Protein 5YJ7 (pdb70)

Foldseek 3Di:
DWFFPDFQDPPAVCRPPFLVNLVVDPPQFDDPQFFAAAEDECLWAAAPCPPLQFAAFLQQVQLCDPPLFPPSFGSNPWLNCLPVVLVLLVLCLVLVGQAYEYEQQCRLQVVLLDDDGRVVSLVSVVVSLVSNVVSNYQYEYEHAEPRHRVNCVVVPALLDLVNLVSLLVSLLVCCVSCLLRHQHYAYYAALQCCQCCDADCQSFPPRHHHFLARSQSSSVSSLSSLLSNLVSCVPPPCVPSVHFYDHAHEDFQEGARIPDVLSVLLNVLRCLLRPQQRVCCQAVQFRDPLLCVLSPPSHDGDDPVSSVSRHNSGQAYHYEYAHYKYWGQDPDDQHRGGSVSSSRIDIDDDPVFDAAQDRRGTQDQLSLLVVLLVCCVPRVQHAYEHAEYFGFHHQLLVDDVVVSLQPVVRLSSVSSNVSNVSCNCPVSVRNYRYYHYPRCEQTQPGSNGSRTGTHCWYADVVVSDTHGGPNSNSSSVVVVVRD/DFFPDFQDPPAVCRPPFLVNLVVDPPFFDDAQFQAAAEDECLWAAACCPHLQFAAFLQQVQLCDPPLFVPSFGSNPKLNCLPVVLVLLVVCLVLVGQAYEYEQQQRLQVVLLDDDGRVVSLVSVLVNLVSNVQSNYAYEYEHADPRHRVNCVVVPALLDLVNLVSLLVSLLVCCVSCLLRHFHYAYYAALQCCQCCDADVQSFPPRHHHFLARSQSSLVSSLSSLLSNLVSCVPPPCVPRVHFYYHAFEDFQEGARGPDPLSVLLSVLRCLLRPQQRVCCQAVQFRDVLLCVLSPPSHDGDDPVSSVSRHNSGQAYHYEYAHYKHWGADPDQARRRGSVSSSRIDIDDDPVFDAAQDNRGTQDQLSLLVVLLVCCVPRVQHAYEHAEYWGFHHCLLVDDVVVSQQPVVRLSSVSSNVSNNSCNCPVSVRNYRYYHYPRCEQTQPGSHGSRTGTHCWYADVVVSDTDGGVNSVSSSVVPPVHHPRRDRD/DWFFPDFQDPPAVCRPPFLVNLVVDPPFFDDPQFFAAAEDECLWAAACCPHLQFAAFLQQVQLCDPPLFPPSFGSNPKLNCLVVVLVLLVVRLVLVGQAYEYEQQCRLQVVLLDDDGRVVSLVSVVVNLVSNVVSNHAYEYEHAEPRHRVNCVVVPALLDLVNLVSLLVSLLVNCVSCLLRHQEYAYYAALQCCQCCDADCQSFPPRHHHFLARSQSSLVSSLSSLLSNLVSCVPPPCVPRVHFYAHAFEDFQEAARIPDVLSVLLRVLRCLLRPVQRVCCQAVQFRDVLLCVLSPPSHDGDDPVSSVSRHPSGQAYHYEYAHYWHWGQDPDQQHRRGSVSSSRIDTDDDPVFDAAQDNRGTQDQLSLLVVLLVCCVPRVQGAYEHAEYWGFHPCLLVDDPVPNLQPVVGLSSVSSNVSNNSCNCPVSVRNYRYYHYPRCEQTQPGSHGRRTGTHCWYADVVVSDTDGGVSSNSSSVVCCVRNDDDPDDD/DWDFPDFQDPPAVCRPPFLVRLVVDPPQFDDPQFQAAAEDECLWAAACCPPLQFAAFLQQVQLCDPPLFPPSFGSNPKLNCLVVVLVLLVLCLVLVGQAYEYEQQCRLQVVLLDDDGRVVSLVSVLVNLVSCVVSNYQYEYEHAEPRHRVNCVVVPALLDLVNLVSLLVSLLVVCVSCLLRHQHYAYYAALQCCLCCDADCQSFPPRHHHFLARSLSSSVSSLSSLLSNLVSCVPPPCVPRVHFYYHAHEDFQEGARIPDVLSVLLRVLRCLLRPQQRVCCQAVQFRDPLLCVLSPPSHDGDDPVSSVSRHNSGQAYHYEYAHYKYWGADPDQAHRGGSVSSSRIDIHDDPPFDAAQDRRGTQDQLSLLVVLLVCCVPRVQHAYEHAEYFGFHHQLLVDDPVVNLQPVVRLSSVSSNVSNNSCNCPVSVRNYRYYHYHRCEQTQPGSHGSRTGTHCWYADVVVSDTHGGPSSVSSSVVVVVRD

B-factor: mean 22.94, std 14.16, range [4.5, 136.33]

Secondary structure (DSSP, 8-state):
---BS----TT-TTTT--HHHHHH-TT----TT-EEEEE--HHHH---TTSTTPPPBHHHHHHHSTTSSGGG--SSSTT-HHHHHHHHHHHHHHHT-SEEEEE--HHHHSTTSSSS--HHHHHHHHHHHHHHHHTT-EEEEEEESS--BHHHHHTTGGGSHHHHHHHHHHHHHHHHHHTTT--EEEEEE-HHHIIIIIIII-SSTT----SSSHHHHHHHHHHHHHHHHHHHIIIIIHHHH--EEEEEEE--EEEESBSSHHHHHHHHHHHIIIIIHHHHHHHHSS--HHHHHHHGGGS----HHHHHHHTT--SSEEEE---EEEEE--SSPPP--SHHHHTT-EEE--TTS-B-SSTT-B--THHHHHHHHHHHHHTTS-EEEEEE---PPTTGGGS-HHHHH--HHHHHHHHHHHHHHHHHHHTS--EEEEEEEE-SB----GGGGGGS---SEEE-TTT--EEE-HHHHHHHHHHHHH-/--BS----TT-TTTT--HHHHHH-TT----TT-EEEEE--HHHH---TTSTTPPPBHHHHHHTSTTSSGGG--SSSTT-HHHHHHHHHHHHHHHT-SEEEEE--HHHHSTTSSSS--HHHHHHHHHHHHHHHHTT-EEEEEEESS--BHHHHHTTGGGSHHHHHHHHHHHHHHHHHHTTT--EEEEEE-HHHIIIIIIII-SSTT----SSSHHHHHHHHHHHHHHHHHHHIIIIIHHHH--EEEEEEE--EEEESBSSHHHHHHHHHHHIIIIIHHHHHHHHSS--HHHHHHHGGGS----HHHHHHHTT--SSEEEE---EEEEE--SSPPP--SHHHHTT-EEE--TTS-B-SSTT-B--THHHHHHHHHHHHHTTS-EEEEEE---PPTTGGGS-HHHHH--HHHHHHHHHHHHHHHHHHHTS--EEEEEEEE-SB----GGGGGGS---SEEEETTTTEEEE-HHHHHHHHHHHHTS-PPPP-/---BS----TT-TTTT--HHHHHH-TT----TT-EEEEE--HHHH---TTSTTPPPBHHHHHHTSTTSSGGG--SSSTT-HHHHHHHHHHHHHHTT-SEEEEE--HHHHSTTSSSS--HHHHHHHHHHHHHHHHTT-EEEEEEESS--BHHHHHTTGGGSHHHHHHHHHHHHHHHHHHTTT--EEEEEE-HHHIIIIIIII-SSTT----SSSHHHHHHHHHHHHHHHHHHHIIIIIHHHH--EEEEEEE--EEEESBSSHHHHHHHHHHHIIIIIHHHHHHHHSS--HHHHHHHGGGS----HHHHHHHTT--SSEEEE---EEEEE--SSPPP--SHHHHTT-EEE--TTS-B-SSTT-B--THHHHHHHHHHHHHTTS-EEEEEE-----TTGGGS-HHHHHS-HHHHHHHHHHHHHHHHHHHTS--EEEEEEEE-SB----GGGGGGS---SEEEETTTTEEEE-HHHHHHHHHHHHHHS--SS--/---BS----TT-TTTT--HHHHHH-TT----TT-EEEEE--HHHH---TTSTTPPPBHHHHHHTSTTSSGGG--SSSTT-HHHHHHHHHHHHHHHT-SEEEEE--HHHHSTTSSSS--HHHHHHHHHHHHHHHHTT-EEEEEEESS--BHHHHHTTGGGSHHHHHHHHHHHHHHHHHHTTT--EEEEEE-HHHIIIIIIII-SSTT----SSSHHHHHHHHHHHHHHHHHHHIIIIIHHHH--EEEEEEE--EEEESBSSHHHHHHHHHHHIIIIIHHHHHHHHSS--HHHHHHHGGGS----HHHHHHHTT--SSEEEE---EEEEE--SSPPPSSSHHHHTT-EEE--TTS-B-SSTT-B--THHHHHHHHHHHHHTTS-EEEEEE---PPTTGGGS-HHHHHS-HHHHHHHHHHHHHHHHHHHTS--EEEEEEEE-SB----GGGGGGS---SEEE-TTT--EEE-HHHHHHHHHHHHH-

Sequence (1944 aa):
DVTCWKYAIPGEPGGELTAEEVFASKDTAFPEGFLWGAATAAYQIEGAAAEDGRGPSMWDTFSSKIPGKIDNGDTGDVACDHYHRYKEDVKLMKGMGLKSYRFSVSWSRVLPEGTGAINPKGMEFYQNLTNELIANGIVPTVTLYHWDLPEALSKNGGWLNEDTAVAFGQYADVMFQALGDRVKLWFTLNEPWTTAIAGYGQGGHAPGLKNMAENPYMAGHNQLLGHAAAVKVYREKYQEKQGGKIGAVLSTEWKEPLCHTQEDKDAAERSLIWYLAWFADPIYKGDYPEEMKEERVGDRMPAFTEQQKQDLKGSADFFGINHYATNLLQGPTEKIGAENYFSDLNGWIMMDPRWAVGDASWLSVVPWGMRRLLRWIKHRYDDPVVYVTENGLSVPNESAMTPEAALNDKMRVDYLQGYVAEMWKAINYDKVKVAGYYHWSLLDNFEWSDGYKVRFGLVQVDYKTQKRTLKESAKVYKDMIAKYSVTCWKYAIPGEPGGELTAEEVFASKDTAFPEGFLWGAATAAYQIEGAAAEDGRGPSMWDTFSKIPGKIDNGDTGDVACDHYHRYKEDVKLMKGMGLKSYRFSVSWSRVLPEGTGAINPKGMEFYQNLTNELIANGIVPTVTLYHWDLPEALSKNGGWLNEDTAVAFGQYADVMFQALGDRVKLWFTLNEPWTTAIAGYGQGGHAPGLKNMAENPYMAGHNQLLGHAAAVKVYREKYQEKQGGKIGAVLSTEWKEPLCHTQEDKDAAERSLIWYLAWFADPIYKGDYPEEMKERVGDRMPAFTEQQKQDLKGSADFFGINHYATNLLQGPTEKIGAENYFSDLNGWIMMDPRWAVGDASWLSVVPWGMRRLLRWIKHRYDDPVVYVTENGLSVPNESAMTPEAALNNDKMMRVDYLQGYVAEMWKAINYDKVKVAGYYHWSLLDNFEWSDGYKVRFGLVQVDYKTQKRTLKESAKVYKDMIAKKYSGDTAPPDVTCWKYAIPGEPGGELTAEEVFASKDTAFPEGFLWGAATAAYQIEGAAAEDGRGPSMWDTFSSKIPGKIDNGDTGDVACDHYHRYKEDVKLMKGMGLKSYRFSVSWSRVLPEGTGAINPKGMEFYQNLTNELIANGIVPTVTLYHWDLPEALSKNGGWLNEDTAVAFGQYADVMFQALGDRVKLWFTLNEPWTTAIAGYGQGGHAPGLKNMAENPYMAGHNQLLGHAAAVKVYREKYQEKQGGKIGAVLSTEWKEPLCHTQEDKDAAERSLIWYLAWFADPIYKGDYPEEMKERVGDRMPAFTEQQKQDLKGSADFFGINHYATNLLQGPTEKIGAENYFSDLNGWIMMDPRWAVGDASWLSVVPWGMRRLLRWIKHRYDDPVVYVTENGLSVPNESAMTPEAALNDKMRVDYLQGYVAEMWKAINYDKVKVAGYYHWSLLDNFEWSDGYKVRFGLVQVDYKTQKRTLKESAKVYKDMIAKKYSGDTAPPDDVTCWKYAIPGEPGGELTAEEVFASKDTAFPEGFLWGAATAAYQIEGAAAEDGRGPSMWDTFSSKIPGKIDNGDTGDVA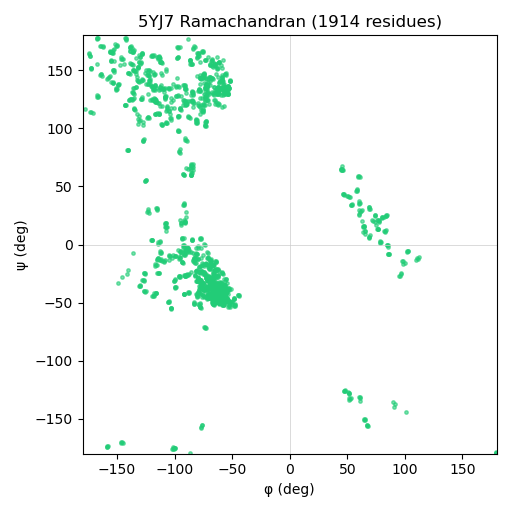CDHYHRYKEDVKLMKGMGLKSYRFSVSWSRVLPEGTGAINPKGMEFYQNLTNELIANGIVPTVTLYHWDLPEALSKNGGWLNEDTAVAFGQYADVMFQALGDRVKLWFTLNEPWTTAIAGYGQGGHAPGLKNMAENPYMAGHNQLLGHAAAVKVYREKYQEKQGGKIGAVLSTEWKEPLCHTQEDKDAAERSLIWYLAWFADPIYKGDYPEEMKERVGDRMPAFTEQQKQDLKGSADFFGINHYATNLLQGPTEKIGAENYFSDLNGWIMMDPRWAVGDASWLSVVPWGMRRLLRWIKHRYDDPVVYVTENGLSVPNESAMTPEAALNDKMRVDYLQGYVAEMWKAINYDKVKVAGYYHWSLLDNFEWSDGYKVRFGLVQVDYKTQKRTLKESAKVYKDMIAKYS

Radius of gyration: 44.64 Å; Cα contacts (8 Å, |Δi|>4): 4237; chains: 4; bounding box: 129×105×103 Å

CATH classification: 3.20.20.80

InterPro domains:
  IPR001360 Glycoside hydrolase family 1 [PF00232] (29-482)
  IPR001360 Glycoside hydrolase family 1 [PR00131] (314-328)
  IPR001360 Glycoside hydrolase family 1 [PR00131] (385-393)
  IPR001360 Glycoside hydrolase family 1 [PR00131] (408-419)
  IPR001360 Glycoside hydrolase family 1 [PR00131] (430-447)
  IPR001360 Glycoside hydrolase family 1 [PR00131] (454-466)
  IPR001360 Glycoside hydrolase family 1 [PTHR10353] (31-484)
  IPR017736 Glycoside hydrolase, family 1, beta-glucosidase [TIGR03356] (31-476)
  IPR017853 Glycoside hydrolase superfamily [SSF51445] (29-480)
  IPR018120 Glycoside hydrolase family 1, active site [PS00572] (385-393)
  IPR033132 Glycosyl hydrolases family 1, N-terminal conserved site [PS00653] (35-49)

Organism: NCBI:txid3187

Solvent-accessible surface area: 71724 Å² total; per-residue (Å²): 190,93,66,44,41,78,26,67,72,47,46,28,75,18,36,172,66,67,20,116,90,2,27,71,47,196,130,8,69,19,50,179,63,3,31,0,0,0,0,0,0,4,10,0,3,7,4,7,11,99,70,54,45,18,6,72,0,5,1,10,51,5,1,104,29,16,22,52,2,55,58,5,10,28,1,62,88,5,0,20,2,19,98,88,23,115,78,0,0,148,35,0,120,43,1,32,6,77,0,0,0,4,2,0,1,0,0,1,0,5,36,109,0,63,60,86,73,17,97,117,0,18,91,9,0,52,64,2,0,72,38,0,78,86,35,62,4,64,6,0,0,0,0,0,3,16,0,0,0,18,28,18,20,153,102,31,1,0,59,43,87,94,2,3,84,5,0,4,106,0,0,28,33,0,0,134,22,0,0,90,58,0,77,12,0,0,0,4,1,21,6,40,19,6,0,1,13,0,1,2,91,10,37,28,2,37,18,75,167,53,45,24,82,24,0,0,73,0,0,12,4,0,5,14,0,2,4,32,0,4,93,27,0,85,120,108,13,34,175,156,20,49,2,103,0,0,7,0,6,15,9,38,27,1,15,29,6,16,60,36,108,114,8,72,65,0,4,71,46,0,3,5,2,15,0,0,0,1,0,5,0,3,48,92,4,26,7,9,104,80,0,67,145,72,4,37,151,35,16,26,86,11,75,122,104,30,58,126,45,0,135,40,3,18,41,3,3,1,0,2,2,26,1,0,11,0,0,32,9,28,102,51,205,12,49,42,116,38,0,56,1,0,0,41,11,30,73,28,41,3,27,121,34,54,53,7,34,23,81,98,0,0,31,2,37,55,0,1,3,15,1,1,68,30,0,53,158,65,3,125,55,16,61,0,24,0,0,9,0,0,0,0,11,44,98,2,44,88,73,79,85,126,51,5,47,108,6,136,55,0,15,64,2,0,46,8,0,0,2,19,0,14,1,0,24,60,72,21,117,1,95,3,28,0,0,0,0,8,0,0,0,0,3,0,24,14,27,37,0,31,121,12,40,6,0,0,0,18,1,55,54,192,79,14,125,20,40,48,0,72,0,0,106,27,0,89,96,13,4,73,129,24,76,184,62,31,97,133,24,84,78,129,79,29,82,16,33,171,65,66,20,89,88,2,36,75,48,196,130,9,68,22,51,174,66,6,29,0,0,0,0,1,0,3,8,1,3,8,4,3,10,97,78,54,45,19,7,72,0,5,1,7,55,5,6,122,80,126,77,74,6,75,146,51,24,32,1,57,90,5,0,22,2,18,99,77,22,112,80,1,0,89,28,0,13,3,0,7,0,28,0,0,0,5,2,0,1,0,0,1,0,4,34,114,1,65,65,85,82,18,102,115,0,19,97,9,0,48,57,2,0,73,37,0,58,70,29,12,2,66,5,0,0,0,0,0,4,15,0,0,0,19,25,19,20,152,103,30,0,0,58,43,88,96,2,3,83,5,0,4,100,0,0,31,36,0,0,108,19,0,0,89,56,0,75,13,0,0,0,3,1,21,5,38,18,5,0,1,12,0,1,2,89,4,36,28,3,38,16,76,147,60,46,29,96,23,0,0,74,0,0,12,4,1,4,15,0,2,4,31,0,4,89,28,0,83,122,111,6,36,178,139,18,50,1,104,0,0,8,0,7,14,8,36,27,1,16,30,22,14,92,50,114,112,0,105,65,0,3,69,46,0,2,4,2,16,0,0,0,2,0,4,0,3,49,94,3,27,7,10,106,81,0,62,140,54,4,39,156,42,15,25,86,13,76,130,100,34,55,127,42,0,135,42,3,19,44,4,4,0,1,1,2,27,0,0,9,0,0,47,13,18,114,137,160,60,49,28,115,50,0,63,20,0,0,18,13,124,72,92,50,4,117,170,34,52,57,8,30,24,100,101,0,0,30,2,38,56,0,2,3,15,1,1,67,29,0,51,155,65,3,125,51,16,54,0,25,0,0,9,0,0,0,0,11,42,102,7,48,92,74,81,84,116,50,6,43,109,7,128,58,0,16,63,2,0,44,8,0,0,2,19,0,13,2,0,26,55,77,22,134,3,98,3,26,0,0,0,0,10,0,0,0,0,3,0,24,13,30,39,0,36,114,6,41,5,0,0,0,19,1,56,58,192,80,13,122,30,38,38,0,71,0,0,94,28,0,38,83,15,4,72,133,18,38,54,96,33,77,113,116,157,80,56,36,29,132,24,87,79,128,79,26,81,15,36,173,65,67,21,117,88,1,35,77,46,200,131,8,65,18,53,179,66,14,32,1,0,0,0,0,0,3,9,0,3,7,4,3,11,96,77,54,46,19,6,73,0,4,1,10,50,4,9,143,76,84,41,64,7,78,105,27,23,39,1,66,89,6,0,23,2,19,100,85,25,123,80,0,0,151,32,0,115,43,1,27,6,81,0,0,0,5,2,0,2,0,0,1,0,6,34,111,1,64,60,86,74,18,98,115,0,16,91,9,0,55,60,2,0,71,42,0,78,83,26,64,4,65,6,0,0,0,0,0,3,17,0,0,0,19,27,19,19,153,102,31,1,0,56,42,88,95,2,3,83,4,0,4,102,0,0,27,32,0,0,131,22,0,0,89,57,0,76,14,0,0,0,4,1,20,7,39,18,5,0,2,12,0,1,2,94,6,37,28,2,37,15,78,152,60,45,28,98,24,0,0,75,0,0,12,4,1,4,15,0,2,4,30,0,3,90,29,0,82,121,115,12,35,175,158,19,50,1,104,0,0,6,0,5,14,8,37,27,1,17,25,12,12,94,31,87,113,0,86,64,0,4,70,47,0,2,4,2,14,0,0,0,2,0,4,0,3,48,94,4,26,7,9,108,79,0,61,142,72,5,37,160,45,18,24,84,12,78,117,104,32,55,120,43,0,136,42,3,18,44,4,4,1,1,2,2,28,0,0,9,0,0,45,8,25,108,41,203,12,45,31,112,43,0,59,2,0,1,38,11,30,67,24,43,4,25,121,34,53,58,8,33,22,102,103,0,0,31,2,37,57,0,1,4,16,2,1,66,30,0,51,157,65,3,123,52,15,53,0,24,0,0,9,0,0,0,0,10,40,59,6,26,20,67,83,98,127,45,10,52,97,5,136,59,0,16,65,2,0,46,7,0,0,1,20,0,15,2,0,25,58,74,22,132,2,97,3,27,0,0,0,0,8,0,0,0,0,3,0,25,13,29,41,0,34,81,6,41,7,0,0,0,37,3,58,62,184,81,16,128,20,37,52,0,68,0,0,102,27,0,94,96,14,4,62,134,36,53,44,122,99,108,82,133,163,192,95,68,34,95,135,28,82,75,127,82,26,81,15,33,172,65,66,21,119,86,2,28,76,49,199,131,9,66,16,50,178,66,4,31,0,0,0,0,1,0,3,8,0,3,7,4,7,11,98,74,51,44,19,5,72,0,4,1,11,49,6,9,149,80,129,80,68,8,75,118,62,32,36,1,65,90,5,0,21,2,17,99,88,24,122,75,0,0,153,40,0,120,44,1,32,6,76,0,0,0,5,2,0,1,0,0,1,0,5,36,108,1,32,64,88,78,18,103,116,0,21,97,9,0,46,61,2,0,72,41,0,80,85,36,62,3,63,2,0,0,0,0,0,4,17,0,0,0,18,28,17,20,154,102,30,0,0,59,39,89,61,2,3,37,5,0,3,87,0,0,32,38,0,0,111,18,0,0,90,50,0,77,13,0,0,0,4,1,20,6,40,19,6,0,0,12,0,1,2,91,7,36,27,2,38,17,78,157,61,45,26,89,26,0,1,73,0,0,11,4,2,4,15,0,2,4,27,0,3,84,30,0,86,115,115,7,32,177,146,19,49,1,100,0,0,7,0,5,14,9,37,27,1,17,30,12,11,96,37,113,117,6,101,66,0,4,70,46,0,3,4,2,17,0,0,0,2,0,5,0,3,49,93,3,25,7,10,107,81,0,58,83,56,5,14,82,43,13,27,86,11,60,81,29,32,54,95,41,0,133,43,2,18,42,4,4,1,0,2,2,24,0,0,12,0,0,45,13,34,132,133,157,83,52,45,115,41,0,66,17,1,1,15,19,138,62,50,54,4,114,173,37,51,54,7,34,24,97,97,0,0,31,2,38,54,0,2,3,14,1,2,68,29,0,52,156,64,3,129,54,14,64,0,24,0,0,9,0,0,0,1,11,45,94,3,46,91,74,84,85,123,50,5,45,105,5,138,56,0,15,65,2,0,47,8,0,0,2,20,0,14,2,0,23,54,79,23,120,2,96,2,27,0,0,0,0,8,0,0,0,0,3,0,24,14,27,36,0,34,115,11,40,4,0,0,0,20,1,58,56,192,82,15,129,20,40,54,0,70,0,0,104,29,0,89,96,13,3,74,130,34,58

Nearest PDB structures (foldseek):
  5yj7-assembly1_A  TM=1.001E+00  e=8.435E-99  Nannochloris
  1gnx-assembly1_B  TM=9.378E-01  e=1.488E-49  Streptomyces sp.
  1gon-assembly1_A  TM=9.388E-01  e=4.609E-49  Streptomyces sp.
  7bbs-assembly1_A  TM=9.314E-01  e=1.223E-47  uncultured bacterium
  8j3m-assembly1_C  TM=9.141E-01  e=1.494E-45  uncultured bacterium

Structure (mmCIF, N/CA/C/O backbone):
data_5YJ7
#
_entry.id   5YJ7
#
_cell.length_a   70.720
_cell.length_b   74.750
_cell.length_c   102.940
_cell.angle_alpha   105.290
_cell.angle_beta   96.100
_cell.angle_gamma   90.320
#
_symmetry.space_group_name_H-M   'P 1'
#
loop_
_entity.id
_entity.type
_entity.pdbx_description
1 polymer 'Glycoside hydrolase'
2 non-polymer 'CALCIUM ION'
3 non-polymer GLYCEROL
4 water water
#
loop_
_atom_site.group_PDB
_atom_site.id
_atom_site.type_symbol
_atom_site.label_atom_id
_atom_site.label_alt_id
_atom_site.label_comp_id
_atom_site.label_asym_id
_atom_site.label_entity_id
_atom_site.label_seq_id
_atom_site.pdbx_PDB_ins_code
_atom_site.Cartn_x
_atom_site.Cartn_y
_atom_site.Cartn_z
_atom_site.occupancy
_atom_site.B_iso_or_equiv
_atom_site.auth_seq_id
_atom_site.auth_comp_id
_atom_site.auth_asym_id
_atom_site.auth_atom_id
_atom_site.pdbx_PDB_model_num
ATOM 1 N N . ASP A 1 2 ? -4.626 68.505 -51.650 1.00 66.51 21 ASP A N 1
ATOM 2 C CA . ASP A 1 2 ? -3.469 69.075 -50.975 1.00 61.28 21 ASP A CA 1
ATOM 3 C C . ASP A 1 2 ? -3.914 69.938 -49.792 1.00 48.49 21 ASP A C 1
ATOM 4 O O . ASP A 1 2 ? -3.202 70.852 -49.378 1.00 43.52 21 ASP A O 1
ATOM 12 N N . VAL A 1 3 ? -5.106 69.642 -49.276 1.00 39.74 22 VAL A N 1
ATOM 13 C CA . VAL A 1 3 ? -5.654 70.291 -48.083 1.00 36.31 22 VAL A CA 1
ATOM 14 C C . VAL A 1 3 ? -5.296 69.476 -46.844 1.00 32.24 22 VAL A C 1
ATOM 15 O O . VAL A 1 3 ? -5.618 68.295 -46.758 1.00 34.20 22 VAL A O 1
ATOM 28 N N . THR A 1 4 ? -4.575 70.097 -45.918 1.00 25.06 23 THR A N 1
ATOM 29 C CA . THR A 1 4 ? -4.197 69.445 -44.675 1.00 21.85 23 THR A CA 1
ATOM 30 C C . THR A 1 4 ? -5.282 69.562 -43.601 1.00 24.58 23 THR A C 1
ATOM 31 O O . THR A 1 4 ? -5.762 70.664 -43.326 1.00 23.12 23 THR A O 1
ATOM 42 N N . CYS A 1 5 ? -5.655 68.423 -43.008 1.00 21.81 24 CYS A N 1
ATOM 43 C CA . CYS A 1 5 ? -6.632 68.375 -41.919 1.00 22.04 24 CYS A CA 1
ATOM 44 C C . CYS A 1 5 ? -6.107 67.551 -40.743 1.00 21.90 24 CYS A C 1
ATOM 45 O O . CYS A 1 5 ? -5.165 66.763 -40.889 1.00 23.87 24 CYS A O 1
ATOM 52 N N . TRP A 1 6 ? -6.724 67.760 -39.582 1.00 19.69 25 TRP A N 1
ATOM 53 C CA . TRP A 1 6 ? -6.428 67.022 -38.351 1.00 20.24 25 TRP A CA 1
ATOM 54 C C . TRP A 1 6 ? -4.972 67.214 -37.917 1.00 19.88 25 TRP A C 1
ATOM 55 O O . TRP A 1 6 ? -4.381 66.327 -37.293 1.00 24.15 25 TRP A O 1
ATOM 76 N N . LYS A 1 7 ? -4.404 68.370 -38.249 1.00 18.26 26 LYS A N 1
ATOM 77 C CA . LYS A 1 7 ? -3.007 68.675 -37.943 1.00 22.08 26 LYS A CA 1
ATOM 78 C C . LYS A 1 7 ? -2.931 70.002 -37.202 1.00 19.02 26 LYS A C 1
ATOM 79 O O . LYS A 1 7 ? -3.098 71.060 -37.804 1.00 22.05 26 LYS A O 1
ATOM 98 N N . TYR A 1 8 ? -2.681 69.948 -35.896 1.00 18.09 27 TYR A N 1
ATOM 99 C CA . TYR A 1 8 ? -2.862 71.129 -35.053 1.00 17.14 27 TYR A CA 1
ATOM 100 C C . TYR A 1 8 ? -1.555 71.798 -34.656 1.00 17.80 27 TYR A C 1
ATOM 101 O O . TYR A 1 8 ? -1.575 72.901 -34.130 1.00 17.47 27 TYR A O 1
ATOM 119 N N . ALA A 1 9 ? -0.421 71.155 -34.923 1.00 18.82 28 ALA A N 1
ATOM 120 C CA . ALA A 1 9 ? 0.863 71.751 -34.590 1.00 19.62 28 ALA A CA 1
ATOM 121 C C . ALA A 1 9 ? 1.027 73.061 -35.346 1.00 21.43 28 ALA A C 1
ATOM 122 O O . ALA A 1 9 ? 0.617 73.166 -36.503 1.00 20.17 28 ALA A O 1
ATOM 129 N N . ILE A 1 10 ? 1.598 74.056 -34.673 1.00 22.14 29 ILE A N 1
ATOM 130 C CA . ILE A 1 10 ? 1.883 75.362 -35.272 1.00 22.46 29 ILE A CA 1
ATOM 131 C C . ILE A 1 10 ? 3.378 75.508 -35.591 1.00 24.05 29 ILE A C 1
ATOM 132 O O . ILE A 1 10 ? 4.208 75.526 -34.678 1.00 22.79 29 ILE A O 1
ATOM 148 N N . PRO A 1 11 ? 3.737 75.566 -36.889 1.00 23.74 30 PRO A N 1
ATOM 149 C CA . PRO A 1 11 ? 5.161 75.696 -37.216 1.00 24.47 30 PRO A CA 1
ATOM 150 C C . PRO A 1 11 ? 5.825 76.895 -36.546 1.00 24.89 30 PRO A C 1
ATOM 151 O O . PRO A 1 11 ? 5.297 78.008 -36.566 1.00 24.95 30 PRO A O 1
ATOM 162 N N . GLY A 1 12 ? 6.971 76.650 -35.930 1.00 26.03 31 GLY A N 1
ATOM 163 C CA . GLY A 1 12 ? 7.746 77.707 -35.314 1.00 28.40 31 GLY A CA 1
ATOM 164 C C . GLY A 1 12 ? 7.242 78.176 -33.963 1.00 29.23 31 GLY A C 1
ATOM 165 O O . GLY A 1 12 ? 7.825 79.087 -33.379 1.00 30.22 31 GLY A O 1
ATOM 169 N N . GLU A 1 13 ? 6.175 77.569 -33.452 1.00 24.05 32 GLU A N 1
ATOM 170 C CA . GLU A 1 13 ? 5.651 77.972 -32.152 1.00 23.05 32 GLU A CA 1
ATOM 171 C C . GLU A 1 13 ? 6.665 77.666 -31.041 1.00 24.27 32 GLU A C 1
ATOM 172 O O . GLU A 1 13 ? 7.044 76.510 -30.849 1.00 23.87 32 GLU A O 1
ATOM 184 N N . PRO A 1 14 ? 7.095 78.699 -30.298 1.00 24.00 33 PRO A N 1
ATOM 185 C CA . PRO A 1 14 ? 8.039 78.457 -29.205 1.00 24.64 33 PRO A CA 1
ATOM 186 C C . PRO A 1 14 ? 7.467 77.498 -28.176 1.00 23.61 33 PRO A C 1
ATOM 187 O O . PRO A 1 14 ? 6.315 77.665 -27.775 1.00 22.32 33 PRO A O 1
ATOM 198 N N . GLY A 1 15 ? 8.241 76.488 -27.801 1.00 24.25 34 GLY A N 1
ATOM 199 C CA . GLY A 1 15 ? 7.810 75.537 -26.795 1.00 23.46 34 GLY A CA 1
ATOM 200 C C . GLY A 1 15 ? 6.685 74.613 -27.224 1.00 22.35 34 GLY A C 1
ATOM 201 O O . GLY A 1 15 ? 6.157 73.873 -26.399 1.00 21.60 34 GLY A O 1
ATOM 205 N N . GLY A 1 16 ? 6.315 74.646 -28.501 1.00 22.31 35 GLY A N 1
ATOM 206 C CA . GLY A 1 16 ? 5.191 73.862 -28.989 1.00 21.81 35 GLY A CA 1
ATOM 207 C C . GLY A 1 16 ? 5.295 72.365 -28.738 1.00 24.68 35 GLY A C 1
ATOM 208 O O . GLY A 1 16 ? 4.308 71.714 -28.393 1.00 30.27 35 GLY A O 1
ATOM 212 N N . GLU A 1 17 ? 6.499 71.825 -28.895 1.00 23.83 36 GLU A N 1
ATOM 213 C CA . GLU A 1 17 ? 6.725 70.384 -28.825 1.00 34.07 36 GLU A CA 1
ATOM 214 C C . GLU A 1 17 ? 7.060 69.889 -27.413 1.00 28.95 36 GLU A C 1
ATOM 215 O O . GLU A 1 17 ? 7.188 68.685 -27.190 1.00 29.36 36 GLU A O 1
ATOM 227 N N . LEU A 1 18 ? 7.220 70.809 -26.468 1.00 24.04 37 LEU A N 1
ATOM 228 C CA . LEU A 1 18 ? 7.564 70.435 -25.097 1.00 23.01 37 LEU A CA 1
ATOM 229 C C . LEU A 1 18 ? 6.431 69.676 -24.425 1.00 21.78 37 LEU A C 1
ATOM 230 O O . LEU A 1 18 ? 5.281 70.104 -24.465 1.00 22.61 37 LEU A O 1
ATOM 246 N N . THR A 1 19 ? 6.756 68.539 -23.820 1.00 22.19 38 THR A N 1
ATOM 247 C CA . THR A 1 19 ? 5.785 67.786 -23.033 1.00 21.20 38 THR A CA 1
ATOM 248 C C . THR A 1 19 ? 5.642 68.400 -21.647 1.00 20.71 38 THR A C 1
ATOM 249 O O . THR A 1 19 ? 6.481 69.197 -21.227 1.00 21.36 38 THR A O 1
ATOM 260 N N . ALA A 1 20 ? 4.580 68.027 -20.932 1.00 19.63 39 ALA A N 1
ATOM 261 C CA . ALA A 1 20 ? 4.401 68.490 -19.566 1.00 20.46 39 ALA A CA 1
ATOM 262 C C . ALA A 1 20 ? 5.599 68.067 -18.719 1.00 20.38 39 ALA A C 1
ATOM 263 O O . ALA A 1 20 ? 6.083 68.836 -17.895 1.00 23.52 39 ALA A O 1
ATOM 270 N N . GLU A 1 21 ? 6.080 66.845 -18.932 1.00 21.16 40 GLU A N 1
ATOM 271 C CA . GLU A 1 21 ? 7.219 66.340 -18.166 1.00 27.87 40 GLU A CA 1
ATOM 272 C C . GLU A 1 21 ? 8.439 67.219 -18.395 1.00 28.48 40 GLU A C 1
ATOM 273 O O . GLU A 1 21 ? 9.171 67.547 -17.459 1.00 25.56 40 GLU A O 1
ATOM 285 N N . GLU A 1 22 ? 8.654 67.603 -19.648 1.00 25.38 41 GLU A N 1
ATOM 286 C CA . GLU A 1 22 ? 9.787 68.451 -19.993 1.00 25.81 41 GLU A CA 1
ATOM 287 C C . GLU A 1 22 ? 9.637 69.850 -19.402 1.00 24.52 41 GLU A C 1
ATOM 288 O O . GLU A 1 22 ? 10.615 70.443 -18.951 1.00 25.56 41 GLU A O 1
ATOM 300 N N . VAL A 1 23 ? 8.419 70.379 -19.388 1.00 23.07 42 VAL A N 1
ATOM 301 C CA . VAL A 1 23 ? 8.201 71.699 -18.813 1.00 22.65 42 VAL A CA 1
ATOM 302 C C . VAL A 1 23 ? 8.558 71.701 -17.325 1.00 22.95 42 VAL A C 1
ATOM 303 O O . VAL A 1 23 ? 9.249 72.596 -16.844 1.00 24.51 42 VAL A O 1
ATOM 316 N N . PHE A 1 24 ? 8.083 70.697 -16.602 1.00 22.48 43 PHE A N 1
ATOM 317 C CA . PHE A 1 24 ? 8.276 70.657 -15.154 1.00 24.12 43 PHE A CA 1
ATOM 318 C C . PHE A 1 24 ? 9.670 70.184 -14.748 1.00 28.29 43 PHE A C 1
ATOM 319 O O . PHE A 1 24 ? 10.115 70.444 -13.629 1.00 30.19 43 PHE A O 1
ATOM 336 N N . ALA A 1 25 ? 10.370 69.519 -15.656 1.00 25.24 44 ALA A N 1
ATOM 337 C CA . ALA A 1 25 ? 11.734 69.078 -15.377 1.00 27.58 44 ALA A CA 1
ATOM 338 C C . ALA A 1 25 ? 12.730 70.222 -15.560 1.00 39.05 44 ALA A C 1
ATOM 339 O O . ALA A 1 25 ? 13.833 70.192 -15.009 1.00 41.61 44 ALA A O 1
ATOM 346 N N . SER A 1 26 ? 12.343 71.226 -16.339 1.00 27.48 45 SER A N 1
ATOM 347 C CA . SER A 1 26 ? 13.230 72.342 -16.641 1.00 29.05 45 SER A CA 1
ATOM 348 C C . SER A 1 26 ? 13.455 73.242 -15.437 1.00 33.40 45 SER A C 1
ATOM 349 O O . SER A 1 26 ? 12.512 73.653 -14.768 1.00 30.31 45 SER A O 1
ATOM 357 N N . LYS A 1 27 ? 14.720 73.548 -15.177 1.00 38.38 46 LYS A N 1
ATOM 358 C CA . LYS A 1 27 ? 15.095 74.413 -14.071 1.00 42.69 46 LYS A CA 1
ATOM 359 C C . LYS A 1 27 ? 14.658 75.857 -14.316 1.00 36.07 46 LYS A C 1
ATOM 360 O O . LYS A 1 27 ? 14.546 76.639 -13.377 1.00 37.97 46 LYS A O 1
ATOM 379 N N . ASP A 1 28 ? 14.397 76.204 -15.573 1.00 30.17 47 ASP A N 1
ATOM 380 C CA . ASP A 1 28 ? 14.021 77.573 -15.928 1.00 37.05 47 ASP A CA 1
ATOM 381 C C . ASP A 1 28 ? 12.515 77.814 -15.868 1.00 34.01 47 ASP A C 1
ATOM 382 O O . ASP A 1 28 ? 12.052 78.933 -16.086 1.00 34.83 47 ASP A O 1
ATOM 391 N N . THR A 1 29 ? 11.751 76.771 -15.574 1.00 29.97 48 THR A N 1
ATOM 392 C CA . THR A 1 29 ? 10.306 76.918 -15.464 1.00 26.04 48 THR A CA 1
ATOM 393 C C . THR A 1 29 ? 9.965 77.535 -14.125 1.00 25.87 48 THR A C 1
ATOM 394 O O . THR A 1 29 ? 10.260 76.953 -13.083 1.00 25.07 48 THR A O 1
ATOM 405 N N . ALA A 1 30 ? 9.340 78.709 -14.169 1.00 24.20 49 ALA A N 1
ATOM 406 C CA . ALA A 1 30 ? 8.893 79.414 -12.973 1.00 25.62 49 ALA A CA 1
ATOM 407 C C . ALA A 1 30 ? 7.593 80.145 -13.268 1.00 22.75 49 ALA A C 1
ATOM 408 O O . ALA A 1 30 ? 7.264 80.387 -14.425 1.00 23.50 49 ALA A O 1
ATOM 415 N N . PHE A 1 31 ? 6.858 80.479 -12.215 1.00 23.06 50 PHE A N 1
ATOM 416 C CA . PHE A 1 31 ? 5.587 81.186 -12.347 1.00 23.98 50 PHE A CA 1
ATOM 417 C C . PHE A 1 31 ? 5.690 82.577 -11.743 1.00 24.21 50 PHE A C 1
ATOM 418 O O . PHE A 1 31 ? 6.594 82.837 -10.950 1.00 23.17 50 PHE A O 1
ATOM 435 N N . PRO A 1 32 ? 4.766 83.477 -12.116 1.00 21.62 51 PRO A N 1
ATOM 436 C CA . PRO A 1 32 ? 4.815 84.854 -11.615 1.00 27.21 51 PRO A CA 1
ATOM 437 C C . PRO A 1 32 ? 4.811 84.940 -10.096 1.00 26.67 51 PRO A C 1
ATOM 438 O O . PRO A 1 32 ? 4.185 84.114 -9.432 1.00 20.95 51 PRO A O 1
ATOM 449 N N . GLU A 1 33 ? 5.502 85.933 -9.551 1.00 33.57 52 GLU A N 1
ATOM 450 C CA . GLU A 1 33 ? 5.473 86.166 -8.116 1.00 46.08 52 GLU A CA 1
ATOM 451 C C . GLU A 1 33 ? 4.048 86.436 -7.667 1.00 21.59 52 GLU A C 1
ATOM 452 O O . GLU A 1 33 ? 3.317 87.196 -8.303 1.00 27.80 52 GLU A O 1
ATOM 464 N N . GLY A 1 34 ? 3.656 85.790 -6.575 1.00 21.46 53 GLY A N 1
ATOM 465 C CA . GLY A 1 34 ? 2.344 85.994 -5.986 1.00 20.07 53 GLY A CA 1
ATOM 466 C C . GLY A 1 34 ? 1.210 85.306 -6.729 1.00 18.60 53 GLY A C 1
ATOM 467 O O . GLY A 1 34 ? 0.040 85.576 -6.467 1.00 18.97 53 GLY A O 1
ATOM 471 N N . PHE A 1 35 ? 1.559 84.403 -7.639 1.00 18.40 54 PHE A N 1
ATOM 472 C CA . PHE A 1 35 ? 0.578 83.632 -8.409 1.00 17.14 54 PHE A CA 1
ATOM 473 C C . PHE A 1 35 ? -0.412 82.921 -7.489 1.00 17.54 54 PHE A C 1
ATOM 474 O O . PHE A 1 35 ? -0.005 82.236 -6.556 1.00 19.67 54 PHE A O 1
ATOM 491 N N . LEU A 1 36 ? -1.709 83.082 -7.759 1.00 15.18 55 LEU A N 1
ATOM 492 C CA . LEU A 1 36 ? -2.729 82.511 -6.894 1.00 14.97 55 LEU A CA 1
ATOM 493 C C . LEU A 1 36 ? -3.131 81.110 -7.338 1.00 14.96 55 LEU A C 1
ATOM 494 O O . LEU A 1 36 ? -4.059 80.924 -8.130 1.00 14.63 55 LEU A O 1
ATOM 510 N N . TRP A 1 37 ? -2.417 80.129 -6.801 1.00 13.95 56 TRP A N 1
ATOM 511 C CA . TRP A 1 37 ? -2.773 78.727 -6.941 1.00 13.37 56 TRP A CA 1
ATOM 512 C C . TRP A 1 37 ? -3.958 78.422 -6.042 1.00 12.62 56 TRP A C 1
ATOM 513 O O . TRP A 1 37 ? -3.872 78.577 -4.831 1.00 14.31 56 TRP A O 1
ATOM 534 N N . GLY A 1 38 ? -5.059 77.974 -6.627 1.00 11.71 57 GLY A N 1
ATOM 535 C CA . GLY A 1 38 ? -6.239 77.689 -5.838 1.00 11.05 57 GLY A CA 1
ATOM 536 C C . GLY A 1 38 ? -7.083 76.546 -6.335 1.00 11.71 57 GLY A C 1
ATOM 537 O O . GLY A 1 38 ? -6.696 75.774 -7.217 1.00 10.34 57 GLY A O 1
ATOM 541 N N . ALA A 1 39 ? -8.250 76.446 -5.718 1.00 10.00 58 ALA A N 1
ATOM 542 C CA . ALA A 1 39 ? -9.293 75.532 -6.131 1.00 9.23 58 ALA A CA 1
ATOM 543 C C . ALA A 1 39 ? -10.613 76.276 -6.059 1.00 11.85 58 ALA A C 1
ATOM 544 O O . ALA A 1 39 ? -10.750 77.225 -5.274 1.00 10.75 58 ALA A O 1
ATOM 551 N N . ALA A 1 40 ? -11.576 75.823 -6.852 1.00 7.95 59 ALA A N 1
ATOM 552 C CA . ALA A 1 40 ? -12.872 76.471 -6.952 1.00 8.27 59 ALA A CA 1
ATOM 553 C C . ALA A 1 40 ? -14.020 75.536 -6.594 1.00 8.86 59 ALA A C 1
ATOM 554 O O . ALA A 1 40 ? -13.960 74.322 -6.814 1.00 8.47 59 ALA A O 1
ATOM 561 N N . THR A 1 41 ? -15.075 76.148 -6.060 1.00 8.30 60 THR A N 1
ATOM 562 C CA . THR A 1 41 ? -16.350 75.492 -5.799 1.00 7.04 60 THR A CA 1
ATOM 563 C C . THR A 1 41 ? -17.475 76.474 -6.106 1.00 7.90 60 THR A C 1
ATOM 564 O O . THR A 1 41 ? -17.216 77.644 -6.419 1.00 8.12 60 THR A O 1
ATOM 575 N N . ALA A 1 42 ? -18.717 75.999 -5.987 1.00 7.89 61 ALA A N 1
ATOM 576 C CA . ALA A 1 42 ? -19.894 76.861 -6.019 1.00 6.39 61 ALA A CA 1
ATOM 577 C C . ALA A 1 42 ? -20.837 76.437 -4.901 1.00 7.31 61 ALA A C 1
ATOM 578 O O . ALA A 1 42 ? -20.888 75.263 -4.518 1.00 7.40 61 ALA A O 1
ATOM 585 N N . ALA A 1 43 ? -21.582 77.403 -4.381 1.00 10.35 62 ALA A N 1
ATOM 586 C CA . ALA A 1 43 ? -22.392 77.197 -3.189 1.00 8.07 62 ALA A CA 1
ATOM 587 C C . ALA A 1 43 ? -23.387 76.044 -3.334 1.00 8.68 62 ALA A C 1
ATOM 588 O O . ALA A 1 43 ? -23.434 75.154 -2.472 1.00 9.11 62 ALA A O 1
ATOM 595 N N . TYR A 1 44 ? -24.194 76.031 -4.392 1.00 7.69 63 TYR A N 1
ATOM 596 C CA . TYR A 1 44 ? -25.216 74.986 -4.477 1.00 9.00 63 TYR A CA 1
ATOM 597 C C . TYR A 1 44 ? -24.573 73.608 -4.639 1.00 9.02 63 TYR A C 1
ATOM 598 O O . TYR A 1 44 ? -25.151 72.602 -4.239 1.00 8.85 63 TYR A O 1
ATOM 616 N N . GLN A 1 45 ? -23.371 73.553 -5.210 1.00 9.75 64 GLN A N 1
ATOM 617 C CA . GLN A 1 45 ? -22.752 72.265 -5.488 1.00 8.08 64 GLN A CA 1
ATOM 618 C C . GLN A 1 45 ? -22.162 71.593 -4.254 1.00 7.96 64 GLN A C 1
ATOM 619 O O . GLN A 1 45 ? -22.010 70.379 -4.254 1.00 8.43 64 GLN A O 1
ATOM 633 N N . ILE A 1 46 ? -21.849 72.366 -3.209 1.00 7.64 65 ILE A N 1
ATOM 634 C CA . ILE A 1 46 ? -21.199 71.806 -2.021 1.00 7.65 65 ILE A CA 1
ATOM 635 C C . ILE A 1 46 ? -21.858 72.080 -0.667 1.00 8.07 65 ILE A C 1
ATOM 636 O O . ILE A 1 46 ? -21.629 71.313 0.273 1.00 8.94 65 ILE A O 1
ATOM 652 N N . GLU A 1 47 ? -22.640 73.153 -0.535 1.00 8.92 66 GLU A N 1
ATOM 653 C CA . GLU A 1 47 ? -23.019 73.616 0.815 1.00 9.10 66 GLU A CA 1
ATOM 654 C C . GLU A 1 47 ? -24.005 72.723 1.564 1.00 11.38 66 GLU A C 1
ATOM 655 O O . GLU A 1 47 ? -23.830 72.484 2.757 1.00 9.24 66 GLU A O 1
ATOM 667 N N . GLY A 1 48 ? -25.041 72.245 0.884 1.00 8.23 67 GLY A N 1
ATOM 668 C CA . GLY A 1 48 ? -26.158 71.629 1.577 1.00 9.95 67 GLY A CA 1
ATOM 669 C C . GLY A 1 48 ? -26.864 72.660 2.447 1.00 11.56 67 GLY A C 1
ATOM 670 O O . GLY A 1 48 ? -26.884 73.858 2.127 1.00 10.76 67 GLY A O 1
ATOM 674 N N . ALA A 1 49 ? -27.454 72.192 3.543 1.00 10.61 68 ALA A N 1
ATOM 675 C CA . ALA A 1 49 ? -28.212 73.073 4.425 1.00 9.60 68 ALA A CA 1
ATOM 676 C C . ALA A 1 49 ? -29.143 73.978 3.614 1.00 9.88 68 ALA A C 1
ATOM 677 O O . ALA A 1 49 ? -29.261 75.180 3.877 1.00 11.31 68 ALA A O 1
ATOM 684 N N . ALA A 1 50 ? -29.808 73.386 2.628 1.00 10.75 69 ALA A N 1
ATOM 685 C CA . ALA A 1 50 ? -30.533 74.140 1.608 1.00 11.08 69 ALA A CA 1
ATOM 686 C C . ALA A 1 50 ? -31.730 74.890 2.169 1.00 10.63 69 ALA A C 1
ATOM 687 O O . ALA A 1 50 ? -32.073 75.971 1.693 1.00 12.44 69 ALA A O 1
ATOM 694 N N . ALA A 1 51 ? -32.367 74.319 3.182 1.00 11.12 70 ALA A N 1
ATOM 695 C CA . ALA A 1 51 ? -33.535 74.946 3.783 1.00 14.75 70 ALA A CA 1
ATOM 696 C C . ALA A 1 51 ? -33.327 75.180 5.262 1.00 18.54 70 ALA A C 1
ATOM 697 O O . ALA A 1 51 ? -34.291 75.194 6.023 1.00 22.33 70 ALA A O 1
ATOM 704 N N . GLU A 1 52 ? -32.080 75.337 5.695 1.00 13.80 71 GLU A N 1
ATOM 705 C CA . GLU A 1 52 ? -31.874 75.666 7.098 1.00 16.07 71 GLU A CA 1
ATOM 706 C C . GLU A 1 52 ? -31.247 77.043 7.271 1.00 14.00 71 GLU A C 1
ATOM 707 O O . GLU A 1 52 ? -30.729 77.651 6.327 1.00 12.97 71 GLU A O 1
ATOM 719 N N . ASP A 1 53 ? -31.392 77.543 8.492 1.00 16.12 72 ASP A N 1
ATOM 720 C CA . ASP A 1 53 ? -30.855 78.832 8.901 1.00 15.06 72 ASP A CA 1
ATOM 721 C C . ASP A 1 53 ? -31.278 79.954 7.947 1.00 14.93 72 ASP A C 1
ATOM 722 O O . ASP A 1 53 ? -30.484 80.833 7.598 1.00 12.60 72 ASP A O 1
ATOM 731 N N . GLY A 1 54 ? -32.542 79.903 7.532 1.00 11.49 73 GLY A N 1
ATOM 732 C CA . GLY A 1 54 ? -33.165 81.005 6.828 1.00 12.03 73 GLY A CA 1
ATOM 733 C C . GLY A 1 54 ? -32.951 81.055 5.332 1.00 11.08 73 GLY A C 1
ATOM 734 O O . GLY A 1 54 ? -33.469 81.969 4.688 1.00 11.30 73 GLY A O 1
ATOM 738 N N . ARG A 1 55 ? -32.203 80.101 4.772 1.00 11.54 74 ARG A N 1
ATOM 739 C CA . ARG A 1 55 ? -31.948 80.133 3.330 1.00 11.58 74 ARG A CA 1
ATOM 740 C C . ARG A 1 55 ? -33.260 79.988 2.571 1.00 11.08 74 ARG A C 1
ATOM 741 O O . ARG A 1 55 ? -34.063 79.095 2.848 1.00 13.22 74 ARG A O 1
ATOM 762 N N . GLY A 1 56 ? -33.463 80.878 1.613 1.00 12.02 75 GLY A N 1
ATOM 763 C CA . GLY A 1 56 ? -34.584 80.764 0.713 1.00 11.23 75 GLY A CA 1
ATOM 764 C C . GLY A 1 56 ? -34.238 79.878 -0.464 1.00 12.00 75 GLY A C 1
ATOM 765 O O . GLY A 1 56 ? -33.066 79.674 -0.780 1.00 11.92 75 GLY A O 1
ATOM 769 N N . PRO A 1 57 ? -35.258 79.330 -1.130 1.00 9.76 76 PRO A N 1
ATOM 770 C CA . PRO A 1 57 ? -34.970 78.444 -2.259 1.00 9.44 76 PRO A CA 1
ATOM 771 C C . PRO A 1 57 ? -34.388 79.175 -3.459 1.00 13.07 76 PRO A C 1
ATOM 772 O O . PRO A 1 57 ? -34.769 80.327 -3.723 1.00 13.32 76 PRO A O 1
ATOM 783 N N . SER A 1 58 ? -33.466 78.513 -4.155 1.00 9.25 77 SER A N 1
ATOM 784 C CA . SER A 1 58 ? -32.989 78.974 -5.464 1.00 8.05 77 SER A CA 1
ATOM 785 C C . SER A 1 58 ? -33.737 78.220 -6.558 1.00 12.49 77 SER A C 1
ATOM 786 O O . SER A 1 58 ? -34.406 77.219 -6.284 1.00 10.91 77 SER A O 1
ATOM 794 N N . MET A 1 59 ? -33.588 78.659 -7.808 1.00 10.09 78 MET A N 1
ATOM 795 C CA . MET A 1 59 ? -34.266 77.964 -8.895 1.00 8.17 78 MET A CA 1
ATOM 796 C C . MET A 1 59 ? -33.716 76.552 -9.101 1.00 9.77 78 MET A C 1
ATOM 797 O O . MET A 1 59 ? -34.384 75.718 -9.722 1.00 10.74 78 MET A O 1
ATOM 811 N N . TRP A 1 60 ? -32.526 76.271 -8.571 1.00 9.45 79 TRP A N 1
ATOM 812 C CA . TRP A 1 60 ? -31.955 74.926 -8.640 1.00 8.59 79 TRP A CA 1
ATOM 813 C C . TRP A 1 60 ? -32.557 74.004 -7.577 1.00 10.23 79 TRP A C 1
ATOM 814 O O . TRP A 1 60 ? -32.673 72.793 -7.793 1.00 10.82 79 TRP A O 1
ATOM 835 N N . ASP A 1 61 ? -32.984 74.564 -6.448 1.00 10.50 80 ASP A N 1
ATOM 836 C CA . ASP A 1 61 ? -33.773 73.791 -5.489 1.00 13.23 80 ASP A CA 1
ATOM 837 C C . ASP A 1 61 ? -35.078 73.339 -6.155 1.00 10.58 80 ASP A C 1
ATOM 838 O O . ASP A 1 61 ? -35.456 72.172 -6.096 1.00 12.09 80 ASP A O 1
ATOM 847 N N . THR A 1 62 ? -35.748 74.276 -6.805 1.00 8.79 81 THR A N 1
ATOM 848 C CA . THR A 1 62 ? -36.997 74.006 -7.502 1.00 10.55 81 THR A CA 1
ATOM 849 C C . THR A 1 62 ? -36.797 72.971 -8.604 1.00 10.69 81 THR A C 1
ATOM 850 O O . THR A 1 62 ? -37.534 71.981 -8.705 1.00 12.92 81 THR A O 1
ATOM 861 N N . PHE A 1 63 ? -35.790 73.211 -9.431 1.00 12.50 82 PHE A N 1
ATOM 862 C CA . PHE A 1 63 ? -35.476 72.352 -10.570 1.00 11.99 82 PHE A CA 1
ATOM 863 C C . PHE A 1 63 ? -35.166 70.904 -10.143 1.00 14.30 82 PHE A C 1
ATOM 864 O O . PHE A 1 63 ? -35.690 69.939 -10.727 1.00 10.74 82 PHE A O 1
ATOM 881 N N A SER A 1 64 ? -34.346 70.769 -9.102 0.53 10.70 83 SER A N 1
ATOM 882 N N B SER A 1 64 ? -34.332 70.745 -9.119 0.47 10.52 83 SER A N 1
ATOM 883 C CA A SER A 1 64 ? -33.864 69.467 -8.651 0.53 11.73 83 SER A CA 1
ATOM 884 C CA B SER A 1 64 ? -33.879 69.414 -8.728 0.47 12.22 83 SER A CA 1
ATOM 885 C C A SER A 1 64 ? -34.967 68.627 -8.022 0.53 15.19 83 SER A C 1
ATOM 886 C C B SER A 1 64 ? -34.983 68.609 -8.042 0.47 15.26 83 SER A C 1
ATOM 887 O O A SER A 1 64 ? -34.867 67.401 -7.962 0.53 16.07 83 SER A O 1
ATOM 888 O O B SER A 1 64 ? -34.893 67.384 -7.953 0.47 15.80 83 SER A O 1
ATOM 903 N N . LYS A 1 65 ? -36.042 69.275 -7.587 1.00 13.73 84 LYS A N 1
ATOM 904 C CA . LYS A 1 65 ? -37.171 68.565 -7.010 1.00 20.45 84 LYS A CA 1
ATOM 905 C C . LYS A 1 65 ? -38.074 67.960 -8.075 1.00 14.63 84 LYS A C 1
ATOM 906 O O . LYS A 1 65 ? -38.864 67.072 -7.777 1.00 17.40 84 LYS A O 1
ATOM 925 N N . ILE A 1 66 ? -37.928 68.399 -9.321 1.00 12.79 85 ILE A N 1
ATOM 926 C CA . ILE A 1 66 ? -38.782 67.908 -10.387 1.00 13.75 85 ILE A CA 1
ATOM 927 C C . ILE A 1 66 ? -38.251 66.584 -10.916 1.00 10.78 85 ILE A C 1
ATOM 928 O O . ILE A 1 66 ? -37.123 66.523 -11.383 1.00 12.05 85 ILE A O 1
ATOM 944 N N . PRO A 1 67 ? -39.070 65.518 -10.856 1.00 11.56 86 PRO A N 1
ATOM 945 C CA . PRO A 1 67 ? -38.571 64.244 -11.382 1.00 12.57 86 PRO A CA 1
ATOM 946 C C . PRO A 1 67 ? -38.058 64.346 -12.817 1.00 13.51 86 PRO A C 1
ATOM 947 O O . PRO A 1 67 ? -38.710 64.929 -13.687 1.00 13.14 86 PRO A O 1
ATOM 958 N N . GLY A 1 68 ? -36.875 63.785 -13.047 1.00 10.98 87 GLY A N 1
ATOM 959 C CA . GLY A 1 68 ? -36.332 63.676 -14.384 1.00 10.84 87 GLY A CA 1
ATOM 960 C C . GLY A 1 68 ? -35.324 64.757 -14.738 1.00 11.86 87 GLY A C 1
ATOM 961 O O . GLY A 1 68 ? -34.543 64.578 -15.669 1.00 15.49 87 GLY A O 1
ATOM 965 N N . LYS A 1 69 ? -35.280 65.845 -13.979 1.00 10.95 88 LYS A N 1
ATOM 966 C CA . LYS A 1 69 ? -34.381 66.945 -14.343 1.00 9.17 88 LYS A CA 1
ATOM 967 C C . LYS A 1 69 ? -32.923 66.620 -14.035 1.00 10.27 88 LYS A C 1
ATOM 968 O O . LYS A 1 69 ? -32.030 66.955 -14.813 1.00 12.74 88 LYS A O 1
ATOM 987 N N . ILE A 1 70 ? -32.675 65.961 -12.908 1.00 9.89 89 ILE A N 1
ATOM 988 C CA . ILE A 1 70 ? -31.314 65.623 -12.502 1.00 9.57 89 ILE A CA 1
ATOM 989 C C . ILE A 1 70 ? -31.102 64.127 -12.640 1.00 10.46 89 ILE A C 1
ATOM 990 O O . ILE A 1 70 ? -31.933 63.326 -12.199 1.00 10.54 89 ILE A O 1
ATOM 1006 N N . ASP A 1 71 ? -29.977 63.750 -13.234 1.00 8.51 90 ASP A N 1
ATOM 1007 C CA . ASP A 1 71 ? -29.632 62.340 -13.372 1.00 8.66 90 ASP A CA 1
ATOM 1008 C C . ASP A 1 71 ? -29.681 61.664 -12.007 1.00 9.02 90 ASP A C 1
ATOM 1009 O O . ASP A 1 71 ? -29.194 62.215 -11.014 1.00 11.05 90 ASP A O 1
ATOM 1018 N N . ASN A 1 72 ? -30.285 60.482 -11.969 1.00 9.60 91 ASN A N 1
ATOM 1019 C CA . ASN A 1 72 ? -30.328 59.650 -10.776 1.00 9.99 91 ASN A CA 1
ATOM 1020 C C . ASN A 1 72 ? -31.117 60.230 -9.604 1.00 10.91 91 ASN A C 1
ATOM 1021 O O . ASN A 1 72 ? -31.052 59.700 -8.500 1.00 11.54 91 ASN A O 1
ATOM 1032 N N . GLY A 1 73 ? -31.876 61.297 -9.853 1.00 10.00 92 GLY A N 1
ATOM 1033 C CA . GLY A 1 73 ? -32.743 61.902 -8.846 1.00 9.77 92 GLY A CA 1
ATOM 1034 C C . GLY A 1 73 ? -32.050 62.715 -7.769 1.00 10.95 92 GLY A C 1
ATOM 1035 O O . GLY A 1 73 ? -32.656 63.040 -6.737 1.00 12.37 92 GLY A O 1
ATOM 1039 N N . ASP A 1 74 ? -30.807 63.080 -8.030 1.00 8.68 93 ASP A N 1
ATOM 1040 C CA . ASP A 1 74 ? -30.009 63.849 -7.071 1.00 9.65 93 ASP 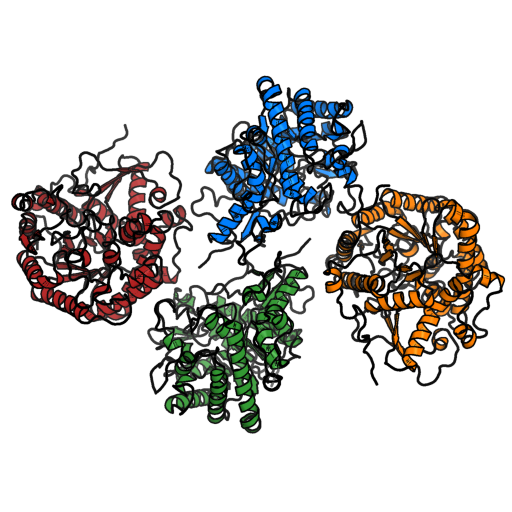A CA 1
ATOM 1041 C C . ASP A 1 74 ? -30.501 65.280 -6.889 1.00 9.44 93 ASP A C 1
ATOM 1042 O O . ASP A 1 74 ? -31.138 65.866 -7.774 1.00 10.64 93 ASP A O 1
ATOM 1051 N N . THR A 1 75 ? -30.199 65.830 -5.716 1.00 9.48 94 THR A N 1
ATOM 1052 C CA . THR A 1 75 ? -30.425 67.236 -5.421 1.00 8.41 94 THR A CA 1
ATOM 1053 C C . THR A 1 75 ? -29.251 67.813 -4.641 1.00 8.13 94 THR A C 1
ATOM 1054 O O . THR A 1 75 ? -28.400 67.073 -4.156 1.00 11.00 94 THR A O 1
ATOM 1065 N N . GLY A 1 76 ? -29.239 69.132 -4.499 1.00 8.09 95 GLY A N 1
ATOM 1066 C CA . GLY A 1 76 ? -28.262 69.803 -3.659 1.00 8.94 95 GLY A CA 1
ATOM 1067 C C . GLY A 1 76 ? -28.718 70.009 -2.217 1.00 11.52 95 GLY A C 1
ATOM 1068 O O . GLY A 1 76 ? -28.144 70.824 -1.496 1.00 10.83 95 GLY A O 1
ATOM 1072 N N . ASP A 1 77 ? -29.718 69.261 -1.762 1.00 9.69 96 ASP A N 1
ATOM 1073 C CA . ASP A 1 77 ? -30.225 69.448 -0.397 1.00 9.04 96 ASP A CA 1
ATOM 1074 C C . ASP A 1 77 ? -29.127 69.324 0.665 1.00 10.79 96 ASP A C 1
ATOM 1075 O O . ASP A 1 77 ? -29.085 70.114 1.619 1.00 11.70 96 ASP A O 1
ATOM 1084 N N . VAL A 1 78 ? -28.245 68.341 0.488 1.00 10.68 97 VAL A N 1
ATOM 1085 C CA . VAL A 1 78 ? -27.172 68.059 1.442 1.00 9.50 97 VAL A CA 1
ATOM 1086 C C . VAL A 1 78 ? -25.791 68.245 0.812 1.00 10.39 97 VAL A C 1
ATOM 1087 O O . VAL A 1 78 ? -24.909 68.829 1.441 1.00 9.91 97 VAL A O 1
ATOM 1100 N N . ALA A 1 79 ? -25.613 67.748 -0.415 1.00 11.69 98 ALA A N 1
ATOM 1101 C CA . ALA A 1 79 ? -24.351 67.891 -1.141 1.00 10.96 98 ALA A CA 1
ATOM 1102 C C . ALA A 1 79 ? -23.189 67.424 -0.269 1.00 8.23 98 ALA A C 1
ATOM 1103 O O . ALA A 1 79 ? -23.235 66.308 0.256 1.00 9.58 98 ALA A O 1
ATOM 1110 N N . CYS A 1 80 ? -22.165 68.259 -0.112 1.00 8.55 99 CYS A N 1
ATOM 1111 C CA . CYS A 1 80 ? -20.998 67.924 0.704 1.00 7.71 99 CYS A CA 1
ATOM 1112 C C . CYS A 1 80 ? -21.123 68.419 2.133 1.00 9.29 99 CYS A C 1
ATOM 1113 O O . CYS A 1 80 ? -20.163 68.331 2.897 1.00 10.23 99 CYS A O 1
ATOM 1121 N N . ASP A 1 81 ? -22.288 68.964 2.478 1.00 8.43 100 ASP A N 1
ATOM 1122 C CA . ASP A 1 81 ? -22.546 69.494 3.818 1.00 10.32 100 ASP A CA 1
ATOM 1123 C C . ASP A 1 81 ? -21.475 70.515 4.238 1.00 10.19 100 ASP A C 1
ATOM 1124 O O . ASP A 1 81 ? -21.122 70.615 5.410 1.00 11.79 100 ASP A O 1
ATOM 1133 N N . HIS A 1 82 ? -20.965 71.273 3.268 1.00 10.43 101 HIS A N 1
ATOM 1134 C CA . HIS A 1 82 ? -19.887 72.222 3.519 1.00 9.61 101 HIS A CA 1
ATOM 1135 C C . HIS A 1 82 ? -20.336 73.366 4.432 1.00 9.90 101 HIS A C 1
ATOM 1136 O O . HIS A 1 82 ? -19.533 73.941 5.164 1.00 10.42 101 HIS A O 1
ATOM 1149 N N . TYR A 1 83 ? -21.623 73.685 4.409 1.00 11.80 102 TYR A N 1
ATOM 1150 C CA . TYR A 1 83 ? -22.143 74.727 5.295 1.00 11.18 102 TYR A CA 1
ATOM 1151 C C . TYR A 1 83 ? -21.792 74.430 6.751 1.00 12.78 102 TYR A C 1
ATOM 1152 O O . TYR A 1 83 ? -21.438 75.341 7.520 1.00 13.98 102 TYR A O 1
ATOM 1170 N N . HIS A 1 84 ? -21.869 73.153 7.117 1.00 11.46 103 HIS A N 1
ATOM 1171 C CA . HIS A 1 84 ? -21.552 72.709 8.470 1.00 15.15 103 HIS A CA 1
ATOM 1172 C C . HIS A 1 84 ? -20.086 72.325 8.649 1.00 12.15 103 HIS A C 1
ATOM 1173 O O . HIS A 1 84 ? -19.555 72.418 9.753 1.00 17.69 103 HIS A O 1
ATOM 1186 N N . ARG A 1 85 ? -19.433 71.910 7.568 1.00 10.77 104 ARG A N 1
ATOM 1187 C CA . ARG A 1 85 ? -18.097 71.329 7.645 1.00 14.41 104 ARG A CA 1
ATOM 1188 C C . ARG A 1 85 ? -17.003 72.245 7.090 1.00 12.76 104 ARG A C 1
ATOM 1189 O O . ARG A 1 85 ? -15.882 71.796 6.839 1.00 12.77 104 ARG A O 1
ATOM 1210 N N . TYR A 1 86 ? -17.300 73.537 6.956 1.00 13.21 105 TYR A N 1
ATOM 1211 C CA . TYR A 1 86 ? -16.389 74.439 6.251 1.00 15.84 105 TYR A CA 1
ATOM 1212 C C . TYR A 1 86 ? -15.031 74.559 6.941 1.00 11.50 105 TYR A C 1
ATOM 1213 O O . TYR A 1 86 ? -14.015 74.676 6.253 1.00 14.97 105 TYR A O 1
ATOM 1231 N N . LYS A 1 87 ? -14.988 74.491 8.273 1.00 13.23 106 LYS A N 1
ATOM 1232 C CA . LYS A 1 87 ? -13.709 74.600 8.979 1.00 15.56 106 LYS A CA 1
ATOM 1233 C C . LYS A 1 87 ? -12.772 73.450 8.587 1.00 16.81 106 LYS A C 1
ATOM 1234 O O . LYS A 1 87 ? -11.575 73.666 8.373 1.00 15.81 106 LYS A O 1
ATOM 1253 N N . GLU A 1 88 ? -13.322 72.241 8.479 1.00 18.36 107 GLU A N 1
ATOM 1254 C CA . GLU A 1 88 ? -12.540 71.061 8.086 1.00 16.89 107 GLU A CA 1
ATOM 1255 C C . GLU A 1 88 ? -12.024 71.222 6.660 1.00 16.55 107 GLU A C 1
ATOM 1256 O O . GLU A 1 88 ? -10.882 70.877 6.346 1.00 15.71 107 GLU A O 1
ATOM 1268 N N . ASP A 1 89 ? -12.874 71.752 5.791 1.00 14.92 108 ASP A N 1
ATOM 1269 C CA . ASP A 1 89 ? -12.494 71.927 4.397 1.00 12.38 108 ASP A CA 1
ATOM 1270 C C . ASP A 1 89 ? -11.394 72.983 4.246 1.00 13.31 108 ASP A C 1
ATOM 1271 O O . ASP A 1 89 ? -10.487 72.838 3.421 1.00 12.83 108 ASP A O 1
ATOM 1280 N N . VAL A 1 90 ? -11.452 74.039 5.049 1.00 14.59 109 VAL A N 1
ATOM 1281 C CA . VAL A 1 90 ? -10.402 75.051 5.011 1.00 11.52 109 VAL A CA 1
ATOM 1282 C C . VAL A 1 90 ? -9.084 74.446 5.497 1.00 12.37 109 VAL A C 1
ATOM 1283 O O . VAL A 1 90 ? -8.033 74.715 4.930 1.00 16.70 109 VAL A O 1
ATOM 1296 N N . LYS A 1 91 ? -9.148 73.610 6.525 1.00 16.07 110 LYS A N 1
ATOM 1297 C CA . LYS A 1 91 ? -7.943 72.955 7.021 1.00 21.33 110 LYS A CA 1
ATOM 1298 C C . LYS A 1 91 ? -7.339 72.045 5.947 1.00 16.96 110 LYS A C 1
ATOM 1299 O O . LYS A 1 91 ? -6.119 71.931 5.849 1.00 18.97 110 LYS A O 1
ATOM 1318 N N . LEU A 1 92 ? -8.183 71.391 5.151 1.00 19.75 111 LEU A N 1
ATOM 1319 C CA . LEU A 1 92 ? -7.694 70.586 4.037 1.00 17.51 111 LEU A CA 1
ATOM 1320 C C . LEU A 1 92 ? -6.912 71.455 3.063 1.00 19.98 111 LEU A C 1
ATOM 1321 O O . LEU A 1 92 ? -5.833 71.085 2.589 1.00 17.56 111 LEU A O 1
ATOM 1337 N N . MET A 1 93 ? -7.467 72.620 2.763 1.00 16.42 112 MET A N 1
ATOM 1338 C CA . MET A 1 93 ? -6.845 73.536 1.826 1.00 14.17 112 MET A CA 1
ATOM 1339 C C . MET A 1 93 ? -5.523 74.057 2.362 1.00 16.74 112 MET A C 1
ATOM 1340 O O . MET A 1 93 ? -4.578 74.255 1.596 1.00 18.08 112 MET A O 1
ATOM 1354 N N . LYS A 1 94 ? -5.460 74.290 3.670 1.00 15.16 113 LYS A N 1
ATOM 1355 C CA . LYS A 1 94 ? -4.213 74.710 4.306 1.00 16.16 113 LYS A CA 1
ATOM 1356 C C . LYS A 1 94 ? -3.166 73.617 4.152 1.00 17.95 113 LYS A C 1
ATOM 1357 O O . LYS A 1 94 ? -2.007 73.895 3.848 1.00 21.56 113 LYS A O 1
ATOM 1376 N N . GLY A 1 95 ? -3.582 72.371 4.356 1.00 21.58 114 GLY A N 1
ATOM 1377 C CA . GLY A 1 95 ? -2.679 71.243 4.231 1.00 18.74 114 GLY A CA 1
ATOM 1378 C C . GLY A 1 95 ? -2.105 71.107 2.836 1.00 20.90 114 GLY A C 1
ATOM 1379 O O . GLY A 1 95 ? -0.958 70.706 2.661 1.00 22.48 114 GLY A O 1
ATOM 1383 N N . MET A 1 96 ? -2.910 71.447 1.838 1.00 18.19 115 MET A N 1
ATOM 1384 C CA . MET A 1 96 ? -2.482 71.397 0.450 1.00 19.48 115 MET A CA 1
ATOM 1385 C C . MET A 1 96 ? -1.637 72.605 0.060 1.00 20.96 115 MET A C 1
ATOM 1386 O O . MET A 1 96 ? -1.023 72.633 -1.010 1.00 22.46 115 MET A O 1
ATOM 1400 N N . GLY A 1 97 ? -1.624 73.615 0.919 1.00 21.38 116 GLY A N 1
ATOM 1401 C CA . GLY A 1 97 ? -0.858 74.813 0.657 1.00 21.11 116 GLY A CA 1
ATOM 1402 C C . GLY A 1 97 ? -1.477 75.703 -0.403 1.00 18.74 116 GLY A C 1
ATOM 1403 O O . GLY A 1 97 ? -0.767 76.477 -1.048 1.00 20.49 116 GLY A O 1
ATOM 1407 N N . LEU A 1 98 ? -2.791 75.612 -0.592 1.00 19.25 117 LEU A N 1
ATOM 1408 C CA . LEU A 1 98 ? -3.458 76.493 -1.547 1.00 15.25 117 LEU A CA 1
ATOM 1409 C C . LEU A 1 98 ? -3.199 77.940 -1.168 1.00 15.25 117 LEU A C 1
ATOM 1410 O O . LEU A 1 98 ? -3.211 78.293 0.015 1.00 19.61 117 LEU A O 1
ATOM 1426 N N . LYS A 1 99 ? -2.922 78.763 -2.175 1.00 16.45 118 LYS A N 1
ATOM 1427 C CA . LYS A 1 99 ? -2.733 80.186 -1.969 1.00 18.50 118 LYS A CA 1
ATOM 1428 C C . LYS A 1 99 ? -4.079 80.904 -1.910 1.00 15.15 118 LYS A C 1
ATOM 1429 O O . LYS A 1 99 ? -4.206 81.953 -1.283 1.00 16.11 118 LYS A O 1
ATOM 1448 N N . SER A 1 100 ? -5.085 80.326 -2.556 1.00 13.57 119 SER A N 1
ATOM 1449 C CA . SER A 1 100 ? -6.363 81.006 -2.718 1.00 12.80 119 SER A CA 1
ATOM 1450 C C . SER A 1 100 ? -7.495 80.009 -2.906 1.00 12.08 119 SER A C 1
ATOM 1451 O O . SER A 1 100 ? -7.261 78.855 -3.270 1.00 13.48 119 SER A O 1
ATOM 1459 N N . TYR A 1 101 ? -8.715 80.465 -2.629 1.00 12.41 120 TYR A N 1
ATOM 1460 C CA . TYR A 1 101 ? -9.925 79.668 -2.764 1.00 10.39 120 TYR A CA 1
ATOM 1461 C C . TYR A 1 101 ? -10.991 80.527 -3.423 1.00 10.03 120 TYR A C 1
ATOM 1462 O O . TYR A 1 101 ? -11.216 81.668 -3.021 1.00 12.97 120 TYR A O 1
ATOM 1480 N N . ARG A 1 102 ? -11.623 79.975 -4.452 1.00 10.03 121 ARG A N 1
ATOM 1481 C CA . ARG A 1 102 ? -12.726 80.624 -5.148 1.00 11.59 121 ARG A CA 1
ATOM 1482 C C . ARG A 1 102 ? -14.020 79.933 -4.760 1.00 8.83 121 ARG A C 1
ATOM 1483 O O . ARG A 1 102 ? -14.194 78.747 -5.042 1.00 9.31 121 ARG A O 1
ATOM 1504 N N . PHE A 1 103 ? -14.908 80.660 -4.086 1.00 9.66 122 PHE A N 1
ATOM 1505 C CA . PHE A 1 103 ? -16.210 80.129 -3.700 1.00 10.82 122 PHE A CA 1
ATOM 1506 C C . PHE A 1 103 ? -17.293 81.084 -4.145 1.00 8.76 122 PHE A C 1
ATOM 1507 O O . PHE A 1 103 ? -16.996 82.223 -4.485 1.00 10.35 122 PHE A O 1
ATOM 1524 N N . SER A 1 104 ? -18.540 80.614 -4.177 1.00 10.01 123 SER A N 1
ATOM 1525 C CA . SER A 1 104 ? -19.639 81.514 -4.481 1.00 7.35 123 SER A CA 1
ATOM 1526 C C . SER A 1 104 ? -20.526 81.702 -3.248 1.00 8.51 123 SER A C 1
ATOM 1527 O O . SER A 1 104 ? -20.544 80.881 -2.317 1.00 9.63 123 SER A O 1
ATOM 1535 N N . VAL A 1 105 ? -21.237 82.823 -3.266 1.00 8.72 124 VAL A N 1
ATOM 1536 C CA . VAL A 1 105 ? -22.219 83.161 -2.260 1.00 8.81 124 VAL A CA 1
ATOM 1537 C C . VAL A 1 105 ? -23.583 82.767 -2.794 1.00 10.72 124 VAL A C 1
ATOM 1538 O O . VAL A 1 105 ? -23.948 83.110 -3.920 1.00 11.02 124 VAL A O 1
ATOM 1551 N N . SER A 1 106 ? -24.328 82.004 -1.998 1.00 9.00 125 SER A N 1
ATOM 1552 C CA . SER A 1 106 ? -25.719 81.721 -2.314 1.00 8.11 125 SER A CA 1
ATOM 1553 C C . SER A 1 106 ? -26.553 82.965 -2.055 1.00 8.90 125 SER A C 1
ATOM 1554 O O . SER A 1 106 ? -26.808 83.334 -0.910 1.00 9.90 125 SER A O 1
ATOM 1562 N N . TRP A 1 107 ? -26.954 83.615 -3.140 1.00 10.63 126 TRP A N 1
ATOM 1563 C CA . TRP A 1 107 ? -27.783 84.811 -3.096 1.00 11.55 126 TRP A CA 1
ATOM 1564 C C . TRP A 1 107 ? -28.977 84.614 -2.169 1.00 9.95 126 TRP A C 1
ATOM 1565 O O . TRP A 1 107 ? -29.241 85.448 -1.316 1.00 11.31 126 TRP A O 1
ATOM 1586 N N . SER A 1 108 ? -29.672 83.484 -2.292 1.00 9.51 127 SER A N 1
ATOM 1587 C CA . SER A 1 108 ? -30.873 83.299 -1.494 1.00 11.26 127 SER A CA 1
ATOM 1588 C C . SER A 1 108 ? -30.562 82.851 -0.065 1.00 10.87 127 SER A C 1
ATOM 1589 O O . SER A 1 108 ? -31.463 82.824 0.767 1.00 11.29 127 SER A O 1
ATOM 1597 N N . ARG A 1 109 ? -29.306 82.528 0.239 1.00 10.49 128 ARG A N 1
ATOM 1598 C CA . ARG A 1 109 ? -28.937 82.301 1.639 1.00 11.00 128 ARG A CA 1
ATOM 1599 C C . ARG A 1 109 ? -28.794 83.651 2.356 1.00 10.98 128 ARG A C 1
ATOM 1600 O O . ARG A 1 109 ? -29.078 83.758 3.552 1.00 11.88 128 ARG A O 1
ATOM 1621 N N . VAL A 1 110 ? -28.397 84.687 1.616 1.00 13.25 129 VAL A N 1
ATOM 1622 C CA . VAL A 1 110 ? -28.227 86.026 2.189 1.00 11.82 129 VAL A CA 1
ATOM 1623 C C . VAL A 1 110 ? -29.508 86.867 2.075 1.00 12.33 129 VAL A C 1
ATOM 1624 O O . VAL A 1 110 ? -29.869 87.570 3.014 1.00 13.17 129 VAL A O 1
ATOM 1637 N N . LEU A 1 111 ? -30.174 86.796 0.922 1.00 13.61 130 LEU A N 1
ATOM 1638 C CA . LEU A 1 111 ? -31.431 87.505 0.665 1.00 13.77 130 LEU A CA 1
ATOM 1639 C C . LEU A 1 111 ? -32.455 86.479 0.190 1.00 16.24 130 LEU A C 1
ATOM 1640 O O . LEU A 1 111 ? -32.526 86.201 -1.007 1.00 14.53 130 LEU A O 1
ATOM 1656 N N . PRO A 1 112 ? -33.220 85.886 1.127 1.00 14.20 131 PRO A N 1
ATOM 1657 C CA . PRO A 1 112 ? -34.056 84.734 0.756 1.00 13.52 131 PRO A CA 1
ATOM 1658 C C . PRO A 1 112 ? -34.965 84.980 -0.444 1.00 14.47 131 PRO A C 1
ATOM 1659 O O . PRO A 1 112 ? -35.100 84.071 -1.253 1.00 17.12 131 PRO A O 1
ATOM 1670 N N . GLU A 1 113 ? -35.522 86.180 -0.587 1.00 14.37 132 GLU A N 1
ATOM 1671 C CA . GLU A 1 113 ? -36.376 86.508 -1.734 1.00 17.33 132 GLU A CA 1
ATOM 1672 C C . GLU A 1 113 ? -35.607 87.149 -2.903 1.00 14.88 132 GLU A C 1
ATOM 1673 O O . GLU A 1 113 ? -36.190 87.452 -3.954 1.00 16.98 132 GLU A O 1
ATOM 1685 N N . GLY A 1 114 ? -34.306 87.357 -2.721 1.00 14.84 133 GLY A N 1
ATOM 1686 C CA . GLY A 1 114 ? -33.477 87.967 -3.750 1.00 15.02 133 GLY A CA 1
ATOM 1687 C C . GLY A 1 114 ? -33.299 89.459 -3.534 1.00 15.34 133 GLY A C 1
ATOM 1688 O O . GLY A 1 114 ? -32.329 90.048 -4.009 1.00 16.47 133 GLY A O 1
ATOM 1692 N N . THR A 1 115 ? -34.258 90.060 -2.835 1.00 18.15 134 THR A N 1
ATOM 1693 C CA . THR A 1 115 ? -34.210 91.471 -2.474 1.00 16.37 134 THR A CA 1
ATOM 1694 C C . THR A 1 115 ? -34.645 91.637 -1.021 1.00 16.02 134 THR A C 1
ATOM 1695 O O . THR A 1 115 ? -35.203 90.715 -0.429 1.00 19.42 134 THR A O 1
ATOM 1706 N N . GLY A 1 116 ? -34.402 92.815 -0.459 1.00 20.52 135 GLY A N 1
ATOM 1707 C CA . GLY A 1 116 ? -34.897 93.135 0.868 1.00 21.44 135 GLY A CA 1
ATOM 1708 C C . GLY A 1 116 ? -33.961 92.804 2.016 1.00 19.39 135 GLY A C 1
ATOM 1709 O O . GLY A 1 116 ? -32.755 93.060 1.948 1.00 23.44 135 GLY A O 1
ATOM 1713 N N . ALA A 1 117 ? -34.527 92.240 3.083 1.00 25.34 136 ALA A N 1
ATOM 1714 C CA . ALA A 1 117 ? -33.821 92.070 4.356 1.00 27.44 136 ALA A CA 1
ATOM 1715 C C . ALA A 1 117 ? -32.752 90.985 4.313 1.00 18.00 136 ALA A C 1
ATOM 1716 O O . ALA A 1 117 ? -32.955 89.925 3.728 1.00 24.53 136 ALA A O 1
ATOM 1723 N N . ILE A 1 118 ? -31.611 91.270 4.929 1.00 24.90 137 ILE A N 1
ATOM 1724 C CA . ILE A 1 118 ? -30.547 90.292 5.040 1.00 20.68 137 ILE A CA 1
ATOM 1725 C C . ILE A 1 118 ? -30.931 89.223 6.047 1.00 19.80 137 ILE A C 1
ATOM 1726 O O . ILE A 1 118 ? -31.461 89.521 7.122 1.00 19.92 137 ILE A O 1
ATOM 1742 N N . ASN A 1 119 ? -30.695 87.974 5.659 1.00 17.63 138 ASN A N 1
ATOM 1743 C CA . ASN A 1 119 ? -30.831 86.825 6.537 1.00 14.69 138 ASN A CA 1
ATOM 1744 C C . ASN A 1 119 ? -29.568 86.719 7.386 1.00 15.22 138 ASN A C 1
ATOM 1745 O O . ASN A 1 119 ? -28.517 86.334 6.872 1.00 13.99 138 ASN A O 1
ATOM 1756 N N . PRO A 1 120 ? -29.649 87.059 8.681 1.00 15.71 139 PRO A N 1
ATOM 1757 C CA . PRO A 1 120 ? -28.439 87.196 9.506 1.00 19.08 139 PRO A CA 1
ATOM 1758 C C . PRO A 1 120 ? -27.524 85.971 9.511 1.00 16.78 139 PRO A C 1
ATOM 1759 O O . PRO A 1 120 ? -26.308 86.111 9.396 1.00 18.32 139 PRO A O 1
ATOM 1770 N N . LYS A 1 121 ? -28.096 84.783 9.668 1.00 18.23 140 LYS A N 1
ATOM 1771 C CA . LYS A 1 121 ? -27.294 83.564 9.754 1.00 17.38 140 LYS A CA 1
ATOM 1772 C C . LYS A 1 121 ? -26.601 83.248 8.434 1.00 13.24 140 LYS A C 1
ATOM 1773 O O . LYS A 1 121 ? -25.514 82.660 8.402 1.00 14.32 140 LYS A O 1
ATOM 1792 N N . GLY A 1 122 ? -27.242 83.629 7.341 1.00 13.16 141 GLY A N 1
ATOM 1793 C CA . GLY A 1 122 ? -26.668 83.439 6.023 1.00 14.61 141 GLY A CA 1
ATOM 1794 C C . GLY A 1 122 ? -25.450 84.317 5.825 1.00 13.47 141 GLY A C 1
ATOM 1795 O O . GLY A 1 122 ? -24.397 83.849 5.387 1.00 13.62 141 GLY A O 1
ATOM 1799 N N . MET A 1 123 ? -25.593 85.601 6.148 1.00 14.57 142 MET A N 1
ATOM 1800 C CA . MET A 1 123 ? -24.486 86.524 6.041 1.00 14.46 142 MET A CA 1
ATOM 1801 C C . MET A 1 123 ? -23.353 86.090 6.946 1.00 16.06 142 MET A C 1
ATOM 1802 O O . MET A 1 123 ? -22.186 86.123 6.563 1.00 20.92 142 MET A O 1
ATOM 1816 N N . GLU A 1 124 ? -23.713 85.654 8.142 1.00 14.95 143 GLU A N 1
ATOM 1817 C CA . GLU A 1 124 ? -22.748 85.245 9.139 1.00 14.92 143 GLU A CA 1
ATOM 1818 C C . GLU A 1 124 ? -21.890 84.075 8.647 1.00 15.04 143 GLU A C 1
ATOM 1819 O O . GLU A 1 124 ? -20.697 84.018 8.936 1.00 16.28 143 GLU A O 1
ATOM 1831 N N . PHE A 1 125 ? -22.496 83.136 7.927 1.00 12.67 144 PHE A N 1
ATOM 1832 C CA . PHE A 1 125 ? -21.738 82.015 7.367 1.00 12.02 144 PHE A CA 1
ATOM 1833 C C . PHE A 1 125 ? -20.622 82.506 6.447 1.00 12.42 144 PHE A C 1
ATOM 1834 O O . PHE A 1 125 ? -19.477 82.059 6.561 1.00 12.25 144 PHE A O 1
ATOM 1851 N N . TYR A 1 126 ? -20.932 83.432 5.547 1.00 13.45 145 TYR A N 1
ATOM 1852 C CA . TYR A 1 126 ? -19.916 83.876 4.603 1.00 11.38 145 TYR A CA 1
ATOM 1853 C C . TYR A 1 126 ? -18.863 84.724 5.304 1.00 12.23 145 TYR A C 1
ATOM 1854 O O . TYR A 1 126 ? -17.692 84.676 4.932 1.00 13.90 145 TYR A O 1
ATOM 1872 N N . GLN A 1 127 ? -19.248 85.462 6.340 1.00 13.07 146 GLN A N 1
ATOM 1873 C CA . GLN A 1 127 ? -18.251 86.151 7.141 1.00 14.48 146 GLN A CA 1
ATOM 1874 C C . GLN A 1 127 ? -17.345 85.161 7.863 1.00 17.19 146 GLN A C 1
ATOM 1875 O O . GLN A 1 127 ? -16.124 85.336 7.873 1.00 15.27 146 GLN A O 1
ATOM 1889 N N . ASN A 1 128 ? -17.928 84.121 8.457 1.00 13.86 147 ASN A N 1
ATOM 1890 C CA . ASN A 1 128 ? -17.139 83.098 9.145 1.00 14.05 147 ASN A CA 1
ATOM 1891 C C . ASN A 1 128 ? -16.198 82.346 8.196 1.00 13.49 147 ASN A C 1
ATOM 1892 O O . ASN A 1 128 ? -15.037 82.084 8.536 1.00 13.96 147 ASN A O 1
ATOM 1903 N N . LEU A 1 129 ? -16.706 81.988 7.022 1.00 12.83 148 LEU A N 1
ATOM 1904 C CA . LEU A 1 129 ? -15.902 81.310 6.010 1.00 13.67 148 LEU A CA 1
ATOM 1905 C C . LEU A 1 129 ? -14.732 82.185 5.568 1.00 14.77 148 LEU A C 1
ATOM 1906 O O . LEU A 1 129 ? -13.596 81.718 5.484 1.00 12.69 148 LEU A O 1
ATOM 1922 N N . THR A 1 130 ? -15.013 83.458 5.304 1.00 12.87 149 THR A N 1
ATOM 1923 C CA . THR A 1 130 ? -13.992 84.410 4.885 1.00 13.21 149 THR A CA 1
ATOM 1924 C C . THR A 1 130 ? -12.907 84.548 5.951 1.00 14.25 149 THR A C 1
ATOM 1925 O O . THR A 1 130 ? -11.712 84.513 5.644 1.00 14.60 149 THR A O 1
ATOM 1936 N N . ASN A 1 131 ? -13.315 84.695 7.209 1.00 14.92 150 ASN A N 1
ATOM 1937 C CA . ASN A 1 131 ? -12.344 84.822 8.289 1.00 16.89 150 ASN A CA 1
ATOM 1938 C C . ASN A 1 131 ? -11.511 83.556 8.454 1.00 15.90 150 ASN A C 1
ATOM 1939 O O . ASN A 1 131 ? -10.315 83.623 8.724 1.00 16.70 150 ASN A O 1
ATOM 1950 N N . GLU A 1 132 ? -12.142 82.399 8.272 1.00 15.06 151 GLU A N 1
ATOM 1951 C CA . GLU A 1 132 ? -11.449 81.127 8.451 1.00 15.46 151 GLU A CA 1
ATOM 1952 C C . GLU A 1 132 ? -10.358 80.974 7.392 1.00 14.99 151 GLU A C 1
ATOM 1953 O O . GLU A 1 132 ? -9.249 80.513 7.681 1.00 17.40 151 GLU A O 1
ATOM 1965 N N . LEU A 1 133 ? -10.674 81.372 6.168 1.00 14.26 152 LEU A N 1
ATOM 1966 C CA . LEU A 1 133 ? -9.705 81.309 5.078 1.00 14.18 152 LEU A CA 1
ATOM 1967 C C . LEU A 1 133 ? -8.512 82.201 5.380 1.00 17.54 152 LEU A C 1
ATOM 1968 O O . LEU A 1 133 ? -7.356 81.776 5.292 1.00 17.41 152 LEU A O 1
ATOM 1984 N N . ILE A 1 134 ? -8.792 83.438 5.760 1.00 17.26 153 ILE A N 1
ATOM 1985 C CA . ILE A 1 134 ? -7.718 84.380 6.040 1.00 17.16 153 ILE A CA 1
ATOM 1986 C C . ILE A 1 134 ? -6.881 83.921 7.229 1.00 18.00 153 ILE A C 1
ATOM 1987 O O . ILE A 1 134 ? -5.658 84.054 7.212 1.00 19.78 153 ILE A O 1
ATOM 2003 N N . ALA A 1 135 ? -7.528 83.359 8.247 1.00 17.96 154 ALA A N 1
ATOM 2004 C CA . ALA A 1 135 ? -6.813 82.883 9.430 1.00 18.99 154 ALA A CA 1
ATOM 2005 C C . ALA A 1 135 ? -5.873 81.735 9.088 1.00 22.44 154 ALA A C 1
ATOM 2006 O O . ALA A 1 135 ? -4.946 81.442 9.845 1.00 25.21 154 ALA A O 1
ATOM 2013 N N . ASN A 1 136 ? -6.132 81.071 7.964 1.00 19.52 155 ASN A N 1
ATOM 2014 C CA . ASN A 1 136 ? -5.327 79.935 7.535 1.00 22.23 155 ASN A CA 1
ATOM 2015 C C . ASN A 1 136 ? -4.454 80.247 6.326 1.00 20.92 155 ASN A C 1
ATOM 2016 O O . ASN A 1 136 ? -3.924 79.339 5.682 1.00 21.71 155 ASN A O 1
ATOM 2027 N N . GLY A 1 137 ? -4.300 81.537 6.033 1.00 19.43 156 GLY A N 1
ATOM 2028 C CA . GLY A 1 137 ? -3.364 81.995 5.023 1.00 22.33 156 GLY A CA 1
ATOM 2029 C C . GLY A 1 137 ? -3.840 81.809 3.595 1.00 22.55 156 GLY A C 1
ATOM 2030 O O . GLY A 1 137 ? -3.030 81.793 2.674 1.00 22.60 156 GLY A O 1
ATOM 2034 N N . ILE A 1 138 ? -5.147 81.665 3.408 1.00 16.36 157 ILE A N 1
ATOM 2035 C CA . ILE A 1 138 ? -5.726 81.463 2.079 1.00 15.26 157 ILE A CA 1
ATOM 2036 C C . ILE A 1 138 ? -6.480 82.718 1.637 1.00 15.71 157 ILE A C 1
ATOM 2037 O O . ILE A 1 138 ? -7.319 83.239 2.369 1.00 19.82 157 ILE A O 1
ATOM 2053 N N . VAL A 1 139 ? -6.164 83.201 0.443 1.00 14.81 158 VAL A N 1
ATOM 2054 C CA . VAL A 1 139 ? -6.791 84.396 -0.106 1.00 15.77 158 VAL A CA 1
ATOM 2055 C C . VAL A 1 139 ? -8.195 84.083 -0.592 1.00 13.43 158 VAL A C 1
ATOM 2056 O O . VAL A 1 139 ? -8.358 83.328 -1.550 1.00 13.98 158 VAL A O 1
ATOM 2069 N N . PRO A 1 140 ? -9.221 84.666 0.052 1.00 13.60 159 PRO A N 1
ATOM 2070 C CA . PRO A 1 140 ? -10.592 84.389 -0.391 1.00 12.32 159 PRO A CA 1
ATOM 2071 C C . PRO A 1 140 ? -10.965 85.194 -1.621 1.00 13.48 159 PRO A C 1
ATOM 2072 O O . PRO A 1 140 ? -10.688 86.392 -1.681 1.00 15.78 159 PRO A O 1
ATOM 2083 N N . THR A 1 141 ? -11.569 84.527 -2.596 1.00 14.04 160 THR A N 1
ATOM 2084 C CA . THR A 1 141 ? -12.070 85.183 -3.793 1.00 13.04 160 THR A CA 1
ATOM 2085 C C . THR A 1 141 ? -13.494 84.693 -4.016 1.00 11.18 160 THR A C 1
ATOM 2086 O O . THR A 1 141 ? -13.807 83.516 -3.783 1.00 12.88 160 THR A O 1
ATOM 2097 N N . VAL A 1 142 ? -14.372 85.602 -4.438 1.00 9.98 161 VAL A N 1
ATOM 2098 C CA . VAL A 1 142 ? -15.808 85.374 -4.333 1.00 9.43 161 VAL A CA 1
ATOM 2099 C C . VAL A 1 142 ? -16.578 85.588 -5.628 1.00 9.00 161 VAL A C 1
ATOM 2100 O O . VAL A 1 142 ? -16.536 86.662 -6.208 1.00 10.54 161 VAL A O 1
ATOM 2113 N N . THR A 1 143 ? -17.321 84.556 -6.026 1.00 8.45 162 THR A N 1
ATOM 2114 C CA . THR A 1 143 ? -18.282 84.642 -7.115 1.00 8.97 162 THR A CA 1
ATOM 2115 C C . THR A 1 143 ? -19.645 85.052 -6.575 1.00 8.22 162 THR A C 1
ATOM 2116 O O . THR A 1 143 ? -20.210 84.345 -5.740 1.00 9.51 162 THR A O 1
ATOM 2127 N N . LEU A 1 144 ? -20.181 86.172 -7.047 1.00 9.10 163 LEU A N 1
ATOM 2128 C CA . LEU A 1 144 ? -21.487 86.630 -6.579 1.00 9.13 163 LEU A CA 1
ATOM 2129 C C . LEU A 1 144 ? -22.617 85.760 -7.128 1.00 9.23 163 LEU A C 1
ATOM 2130 O O . LEU A 1 144 ? -23.524 85.404 -6.384 1.00 9.69 163 LEU A O 1
ATOM 2146 N N . TYR A 1 145 ? -22.568 85.443 -8.420 1.00 9.39 164 TYR A N 1
ATOM 2147 C CA . TYR A 1 145 ? -23.619 84.643 -9.049 1.00 8.79 164 TYR A CA 1
ATOM 2148 C C . TYR A 1 145 ? -23.065 83.389 -9.718 1.00 10.85 164 TYR A C 1
ATOM 2149 O O . TYR A 1 145 ? -22.422 83.462 -10.763 1.00 8.74 164 TYR A O 1
ATOM 2167 N N . HIS A 1 146 ? -23.347 82.241 -9.113 1.00 8.82 165 HIS A N 1
ATOM 2168 C CA . HIS A 1 146 ? -22.964 80.957 -9.688 1.00 6.19 165 HIS A CA 1
ATOM 2169 C C . HIS A 1 146 ? -24.221 80.087 -9.778 1.00 7.39 165 HIS A C 1
ATOM 2170 O O . HIS A 1 146 ? -24.291 78.979 -9.224 1.00 8.57 165 HIS A O 1
ATOM 2183 N N . TRP A 1 147 ? -25.220 80.667 -10.444 1.00 9.68 166 TRP A N 1
ATOM 2184 C CA . TRP A 1 147 ? -26.379 79.988 -11.047 1.00 9.17 166 TRP A CA 1
ATOM 2185 C C . TRP A 1 147 ? -27.555 79.766 -10.108 1.00 9.88 166 TRP A C 1
ATOM 2186 O O . TRP A 1 147 ? -28.638 79.362 -10.563 1.00 10.55 166 TRP A O 1
ATOM 2207 N N . ASP A 1 148 ? -27.365 80.043 -8.823 1.00 8.42 167 ASP A N 1
ATOM 2208 C CA . ASP A 1 148 ? -28.413 79.780 -7.839 1.00 7.94 167 ASP A CA 1
ATOM 2209 C C . ASP A 1 148 ? -29.305 81.010 -7.645 1.00 12.76 167 ASP A C 1
ATOM 2210 O O . ASP A 1 148 ? -29.463 81.544 -6.538 1.00 11.10 167 ASP A O 1
ATOM 2219 N N . LEU A 1 149 ? -29.930 81.434 -8.740 1.00 9.04 168 LEU A N 1
ATOM 2220 C CA . LEU A 1 149 ? -30.864 82.548 -8.710 1.00 8.38 168 LEU A CA 1
ATOM 2221 C C . LEU A 1 149 ? -31.976 82.283 -7.705 1.00 9.00 168 LEU A C 1
ATOM 2222 O O . LEU A 1 149 ? -32.565 81.210 -7.712 1.00 10.35 168 LEU A O 1
ATOM 2238 N N . PRO A 1 150 ? -32.274 83.257 -6.838 1.00 10.34 169 PRO A N 1
ATOM 2239 C CA . PRO A 1 150 ? -33.410 83.065 -5.934 1.00 10.13 169 PRO A CA 1
ATOM 2240 C C . PRO A 1 150 ? -34.689 82.716 -6.694 1.00 10.80 169 PRO A C 1
ATOM 2241 O O . PRO A 1 150 ? -34.991 83.330 -7.716 1.00 12.45 169 PRO A O 1
ATOM 2252 N N . GLU A 1 151 ? -35.417 81.724 -6.199 1.00 11.24 170 GLU A N 1
ATOM 2253 C CA . GLU A 1 151 ? -36.629 81.272 -6.865 1.00 14.57 170 GLU A CA 1
ATOM 2254 C C . GLU A 1 151 ? -37.625 82.415 -7.037 1.00 12.90 170 GLU A C 1
ATOM 2255 O O . GLU A 1 151 ? -38.310 82.494 -8.058 1.00 13.15 170 GLU A O 1
ATOM 2267 N N . ALA A 1 152 ? -37.694 83.314 -6.055 1.00 13.48 171 ALA A N 1
ATOM 2268 C CA . ALA A 1 152 ? -38.639 84.421 -6.129 1.00 14.96 171 ALA A CA 1
ATOM 2269 C C . ALA A 1 152 ? -38.362 85.279 -7.364 1.00 13.42 171 ALA A C 1
ATOM 2270 O O . ALA A 1 152 ? -39.294 85.786 -7.995 1.00 17.99 171 ALA A O 1
ATOM 2277 N N . LEU A 1 153 ? -37.089 85.445 -7.706 1.00 12.61 172 LEU A N 1
ATOM 2278 C CA . LEU A 1 153 ? -36.718 86.208 -8.895 1.00 12.56 172 LEU A CA 1
ATOM 2279 C C . LEU A 1 153 ? -36.948 85.395 -10.153 1.00 14.40 172 LEU A C 1
ATOM 2280 O O . LEU A 1 153 ? -37.335 85.938 -11.183 1.00 16.06 172 LEU A O 1
ATOM 2296 N N . SER A 1 154 ? -36.712 84.092 -10.059 1.00 12.61 173 SER A N 1
ATOM 2297 C CA . SER A 1 154 ? -36.954 83.197 -11.178 1.00 13.33 173 SER A CA 1
ATOM 2298 C C . SER A 1 154 ? -38.429 83.227 -11.563 1.00 14.42 173 SER A C 1
ATOM 2299 O O . SER A 1 154 ? -38.769 83.270 -12.746 1.00 15.56 173 SER A O 1
ATOM 2307 N N . LYS A 1 155 ? -39.310 83.248 -10.563 1.00 14.47 174 LYS A N 1
ATOM 2308 C CA . LYS A 1 155 ? -40.747 83.296 -10.812 1.00 14.31 174 LYS A CA 1
ATOM 2309 C C . LYS A 1 155 ? -41.172 84.560 -11.544 1.00 19.26 174 LYS A C 1
ATOM 2310 O O . LYS A 1 155 ? -42.196 84.574 -12.223 1.00 23.08 174 LYS A O 1
ATOM 2329 N N . ASN A 1 156 ? -40.404 85.629 -11.384 1.00 20.04 175 ASN A N 1
ATOM 2330 C CA . ASN A 1 156 ? -40.701 86.895 -12.051 1.00 19.21 175 ASN A CA 1
ATOM 2331 C C . ASN A 1 156 ? -39.928 87.062 -13.356 1.00 19.08 175 ASN A C 1
ATOM 2332 O O . ASN A 1 156 ? -39.719 88.179 -13.819 1.00 26.55 175 ASN A O 1
ATOM 2343 N N . GLY A 1 157 ? -39.464 85.952 -13.921 1.00 14.16 176 GLY A N 1
ATOM 2344 C CA . GLY A 1 157 ? -38.849 85.964 -15.237 1.00 14.07 176 GLY A CA 1
ATOM 2345 C C . GLY A 1 157 ? -37.358 85.714 -15.237 1.00 12.92 176 GLY A C 1
ATOM 2346 O O . GLY A 1 157 ? -36.769 85.437 -16.281 1.00 14.19 176 GLY A O 1
ATOM 2350 N N . GLY A 1 158 ? -36.736 85.782 -14.066 1.00 12.39 177 GLY A N 1
ATOM 2351 C CA . GLY A 1 158 ? -35.307 85.546 -13.959 1.00 13.72 177 GLY A CA 1
ATOM 2352 C C . GLY A 1 158 ? -34.517 86.401 -14.933 1.00 12.92 177 GLY A C 1
ATOM 2353 O O . GLY A 1 158 ? -34.780 87.593 -15.079 1.00 13.21 177 GLY A O 1
ATOM 2357 N N . TRP A 1 159 ? -33.576 85.784 -15.636 1.00 12.74 178 TRP A N 1
ATOM 2358 C CA . TRP A 1 159 ? -32.698 86.546 -16.516 1.00 10.82 178 TRP A CA 1
ATOM 2359 C C . TRP A 1 159 ? -33.363 86.952 -17.820 1.00 14.92 178 TRP A C 1
ATOM 2360 O O . TRP A 1 159 ? -32.712 87.517 -18.684 1.00 13.12 178 TRP A O 1
ATOM 2381 N N . LEU A 1 160 ? -34.655 86.685 -17.970 1.00 11.84 179 LEU A N 1
ATOM 2382 C CA . LEU A 1 160 ? -35.403 87.265 -19.087 1.00 12.47 179 LEU A CA 1
ATOM 2383 C C . LEU A 1 160 ? -36.016 88.606 -18.676 1.00 13.97 179 LEU A C 1
ATOM 2384 O O . LEU A 1 160 ? -36.591 89.303 -19.512 1.00 18.25 179 LEU A O 1
ATOM 2400 N N . ASN A 1 161 ? -35.871 88.961 -17.395 1.00 15.68 180 ASN A N 1
ATOM 2401 C CA . ASN A 1 161 ? -36.414 90.209 -16.838 1.00 14.33 180 ASN A CA 1
ATOM 2402 C C . ASN A 1 161 ? -35.289 91.128 -16.358 1.00 14.16 180 ASN A C 1
ATOM 2403 O O . ASN A 1 161 ? -34.473 90.740 -15.522 1.00 15.61 180 ASN A O 1
ATOM 2414 N N . GLU A 1 162 ? -35.253 92.351 -16.879 1.00 16.15 181 GLU A N 1
ATOM 2415 C CA . GLU A 1 162 ? -34.206 93.303 -16.511 1.00 15.50 181 GLU A CA 1
ATOM 2416 C C . GLU A 1 162 ? -34.257 93.633 -15.020 1.00 15.20 181 GLU A C 1
ATOM 2417 O O . GLU A 1 162 ? -33.256 94.059 -14.444 1.00 15.24 181 GLU A O 1
ATOM 2429 N N . ASP A 1 163 ? -35.406 93.412 -14.386 1.00 16.35 182 ASP A N 1
ATOM 2430 C CA . ASP A 1 163 ? -35.530 93.603 -12.940 1.00 15.87 182 ASP A CA 1
ATOM 2431 C C . ASP A 1 163 ? -34.505 92.765 -12.179 1.00 14.74 182 ASP A C 1
ATOM 2432 O O . ASP A 1 163 ? -34.034 93.152 -11.115 1.00 16.11 182 ASP A O 1
ATOM 2441 N N . THR A 1 164 ? -34.151 91.614 -12.738 1.00 13.77 183 THR A N 1
ATOM 2442 C CA . THR A 1 164 ? -33.195 90.731 -12.098 1.00 12.77 183 THR A CA 1
ATOM 2443 C C . THR A 1 164 ? -31.804 91.350 -12.087 1.00 13.84 183 THR A C 1
ATOM 2444 O O . THR A 1 164 ? -31.058 91.173 -11.125 1.00 14.26 183 THR A O 1
ATOM 2455 N N . ALA A 1 165 ? -31.463 92.087 -13.143 1.00 12.83 184 ALA A N 1
ATOM 2456 C CA . ALA A 1 165 ? -30.175 92.779 -13.202 1.00 15.19 184 ALA A CA 1
ATOM 2457 C C . ALA A 1 165 ? -30.097 93.847 -12.127 1.00 13.60 184 ALA A C 1
ATOM 2458 O O . ALA A 1 165 ? -29.059 94.028 -11.503 1.00 15.54 184 ALA A O 1
ATOM 2465 N N . VAL A 1 166 ? -31.201 94.562 -11.931 1.00 14.56 185 VAL A N 1
ATOM 2466 C CA . VAL A 1 166 ? -31.269 95.598 -10.904 1.00 15.48 185 VAL A CA 1
ATOM 2467 C C . VAL A 1 166 ? -31.089 94.958 -9.529 1.00 15.92 185 VAL A C 1
ATOM 2468 O O . VAL A 1 166 ? -30.308 95.444 -8.704 1.00 16.75 185 VAL A O 1
ATOM 2481 N N . ALA A 1 167 ? -31.803 93.863 -9.292 1.00 14.52 186 ALA A N 1
ATOM 2482 C CA . ALA A 1 167 ? -31.706 93.153 -8.017 1.00 14.95 186 ALA A CA 1
ATOM 2483 C C . ALA A 1 167 ? -30.290 92.646 -7.779 1.00 13.29 186 ALA A C 1
ATOM 2484 O O . ALA A 1 167 ? -29.787 92.685 -6.656 1.00 15.02 186 ALA A O 1
ATOM 2491 N N . PHE A 1 168 ? -29.640 92.184 -8.838 1.00 13.74 187 PHE A N 1
ATOM 2492 C CA . PHE A 1 168 ? -28.288 91.665 -8.708 1.00 11.88 187 PHE A CA 1
ATOM 2493 C C . PHE A 1 168 ? -27.316 92.763 -8.247 1.00 12.48 187 PHE A C 1
ATOM 2494 O O . PHE A 1 168 ? -26.476 92.533 -7.375 1.00 13.11 187 PHE A O 1
ATOM 2511 N N . GLY A 1 169 ? -27.442 93.954 -8.821 1.00 14.07 188 GLY A N 1
ATOM 2512 C CA . GLY A 1 169 ? -26.615 95.071 -8.410 1.00 14.05 188 GLY A CA 1
ATOM 2513 C C . GLY A 1 169 ? -26.788 95.395 -6.941 1.00 14.62 188 GLY A C 1
ATOM 2514 O O . GLY A 1 169 ? -25.812 95.641 -6.236 1.00 15.92 188 GLY A O 1
ATOM 2518 N N . GLN A 1 170 ? -28.028 95.359 -6.464 1.00 16.53 189 GLN A N 1
ATOM 2519 C CA . GLN A 1 170 ? -28.306 95.678 -5.065 1.00 17.05 189 GLN A CA 1
ATOM 2520 C C . GLN A 1 170 ? -27.731 94.596 -4.150 1.00 14.82 189 GLN A C 1
ATOM 2521 O O . GLN A 1 170 ? -27.249 94.885 -3.060 1.00 16.01 189 GLN A O 1
ATOM 2535 N N . TYR A 1 171 ? -27.772 93.351 -4.609 1.00 13.75 190 TYR A N 1
ATOM 2536 C CA . TYR A 1 171 ? -27.198 92.234 -3.864 1.00 13.02 190 TYR A CA 1
ATOM 2537 C C . TYR A 1 171 ? -25.677 92.326 -3.796 1.00 15.25 190 TYR A C 1
ATOM 2538 O O . TYR A 1 171 ? -25.087 92.112 -2.742 1.00 15.31 190 TYR A O 1
ATOM 2556 N N . ALA A 1 172 ? -25.046 92.663 -4.918 1.00 12.72 191 ALA A N 1
ATOM 2557 C CA . ALA A 1 172 ? -23.604 92.873 -4.936 1.00 13.61 191 ALA A CA 1
ATOM 2558 C C . ALA A 1 172 ? -23.203 93.939 -3.911 1.00 13.81 191 ALA A C 1
ATOM 2559 O O . ALA A 1 172 ? -22.248 93.754 -3.155 1.00 16.30 191 ALA A O 1
ATOM 2566 N N . ASP A 1 173 ? -23.952 95.043 -3.891 1.00 14.73 192 ASP A N 1
ATOM 2567 C CA . ASP A 1 173 ? -23.767 96.138 -2.933 1.00 16.14 192 ASP A CA 1
ATOM 2568 C C . ASP A 1 173 ? -23.708 95.628 -1.484 1.00 15.96 192 ASP A C 1
ATOM 2569 O O . ASP A 1 173 ? -22.808 95.977 -0.717 1.00 16.66 192 ASP A O 1
ATOM 2578 N N . VAL A 1 174 ? -24.673 94.796 -1.123 1.00 15.94 193 VAL A N 1
ATOM 2579 C CA . VAL A 1 174 ? -24.719 94.204 0.209 1.00 18.45 193 VAL A CA 1
ATOM 2580 C C . VAL A 1 174 ? -23.457 93.389 0.504 1.00 14.89 193 VAL A C 1
ATOM 2581 O O . VAL A 1 174 ? -22.888 93.505 1.585 1.00 15.65 193 VAL A O 1
ATOM 2594 N N . MET A 1 175 ? -23.009 92.583 -0.452 1.00 13.92 194 MET A N 1
ATOM 2595 C CA . MET A 1 175 ? -21.860 91.721 -0.208 1.00 16.77 194 MET A CA 1
ATOM 2596 C C . MET A 1 175 ? -20.550 92.523 -0.137 1.00 14.09 194 MET A C 1
ATOM 2597 O O . MET A 1 175 ? -19.686 92.211 0.675 1.00 14.28 194 MET A O 1
ATOM 2611 N N . PHE A 1 176 ? -20.397 93.546 -0.976 1.00 14.55 195 PHE A N 1
ATOM 2612 C CA . PHE A 1 176 ? -19.208 94.392 -0.937 1.00 16.27 195 PHE A CA 1
ATOM 2613 C C . PHE A 1 176 ? -19.072 95.046 0.437 1.00 16.47 195 PHE A C 1
ATOM 2614 O O . PHE A 1 176 ? -17.981 95.120 1.007 1.00 18.23 195 PHE A O 1
ATOM 2631 N N . GLN A 1 177 ? -20.189 95.549 0.947 1.00 16.95 196 GLN A N 1
ATOM 2632 C CA . GLN A 1 177 ? -20.190 96.256 2.222 1.00 19.69 196 GLN A CA 1
ATOM 2633 C C . GLN A 1 177 ? -19.800 95.310 3.361 1.00 17.95 196 GLN A C 1
ATOM 2634 O O . GLN A 1 177 ? -19.053 95.691 4.257 1.00 20.25 196 GLN A O 1
ATOM 2648 N N . ALA A 1 178 ? -20.299 94.078 3.309 1.00 17.68 197 ALA A N 1
ATOM 2649 C CA . ALA A 1 178 ? -20.081 93.116 4.389 1.00 20.03 197 ALA A CA 1
ATOM 2650 C C . ALA A 1 178 ? -18.686 92.484 4.362 1.00 21.32 197 ALA A C 1
ATOM 2651 O O . ALA A 1 178 ? -18.072 92.325 5.414 1.00 20.75 197 ALA A O 1
ATOM 2658 N N . LEU A 1 179 ? -18.196 92.125 3.170 1.00 15.55 198 LEU A N 1
ATOM 2659 C CA . LEU A 1 179 ? -16.981 91.303 3.038 1.00 19.77 198 LEU A CA 1
ATOM 2660 C C . LEU A 1 179 ? -15.787 92.000 2.383 1.00 18.23 198 LEU A C 1
ATOM 2661 O O . LEU A 1 179 ? -14.674 91.473 2.408 1.00 18.23 198 LEU A O 1
ATOM 2677 N N . GLY A 1 180 ? -16.016 93.165 1.784 1.00 16.22 199 GLY A N 1
ATOM 2678 C CA . GLY A 1 180 ? -15.014 93.788 0.941 1.00 16.64 199 GLY A CA 1
ATOM 2679 C C . GLY A 1 180 ? -13.781 94.318 1.662 1.00 19.96 199 GLY A C 1
ATOM 2680 O O . GLY A 1 180 ? -12.780 94.632 1.018 1.00 18.18 199 GLY A O 1
ATOM 2684 N N . ASP A 1 181 ? -13.850 94.418 2.987 1.00 21.81 200 ASP A N 1
ATOM 2685 C CA . ASP A 1 181 ? -12.689 94.776 3.789 1.00 23.37 200 ASP A CA 1
ATOM 2686 C C . ASP A 1 181 ? -11.671 93.632 3.779 1.00 21.90 200 ASP A C 1
ATOM 2687 O O . ASP A 1 181 ? -10.484 93.848 4.033 1.00 24.59 200 ASP A O 1
ATOM 2696 N N . ARG A 1 182 ? -12.145 92.428 3.454 1.00 19.40 201 ARG A N 1
ATOM 2697 C CA . ARG A 1 182 ? -11.311 91.226 3.434 1.00 17.87 201 ARG A CA 1
ATOM 2698 C C . ARG A 1 182 ? -11.179 90.609 2.037 1.00 18.01 201 ARG A C 1
ATOM 2699 O O . ARG A 1 182 ? -10.093 90.188 1.638 1.00 21.35 201 ARG A O 1
ATOM 2720 N N . VAL A 1 183 ? -12.286 90.558 1.306 1.00 15.50 202 VAL A N 1
ATOM 2721 C CA . VAL A 1 183 ? -12.306 90.014 -0.052 1.00 15.45 202 VAL A CA 1
ATOM 2722 C C . VAL A 1 183 ? -11.903 91.096 -1.043 1.00 15.97 202 VAL A C 1
ATOM 2723 O O . VAL A 1 183 ? -12.527 92.150 -1.090 1.00 17.43 202 VAL A O 1
ATOM 2736 N N . LYS A 1 184 ? -10.860 90.833 -1.831 1.00 15.26 203 LYS A N 1
ATOM 2737 C CA . LYS A 1 184 ? -10.304 91.843 -2.741 1.00 15.71 203 LYS A CA 1
ATOM 2738 C C . LYS A 1 184 ? -10.349 91.398 -4.199 1.00 15.28 203 LYS A C 1
ATOM 2739 O O . LYS A 1 184 ? -9.852 92.104 -5.084 1.00 17.46 203 LYS A O 1
ATOM 2758 N N . LEU A 1 185 ? -10.935 90.233 -4.447 1.00 13.93 204 LEU A N 1
ATOM 2759 C CA . LEU A 1 185 ? -11.123 89.749 -5.800 1.00 16.59 204 LEU A CA 1
ATOM 2760 C C . LEU A 1 185 ? -12.538 89.220 -5.917 1.00 12.62 204 LEU A C 1
ATOM 2761 O O . LEU A 1 185 ? -12.908 88.241 -5.259 1.00 15.20 204 LEU A O 1
ATOM 2777 N N . TRP A 1 186 ? -13.318 89.886 -6.766 1.00 12.82 205 TRP A N 1
ATOM 2778 C CA . TRP A 1 186 ? -14.733 89.601 -6.952 1.00 14.12 205 TRP A CA 1
ATOM 2779 C C . TRP A 1 186 ? -15.020 89.145 -8.370 1.00 13.28 205 TRP A C 1
ATOM 2780 O O . TRP A 1 186 ? -14.588 89.787 -9.336 1.00 12.55 205 TRP A O 1
ATOM 2801 N N . PHE A 1 187 ? -15.781 88.063 -8.489 1.00 10.21 206 PHE A N 1
ATOM 2802 C CA . PHE A 1 187 ? -16.297 87.593 -9.771 1.00 14.74 206 PHE A CA 1
ATOM 2803 C C . PHE A 1 187 ? -17.792 87.860 -9.817 1.00 13.01 206 PHE A C 1
ATOM 2804 O O . PHE A 1 187 ? -18.525 87.434 -8.931 1.00 12.62 206 PHE A O 1
ATOM 2821 N N . THR A 1 188 ? -18.255 88.569 -10.839 1.00 10.26 207 THR A N 1
ATOM 2822 C CA . THR A 1 188 ? -19.668 88.941 -10.870 1.00 9.22 207 THR A CA 1
ATOM 2823 C C . THR A 1 188 ? -20.540 87.734 -11.189 1.00 12.90 207 THR A C 1
ATOM 2824 O O . THR A 1 188 ? -21.259 87.233 -10.321 1.00 11.42 207 THR A O 1
ATOM 2835 N N . LEU A 1 189 ? -20.492 87.273 -12.431 1.00 11.56 208 LEU A N 1
ATOM 2836 C CA . LEU A 1 189 ? -21.255 86.109 -12.838 1.00 11.88 208 LEU A CA 1
ATOM 2837 C C . LEU A 1 189 ? -20.330 85.022 -13.364 1.00 9.64 208 LEU A C 1
ATOM 2838 O O . LEU A 1 189 ? -19.338 85.284 -14.049 1.00 11.07 208 LEU A O 1
ATOM 2854 N N . ASN A 1 190 ? -20.691 83.795 -13.029 1.00 9.22 209 ASN A N 1
ATOM 2855 C CA . ASN A 1 190 ? -20.024 82.619 -13.542 1.00 9.24 209 ASN A CA 1
ATOM 2856 C C . ASN A 1 190 ? -20.697 82.107 -14.803 1.00 6.89 209 ASN A C 1
ATOM 2857 O O . ASN A 1 190 ? -21.893 81.829 -14.791 1.00 8.66 209 ASN A O 1
ATOM 2868 N N . GLU A 1 191 ? -19.926 81.984 -15.886 1.00 7.24 210 GLU A N 1
ATOM 2869 C CA . GLU A 1 191 ? -20.399 81.369 -17.133 1.00 6.41 210 GLU A CA 1
ATOM 2870 C C . GLU A 1 191 ? -21.783 81.811 -17.565 1.00 7.90 210 GLU A C 1
ATOM 2871 O O . GLU A 1 191 ? -22.705 80.997 -17.657 1.00 8.70 210 GLU A O 1
ATOM 2883 N N . PRO A 1 192 ? -21.926 83.093 -17.893 1.00 6.58 211 PRO A N 1
ATOM 2884 C CA . PRO A 1 192 ? -23.218 83.520 -18.434 1.00 7.61 211 PRO A CA 1
ATOM 2885 C C . PRO A 1 192 ? -23.620 82.783 -19.713 1.00 11.80 211 PRO A C 1
ATOM 2886 O O . PRO A 1 192 ? -24.812 82.690 -19.977 1.00 8.86 211 PRO A O 1
ATOM 2897 N N . TRP A 1 193 ? -22.662 82.250 -20.472 1.00 9.80 212 TRP A N 1
ATOM 2898 C CA . TRP A 1 193 ? -22.989 81.433 -21.630 1.00 8.92 212 TRP A CA 1
ATOM 2899 C C . TRP A 1 193 ? -23.871 80.258 -21.234 1.00 7.55 212 TRP A C 1
ATOM 2900 O O . TRP A 1 193 ? -24.862 79.951 -21.897 1.00 8.52 212 TRP A O 1
ATOM 2921 N N . THR A 1 194 ? -23.468 79.576 -20.169 1.00 7.23 213 THR A N 1
ATOM 2922 C CA . THR A 1 194 ? -24.136 78.359 -19.765 1.00 6.77 213 THR A CA 1
ATOM 2923 C C . THR A 1 194 ? -25.519 78.646 -19.196 1.00 6.43 213 THR A C 1
ATOM 2924 O O . THR A 1 194 ? -26.477 77.958 -19.519 1.00 8.86 213 THR A O 1
ATOM 2935 N N . THR A 1 195 ? -25.636 79.670 -18.365 1.00 8.35 214 THR A N 1
ATOM 2936 C CA . THR A 1 195 ? -26.945 80.083 -17.886 1.00 7.60 214 THR A CA 1
ATOM 2937 C C . THR A 1 195 ? -27.886 80.349 -19.056 1.00 7.13 214 THR A C 1
ATOM 2938 O O . THR A 1 195 ? -29.016 79.863 -19.089 1.00 9.31 214 THR A O 1
ATOM 2949 N N . ALA A 1 196 ? -27.415 81.122 -20.027 1.00 9.37 215 ALA A N 1
ATOM 2950 C CA . ALA A 1 196 ? -28.240 81.500 -21.164 1.00 8.32 215 ALA A CA 1
ATOM 2951 C C . ALA A 1 196 ? -28.629 80.299 -22.041 1.00 9.06 215 ALA A C 1
ATOM 2952 O O . ALA A 1 196 ? -29.791 80.143 -22.384 1.00 11.63 215 ALA A O 1
ATOM 2959 N N . ILE A 1 197 ? -27.654 79.477 -22.419 1.00 9.29 216 ILE A N 1
ATOM 2960 C CA . ILE A 1 197 ? -27.897 78.364 -23.325 1.00 9.10 216 ILE A CA 1
ATOM 2961 C C . ILE A 1 197 ? -28.551 77.173 -22.633 1.00 9.25 216 ILE A C 1
ATOM 2962 O O . ILE A 1 197 ? -29.584 76.685 -23.077 1.00 10.44 216 ILE A O 1
ATOM 2978 N N . ALA A 1 198 ? -27.954 76.695 -21.550 1.00 9.64 217 ALA A N 1
ATOM 2979 C CA . ALA A 1 198 ? -28.482 75.509 -20.881 1.00 8.22 217 ALA A CA 1
ATOM 2980 C C . ALA A 1 198 ? -29.733 75.818 -20.054 1.00 7.46 217 ALA A C 1
ATOM 2981 O O . ALA A 1 198 ? -30.668 75.022 -20.016 1.00 8.81 217 ALA A O 1
ATOM 2988 N N . GLY A 1 199 ? -29.756 76.969 -19.392 1.00 9.80 218 GLY A N 1
ATOM 2989 C CA . GLY A 1 199 ? -30.859 77.314 -18.509 1.00 11.81 218 GLY A CA 1
ATOM 2990 C C . GLY A 1 199 ? -32.091 77.848 -19.221 1.00 11.47 218 GLY A C 1
ATOM 2991 O O . GLY A 1 199 ? -33.226 77.481 -18.893 1.00 10.71 218 GLY A O 1
ATOM 2995 N N . TYR A 1 200 ? -31.876 78.735 -20.188 1.00 10.92 219 TYR A N 1
ATOM 2996 C CA . TYR A 1 200 ? -32.987 79.415 -20.850 1.00 11.13 219 TYR A CA 1
ATOM 2997 C C . TYR A 1 200 ? -33.218 78.972 -22.289 1.00 11.11 219 TYR A C 1
ATOM 2998 O O . TYR A 1 200 ? -34.283 79.231 -22.838 1.00 12.15 219 TYR A O 1
ATOM 3016 N N . GLY A 1 201 ? -32.252 78.276 -22.881 1.00 11.96 220 GLY A N 1
ATOM 3017 C CA . GLY A 1 201 ? -32.345 77.874 -24.278 1.00 12.03 220 GLY A CA 1
ATOM 3018 C C . GLY A 1 201 ? -32.705 76.411 -24.505 1.00 11.36 220 GLY A C 1
ATOM 3019 O O . GLY A 1 201 ? -33.658 76.099 -25.216 1.00 12.45 220 GLY A O 1
ATOM 3023 N N . GLN A 1 202 ? -31.919 75.520 -23.906 1.00 11.60 221 GLN A N 1
ATOM 3024 C CA . GLN A 1 202 ? -32.070 74.074 -24.064 1.00 10.70 221 GLN A CA 1
ATOM 3025 C C . GLN A 1 202 ? -32.890 73.458 -22.941 1.00 13.82 221 GLN A C 1
ATOM 3026 O O . GLN A 1 202 ? -33.517 72.418 -23.110 1.00 15.08 221 GLN A O 1
ATOM 3040 N N . GLY A 1 203 ? -32.860 74.094 -21.781 1.00 13.42 222 GLY A N 1
ATOM 3041 C CA . GLY A 1 203 ? -33.659 73.653 -20.648 1.00 11.40 222 GLY A CA 1
ATOM 3042 C C . GLY A 1 203 ? -33.063 72.528 -19.818 1.00 9.48 222 GLY A C 1
ATOM 3043 O O . GLY A 1 203 ? -33.737 71.977 -18.939 1.00 10.94 222 GLY A O 1
ATOM 3047 N N . GLY A 1 204 ? -31.801 72.200 -20.060 1.00 9.91 223 GLY A N 1
ATOM 3048 C CA . GLY A 1 204 ? -31.114 71.174 -19.291 1.00 11.63 223 GLY A CA 1
ATOM 3049 C C . GLY A 1 204 ? -30.733 71.626 -17.891 1.00 11.43 223 GLY A C 1
ATOM 3050 O O . GLY A 1 204 ? -30.512 70.810 -16.993 1.00 10.57 223 GLY A O 1
ATOM 3054 N N . HIS A 1 205 ? -30.610 72.938 -17.735 1.00 8.72 224 HIS A N 1
ATOM 3055 C CA . HIS A 1 205 ? -30.331 73.577 -16.462 1.00 8.94 224 HIS A CA 1
ATOM 3056 C C . HIS A 1 205 ? -31.535 74.398 -16.015 1.00 10.72 224 HIS A C 1
ATOM 3057 O O . HIS A 1 205 ? -32.383 74.767 -16.826 1.00 9.82 224 HIS A O 1
ATOM 3070 N N . ALA A 1 206 ? -31.591 74.709 -14.724 1.00 9.59 225 ALA A N 1
ATOM 3071 C CA . ALA A 1 206 ? -32.611 75.611 -14.201 1.00 8.19 225 ALA A CA 1
ATOM 3072 C C . ALA A 1 206 ? -32.496 76.959 -14.922 1.00 8.01 225 ALA A C 1
ATOM 3073 O O . ALA A 1 206 ? -31.380 77.438 -15.160 1.00 9.13 225 ALA A O 1
ATOM 3080 N N . PRO A 1 207 ? -33.631 77.597 -15.242 1.00 9.06 226 PRO A N 1
ATOM 3081 C CA . PRO A 1 207 ? -35.012 77.260 -14.897 1.00 9.33 226 PRO A CA 1
ATOM 3082 C C . PRO A 1 207 ? -35.695 76.254 -15.833 1.00 10.44 226 PRO A C 1
ATOM 3083 O O . PRO A 1 207 ? -36.882 75.993 -15.659 1.00 12.00 226 PRO A O 1
ATOM 3094 N N . GLY A 1 208 ? -34.967 75.728 -16.811 1.00 11.25 227 GLY A N 1
ATOM 3095 C CA . GLY A 1 208 ? -35.486 74.676 -17.671 1.00 10.13 227 GLY A CA 1
ATOM 3096 C C . GLY A 1 208 ? -36.320 75.132 -18.858 1.00 13.02 227 GLY A C 1
ATOM 3097 O O . GLY A 1 208 ? -37.156 74.384 -19.372 1.00 13.44 227 GLY A O 1
ATOM 3101 N N . LEU A 1 209 ? -36.091 76.357 -19.311 1.00 11.73 228 LEU A N 1
ATOM 3102 C CA . LEU A 1 209 ? -36.859 76.908 -20.416 1.00 12.48 228 LEU A CA 1
ATOM 3103 C C . LEU A 1 209 ? -36.259 76.498 -21.758 1.00 14.33 228 LEU A C 1
ATOM 3104 O O . LEU A 1 209 ? -35.075 76.167 -21.846 1.00 14.00 228 LEU A O 1
ATOM 3120 N N . LYS A 1 210 ? -37.100 76.493 -22.789 1.00 16.00 229 LYS A N 1
ATOM 3121 C CA . LYS A 1 210 ? -36.716 75.982 -24.098 1.00 15.98 229 LYS A CA 1
ATOM 3122 C C . LYS A 1 210 ? -37.100 76.962 -25.203 1.00 14.82 229 LYS A C 1
ATOM 3123 O O . LYS A 1 210 ? -38.274 77.136 -25.526 1.00 21.52 229 LYS A O 1
ATOM 3142 N N . ASN A 1 211 ? -36.081 77.603 -25.756 1.00 12.19 230 ASN A N 1
ATOM 3143 C CA . ASN A 1 211 ? -36.205 78.508 -26.888 1.00 14.67 230 ASN A CA 1
ATOM 3144 C C . ASN A 1 211 ? -34.794 78.889 -27.290 1.00 15.08 230 ASN A C 1
ATOM 3145 O O . ASN A 1 211 ? -34.087 79.501 -26.507 1.00 15.03 230 ASN A O 1
ATOM 3156 N N . MET A 1 212 ? -34.356 78.486 -28.479 1.00 15.80 231 MET A N 1
ATOM 3157 C CA . MET A 1 212 ? -32.974 78.735 -28.891 1.00 13.24 231 MET A CA 1
ATOM 3158 C C . MET A 1 212 ? -32.855 79.926 -29.844 1.00 14.58 231 MET A C 1
ATOM 3159 O O . MET A 1 212 ? -31.744 80.356 -30.168 1.00 17.08 231 MET A O 1
ATOM 3173 N N . ALA A 1 213 ? -33.995 80.440 -30.298 1.00 14.29 232 ALA A N 1
ATOM 3174 C CA . ALA A 1 213 ? -34.015 81.571 -31.210 1.00 15.25 232 ALA A CA 1
ATOM 3175 C C . ALA A 1 213 ? -33.714 82.888 -30.500 1.00 16.40 232 ALA A C 1
ATOM 3176 O O . ALA A 1 213 ? -32.924 83.696 -30.991 1.00 16.62 232 ALA A O 1
ATOM 3183 N N . GLU A 1 214 ? -34.346 83.090 -29.347 1.00 16.05 233 GLU A N 1
ATOM 3184 C CA . GLU A 1 214 ? -34.333 84.382 -28.653 1.00 17.58 233 GLU A CA 1
ATOM 3185 C C . GLU A 1 214 ? -33.851 84.306 -27.206 1.00 14.71 233 GLU A C 1
ATOM 3186 O O . GLU A 1 214 ? -33.139 85.195 -26.751 1.00 13.28 233 GLU A O 1
ATOM 3198 N N . ASN A 1 215 ? -34.250 83.277 -26.470 1.00 14.44 234 ASN A N 1
ATOM 3199 C CA . ASN A 1 215 ? -33.938 83.253 -25.040 1.00 13.12 234 ASN A CA 1
ATOM 3200 C C . ASN A 1 215 ? -32.448 83.358 -24.714 1.00 12.93 234 ASN A C 1
ATOM 3201 O O . ASN A 1 215 ? -32.074 84.062 -23.786 1.00 12.56 234 ASN A O 1
ATOM 3212 N N . PRO A 1 216 ? -31.573 82.672 -25.470 1.00 10.29 235 PRO A N 1
ATOM 3213 C CA . PRO A 1 216 ? -30.172 82.774 -25.047 1.00 10.52 235 PRO A CA 1
ATOM 3214 C C . PRO A 1 216 ? -29.641 84.204 -25.102 1.00 9.80 235 PRO A C 1
ATOM 3215 O O . PRO A 1 216 ? -28.904 84.659 -24.217 1.00 9.45 235 PRO A O 1
ATOM 3226 N N . TYR A 1 217 ? -30.034 84.918 -26.144 1.00 10.49 236 TYR A N 1
ATOM 3227 C CA . TYR A 1 217 ? -29.571 86.284 -26.324 1.00 11.76 236 TYR A CA 1
ATOM 3228 C C . TYR A 1 217 ? -30.182 87.217 -25.268 1.00 13.83 236 TYR A C 1
ATOM 3229 O O . TYR A 1 217 ? -29.494 88.094 -24.746 1.00 13.64 236 TYR A O 1
ATOM 3247 N N . MET A 1 218 ? -31.445 87.008 -24.912 1.00 12.15 237 MET A N 1
ATOM 3248 C CA . MET A 1 218 ? -32.070 87.852 -23.890 1.00 13.67 237 MET A CA 1
ATOM 3249 C C . MET A 1 218 ? -31.477 87.579 -22.511 1.00 11.55 237 MET A C 1
ATOM 3250 O O . MET A 1 218 ? -31.209 88.509 -21.752 1.00 11.37 237 MET A O 1
ATOM 3264 N N . ALA A 1 219 ? -31.272 86.307 -22.177 1.00 12.06 238 ALA A N 1
ATOM 3265 C CA . ALA A 1 219 ? -30.687 85.960 -20.891 1.00 12.51 238 ALA A CA 1
ATOM 3266 C C . ALA A 1 219 ? -29.252 86.452 -20.815 1.00 12.66 238 ALA A C 1
ATOM 3267 O O . ALA A 1 219 ? -28.794 86.903 -19.770 1.00 12.13 238 ALA A O 1
ATOM 3274 N N . GLY A 1 220 ? -28.524 86.367 -21.921 1.00 11.10 239 GLY A N 1
ATOM 3275 C CA . GLY A 1 220 ? -27.174 86.899 -21.943 1.00 10.11 239 GLY A CA 1
ATOM 3276 C C . GLY A 1 220 ? -27.180 88.405 -21.706 1.00 10.53 239 GLY A C 1
ATOM 3277 O O . GLY A 1 220 ? -26.341 88.954 -20.972 1.00 11.25 239 GLY A O 1
ATOM 3281 N N . HIS A 1 221 ? -28.133 89.068 -22.343 1.00 11.85 240 HIS A N 1
ATOM 3282 C CA . HIS A 1 221 ? -28.279 90.520 -22.278 1.00 12.23 240 HIS A CA 1
ATOM 3283 C C . HIS A 1 221 ? -28.476 91.011 -20.844 1.00 13.17 240 HIS A C 1
ATOM 3284 O O . HIS A 1 221 ? -27.798 91.935 -20.380 1.00 13.38 240 HIS A O 1
ATOM 3297 N N . ASN A 1 222 ? -29.415 90.407 -20.131 1.00 12.32 241 ASN A N 1
ATOM 3298 C CA . ASN A 1 222 ? -29.697 90.856 -18.771 1.00 13.10 241 ASN A CA 1
ATOM 3299 C C . ASN A 1 222 ? -28.603 90.465 -17.778 1.00 13.81 241 ASN A C 1
ATOM 3300 O O . ASN A 1 222 ? -28.360 91.180 -16.811 1.00 12.65 241 ASN A O 1
ATOM 3311 N N . GLN A 1 223 ? -27.907 89.365 -18.030 1.00 11.10 242 GLN A N 1
ATOM 3312 C CA . GLN A 1 223 ? -26.741 89.036 -17.216 1.00 9.60 242 GLN A CA 1
ATOM 3313 C C . GLN A 1 223 ? -25.663 90.108 -17.385 1.00 12.21 242 GLN A C 1
ATOM 3314 O O . GLN A 1 223 ? -25.032 90.521 -16.410 1.00 11.98 242 GLN A O 1
ATOM 3328 N N . LEU A 1 224 ? -25.457 90.568 -18.616 1.00 10.31 243 LEU A N 1
ATOM 3329 C CA . LEU A 1 224 ? -24.501 91.645 -18.860 1.00 11.71 243 LEU A CA 1
ATOM 3330 C C . LEU A 1 224 ? -24.924 92.928 -18.165 1.00 12.85 243 LEU A C 1
ATOM 3331 O O . LEU A 1 224 ? -24.087 93.643 -17.614 1.00 13.97 243 LEU A O 1
ATOM 3347 N N . LEU A 1 225 ? -26.212 93.246 -18.188 1.00 12.15 244 LEU A N 1
ATOM 3348 C CA . LEU A 1 225 ? -26.671 94.426 -17.465 1.00 13.71 244 LEU A CA 1
ATOM 3349 C C . LEU A 1 225 ? -26.438 94.245 -15.962 1.00 12.82 244 LEU A C 1
ATOM 3350 O O . LEU A 1 225 ? -26.089 95.199 -15.282 1.00 13.88 244 LEU A O 1
ATOM 3366 N N . GLY A 1 226 ? -26.616 93.024 -15.456 1.00 12.29 245 GLY A N 1
ATOM 3367 C CA . GLY A 1 226 ? -26.336 92.725 -14.056 1.00 11.71 245 GLY A CA 1
ATOM 3368 C C . GLY A 1 226 ? -24.873 92.950 -13.713 1.00 12.99 245 GLY A C 1
ATOM 3369 O O . GLY A 1 226 ? -24.540 93.613 -12.726 1.00 13.09 245 GLY A O 1
ATOM 3373 N N . HIS A 1 227 ? -23.992 92.403 -14.546 1.00 11.15 246 HIS A N 1
ATOM 3374 C CA . HIS A 1 227 ? -22.558 92.633 -14.406 1.00 12.80 246 HIS A CA 1
ATOM 3375 C C . HIS A 1 227 ? -22.233 94.134 -14.321 1.00 14.78 246 HIS A C 1
ATOM 3376 O O . HIS A 1 227 ? -21.510 94.568 -13.427 1.00 14.10 246 HIS A O 1
ATOM 3389 N N . ALA A 1 228 ? -22.770 94.919 -15.254 1.00 14.73 247 ALA A N 1
ATOM 3390 C CA . ALA A 1 228 ? -22.476 96.343 -15.308 1.00 14.01 247 ALA A CA 1
ATOM 3391 C C . ALA A 1 228 ? -22.927 97.049 -14.036 1.00 17.04 247 ALA A C 1
ATOM 3392 O O . ALA A 1 228 ? -22.234 97.928 -13.515 1.00 15.98 247 ALA A O 1
ATOM 3399 N N . ALA A 1 229 ? -24.090 96.653 -13.538 1.00 14.85 248 ALA A N 1
ATOM 3400 C CA . ALA A 1 229 ? -24.642 97.247 -12.324 1.00 20.10 248 ALA A CA 1
ATOM 3401 C C . ALA A 1 229 ? -23.763 96.962 -11.109 1.00 18.44 248 ALA A C 1
ATOM 3402 O O . ALA A 1 229 ? -23.508 97.861 -10.296 1.00 17.58 248 ALA A O 1
ATOM 3409 N N . ALA A 1 230 ? -23.313 95.717 -10.980 1.00 15.41 249 ALA A N 1
ATOM 3410 C CA . ALA A 1 230 ? -22.472 95.321 -9.852 1.00 14.98 249 ALA A CA 1
ATOM 3411 C C . ALA A 1 230 ? -21.121 96.038 -9.908 1.00 17.09 249 ALA A C 1
ATOM 3412 O O . ALA A 1 230 ? -20.619 96.513 -8.893 1.00 15.82 249 ALA A O 1
ATOM 3419 N N . VAL A 1 231 ? -20.531 96.129 -11.091 1.00 15.54 250 VAL A N 1
ATOM 3420 C CA . VAL A 1 231 ? -19.239 96.799 -11.213 1.00 16.71 250 VAL A CA 1
ATOM 3421 C C . VAL A 1 231 ? -19.386 98.301 -10.937 1.00 17.58 250 VAL A C 1
ATOM 3422 O O . VAL A 1 231 ? -18.507 98.914 -10.323 1.00 17.49 250 VAL A O 1
ATOM 3435 N N . LYS A 1 232 ? -20.495 98.892 -11.373 1.00 16.60 251 LYS A N 1
ATOM 3436 C CA . LYS A 1 232 ? -20.740 100.318 -11.134 1.00 21.28 251 LYS A CA 1
ATOM 3437 C C . LYS A 1 232 ? -20.774 100.621 -9.640 1.00 19.08 251 LYS A C 1
ATOM 3438 O O . LYS A 1 232 ? -20.148 101.572 -9.179 1.00 19.69 251 LYS A O 1
ATOM 3457 N N . VAL A 1 233 ? -21.511 99.804 -8.892 1.00 19.32 252 VAL A N 1
ATOM 3458 C CA . VAL A 1 233 ? -21.551 99.914 -7.437 1.00 19.63 252 VAL A CA 1
ATOM 3459 C C . VAL A 1 233 ? -20.162 99.775 -6.839 1.00 19.67 252 VAL A C 1
ATOM 3460 O O . VAL A 1 233 ? -19.767 100.555 -5.970 1.00 19.38 252 VAL A O 1
ATOM 3473 N N . TYR A 1 234 ? -19.426 98.770 -7.295 1.00 18.73 253 TYR A N 1
ATOM 3474 C CA . TYR A 1 234 ? -18.116 98.506 -6.730 1.00 17.38 253 TYR A CA 1
ATOM 3475 C C . TYR A 1 234 ? -17.175 99.692 -6.973 1.00 21.00 253 TYR A C 1
ATOM 3476 O O . TYR A 1 234 ? -16.530 100.171 -6.042 1.00 19.54 253 TYR A O 1
ATOM 3494 N N . ARG A 1 235 ? -17.103 100.175 -8.209 1.00 18.89 254 ARG A N 1
ATOM 3495 C CA . ARG A 1 235 ? -16.189 101.273 -8.524 1.00 20.18 254 ARG A CA 1
ATOM 3496 C C . ARG A 1 235 ? -16.562 102.554 -7.786 1.00 24.14 254 ARG A C 1
ATOM 3497 O O . ARG A 1 235 ? -15.686 103.305 -7.334 1.00 22.84 254 ARG A O 1
ATOM 3518 N N . GLU A 1 236 ? -17.858 102.821 -7.675 1.00 22.06 255 GLU A N 1
ATOM 3519 C CA . GLU A 1 236 ? -18.308 104.112 -7.149 1.00 23.24 255 GLU A CA 1
ATOM 3520 C C . GLU A 1 236 ? -18.294 104.187 -5.629 1.00 26.72 255 GLU A C 1
ATOM 3521 O O . GLU A 1 236 ? -18.047 105.255 -5.066 1.00 25.25 255 GLU A O 1
ATOM 3533 N N . LYS A 1 237 ? -18.534 103.056 -4.972 1.00 22.57 256 LYS A N 1
ATOM 3534 C CA . LYS A 1 237 ? -18.749 103.038 -3.529 1.00 22.97 256 LYS A CA 1
ATOM 3535 C C . LYS A 1 237 ? -17.669 102.318 -2.726 1.00 22.63 256 LYS A C 1
ATOM 3536 O O . LYS A 1 237 ? -17.495 102.612 -1.542 1.00 23.44 256 LYS A O 1
ATOM 3555 N N . TYR A 1 238 ? -16.950 101.379 -3.340 1.00 21.54 257 TYR A N 1
ATOM 3556 C CA . TYR A 1 238 ? -16.080 100.502 -2.558 1.00 21.11 257 TYR A CA 1
ATOM 3557 C C . TYR A 1 238 ? -14.632 100.425 -3.030 1.00 21.79 257 TYR A C 1
ATOM 3558 O O . TYR A 1 238 ? -13.739 100.205 -2.217 1.00 21.68 257 TYR A O 1
ATOM 3576 N N . GLN A 1 239 ? -14.380 100.591 -4.324 1.00 21.12 258 GLN A N 1
ATOM 3577 C CA . GLN A 1 239 ? -13.071 100.218 -4.852 1.00 22.36 258 GLN A CA 1
ATOM 3578 C C . GLN A 1 239 ? -11.900 101.066 -4.330 1.00 22.72 258 GLN A C 1
ATOM 3579 O O . GLN A 1 239 ? -10.836 100.527 -4.023 1.00 24.01 258 GLN A O 1
ATOM 3593 N N . GLU A 1 240 ? -12.078 102.378 -4.229 1.00 24.00 259 GLU A N 1
ATOM 3594 C CA . GLU A 1 240 ? -10.992 103.234 -3.750 1.00 31.81 259 GLU A CA 1
ATOM 3595 C C . GLU A 1 240 ? -10.665 102.871 -2.304 1.00 26.98 259 GLU A C 1
ATOM 3596 O O . GLU A 1 240 ? -9.502 102.719 -1.927 1.00 28.01 259 GLU A O 1
ATOM 3608 N N . LYS A 1 241 ? -11.712 102.711 -1.507 1.00 25.96 260 LYS A N 1
ATOM 3609 C CA . LYS A 1 241 ? -11.586 102.412 -0.089 1.00 34.70 260 LYS A CA 1
ATOM 3610 C C . LYS A 1 241 ? -11.018 101.011 0.176 1.00 27.96 260 LYS A C 1
ATOM 3611 O O . LYS A 1 241 ? -10.120 100.834 1.000 1.00 26.65 260 LYS A O 1
ATOM 3630 N N . GLN A 1 242 ? -11.528 100.015 -0.542 1.00 23.09 261 GLN A N 1
ATOM 3631 C CA . GLN A 1 242 ? -11.204 98.623 -0.246 1.00 21.98 261 GLN A CA 1
ATOM 3632 C C . GLN A 1 242 ? -10.001 98.116 -1.038 1.00 21.74 261 GLN A C 1
ATOM 3633 O O . GLN A 1 242 ? -9.314 97.190 -0.613 1.00 21.42 261 GLN A O 1
ATOM 3647 N N . GLY A 1 243 ? -9.766 98.719 -2.195 1.00 21.99 262 GLY A N 1
ATOM 3648 C CA . GLY A 1 243 ? -8.592 98.423 -2.994 1.00 22.06 262 GLY A CA 1
ATOM 3649 C C . GLY A 1 243 ? -8.603 97.050 -3.623 1.00 23.31 262 GLY A C 1
ATOM 3650 O O . GLY A 1 243 ? -7.553 96.454 -3.849 1.00 26.48 262 GLY A O 1
ATOM 3654 N N . GLY A 1 244 ? -9.794 96.556 -3.932 1.00 19.32 263 GLY A N 1
ATOM 3655 C CA . GLY A 1 244 ? -9.927 95.265 -4.589 1.00 17.92 263 GLY A CA 1
ATOM 3656 C C . GLY A 1 244 ? -10.172 95.390 -6.080 1.00 17.72 263 GLY A C 1
ATOM 3657 O O . GLY A 1 244 ? -10.140 96.490 -6.642 1.00 19.14 263 GLY A O 1
ATOM 3661 N N . LYS A 1 245 ? -10.403 94.245 -6.719 1.00 16.24 264 LYS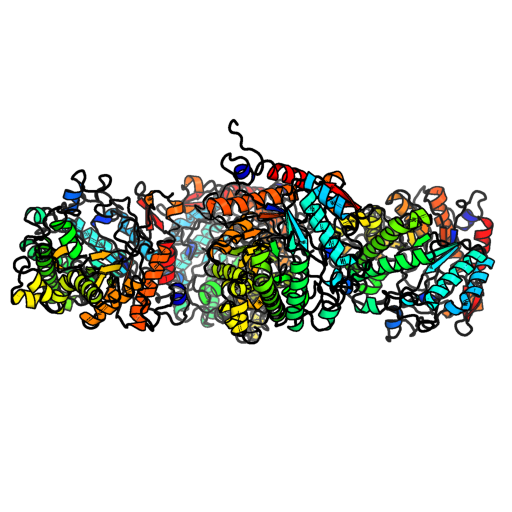 A N 1
ATOM 3662 C CA . LYS A 1 245 ? -10.600 94.169 -8.167 1.00 15.73 264 LYS A CA 1
ATOM 3663 C C . LYS A 1 245 ? -11.835 93.328 -8.488 1.00 14.86 264 LYS A C 1
ATOM 3664 O O . LYS A 1 245 ? -12.195 92.431 -7.720 1.00 13.83 264 LYS A O 1
ATOM 3683 N N . ILE A 1 246 ? -12.457 93.603 -9.629 1.00 14.19 265 ILE A N 1
ATOM 3684 C CA . ILE A 1 246 ? -13.687 92.919 -10.028 1.00 13.16 265 ILE A CA 1
ATOM 3685 C C . ILE A 1 246 ? -13.687 92.569 -11.525 1.00 12.70 265 ILE A C 1
ATOM 3686 O O . ILE A 1 246 ? -13.107 93.274 -12.337 1.00 13.71 265 ILE A O 1
ATOM 3702 N N . GLY A 1 247 ? -14.320 91.451 -11.873 1.00 12.98 266 GLY A N 1
ATOM 3703 C CA . GLY A 1 247 ? -14.412 91.033 -13.260 1.00 12.71 266 GLY A CA 1
ATOM 3704 C C . GLY A 1 247 ? -15.439 89.923 -13.405 1.00 10.90 266 GLY A C 1
ATOM 3705 O O . GLY A 1 247 ? -16.020 89.479 -12.420 1.00 12.42 266 GLY A O 1
ATOM 3709 N N . ALA A 1 248 ? -15.672 89.488 -14.635 1.00 9.91 267 ALA A N 1
ATOM 3710 C CA . ALA A 1 248 ? -16.589 88.393 -14.914 1.00 9.73 267 ALA A CA 1
ATOM 3711 C C . ALA A 1 248 ? -15.819 87.093 -15.067 1.00 10.71 267 ALA A C 1
ATOM 3712 O O . ALA A 1 248 ? -14.605 87.113 -15.266 1.00 12.91 267 ALA A O 1
ATOM 3719 N N . VAL A 1 249 ? -16.525 85.970 -14.950 1.00 8.99 268 VAL A N 1
ATOM 3720 C CA . VAL A 1 249 ? -15.973 84.659 -15.270 1.00 9.10 268 VAL A CA 1
ATOM 3721 C C . VAL A 1 249 ? -16.681 84.137 -16.504 1.00 10.92 268 VAL A C 1
ATOM 3722 O O . VAL A 1 249 ? -17.837 83.722 -16.474 1.00 10.64 268 VAL A O 1
ATOM 3735 N N . LEU A 1 250 ? -15.976 84.213 -17.621 1.00 8.19 269 LEU A N 1
ATOM 3736 C CA . LEU A 1 250 ? -16.523 83.766 -18.888 1.00 7.29 269 LEU A CA 1
ATOM 3737 C C . LEU A 1 250 ? -15.972 82.382 -19.194 1.00 11.39 269 LEU A C 1
ATOM 3738 O O . LEU A 1 250 ? -15.298 81.783 -18.352 1.00 9.78 269 LEU A O 1
ATOM 3754 N N . SER A 1 251 ? -16.281 81.850 -20.372 1.00 10.49 270 SER A N 1
ATOM 3755 C CA . SER A 1 251 ? -15.995 80.451 -20.660 1.00 9.00 270 SER A CA 1
ATOM 3756 C C . SER A 1 251 ? -16.036 80.163 -22.146 1.00 13.17 270 SER A C 1
ATOM 3757 O O . SER A 1 251 ? -16.819 80.760 -22.877 1.00 14.12 270 SER A O 1
ATOM 3765 N N . THR A 1 252 ? -15.167 79.258 -22.581 1.00 10.51 271 THR A N 1
ATOM 3766 C CA . THR A 1 252 ? -15.280 78.667 -23.909 1.00 10.94 271 THR A CA 1
ATOM 3767 C C . THR A 1 252 ? -14.272 77.558 -24.062 1.00 8.95 271 THR A C 1
ATOM 3768 O O . THR A 1 252 ? -13.208 77.573 -23.450 1.00 8.61 271 THR A O 1
ATOM 3779 N N . GLU A 1 253 ? -14.613 76.591 -24.898 1.00 8.61 272 GLU A N 1
ATOM 3780 C CA . GLU A 1 253 ? -13.613 75.691 -25.437 1.00 8.66 272 GLU A CA 1
ATOM 3781 C C . GLU A 1 253 ? -12.650 76.463 -26.327 1.00 10.07 272 GLU A C 1
ATOM 3782 O O . GLU A 1 253 ? -13.017 77.482 -26.915 1.00 10.08 272 GLU A O 1
ATOM 3794 N N . TRP A 1 254 ? -11.429 75.967 -26.471 1.00 8.88 273 TRP A N 1
ATOM 3795 C CA . TRP A 1 254 ? -10.621 76.441 -27.577 1.00 9.51 273 TRP A CA 1
ATOM 3796 C C . TRP A 1 254 ? -11.313 75.917 -28.840 1.00 10.38 273 TRP A C 1
ATOM 3797 O O . TRP A 1 254 ? -11.885 74.819 -28.840 1.00 10.92 273 TRP A O 1
ATOM 3818 N N . LYS A 1 255 ? -11.296 76.726 -29.897 1.00 10.02 274 LYS A N 1
ATOM 3819 C CA . LYS A 1 255 ? -11.900 76.360 -31.164 1.00 10.28 274 LYS A CA 1
ATOM 3820 C C . LYS A 1 255 ? -10.787 76.294 -32.188 1.00 12.54 274 LYS A C 1
ATOM 3821 O O . LYS A 1 255 ? -10.188 77.317 -32.528 1.00 13.81 274 LYS A O 1
ATOM 3840 N N . GLU A 1 256 ? -10.506 75.083 -32.655 1.00 11.44 275 GLU A N 1
ATOM 3841 C CA . GLU A 1 256 ? -9.397 74.840 -33.559 1.00 13.61 275 GLU A CA 1
ATOM 3842 C C . GLU A 1 256 ? -9.955 74.487 -34.936 1.00 15.59 275 GLU A C 1
ATOM 3843 O O . GLU A 1 256 ? -10.874 73.676 -35.056 1.00 15.00 275 GLU A O 1
ATOM 3855 N N . PRO A 1 257 ? -9.412 75.097 -35.994 1.00 16.04 276 PRO A N 1
ATOM 3856 C CA . PRO A 1 257 ? -9.895 74.738 -37.330 1.00 16.18 276 PRO A CA 1
ATOM 3857 C C . PRO A 1 257 ? -9.642 73.273 -37.676 1.00 14.44 276 PRO A C 1
ATOM 3858 O O . PRO A 1 257 ? -8.543 72.778 -37.430 1.00 15.29 276 PRO A O 1
ATOM 3869 N N . LEU A 1 258 ? -10.631 72.598 -38.248 1.00 15.15 277 LEU A N 1
ATOM 3870 C CA . LEU A 1 258 ? -10.475 71.196 -38.623 1.00 16.17 277 LEU A CA 1
ATOM 3871 C C . LEU A 1 258 ? -9.392 71.036 -39.680 1.00 16.75 277 LEU A C 1
ATOM 3872 O O . LEU A 1 258 ? -8.526 70.162 -39.571 1.00 20.35 277 LEU A O 1
ATOM 3888 N N . CYS A 1 259 ? -9.462 71.878 -40.707 1.00 17.54 278 CYS A N 1
ATOM 3889 C CA . CYS A 1 259 ? -8.512 71.866 -41.815 1.00 17.67 278 CYS A CA 1
ATOM 3890 C C . CYS A 1 259 ? -7.803 73.202 -41.947 1.00 19.01 278 CYS A C 1
ATOM 3891 O O . CYS A 1 259 ? -8.263 74.212 -41.413 1.00 20.43 278 CYS A O 1
ATOM 3898 N N . HIS A 1 260 ? -6.687 73.201 -42.665 1.00 20.55 279 HIS A N 1
ATOM 3899 C CA . HIS A 1 260 ? -5.950 74.428 -42.945 1.00 24.09 279 HIS A CA 1
ATOM 3900 C C . HIS A 1 260 ? -6.507 75.111 -44.182 1.00 22.53 279 HIS A C 1
ATOM 3901 O O . HIS A 1 260 ? -5.876 75.146 -45.243 1.00 25.95 279 HIS A O 1
ATOM 3914 N N . THR A 1 261 ? -7.722 75.615 -44.018 1.00 23.15 280 THR A N 1
ATOM 3915 C CA . THR A 1 261 ? -8.426 76.379 -45.032 1.00 24.37 280 THR A CA 1
ATOM 3916 C C . THR A 1 261 ? -8.918 77.653 -44.384 1.00 21.95 280 THR A C 1
ATOM 3917 O O . THR A 1 261 ? -9.110 77.698 -43.167 1.00 19.04 280 THR A O 1
ATOM 3928 N N . GLN A 1 262 ? -9.141 78.688 -45.185 1.00 23.07 281 GLN A N 1
ATOM 3929 C CA . GLN A 1 262 ? -9.629 79.940 -44.634 1.00 21.85 281 GLN A CA 1
ATOM 3930 C C . GLN A 1 262 ? -11.059 79.749 -44.102 1.00 22.93 281 GLN A C 1
ATOM 3931 O O . GLN A 1 262 ? -11.441 80.356 -43.099 1.00 18.24 281 GLN A O 1
ATOM 3945 N N . GLU A 1 263 ? -11.839 78.885 -44.752 1.00 19.95 282 GLU A N 1
ATOM 3946 C CA . GLU A 1 263 ? -13.207 78.626 -44.308 1.00 19.75 282 GLU A CA 1
ATOM 3947 C C . GLU A 1 263 ? -13.267 78.049 -42.888 1.00 18.52 282 GLU A C 1
ATOM 3948 O O . GLU A 1 263 ? -14.126 78.430 -42.089 1.00 18.71 282 GLU A O 1
ATOM 3960 N N . ASP A 1 264 ? -12.366 77.120 -42.575 1.00 17.36 283 ASP A N 1
ATOM 3961 C CA . ASP A 1 264 ? -12.352 76.512 -41.253 1.00 16.89 283 ASP A CA 1
ATOM 3962 C C . ASP A 1 264 ? -11.734 77.472 -40.248 1.00 14.88 283 ASP A C 1
ATOM 3963 O O . ASP A 1 264 ? -12.156 77.525 -39.099 1.00 14.26 283 ASP A O 1
ATOM 3972 N N . LYS A 1 265 ? -10.740 78.244 -40.676 1.00 15.90 284 LYS A N 1
ATOM 3973 C CA . LYS A 1 265 ? -10.167 79.249 -39.791 1.00 15.79 284 LYS A CA 1
ATOM 3974 C C . LYS A 1 265 ? -11.231 80.275 -39.417 1.00 17.27 284 LYS A C 1
ATOM 3975 O O . LYS A 1 265 ? -11.349 80.669 -38.255 1.00 15.23 284 LYS A O 1
ATOM 3994 N N . ASP A 1 266 ? -12.020 80.697 -40.402 1.00 16.35 285 ASP A N 1
ATOM 3995 C CA . ASP A 1 266 ? -13.093 81.654 -40.146 1.00 17.20 285 ASP A CA 1
ATOM 3996 C C . ASP A 1 266 ? -14.161 81.065 -39.228 1.00 16.78 285 ASP A C 1
ATOM 3997 O O . ASP A 1 266 ? -14.672 81.754 -38.347 1.00 14.84 285 ASP A O 1
ATOM 4006 N N . ALA A 1 267 ? -14.515 79.801 -39.433 1.00 13.96 286 ALA A N 1
ATOM 4007 C CA . ALA A 1 267 ? -15.533 79.156 -38.607 1.00 13.09 286 ALA A CA 1
ATOM 4008 C C . ALA A 1 267 ? -15.069 79.027 -37.154 1.00 12.35 286 ALA A C 1
ATOM 4009 O O . ALA A 1 267 ? -15.854 79.231 -36.221 1.00 12.13 286 ALA A O 1
ATOM 4016 N N . ALA A 1 268 ? -13.796 78.701 -36.954 1.00 13.15 287 ALA A N 1
ATOM 4017 C CA . ALA A 1 268 ? -13.261 78.578 -35.595 1.00 11.91 287 ALA A CA 1
ATOM 4018 C C . ALA A 1 268 ? -13.262 79.930 -34.883 1.00 11.96 287 ALA A C 1
ATOM 4019 O O . ALA A 1 268 ? -13.683 80.034 -33.727 1.00 11.49 287 ALA A O 1
ATOM 4026 N N . GLU A 1 269 ? -12.780 80.958 -35.573 1.00 13.24 288 GLU A N 1
ATOM 4027 C CA . GLU A 1 269 ? -12.771 82.311 -35.025 1.00 12.30 288 GLU A CA 1
ATOM 4028 C C . GLU A 1 269 ? -14.192 82.742 -34.681 1.00 14.38 288 GLU A C 1
ATOM 4029 O O . GLU A 1 269 ? -14.428 83.325 -33.630 1.00 12.90 288 GLU A O 1
ATOM 4041 N N . ARG A 1 270 ? -15.131 82.432 -35.568 1.00 13.53 289 ARG A N 1
ATOM 4042 C CA . ARG A 1 270 ? -16.533 82.779 -35.374 1.00 15.03 289 ARG A CA 1
ATOM 4043 C C . ARG A 1 270 ? -17.137 82.136 -34.123 1.00 13.99 289 ARG A C 1
ATOM 4044 O O . ARG A 1 270 ? -17.937 82.758 -33.418 1.00 11.75 289 ARG A O 1
ATOM 4065 N N . SER A 1 271 ? -16.763 80.896 -33.834 1.00 13.15 290 SER A N 1
ATOM 4066 C CA . SER A 1 271 ? -17.248 80.255 -32.613 1.00 12.15 290 SER A CA 1
ATOM 4067 C C . SER A 1 271 ? -16.662 80.917 -31.373 1.00 12.50 290 SER A C 1
ATOM 4068 O O . SER A 1 271 ? -17.363 81.064 -30.375 1.00 10.37 290 SER A O 1
ATOM 4076 N N . LEU A 1 272 ? -15.400 81.335 -31.424 1.00 10.77 291 LEU A N 1
ATOM 4077 C CA . LEU A 1 272 ? -14.828 82.087 -30.305 1.00 13.05 291 LEU A CA 1
ATOM 4078 C C . LEU A 1 272 ? -15.576 83.404 -30.102 1.00 12.39 291 LEU A C 1
ATOM 4079 O O . LEU A 1 272 ? -15.817 83.829 -28.975 1.00 11.71 291 LEU A O 1
ATOM 4095 N N . ILE A 1 273 ? -15.964 84.045 -31.195 1.00 11.08 292 ILE A N 1
ATOM 4096 C CA . ILE A 1 273 ? -16.729 85.275 -31.091 1.00 10.62 292 ILE A CA 1
ATOM 4097 C C . ILE A 1 273 ? -18.093 85.004 -30.446 1.00 13.01 292 ILE A C 1
ATOM 4098 O O . ILE A 1 273 ? -18.487 85.683 -29.492 1.00 10.86 292 ILE A O 1
ATOM 4114 N N . TRP A 1 274 ? -18.802 83.994 -30.946 1.00 11.54 293 TRP A N 1
ATOM 4115 C CA . TRP A 1 274 ? -20.148 83.717 -30.462 1.00 10.36 293 TRP A CA 1
ATOM 4116 C C . TRP A 1 274 ? -20.158 83.218 -29.025 1.00 8.98 293 TRP A C 1
ATOM 4117 O O . TRP A 1 274 ? -21.123 83.454 -28.293 1.00 10.37 293 TRP A O 1
ATOM 4138 N N . TYR A 1 275 ? -19.114 82.503 -28.613 1.00 9.74 294 TYR A N 1
ATOM 4139 C CA . TYR A 1 275 ? -19.067 81.979 -27.243 1.00 9.55 294 TYR A CA 1
ATOM 4140 C C . TYR A 1 275 ? -18.562 83.019 -26.243 1.00 11.81 294 TYR A C 1
ATOM 4141 O O . TYR A 1 275 ? -19.191 83.240 -25.201 1.00 10.55 294 TYR A O 1
ATOM 4159 N N . LEU A 1 276 ? -17.425 83.637 -26.556 1.00 9.70 295 LEU A N 1
ATOM 4160 C CA . LEU A 1 276 ? -16.687 84.449 -25.593 1.00 9.65 295 LEU A CA 1
ATOM 4161 C C . LEU A 1 276 ? -16.834 85.940 -25.845 1.00 11.70 295 LEU A C 1
ATOM 4162 O O . LEU A 1 276 ? -17.133 86.691 -24.913 1.00 11.52 295 LEU A O 1
ATOM 4178 N N . ALA A 1 277 ? -16.639 86.383 -27.088 1.00 11.77 296 ALA A N 1
ATOM 4179 C CA . ALA A 1 277 ? -16.726 87.811 -27.400 1.00 10.42 296 ALA A CA 1
ATOM 4180 C C . ALA A 1 277 ? -18.153 88.348 -27.221 1.00 12.67 296 ALA A C 1
ATOM 4181 O O . ALA A 1 277 ? -18.358 89.538 -26.999 1.00 11.08 296 ALA A O 1
ATOM 4188 N N . TRP A 1 278 ? -19.129 87.456 -27.336 1.00 12.39 297 TRP A N 1
ATOM 4189 C CA . TRP A 1 278 ? -20.519 87.758 -27.024 1.00 11.44 297 TRP A CA 1
ATOM 4190 C C . TRP A 1 278 ? -20.633 88.525 -25.705 1.00 13.93 297 TRP A C 1
ATOM 4191 O O . TRP A 1 278 ? -21.367 89.509 -25.612 1.00 10.98 297 TRP A O 1
ATOM 4212 N N . PHE A 1 279 ? -19.871 88.090 -24.702 1.00 10.39 298 PHE A N 1
ATOM 4213 C CA . PHE A 1 279 ? -19.858 88.748 -23.391 1.00 10.24 298 PHE A CA 1
ATOM 4214 C C . PHE A 1 279 ? -18.676 89.696 -23.197 1.00 11.92 298 PHE A C 1
ATOM 4215 O O . PHE A 1 279 ? -18.821 90.766 -22.605 1.00 12.65 298 PHE A O 1
ATOM 4232 N N . ALA A 1 280 ? -17.515 89.327 -23.727 1.00 10.49 299 ALA A N 1
ATOM 4233 C CA . ALA A 1 280 ? -16.307 90.095 -23.460 1.00 11.48 299 ALA A CA 1
ATOM 4234 C C . ALA A 1 280 ? -16.221 91.382 -24.277 1.00 13.18 299 ALA A C 1
ATOM 4235 O O . ALA A 1 280 ? -15.663 92.368 -23.795 1.00 13.14 299 ALA A O 1
ATOM 4242 N N . ASP A 1 281 ? -16.772 91.412 -25.492 1.00 12.35 300 ASP A N 1
ATOM 4243 C CA . ASP A 1 281 ? -16.737 92.659 -26.249 1.00 14.10 300 ASP A CA 1
ATOM 4244 C C . ASP A 1 281 ? -17.596 93.713 -25.527 1.00 13.28 300 ASP A C 1
ATOM 4245 O O . ASP A 1 281 ? -17.161 94.846 -25.369 1.00 14.13 300 ASP A O 1
ATOM 4254 N N . PRO A 1 282 ? -18.802 93.343 -25.058 1.00 13.13 301 PRO A N 1
ATOM 4255 C CA . PRO A 1 282 ? -19.517 94.340 -24.250 1.00 14.17 301 PRO A CA 1
ATOM 4256 C C . PRO A 1 282 ? -18.712 94.854 -23.049 1.00 13.51 301 PRO A C 1
ATOM 4257 O O . PRO A 1 282 ? -18.635 96.064 -22.823 1.00 14.43 301 PRO A O 1
ATOM 4268 N N . ILE A 1 283 ? -18.087 93.948 -22.308 1.00 13.11 302 ILE A N 1
ATOM 4269 C CA . ILE A 1 283 ? -17.369 94.334 -21.094 1.00 14.72 302 ILE A CA 1
ATOM 4270 C C . ILE A 1 283 ? -16.109 95.158 -21.386 1.00 14.55 302 ILE A C 1
ATOM 4271 O O . ILE A 1 283 ? -15.763 96.061 -20.618 1.00 14.78 302 ILE A O 1
ATOM 4287 N N . TYR A 1 284 ? -15.435 94.879 -22.496 1.00 15.40 303 TYR A N 1
ATOM 4288 C CA . TYR A 1 284 ? -14.177 95.567 -22.802 1.00 17.77 303 TYR A CA 1
ATOM 4289 C C . TYR A 1 284 ? -14.327 96.702 -23.790 1.00 18.22 303 TYR A C 1
ATOM 4290 O O . TYR A 1 284 ? -13.572 97.675 -23.727 1.00 21.93 303 TYR A O 1
ATOM 4308 N N . LYS A 1 285 ? -15.295 96.581 -24.695 1.00 19.56 304 LYS A N 1
ATOM 4309 C CA . LYS A 1 285 ? -15.442 97.519 -25.806 1.00 20.33 304 LYS A CA 1
ATOM 4310 C C . LYS A 1 285 ? -16.753 98.299 -25.780 1.00 20.03 304 LYS A C 1
ATOM 4311 O O . LYS A 1 285 ? -16.894 99.295 -26.494 1.00 23.16 304 LYS A O 1
ATOM 4330 N N . GLY A 1 286 ? -17.725 97.825 -25.003 1.00 19.94 305 GLY A N 1
ATOM 4331 C CA . GLY A 1 286 ? -18.958 98.563 -24.791 1.00 19.29 305 GLY A CA 1
ATOM 4332 C C . GLY A 1 286 ? -20.176 98.106 -25.579 1.00 22.13 305 GLY A C 1
ATOM 4333 O O . GLY A 1 286 ? -21.268 98.637 -25.371 1.00 26.51 305 GLY A O 1
ATOM 4337 N N . ASP A 1 287 ? -20.010 97.147 -26.485 1.00 18.47 306 ASP A N 1
ATOM 4338 C CA . ASP A 1 287 ? -21.143 96.653 -27.270 1.00 15.76 306 ASP A CA 1
ATOM 4339 C C . ASP A 1 287 ? -20.875 95.241 -27.767 1.00 15.55 306 ASP A C 1
ATOM 4340 O O . ASP A 1 287 ? -19.744 94.768 -27.719 1.00 17.77 306 ASP A O 1
ATOM 4349 N N . TYR A 1 288 ? -21.919 94.565 -28.238 1.00 17.57 307 TYR A N 1
ATOM 4350 C CA . TYR A 1 288 ? -21.758 93.257 -28.851 1.00 15.52 307 TYR A CA 1
ATOM 4351 C C . TYR A 1 288 ? -20.876 93.341 -30.094 1.00 15.43 307 TYR A C 1
ATOM 4352 O O . TYR A 1 288 ? -20.772 94.403 -30.717 1.00 17.44 307 TYR A O 1
ATOM 4370 N N . PRO A 1 289 ? -20.259 92.212 -30.471 1.00 16.50 308 PRO A N 1
ATOM 4371 C CA . PRO A 1 289 ? -19.569 92.168 -31.765 1.00 14.00 308 PRO A CA 1
ATOM 4372 C C . PRO A 1 289 ? -20.521 92.526 -32.905 1.00 16.85 308 PRO A C 1
ATOM 4373 O O . PRO A 1 289 ? -21.662 92.057 -32.936 1.00 16.26 308 PRO A O 1
ATOM 4384 N N . GLU A 1 290 ? -20.055 93.365 -33.824 1.00 20.28 309 GLU A N 1
ATOM 4385 C CA . GLU A 1 290 ? -20.868 93.793 -34.953 1.00 16.44 309 GLU A CA 1
ATOM 4386 C C . GLU A 1 290 ? -21.365 92.606 -35.771 1.00 16.15 309 GLU A C 1
ATOM 4387 O O . GLU A 1 290 ? -22.487 92.623 -36.275 1.00 16.70 309 GLU A O 1
ATOM 4399 N N . GLU A 1 291 ? -20.546 91.568 -35.893 1.00 17.94 310 GLU A N 1
ATOM 4400 C CA . GLU A 1 291 ? -20.933 90.454 -36.742 1.00 18.83 310 GLU A CA 1
ATOM 4401 C C . GLU A 1 291 ? -22.054 89.661 -36.110 1.00 15.95 310 GLU A C 1
ATOM 4402 O O . GLU A 1 291 ? -22.831 89.038 -36.822 1.00 16.32 310 GLU A O 1
ATOM 4414 N N . MET A 1 292 ? -22.150 89.682 -34.781 1.00 14.42 311 MET A N 1
ATOM 4415 C CA . MET A 1 292 ? -23.289 89.065 -34.109 1.00 16.54 311 MET A CA 1
ATOM 4416 C C . MET A 1 292 ? -24.557 89.899 -34.340 1.00 16.28 311 MET A C 1
ATOM 4417 O O . MET A 1 292 ? -25.616 89.361 -34.660 1.00 14.93 311 MET A O 1
ATOM 4431 N N . LYS A 1 293 ? -24.447 91.210 -34.177 1.00 14.84 312 LYS A N 1
ATOM 4432 C CA . LYS A 1 293 ? -25.589 92.103 -34.391 1.00 15.71 312 LYS A CA 1
ATOM 4433 C C . LYS A 1 293 ? -26.159 91.948 -35.810 1.00 19.63 312 LYS A C 1
ATOM 4434 O O . LYS A 1 293 ? -27.383 91.928 -36.004 1.00 19.84 312 LYS A O 1
ATOM 4453 N N . GLU A 1 294 ? -25.274 91.825 -36.796 1.00 20.18 313 GLU A N 1
ATOM 4454 C CA A GLU A 1 294 ? -25.695 91.727 -38.191 0.55 19.88 313 GLU A CA 1
ATOM 4455 C CA B GLU A 1 294 ? -25.700 91.730 -38.191 0.45 20.55 313 GLU A CA 1
ATOM 4456 C C . GLU A 1 294 ? -26.322 90.368 -38.483 1.00 21.04 313 GLU A C 1
ATOM 4457 O O . GLU A 1 294 ? -27.296 90.276 -39.231 1.00 20.89 313 GLU A O 1
ATOM 4478 N N . ARG A 1 295 ? -25.755 89.314 -37.900 1.00 17.84 314 ARG A N 1
ATOM 4479 C CA . ARG A 1 295 ? -26.248 87.960 -38.129 1.00 18.73 314 ARG A CA 1
ATOM 4480 C C . ARG A 1 295 ? -27.603 87.703 -37.454 1.00 18.75 314 ARG A C 1
ATOM 4481 O O . ARG A 1 295 ? -28.523 87.172 -38.071 1.00 17.39 314 ARG A O 1
ATOM 4502 N N . VAL A 1 296 ? -27.718 88.115 -36.197 1.00 16.08 315 VAL A N 1
ATOM 4503 C CA . VAL A 1 296 ? -28.833 87.715 -35.336 1.00 16.57 315 VAL A CA 1
ATOM 4504 C C . VAL A 1 296 ? -30.023 88.660 -35.475 1.00 20.15 315 VAL A C 1
ATOM 4505 O O . VAL A 1 296 ? -31.177 88.271 -35.254 1.00 18.96 315 VAL A O 1
ATOM 4518 N N . GLY A 1 297 ? -29.751 89.900 -35.860 1.00 19.22 316 GLY A N 1
ATOM 4519 C CA . GLY A 1 297 ? -30.818 90.834 -36.174 1.00 21.37 316 GLY A CA 1
ATOM 4520 C C . GLY A 1 297 ? -31.745 91.123 -35.009 1.00 19.19 316 GLY A C 1
ATOM 4521 O O . GLY A 1 297 ? -31.278 91.381 -33.904 1.00 21.40 316 GLY A O 1
ATOM 4525 N N . ASP A 1 298 ? -33.055 91.068 -35.247 1.00 19.25 317 ASP A N 1
ATOM 4526 C CA . ASP A 1 298 ? -34.016 91.496 -34.227 1.00 21.88 317 ASP A CA 1
ATOM 4527 C C . ASP A 1 298 ? -34.129 90.498 -33.074 1.00 22.72 317 ASP A C 1
ATOM 4528 O O . ASP A 1 298 ? -34.914 90.712 -32.149 1.00 24.51 317 ASP A O 1
ATOM 4537 N N . ARG A 1 299 ? -33.381 89.398 -33.142 1.00 20.41 318 ARG A N 1
ATOM 4538 C CA . ARG A 1 299 ? -33.315 88.450 -32.031 1.00 18.47 318 ARG A CA 1
ATOM 4539 C C . ARG A 1 299 ? -32.223 88.825 -31.018 1.00 19.36 318 ARG A C 1
ATOM 4540 O O . ARG A 1 299 ? -32.113 88.209 -29.959 1.00 17.55 318 ARG A O 1
ATOM 4561 N N . MET A 1 300 ? -31.426 89.841 -31.342 1.00 19.95 319 MET A N 1
ATOM 4562 C CA . MET A 1 300 ? -30.403 90.331 -30.427 1.00 19.49 319 MET A CA 1
ATOM 4563 C C . MET A 1 300 ? -30.830 91.665 -29.836 1.00 17.61 319 MET A C 1
ATOM 4564 O O . MET A 1 300 ? -31.019 92.629 -30.578 1.00 18.60 319 MET A O 1
ATOM 4578 N N . PRO A 1 301 ? -30.998 91.730 -28.502 1.00 18.69 320 PRO A N 1
ATOM 4579 C CA . PRO A 1 301 ? -31.387 93.015 -27.909 1.00 17.13 320 PRO A CA 1
ATOM 4580 C C . PRO A 1 301 ? -30.305 94.074 -28.081 1.00 20.21 320 PRO A C 1
ATOM 4581 O O . PRO A 1 301 ? -29.125 93.732 -28.166 1.00 19.11 320 PRO A O 1
ATOM 4592 N N . ALA A 1 302 ? -30.708 95.341 -28.092 1.00 21.62 321 ALA A N 1
ATOM 4593 C CA . ALA A 1 302 ? -29.779 96.446 -28.273 1.00 19.03 321 ALA A CA 1
ATOM 4594 C C . ALA A 1 302 ? -29.556 97.174 -26.956 1.00 19.09 321 ALA A C 1
ATOM 4595 O O . ALA A 1 302 ? -30.503 97.460 -26.228 1.00 26.33 321 ALA A O 1
ATOM 4602 N N . PHE A 1 303 ? -28.295 97.462 -26.656 1.00 21.12 322 PHE A N 1
ATOM 4603 C CA . PHE A 1 303 ? -27.953 98.275 -25.496 1.00 19.57 322 PHE A CA 1
ATOM 4604 C C . PHE A 1 303 ? -28.309 99.737 -25.739 1.00 21.12 322 PHE A C 1
ATOM 4605 O O . PHE A 1 303 ? -28.140 100.258 -26.842 1.00 21.24 322 PHE A O 1
ATOM 4622 N N . THR A 1 304 ? -28.791 100.399 -24.693 1.00 21.23 323 THR A N 1
ATOM 4623 C CA . THR A 1 304 ? -28.980 101.847 -24.722 1.00 22.48 323 THR A CA 1
ATOM 4624 C C . THR A 1 304 ? -27.634 102.540 -24.595 1.00 22.71 323 THR A C 1
ATOM 4625 O O . THR A 1 304 ? -26.647 101.917 -24.232 1.00 22.89 323 THR A O 1
ATOM 4636 N N . GLU A 1 305 ? -27.592 103.836 -24.872 1.00 24.13 324 GLU A N 1
ATOM 4637 C CA . GLU A 1 305 ? -26.333 104.562 -24.776 1.00 25.18 324 GLU A CA 1
ATOM 4638 C C . GLU A 1 305 ? -25.764 104.528 -23.360 1.00 24.06 324 GLU A C 1
ATOM 4639 O O . GLU A 1 305 ? -24.564 104.364 -23.181 1.00 23.59 324 GLU A O 1
ATOM 4651 N N . GLN A 1 306 ? -26.622 104.648 -22.356 1.00 24.21 325 GLN A N 1
ATOM 4652 C CA . GLN A 1 306 ? -26.165 104.582 -20.972 1.00 23.79 325 GLN A CA 1
ATOM 4653 C C . GLN A 1 306 ? -25.577 103.207 -20.648 1.00 22.11 325 GLN A C 1
ATOM 4654 O O . GLN A 1 306 ? -24.583 103.088 -19.931 1.00 23.37 325 GLN A O 1
ATOM 4668 N N . GLN A 1 307 ? -26.203 102.167 -21.174 1.00 21.25 326 GLN A N 1
ATOM 4669 C CA . GLN A 1 307 ? -25.753 100.807 -20.900 1.00 19.75 326 GLN A CA 1
ATOM 4670 C C . GLN A 1 307 ? -24.390 100.526 -21.526 1.00 19.30 326 GLN A C 1
ATOM 4671 O O . GLN A 1 307 ? -23.546 99.864 -20.923 1.00 20.09 326 GLN A O 1
ATOM 4685 N N . LYS A 1 308 ? -24.159 101.044 -22.727 1.00 20.07 327 LYS A N 1
ATOM 4686 C CA . LYS A 1 308 ? -22.855 100.899 -23.368 1.00 20.77 327 LYS A CA 1
ATOM 4687 C C . LYS A 1 308 ? -21.762 101.580 -22.537 1.00 21.67 327 LYS A C 1
ATOM 4688 O O . LYS A 1 308 ? -20.659 101.041 -22.389 1.00 21.13 327 LYS A O 1
ATOM 4707 N N . GLN A 1 309 ? -22.078 102.747 -21.975 1.00 22.79 328 GLN A N 1
ATOM 4708 C CA . GLN A 1 309 ? -21.137 103.465 -21.116 1.00 21.85 328 GLN A CA 1
ATOM 4709 C C . GLN A 1 309 ? -20.859 102.676 -19.832 1.00 21.80 328 GLN A C 1
ATOM 4710 O O . GLN A 1 309 ? -19.713 102.575 -19.387 1.00 22.94 328 GLN A O 1
ATOM 4724 N N . ASP A 1 310 ? -21.908 102.117 -19.243 1.00 22.59 329 ASP A N 1
ATOM 4725 C CA . ASP A 1 310 ? -21.757 101.315 -18.031 1.00 20.72 329 ASP A CA 1
ATOM 4726 C C . ASP A 1 310 ? -20.919 100.057 -18.287 1.00 18.09 329 ASP A C 1
ATOM 4727 O O . ASP A 1 310 ? -20.137 99.640 -17.430 1.00 19.03 329 ASP A O 1
ATOM 4736 N N . LEU A 1 311 ? -21.074 99.458 -19.466 1.00 17.64 330 LEU A N 1
ATOM 4737 C CA . LEU A 1 311 ? -20.403 98.203 -19.781 1.00 18.87 330 LEU A CA 1
ATOM 4738 C C . LEU A 1 311 ? -18.939 98.371 -20.185 1.00 16.71 330 LEU A C 1
ATOM 4739 O O . LEU A 1 311 ? -18.097 97.571 -19.787 1.00 19.34 330 LEU A O 1
ATOM 4755 N N . LYS A 1 312 ? -18.621 99.393 -20.973 1.00 18.81 331 LYS A N 1
ATOM 4756 C CA . LYS A 1 312 ? -17.254 99.531 -21.467 1.00 18.01 331 LYS A CA 1
ATOM 4757 C C . LYS A 1 312 ? -16.256 99.738 -20.326 1.00 18.16 331 LYS A C 1
ATOM 4758 O O . LYS A 1 312 ? -16.370 100.687 -19.556 1.00 18.98 331 LYS A O 1
ATOM 4777 N N . GLY A 1 313 ? -15.285 98.839 -20.224 1.00 17.46 332 GLY A N 1
ATOM 4778 C CA . GLY A 1 313 ? -14.247 98.928 -19.215 1.00 17.63 332 GLY A CA 1
ATOM 4779 C C . GLY A 1 313 ? -14.681 98.426 -17.850 1.00 17.95 332 GLY A C 1
ATOM 4780 O O . GLY A 1 313 ? -14.104 98.821 -16.830 1.00 19.70 332 GLY A O 1
ATOM 4784 N N . SER A 1 314 ? -15.689 97.563 -17.829 1.00 17.43 333 SER A N 1
ATOM 4785 C CA . SER A 1 314 ? -16.265 97.095 -16.568 1.00 17.28 333 SER A CA 1
ATOM 4786 C C . SER A 1 314 ? -15.596 95.813 -16.065 1.00 16.06 333 SER A C 1
ATOM 4787 O O . SER A 1 314 ? -16.253 94.953 -15.478 1.00 16.05 333 SER A O 1
ATOM 4795 N N . ALA A 1 315 ? -14.292 95.690 -16.291 1.00 15.96 334 ALA A N 1
ATOM 4796 C CA . ALA A 1 315 ? -13.518 94.586 -15.725 1.00 15.44 334 ALA A CA 1
ATOM 4797 C C . ALA A 1 315 ? -12.073 94.991 -15.443 1.00 20.25 334 ALA A C 1
ATOM 4798 O O . ALA A 1 315 ? -11.441 95.661 -16.258 1.00 26.26 334 ALA A O 1
ATOM 4805 N N . ASP A 1 316 ? -11.563 94.566 -14.291 1.00 14.58 335 ASP A N 1
ATOM 4806 C CA . ASP A 1 316 ? -10.168 94.779 -13.898 1.00 15.23 335 ASP A CA 1
ATOM 4807 C C . ASP A 1 316 ? -9.286 93.590 -14.283 1.00 16.01 335 ASP A C 1
ATOM 4808 O O . ASP A 1 316 ? -8.059 93.669 -14.239 1.00 15.40 335 ASP A O 1
ATOM 4817 N N . PHE A 1 317 ? -9.928 92.473 -14.601 1.00 15.99 336 PHE A N 1
ATOM 4818 C CA . PHE A 1 317 ? -9.227 91.262 -14.999 1.00 13.08 336 PHE A CA 1
ATOM 4819 C C . PHE A 1 317 ? -10.170 90.426 -15.843 1.00 12.77 336 PHE A C 1
ATOM 4820 O O . PHE A 1 317 ? -11.382 90.656 -15.839 1.00 13.97 336 PHE A O 1
ATOM 4837 N N . PHE A 1 318 ? -9.608 89.439 -16.530 1.00 13.89 337 PHE A N 1
ATOM 4838 C CA . PHE A 1 318 ? -10.361 88.530 -17.388 1.00 15.33 337 PHE A CA 1
ATOM 4839 C C . PHE A 1 318 ? -10.448 87.159 -16.719 1.00 11.34 337 PHE A C 1
ATOM 4840 O O . PHE A 1 318 ? -9.467 86.425 -16.666 1.00 12.19 337 PHE A O 1
ATOM 4857 N N . GLY A 1 319 ? -11.609 86.825 -16.170 1.00 13.13 338 GLY A N 1
ATOM 4858 C CA . GLY A 1 319 ? -11.814 85.501 -15.613 1.00 10.70 338 GLY A CA 1
ATOM 4859 C C . GLY A 1 319 ? -12.220 84.541 -16.718 1.00 10.81 338 GLY A C 1
ATOM 4860 O O . GLY A 1 319 ? -13.107 84.853 -17.518 1.00 10.35 338 GLY A O 1
ATOM 4864 N N . ILE A 1 320 ? -11.569 83.385 -16.780 1.00 9.53 339 ILE A N 1
ATOM 4865 C CA . ILE A 1 320 ? -11.886 82.386 -17.801 1.00 8.30 339 ILE A CA 1
ATOM 4866 C C . ILE A 1 320 ? -11.911 80.973 -17.227 1.00 8.19 339 ILE A C 1
ATOM 4867 O O . ILE A 1 320 ? -10.962 80.508 -16.591 1.00 9.97 339 ILE A O 1
ATOM 4883 N N . ASN A 1 321 ? -13.043 80.308 -17.439 1.00 8.77 340 ASN A N 1
ATOM 4884 C CA . ASN A 1 321 ? -13.166 78.878 -17.227 1.00 11.50 340 ASN A CA 1
ATOM 4885 C C . ASN A 1 321 ? -12.820 78.170 -18.528 1.00 9.32 340 ASN A C 1
ATOM 4886 O O . ASN A 1 321 ? -13.332 78.535 -19.590 1.00 10.09 340 ASN A O 1
ATOM 4897 N N . HIS A 1 322 ? -11.996 77.135 -18.445 1.00 8.50 341 HIS A N 1
ATOM 4898 C CA . HIS A 1 322 ? -11.604 76.387 -19.639 1.00 9.63 341 HIS A CA 1
ATOM 4899 C C . HIS A 1 322 ? -11.302 74.922 -19.352 1.00 9.23 341 HIS A C 1
ATOM 4900 O O . HIS A 1 322 ? -10.559 74.608 -18.414 1.00 10.52 341 HIS A O 1
ATOM 4913 N N . TYR A 1 323 ? -11.849 74.043 -20.193 1.00 8.60 342 TYR A N 1
ATOM 4914 C CA . TYR A 1 323 ? -11.732 72.596 -20.004 1.00 9.79 342 TYR A CA 1
ATOM 4915 C C . TYR A 1 323 ? -11.282 71.818 -21.235 1.00 8.79 342 TYR A C 1
ATOM 4916 O O . TYR A 1 323 ? -10.597 70.812 -21.103 1.00 9.67 342 TYR A O 1
ATOM 4934 N N . ALA A 1 324 ? -11.715 72.256 -22.414 1.00 9.98 343 ALA A N 1
ATOM 4935 C CA . ALA A 1 324 ? -11.740 71.389 -23.585 1.00 8.74 343 ALA A CA 1
ATOM 4936 C C . ALA A 1 324 ? -11.558 72.150 -24.887 1.00 8.63 343 ALA A C 1
ATOM 4937 O O . ALA A 1 324 ? -11.620 73.374 -24.923 1.00 9.82 343 ALA A O 1
ATOM 4944 N N . THR A 1 325 ? -11.383 71.387 -25.960 1.00 9.08 344 THR A N 1
ATOM 4945 C CA . THR A 1 325 ? -11.199 71.926 -27.300 1.00 9.45 344 THR A CA 1
ATOM 4946 C C . THR A 1 325 ? -12.188 71.277 -28.265 1.00 11.02 344 THR A C 1
ATOM 4947 O O . THR A 1 325 ? -12.512 70.092 -28.140 1.00 11.77 344 THR A O 1
ATOM 4958 N N . ASN A 1 326 ? -12.707 72.083 -29.191 1.00 9.98 345 ASN A N 1
ATOM 4959 C CA . ASN A 1 326 ? -13.552 71.605 -30.279 1.00 10.06 345 ASN A CA 1
ATOM 4960 C C . ASN A 1 326 ? -12.901 71.899 -31.614 1.00 10.68 345 ASN A C 1
ATOM 4961 O O . ASN A 1 326 ? -12.214 72.912 -31.751 1.00 13.88 345 ASN A O 1
ATOM 4972 N N . LEU A 1 327 ? -13.138 71.032 -32.597 1.00 11.20 346 LEU A N 1
ATOM 4973 C CA . LEU A 1 327 ? -12.773 71.320 -33.974 1.00 13.98 346 LEU A CA 1
ATOM 4974 C C . LEU A 1 327 ? -13.934 71.989 -34.692 1.00 13.96 346 LEU A C 1
ATOM 4975 O O . LEU A 1 327 ? -15.088 71.577 -34.536 1.00 15.34 346 LEU A O 1
ATOM 4991 N N . LEU A 1 328 ? -13.626 73.017 -35.474 1.00 12.27 347 LEU A N 1
ATOM 4992 C CA . LEU A 1 328 ? -14.640 73.749 -36.225 1.00 13.90 347 LEU A CA 1
ATOM 4993 C C . LEU A 1 328 ? -14.426 73.622 -37.723 1.00 18.86 347 LEU A C 1
ATOM 4994 O O . LEU A 1 328 ? -13.304 73.710 -38.228 1.00 15.14 347 LEU A O 1
ATOM 5010 N N . GLN A 1 329 ? -15.533 73.417 -38.427 1.00 15.37 348 GLN A N 1
ATOM 5011 C CA . GLN A 1 329 ? -15.538 73.297 -39.871 1.00 16.69 348 GLN A CA 1
ATOM 5012 C C . GLN A 1 329 ? -16.476 74.352 -40.470 1.00 16.29 348 GLN A C 1
ATOM 5013 O O . GLN A 1 329 ? -17.557 74.606 -39.932 1.00 17.59 348 GLN A O 1
ATOM 5027 N N . GLY A 1 330 ? -16.058 74.977 -41.564 1.00 17.44 349 GLY A N 1
ATOM 5028 C CA . GLY A 1 330 ? -16.936 75.878 -42.286 1.00 16.28 349 GLY A CA 1
ATOM 5029 C C . GLY A 1 330 ? -17.998 75.064 -43.006 1.00 17.90 349 GLY A C 1
ATOM 5030 O O . GLY A 1 330 ? -17.666 74.154 -43.766 1.00 19.89 349 GLY A O 1
ATOM 5034 N N . PRO A 1 331 ? -19.285 75.363 -42.764 1.00 19.22 350 PRO A N 1
ATOM 5035 C CA . PRO A 1 331 ? -20.317 74.607 -43.482 1.00 19.44 350 PRO A CA 1
ATOM 5036 C C . PRO A 1 331 ? -20.201 74.720 -44.999 1.00 25.00 350 PRO A C 1
ATOM 5037 O O . PRO A 1 331 ? -19.821 75.761 -45.530 1.00 23.25 350 PRO A O 1
ATOM 5048 N N . THR A 1 332 ? -20.514 73.621 -45.677 1.00 30.13 351 THR A N 1
ATOM 5049 C CA . THR A 1 332 ? -20.418 73.520 -47.126 1.00 37.16 351 THR A CA 1
ATOM 5050 C C . THR A 1 332 ? -21.735 73.893 -47.816 1.00 50.14 351 THR A C 1
ATOM 5051 O O . THR A 1 332 ? -21.798 73.974 -49.042 1.00 55.39 351 THR A O 1
ATOM 5062 N N . GLU A 1 333 ? -22.789 74.076 -47.023 1.00 56.31 352 GLU A N 1
ATOM 5063 C CA . GLU A 1 333 ? -24.085 74.538 -47.522 1.00 69.35 352 GLU A CA 1
ATOM 5064 C C . GLU A 1 333 ? -24.514 75.778 -46.731 1.00 55.08 352 GLU A C 1
ATOM 5065 O O . GLU A 1 333 ? -24.150 75.925 -45.560 1.00 41.25 352 GLU A O 1
ATOM 5077 N N . LYS A 1 334 ? -25.232 76.692 -47.379 1.00 53.44 353 LYS A N 1
ATOM 5078 C CA . LYS A 1 334 ? -25.659 77.926 -46.721 1.00 56.30 353 LYS A CA 1
ATOM 5079 C C . LYS A 1 334 ? -26.513 77.629 -45.485 1.00 46.27 353 LYS A C 1
ATOM 5080 O O . LYS A 1 334 ? -27.577 77.018 -45.595 1.00 41.20 353 LYS A O 1
ATOM 5099 N N . ILE A 1 335 ? -26.037 78.041 -44.310 1.00 39.17 354 ILE A N 1
ATOM 5100 C CA . ILE A 1 335 ? -26.815 77.902 -43.078 1.00 35.62 354 ILE A CA 1
ATOM 5101 C C . ILE A 1 335 ? -27.594 79.181 -42.779 1.00 27.86 354 ILE A C 1
ATOM 5102 O O . ILE A 1 335 ? -27.011 80.262 -42.694 1.00 27.90 354 ILE A O 1
ATOM 5118 N N . GLY A 1 336 ? -28.896 79.040 -42.561 1.00 25.14 355 GLY A N 1
ATOM 5119 C CA . GLY A 1 336 ? -29.752 80.166 -42.239 1.00 25.89 355 GLY A CA 1
ATOM 5120 C C . GLY A 1 336 ? -29.629 80.609 -40.795 1.00 25.27 355 GLY A C 1
ATOM 5121 O O . GLY A 1 336 ? -29.583 79.768 -39.904 1.00 26.79 355 GLY A O 1
ATOM 5125 N N . ALA A 1 337 ? -29.602 81.917 -40.555 1.00 28.17 356 ALA A N 1
ATOM 5126 C CA . ALA A 1 337 ? -29.613 82.429 -39.186 1.00 26.94 356 ALA A CA 1
ATOM 5127 C C . ALA A 1 337 ? -31.024 82.285 -38.624 1.00 30.39 356 ALA A C 1
ATOM 5128 O O . ALA A 1 337 ? -31.963 82.902 -39.124 1.00 36.11 356 ALA A O 1
ATOM 5135 N N . GLU A 1 338 ? -31.176 81.463 -37.591 1.00 23.24 357 GLU A N 1
ATOM 5136 C CA . GLU A 1 338 ? -32.501 81.168 -37.046 1.00 27.78 357 GLU A CA 1
ATOM 5137 C C . GLU A 1 338 ? -32.472 80.970 -35.525 1.00 21.98 357 GLU A C 1
ATOM 5138 O O . GLU A 1 338 ? -33.452 81.235 -34.822 1.00 20.00 357 GLU A O 1
ATOM 5150 N N . ASN A 1 339 ? -31.330 80.523 -35.024 1.00 16.71 358 ASN A N 1
ATOM 5151 C CA . ASN A 1 339 ? -31.182 80.212 -33.612 1.00 16.10 358 ASN A CA 1
ATOM 5152 C C . ASN A 1 339 ? -29.696 80.157 -33.282 1.00 17.03 358 ASN A C 1
ATOM 5153 O O . ASN A 1 339 ? -28.868 80.166 -34.191 1.00 16.90 358 ASN A O 1
ATOM 5164 N N . TYR A 1 340 ? -29.367 80.094 -31.992 1.00 12.72 359 TYR A N 1
ATOM 5165 C CA . TYR A 1 340 ? -27.988 80.298 -31.541 1.00 12.01 359 TYR A CA 1
ATOM 5166 C C . TYR A 1 340 ? -26.966 79.479 -32.343 1.00 12.63 359 TYR A C 1
ATOM 5167 O O . TYR A 1 340 ? -26.011 80.040 -32.889 1.00 13.98 359 TYR A O 1
ATOM 5185 N N . PHE A 1 341 ? -27.168 78.175 -32.458 1.00 12.89 360 PHE A N 1
ATOM 5186 C CA . PHE A 1 341 ? -26.138 77.353 -33.092 1.00 15.15 360 PHE A CA 1
ATOM 5187 C C . PHE A 1 341 ? -26.138 77.454 -34.619 1.00 16.04 360 PHE A C 1
ATOM 5188 O O . PHE A 1 341 ? -25.106 77.215 -35.235 1.00 19.17 360 PHE A O 1
ATOM 5205 N N . SER A 1 342 ? -27.248 77.829 -35.248 1.00 16.23 361 SER A N 1
ATOM 5206 C CA . SER A 1 342 ? -27.202 78.095 -36.677 1.00 15.23 361 SER A CA 1
ATOM 5207 C C . SER A 1 342 ? -26.596 79.480 -36.933 1.00 16.09 361 SER A C 1
ATOM 5208 O O . SER A 1 342 ? -25.958 79.712 -37.960 1.00 15.56 361 SER A O 1
ATOM 5216 N N . ASP A 1 343 ? -26.792 80.401 -35.996 1.00 13.87 362 ASP A N 1
ATOM 5217 C CA . ASP A 1 343 ? -26.270 81.758 -36.149 1.00 14.04 362 ASP A CA 1
ATOM 5218 C C . ASP A 1 343 ? -24.740 81.778 -36.299 1.00 14.19 362 ASP A C 1
ATOM 5219 O O . ASP A 1 343 ? -24.202 82.537 -37.113 1.00 15.82 362 ASP A O 1
ATOM 5228 N N . LEU A 1 344 ? -24.046 80.937 -35.536 1.00 14.60 363 LEU A N 1
ATOM 5229 C CA . LEU A 1 344 ? -22.585 80.964 -35.539 1.00 12.66 363 LEU A CA 1
ATOM 5230 C C . LEU A 1 344 ? -21.982 80.236 -36.748 1.00 13.93 363 LEU A C 1
ATOM 5231 O O . LEU A 1 344 ? -20.769 80.252 -36.918 1.00 16.22 363 LEU A O 1
ATOM 5247 N N . ASN A 1 345 ? -22.829 79.631 -37.581 1.00 13.90 364 ASN A N 1
ATOM 5248 C CA . ASN A 1 345 ? -22.416 79.068 -38.872 1.00 14.26 364 ASN A CA 1
ATOM 5249 C C . ASN A 1 345 ? -21.124 78.256 -38.804 1.00 14.02 364 ASN A C 1
ATOM 5250 O O . ASN A 1 345 ? -20.104 78.629 -39.393 1.00 16.83 364 ASN A O 1
ATOM 5261 N N . GLY A 1 346 ? -21.183 77.150 -38.072 1.00 16.99 365 GLY A N 1
ATOM 5262 C CA . GLY A 1 346 ? -20.029 76.295 -37.870 1.00 17.97 365 GLY A CA 1
ATOM 5263 C C . GLY A 1 346 ? -20.453 74.896 -37.481 1.00 20.32 365 GLY A C 1
ATOM 5264 O O . GLY A 1 346 ? -21.446 74.717 -36.773 1.00 18.18 365 GLY A O 1
ATOM 5268 N N . TRP A 1 347 ? -19.710 73.906 -37.971 1.00 17.23 366 TRP A N 1
ATOM 5269 C CA . TRP A 1 347 ? -19.937 72.509 -37.623 1.00 19.94 366 TRP A CA 1
ATOM 5270 C C . TRP A 1 347 ? -18.882 72.088 -36.612 1.00 16.38 366 TRP A C 1
ATOM 5271 O O . TRP A 1 347 ? -17.676 72.187 -36.874 1.00 17.25 366 TRP A O 1
ATOM 5292 N N . ILE A 1 348 ? -19.355 71.623 -35.465 1.00 15.24 367 ILE A N 1
ATOM 5293 C CA . ILE A 1 348 ? -18.513 71.331 -34.319 1.00 16.82 367 ILE A CA 1
ATOM 5294 C C . ILE A 1 348 ? -18.288 69.828 -34.168 1.00 25.50 367 ILE A C 1
ATOM 5295 O O . ILE A 1 348 ? -19.234 69.043 -34.260 1.00 27.43 367 ILE A O 1
ATOM 5311 N N . MET A 1 349 ? -17.045 69.431 -33.920 1.00 15.63 368 MET A N 1
ATOM 5312 C CA . MET A 1 349 ? -16.721 68.026 -33.704 1.00 19.66 368 MET A CA 1
ATOM 5313 C C . MET A 1 349 ? -15.493 67.851 -32.823 1.00 20.02 368 MET A C 1
ATOM 5314 O O . MET A 1 349 ? -14.804 68.819 -32.505 1.00 16.89 368 MET A O 1
ATOM 5328 N N . MET A 1 350 ? -15.289 66.615 -32.379 1.00 18.17 369 MET A N 1
ATOM 5329 C CA . MET A 1 350 ? -14.092 66.203 -31.655 1.00 15.52 369 MET A CA 1
ATOM 5330 C C . MET A 1 350 ? -13.191 65.335 -32.529 1.00 17.57 369 MET A C 1
ATOM 5331 O O . MET A 1 350 ? -13.667 64.608 -33.394 1.00 18.02 369 MET A O 1
ATOM 5345 N N . ASP A 1 351 ? -11.888 65.402 -32.292 1.00 15.96 370 ASP A N 1
ATOM 5346 C CA . ASP A 1 351 ? -10.962 64.418 -32.846 1.00 17.02 370 ASP A CA 1
ATOM 5347 C C . ASP A 1 351 ? -11.187 63.111 -32.075 1.00 16.55 370 ASP A C 1
ATOM 5348 O O . ASP A 1 351 ? -11.092 63.104 -30.845 1.00 16.15 370 ASP A O 1
ATOM 5357 N N . PRO A 1 352 ? -11.492 62.006 -32.773 1.00 18.59 371 PRO A N 1
ATOM 5358 C CA . PRO A 1 352 ? -11.749 60.745 -32.061 1.00 17.74 371 PRO A CA 1
ATOM 5359 C C . PRO A 1 352 ? -10.532 60.210 -31.312 1.00 18.21 371 PRO A C 1
ATOM 5360 O O . PRO A 1 352 ? -10.669 59.325 -30.469 1.00 20.23 371 PRO A O 1
ATOM 5371 N N . ARG A 1 353 ? -9.355 60.746 -31.613 1.00 19.70 372 ARG A N 1
ATOM 5372 C CA . ARG A 1 353 ? -8.142 60.295 -30.949 1.00 18.93 372 ARG A CA 1
ATOM 5373 C C . ARG A 1 353 ? -7.959 60.947 -29.570 1.00 17.87 372 ARG A C 1
ATOM 5374 O O . ARG A 1 353 ? -7.170 60.465 -28.757 1.00 18.31 372 ARG A O 1
ATOM 5395 N N . TRP A 1 354 ? -8.689 62.024 -29.296 1.00 15.58 373 TRP A N 1
ATOM 5396 C CA . TRP A 1 354 ? -8.628 62.674 -27.988 1.00 15.03 373 TRP A CA 1
ATOM 5397 C C . TRP A 1 354 ? -9.284 61.845 -26.892 1.00 17.87 373 TRP A C 1
ATOM 5398 O O . TRP A 1 354 ? -10.367 61.295 -27.088 1.00 16.38 373 TRP A O 1
ATOM 5419 N N . ALA A 1 355 ? -8.653 61.796 -25.723 1.00 14.13 374 ALA A N 1
ATOM 5420 C CA . ALA A 1 355 ? -9.305 61.250 -24.541 1.00 15.67 374 ALA A CA 1
ATOM 5421 C C . ALA A 1 355 ? -10.449 62.171 -24.136 1.00 15.34 374 ALA A C 1
ATOM 5422 O O . ALA A 1 355 ? -10.491 63.344 -24.524 1.00 12.29 374 ALA A O 1
ATOM 5429 N N . VAL A 1 356 ? -11.383 61.622 -23.366 1.00 13.70 375 VAL A N 1
ATOM 5430 C CA . VAL A 1 356 ? -12.548 62.363 -22.893 1.00 11.41 375 VAL A CA 1
ATOM 5431 C C . VAL A 1 356 ? -12.772 62.109 -21.407 1.00 15.35 375 VAL A C 1
ATOM 5432 O O . VAL A 1 356 ? -12.416 61.050 -20.888 1.00 16.36 375 VAL A O 1
ATOM 5445 N N . GLY A 1 357 ? -13.323 63.106 -20.725 1.00 11.42 376 GLY A N 1
ATOM 5446 C CA . GLY A 1 357 ? -13.771 62.959 -19.351 1.00 11.26 376 GLY A CA 1
ATOM 5447 C C . GLY A 1 357 ? -15.085 62.191 -19.267 1.00 14.19 376 GLY A C 1
ATOM 5448 O O . GLY A 1 357 ? -15.418 61.410 -20.155 1.00 13.88 376 GLY A O 1
ATOM 5452 N N . ASP A 1 358 ? -15.832 62.414 -18.191 1.00 11.27 377 ASP A N 1
ATOM 5453 C CA . ASP A 1 358 ? -17.019 61.615 -17.896 1.00 11.90 377 ASP A CA 1
ATOM 5454 C C . ASP A 1 358 ? -18.282 62.245 -18.477 1.00 17.81 377 ASP A C 1
ATOM 5455 O O . ASP A 1 358 ? -19.387 61.968 -18.034 1.00 19.93 377 ASP A O 1
ATOM 5464 N N . ALA A 1 359 ? -18.100 63.096 -19.475 1.00 13.80 378 ALA A N 1
ATOM 5465 C CA . ALA A 1 359 ? -19.195 63.622 -20.275 1.00 15.68 378 ALA A CA 1
ATOM 5466 C C . ALA A 1 359 ? -18.592 63.971 -21.627 1.00 16.37 378 ALA A C 1
ATOM 5467 O O . ALA A 1 359 ? -17.420 64.316 -21.698 1.00 15.70 378 ALA A O 1
ATOM 5474 N N . SER A 1 360 ? -19.380 63.882 -22.692 1.00 14.85 379 SER A N 1
ATOM 5475 C CA . SER A 1 360 ? -18.835 63.973 -24.048 1.00 15.81 379 SER A CA 1
ATOM 5476 C C . SER A 1 360 ? -18.225 65.342 -24.370 1.00 11.56 379 SER A C 1
ATOM 5477 O O . SER A 1 360 ? -17.407 65.454 -25.280 1.00 15.01 379 SER A O 1
ATOM 5485 N N . TRP A 1 361 ? -18.610 66.380 -23.636 1.00 11.15 380 TRP A N 1
ATOM 5486 C CA . TRP A 1 361 ? -18.104 67.720 -23.924 1.00 15.16 380 TRP A CA 1
ATOM 5487 C C . TRP A 1 361 ? -16.663 67.914 -23.470 1.00 13.07 380 TRP A C 1
ATOM 5488 O O . TRP A 1 361 ? -15.988 68.833 -23.916 1.00 11.67 380 TRP A O 1
ATOM 5509 N N . LEU A 1 362 ? -16.181 67.047 -22.591 1.00 9.81 381 LEU A N 1
ATOM 5510 C CA . LEU A 1 362 ? -14.875 67.269 -21.978 1.00 10.50 381 LEU A CA 1
ATOM 5511 C C . LEU A 1 362 ? -13.770 66.510 -22.708 1.00 11.32 381 LEU A C 1
ATOM 5512 O O . LEU A 1 362 ? -13.337 65.445 -22.285 1.00 13.69 381 LEU A O 1
ATOM 5528 N N . SER A 1 363 ? -13.308 67.077 -23.813 1.00 10.09 382 SER A N 1
ATOM 5529 C CA . SER A 1 363 ? -12.144 66.549 -24.496 1.00 10.37 382 SER A CA 1
ATOM 5530 C C . SER A 1 363 ? -10.870 66.974 -23.754 1.00 10.30 382 SER A C 1
ATOM 5531 O O . SER A 1 363 ? -10.781 68.077 -23.219 1.00 11.24 382 SER A O 1
ATOM 5539 N N . VAL A 1 364 ? -9.892 66.076 -23.731 1.00 10.27 383 VAL A N 1
ATOM 5540 C CA . VAL A 1 364 ? -8.632 66.311 -23.039 1.00 12.42 383 VAL A CA 1
ATOM 5541 C C . VAL A 1 364 ? -7.589 66.793 -24.057 1.00 13.74 383 VAL A C 1
ATOM 5542 O O . VAL A 1 364 ? -6.998 66.000 -24.800 1.00 13.16 383 VAL A O 1
ATOM 5555 N N . VAL A 1 365 ? -7.409 68.112 -24.101 1.00 10.61 384 VAL A N 1
ATOM 5556 C CA . VAL A 1 365 ? -6.585 68.772 -25.110 1.00 11.04 384 VAL A CA 1
ATOM 5557 C C . VAL A 1 365 ? -5.811 69.912 -24.452 1.00 10.97 384 VAL A C 1
ATOM 5558 O O . VAL A 1 365 ? -6.209 71.072 -24.526 1.00 10.60 384 VAL A O 1
ATOM 5571 N N . PRO A 1 366 ? -4.692 69.575 -23.792 1.00 12.36 385 PRO A N 1
ATOM 5572 C CA . PRO A 1 366 ? -4.042 70.586 -22.952 1.00 11.41 385 PRO A CA 1
ATOM 5573 C C . PRO A 1 366 ? -3.642 71.855 -23.700 1.00 11.93 385 PRO A C 1
ATOM 5574 O O . PRO A 1 366 ? -3.766 72.941 -23.127 1.00 12.08 385 PRO A O 1
ATOM 5585 N N . TRP A 1 367 ? -3.208 71.742 -24.951 1.00 13.17 386 TRP A N 1
ATOM 5586 C CA . TRP A 1 367 ? -2.743 72.926 -25.678 1.00 12.43 386 TRP A CA 1
ATOM 5587 C C . TRP A 1 367 ? -3.875 73.916 -26.003 1.00 12.15 386 TRP A C 1
ATOM 5588 O O . TRP A 1 367 ? -3.613 75.073 -26.327 1.00 13.29 386 TRP A O 1
ATOM 5609 N N . GLY A 1 368 ? -5.130 73.499 -25.872 1.00 11.16 387 GLY A N 1
ATOM 5610 C CA . GLY A 1 368 ? -6.241 74.431 -25.986 1.00 11.38 387 GLY A CA 1
ATOM 5611 C C . GLY A 1 368 ? -6.174 75.543 -24.942 1.00 14.16 387 GLY A C 1
ATOM 5612 O O . GLY A 1 368 ? -6.582 76.681 -25.196 1.00 10.93 387 GLY A O 1
ATOM 5616 N N . MET A 1 369 ? -5.652 75.214 -23.767 1.00 11.84 388 MET A N 1
ATOM 5617 C CA . MET A 1 369 ? -5.471 76.195 -22.710 1.00 10.27 388 MET A CA 1
ATOM 5618 C C . MET A 1 369 ? -4.547 77.312 -23.187 1.00 13.74 388 MET A C 1
ATOM 5619 O O . MET A 1 369 ? -4.830 78.495 -23.002 1.00 12.23 388 MET A O 1
ATOM 5633 N N . ARG A 1 370 ? -3.424 76.935 -23.788 1.00 14.68 389 ARG A N 1
ATOM 5634 C CA . ARG A 1 370 ? -2.456 77.918 -24.247 1.00 15.17 389 ARG A CA 1
ATOM 5635 C C . ARG A 1 370 ? -3.065 78.817 -25.308 1.00 17.34 389 ARG A C 1
ATOM 5636 O O . ARG A 1 370 ? -2.913 80.038 -25.282 1.00 12.58 389 ARG A O 1
ATOM 5657 N N . ARG A 1 371 ? -3.729 78.199 -26.270 1.00 12.21 390 ARG A N 1
ATOM 5658 C CA . ARG A 1 371 ? -4.202 78.942 -27.425 1.00 12.24 390 ARG A CA 1
ATOM 5659 C C . ARG A 1 371 ? -5.340 79.892 -27.052 1.00 11.71 390 ARG A C 1
ATOM 5660 O O . ARG A 1 371 ? -5.399 81.010 -27.556 1.00 12.04 390 ARG A O 1
ATOM 5681 N N . LEU A 1 372 ? -6.208 79.479 -26.135 1.00 11.88 391 LEU A N 1
ATOM 5682 C CA . LEU A 1 372 ? -7.272 80.362 -25.696 1.00 10.58 391 LEU A CA 1
ATOM 5683 C C . LEU A 1 372 ? -6.690 81.564 -24.944 1.00 10.91 391 LEU A C 1
ATOM 5684 O O . LEU A 1 372 ? -7.099 82.702 -25.173 1.00 11.09 391 LEU A O 1
ATOM 5700 N N . LEU A 1 373 ? -5.727 81.310 -24.066 1.00 11.22 392 LEU A N 1
ATOM 5701 C CA . LEU A 1 373 ? -5.122 82.390 -23.292 1.00 11.54 392 LEU A CA 1
ATOM 5702 C C . LEU A 1 373 ? -4.484 83.418 -24.220 1.00 12.34 392 LEU A C 1
ATOM 5703 O O . LEU A 1 373 ? -4.614 84.628 -24.026 1.00 13.28 392 LEU A O 1
ATOM 5719 N N . ARG A 1 374 ? -3.792 82.930 -25.239 1.00 12.77 393 ARG A N 1
ATOM 5720 C CA . ARG A 1 374 ? -3.150 83.793 -26.223 1.00 16.48 393 ARG A CA 1
ATOM 5721 C C . ARG A 1 374 ? -4.191 84.611 -26.997 1.00 13.52 393 ARG A C 1
ATOM 5722 O O . ARG A 1 374 ? -3.984 85.782 -27.290 1.00 14.15 393 ARG A O 1
ATOM 5743 N N . TRP A 1 375 ? -5.311 83.978 -27.329 1.00 12.83 394 TRP A N 1
ATOM 5744 C CA . TRP A 1 375 ? -6.389 84.646 -28.053 1.00 12.75 394 TRP A CA 1
ATOM 5745 C C . TRP A 1 375 ? -6.978 85.792 -27.226 1.00 14.34 394 TRP A C 1
ATOM 5746 O O . TRP A 1 375 ? -7.252 86.874 -27.741 1.00 13.45 394 TRP A O 1
ATOM 5767 N N . ILE A 1 376 ? -7.152 85.544 -25.934 1.00 13.59 395 ILE A N 1
ATOM 5768 C CA . ILE A 1 376 ? -7.678 86.544 -25.003 1.00 12.23 395 ILE A CA 1
ATOM 5769 C C . ILE A 1 376 ? -6.733 87.737 -24.910 1.00 13.54 395 ILE A C 1
ATOM 5770 O O . ILE A 1 376 ? -7.164 88.897 -24.963 1.00 13.60 395 ILE A O 1
ATOM 5786 N N . LYS A 1 377 ? -5.443 87.450 -24.784 1.00 15.25 396 LYS A N 1
ATOM 5787 C CA . LYS A 1 377 ? -4.426 88.500 -24.708 1.00 14.75 396 LYS A CA 1
ATOM 5788 C C . LYS A 1 377 ? -4.501 89.409 -25.927 1.00 19.00 396 LYS A C 1
ATOM 5789 O O . LYS A 1 377 ? -4.442 90.636 -25.805 1.00 18.92 396 LYS A O 1
ATOM 5808 N N . HIS A 1 378 ? -4.638 88.805 -27.106 1.00 15.13 397 HIS A N 1
ATOM 5809 C CA . HIS A 1 378 ? -4.659 89.571 -28.342 1.00 18.00 397 HIS A CA 1
ATOM 5810 C C . HIS A 1 378 ? -5.898 90.444 -28.456 1.00 17.32 397 HIS A C 1
ATOM 5811 O O . HIS A 1 378 ? -5.794 91.625 -28.785 1.00 20.74 397 HIS A O 1
ATOM 5824 N N . ARG A 1 379 ? -7.068 89.876 -28.188 1.00 16.55 398 ARG A N 1
ATOM 5825 C CA . ARG A 1 379 ? -8.311 90.599 -28.436 1.00 16.58 398 ARG A CA 1
ATOM 5826 C C . ARG A 1 379 ? -8.603 91.645 -27.362 1.00 17.49 398 ARG A C 1
ATOM 5827 O O . ARG A 1 379 ? -9.198 92.674 -27.664 1.00 17.80 398 ARG A O 1
ATOM 5848 N N . TYR A 1 380 ? -8.178 91.399 -26.123 1.00 17.58 399 TYR A N 1
ATOM 5849 C CA . TYR A 1 380 ? -8.575 92.273 -25.013 1.00 18.14 399 TYR A CA 1
ATOM 5850 C C . TYR A 1 380 ? -7.392 93.011 -24.383 1.00 15.90 399 TYR A C 1
ATOM 5851 O O . TYR A 1 380 ? -7.417 93.365 -23.204 1.00 19.45 399 TYR A O 1
ATOM 5869 N N . ASP A 1 381 ? -6.381 93.270 -25.208 1.00 17.14 400 ASP A N 1
ATOM 5870 C CA . ASP A 1 381 ? -5.302 94.205 -24.871 1.00 26.03 400 ASP A CA 1
ATOM 5871 C C . ASP A 1 381 ? -4.549 93.827 -23.591 1.00 19.73 400 ASP A C 1
ATOM 5872 O O . ASP A 1 381 ? -4.318 94.670 -22.712 1.00 19.76 400 ASP A O 1
ATOM 5881 N N . ASP A 1 382 ? -4.172 92.557 -23.507 1.00 18.96 401 ASP A N 1
ATOM 5882 C CA . ASP A 1 382 ? -3.244 92.069 -22.494 1.00 16.91 401 ASP A CA 1
ATOM 5883 C C . ASP A 1 382 ? -3.778 92.284 -21.070 1.00 16.58 401 ASP A C 1
ATOM 5884 O O . ASP A 1 382 ? -3.126 92.911 -20.234 1.00 17.31 401 ASP A O 1
ATOM 5893 N N . PRO A 1 383 ? -4.957 91.730 -20.772 1.00 15.55 402 PRO A N 1
ATOM 5894 C CA . PRO A 1 383 ? -5.516 91.902 -19.431 1.00 15.26 402 PRO A CA 1
ATOM 5895 C C . PRO A 1 383 ? -4.864 90.967 -18.437 1.00 15.17 402 PRO A C 1
ATOM 5896 O O . PRO A 1 383 ? -4.226 89.990 -18.842 1.00 15.66 402 PRO A O 1
ATOM 5907 N N . VAL A 1 384 ? -5.021 91.270 -17.154 1.00 15.02 403 VAL A N 1
ATOM 5908 C CA . VAL A 1 384 ? -4.769 90.291 -16.113 1.00 14.56 403 VAL A CA 1
ATOM 5909 C C . VAL A 1 384 ? -5.764 89.166 -16.335 1.00 13.39 403 VAL A C 1
ATOM 5910 O O . VAL A 1 384 ? -6.951 89.425 -16.512 1.00 14.18 403 VAL A O 1
ATOM 5923 N N . VAL A 1 385 ? -5.282 87.928 -16.325 1.00 13.40 404 VAL A N 1
ATOM 5924 C CA . VAL A 1 385 ? -6.142 86.772 -16.517 1.00 11.99 404 VAL A CA 1
ATOM 5925 C C . VAL A 1 385 ? -6.099 85.868 -15.291 1.00 12.02 404 VAL A C 1
ATOM 5926 O O . VAL A 1 385 ? -5.026 85.616 -14.733 1.00 13.76 404 VAL A O 1
ATOM 5939 N N . TYR A 1 386 ? -7.276 85.412 -14.864 1.00 13.27 405 TYR A N 1
ATOM 5940 C CA . TYR A 1 386 ? -7.388 84.331 -13.893 1.00 10.44 405 TYR A CA 1
ATOM 5941 C C . TYR A 1 386 ? -8.070 83.145 -14.552 1.00 11.06 405 TYR A C 1
ATOM 5942 O O . TYR A 1 386 ? -9.179 83.260 -15.089 1.00 11.25 405 TYR A O 1
ATOM 5960 N N . VAL A 1 387 ? -7.400 82.001 -14.519 1.00 10.34 406 VAL A N 1
ATOM 5961 C CA . VAL A 1 387 ? -8.041 80.757 -14.920 1.00 9.49 406 VAL A CA 1
ATOM 5962 C C . VAL A 1 387 ? -8.851 80.317 -13.709 1.00 9.22 406 VAL A C 1
ATOM 5963 O O . VAL A 1 387 ? -8.303 79.843 -12.715 1.00 12.02 406 VAL A O 1
ATOM 5976 N N . THR A 1 388 ? -10.165 80.506 -13.795 1.00 8.38 407 THR A N 1
ATOM 5977 C CA . THR A 1 388 ? -11.030 80.411 -12.635 1.00 8.71 407 THR A CA 1
ATOM 5978 C C . THR A 1 388 ? -11.686 79.033 -12.474 1.00 8.37 407 THR A C 1
ATOM 5979 O O . THR A 1 388 ? -12.242 78.747 -11.417 1.00 8.55 407 THR A O 1
ATOM 5990 N N . GLU A 1 389 ? -11.590 78.189 -13.505 1.00 7.75 408 GLU A N 1
ATOM 5991 C CA . GLU A 1 389 ? -11.942 76.762 -13.435 1.00 7.86 408 GLU A CA 1
ATOM 5992 C C . GLU A 1 389 ? -11.153 75.996 -14.480 1.00 8.46 408 GLU A C 1
ATOM 5993 O O . GLU A 1 389 ? -11.027 76.443 -15.619 1.00 10.38 408 GLU A O 1
ATOM 6005 N N . ASN A 1 390 ? -10.674 74.823 -14.093 1.00 9.68 409 ASN A N 1
ATOM 6006 C CA . ASN A 1 390 ? -10.038 73.883 -15.003 1.00 10.21 409 ASN A CA 1
ATOM 6007 C C . ASN A 1 390 ? -9.947 72.568 -14.265 1.00 7.66 409 ASN A C 1
ATOM 6008 O O . ASN A 1 390 ? -9.464 72.543 -13.143 1.00 9.26 409 ASN A O 1
ATOM 6019 N N . GLY A 1 391 ? -10.434 71.481 -14.857 1.00 9.86 410 GLY A N 1
ATOM 6020 C CA . GLY A 1 391 ? -10.389 70.204 -14.162 1.00 8.06 410 GLY A CA 1
ATOM 6021 C C . GLY A 1 391 ? -10.992 69.061 -14.949 1.00 9.95 410 GLY A C 1
ATOM 6022 O O . GLY A 1 391 ? -11.506 69.266 -16.052 1.00 10.27 410 GLY A O 1
ATOM 6026 N N . LEU A 1 392 ? -10.980 67.869 -14.353 1.00 8.85 411 LEU A N 1
ATOM 6027 C CA . LEU A 1 392 ? -11.374 66.641 -15.053 1.00 10.11 411 LEU A CA 1
ATOM 6028 C C . LEU A 1 392 ? -12.321 65.777 -14.248 1.00 8.35 411 LEU A C 1
ATOM 6029 O O . LEU A 1 392 ? -12.112 65.546 -13.063 1.00 10.40 411 LEU A O 1
ATOM 6045 N N . SER A 1 393 ? -13.350 65.286 -14.927 1.00 9.12 412 SER A N 1
ATOM 6046 C CA . SER A 1 393 ? -14.152 64.187 -14.420 1.00 10.57 412 SER A CA 1
ATOM 6047 C C . SER A 1 393 ? -13.594 62.901 -15.019 1.00 11.10 412 SER A C 1
ATOM 6048 O O . SER A 1 393 ? -13.610 62.709 -16.232 1.00 10.64 412 SER A O 1
ATOM 6056 N N . VAL A 1 394 ? -13.081 62.026 -14.164 1.00 11.51 413 VAL A N 1
ATOM 6057 C CA . VAL A 1 394 ? -12.511 60.772 -14.631 1.00 11.90 413 VAL A CA 1
ATOM 6058 C C . VAL A 1 394 ? -13.665 59.859 -15.055 1.00 11.54 413 VAL A C 1
ATOM 6059 O O . VAL A 1 394 ? -14.649 59.713 -14.319 1.00 11.41 413 VAL A O 1
ATOM 6072 N N . PRO A 1 395 ? -13.582 59.288 -16.271 1.00 11.84 414 PRO A N 1
ATOM 6073 C CA . PRO A 1 395 ? -14.688 58.433 -16.715 1.00 13.62 414 PRO A CA 1
ATOM 6074 C C . PRO A 1 395 ? -15.026 57.323 -15.729 1.00 15.35 414 PRO A C 1
ATOM 6075 O O . PRO A 1 395 ? -14.136 56.607 -15.264 1.00 14.26 414 PRO A O 1
ATOM 6086 N N . ASN A 1 396 ? -16.309 57.219 -15.395 1.00 16.94 415 ASN A N 1
ATOM 6087 C CA . ASN A 1 396 ? -16.814 56.131 -14.562 1.00 18.41 415 ASN A CA 1
ATOM 6088 C C . ASN A 1 396 ? -16.185 56.068 -13.165 1.00 12.67 415 ASN A C 1
ATOM 6089 O O . ASN A 1 396 ? -16.124 54.998 -12.557 1.00 14.12 415 ASN A O 1
ATOM 6100 N N . GLU A 1 397 ? -15.707 57.210 -12.675 1.00 13.88 416 GLU A N 1
ATOM 6101 C CA . GLU A 1 397 ? -15.059 57.266 -11.364 1.00 12.74 416 GLU A CA 1
ATOM 6102 C C . GLU A 1 397 ? -15.994 56.781 -10.256 1.00 13.74 416 GLU A C 1
ATOM 6103 O O . GLU A 1 397 ? -15.553 56.117 -9.324 1.00 15.22 416 GLU A O 1
ATOM 6115 N N . SER A 1 398 ? -17.285 57.075 -10.359 1.00 13.03 417 SER A N 1
ATOM 6116 C CA . SER A 1 398 ? -18.215 56.647 -9.317 1.00 12.09 417 SER A CA 1
ATOM 6117 C C . SER A 1 398 ? -18.419 55.127 -9.288 1.00 15.17 417 SER A C 1
ATOM 6118 O O . SER A 1 398 ? -18.881 54.594 -8.272 1.00 17.16 417 SER A O 1
ATOM 6126 N N . ALA A 1 399 ? -18.065 54.430 -10.369 1.00 14.10 418 ALA A N 1
ATOM 6127 C CA . ALA A 1 399 ? -18.231 52.976 -10.426 1.00 17.61 418 ALA A CA 1
ATOM 6128 C C . ALA A 1 399 ? -16.970 52.255 -9.941 1.00 19.73 418 ALA A C 1
ATOM 6129 O O . ALA A 1 399 ? -16.973 51.038 -9.750 1.00 20.99 418 ALA A O 1
ATOM 6136 N N . MET A 1 400 ? -15.899 53.012 -9.736 1.00 16.37 419 MET A N 1
ATOM 6137 C CA . MET A 1 400 ? -14.674 52.477 -9.161 1.00 15.70 419 MET A CA 1
ATOM 6138 C C . MET A 1 400 ? -14.876 52.231 -7.674 1.00 17.42 419 MET A C 1
ATOM 6139 O O . MET A 1 400 ? -15.754 52.842 -7.052 1.00 19.62 419 MET A O 1
ATOM 6153 N N . THR A 1 401 ? -14.059 51.367 -7.085 1.00 19.99 420 THR A N 1
ATOM 6154 C CA . THR A 1 401 ? -14.001 51.327 -5.633 1.00 17.52 420 THR A CA 1
ATOM 6155 C C . THR A 1 401 ? -13.489 52.688 -5.177 1.00 21.47 420 THR A C 1
ATOM 6156 O O . THR A 1 401 ? -12.764 53.359 -5.923 1.00 18.80 420 THR A O 1
ATOM 6167 N N . PRO A 1 402 ? -13.879 53.121 -3.970 1.00 26.51 421 PRO A N 1
ATOM 6168 C CA . PRO A 1 402 ? -13.355 54.405 -3.487 1.00 32.64 421 PRO A CA 1
ATOM 6169 C C . PRO A 1 402 ? -11.827 54.407 -3.475 1.00 26.75 421 PRO A C 1
ATOM 6170 O O . PRO A 1 402 ? -11.204 55.423 -3.775 1.00 23.30 421 PRO A O 1
ATOM 6181 N N . GLU A 1 403 ? -11.244 53.252 -3.167 1.00 28.66 422 GLU A N 1
ATOM 6182 C CA . GLU A 1 403 ? -9.795 53.100 -3.110 1.00 37.08 422 GLU A CA 1
ATOM 6183 C C . GLU A 1 403 ? -9.176 53.369 -4.470 1.00 26.92 422 GLU A C 1
ATOM 6184 O O . GLU A 1 403 ? -8.198 54.105 -4.584 1.00 24.53 422 GLU A O 1
ATOM 6196 N N . ALA A 1 404 ? -9.754 52.778 -5.511 1.00 26.42 423 ALA A N 1
ATOM 6197 C CA . ALA A 1 404 ? -9.226 52.929 -6.868 1.00 22.44 423 ALA A CA 1
ATOM 6198 C C . ALA A 1 404 ? -9.393 54.361 -7.377 1.00 22.85 423 ALA A C 1
ATOM 6199 O O . ALA A 1 404 ? -8.574 54.866 -8.139 1.00 20.56 423 ALA A O 1
ATOM 6206 N N . ALA A 1 405 ? -10.470 55.008 -6.954 1.00 17.67 424 ALA A N 1
ATOM 6207 C CA . ALA A 1 405 ? -10.763 56.374 -7.361 1.00 16.02 424 ALA A CA 1
ATOM 6208 C C . ALA A 1 405 ? -9.700 57.353 -6.870 1.00 16.52 424 ALA A C 1
ATOM 6209 O O . ALA A 1 405 ? -9.515 58.414 -7.464 1.00 15.65 424 ALA A O 1
ATOM 6216 N N . LEU A 1 406 ? -9.034 57.014 -5.769 1.00 16.41 425 LEU A N 1
ATOM 6217 C CA . LEU A 1 406 ? -8.004 57.875 -5.204 1.00 14.35 425 LEU A CA 1
ATOM 6218 C C . LEU A 1 406 ? -6.755 57.896 -6.087 1.00 15.55 425 LEU A C 1
ATOM 6219 O O . LEU A 1 406 ? -6.030 58.889 -6.124 1.00 16.17 425 LEU A O 1
ATOM 6235 N N . ASN A 1 407 ? -6.489 56.791 -6.776 1.00 17.46 426 ASN A N 1
ATOM 6236 C CA . ASN A 1 407 ? -5.337 56.725 -7.665 1.00 16.02 426 ASN A CA 1
ATOM 6237 C C . ASN A 1 407 ? -5.711 57.323 -9.005 1.00 15.69 426 ASN A C 1
ATOM 6238 O O . ASN A 1 407 ? -5.767 56.618 -10.013 1.00 20.02 426 ASN A O 1
ATOM 6249 N N . ASP A 1 408 ? -5.971 58.628 -9.010 1.00 15.58 427 ASP A N 1
ATOM 6250 C CA . ASP A 1 408 ? -6.584 59.268 -10.176 1.00 15.63 427 ASP A CA 1
ATOM 6251 C C . ASP A 1 408 ? -5.546 59.790 -11.180 1.00 14.67 427 ASP A C 1
ATOM 6252 O O . ASP A 1 408 ? -5.446 60.992 -11.450 1.00 14.58 427 ASP A O 1
ATOM 6261 N N . LYS A 1 409 ? -4.821 58.847 -11.771 1.00 14.95 428 LYS A N 1
ATOM 6262 C CA . LYS A 1 409 ? -3.736 59.153 -12.683 1.00 18.38 428 LYS A CA 1
ATOM 6263 C C . LYS A 1 409 ? -4.167 60.061 -13.821 1.00 16.13 428 LYS A C 1
ATOM 6264 O O . LYS A 1 409 ? -3.423 60.952 -14.219 1.00 17.61 428 LYS A O 1
ATOM 6283 N N . MET A 1 410 ? -5.365 59.842 -14.348 1.00 14.02 429 MET A N 1
ATOM 6284 C CA . MET A 1 410 ? -5.834 60.650 -15.461 1.00 15.40 429 MET A CA 1
ATOM 6285 C C . MET A 1 410 ? -6.009 62.121 -15.065 1.00 13.30 429 MET A C 1
ATOM 6286 O O . MET A 1 410 ? -5.735 63.030 -15.861 1.00 13.18 429 MET A O 1
ATOM 6300 N N . ARG A 1 411 ? -6.467 62.350 -13.839 1.00 11.89 430 ARG A N 1
ATOM 6301 C CA . ARG A 1 411 ? -6.644 63.705 -13.340 1.00 11.21 430 ARG A CA 1
ATOM 6302 C C . ARG A 1 411 ? -5.280 64.333 -13.070 1.00 11.75 430 ARG A C 1
ATOM 6303 O O . ARG A 1 411 ? -5.069 65.512 -13.363 1.00 11.35 430 ARG A O 1
ATOM 6324 N N . VAL A 1 412 ? -4.345 63.539 -12.554 1.00 13.26 431 VAL A N 1
ATOM 6325 C CA . VAL A 1 412 ? -2.964 63.987 -12.410 1.00 13.30 431 VAL A CA 1
ATOM 6326 C C . VAL A 1 412 ? -2.437 64.467 -13.758 1.00 13.21 431 VAL A C 1
ATOM 6327 O O . VAL A 1 412 ? -1.870 65.558 -13.864 1.00 14.41 431 VAL A O 1
ATOM 6340 N N . ASP A 1 413 ? -2.644 63.662 -14.795 1.00 13.41 432 ASP A N 1
ATOM 6341 C CA . ASP A 1 413 ? -2.114 63.993 -16.119 1.00 18.03 432 ASP A CA 1
ATOM 6342 C C . ASP A 1 413 ? -2.799 65.230 -16.709 1.00 14.73 432 ASP A C 1
ATOM 6343 O O . ASP A 1 413 ? -2.159 66.042 -17.382 1.00 13.92 432 ASP A O 1
ATOM 6352 N N . TYR A 1 414 ? -4.092 65.379 -16.433 1.00 14.03 433 TYR A N 1
ATOM 6353 C CA . TYR A 1 414 ? -4.861 66.532 -16.894 1.00 11.50 433 TYR A CA 1
ATOM 6354 C C . TYR A 1 414 ? -4.339 67.816 -16.228 1.00 12.83 433 TYR A C 1
ATOM 6355 O O . TYR A 1 414 ? -4.003 68.791 -16.909 1.00 11.54 433 TYR A O 1
ATOM 6373 N N . LEU A 1 415 ? -4.241 67.789 -14.902 1.00 13.02 434 LEU A N 1
ATOM 6374 C CA . LEU A 1 415 ? -3.690 68.902 -14.128 1.00 13.02 434 LEU A CA 1
ATOM 6375 C C . LEU A 1 415 ? -2.317 69.318 -14.660 1.00 14.26 434 LEU A C 1
ATOM 6376 O O . LEU A 1 415 ? -2.092 70.488 -14.975 1.00 14.02 434 LEU A O 1
ATOM 6392 N N . GLN A 1 416 ? -1.408 68.357 -14.764 1.00 14.68 435 GLN A N 1
ATOM 6393 C CA . GLN A 1 416 ? -0.057 68.649 -15.203 1.00 15.46 435 GLN A CA 1
ATOM 6394 C C . GLN A 1 416 ? -0.042 69.187 -16.632 1.00 14.66 435 GLN A C 1
ATOM 6395 O O . GLN A 1 416 ? 0.669 70.146 -16.947 1.00 14.37 435 GLN A O 1
ATOM 6409 N N . GLY A 1 417 ? -0.839 68.576 -17.501 1.00 13.91 436 GLY A N 1
ATOM 6410 C CA . GLY A 1 417 ? -0.841 68.963 -18.898 1.00 15.46 436 GLY A CA 1
ATOM 6411 C C . GLY A 1 417 ? -1.349 70.373 -19.130 1.00 12.86 436 GLY A C 1
ATOM 6412 O O . GLY A 1 417 ? -0.708 71.155 -19.840 1.00 13.75 436 GLY A O 1
ATOM 6416 N N . TYR A 1 418 ? -2.496 70.697 -18.537 1.00 13.17 437 TYR A N 1
ATOM 6417 C CA . TYR A 1 418 ? -3.114 71.996 -18.740 1.00 11.14 437 TYR A CA 1
ATOM 6418 C C . TYR A 1 418 ? -2.323 73.080 -18.013 1.00 14.65 437 TYR A C 1
ATOM 6419 O O . TYR A 1 418 ? -2.196 74.182 -18.520 1.00 15.26 437 TYR A O 1
ATOM 6437 N N . VAL A 1 419 ? -1.773 72.772 -16.843 1.00 13.59 438 VAL A N 1
ATOM 6438 C CA . VAL A 1 419 ? -0.933 73.758 -16.155 1.00 14.08 438 VAL A CA 1
ATOM 6439 C C . VAL A 1 419 ? 0.351 74.031 -16.961 1.00 15.03 438 VAL A C 1
ATOM 6440 O O . VAL A 1 419 ? 0.802 75.172 -17.058 1.00 14.55 438 VAL A O 1
ATOM 6453 N N . ALA A 1 420 ? 0.940 72.999 -17.553 1.00 13.67 439 ALA A N 1
ATOM 6454 C CA . ALA A 1 420 ? 2.147 73.189 -18.361 1.00 14.61 439 ALA A CA 1
ATOM 6455 C C . ALA A 1 420 ? 1.861 74.091 -19.560 1.00 14.44 439 ALA A C 1
ATOM 6456 O O . ALA A 1 420 ? 2.673 74.947 -19.927 1.00 15.10 439 ALA A O 1
ATOM 6463 N N . GLU A 1 421 ? 0.694 73.918 -20.169 1.00 15.05 440 GLU A N 1
ATOM 6464 C CA . GLU A 1 421 ? 0.343 74.723 -21.331 1.00 14.86 440 GLU A CA 1
ATOM 6465 C C . GLU A 1 421 ? -0.030 76.145 -20.898 1.00 13.88 440 GLU A C 1
ATOM 6466 O O . GLU A 1 421 ? 0.278 77.109 -21.595 1.00 14.34 440 GLU A O 1
ATOM 6478 N N . MET A 1 422 ? -0.643 76.283 -19.728 1.00 15.13 441 MET A N 1
ATOM 6479 C CA . MET A 1 422 ? -0.829 77.612 -19.148 1.00 15.18 441 MET A CA 1
ATOM 6480 C C . MET A 1 422 ? 0.530 78.303 -18.948 1.00 16.91 441 MET A C 1
ATOM 6481 O O . MET A 1 422 ? 0.697 79.481 -19.268 1.00 14.37 441 MET A O 1
ATOM 6495 N N . TRP A 1 423 ? 1.509 77.572 -18.431 1.00 14.77 442 TRP A N 1
ATOM 6496 C CA . TRP A 1 423 ? 2.831 78.144 -18.242 1.00 18.67 442 TRP A CA 1
ATOM 6497 C C . TRP A 1 423 ? 3.421 78.617 -19.570 1.00 15.95 442 TRP A C 1
ATOM 6498 O O . TRP A 1 423 ? 4.059 79.671 -19.631 1.00 16.67 442 TRP A O 1
ATOM 6519 N N . LYS A 1 424 ? 3.211 77.839 -20.628 1.00 15.77 443 LYS A N 1
ATOM 6520 C CA . LYS A 1 424 ? 3.723 78.225 -21.935 1.00 19.81 443 LYS A CA 1
ATOM 6521 C C . LYS A 1 424 ? 3.124 79.559 -22.356 1.00 16.15 443 LYS A C 1
ATOM 6522 O O . LYS A 1 424 ? 3.820 80.406 -22.916 1.00 16.96 443 LYS A O 1
ATOM 6541 N N . ALA A 1 425 ? 1.834 79.746 -22.079 1.00 15.13 444 ALA A N 1
ATOM 6542 C CA . ALA A 1 425 ? 1.159 80.994 -22.410 1.00 14.93 444 ALA A CA 1
ATOM 6543 C C . ALA A 1 425 ? 1.766 82.160 -21.629 1.00 16.72 444 ALA A C 1
ATOM 6544 O O . ALA A 1 425 ? 1.967 83.233 -22.182 1.00 16.29 444 ALA A O 1
ATOM 6551 N N . ILE A 1 426 ? 2.073 81.937 -20.357 1.00 16.97 445 ILE A N 1
ATOM 6552 C CA . ILE A 1 426 ? 2.717 82.960 -19.534 1.00 16.38 445 ILE A CA 1
ATOM 6553 C C . ILE A 1 426 ? 4.128 83.288 -20.037 1.00 18.00 445 ILE A C 1
ATOM 6554 O O . ILE A 1 426 ? 4.470 84.453 -20.236 1.00 20.76 445 ILE A O 1
ATOM 6570 N N . ASN A 1 427 ? 4.935 82.255 -20.256 1.00 18.34 446 ASN A N 1
ATOM 6571 C CA . ASN A 1 427 ? 6.354 82.421 -20.551 1.00 19.43 446 ASN A CA 1
ATOM 6572 C C . ASN A 1 427 ? 6.650 82.832 -21.990 1.00 20.08 446 ASN A C 1
ATOM 6573 O O . ASN A 1 427 ? 7.406 83.774 -22.234 1.00 22.87 446 ASN A O 1
ATOM 6584 N N . TYR A 1 428 ? 6.077 82.098 -22.938 1.00 19.33 447 TYR A N 1
ATOM 6585 C CA . TYR A 1 428 ? 6.345 82.331 -24.353 1.00 21.49 447 TYR A CA 1
ATOM 6586 C C . TYR A 1 428 ? 5.399 83.369 -24.953 1.00 19.41 447 TYR A C 1
ATOM 6587 O O . TYR A 1 428 ? 5.826 84.222 -25.729 1.00 22.44 447 TYR A O 1
ATOM 6605 N N . ASP A 1 429 ? 4.118 83.307 -24.593 1.00 18.74 448 ASP A N 1
ATOM 6606 C CA . ASP A 1 429 ? 3.125 84.179 -25.221 1.00 17.82 448 ASP A CA 1
ATOM 6607 C C . ASP A 1 429 ? 2.872 85.452 -24.412 1.00 17.94 448 ASP A C 1
ATOM 6608 O O . ASP A 1 429 ? 2.146 86.335 -24.859 1.00 18.09 448 ASP A O 1
ATOM 6617 N N . LYS A 1 430 ? 3.474 85.537 -23.225 1.00 18.45 449 LYS A N 1
ATOM 6618 C CA . LYS A 1 430 ? 3.380 86.720 -22.367 1.00 21.24 449 LYS A CA 1
ATOM 6619 C C . LYS A 1 430 ? 1.941 87.045 -21.955 1.00 18.58 449 LYS A C 1
ATOM 6620 O O . LYS A 1 430 ? 1.583 88.212 -21.841 1.00 17.91 449 LYS A O 1
ATOM 6639 N N . VAL A 1 431 ? 1.123 86.020 -21.732 1.00 16.46 450 VAL A N 1
ATOM 6640 C CA . VAL A 1 431 ? -0.212 86.228 -21.181 1.00 15.54 450 VAL A CA 1
ATOM 6641 C C . VAL A 1 431 ? -0.056 86.469 -19.681 1.00 15.62 450 VAL A C 1
ATOM 6642 O O . VAL A 1 431 ? 0.633 85.717 -18.999 1.00 16.16 450 VAL A O 1
ATOM 6655 N N . LYS A 1 432 ? -0.705 87.512 -19.176 1.00 16.96 451 LYS A N 1
ATOM 6656 C CA . LYS A 1 432 ? -0.520 87.931 -17.790 1.00 15.91 451 LYS A CA 1
ATOM 6657 C C . LYS A 1 432 ? -1.451 87.153 -16.858 1.00 14.89 451 LYS A C 1
ATOM 6658 O O . LYS A 1 432 ? -2.291 87.737 -16.173 1.00 15.12 451 LYS A O 1
ATOM 6677 N N . VAL A 1 433 ? -1.279 85.836 -16.817 1.00 14.74 452 VAL A N 1
ATOM 6678 C CA . VAL A 1 433 ? -2.069 84.987 -15.938 1.00 14.75 452 VAL A CA 1
ATOM 6679 C C . VAL A 1 433 ? -1.620 85.179 -14.491 1.00 17.69 452 VAL A C 1
ATOM 6680 O O . VAL A 1 433 ? -0.430 85.094 -14.179 1.00 16.60 452 VAL A O 1
ATOM 6693 N N . ALA A 1 434 ? -2.578 85.452 -13.610 1.00 13.50 453 ALA A N 1
ATOM 6694 C CA . ALA A 1 434 ? -2.277 85.797 -12.216 1.00 15.16 453 ALA A CA 1
ATOM 6695 C C . ALA A 1 434 ? -2.727 84.729 -11.217 1.00 15.74 453 ALA A C 1
ATOM 6696 O O . ALA A 1 434 ? -2.436 84.827 -10.023 1.00 17.30 453 ALA A O 1
ATOM 6703 N N . GLY A 1 435 ? -3.444 83.720 -11.698 1.00 13.72 454 GLY A N 1
ATOM 6704 C CA . GLY A 1 435 ? -3.879 82.639 -10.841 1.00 11.92 454 GLY A CA 1
ATOM 6705 C C . GLY A 1 435 ? -4.553 81.525 -11.608 1.00 14.00 454 GLY A C 1
ATOM 6706 O O . GLY A 1 435 ? -4.943 81.703 -12.763 1.00 12.54 454 GLY A O 1
ATOM 6710 N N . TYR A 1 436 ? -4.681 80.381 -10.945 1.00 10.83 455 TYR A N 1
ATOM 6711 C CA . TYR A 1 436 ? -5.253 79.169 -11.523 1.00 10.77 455 TYR A CA 1
ATOM 6712 C C . TYR A 1 436 ? -6.062 78.465 -10.445 1.00 11.15 455 TYR A C 1
ATOM 6713 O O . TYR A 1 436 ? -5.508 78.117 -9.403 1.00 11.68 455 TYR A O 1
ATOM 6731 N N . TYR A 1 437 ? -7.360 78.280 -10.679 1.00 10.33 456 TYR A N 1
ATOM 6732 C CA . TYR A 1 437 ? -8.232 77.613 -9.721 1.00 9.24 456 TYR A CA 1
ATOM 6733 C C . TYR A 1 437 ? -8.714 76.303 -10.316 1.00 9.44 456 TYR A C 1
ATOM 6734 O O . TYR A 1 437 ? -9.451 76.291 -11.296 1.00 9.01 456 TYR A O 1
ATOM 6752 N N . HIS A 1 438 ? -8.263 75.198 -9.736 1.00 10.43 457 HIS A N 1
ATOM 6753 C CA . HIS A 1 438 ? -8.660 73.884 -10.209 1.00 9.05 457 HIS A CA 1
ATOM 6754 C C . HIS A 1 438 ? -10.107 73.590 -9.828 1.00 10.50 457 HIS A C 1
ATOM 6755 O O . HIS A 1 438 ? -10.543 73.860 -8.696 1.00 10.45 457 HIS A O 1
ATOM 6768 N N . TRP A 1 439 ? -10.860 73.059 -10.788 1.00 8.78 458 TRP A N 1
ATOM 6769 C CA . TRP A 1 439 ? -12.212 72.586 -10.523 1.00 7.06 458 TRP A CA 1
ATOM 6770 C C . TRP A 1 439 ? -12.175 71.072 -10.295 1.00 7.81 458 TRP A C 1
ATOM 6771 O O . TRP A 1 439 ? -11.930 70.336 -11.248 1.00 8.95 458 TRP A O 1
ATOM 6792 N N . SER A 1 440 ? -12.402 70.571 -9.078 1.00 8.29 459 SER A N 1
ATOM 6793 C CA . SER A 1 440 ? -12.852 71.291 -7.894 1.00 9.42 459 SER A CA 1
ATOM 6794 C C . SER A 1 440 ? -12.084 70.811 -6.667 1.00 9.98 459 SER A C 1
ATOM 6795 O O . SER A 1 440 ? -11.393 69.790 -6.715 1.00 11.10 459 SER A O 1
ATOM 6803 N N . LEU A 1 441 ? -12.178 71.557 -5.569 1.00 9.83 460 LEU A N 1
ATOM 6804 C CA . LEU A 1 441 ? -11.631 71.075 -4.309 1.00 10.55 460 LEU A CA 1
ATOM 6805 C C . LEU A 1 441 ? -12.218 69.707 -3.989 1.00 11.05 460 LEU A C 1
ATOM 6806 O O . LEU A 1 441 ? -11.502 68.787 -3.623 1.00 12.33 460 LEU A O 1
ATOM 6822 N N . LEU A 1 442 ? -13.537 69.604 -4.135 1.00 10.11 461 LEU A N 1
ATOM 6823 C CA . LEU A 1 442 ? -14.314 68.460 -3.678 1.00 11.72 461 LEU A CA 1
ATOM 6824 C C . LEU A 1 442 ? -15.098 67.843 -4.795 1.00 7.89 461 LEU A C 1
ATOM 6825 O O . LEU A 1 442 ? -15.601 68.564 -5.639 1.00 8.81 461 LEU A O 1
ATOM 6841 N N . ASP A 1 443 ? -15.270 66.521 -4.760 1.00 10.41 462 ASP A N 1
ATOM 6842 C CA . ASP A 1 443 ? -16.366 65.903 -5.490 1.00 8.06 462 ASP A CA 1
ATOM 6843 C C . ASP A 1 443 ? -17.643 66.630 -5.079 1.00 8.35 462 ASP A C 1
ATOM 6844 O O . ASP A 1 443 ? -17.799 66.987 -3.914 1.00 9.14 462 ASP A O 1
ATOM 6853 N N . ASN A 1 444 ? -18.556 66.862 -6.009 1.00 7.45 463 ASN A N 1
ATOM 6854 C CA . ASN A 1 444 ? -19.735 67.635 -5.660 1.00 7.24 463 ASN A CA 1
ATOM 6855 C C . ASN A 1 444 ? -20.906 67.408 -6.616 1.00 7.30 463 ASN A C 1
ATOM 6856 O O . ASN A 1 444 ? -20.866 66.519 -7.468 1.00 8.31 463 ASN A O 1
ATOM 6867 N N . PHE A 1 445 ? -21.973 68.173 -6.417 1.00 7.29 464 PHE A N 1
ATOM 6868 C CA . PHE A 1 445 ? -23.177 68.098 -7.238 1.00 7.06 464 PHE A CA 1
ATOM 6869 C C . PHE A 1 445 ? -22.914 68.722 -8.599 1.00 7.05 464 PHE A C 1
ATOM 6870 O O . PHE A 1 445 ? -22.866 69.941 -8.711 1.00 7.57 464 PHE A O 1
ATOM 6887 N N . GLU A 1 446 ? -22.709 67.883 -9.616 1.00 8.07 465 GLU A N 1
ATOM 6888 C CA . GLU A 1 446 ? -22.380 68.345 -10.968 1.00 8.56 465 GLU A CA 1
ATOM 6889 C C . GLU A 1 446 ? -23.657 68.654 -11.745 1.00 8.14 465 GLU A C 1
ATOM 6890 O O . GLU A 1 446 ? -23.952 68.073 -12.796 1.00 9.02 465 GLU A O 1
ATOM 6902 N N . TRP A 1 447 ? -24.422 69.586 -11.192 1.00 8.42 466 TRP A N 1
ATOM 6903 C CA . TRP A 1 447 ? -25.630 70.106 -11.813 1.00 6.81 466 TRP A CA 1
ATOM 6904 C C . TRP A 1 447 ? -26.529 68.980 -12.334 1.00 7.25 466 TRP A C 1
ATOM 6905 O O . TRP A 1 447 ? -26.886 68.091 -11.554 1.00 8.16 466 TRP A O 1
ATOM 6926 N N . SER A 1 448 ? -26.925 68.981 -13.610 1.00 7.54 467 SER A N 1
ATOM 6927 C CA . SER A 1 448 ? -27.903 67.983 -14.062 1.00 7.96 467 SER A CA 1
ATOM 6928 C C . SER A 1 448 ? -27.319 66.573 -14.139 1.00 8.21 467 SER A C 1
ATOM 6929 O O . SER A 1 448 ? -28.075 65.599 -14.258 1.00 9.91 467 SER A O 1
ATOM 6937 N N . ASP A 1 449 ? -25.996 66.456 -14.037 1.00 9.46 468 ASP A N 1
ATOM 6938 C CA . ASP A 1 449 ? -25.358 65.143 -13.983 1.00 9.99 468 ASP A CA 1
ATOM 6939 C C . ASP A 1 449 ? -25.385 64.563 -12.571 1.00 8.36 468 ASP A C 1
ATOM 6940 O O . ASP A 1 449 ? -25.104 63.389 -12.383 1.00 9.09 468 ASP A O 1
ATOM 6949 N N . GLY A 1 450 ? -25.717 65.383 -11.574 1.00 8.09 469 GLY A N 1
ATOM 6950 C CA . GLY A 1 450 ? -25.787 64.916 -10.201 1.00 8.28 469 GLY A CA 1
ATOM 6951 C C . GLY A 1 450 ? -24.430 64.528 -9.631 1.00 8.43 469 GLY A C 1
ATOM 6952 O O . GLY A 1 450 ? -23.391 64.984 -10.113 1.00 8.71 469 GLY A O 1
ATOM 6956 N N . TYR A 1 451 ? -24.431 63.661 -8.621 1.00 8.58 470 TYR A N 1
ATOM 6957 C CA . TYR A 1 451 ? -23.189 63.326 -7.900 1.00 8.60 470 TYR A CA 1
ATOM 6958 C C . TYR A 1 451 ? -22.332 62.286 -8.609 1.00 10.25 470 TYR A C 1
ATOM 6959 O O . TYR A 1 451 ? -21.161 62.111 -8.270 1.00 10.10 470 TYR A O 1
ATOM 6977 N N . LYS A 1 452 ? -22.896 61.627 -9.610 1.00 9.58 471 LYS A N 1
ATOM 6978 C CA . LYS A 1 452 ? -22.174 60.555 -10.300 1.00 10.98 471 LYS A CA 1
ATOM 6979 C C . LYS A 1 452 ? -20.872 61.059 -10.945 1.00 10.85 471 LYS A C 1
ATOM 6980 O O . LYS A 1 452 ? -19.873 60.330 -11.000 1.00 10.49 471 LYS A O 1
ATOM 6999 N N . VAL A 1 453 ? -20.893 62.295 -11.431 1.00 8.76 472 VAL A N 1
ATOM 7000 C CA . VAL A 1 453 ? -19.740 62.879 -12.101 1.00 8.82 472 VAL A CA 1
ATOM 7001 C C . VAL A 1 453 ? -18.859 63.585 -11.069 1.00 11.32 472 VAL A C 1
ATOM 7002 O O . VAL A 1 453 ? -19.288 64.514 -10.386 1.00 12.03 472 VAL A O 1
ATOM 7015 N N . ARG A 1 454 ? -17.616 63.126 -10.966 1.00 8.97 473 ARG A N 1
ATOM 7016 C CA . ARG A 1 454 ? -16.704 63.562 -9.906 1.00 8.40 473 ARG A CA 1
ATOM 7017 C C . ARG A 1 454 ? -15.514 64.350 -10.443 1.00 9.06 473 ARG A C 1
ATOM 7018 O O . ARG A 1 454 ? -14.742 63.834 -11.247 1.00 10.38 473 ARG A O 1
ATOM 7039 N N . PHE A 1 455 ? -15.371 65.586 -9.953 1.00 9.68 474 PHE A N 1
ATOM 7040 C CA . PHE A 1 455 ? -14.315 66.513 -10.366 1.00 7.70 474 PHE A CA 1
ATOM 7041 C C . PHE A 1 455 ? -13.291 66.810 -9.262 1.00 8.89 474 PHE A C 1
ATOM 7042 O O . PHE A 1 455 ? -12.402 67.631 -9.445 1.00 9.71 474 PHE A O 1
ATOM 7059 N N . GLY A 1 456 ? -13.426 66.181 -8.103 1.00 10.15 475 GLY A N 1
ATOM 7060 C CA . GLY A 1 456 ? -12.647 66.599 -6.955 1.00 8.52 475 GLY A CA 1
ATOM 7061 C C . GLY A 1 456 ? -11.178 66.222 -6.966 1.00 10.01 475 GLY A C 1
ATOM 7062 O O . GLY A 1 456 ? -10.780 65.173 -7.484 1.00 10.41 475 GLY A O 1
ATOM 7066 N N . LEU A 1 457 ? -10.371 67.104 -6.384 1.00 9.09 476 LEU A N 1
ATOM 7067 C CA . LEU A 1 457 ? -9.041 66.754 -5.910 1.00 9.79 476 LEU A CA 1
ATOM 7068 C C . LEU A 1 457 ? -9.177 65.922 -4.646 1.00 12.56 476 LEU A C 1
ATOM 7069 O O . LEU A 1 457 ? -8.305 65.108 -4.314 1.00 12.76 476 LEU A O 1
ATOM 7085 N N . VAL A 1 458 ? -10.299 66.132 -3.958 1.00 11.33 477 VAL A N 1
ATOM 7086 C CA . VAL A 1 458 ? -10.614 65.464 -2.704 1.00 11.98 477 VAL A CA 1
ATOM 7087 C C . VAL A 1 458 ? -11.882 64.646 -2.898 1.00 10.36 477 VAL A C 1
ATOM 7088 O O . VAL A 1 458 ? -12.919 65.163 -3.315 1.00 12.12 477 VAL A O 1
ATOM 7101 N N . GLN A 1 459 ? -11.776 63.361 -2.597 1.00 10.64 478 GLN A N 1
ATOM 7102 C CA . GLN A 1 459 ? -12.892 62.440 -2.635 1.00 10.68 478 GLN A CA 1
ATOM 7103 C C . GLN A 1 459 ? -13.852 62.704 -1.493 1.00 14.30 478 GLN A C 1
ATOM 7104 O O . GLN A 1 459 ? -13.421 62.924 -0.369 1.00 13.50 478 GLN A O 1
ATOM 7118 N N . VAL A 1 460 ? -15.151 62.681 -1.789 1.00 11.13 479 VAL A N 1
ATOM 7119 C CA . VAL A 1 460 ? -16.186 62.767 -0.762 1.00 10.80 479 VAL A CA 1
ATOM 7120 C C . VAL A 1 460 ? -17.018 61.500 -0.759 1.00 15.24 479 VAL A C 1
ATOM 7121 O O . VAL A 1 460 ? -17.524 61.075 -1.803 1.00 15.40 479 VAL A O 1
ATOM 7134 N N . ASP A 1 461 ? -17.110 60.880 0.413 1.00 15.67 480 ASP A N 1
ATOM 7135 C CA . ASP A 1 461 ? -18.049 59.790 0.656 1.00 14.15 480 ASP A CA 1
ATOM 7136 C C . ASP A 1 461 ? -19.344 60.434 1.107 1.00 15.12 480 ASP A C 1
ATOM 7137 O O . ASP A 1 461 ? -19.413 60.983 2.201 1.00 17.43 480 ASP A O 1
ATOM 7146 N N . TYR A 1 462 ? -20.366 60.389 0.267 1.00 15.15 481 TYR A N 1
ATOM 7147 C CA . TYR A 1 462 ? -21.595 61.105 0.567 1.00 15.63 481 TYR A CA 1
ATOM 7148 C C . TYR A 1 462 ? -22.404 60.442 1.679 1.00 16.34 481 TYR A C 1
ATOM 7149 O O . TYR A 1 462 ? -23.287 61.073 2.252 1.00 22.37 481 TYR A O 1
ATOM 7167 N N . LYS A 1 463 ? -22.109 59.186 1.993 1.00 16.68 482 LYS A N 1
ATOM 7168 C CA . LYS A 1 463 ? -22.806 58.507 3.083 1.00 22.76 482 LYS A CA 1
ATOM 7169 C C . LYS A 1 463 ? -22.326 59.011 4.449 1.00 20.44 482 LYS A C 1
ATOM 7170 O O . LYS A 1 463 ? -23.132 59.226 5.357 1.00 23.66 482 LYS A O 1
ATOM 7189 N N . THR A 1 464 ? -21.024 59.248 4.567 1.00 17.09 483 THR A N 1
ATOM 7190 C CA . THR A 1 464 ? -20.397 59.638 5.826 1.00 17.72 483 THR A CA 1
ATOM 7191 C C . THR A 1 464 ? -19.866 61.076 5.826 1.00 16.13 483 THR A C 1
ATOM 7192 O O . THR A 1 464 ? -19.519 61.611 6.889 1.00 17.31 483 THR A O 1
ATOM 7203 N N . GLN A 1 465 ? -19.801 61.672 4.630 1.00 14.33 484 GLN A N 1
ATOM 7204 C CA . GLN A 1 465 ? -19.188 62.978 4.365 1.00 13.02 484 GLN A CA 1
ATOM 7205 C C . GLN A 1 465 ? -17.675 63.010 4.610 1.00 15.34 484 GLN A C 1
ATOM 7206 O O . GLN A 1 465 ? -17.069 64.081 4.649 1.00 14.48 484 GLN A O 1
ATOM 7220 N N . LYS A 1 466 ? -17.053 61.841 4.718 1.00 14.67 485 LYS A N 1
ATOM 7221 C CA . LYS A 1 466 ? -15.604 61.776 4.862 1.00 17.48 485 LYS A CA 1
ATOM 7222 C C . LYS A 1 466 ? -14.900 62.348 3.635 1.00 13.81 485 LYS A C 1
ATOM 7223 O O . LYS A 1 466 ? -15.287 62.066 2.494 1.00 13.75 485 LYS A O 1
ATOM 7242 N N . ARG A 1 467 ? -13.886 63.176 3.881 1.00 13.66 486 ARG A N 1
ATOM 7243 C CA . ARG A 1 467 ? -12.995 63.673 2.834 1.00 12.67 486 ARG A CA 1
ATOM 7244 C C . ARG A 1 467 ? -11.707 62.865 2.794 1.00 13.74 486 ARG A C 1
ATOM 7245 O O . ARG A 1 467 ? -11.101 62.589 3.835 1.00 15.36 486 ARG A O 1
ATOM 7266 N N . THR A 1 468 ? -11.270 62.506 1.591 1.00 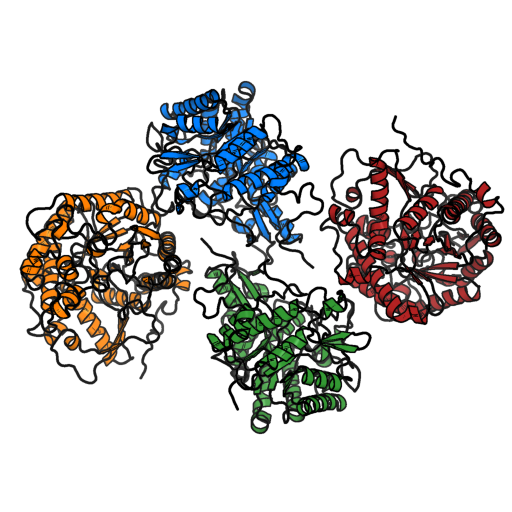13.82 487 THR A N 1
ATOM 7267 C CA . THR A 1 468 ? -9.981 61.834 1.429 1.00 14.80 487 THR A CA 1
ATOM 7268 C C . THR A 1 468 ? -9.226 62.415 0.233 1.00 13.55 487 THR A C 1
ATOM 7269 O O . THR A 1 468 ? -9.746 62.449 -0.882 1.00 13.64 487 THR A O 1
ATOM 7280 N N . LEU A 1 469 ? -7.999 62.883 0.445 1.00 15.21 488 LEU A N 1
ATOM 7281 C CA . LEU A 1 469 ? -7.201 63.370 -0.682 1.00 13.27 488 LEU A CA 1
ATOM 7282 C C . LEU A 1 469 ? -6.900 62.290 -1.710 1.00 13.88 488 LEU A C 1
ATOM 7283 O O . LEU A 1 469 ? -6.479 61.186 -1.368 1.00 15.21 488 LEU A O 1
ATOM 7299 N N . LYS A 1 470 ? -7.141 62.632 -2.976 1.00 14.42 489 LYS A N 1
ATOM 7300 C CA . LYS A 1 470 ? -6.731 61.806 -4.111 1.00 14.21 489 LYS A CA 1
ATOM 7301 C C . LYS A 1 470 ? -5.267 62.071 -4.473 1.00 15.21 489 LYS A C 1
ATOM 7302 O O . LYS A 1 470 ? -4.672 63.022 -3.963 1.00 13.88 489 LYS A O 1
ATOM 7321 N N . GLU A 1 471 ? -4.692 61.255 -5.360 1.00 15.22 490 GLU A N 1
ATOM 7322 C CA . GLU A 1 471 ? -3.323 61.475 -5.835 1.00 19.47 490 GLU A CA 1
ATOM 7323 C C . GLU A 1 471 ? -3.152 62.886 -6.370 1.00 14.72 490 GLU A C 1
ATOM 7324 O O . GLU A 1 471 ? -2.142 63.533 -6.105 1.00 16.46 490 GLU A O 1
ATOM 7336 N N . SER A 1 472 ? -4.149 63.352 -7.130 1.00 13.97 491 SER A N 1
ATOM 7337 C CA . SER A 1 472 ? -4.067 64.669 -7.756 1.00 16.20 491 SER A CA 1
ATOM 7338 C C . SER A 1 472 ? -3.893 65.784 -6.725 1.00 14.55 491 SER A C 1
ATOM 7339 O O . SER A 1 472 ? -3.183 66.755 -6.972 1.00 13.49 491 SER A O 1
ATOM 7347 N N . ALA A 1 473 ? -4.538 65.650 -5.574 1.00 15.32 492 ALA A N 1
ATOM 7348 C CA . ALA A 1 473 ? -4.405 66.651 -4.523 1.00 13.91 492 ALA A CA 1
ATOM 7349 C C . ALA A 1 473 ? -2.966 66.729 -4.024 1.00 16.01 492 ALA A C 1
ATOM 7350 O O . ALA A 1 473 ? -2.452 67.808 -3.719 1.00 16.31 492 ALA A O 1
ATOM 7357 N N . LYS A 1 474 ? -2.323 65.571 -3.924 1.00 16.06 493 LYS A N 1
ATOM 7358 C CA . LYS A 1 474 ? -0.964 65.496 -3.424 1.00 16.81 493 LYS A CA 1
ATOM 7359 C C . LYS A 1 474 ? 0.007 66.022 -4.480 1.00 16.60 493 LYS A C 1
ATOM 7360 O O . LYS A 1 474 ? 0.967 66.728 -4.158 1.00 17.14 493 LYS A O 1
ATOM 7379 N N . VAL A 1 475 ? -0.268 65.707 -5.743 1.00 14.92 494 VAL A N 1
ATOM 7380 C CA . VAL A 1 475 ? 0.538 66.215 -6.849 1.00 15.37 494 VAL A CA 1
ATOM 7381 C C . VAL A 1 475 ? 0.416 67.734 -6.903 1.00 14.99 494 VAL A C 1
ATOM 7382 O O . VAL A 1 475 ? 1.410 68.440 -7.092 1.00 17.11 494 VAL A O 1
ATOM 7395 N N . TYR A 1 476 ? -0.804 68.231 -6.718 1.00 15.78 495 TYR A N 1
ATOM 7396 C CA . TYR A 1 476 ? -1.052 69.667 -6.752 1.00 13.99 495 TYR A CA 1
ATOM 7397 C C . TYR A 1 476 ? -0.327 70.370 -5.610 1.00 16.31 495 TYR A C 1
ATOM 7398 O O . TYR A 1 476 ? 0.248 71.440 -5.806 1.00 15.33 495 TYR A O 1
ATOM 7416 N N . LYS A 1 477 ? -0.374 69.770 -4.423 1.00 14.93 496 LYS A N 1
ATOM 7417 C CA . LYS A 1 477 ? 0.326 70.290 -3.254 1.00 16.44 496 LYS A CA 1
ATOM 7418 C C . LYS A 1 477 ? 1.814 70.477 -3.552 1.00 17.77 496 LYS A C 1
ATOM 7419 O O . LYS A 1 477 ? 2.394 71.532 -3.286 1.00 18.09 496 LYS A O 1
ATOM 7438 N N . ASP A 1 478 ? 2.426 69.452 -4.130 1.00 18.79 497 ASP A N 1
ATOM 7439 C CA . ASP A 1 478 ? 3.851 69.489 -4.426 1.00 17.63 497 ASP A CA 1
ATOM 7440 C C . ASP A 1 478 ? 4.171 70.507 -5.521 1.00 17.99 497 ASP A C 1
ATOM 7441 O O . ASP A 1 478 ? 5.196 71.174 -5.463 1.00 23.03 497 ASP A O 1
ATOM 7450 N N . MET A 1 479 ? 3.282 70.624 -6.502 1.00 17.31 498 MET A N 1
ATOM 7451 C CA . MET A 1 479 ? 3.424 71.600 -7.581 1.00 17.88 498 MET A CA 1
ATOM 7452 C C . MET A 1 479 ? 3.453 73.023 -7.024 1.00 18.46 498 MET A C 1
ATOM 7453 O O . MET A 1 479 ? 4.325 73.816 -7.368 1.00 20.93 498 MET A O 1
ATOM 7467 N N . ILE A 1 480 ? 2.499 73.335 -6.153 1.00 17.76 499 ILE A N 1
ATOM 7468 C CA . ILE A 1 480 ? 2.400 74.667 -5.569 1.00 18.51 499 ILE A CA 1
ATOM 7469 C C . ILE A 1 480 ? 3.639 74.982 -4.735 1.00 19.79 499 ILE A C 1
ATOM 7470 O O . ILE A 1 480 ? 4.195 76.076 -4.820 1.00 21.18 499 ILE A O 1
ATOM 7486 N N . ALA A 1 481 ? 4.075 74.019 -3.934 1.00 20.96 500 ALA A N 1
ATOM 7487 C CA . ALA A 1 481 ? 5.251 74.224 -3.091 1.00 20.95 500 ALA A CA 1
ATOM 7488 C C . ALA A 1 481 ? 6.494 74.467 -3.948 1.00 22.13 500 ALA A C 1
ATOM 7489 O O . ALA A 1 481 ? 7.341 75.296 -3.616 1.00 27.78 500 ALA A O 1
ATOM 7496 N N . LYS A 1 482 ? 6.608 73.729 -5.043 1.00 21.61 501 LYS A N 1
ATOM 7497 C CA . LYS A 1 482 ? 7.756 73.848 -5.926 1.00 24.92 501 LYS A CA 1
ATOM 7498 C C . LYS A 1 482 ? 7.828 75.218 -6.597 1.00 24.14 501 LYS A C 1
ATOM 7499 O O . LYS A 1 482 ? 8.907 75.811 -6.699 1.00 29.38 501 LYS A O 1
ATOM 7518 N N . TYR A 1 483 ? 6.684 75.715 -7.056 1.00 26.29 502 TYR A N 1
ATOM 7519 C CA . TYR A 1 483 ? 6.643 76.943 -7.842 1.00 35.49 502 TYR A CA 1
ATOM 7520 C C . TYR A 1 483 ? 6.075 78.143 -7.086 1.00 50.15 502 TYR A C 1
ATOM 7521 O O . TYR A 1 483 ? 5.837 79.183 -7.698 1.00 59.88 502 TYR A O 1
ATOM 7539 N N . SER A 1 484 ? 5.916 78.002 -5.768 1.00 52.00 503 SER A N 1
ATOM 7540 C CA . SER A 1 484 ? 5.365 79.038 -4.878 1.00 64.21 503 SER A CA 1
ATOM 7541 C C . SER A 1 484 ? 4.566 80.142 -5.573 1.00 67.55 503 SER A C 1
ATOM 7542 O O . SER A 1 484 ? 3.640 79.872 -6.340 1.00 61.69 503 SER A O 1
ATOM 7550 N N . VAL B 1 3 ? -58.169 33.250 -51.440 1.00 57.23 22 VAL B N 1
ATOM 7551 C CA . VAL B 1 3 ? -57.539 32.665 -50.257 1.00 57.73 22 VAL B CA 1
ATOM 7552 C C . VAL B 1 3 ? -56.345 33.507 -49.822 1.00 51.93 22 VAL B C 1
ATOM 7553 O O . VAL B 1 3 ? -55.204 33.181 -50.152 1.00 54.77 22 VAL B O 1
ATOM 7565 N N . THR B 1 4 ? -56.608 34.632 -49.164 1.00 41.17 23 THR B N 1
ATOM 7566 C CA . THR B 1 4 ? -55.534 35.457 -48.625 1.00 31.73 23 THR B CA 1
ATOM 7567 C C . THR B 1 4 ? -55.219 35.093 -47.167 1.00 31.59 23 THR B C 1
ATOM 7568 O O . THR B 1 4 ? -56.103 35.154 -46.311 1.00 29.66 23 THR B O 1
ATOM 7579 N N . CYS B 1 5 ? -53.959 34.759 -46.886 1.00 27.45 24 CYS B N 1
ATOM 7580 C CA . CYS B 1 5 ? -53.510 34.454 -45.528 1.00 26.45 24 CYS B CA 1
ATOM 7581 C C . CYS B 1 5 ? -52.207 35.183 -45.210 1.00 24.82 24 CYS B C 1
ATOM 7582 O O . CYS B 1 5 ? -51.474 35.593 -46.114 1.00 26.47 24 CYS B O 1
ATOM 7589 N N . TRP B 1 6 ? -51.926 35.313 -43.919 1.00 23.21 25 TRP B N 1
ATOM 7590 C CA . TRP B 1 6 ? -50.685 35.900 -43.407 1.00 22.94 25 TRP B CA 1
ATOM 7591 C C . TRP B 1 6 ? -50.481 37.354 -43.816 1.00 25.36 25 TRP B C 1
ATOM 7592 O O . TRP B 1 6 ? -49.342 37.804 -43.945 1.00 25.48 25 TRP B O 1
ATOM 7613 N N . LYS B 1 7 ? -51.570 38.079 -44.043 1.00 24.05 26 LYS B N 1
ATOM 7614 C CA . LYS B 1 7 ? -51.483 39.493 -44.415 1.00 27.69 26 LYS B CA 1
ATOM 7615 C C . LYS B 1 7 ? -52.433 40.302 -43.527 1.00 23.95 26 LYS B C 1
ATOM 7616 O O . LYS B 1 7 ? -53.649 40.162 -43.623 1.00 26.19 26 LYS B O 1
ATOM 7635 N N . TYR B 1 8 ? -51.865 41.105 -42.632 1.00 22.96 27 TYR B N 1
ATOM 7636 C CA . TYR B 1 8 ? -52.631 41.715 -41.545 1.00 22.32 27 TYR B CA 1
ATOM 7637 C C . TYR B 1 8 ? -52.933 43.195 -41.744 1.00 24.10 27 TYR B C 1
ATOM 7638 O O . TYR B 1 8 ? -53.720 43.774 -40.996 1.00 23.52 27 TYR B O 1
ATOM 7656 N N . ALA B 1 9 ? -52.321 43.809 -42.748 1.00 25.90 28 ALA B N 1
ATOM 7657 C CA . ALA B 1 9 ? -52.571 45.215 -43.011 1.00 29.83 28 ALA B CA 1
ATOM 7658 C C . ALA B 1 9 ? -54.050 45.452 -43.323 1.00 26.87 28 ALA B C 1
ATOM 7659 O O . ALA B 1 9 ? -54.698 44.638 -43.981 1.00 30.38 28 ALA B O 1
ATOM 7666 N N . ILE B 1 10 ? -54.579 46.560 -42.817 1.00 30.87 29 ILE B N 1
ATOM 7667 C CA . ILE B 1 10 ? -55.946 46.973 -43.101 1.00 29.69 29 ILE B CA 1
ATOM 7668 C C . ILE B 1 10 ? -55.885 48.107 -44.121 1.00 32.10 29 ILE B C 1
ATOM 7669 O O . ILE B 1 10 ? -55.453 49.212 -43.787 1.00 31.13 29 ILE B O 1
ATOM 7685 N N . PRO B 1 11 ? -56.298 47.838 -45.371 1.00 41.74 30 PRO B N 1
ATOM 7686 C CA . PRO B 1 11 ? -56.209 48.892 -46.387 1.00 45.54 30 PRO B CA 1
ATOM 7687 C C . PRO B 1 11 ? -56.941 50.160 -45.974 1.00 40.45 30 PRO B C 1
ATOM 7688 O O . PRO B 1 11 ? -58.075 50.098 -45.489 1.00 38.19 30 PRO B O 1
ATOM 7699 N N . GLY B 1 12 ? -56.270 51.296 -46.132 1.00 39.79 31 GLY B N 1
ATOM 7700 C CA . GLY B 1 12 ? -56.870 52.584 -45.843 1.00 40.79 31 GLY B CA 1
ATOM 7701 C C . GLY B 1 12 ? -56.920 52.941 -44.371 1.00 36.33 31 GLY B C 1
ATOM 7702 O O . GLY B 1 12 ? -57.458 53.985 -44.010 1.00 35.81 31 GLY B O 1
ATOM 7706 N N . GLU B 1 13 ? -56.364 52.092 -43.511 1.00 33.02 32 GLU B N 1
ATOM 7707 C CA . GLU B 1 13 ? -56.391 52.379 -42.083 1.00 31.79 32 GLU B CA 1
ATOM 7708 C C . GLU B 1 13 ? -55.580 53.635 -41.777 1.00 30.75 32 GLU B C 1
ATOM 7709 O O . GLU B 1 13 ? -54.409 53.724 -42.149 1.00 33.13 32 GLU B O 1
ATOM 7721 N N . PRO B 1 14 ? -56.208 54.624 -41.117 1.00 29.28 33 PRO B N 1
ATOM 7722 C CA . PRO B 1 14 ? -55.443 55.829 -40.777 1.00 32.71 33 PRO B CA 1
ATOM 7723 C C . PRO B 1 14 ? -54.215 55.517 -39.931 1.00 31.08 33 PRO B C 1
ATOM 7724 O O . PRO B 1 14 ? -54.312 54.825 -38.910 1.00 26.62 33 PRO B O 1
ATOM 7735 N N . GLY B 1 15 ? -53.069 56.025 -40.373 1.00 27.61 34 GLY B N 1
ATOM 7736 C CA . GLY B 1 15 ? -51.815 55.839 -39.670 1.00 26.31 34 GLY B CA 1
ATOM 7737 C C . GLY B 1 15 ? -51.307 54.410 -39.705 1.00 27.62 34 GLY B C 1
ATOM 7738 O O . GLY B 1 15 ? -50.300 54.091 -39.077 1.00 24.19 34 GLY B O 1
ATOM 7742 N N . GLY B 1 16 ? -51.985 53.549 -40.457 1.00 27.88 35 GLY B N 1
ATOM 7743 C CA . GLY B 1 16 ? -51.640 52.142 -40.497 1.00 28.59 35 GLY B CA 1
ATOM 7744 C C . GLY B 1 16 ? -50.203 51.878 -40.910 1.00 32.30 35 GLY B C 1
ATOM 7745 O O . GLY B 1 16 ? -49.545 51.004 -40.350 1.00 34.91 35 GLY B O 1
ATOM 7749 N N . GLU B 1 17 ? -49.711 52.648 -41.877 1.00 29.24 36 GLU B N 1
ATOM 7750 C CA . GLU B 1 17 ? -48.394 52.405 -42.454 1.00 37.70 36 GLU B CA 1
ATOM 7751 C C . GLU B 1 17 ? -47.267 53.151 -41.734 1.00 32.34 36 GLU B C 1
ATOM 7752 O O . GLU B 1 17 ? -46.090 52.928 -42.011 1.00 32.88 36 GLU B O 1
ATOM 7764 N N . LEU B 1 18 ? -47.619 54.021 -40.797 1.00 27.06 37 LEU B N 1
ATOM 7765 C CA . LEU B 1 18 ? -46.613 54.819 -40.109 1.00 26.45 37 LEU B CA 1
ATOM 7766 C C . LEU B 1 18 ? -45.727 53.940 -39.243 1.00 27.44 37 LEU B C 1
ATOM 7767 O O . LEU B 1 18 ? -46.219 53.113 -38.478 1.00 25.00 37 LEU B O 1
ATOM 7783 N N . THR B 1 19 ? -44.418 54.118 -39.379 1.00 27.00 38 THR B N 1
ATOM 7784 C CA . THR B 1 19 ? -43.457 53.434 -38.526 1.00 23.84 38 THR B CA 1
ATOM 7785 C C . THR B 1 19 ? -43.373 54.136 -37.178 1.00 23.73 38 THR B C 1
ATOM 7786 O O . THR B 1 19 ? -43.844 55.262 -37.032 1.00 21.71 38 THR B O 1
ATOM 7797 N N . ALA B 1 20 ? -42.785 53.468 -36.195 1.00 21.15 39 ALA B N 1
ATOM 7798 C CA . ALA B 1 20 ? -42.594 54.073 -34.882 1.00 21.06 39 ALA B CA 1
ATOM 7799 C C . ALA B 1 20 ? -41.755 55.338 -35.018 1.00 20.60 39 ALA B C 1
ATOM 7800 O O . ALA B 1 20 ? -42.036 56.349 -34.384 1.00 22.59 39 ALA B O 1
ATOM 7807 N N . GLU B 1 21 ? -40.733 55.272 -35.863 1.00 20.57 40 GLU B N 1
ATOM 7808 C CA . GLU B 1 21 ? -39.850 56.410 -36.093 1.00 24.47 40 GLU B CA 1
ATOM 7809 C C . GLU B 1 21 ? -40.631 57.596 -36.654 1.00 25.57 40 GLU B C 1
ATOM 7810 O O . GLU B 1 21 ? -40.434 58.731 -36.228 1.00 24.38 40 GLU B O 1
ATOM 7822 N N . GLU B 1 22 ? -41.527 57.327 -37.598 1.00 24.18 41 GLU B N 1
ATOM 7823 C CA . GLU B 1 22 ? -42.345 58.377 -38.191 1.00 25.68 41 GLU B CA 1
ATOM 7824 C C . GLU B 1 22 ? -43.305 58.979 -37.162 1.00 24.09 41 GLU B C 1
ATOM 7825 O O . GLU B 1 22 ? -43.555 60.181 -37.176 1.00 26.06 41 GLU B O 1
ATOM 7837 N N . VAL B 1 23 ? -43.847 58.150 -36.273 1.00 23.04 42 VAL B N 1
ATOM 7838 C CA . VAL B 1 23 ? -44.748 58.654 -35.247 1.00 22.28 42 VAL B CA 1
ATOM 7839 C C . VAL B 1 23 ? -44.032 59.642 -34.336 1.00 22.10 42 VAL B C 1
ATOM 7840 O O . VAL B 1 23 ? -44.531 60.736 -34.082 1.00 23.66 42 VAL B O 1
ATOM 7853 N N . PHE B 1 24 ? -42.847 59.271 -33.869 1.00 23.07 43 PHE B N 1
ATOM 7854 C CA . PHE B 1 24 ? -42.141 60.102 -32.904 1.00 22.24 43 PHE B CA 1
ATOM 7855 C C . PHE B 1 24 ? -41.455 61.305 -33.551 1.00 25.00 43 PHE B C 1
ATOM 7856 O O . PHE B 1 24 ? -41.127 62.267 -32.864 1.00 25.15 43 PHE B O 1
ATOM 7873 N N . ALA B 1 25 ? -41.249 61.255 -34.862 1.00 23.50 44 ALA B N 1
ATOM 7874 C CA . ALA B 1 25 ? -40.639 62.378 -35.581 1.00 24.92 44 ALA B CA 1
ATOM 7875 C C . ALA B 1 25 ? -41.659 63.464 -35.891 1.00 26.01 44 ALA B C 1
ATOM 7876 O O . ALA B 1 25 ? -41.298 64.620 -36.125 1.00 28.06 44 ALA B O 1
ATOM 7883 N N . SER B 1 26 ? -42.932 63.090 -35.917 1.00 31.30 45 SER B N 1
ATOM 7884 C CA . SER B 1 26 ? -43.995 64.028 -36.252 1.00 30.24 45 SER B CA 1
ATOM 7885 C C . SER B 1 26 ? -44.183 65.051 -35.150 1.00 30.73 45 SER B C 1
ATOM 7886 O O . SER B 1 26 ? -44.324 64.713 -33.980 1.00 29.22 45 SER B O 1
ATOM 7894 N N . LYS B 1 27 ? -44.201 66.317 -35.540 1.00 35.73 46 LYS B N 1
ATOM 7895 C CA . LYS B 1 27 ? -44.387 67.392 -34.589 1.00 38.89 46 LYS B CA 1
ATOM 7896 C C . LYS B 1 27 ? -45.796 67.393 -34.026 1.00 30.15 46 LYS B C 1
ATOM 7897 O O . LYS B 1 27 ? -46.052 68.006 -32.995 1.00 33.27 46 LYS B O 1
ATOM 7916 N N . ASP B 1 28 ? -46.709 66.704 -34.707 1.00 32.29 47 ASP B N 1
ATOM 7917 C CA . ASP B 1 28 ? -48.110 66.657 -34.289 1.00 31.83 47 ASP B CA 1
ATOM 7918 C C . ASP B 1 28 ? -48.403 65.524 -33.306 1.00 30.46 47 ASP B C 1
ATOM 7919 O O . ASP B 1 28 ? -49.527 65.392 -32.817 1.00 29.05 47 ASP B O 1
ATOM 7928 N N . THR B 1 29 ? -47.401 64.707 -33.013 1.00 25.19 48 THR B N 1
ATOM 7929 C CA . THR B 1 29 ? -47.569 63.628 -32.048 1.00 23.62 48 THR B CA 1
ATOM 7930 C C . THR B 1 29 ? -47.478 64.158 -30.626 1.00 24.69 48 THR B C 1
ATOM 7931 O O . THR B 1 29 ? -46.467 64.738 -30.231 1.00 22.95 48 THR B O 1
ATOM 7942 N N . ALA B 1 30 ? -48.557 63.965 -29.877 1.00 22.48 49 ALA B N 1
ATOM 7943 C CA . ALA B 1 30 ? -48.622 64.358 -28.478 1.00 22.05 49 ALA B CA 1
ATOM 7944 C C . ALA B 1 30 ? -49.486 63.366 -27.718 1.00 20.82 49 ALA B C 1
ATOM 7945 O O . ALA B 1 30 ? -50.289 62.646 -28.315 1.00 23.70 49 ALA B O 1
ATOM 7952 N N . PHE B 1 31 ? -49.312 63.336 -26.400 1.00 19.97 50 PHE B N 1
ATOM 7953 C CA . PHE B 1 31 ? -50.079 62.460 -25.526 1.00 20.88 50 PHE B CA 1
ATOM 7954 C C . PHE B 1 31 ? -50.972 63.296 -24.625 1.00 19.39 50 PHE B C 1
ATOM 7955 O O . PHE B 1 31 ? -50.748 64.500 -24.468 1.00 22.01 50 PHE B O 1
ATOM 7972 N N . PRO B 1 32 ? -52.012 62.669 -24.053 1.00 20.87 51 PRO B N 1
ATOM 7973 C CA . PRO B 1 32 ? -52.939 63.400 -23.184 1.00 24.17 51 PRO B CA 1
ATOM 7974 C C . PRO B 1 32 ? -52.244 64.106 -22.022 1.00 26.30 51 PRO B C 1
ATOM 7975 O O . PRO B 1 32 ? -51.250 63.605 -21.493 1.00 19.56 51 PRO B O 1
ATOM 7986 N N . GLU B 1 33 ? -52.769 65.264 -21.635 1.00 25.66 52 GLU B N 1
ATOM 7987 C CA . GLU B 1 33 ? -52.293 65.961 -20.449 1.00 33.02 52 GLU B CA 1
ATOM 7988 C C . GLU B 1 33 ? -52.477 65.053 -19.240 1.00 22.63 52 GLU B C 1
ATOM 7989 O O . GLU B 1 33 ? -53.509 64.402 -19.097 1.00 25.14 52 GLU B O 1
ATOM 8001 N N . GLY B 1 34 ? -51.460 64.977 -18.394 1.00 23.81 53 GLY B N 1
ATOM 8002 C CA . GLY B 1 34 ? -51.545 64.183 -17.179 1.00 24.05 53 GLY B CA 1
ATOM 8003 C C . GLY B 1 34 ? -51.421 62.681 -17.392 1.00 17.68 53 GLY B C 1
ATOM 8004 O O . GLY B 1 34 ? -51.716 61.901 -16.486 1.00 22.84 53 GLY B O 1
ATOM 8008 N N . PHE B 1 35 ? -50.989 62.277 -18.582 1.00 18.26 54 PHE B N 1
ATOM 8009 C CA . PHE B 1 35 ? -50.763 60.864 -18.905 1.00 15.82 54 PHE B CA 1
ATOM 8010 C C . PHE B 1 35 ? -49.795 60.237 -17.909 1.00 16.42 54 PHE B C 1
ATOM 8011 O O . PHE B 1 35 ? -48.714 60.786 -17.662 1.00 17.93 54 PHE B O 1
ATOM 8028 N N . LEU B 1 36 ? -50.176 59.095 -17.342 1.00 15.42 55 LEU B N 1
ATOM 8029 C CA . LEU B 1 36 ? -49.343 58.450 -16.336 1.00 12.85 55 LEU B CA 1
ATOM 8030 C C . LEU B 1 36 ? -48.348 57.486 -16.976 1.00 12.96 55 LEU B C 1
ATOM 8031 O O . LEU B 1 36 ? -48.611 56.292 -17.134 1.00 14.06 55 LEU B O 1
ATOM 8047 N N . TRP B 1 37 ? -47.187 58.025 -17.323 1.00 13.10 56 TRP B N 1
ATOM 8048 C CA . TRP B 1 37 ? -46.059 57.215 -17.744 1.00 14.93 56 TRP B CA 1
ATOM 8049 C C . TRP B 1 37 ? -45.477 56.536 -16.527 1.00 12.29 56 TRP B C 1
ATOM 8050 O O . TRP B 1 37 ? -45.022 57.215 -15.610 1.00 12.61 56 TRP B O 1
ATOM 8071 N N . GLY B 1 38 ? -45.462 55.211 -16.516 1.00 10.61 57 GLY B N 1
ATOM 8072 C CA . GLY B 1 38 ? -44.939 54.498 -15.371 1.00 11.07 57 GLY B CA 1
ATOM 8073 C C . GLY B 1 38 ? -44.201 53.211 -15.666 1.00 10.00 57 GLY B C 1
ATOM 8074 O O . GLY B 1 38 ? -43.851 52.904 -16.803 1.00 9.95 57 GLY B O 1
ATOM 8078 N N . ALA B 1 39 ? -43.908 52.492 -14.594 1.00 9.57 58 ALA B N 1
ATOM 8079 C CA . ALA B 1 39 ? -43.364 51.144 -14.658 1.00 9.40 58 ALA B CA 1
ATOM 8080 C C . ALA B 1 39 ? -44.079 50.325 -13.595 1.00 10.84 58 ALA B C 1
ATOM 8081 O O . ALA B 1 39 ? -44.562 50.884 -12.607 1.00 9.61 58 ALA B O 1
ATOM 8088 N N . ALA B 1 40 ? -44.133 49.013 -13.800 1.00 7.47 59 ALA B N 1
ATOM 8089 C CA . ALA B 1 40 ? -44.859 48.112 -12.907 1.00 8.05 59 ALA B CA 1
ATOM 8090 C C . ALA B 1 40 ? -43.951 47.026 -12.348 1.00 9.51 59 ALA B C 1
ATOM 8091 O O . ALA B 1 40 ? -42.977 46.612 -12.987 1.00 9.88 59 ALA B O 1
ATOM 8098 N N . THR B 1 41 ? -44.300 46.588 -11.141 1.00 8.22 60 THR B N 1
ATOM 8099 C CA . THR B 1 41 ? -43.701 45.441 -10.477 1.00 9.80 60 THR B CA 1
ATOM 8100 C C . THR B 1 41 ? -44.796 44.674 -9.719 1.00 7.76 60 THR B C 1
ATOM 8101 O O . THR B 1 41 ? -45.949 45.098 -9.677 1.00 9.04 60 THR B O 1
ATOM 8112 N N . ALA B 1 42 ? -44.414 43.546 -9.123 1.00 6.54 61 ALA B N 1
ATOM 8113 C CA . ALA B 1 42 ? -45.257 42.806 -8.191 1.00 6.31 61 ALA B CA 1
ATOM 8114 C C . ALA B 1 42 ? -44.420 42.397 -6.984 1.00 7.36 61 ALA B C 1
ATOM 8115 O O . ALA B 1 42 ? -43.218 42.162 -7.102 1.00 7.71 61 ALA B O 1
ATOM 8122 N N . ALA B 1 43 ? -45.080 42.299 -5.837 1.00 8.92 62 ALA B N 1
ATOM 8123 C CA . ALA B 1 43 ? -44.411 42.125 -4.557 1.00 8.95 62 ALA B CA 1
ATOM 8124 C C . ALA B 1 43 ? -43.518 40.883 -4.534 1.00 7.97 62 ALA B C 1
ATOM 8125 O O . ALA B 1 43 ? -42.340 40.965 -4.171 1.00 8.08 62 ALA B O 1
ATOM 8132 N N . TYR B 1 44 ? -44.056 39.725 -4.921 1.00 7.52 63 TYR B N 1
ATOM 8133 C CA . TYR B 1 44 ? -43.269 38.501 -4.796 1.00 7.42 63 TYR B CA 1
ATOM 8134 C C . TYR B 1 44 ? -42.097 38.523 -5.748 1.00 6.40 63 TYR B C 1
ATOM 8135 O O . TYR B 1 44 ? -41.077 37.891 -5.509 1.00 8.99 63 TYR B O 1
ATOM 8153 N N . GLN B 1 45 ? -42.249 39.238 -6.847 1.00 7.91 64 GLN B N 1
ATOM 8154 C CA . GLN B 1 45 ? -41.214 39.226 -7.852 1.00 11.52 64 GLN B CA 1
ATOM 8155 C C . GLN B 1 45 ? -40.000 40.071 -7.482 1.00 10.50 64 GLN B C 1
ATOM 8156 O O . GLN B 1 45 ? -38.907 39.800 -7.982 1.00 8.58 64 GLN B O 1
ATOM 8170 N N . ILE B 1 46 ? -40.167 41.063 -6.601 1.00 8.86 65 ILE B N 1
ATOM 8171 C CA . ILE B 1 46 ? -39.067 41.978 -6.272 1.00 8.25 65 ILE B CA 1
ATOM 8172 C C . ILE B 1 46 ? -38.709 42.131 -4.793 1.00 10.25 65 ILE B C 1
ATOM 8173 O O . ILE B 1 46 ? -37.570 42.482 -4.470 1.00 10.09 65 ILE B O 1
ATOM 8189 N N . GLU B 1 47 ? -39.645 41.877 -3.879 1.00 10.11 66 GLU B N 1
ATOM 8190 C CA . GLU B 1 47 ? -39.443 42.323 -2.501 1.00 9.18 66 GLU B CA 1
ATOM 8191 C C . GLU B 1 47 ? -38.372 41.572 -1.713 1.00 10.15 66 GLU B C 1
ATOM 8192 O O . GLU B 1 47 ? -37.605 42.184 -0.962 1.00 9.54 66 GLU B O 1
ATOM 8204 N N . GLY B 1 48 ? -38.335 40.253 -1.845 1.00 9.09 67 GLY B N 1
ATOM 8205 C CA . GLY B 1 48 ? -37.536 39.450 -0.942 1.00 10.54 67 GLY B CA 1
ATOM 8206 C C . GLY B 1 48 ? -38.101 39.560 0.463 1.00 11.18 67 GLY B C 1
ATOM 8207 O O . GLY B 1 48 ? -39.305 39.763 0.641 1.00 12.08 67 GLY B O 1
ATOM 8211 N N . ALA B 1 49 ? -37.230 39.429 1.460 1.00 12.02 68 ALA B N 1
ATOM 8212 C CA . ALA B 1 49 ? -37.647 39.466 2.863 1.00 15.08 68 ALA B CA 1
ATOM 8213 C C . ALA B 1 49 ? -38.885 38.588 3.084 1.00 14.08 68 ALA B C 1
ATOM 8214 O O . ALA B 1 49 ? -39.828 38.975 3.783 1.00 13.91 68 ALA B O 1
ATOM 8221 N N . ALA B 1 50 ? -38.868 37.402 2.479 1.00 14.00 69 ALA B N 1
ATOM 8222 C CA . ALA B 1 50 ? -40.066 36.566 2.371 1.00 13.16 69 ALA B CA 1
ATOM 8223 C C . ALA B 1 50 ? -40.551 36.027 3.713 1.00 13.19 69 ALA B C 1
ATOM 8224 O O . ALA B 1 50 ? -41.749 35.838 3.906 1.00 13.20 69 ALA B O 1
ATOM 8231 N N . ALA B 1 51 ? -39.618 35.779 4.626 1.00 13.02 70 ALA B N 1
ATOM 8232 C CA . ALA B 1 51 ? -39.937 35.250 5.949 1.00 14.29 70 ALA B CA 1
ATOM 8233 C C . ALA B 1 51 ? -39.395 36.187 7.017 1.00 16.47 70 ALA B C 1
ATOM 8234 O O . ALA B 1 51 ? -39.070 35.757 8.120 1.00 22.64 70 ALA B O 1
ATOM 8241 N N . GLU B 1 52 ? -39.316 37.473 6.681 1.00 14.82 71 GLU B N 1
ATOM 8242 C CA . GLU B 1 52 ? -38.843 38.480 7.618 1.00 16.99 71 GLU B CA 1
ATOM 8243 C C . GLU B 1 52 ? -39.954 39.410 8.043 1.00 16.65 71 GLU B C 1
ATOM 8244 O O . GLU B 1 52 ? -40.936 39.602 7.316 1.00 17.77 71 GLU B O 1
ATOM 8256 N N . ASP B 1 53 ? -39.767 40.009 9.218 1.00 18.01 72 ASP B N 1
ATOM 8257 C CA . ASP B 1 53 ? -40.665 41.043 9.713 1.00 19.72 72 ASP B CA 1
ATOM 8258 C C . ASP B 1 53 ? -42.130 40.621 9.645 1.00 15.20 72 ASP B C 1
ATOM 8259 O O . ASP B 1 53 ? -43.002 41.396 9.253 1.00 18.15 72 ASP B O 1
ATOM 8268 N N . GLY B 1 54 ? -42.380 39.371 10.010 1.00 17.08 73 GLY B N 1
ATOM 8269 C CA . GLY B 1 54 ? -43.731 38.888 10.211 1.00 18.67 73 GLY B CA 1
ATOM 8270 C C . GLY B 1 54 ? -44.476 38.405 8.981 1.00 17.54 73 GLY B C 1
ATOM 8271 O O . GLY B 1 54 ? -45.634 38.004 9.101 1.00 17.82 73 GLY B O 1
ATOM 8275 N N . ARG B 1 55 ? -43.861 38.457 7.801 1.00 13.74 74 ARG B N 1
ATOM 8276 C CA . ARG B 1 55 ? -44.571 38.026 6.603 1.00 12.33 74 ARG B CA 1
ATOM 8277 C C . ARG B 1 55 ? -44.907 36.544 6.694 1.00 15.08 74 ARG B C 1
ATOM 8278 O O . ARG B 1 55 ? -44.048 35.721 7.010 1.00 16.75 74 ARG B O 1
ATOM 8299 N N . GLY B 1 56 ? -46.165 36.219 6.420 1.00 13.29 75 GLY B N 1
ATOM 8300 C CA . GLY B 1 56 ? -46.591 34.836 6.316 1.00 16.39 75 GLY B CA 1
ATOM 8301 C C . GLY B 1 56 ? -46.371 34.323 4.899 1.00 13.24 75 GLY B C 1
ATOM 8302 O O . GLY B 1 56 ? -46.306 35.112 3.951 1.00 12.00 75 GLY B O 1
ATOM 8306 N N . PRO B 1 57 ? -46.269 33.000 4.737 1.00 16.14 76 PRO B N 1
ATOM 8307 C CA . PRO B 1 57 ? -46.020 32.484 3.388 1.00 14.78 76 PRO B CA 1
ATOM 8308 C C . PRO B 1 57 ? -47.215 32.643 2.464 1.00 12.38 76 PRO B C 1
ATOM 8309 O O . PRO B 1 57 ? -48.365 32.510 2.912 1.00 11.44 76 PRO B O 1
ATOM 8320 N N . SER B 1 58 ? -46.922 32.914 1.196 1.00 12.78 77 SER B N 1
ATOM 8321 C CA . SER B 1 58 ? -47.913 32.848 0.128 1.00 11.73 77 SER B CA 1
ATOM 8322 C C . SER B 1 58 ? -47.827 31.483 -0.550 1.00 13.26 77 SER B C 1
ATOM 8323 O O . SER B 1 58 ? -46.881 30.724 -0.324 1.00 12.90 77 SER B O 1
ATOM 8331 N N . MET B 1 59 ? -48.794 31.178 -1.406 1.00 10.99 78 MET B N 1
ATOM 8332 C CA . MET B 1 59 ? -48.759 29.915 -2.133 1.00 12.84 78 MET B CA 1
ATOM 8333 C C . MET B 1 59 ? -47.587 29.855 -3.125 1.00 10.55 78 MET B C 1
ATOM 8334 O O . MET B 1 59 ? -47.222 28.767 -3.570 1.00 12.56 78 MET B O 1
ATOM 8348 N N . TRP B 1 60 ? -46.999 31.002 -3.471 1.00 11.60 79 TRP B N 1
ATOM 8349 C CA . TRP B 1 60 ? -45.806 30.994 -4.326 1.00 10.31 79 TRP B CA 1
ATOM 8350 C C . TRP B 1 60 ? -44.544 30.653 -3.532 1.00 10.58 79 TRP B C 1
ATOM 8351 O O . TRP B 1 60 ? -43.603 30.101 -4.092 1.00 10.73 79 TRP B O 1
ATOM 8372 N N . ASP B 1 61 ? -44.525 30.963 -2.234 1.00 10.08 80 ASP B N 1
ATOM 8373 C CA . ASP B 1 61 ? -43.468 30.490 -1.346 1.00 9.82 80 ASP B CA 1
ATOM 8374 C C . ASP B 1 61 ? -43.519 28.969 -1.302 1.00 13.90 80 ASP B C 1
ATOM 8375 O O . ASP B 1 61 ? -42.511 28.296 -1.466 1.00 13.63 80 ASP B O 1
ATOM 8384 N N . THR B 1 62 ? -44.718 28.436 -1.103 1.00 10.63 81 THR B N 1
ATOM 8385 C CA . THR B 1 62 ? -44.922 26.997 -1.025 1.00 11.39 81 THR B CA 1
ATOM 8386 C C . THR B 1 62 ? -44.516 26.305 -2.321 1.00 13.15 81 THR B C 1
ATOM 8387 O O . THR B 1 62 ? -43.774 25.324 -2.316 1.00 13.15 81 THR B O 1
ATOM 8398 N N . PHE B 1 63 ? -45.039 26.824 -3.422 1.00 10.86 82 PHE B N 1
ATOM 8399 C CA . PHE B 1 63 ? -44.797 26.290 -4.761 1.00 11.27 82 PHE B CA 1
ATOM 8400 C C . PHE B 1 63 ? -43.319 26.307 -5.138 1.00 11.72 82 PHE B C 1
ATOM 8401 O O . PHE B 1 63 ? -42.782 25.305 -5.615 1.00 13.03 82 PHE B O 1
ATOM 8418 N N . SER B 1 64 ? -42.661 27.444 -4.913 1.00 12.18 83 SER B N 1
ATOM 8419 C CA . SER B 1 64 ? -41.287 27.610 -5.369 1.00 15.16 83 SER B CA 1
ATOM 8420 C C . SER B 1 64 ? -40.332 26.751 -4.544 1.00 17.39 83 SER B C 1
ATOM 8421 O O . SER B 1 64 ? -39.225 26.444 -4.990 1.00 19.33 83 SER B O 1
ATOM 8429 N N . LYS B 1 65 ? -40.774 26.340 -3.358 1.00 19.06 84 LYS B N 1
ATOM 8430 C CA . LYS B 1 65 ? -39.974 25.486 -2.483 1.00 23.19 84 LYS B CA 1
ATOM 8431 C C . LYS B 1 65 ? -40.065 24.012 -2.865 1.00 20.24 84 LYS B C 1
ATOM 8432 O O . LYS B 1 65 ? -39.362 23.191 -2.284 1.00 25.21 84 LYS B O 1
ATOM 8451 N N . ILE B 1 66 ? -40.966 23.670 -3.787 1.00 16.83 85 ILE B N 1
ATOM 8452 C CA . ILE B 1 66 ? -41.060 22.302 -4.280 1.00 15.90 85 ILE B CA 1
ATOM 8453 C C . ILE B 1 66 ? -40.032 22.128 -5.404 1.00 18.28 85 ILE B C 1
ATOM 8454 O O . ILE B 1 66 ? -40.121 22.791 -6.430 1.00 15.89 85 ILE B O 1
ATOM 8470 N N . PRO B 1 67 ? -39.060 21.221 -5.225 1.00 19.14 86 PRO B N 1
ATOM 8471 C CA . PRO B 1 67 ? -38.107 21.021 -6.324 1.00 17.97 86 PRO B CA 1
ATOM 8472 C C . PRO B 1 67 ? -38.792 20.676 -7.644 1.00 16.44 86 PRO B C 1
ATOM 8473 O O . PRO B 1 67 ? -39.718 19.873 -7.667 1.00 16.97 86 PRO B O 1
ATOM 8484 N N . GLY B 1 68 ? -38.345 21.310 -8.723 1.00 16.08 87 GLY B N 1
ATOM 8485 C CA . GLY B 1 68 ? -38.810 21.000 -10.063 1.00 16.16 87 GLY B CA 1
ATOM 8486 C C . GLY B 1 68 ? -39.856 21.959 -10.609 1.00 17.53 87 GLY B C 1
ATOM 8487 O O . GLY B 1 68 ? -40.101 21.994 -11.808 1.00 20.75 87 GLY B O 1
ATOM 8491 N N . LYS B 1 69 ? -40.476 22.750 -9.743 1.00 14.11 88 LYS B N 1
ATOM 8492 C CA . LYS B 1 69 ? -41.529 23.660 -10.193 1.00 13.83 88 LYS B CA 1
ATOM 8493 C C . LYS B 1 69 ? -41.000 24.920 -10.882 1.00 13.59 88 LYS B C 1
ATOM 8494 O O . LYS B 1 69 ? -41.617 25.426 -11.820 1.00 16.40 88 LYS B O 1
ATOM 8513 N N . ILE B 1 70 ? -39.883 25.443 -10.383 1.00 13.23 89 ILE B N 1
ATOM 8514 C CA . ILE B 1 70 ? -39.291 26.670 -10.896 1.00 11.85 89 ILE B CA 1
ATOM 8515 C C . ILE B 1 70 ? -37.971 26.364 -11.595 1.00 12.62 89 ILE B C 1
ATOM 8516 O O . ILE B 1 70 ? -37.171 25.556 -11.118 1.00 13.47 89 ILE B O 1
ATOM 8532 N N . ASP B 1 71 ? -37.755 26.992 -12.739 1.00 12.46 90 ASP B N 1
ATOM 8533 C CA . ASP B 1 71 ? -36.502 26.811 -13.441 1.00 13.24 90 ASP B CA 1
ATOM 8534 C C . ASP B 1 71 ? -35.339 27.133 -12.483 1.00 15.50 90 ASP B C 1
ATOM 8535 O O . ASP B 1 71 ? -35.368 28.106 -11.715 1.00 12.75 90 ASP B O 1
ATOM 8544 N N . ASN B 1 72 ? -34.364 26.232 -12.488 1.00 14.58 91 ASN B N 1
ATOM 8545 C CA . ASN B 1 72 ? -33.141 26.329 -11.688 1.00 17.20 91 ASN B CA 1
ATOM 8546 C C . ASN B 1 72 ? -33.379 26.306 -10.166 1.00 15.43 91 ASN B C 1
ATOM 8547 O O . ASN B 1 72 ? -32.464 26.566 -9.376 1.00 19.64 91 ASN B O 1
ATOM 8558 N N . GLY B 1 73 ? -34.590 25.981 -9.745 1.00 14.48 92 GLY B N 1
ATOM 8559 C CA . GLY B 1 73 ? -34.879 25.915 -8.326 1.00 16.16 92 GLY B CA 1
ATOM 8560 C C . GLY B 1 73 ? -34.950 27.290 -7.674 1.00 16.57 92 GLY B C 1
ATOM 8561 O O . GLY B 1 73 ? -34.806 27.409 -6.456 1.00 17.12 92 GLY B O 1
ATOM 8565 N N . ASP B 1 74 ? -35.165 28.334 -8.475 1.00 12.66 93 ASP B N 1
ATOM 8566 C CA . ASP B 1 74 ? -35.234 29.692 -7.938 1.00 12.69 93 ASP B CA 1
ATOM 8567 C C . ASP B 1 74 ? -36.462 29.899 -7.049 1.00 13.29 93 ASP B C 1
ATOM 8568 O O . ASP B 1 74 ? -37.495 29.235 -7.218 1.00 13.01 93 ASP B O 1
ATOM 8577 N N . THR B 1 75 ? -36.349 30.846 -6.115 1.00 11.49 94 THR B N 1
ATOM 8578 C CA . THR B 1 75 ? -37.468 31.276 -5.283 1.00 11.61 94 THR B CA 1
ATOM 8579 C C . THR B 1 75 ? -37.451 32.788 -5.137 1.00 11.71 94 THR B C 1
ATOM 8580 O O . THR B 1 75 ? -36.483 33.443 -5.529 1.00 12.22 94 THR B O 1
ATOM 8591 N N . GLY B 1 76 ? -38.520 33.326 -4.558 1.00 11.46 95 GLY B N 1
ATOM 8592 C CA . GLY B 1 76 ? -38.615 34.740 -4.243 1.00 10.35 95 GLY B CA 1
ATOM 8593 C C . GLY B 1 76 ? -38.123 35.109 -2.850 1.00 12.49 95 GLY B C 1
ATOM 8594 O O . GLY B 1 76 ? -38.424 36.195 -2.369 1.00 13.55 95 GLY B O 1
ATOM 8598 N N . ASP B 1 77 ? -37.332 34.243 -2.215 1.00 12.86 96 ASP B N 1
ATOM 8599 C CA . ASP B 1 77 ? -36.873 34.519 -0.857 1.00 12.92 96 ASP B CA 1
ATOM 8600 C C . ASP B 1 77 ? -36.174 35.869 -0.745 1.00 13.55 96 ASP B C 1
ATOM 8601 O O . ASP B 1 77 ? -36.368 36.595 0.235 1.00 13.31 96 ASP B O 1
ATOM 8610 N N . VAL B 1 78 ? -35.355 36.186 -1.745 1.00 12.10 97 VAL B N 1
ATOM 8611 C CA . VAL B 1 78 ? -34.547 37.401 -1.735 1.00 12.19 97 VAL B CA 1
ATOM 8612 C C . VAL B 1 78 ? -34.887 38.325 -2.909 1.00 15.14 97 VAL B C 1
ATOM 8613 O O . VAL B 1 78 ? -34.993 39.539 -2.731 1.00 12.47 97 VAL B O 1
ATOM 8626 N N . ALA B 1 79 ? -35.032 37.757 -4.105 1.00 12.84 98 ALA B N 1
ATOM 8627 C CA . ALA B 1 79 ? -35.397 38.537 -5.293 1.00 9.45 98 ALA B CA 1
ATOM 8628 C C . ALA B 1 79 ? -34.468 39.755 -5.450 1.00 11.02 98 ALA B C 1
ATOM 8629 O O . ALA B 1 79 ? -33.247 39.600 -5.416 1.00 13.08 98 ALA B O 1
ATOM 8636 N N . CYS B 1 80 ? -35.047 40.945 -5.609 1.00 10.70 99 CYS B N 1
ATOM 8637 C CA . CYS B 1 80 ? -34.283 42.185 -5.753 1.00 8.86 99 CYS B CA 1
ATOM 8638 C C . CYS B 1 80 ? -34.079 42.879 -4.410 1.00 11.96 99 CYS B C 1
ATOM 8639 O O . CYS B 1 80 ? -33.561 43.996 -4.361 1.00 12.47 99 CYS B O 1
ATOM 8647 N N . ASP B 1 81 ? -34.511 42.230 -3.330 1.00 9.82 100 ASP B N 1
ATOM 8648 C CA . ASP B 1 81 ? -34.386 42.801 -1.982 1.00 10.13 100 ASP B CA 1
ATOM 8649 C C . ASP B 1 81 ? -35.002 44.198 -1.899 1.00 12.10 100 ASP B C 1
ATOM 8650 O O . ASP B 1 81 ? -34.502 45.063 -1.182 1.00 11.41 100 ASP B O 1
ATOM 8659 N N . HIS B 1 82 ? -36.084 44.419 -2.636 1.00 12.62 101 HIS B N 1
ATOM 8660 C CA . HIS B 1 82 ? -36.713 45.737 -2.684 1.00 12.55 101 HIS B CA 1
ATOM 8661 C C . HIS B 1 82 ? -37.319 46.142 -1.334 1.00 12.15 101 HIS B C 1
ATOM 8662 O O . HIS B 1 82 ? -37.406 47.326 -1.014 1.00 10.80 101 HIS B O 1
ATOM 8675 N N . TYR B 1 83 ? -37.719 45.159 -0.532 1.00 12.42 102 TYR B N 1
ATOM 8676 C CA . TYR B 1 83 ? -38.249 45.451 0.798 1.00 10.63 102 TYR B CA 1
ATOM 8677 C C . TYR B 1 83 ? -37.264 46.303 1.602 1.00 12.77 102 TYR B C 1
ATOM 8678 O O . TYR B 1 83 ? -37.657 47.228 2.320 1.00 13.54 102 TYR B O 1
ATOM 8696 N N . HIS B 1 84 ? -35.975 46.001 1.466 1.00 10.98 103 HIS B N 1
ATOM 8697 C CA . HIS B 1 84 ? -34.948 46.759 2.167 1.00 12.96 103 HIS B CA 1
ATOM 8698 C C . HIS B 1 84 ? -34.439 47.947 1.363 1.00 14.41 103 HIS B C 1
ATOM 8699 O O . HIS B 1 84 ? -34.011 48.939 1.944 1.00 18.06 103 HIS B O 1
ATOM 8712 N N . ARG B 1 85 ? -34.517 47.866 0.038 1.00 12.04 104 ARG B N 1
ATOM 8713 C CA . ARG B 1 85 ? -33.881 48.849 -0.840 1.00 12.76 104 ARG B CA 1
ATOM 8714 C C . ARG B 1 85 ? -34.866 49.800 -1.521 1.00 14.40 104 ARG B C 1
ATOM 8715 O O . ARG B 1 85 ? -34.519 50.454 -2.503 1.00 13.51 104 ARG B O 1
ATOM 8736 N N . TYR B 1 86 ? -36.081 49.904 -0.993 1.00 11.66 105 TYR B N 1
ATOM 8737 C CA . TYR B 1 86 ? -37.133 50.634 -1.692 1.00 10.97 105 TYR B CA 1
ATOM 8738 C C . TYR B 1 86 ? -36.814 52.121 -1.852 1.00 12.12 105 TYR B C 1
ATOM 8739 O O . TYR B 1 86 ? -37.207 52.723 -2.842 1.00 12.01 105 TYR B O 1
ATOM 8757 N N . LYS B 1 87 ? -36.117 52.718 -0.896 1.00 12.59 106 LYS B N 1
ATOM 8758 C CA . LYS B 1 87 ? -35.808 54.134 -1.010 1.00 14.82 106 LYS B CA 1
ATOM 8759 C C . LYS B 1 87 ? -34.924 54.391 -2.225 1.00 12.73 106 LYS B C 1
ATOM 8760 O O . LYS B 1 87 ? -35.147 55.341 -2.969 1.00 13.51 106 LYS B O 1
ATOM 8779 N N . GLU B 1 88 ? -33.941 53.546 -2.449 1.00 13.90 107 GLU B N 1
ATOM 8780 C CA . GLU B 1 88 ? -33.084 53.712 -3.597 1.00 13.34 107 GLU B CA 1
ATOM 8781 C C . GLU B 1 88 ? -33.811 53.482 -4.926 1.00 13.23 107 GLU B C 1
ATOM 8782 O O . GLU B 1 88 ? -33.529 54.090 -5.885 1.00 11.24 107 GLU B O 1
ATOM 8794 N N . ASP B 1 89 ? -34.727 52.521 -4.920 1.00 11.58 108 ASP B N 1
ATOM 8795 C CA . ASP B 1 89 ? -35.504 52.241 -6.115 1.00 11.89 108 ASP B CA 1
ATOM 8796 C C . ASP B 1 89 ? -36.438 53.410 -6.432 1.00 12.72 108 ASP B C 1
ATOM 8797 O O . ASP B 1 89 ? -36.609 53.769 -7.595 1.00 10.79 108 ASP B O 1
ATOM 8806 N N . VAL B 1 90 ? -37.013 54.037 -5.408 1.00 10.58 109 VAL B N 1
ATOM 8807 C CA . VAL B 1 90 ? -37.850 55.218 -5.649 1.00 10.02 109 VAL B CA 1
ATOM 8808 C C . VAL B 1 90 ? -37.018 56.377 -6.207 1.00 11.25 109 VAL B C 1
ATOM 8809 O O . VAL B 1 90 ? -37.456 57.080 -7.129 1.00 11.06 109 VAL B O 1
ATOM 8822 N N . LYS B 1 91 ? -35.812 56.573 -5.674 1.00 11.41 110 LYS B N 1
ATOM 8823 C CA . LYS B 1 91 ? -34.953 57.638 -6.160 1.00 11.67 110 LYS B CA 1
ATOM 8824 C C . LYS B 1 91 ? -34.585 57.391 -7.619 1.00 11.40 110 LYS B C 1
ATOM 8825 O O . LYS B 1 91 ? -34.538 58.320 -8.419 1.00 11.93 110 LYS B O 1
ATOM 8844 N N . LEU B 1 92 ? -34.351 56.133 -7.967 1.00 10.87 111 LEU B N 1
ATOM 8845 C CA . LEU B 1 92 ? -34.067 55.765 -9.358 1.00 11.72 111 LEU B CA 1
ATOM 8846 C C . LEU B 1 92 ? -35.246 56.137 -10.269 1.00 10.30 111 LEU B C 1
ATOM 8847 O O . LEU B 1 92 ? -35.065 56.647 -11.381 1.00 10.56 111 LEU B O 1
ATOM 8863 N N . MET B 1 93 ? -36.459 55.858 -9.809 1.00 10.27 112 MET B N 1
ATOM 8864 C CA . MET B 1 93 ? -37.652 56.202 -10.577 1.00 10.74 112 MET B CA 1
ATOM 8865 C C . MET B 1 93 ? -37.795 57.712 -10.743 1.00 11.24 112 MET B C 1
ATOM 8866 O O . MET B 1 93 ? -38.237 58.194 -11.799 1.00 10.75 112 MET B O 1
ATOM 8880 N N . LYS B 1 94 ? -37.437 58.457 -9.705 1.00 11.07 113 LYS B N 1
ATOM 8881 C CA . LYS B 1 94 ? -37.454 59.915 -9.792 1.00 11.59 113 LYS B CA 1
ATOM 8882 C C . LYS B 1 94 ? -36.505 60.373 -10.889 1.00 12.05 113 LYS B C 1
ATOM 8883 O O . LYS B 1 94 ? -36.855 61.206 -11.724 1.00 12.46 113 LYS B O 1
ATOM 8902 N N . GLY B 1 95 ? -35.315 59.786 -10.920 1.00 12.06 114 GLY B N 1
ATOM 8903 C CA . GLY B 1 95 ? -34.336 60.138 -11.939 1.00 12.59 114 GLY B CA 1
ATOM 8904 C C . GLY B 1 95 ? -34.824 59.857 -13.359 1.00 12.33 114 GLY B C 1
ATOM 8905 O O . GLY B 1 95 ? -34.499 60.595 -14.297 1.00 12.95 114 GLY B O 1
ATOM 8909 N N . MET B 1 96 ? -35.617 58.804 -13.516 1.00 13.87 115 MET B N 1
ATOM 8910 C CA . MET B 1 96 ? -36.186 58.481 -14.824 1.00 11.36 115 MET B CA 1
ATOM 8911 C C . MET B 1 96 ? -37.363 59.390 -15.175 1.00 15.17 115 MET B C 1
ATOM 8912 O O . MET B 1 96 ? -37.836 59.401 -16.313 1.00 15.74 115 MET B O 1
ATOM 8926 N N . GLY B 1 97 ? -37.852 60.142 -14.199 1.00 11.79 116 GLY B N 1
ATOM 8927 C CA . GLY B 1 97 ? -38.970 61.037 -14.435 1.00 12.17 116 GLY B CA 1
ATOM 8928 C C . GLY B 1 97 ? -40.306 60.314 -14.574 1.00 12.48 116 GLY B C 1
ATOM 8929 O O . GLY B 1 97 ? -41.240 60.839 -15.188 1.00 12.65 116 GLY B O 1
ATOM 8933 N N . LEU B 1 98 ? -40.412 59.125 -13.996 1.00 12.76 117 LEU B N 1
ATOM 8934 C CA . LEU B 1 98 ? -41.682 58.404 -14.010 1.00 10.32 117 LEU B CA 1
ATOM 8935 C C . LEU B 1 98 ? -42.772 59.255 -13.374 1.00 10.69 117 LEU B C 1
ATOM 8936 O O . LEU B 1 98 ? -42.541 59.923 -12.368 1.00 12.69 117 LEU B O 1
ATOM 8952 N N . LYS B 1 99 ? -43.952 59.250 -13.989 1.00 10.81 118 LYS B N 1
ATOM 8953 C CA . LYS B 1 99 ? -45.110 59.943 -13.442 1.00 11.32 118 LYS B CA 1
ATOM 8954 C C . LYS B 1 99 ? -45.795 59.094 -12.377 1.00 10.68 118 LYS B C 1
ATOM 8955 O O . LYS B 1 99 ? -46.438 59.629 -11.463 1.00 12.87 118 LYS B O 1
ATOM 8974 N N . SER B 1 100 ? -45.648 57.774 -12.494 1.00 9.94 119 SER B N 1
ATOM 8975 C CA . SER B 1 100 ? -46.398 56.854 -11.668 1.00 11.26 119 SER B CA 1
ATOM 8976 C C . SER B 1 100 ? -45.666 55.525 -11.544 1.00 9.77 119 SER B C 1
ATOM 8977 O O . SER B 1 100 ? -44.830 55.181 -12.382 1.00 9.67 119 SER B O 1
ATOM 8985 N N . TYR B 1 101 ? -46.000 54.790 -10.496 1.00 8.37 120 TYR B N 1
ATOM 8986 C CA . TYR B 1 101 ? -45.430 53.478 -10.225 1.00 9.20 120 TYR B CA 1
ATOM 8987 C C . TYR B 1 101 ? -46.563 52.554 -9.826 1.00 9.45 120 TYR B C 1
ATOM 8988 O O . TYR B 1 101 ? -47.371 52.902 -8.961 1.00 10.89 120 TYR B O 1
ATOM 9006 N N . ARG B 1 102 ? -46.627 51.397 -10.474 1.00 7.09 121 ARG B N 1
ATOM 9007 C CA . ARG B 1 102 ? -47.605 50.370 -10.155 1.00 8.59 121 ARG B CA 1
ATOM 9008 C C . ARG B 1 102 ? -46.914 49.244 -9.403 1.00 9.28 121 ARG B C 1
ATOM 9009 O O . ARG B 1 102 ? -46.027 48.577 -9.937 1.00 9.27 121 ARG B O 1
ATOM 9030 N N . PHE B 1 103 ? -47.303 49.061 -8.153 1.00 9.05 122 PHE B N 1
ATOM 9031 C CA . PHE B 1 103 ? -46.763 47.979 -7.344 1.00 10.59 122 PHE B CA 1
ATOM 9032 C C . PHE B 1 103 ? -47.904 47.177 -6.731 1.00 8.51 122 PHE B C 1
ATOM 9033 O O . PHE B 1 103 ? -49.055 47.621 -6.736 1.00 8.00 122 PHE B O 1
ATOM 9050 N N . SER B 1 104 ? -47.592 45.987 -6.229 1.00 7.93 123 SER B N 1
ATOM 9051 C CA . SER B 1 104 ? -48.599 45.201 -5.532 1.00 7.78 123 SER B CA 1
ATOM 9052 C C . SER B 1 104 ? -48.248 45.086 -4.053 1.00 9.01 123 SER B C 1
ATOM 9053 O O . SER B 1 104 ? -47.097 45.260 -3.643 1.00 9.27 123 SER B O 1
ATOM 9061 N N . VAL B 1 105 ? -49.283 44.826 -3.264 1.00 6.84 124 VAL B N 1
ATOM 9062 C CA . VAL B 1 105 ? -49.170 44.591 -1.838 1.00 8.73 124 VAL B CA 1
ATOM 9063 C C . VAL B 1 105 ? -49.193 43.098 -1.621 1.00 7.02 124 VAL B C 1
ATOM 9064 O O . VAL B 1 105 ? -50.097 42.418 -2.120 1.00 8.46 124 VAL B O 1
ATOM 9077 N N . SER B 1 106 ? -48.213 42.585 -0.891 1.00 9.23 125 SER B N 1
ATOM 9078 C CA . SER B 1 106 ? -48.230 41.192 -0.469 1.00 9.70 125 SER B CA 1
ATOM 9079 C C . SER B 1 106 ? -49.268 40.988 0.623 1.00 10.74 125 SER B C 1
ATOM 9080 O O . SER B 1 106 ? -49.070 41.404 1.758 1.00 10.74 125 SER B O 1
ATOM 9088 N N . TRP B 1 107 ? -50.378 40.360 0.258 1.00 9.51 126 TRP B N 1
ATOM 9089 C CA . TRP B 1 107 ? -51.467 40.057 1.181 1.00 9.06 126 TRP B CA 1
ATOM 9090 C C . TRP B 1 107 ? -50.968 39.413 2.478 1.00 10.17 126 TRP B C 1
ATOM 9091 O O . TRP B 1 107 ? -51.357 39.833 3.566 1.00 12.95 126 TRP B O 1
ATOM 9112 N N . SER B 1 108 ? -50.092 38.415 2.367 1.00 9.59 127 SER B N 1
ATOM 9113 C CA . SER B 1 108 ? -49.636 37.711 3.549 1.00 11.90 127 SER B CA 1
ATOM 9114 C C . SER B 1 108 ? -48.519 38.476 4.268 1.00 13.24 127 SER B C 1
ATOM 9115 O O . SER B 1 108 ? -48.137 38.095 5.369 1.00 12.27 127 SER B O 1
ATOM 9123 N N . ARG B 1 109 ? -48.008 39.559 3.680 1.00 12.61 128 ARG B N 1
ATOM 9124 C CA . ARG B 1 109 ? -47.104 40.425 4.441 1.00 11.87 128 ARG B CA 1
ATOM 9125 C C . ARG B 1 109 ? -47.921 41.304 5.398 1.00 12.49 128 ARG B C 1
ATOM 9126 O O . ARG B 1 109 ? -47.450 41.637 6.477 1.00 12.58 128 ARG B O 1
ATOM 9147 N N . VAL B 1 110 ? -49.150 41.648 5.016 1.00 12.37 129 VAL B N 1
ATOM 9148 C CA . VAL B 1 110 ? -50.020 42.492 5.843 1.00 14.24 129 VAL B CA 1
ATOM 9149 C C . VAL B 1 110 ? -50.909 41.662 6.767 1.00 15.72 129 VAL B C 1
ATOM 9150 O O . VAL B 1 110 ? -51.111 42.006 7.933 1.00 14.33 129 VAL B O 1
ATOM 9163 N N . LEU B 1 111 ? -51.453 40.578 6.223 1.00 13.99 130 LEU B N 1
ATOM 9164 C CA . LEU B 1 111 ? -52.293 39.650 6.969 1.00 13.12 130 LEU B CA 1
ATOM 9165 C C . LEU B 1 111 ? -51.734 38.243 6.779 1.00 14.82 130 LEU B C 1
ATOM 9166 O O . LEU B 1 111 ? -52.116 37.547 5.839 1.00 13.56 130 LEU B O 1
ATOM 9182 N N . PRO B 1 112 ? -50.802 37.828 7.654 1.00 18.31 131 PRO B N 1
ATOM 9183 C CA . PRO B 1 112 ? -50.064 36.573 7.443 1.00 15.52 131 PRO B CA 1
ATOM 9184 C C . PRO B 1 112 ? -50.949 35.350 7.208 1.00 17.80 131 PRO B C 1
ATOM 9185 O O . PRO B 1 112 ? -50.613 34.544 6.338 1.00 22.68 131 PRO B O 1
ATOM 9196 N N . GLU B 1 113 ? -52.065 35.239 7.923 1.00 14.44 132 GLU B N 1
ATOM 9197 C CA . GLU B 1 113 ? -52.989 34.119 7.729 1.00 18.58 132 GLU B CA 1
ATOM 9198 C C . GLU B 1 113 ? -54.090 34.416 6.709 1.00 22.96 132 GLU B C 1
ATOM 9199 O O . GLU B 1 113 ? -54.957 33.574 6.462 1.00 25.27 132 GLU B O 1
ATOM 9211 N N . GLY B 1 114 ? -54.074 35.616 6.142 1.00 14.76 133 GLY B N 1
ATOM 9212 C CA . GLY B 1 114 ? -55.046 35.993 5.128 1.00 13.90 133 GLY B CA 1
ATOM 9213 C C . GLY B 1 114 ? -56.232 36.747 5.686 1.00 15.66 133 GLY B C 1
ATOM 9214 O O . GLY B 1 114 ? -56.868 37.529 4.982 1.00 15.24 133 GLY B O 1
ATOM 9218 N N . THR B 1 115 ? -56.527 36.494 6.955 1.00 17.06 134 THR B N 1
ATOM 9219 C CA . THR B 1 115 ? -57.576 37.203 7.686 1.00 20.71 134 THR B CA 1
ATOM 9220 C C . THR B 1 115 ? -57.037 37.540 9.066 1.00 19.32 134 THR B C 1
ATOM 9221 O O . THR B 1 115 ? -55.968 37.068 9.449 1.00 22.93 134 THR B O 1
ATOM 9232 N N . GLY B 1 116 ? -57.748 38.379 9.806 1.00 24.59 135 GLY B N 1
ATOM 9233 C CA . GLY B 1 116 ? -57.365 38.638 11.180 1.00 24.90 135 GLY B CA 1
ATOM 9234 C C . GLY B 1 116 ? -56.392 39.787 11.372 1.00 23.70 135 GLY B C 1
ATOM 9235 O O . GLY B 1 116 ? -56.540 40.869 10.794 1.00 24.95 135 GLY B O 1
ATOM 9239 N N . ALA B 1 117 ? -55.388 39.544 12.208 1.00 23.46 136 ALA B N 1
ATOM 9240 C CA . ALA B 1 117 ? -54.524 40.608 12.704 1.00 24.42 136 ALA B CA 1
ATOM 9241 C C . ALA B 1 117 ? -53.576 41.162 11.660 1.00 18.86 136 ALA B C 1
ATOM 9242 O O . ALA B 1 117 ? -52.937 40.411 10.924 1.00 25.54 136 ALA B O 1
ATOM 9249 N N . ILE B 1 118 ? -53.467 42.485 11.633 1.00 22.03 137 ILE B N 1
ATOM 9250 C CA . ILE B 1 118 ? -52.512 43.157 10.770 1.00 19.14 137 ILE B CA 1
ATOM 9251 C C . ILE B 1 118 ? -51.107 42.978 11.340 1.00 19.78 137 ILE B C 1
ATOM 9252 O O . ILE B 1 118 ? -50.881 43.183 12.536 1.00 21.82 137 ILE B O 1
ATOM 9268 N N . ASN B 1 119 ? -50.175 42.613 10.466 1.00 15.51 138 ASN B N 1
ATOM 9269 C CA . ASN B 1 119 ? -48.767 42.506 10.798 1.00 16.86 138 ASN B CA 1
ATOM 9270 C C . ASN B 1 119 ? -48.117 43.886 10.754 1.00 18.77 138 ASN B C 1
ATOM 9271 O O . ASN B 1 119 ? -47.945 44.442 9.672 1.00 15.64 138 ASN B O 1
ATOM 9282 N N . PRO B 1 120 ? -47.769 44.453 11.921 1.00 17.64 139 PRO B N 1
ATOM 9283 C CA . PRO B 1 120 ? -47.358 45.863 11.945 1.00 17.20 139 PRO B CA 1
ATOM 9284 C C . PRO B 1 120 ? -46.222 46.242 10.999 1.00 18.25 139 PRO B C 1
ATOM 9285 O O . PRO B 1 120 ? -46.364 47.232 10.287 1.00 17.42 139 PRO B O 1
ATOM 9296 N N . LYS B 1 121 ? -45.128 45.485 10.976 1.00 19.35 140 LYS B N 1
ATOM 9297 C CA . LYS B 1 121 ? -44.001 45.870 10.131 1.00 17.26 140 LYS B CA 1
ATOM 9298 C C . LYS B 1 121 ? -44.344 45.750 8.656 1.00 15.17 140 LYS B C 1
ATOM 9299 O O . LYS B 1 121 ? -43.809 46.483 7.830 1.00 16.25 140 LYS B O 1
ATOM 9318 N N . GLY B 1 122 ? -45.239 44.832 8.320 1.00 12.87 141 GLY B N 1
ATOM 9319 C CA . GLY B 1 122 ? -45.683 44.685 6.944 1.00 14.08 141 GLY B CA 1
ATOM 9320 C C . GLY B 1 122 ? -46.475 45.893 6.473 1.00 14.89 141 GLY B C 1
ATOM 9321 O O . GLY B 1 122 ? -46.209 46.443 5.402 1.00 13.60 141 GLY B O 1
ATOM 9325 N N . MET B 1 123 ? -47.454 46.312 7.268 1.00 13.11 142 MET B N 1
ATOM 9326 C CA . MET B 1 123 ? -48.225 47.500 6.934 1.00 13.21 142 MET B CA 1
ATOM 9327 C C . MET B 1 123 ? -47.311 48.728 6.904 1.00 14.49 142 MET B C 1
ATOM 9328 O O . MET B 1 123 ? -47.464 49.593 6.042 1.00 14.76 142 MET B O 1
ATOM 9342 N N . GLU B 1 124 ? -46.367 48.794 7.844 1.00 15.24 143 GLU B N 1
ATOM 9343 C CA . GLU B 1 124 ? -45.422 49.915 7.918 1.00 17.97 143 GLU B CA 1
ATOM 9344 C C . GLU B 1 124 ? -44.631 50.064 6.620 1.00 14.58 143 GLU B C 1
ATOM 9345 O O . GLU B 1 124 ? -44.388 51.175 6.143 1.00 14.62 143 GLU B O 1
ATOM 9357 N N . PHE B 1 125 ? -44.220 48.942 6.050 1.00 14.32 144 PHE B N 1
ATOM 9358 C CA . PHE B 1 125 ? -43.485 48.990 4.800 1.00 14.51 144 PHE B CA 1
ATOM 9359 C C . PHE B 1 125 ? -44.302 49.671 3.699 1.00 10.51 144 PHE B C 1
ATOM 9360 O O . PHE B 1 125 ? -43.786 50.536 2.987 1.00 11.11 144 PHE B O 1
ATOM 9377 N N . TYR B 1 126 ? -45.569 49.290 3.544 1.00 10.40 145 TYR B N 1
ATOM 9378 C CA . TYR B 1 126 ? -46.363 49.862 2.464 1.00 10.92 145 TYR B CA 1
ATOM 9379 C C . TYR B 1 126 ? -46.730 51.317 2.744 1.00 11.77 145 TYR B C 1
ATOM 9380 O O . TYR B 1 126 ? -46.835 52.121 1.812 1.00 12.59 145 TYR B O 1
ATOM 9398 N N . GLN B 1 127 ? -46.876 51.679 4.017 1.00 11.82 146 GLN B N 1
ATOM 9399 C CA . GLN B 1 127 ? -47.066 53.069 4.376 1.00 13.15 146 GLN B CA 1
ATOM 9400 C C . GLN B 1 127 ? -45.833 53.884 3.987 1.00 14.87 146 GLN B C 1
ATOM 9401 O O . GLN B 1 127 ? -45.950 54.957 3.398 1.00 13.52 146 GLN B O 1
ATOM 9415 N N . ASN B 1 128 ? -44.654 53.367 4.331 1.00 13.32 147 ASN B N 1
ATOM 9416 C CA . ASN B 1 128 ? -43.392 54.034 4.017 1.00 15.05 147 ASN B CA 1
ATOM 9417 C C . ASN B 1 128 ? -43.145 54.150 2.514 1.00 12.27 147 ASN B C 1
ATOM 9418 O O . ASN B 1 128 ? -42.681 55.185 2.024 1.00 13.78 147 ASN B O 1
ATOM 9429 N N . LEU B 1 129 ? -43.431 53.081 1.785 1.00 10.67 148 LEU B N 1
ATOM 9430 C CA . LEU B 1 129 ? -43.240 53.081 0.339 1.00 12.64 148 LEU B CA 1
ATOM 9431 C C . LEU B 1 129 ? -44.141 54.121 -0.313 1.00 13.39 148 LEU B C 1
ATOM 9432 O O . LEU B 1 129 ? -43.718 54.882 -1.187 1.00 10.61 148 LEU B O 1
ATOM 9448 N N . THR B 1 130 ? -45.397 54.144 0.122 1.00 11.38 149 THR B N 1
ATOM 9449 C CA . THR B 1 130 ? -46.368 55.083 -0.408 1.00 11.76 149 THR B CA 1
ATOM 9450 C C . THR B 1 130 ? -45.903 56.512 -0.153 1.00 11.99 149 THR B C 1
ATOM 9451 O O . THR B 1 130 ? -45.905 57.352 -1.057 1.00 12.77 149 THR B O 1
ATOM 9462 N N . ASN B 1 131 ? -45.468 56.780 1.069 1.00 14.84 150 ASN B N 1
ATOM 9463 C CA . ASN B 1 131 ? -45.001 58.115 1.413 1.00 16.48 150 ASN B CA 1
ATOM 9464 C C . ASN B 1 131 ? -43.750 58.489 0.611 1.00 13.04 150 ASN B C 1
ATOM 9465 O O . ASN B 1 131 ? -43.598 59.633 0.186 1.00 15.36 150 ASN B O 1
ATOM 9476 N N . GLU B 1 132 ? -42.872 57.516 0.393 1.00 12.85 151 GLU B N 1
ATOM 9477 C CA . GLU B 1 132 ? -41.624 57.761 -0.325 1.00 14.77 151 GLU B CA 1
ATOM 9478 C C . GLU B 1 132 ? -41.915 58.138 -1.768 1.00 16.06 151 GLU B C 1
ATOM 9479 O O . GLU B 1 132 ? -41.312 59.063 -2.312 1.00 14.06 151 GLU B O 1
ATOM 9491 N N . LEU B 1 133 ? -42.861 57.437 -2.383 1.00 10.93 152 LEU B N 1
ATOM 9492 C CA . LEU B 1 133 ? -43.257 57.739 -3.753 1.00 11.86 152 LEU B CA 1
ATOM 9493 C C . LEU B 1 133 ? -43.811 59.157 -3.873 1.00 13.63 152 LEU B C 1
ATOM 9494 O O . LEU B 1 133 ? -43.380 59.929 -4.738 1.00 16.23 152 LEU B O 1
ATOM 9510 N N . ILE B 1 134 ? -44.744 59.512 -2.994 1.00 13.23 153 ILE B N 1
ATOM 9511 C CA . ILE B 1 134 ? -45.352 60.842 -3.040 1.00 12.80 153 ILE B CA 1
ATOM 9512 C C . ILE B 1 134 ? -44.337 61.938 -2.764 1.00 16.48 153 ILE B C 1
ATOM 9513 O O . ILE B 1 134 ? -44.380 62.989 -3.397 1.00 18.46 153 ILE B O 1
ATOM 9529 N N . ALA B 1 135 ? -43.418 61.686 -1.836 1.00 16.47 154 ALA B N 1
ATOM 9530 C CA . ALA B 1 135 ? -42.398 62.666 -1.492 1.00 14.64 154 ALA B CA 1
ATOM 9531 C C . ALA B 1 135 ? -41.466 62.913 -2.678 1.00 16.21 154 ALA B C 1
ATOM 9532 O O . ALA B 1 135 ? -40.800 63.948 -2.742 1.00 21.36 154 ALA B O 1
ATOM 9539 N N . ASN B 1 136 ? -41.409 61.962 -3.607 1.00 14.19 155 ASN B N 1
ATOM 9540 C CA . ASN B 1 136 ? -40.536 62.106 -4.772 1.00 15.76 155 ASN B CA 1
ATOM 9541 C C . ASN B 1 136 ? -41.308 62.383 -6.058 1.00 20.04 155 ASN B C 1
ATOM 9542 O O . ASN B 1 136 ? -40.760 62.278 -7.155 1.00 19.05 155 ASN B O 1
ATOM 9553 N N . GLY B 1 137 ? -42.576 62.754 -5.915 1.00 20.26 156 GLY B N 1
ATOM 9554 C CA . GLY B 1 137 ? -43.361 63.218 -7.043 1.00 17.26 156 GLY B CA 1
ATOM 9555 C C . GLY B 1 137 ? -43.858 62.118 -7.960 1.00 15.04 156 GLY B C 1
ATOM 9556 O O . GLY B 1 137 ? -44.185 62.384 -9.121 1.00 18.05 156 GLY B O 1
ATOM 9560 N N . ILE B 1 138 ? -43.917 60.894 -7.445 1.00 13.62 157 ILE B N 1
ATOM 9561 C CA . ILE B 1 138 ? -44.366 59.736 -8.214 1.00 12.78 157 ILE B CA 1
ATOM 9562 C C . ILE B 1 138 ? -45.754 59.310 -7.712 1.00 15.84 157 ILE B C 1
ATOM 9563 O O . ILE B 1 138 ? -45.926 59.072 -6.516 1.00 15.40 157 ILE B O 1
ATOM 9579 N N . VAL B 1 139 ? -46.730 59.181 -8.614 1.00 12.08 158 VAL B N 1
ATOM 9580 C CA . VAL B 1 139 ? -48.084 58.781 -8.227 1.00 11.69 158 VAL B CA 1
ATOM 9581 C C . VAL B 1 139 ? -48.149 57.282 -7.925 1.00 12.14 158 VAL B C 1
ATOM 9582 O O . VAL B 1 139 ? -47.928 56.460 -8.815 1.00 12.35 158 VAL B O 1
ATOM 9595 N N . PRO B 1 140 ? -48.457 56.909 -6.671 1.00 11.09 159 PRO B N 1
ATOM 9596 C CA . PRO B 1 140 ? -48.546 55.479 -6.344 1.00 10.06 159 PRO B CA 1
ATOM 9597 C C . PRO B 1 140 ? -49.870 54.869 -6.805 1.00 10.70 159 PRO B C 1
ATOM 9598 O O . PRO B 1 140 ? -50.939 55.444 -6.579 1.00 12.85 159 PRO B O 1
ATOM 9609 N N . THR B 1 141 ? -49.789 53.720 -7.460 1.00 11.14 160 THR B N 1
ATOM 9610 C CA . THR B 1 141 ? -50.976 52.974 -7.860 1.00 12.26 160 THR B CA 1
ATOM 9611 C C . THR B 1 141 ? -50.749 51.531 -7.423 1.00 13.20 160 THR B C 1
ATOM 9612 O O . THR B 1 141 ? -49.630 51.019 -7.491 1.00 11.29 160 THR B O 1
ATOM 9623 N N . VAL B 1 142 ? -51.805 50.895 -6.917 1.00 11.71 161 VAL B N 1
ATOM 9624 C CA . VAL B 1 142 ? -51.647 49.677 -6.135 1.00 8.50 161 VAL B CA 1
ATOM 9625 C C . VAL B 1 142 ? -52.526 48.530 -6.607 1.00 8.49 161 VAL B C 1
ATOM 9626 O O . VAL B 1 142 ? -53.748 48.659 -6.698 1.00 9.48 161 VAL B O 1
ATOM 9639 N N . THR B 1 143 ? -51.870 47.409 -6.878 1.00 9.23 162 THR B N 1
ATOM 9640 C CA . THR B 1 143 ? -52.524 46.139 -7.133 1.00 7.54 162 THR B CA 1
ATOM 9641 C C . THR B 1 143 ? -52.718 45.389 -5.818 1.00 7.22 162 THR B C 1
ATOM 9642 O O . THR B 1 143 ? -51.743 45.067 -5.148 1.00 9.57 162 THR B O 1
ATOM 9653 N N . LEU B 1 144 ? -53.959 45.079 -5.467 1.00 8.53 163 LEU B N 1
ATOM 9654 C CA . LEU B 1 144 ? -54.244 44.361 -4.225 1.00 7.05 163 LEU B CA 1
ATOM 9655 C C . LEU B 1 144 ? -53.818 42.895 -4.314 1.00 10.17 163 LEU B C 1
ATOM 9656 O O . LEU B 1 144 ? -53.205 42.368 -3.383 1.00 9.01 163 LEU B O 1
ATOM 9672 N N . TYR B 1 145 ? -54.143 42.246 -5.431 1.00 7.62 164 TYR B N 1
ATOM 9673 C CA . TYR B 1 145 ? -53.799 40.839 -5.636 1.00 8.72 164 TYR B CA 1
ATOM 9674 C C . TYR B 1 145 ? -52.980 40.617 -6.887 1.00 10.47 164 TYR B C 1
ATOM 9675 O O . TYR B 1 145 ? -53.490 40.723 -8.003 1.00 9.50 164 TYR B O 1
ATOM 9693 N N . HIS B 1 146 ? -51.710 40.285 -6.686 1.00 9.09 165 HIS B N 1
ATOM 9694 C CA . HIS B 1 146 ? -50.827 39.911 -7.786 1.00 8.51 165 HIS B CA 1
ATOM 9695 C C . HIS B 1 146 ? -50.209 38.543 -7.505 1.00 9.39 165 HIS B C 1
ATOM 9696 O O . HIS B 1 146 ? -48.981 38.371 -7.477 1.00 8.72 165 HIS B O 1
ATOM 9709 N N . TRP B 1 147 ? -51.122 37.593 -7.269 1.00 10.85 166 TRP B N 1
ATOM 9710 C CA . TRP B 1 147 ? -50.910 36.142 -7.331 1.00 9.39 166 TRP B CA 1
ATOM 9711 C C . TRP B 1 147 ? -50.364 35.508 -6.054 1.00 10.20 166 TRP B C 1
ATOM 9712 O O . TRP B 1 147 ? -50.300 34.274 -5.964 1.00 13.19 166 TRP B O 1
ATOM 9733 N N . ASP B 1 148 ? -49.972 36.325 -5.077 1.00 8.95 167 ASP B N 1
ATOM 9734 C CA . ASP B 1 148 ? -49.369 35.813 -3.858 1.00 10.08 167 ASP B CA 1
ATOM 9735 C C . ASP B 1 148 ? -50.441 35.572 -2.781 1.00 8.60 167 ASP B C 1
ATOM 9736 O O . ASP B 1 148 ? -50.410 36.136 -1.700 1.00 11.29 167 ASP B O 1
ATOM 9745 N N . LEU B 1 149 ? -51.387 34.700 -3.105 1.00 9.94 168 LEU B N 1
ATOM 9746 C CA . LEU B 1 149 ? -52.421 34.303 -2.150 1.00 10.92 168 LEU B CA 1
ATOM 9747 C C . LEU B 1 149 ? -51.799 33.729 -0.879 1.00 9.32 168 LEU B C 1
ATOM 9748 O O . LEU B 1 149 ? -50.931 32.861 -0.951 1.00 10.96 168 LEU B O 1
ATOM 9764 N N . PRO B 1 150 ? -52.256 34.188 0.302 1.00 12.36 169 PRO B N 1
ATOM 9765 C CA . PRO B 1 150 ? -51.744 33.568 1.520 1.00 11.18 169 PRO B CA 1
ATOM 9766 C C . PRO B 1 150 ? -51.915 32.055 1.508 1.00 13.37 169 PRO B C 1
ATOM 9767 O O . PRO B 1 150 ? -52.964 31.544 1.102 1.00 12.50 169 PRO B O 1
ATOM 9778 N N . GLU B 1 151 ? -50.875 31.348 1.934 1.00 12.16 170 GLU B N 1
ATOM 9779 C CA . GLU B 1 151 ? -50.897 29.891 1.952 1.00 11.52 170 GLU B CA 1
ATOM 9780 C C . GLU B 1 151 ? -52.056 29.360 2.780 1.00 12.42 170 GLU B C 1
ATOM 9781 O O . GLU B 1 151 ? -52.656 28.350 2.425 1.00 13.92 170 GLU B O 1
ATOM 9793 N N . ALA B 1 152 ? -52.384 30.047 3.867 1.00 16.21 171 ALA B N 1
ATOM 9794 C CA . ALA B 1 152 ? -53.478 29.610 4.729 1.00 19.32 171 ALA B CA 1
ATOM 9795 C C . ALA B 1 152 ? -54.795 29.530 3.953 1.00 13.86 171 ALA B C 1
ATOM 9796 O O . ALA B 1 152 ? -55.607 28.626 4.179 1.00 18.52 171 ALA B O 1
ATOM 9803 N N . LEU B 1 153 ? -55.012 30.474 3.042 1.00 13.42 172 LEU B N 1
ATOM 9804 C CA . LEU B 1 153 ? -56.224 30.473 2.222 1.00 12.51 172 LEU B CA 1
ATOM 9805 C C . LEU B 1 153 ? -56.105 29.452 1.097 1.00 12.27 172 LEU B C 1
ATOM 9806 O O . LEU B 1 153 ? -57.084 28.809 0.713 1.00 14.21 172 LEU B O 1
ATOM 9822 N N . SER B 1 154 ? -54.896 29.304 0.566 1.00 12.25 173 SER B N 1
ATOM 9823 C CA . SER B 1 154 ? -54.644 28.317 -0.476 1.00 14.71 173 SER B CA 1
ATOM 9824 C C . SER B 1 154 ? -54.916 26.901 0.027 1.00 14.03 173 SER B C 1
ATOM 9825 O O . SER B 1 154 ? -55.475 26.066 -0.698 1.00 15.23 173 SER B O 1
ATOM 9833 N N . LYS B 1 155 ? -54.535 26.623 1.272 1.00 13.66 174 LYS B N 1
ATOM 9834 C CA . LYS B 1 155 ? -54.769 25.302 1.866 1.00 15.45 174 LYS B CA 1
ATOM 9835 C C . LYS B 1 155 ? -56.257 24.979 1.969 1.00 19.01 174 LYS B C 1
ATOM 9836 O O . LYS B 1 155 ? -56.645 23.811 1.974 1.00 21.74 174 LYS B O 1
ATOM 9855 N N . ASN B 1 156 ? -57.083 26.018 2.064 1.00 17.63 175 ASN B N 1
ATOM 9856 C CA . ASN B 1 156 ? -58.531 25.857 2.170 1.00 21.45 175 ASN B CA 1
ATOM 9857 C C . ASN B 1 156 ? -59.231 25.953 0.813 1.00 21.49 175 ASN B C 1
ATOM 9858 O O . ASN B 1 156 ? -60.441 26.152 0.745 1.00 25.90 175 ASN B O 1
ATOM 9869 N N . GLY B 1 157 ? -58.470 25.789 -0.265 1.00 16.08 176 GLY B N 1
ATOM 9870 C CA . GLY B 1 157 ? -59.045 25.726 -1.597 1.00 17.48 176 GLY B CA 1
ATOM 9871 C C . GLY B 1 157 ? -58.713 26.896 -2.498 1.00 11.40 176 GLY B C 1
ATOM 9872 O O . GLY B 1 157 ? -58.987 26.852 -3.699 1.00 14.46 176 GLY B O 1
ATOM 9876 N N . GLY B 1 158 ? -58.135 27.952 -1.936 1.00 11.43 177 GLY B N 1
ATOM 9877 C CA . GLY B 1 158 ? -57.773 29.115 -2.721 1.00 12.02 177 GLY B CA 1
ATOM 9878 C C . GLY B 1 158 ? -58.937 29.613 -3.557 1.00 11.22 177 GLY B C 1
ATOM 9879 O O . GLY B 1 158 ? -60.070 29.700 -3.085 1.00 11.47 177 GLY B O 1
ATOM 9883 N N . TRP B 1 159 ? -58.675 29.898 -4.824 1.00 11.02 178 TRP B N 1
ATOM 9884 C CA . TRP B 1 159 ? -59.703 30.484 -5.664 1.00 9.24 178 TRP B CA 1
ATOM 9885 C C . TRP B 1 159 ? -60.734 29.467 -6.151 1.00 12.14 178 TRP B C 1
ATOM 9886 O O . TRP B 1 159 ? -61.634 29.829 -6.899 1.00 12.22 178 TRP B O 1
ATOM 9907 N N . LEU B 1 160 ? -60.652 28.220 -5.683 1.00 11.79 179 LEU B N 1
ATOM 9908 C CA . LEU B 1 160 ? -61.757 27.274 -5.879 1.00 11.42 179 LEU B CA 1
ATOM 9909 C C . LEU B 1 160 ? -62.794 27.367 -4.744 1.00 13.14 179 LEU B C 1
ATOM 9910 O O . LEU B 1 160 ? -63.855 26.752 -4.811 1.00 18.98 179 LEU B O 1
ATOM 9926 N N . ASN B 1 161 ? -62.483 28.169 -3.727 1.00 13.47 180 ASN B N 1
ATOM 9927 C CA . ASN B 1 161 ? -63.350 28.356 -2.564 1.00 13.18 180 ASN B CA 1
ATOM 9928 C C . ASN B 1 161 ? -63.835 29.796 -2.489 1.00 14.84 180 ASN B C 1
ATOM 9929 O O . ASN B 1 161 ? -63.031 30.720 -2.423 1.00 14.80 180 ASN B O 1
ATOM 9940 N N . GLU B 1 162 ? -65.151 29.987 -2.477 1.00 15.72 181 GLU B N 1
ATOM 9941 C CA . GLU B 1 162 ? -65.714 31.329 -2.452 1.00 15.22 181 GLU B CA 1
ATOM 9942 C C . GLU B 1 162 ? -65.302 32.085 -1.184 1.00 15.12 181 GLU B C 1
ATOM 9943 O O . GLU B 1 162 ? -65.294 33.319 -1.161 1.00 14.07 181 GLU B O 1
ATOM 9955 N N . ASP B 1 163 ? -64.930 31.353 -0.137 1.00 14.84 182 ASP B N 1
ATOM 9956 C CA . ASP B 1 163 ? -64.425 31.990 1.088 1.00 16.46 182 ASP B CA 1
ATOM 9957 C C . ASP B 1 163 ? -63.232 32.910 0.800 1.00 15.88 182 ASP B C 1
ATOM 9958 O O . ASP B 1 163 ? -62.989 33.887 1.517 1.00 15.67 182 ASP B O 1
ATOM 9967 N N . THR B 1 164 ? -62.466 32.584 -0.234 1.00 11.65 183 THR B N 1
ATOM 9968 C CA . THR B 1 164 ? -61.306 33.382 -0.604 1.00 10.71 183 THR B CA 1
ATOM 9969 C C . THR B 1 164 ? -61.742 34.743 -1.155 1.00 11.42 183 THR B C 1
ATOM 9970 O O . THR B 1 164 ? -61.085 35.749 -0.903 1.00 11.42 183 THR B O 1
ATOM 9981 N N . ALA B 1 165 ? -62.859 34.782 -1.876 1.00 12.44 184 ALA B N 1
ATOM 9982 C CA . ALA B 1 165 ? -63.402 36.049 -2.359 1.00 11.29 184 ALA B CA 1
ATOM 9983 C C . ALA B 1 165 ? -63.822 36.936 -1.189 1.00 13.68 184 ALA B C 1
ATOM 9984 O O . ALA B 1 165 ? -63.542 38.145 -1.176 1.00 12.92 184 ALA B O 1
ATOM 9991 N N . VAL B 1 166 ? -64.468 36.325 -0.197 1.00 12.82 185 VAL B N 1
ATOM 9992 C CA . VAL B 1 166 ? -64.905 37.050 0.990 1.00 13.92 185 VAL B CA 1
ATOM 9993 C C . VAL B 1 166 ? -63.689 37.617 1.728 1.00 15.05 185 VAL B C 1
ATOM 9994 O O . VAL B 1 166 ? -63.669 38.795 2.105 1.00 16.12 185 VAL B O 1
ATOM 10007 N N . ALA B 1 167 ? -62.667 36.787 1.917 1.00 11.92 186 ALA B N 1
ATOM 10008 C CA . ALA B 1 167 ? -61.437 37.224 2.569 1.00 13.22 186 ALA B CA 1
ATOM 10009 C C . ALA B 1 167 ? -60.760 38.351 1.791 1.00 11.26 186 ALA B C 1
ATOM 10010 O O . ALA B 1 167 ? -60.217 39.289 2.377 1.00 12.09 186 ALA B O 1
ATOM 10017 N N . PHE B 1 168 ? -60.800 38.268 0.464 1.00 10.11 187 PHE B N 1
ATOM 10018 C CA . PHE B 1 168 ? -60.189 39.282 -0.367 1.00 9.41 187 PHE B CA 1
ATOM 10019 C C . PHE B 1 168 ? -60.865 40.639 -0.167 1.00 11.60 187 PHE B C 1
ATOM 10020 O O . PHE B 1 168 ? -60.183 41.657 -0.073 1.00 10.70 187 PHE B O 1
ATOM 10037 N N . GLY B 1 169 ? -62.193 40.656 -0.094 1.00 12.72 188 GLY B N 1
ATOM 10038 C CA . GLY B 1 169 ? -62.919 41.897 0.154 1.00 13.53 188 GLY B CA 1
ATOM 10039 C C . GLY B 1 169 ? -62.515 42.552 1.462 1.00 14.10 188 GLY B C 1
ATOM 10040 O O . GLY B 1 169 ? -62.368 43.775 1.554 1.00 14.72 188 GLY B O 1
ATOM 10044 N N . GLN B 1 170 ? -62.344 41.725 2.488 1.00 13.67 189 GLN B N 1
ATOM 10045 C CA . GLN B 1 170 ? -61.966 42.193 3.813 1.00 14.12 189 GLN B CA 1
ATOM 10046 C C . GLN B 1 170 ? -60.534 42.724 3.828 1.00 14.96 189 GLN B C 1
ATOM 10047 O O . GLN B 1 170 ? -60.232 43.698 4.521 1.00 14.70 189 GLN B O 1
ATOM 10061 N N . TYR B 1 171 ? -59.665 42.087 3.050 1.00 12.35 190 TYR B N 1
ATOM 10062 C CA . TYR B 1 171 ? -58.282 42.530 2.902 1.00 11.35 190 TYR B CA 1
ATOM 10063 C C . TYR B 1 171 ? -58.217 43.869 2.173 1.00 13.36 190 TYR B C 1
ATOM 10064 O O . TYR B 1 171 ? -57.471 44.766 2.578 1.00 12.74 190 TYR B O 1
ATOM 10082 N N . ALA B 1 172 ? -59.020 44.015 1.121 1.00 12.03 191 ALA B N 1
ATOM 10083 C CA . ALA B 1 172 ? -59.111 45.277 0.396 1.00 11.19 191 ALA B CA 1
ATOM 10084 C C . ALA B 1 172 ? -59.513 46.404 1.347 1.00 11.87 191 ALA B C 1
ATOM 10085 O O . ALA B 1 172 ? -58.900 47.468 1.349 1.00 12.64 191 ALA B O 1
ATOM 10092 N N . ASP B 1 173 ? -60.522 46.129 2.173 1.00 14.33 192 ASP B N 1
ATOM 10093 C CA . ASP B 1 173 ? -61.015 47.044 3.208 1.00 13.85 192 ASP B CA 1
ATOM 10094 C C . ASP B 1 173 ? -59.835 47.554 4.062 1.00 15.77 192 ASP B C 1
ATOM 10095 O O . ASP B 1 173 ? -59.678 48.753 4.295 1.00 14.83 192 ASP B O 1
ATOM 10104 N N . VAL B 1 174 ? -58.997 46.631 4.512 1.00 11.82 193 VAL B N 1
ATOM 10105 C CA . VAL B 1 174 ? -57.836 46.984 5.315 1.00 14.48 193 VAL B CA 1
ATOM 10106 C C . VAL B 1 174 ? -56.890 47.927 4.564 1.00 13.10 193 VAL B C 1
ATOM 10107 O O . VAL B 1 174 ?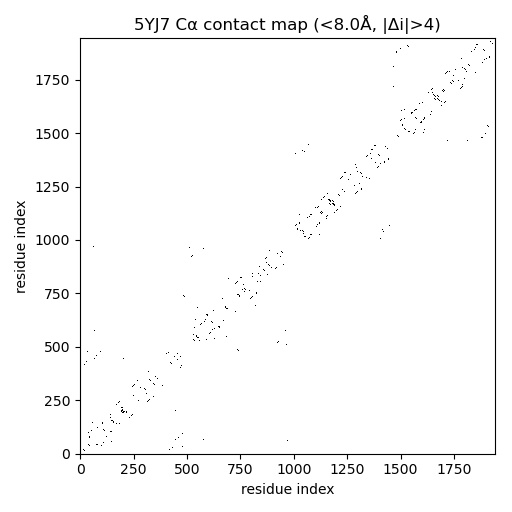 -56.417 48.917 5.132 1.00 13.74 193 VAL B O 1
ATOM 10120 N N . MET B 1 175 ? -56.622 47.641 3.297 1.00 13.21 194 MET B N 1
ATOM 10121 C CA . MET B 1 175 ? -55.666 48.448 2.548 1.00 12.25 194 MET B CA 1
ATOM 10122 C C . MET B 1 175 ? -56.232 49.819 2.193 1.00 10.97 194 MET B C 1
ATOM 10123 O O . MET B 1 175 ? -55.496 50.818 2.230 1.00 11.14 194 MET B O 1
ATOM 10137 N N . PHE B 1 176 ? -57.520 49.882 1.857 1.00 12.92 195 PHE B N 1
ATOM 10138 C CA . PHE B 1 176 ? -58.169 51.164 1.565 1.00 11.70 195 PHE B CA 1
ATOM 10139 C C . PHE B 1 176 ? -58.078 52.095 2.764 1.00 14.56 195 PHE B C 1
ATOM 10140 O O . PHE B 1 176 ? -57.775 53.281 2.623 1.00 13.18 195 PHE B O 1
ATOM 10157 N N . GLN B 1 177 ? -58.362 51.563 3.949 1.00 13.83 196 GLN B N 1
ATOM 10158 C CA . GLN B 1 177 ? -58.313 52.362 5.169 1.00 14.16 196 GLN B CA 1
ATOM 10159 C C . GLN B 1 177 ? -56.891 52.863 5.431 1.00 14.06 196 GLN B C 1
ATOM 10160 O O . GLN B 1 177 ? -56.687 54.010 5.830 1.00 14.94 196 GLN B O 1
ATOM 10174 N N . ALA B 1 178 ? -55.902 52.011 5.174 1.00 13.46 197 ALA B N 1
ATOM 10175 C CA . ALA B 1 178 ? -54.529 52.355 5.523 1.00 13.67 197 ALA B CA 1
ATOM 10176 C C . ALA B 1 178 ? -53.890 53.346 4.551 1.00 14.44 197 ALA B C 1
ATOM 10177 O O . ALA B 1 178 ? -53.231 54.288 4.997 1.00 14.58 197 ALA B O 1
ATOM 10184 N N . LEU B 1 179 ? -54.102 53.152 3.248 1.00 12.84 198 LEU B N 1
ATOM 10185 C CA . LEU B 1 179 ? -53.349 53.890 2.224 1.00 12.32 198 LEU B CA 1
ATOM 10186 C C . LEU B 1 179 ? -54.180 54.836 1.361 1.00 13.79 198 LEU B C 1
ATOM 10187 O O . LEU B 1 179 ? -53.620 55.661 0.642 1.00 13.78 198 LEU B O 1
ATOM 10203 N N . GLY B 1 180 ? -55.502 54.717 1.427 1.00 15.10 199 GLY B N 1
ATOM 10204 C CA . GLY B 1 180 ? -56.383 55.390 0.481 1.00 12.90 199 GLY B CA 1
ATOM 10205 C C . GLY B 1 180 ? -56.468 56.908 0.575 1.00 15.23 199 GLY B C 1
ATOM 10206 O O . GLY B 1 180 ? -56.998 57.565 -0.332 1.00 14.34 199 GLY B O 1
ATOM 10210 N N . ASP B 1 181 ? -55.960 57.478 1.662 1.00 16.21 200 ASP B N 1
ATOM 10211 C CA . ASP B 1 181 ? -55.852 58.930 1.765 1.00 17.35 200 ASP B CA 1
ATOM 10212 C C . ASP B 1 181 ? -54.789 59.451 0.797 1.00 16.43 200 ASP B C 1
ATOM 10213 O O . ASP B 1 181 ? -54.785 60.635 0.449 1.00 19.30 200 ASP B O 1
ATOM 10222 N N . ARG B 1 182 ? -53.892 58.560 0.383 1.00 14.21 201 ARG B N 1
ATOM 10223 C CA . ARG B 1 182 ? -52.799 58.901 -0.519 1.00 14.34 201 ARG B CA 1
ATOM 10224 C C . ARG B 1 182 ? -52.885 58.166 -1.857 1.00 14.05 201 ARG B C 1
ATOM 10225 O O . ARG B 1 182 ? -52.613 58.758 -2.896 1.00 17.17 201 ARG B O 1
ATOM 10246 N N . VAL B 1 183 ? -53.237 56.882 -1.832 1.00 12.68 202 VAL B N 1
ATOM 10247 C CA . VAL B 1 183 ? -53.393 56.093 -3.054 1.00 11.83 202 VAL B CA 1
ATOM 10248 C C . VAL B 1 183 ? -54.783 56.307 -3.637 1.00 14.55 202 VAL B C 1
ATOM 10249 O O . VAL B 1 183 ? -55.786 56.073 -2.961 1.00 13.62 202 VAL B O 1
ATOM 10262 N N . LYS B 1 184 ? -54.837 56.746 -4.890 1.00 13.43 203 LYS B N 1
ATOM 10263 C CA . LYS B 1 184 ? -56.096 57.114 -5.531 1.00 11.85 203 LYS B CA 1
ATOM 10264 C C . LYS B 1 184 ? -56.398 56.282 -6.780 1.00 12.59 203 LYS B C 1
ATOM 10265 O O . LYS B 1 184 ? -57.397 56.524 -7.456 1.00 14.79 203 LYS B O 1
ATOM 10284 N N . LEU B 1 185 ? -55.549 55.306 -7.076 1.00 12.03 204 LEU B N 1
ATOM 10285 C CA . LEU B 1 185 ? -55.788 54.385 -8.182 1.00 11.54 204 LEU B CA 1
ATOM 10286 C C . LEU B 1 185 ? -55.498 52.974 -7.708 1.00 12.08 204 LEU B C 1
ATOM 10287 O O . LEU B 1 185 ? -54.368 52.660 -7.330 1.00 10.94 204 LEU B O 1
ATOM 10303 N N . TRP B 1 186 ? -56.541 52.146 -7.710 1.00 11.07 205 TRP B N 1
ATOM 10304 C CA . TRP B 1 186 ? -56.495 50.785 -7.203 1.00 8.69 205 TRP B CA 1
ATOM 10305 C C . TRP B 1 186 ? -56.810 49.767 -8.293 1.00 10.97 205 TRP B C 1
ATOM 10306 O O . TRP B 1 186 ? -57.785 49.920 -9.033 1.00 13.03 205 TRP B O 1
ATOM 10327 N N . PHE B 1 187 ? -55.982 48.732 -8.354 1.00 9.73 206 PHE B N 1
ATOM 10328 C CA . PHE B 1 187 ? -56.212 47.567 -9.198 1.00 10.22 206 PHE B CA 1
ATOM 10329 C C . PHE B 1 187 ? -56.577 46.388 -8.295 1.00 11.73 206 PHE B C 1
ATOM 10330 O O . PHE B 1 187 ? -55.857 46.073 -7.351 1.00 11.40 206 PHE B O 1
ATOM 10347 N N . THR B 1 188 ? -57.700 45.735 -8.561 1.00 8.75 207 THR B N 1
ATOM 10348 C CA . THR B 1 188 ? -58.138 44.659 -7.684 1.00 10.24 207 THR B CA 1
ATOM 10349 C C . THR B 1 188 ? -57.296 43.399 -7.872 1.00 10.37 207 THR B C 1
ATOM 10350 O O . THR B 1 188 ? -56.517 43.019 -6.993 1.00 11.97 207 THR B O 1
ATOM 10361 N N . LEU B 1 189 ? -57.465 42.736 -9.010 1.00 9.71 208 LEU B N 1
ATOM 10362 C CA . LEU B 1 189 ? -56.693 41.541 -9.291 1.00 9.00 208 LEU B CA 1
ATOM 10363 C C . LEU B 1 189 ? -55.909 41.728 -10.586 1.00 9.73 208 LEU B C 1
ATOM 10364 O O . LEU B 1 189 ? -56.399 42.309 -11.553 1.00 12.50 208 LEU B O 1
ATOM 10380 N N . ASN B 1 190 ? -54.687 41.220 -10.582 1.00 8.76 209 ASN B N 1
ATOM 10381 C CA . ASN B 1 190 ? -53.854 41.177 -11.765 1.00 7.68 209 ASN B CA 1
ATOM 10382 C C . ASN B 1 190 ? -54.060 39.882 -12.543 1.00 9.98 209 ASN B C 1
ATOM 10383 O O . ASN B 1 190 ? -53.867 38.808 -11.993 1.00 10.19 209 ASN B O 1
ATOM 10394 N N . GLU B 1 191 ? -54.432 39.989 -13.816 1.00 8.90 210 GLU B N 1
ATOM 10395 C CA . GLU B 1 191 ? -54.521 38.827 -14.712 1.00 10.19 210 GLU B CA 1
ATOM 10396 C C . GLU B 1 191 ? -55.211 37.616 -14.094 1.00 10.57 210 GLU B C 1
ATOM 10397 O O . GLU B 1 191 ? -54.582 36.571 -13.919 1.00 11.48 210 GLU B O 1
ATOM 10409 N N . PRO B 1 192 ? -56.507 37.741 -13.781 1.00 8.62 211 PRO B N 1
ATOM 10410 C CA . PRO B 1 192 ? -57.245 36.566 -13.309 1.00 7.17 211 PRO B CA 1
ATOM 10411 C C . PRO B 1 192 ? -57.221 35.401 -14.319 1.00 8.68 211 PRO B C 1
ATOM 10412 O O . PRO B 1 192 ? -57.330 34.244 -13.919 1.00 11.33 211 PRO B O 1
ATOM 10423 N N . TRP B 1 193 ? -57.036 35.702 -15.605 1.00 9.14 212 TRP B N 1
ATOM 10424 C CA . TRP B 1 193 ? -56.905 34.659 -16.631 1.00 8.45 212 TRP B CA 1
ATOM 10425 C C . TRP B 1 193 ? -55.760 33.726 -16.294 1.00 7.72 212 TRP B C 1
ATOM 10426 O O . TRP B 1 193 ? -55.878 32.509 -16.350 1.00 9.32 212 TRP B O 1
ATOM 10447 N N . THR B 1 194 ? -54.625 34.315 -15.968 1.00 8.13 213 THR B N 1
ATOM 10448 C CA . THR B 1 194 ? -53.412 33.538 -15.753 1.00 9.95 213 THR B CA 1
ATOM 10449 C C . THR B 1 194 ? -53.502 32.719 -14.469 1.00 7.80 213 THR B C 1
ATOM 10450 O O . THR B 1 194 ? -53.140 31.546 -14.452 1.00 8.62 213 THR B O 1
ATOM 10461 N N . THR B 1 195 ? -53.996 33.334 -13.409 1.00 8.62 214 THR B N 1
ATOM 10462 C CA . THR B 1 195 ? -54.236 32.610 -12.177 1.00 6.84 214 THR B CA 1
ATOM 10463 C C . THR B 1 195 ? -55.105 31.390 -12.460 1.00 9.28 214 THR B C 1
ATOM 10464 O O . THR B 1 195 ? -54.794 30.269 -12.048 1.00 9.69 214 THR B O 1
ATOM 10475 N N . ALA B 1 196 ? -56.188 31.601 -13.194 1.00 9.39 215 ALA B N 1
ATOM 10476 C CA . ALA B 1 196 ? -57.129 30.521 -13.469 1.00 8.75 215 ALA B CA 1
ATOM 10477 C C . ALA B 1 196 ? -56.524 29.415 -14.322 1.00 9.75 215 ALA B C 1
ATOM 10478 O O . ALA B 1 196 ? -56.623 28.234 -13.987 1.00 12.42 215 ALA B O 1
ATOM 10485 N N . ILE B 1 197 ? -55.914 29.790 -15.440 1.00 9.13 216 ILE B N 1
ATOM 10486 C CA . ILE B 1 197 ? -55.404 28.814 -16.398 1.00 11.27 216 ILE B CA 1
ATOM 10487 C C . ILE B 1 197 ? -54.084 28.201 -15.928 1.00 10.57 216 ILE B C 1
ATOM 10488 O O . ILE B 1 197 ? -53.952 26.975 -15.852 1.00 10.84 216 ILE B O 1
ATOM 10504 N N . ALA B 1 198 ? -53.109 29.049 -15.614 1.00 9.53 217 ALA B N 1
ATOM 10505 C CA . ALA B 1 198 ? -51.787 28.555 -15.247 1.00 12.03 217 ALA B CA 1
ATOM 10506 C C . ALA B 1 198 ? -51.770 27.978 -13.830 1.00 11.09 217 ALA B C 1
ATOM 10507 O O . ALA B 1 198 ? -51.120 26.974 -13.586 1.00 12.70 217 ALA B O 1
ATOM 10514 N N . GLY B 1 199 ? -52.483 28.614 -12.904 1.00 8.89 218 GLY B N 1
ATOM 10515 C CA . GLY B 1 199 ? -52.452 28.211 -11.510 1.00 12.17 218 GLY B CA 1
ATOM 10516 C C . GLY B 1 199 ? -53.332 27.027 -11.167 1.00 13.30 218 GLY B C 1
ATOM 10517 O O . GLY B 1 199 ? -52.898 26.103 -10.474 1.00 12.01 218 GLY B O 1
ATOM 10521 N N . TYR B 1 200 ? -54.566 27.036 -11.662 1.00 12.68 219 TYR B N 1
ATOM 10522 C CA . TYR B 1 200 ? -55.542 26.011 -11.298 1.00 10.37 219 TYR B CA 1
ATOM 10523 C C . TYR B 1 200 ? -55.847 25.026 -12.425 1.00 9.92 219 TYR B C 1
ATOM 10524 O O . TYR B 1 200 ? -56.407 23.963 -12.178 1.00 13.06 219 TYR B O 1
ATOM 10542 N N . GLY B 1 201 ? -55.438 25.356 -13.647 1.00 11.50 220 GLY B N 1
ATOM 10543 C CA . GLY B 1 201 ? -55.761 24.536 -14.802 1.00 13.54 220 GLY B CA 1
ATOM 10544 C C . GLY B 1 201 ? -54.626 23.672 -15.319 1.00 12.24 220 GLY B C 1
ATOM 10545 O O . GLY B 1 201 ? -54.774 22.459 -15.478 1.00 14.47 220 GLY B O 1
ATOM 10549 N N . GLN B 1 202 ? -53.500 24.314 -15.608 1.00 12.00 221 GLN B N 1
ATOM 10550 C CA . GLN B 1 202 ? -52.320 23.652 -16.163 1.00 10.85 221 GLN B CA 1
ATOM 10551 C C . GLN B 1 202 ? -51.294 23.269 -15.107 1.00 13.86 221 GLN B C 1
ATOM 10552 O O . GLN B 1 202 ? -50.497 22.350 -15.308 1.00 16.56 221 GLN B O 1
ATOM 10566 N N . GLY B 1 203 ? -51.283 24.018 -14.012 1.00 15.46 222 GLY B N 1
ATOM 10567 C CA . GLY B 1 203 ? -50.407 23.737 -12.891 1.00 17.48 222 GLY B CA 1
ATOM 10568 C C . GLY B 1 203 ? -48.996 24.267 -13.028 1.00 13.98 222 GLY B C 1
ATOM 10569 O O . GLY B 1 203 ? -48.128 23.906 -12.229 1.00 14.08 222 GLY B O 1
ATOM 10573 N N . GLY B 1 204 ? -48.753 25.120 -14.022 1.00 12.53 223 GLY B N 1
ATOM 10574 C CA . GLY B 1 204 ? -47.434 25.715 -14.191 1.00 13.85 223 GLY B CA 1
ATOM 10575 C C . GLY B 1 204 ? -47.144 26.789 -13.158 1.00 13.11 223 GLY B C 1
ATOM 10576 O O . GLY B 1 204 ? -45.978 27.081 -12.878 1.00 12.55 223 GLY B O 1
ATOM 10580 N N . HIS B 1 205 ? -48.208 27.385 -12.616 1.00 8.93 224 HIS B N 1
ATOM 10581 C CA . HIS B 1 205 ? -48.120 28.393 -11.565 1.00 11.23 224 HIS B CA 1
ATOM 10582 C C . HIS B 1 205 ? -48.727 27.854 -10.280 1.00 11.39 224 HIS B C 1
ATOM 10583 O O . HIS B 1 205 ? -49.475 26.883 -10.301 1.00 11.45 224 HIS B O 1
ATOM 10596 N N . ALA B 1 206 ? -48.402 28.483 -9.159 1.00 11.47 225 ALA B N 1
ATOM 10597 C CA . ALA B 1 206 ? -49.036 28.152 -7.895 1.00 12.00 225 ALA B CA 1
ATOM 10598 C C . ALA B 1 206 ? -50.547 28.359 -8.031 1.00 8.36 225 ALA B C 1
ATOM 10599 O O . ALA B 1 206 ? -50.973 29.316 -8.660 1.00 11.36 225 ALA B O 1
ATOM 10606 N N . PRO B 1 207 ? -51.360 27.472 -7.430 1.00 11.07 226 PRO B N 1
ATOM 10607 C CA . PRO B 1 207 ? -50.996 26.359 -6.545 1.00 12.57 226 PRO B CA 1
ATOM 10608 C C . PRO B 1 207 ? -50.602 25.048 -7.231 1.00 10.21 226 PRO B C 1
ATOM 10609 O O . PRO B 1 207 ? -50.386 24.044 -6.540 1.00 12.14 226 PRO B O 1
ATOM 10620 N N . GLY B 1 208 ? -50.526 25.030 -8.558 1.00 11.82 227 GLY B N 1
ATOM 10621 C CA . GLY B 1 208 ? -50.031 23.860 -9.277 1.00 12.72 227 GLY B CA 1
ATOM 10622 C C . GLY B 1 208 ? -51.063 22.770 -9.540 1.00 13.79 227 GLY B C 1
ATOM 10623 O O . GLY B 1 208 ? -50.709 21.601 -9.710 1.00 15.73 227 GLY B O 1
ATOM 10627 N N . LEU B 1 209 ? -52.336 23.150 -9.581 1.00 11.89 228 LEU B N 1
ATOM 10628 C CA . LEU B 1 209 ? -53.418 22.187 -9.775 1.00 13.97 228 LEU B CA 1
ATOM 10629 C C . LEU B 1 209 ? -53.653 21.947 -11.258 1.00 14.50 228 LEU B C 1
ATOM 10630 O O . LEU B 1 209 ? -53.329 22.798 -12.099 1.00 13.63 228 LEU B O 1
ATOM 10646 N N . LYS B 1 210 ? -54.206 20.777 -11.569 1.00 13.41 229 LYS B N 1
ATOM 10647 C CA . LYS B 1 210 ? -54.319 20.332 -12.945 1.00 15.01 229 LYS B CA 1
ATOM 10648 C C . LYS B 1 210 ? -55.725 19.832 -13.231 1.00 17.67 229 LYS B C 1
ATOM 10649 O O . LYS B 1 210 ? -56.081 18.696 -12.905 1.00 23.14 229 LYS B O 1
ATOM 10668 N N . ASN B 1 211 ? -56.485 20.669 -13.924 1.00 13.65 230 ASN B N 1
ATOM 10669 C CA . ASN B 1 211 ? -57.828 20.340 -14.372 1.00 13.20 230 ASN B CA 1
ATOM 10670 C C . ASN B 1 211 ? -58.248 21.452 -15.309 1.00 13.52 230 ASN B C 1
ATOM 10671 O O . ASN B 1 211 ? -58.387 22.588 -14.886 1.00 14.32 230 ASN B O 1
ATOM 10682 N N . MET B 1 212 ? -58.403 21.131 -16.589 1.00 13.24 231 MET B N 1
ATOM 10683 C CA . MET B 1 212 ? -58.726 22.144 -17.590 1.00 14.97 231 MET B CA 1
ATOM 10684 C C . MET B 1 212 ? -60.210 22.174 -17.935 1.00 13.62 231 MET B C 1
ATOM 10685 O O . MET B 1 212 ? -60.673 23.098 -18.601 1.00 15.30 231 MET B O 1
ATOM 10699 N N . ALA B 1 213 ? -60.959 21.187 -17.457 1.00 15.60 232 ALA B N 1
ATOM 10700 C CA . ALA B 1 213 ? -62.391 21.117 -17.738 1.00 15.11 232 ALA B CA 1
ATOM 10701 C C . ALA B 1 213 ? -63.185 22.145 -16.944 1.00 19.00 232 ALA B C 1
ATOM 10702 O O . ALA B 1 213 ? -64.066 22.813 -17.490 1.00 15.50 232 ALA B O 1
ATOM 10709 N N . GLU B 1 214 ? -62.876 22.252 -15.652 1.00 15.32 233 GLU B N 1
ATOM 10710 C CA . GLU B 1 214 ? -63.682 23.020 -14.714 1.00 14.04 233 GLU B CA 1
ATOM 10711 C C . GLU B 1 214 ? -62.888 24.052 -13.923 1.00 12.97 233 GLU B C 1
ATOM 10712 O O . GLU B 1 214 ? -63.383 25.148 -13.683 1.00 14.06 233 GLU B O 1
ATOM 10724 N N . ASN B 1 215 ? -61.675 23.713 -13.494 1.00 11.88 234 ASN B N 1
ATOM 10725 C CA . ASN B 1 215 ? -60.946 24.612 -12.593 1.00 10.73 234 ASN B CA 1
ATOM 10726 C C . ASN B 1 215 ? -60.748 26.038 -13.132 1.00 11.76 234 ASN B C 1
ATOM 10727 O O . ASN B 1 215 ? -60.865 26.995 -12.379 1.00 12.55 234 ASN B O 1
ATOM 10738 N N . PRO B 1 216 ? -60.428 26.198 -14.425 1.00 11.54 235 PRO B N 1
ATOM 10739 C CA . PRO B 1 216 ? -60.227 27.588 -14.850 1.00 10.38 235 PRO B CA 1
ATOM 10740 C C . PRO B 1 216 ? -61.483 28.439 -14.688 1.00 12.35 235 PRO B C 1
ATOM 10741 O O . PRO B 1 216 ? -61.406 29.592 -14.275 1.00 10.54 235 PRO B O 1
ATOM 10752 N N . TYR B 1 217 ? -62.636 27.862 -15.000 1.00 12.01 236 TYR B N 1
ATOM 10753 C CA . TYR B 1 217 ? -63.882 28.598 -14.890 1.00 11.84 236 TYR B CA 1
ATOM 10754 C C . TYR B 1 217 ? -64.251 28.880 -13.432 1.00 11.26 236 TYR B C 1
ATOM 10755 O O . TYR B 1 217 ? -64.751 29.961 -13.120 1.00 11.95 236 TYR B O 1
ATOM 10773 N N . MET B 1 218 ? -63.985 27.932 -12.541 1.00 13.81 237 MET B N 1
ATOM 10774 C CA . MET B 1 218 ? -64.293 28.138 -11.133 1.00 11.36 237 MET B CA 1
ATOM 10775 C C . MET B 1 218 ? -63.354 29.171 -10.508 1.00 10.17 237 MET B C 1
ATOM 10776 O O . MET B 1 218 ? -63.806 30.037 -9.756 1.00 12.38 237 MET B O 1
ATOM 10790 N N . ALA B 1 219 ? -62.066 29.099 -10.823 1.00 10.50 238 ALA B N 1
ATOM 10791 C CA . ALA B 1 219 ? -61.111 30.070 -10.286 1.00 11.64 238 ALA B CA 1
ATOM 10792 C C . ALA B 1 219 ? -61.386 31.464 -10.841 1.00 12.38 238 ALA B C 1
ATOM 10793 O O . ALA B 1 219 ? -61.269 32.452 -10.124 1.00 11.03 238 ALA B O 1
ATOM 10800 N N . GLY B 1 220 ? -61.763 31.550 -12.110 1.00 11.02 239 GLY B N 1
ATOM 10801 C CA . GLY B 1 220 ? -62.166 32.821 -12.687 1.00 10.19 239 GLY B CA 1
ATOM 10802 C C . GLY B 1 220 ? -63.395 33.382 -11.985 1.00 13.72 239 GLY B C 1
ATOM 10803 O O . GLY B 1 220 ? -63.474 34.583 -11.694 1.00 10.37 239 GLY B O 1
ATOM 10807 N N . HIS B 1 221 ? -64.356 32.506 -11.715 1.00 12.99 240 HIS B N 1
ATOM 10808 C CA . HIS B 1 221 ? -65.606 32.879 -11.052 1.00 10.64 240 HIS B CA 1
ATOM 10809 C C . HIS B 1 221 ? -65.347 33.513 -9.685 1.00 13.04 240 HIS B C 1
ATOM 10810 O O . HIS B 1 221 ? -65.824 34.611 -9.400 1.00 12.62 240 HIS B O 1
ATOM 10823 N N . ASN B 1 222 ? -64.566 32.845 -8.842 1.00 11.80 241 ASN B N 1
ATOM 10824 C CA . ASN B 1 222 ? -64.356 33.370 -7.498 1.00 12.79 241 ASN B CA 1
ATOM 10825 C C . ASN B 1 222 ? -63.456 34.592 -7.480 1.00 11.12 241 ASN B C 1
ATOM 10826 O O . ASN B 1 222 ? -63.577 35.420 -6.595 1.00 11.57 241 ASN B O 1
ATOM 10837 N N . GLN B 1 223 ? -62.569 34.720 -8.459 1.00 10.21 242 GLN B N 1
ATOM 10838 C CA . GLN B 1 223 ? -61.806 35.950 -8.598 1.00 8.27 242 GLN B CA 1
ATOM 10839 C C . GLN B 1 223 ? -62.741 37.117 -8.924 1.00 12.40 242 GLN B C 1
ATOM 10840 O O . GLN B 1 223 ? -62.589 38.216 -8.384 1.00 10.47 242 GLN B O 1
ATOM 10854 N N . LEU B 1 224 ? -63.713 36.879 -9.794 1.00 11.64 243 LEU B N 1
ATOM 10855 C CA . LEU B 1 224 ? -64.687 37.910 -10.128 1.00 9.89 243 LEU B CA 1
ATOM 10856 C C . LEU B 1 224 ? -65.504 38.284 -8.897 1.00 12.60 243 LEU B C 1
ATOM 10857 O O . LEU B 1 224 ? -65.776 39.458 -8.676 1.00 13.42 243 LEU B O 1
ATOM 10873 N N . LEU B 1 225 ? -65.888 37.303 -8.089 1.00 14.65 244 LEU B N 1
ATOM 10874 C CA . LEU B 1 225 ? -66.604 37.615 -6.857 1.00 11.28 244 LEU B CA 1
ATOM 10875 C C . LEU B 1 225 ? -65.726 38.424 -5.906 1.00 10.45 244 LEU B C 1
ATOM 10876 O O . LEU B 1 225 ? -66.223 39.325 -5.227 1.00 12.15 244 LEU B O 1
ATOM 10892 N N . GLY B 1 226 ? -64.432 38.114 -5.859 1.00 11.76 245 GLY B N 1
ATOM 10893 C CA . GLY B 1 226 ? -63.493 38.888 -5.058 1.00 11.77 245 GLY B CA 1
ATOM 10894 C C . GLY B 1 226 ? -63.409 40.323 -5.531 1.00 9.97 245 GLY B C 1
ATOM 10895 O O . GLY B 1 226 ? -63.487 41.261 -4.738 1.00 9.57 245 GLY B O 1
ATOM 10899 N N . HIS B 1 227 ? -63.250 40.487 -6.837 1.00 11.75 246 HIS B N 1
ATOM 10900 C CA . HIS B 1 227 ? -63.253 41.806 -7.442 1.00 9.81 246 HIS B CA 1
ATOM 10901 C C . HIS B 1 227 ? -64.494 42.587 -7.021 1.00 10.71 246 HIS B C 1
ATOM 10902 O O . HIS B 1 227 ? -64.388 43.714 -6.542 1.00 12.00 246 HIS B O 1
ATOM 10915 N N . ALA B 1 228 ? -65.660 41.972 -7.166 1.00 11.86 247 ALA B N 1
ATOM 10916 C CA . ALA B 1 228 ? -66.922 42.640 -6.858 1.00 12.33 247 ALA B CA 1
ATOM 10917 C C . ALA B 1 228 ? -66.982 43.049 -5.389 1.00 11.60 247 ALA B C 1
ATOM 10918 O O . ALA B 1 228 ? -67.459 44.139 -5.057 1.00 12.30 247 ALA B O 1
ATOM 10925 N N . ALA B 1 229 ? -66.492 42.179 -4.513 1.00 11.37 248 ALA B N 1
ATOM 10926 C CA . ALA B 1 229 ? -66.497 42.458 -3.078 1.00 11.83 248 ALA B CA 1
ATOM 10927 C C . ALA B 1 229 ? -65.602 43.645 -2.749 1.00 12.72 248 ALA B C 1
ATOM 10928 O O . ALA B 1 229 ? -65.969 44.500 -1.948 1.00 12.76 248 ALA B O 1
ATOM 10935 N N . ALA B 1 230 ? -64.418 43.688 -3.352 1.00 11.61 249 ALA B N 1
ATOM 10936 C CA . ALA B 1 230 ? -63.478 44.771 -3.081 1.00 10.61 249 ALA B CA 1
ATOM 10937 C C . ALA B 1 230 ? -64.022 46.109 -3.579 1.00 11.02 249 ALA B C 1
ATOM 10938 O O . ALA B 1 230 ? -63.920 47.122 -2.890 1.00 11.48 249 ALA B O 1
ATOM 10945 N N . VAL B 1 231 ? -64.611 46.108 -4.769 1.00 12.94 250 VAL B N 1
ATOM 10946 C CA . VAL B 1 231 ? -65.161 47.343 -5.316 1.00 15.19 250 VAL B CA 1
ATOM 10947 C C . VAL B 1 231 ? -66.379 47.797 -4.490 1.00 15.30 250 VAL B C 1
ATOM 10948 O O . VAL B 1 231 ? -66.563 48.993 -4.277 1.00 15.08 250 VAL B O 1
ATOM 10961 N N . LYS B 1 232 ? -67.194 46.853 -4.018 1.00 13.02 251 LYS B N 1
ATOM 10962 C CA . LYS B 1 232 ? -68.357 47.194 -3.199 1.00 13.91 251 LYS B CA 1
ATOM 10963 C C . LYS B 1 232 ? -67.915 47.919 -1.930 1.00 15.22 251 LYS B C 1
ATOM 10964 O O . LYS B 1 232 ? -68.466 48.964 -1.599 1.00 15.94 251 LYS B O 1
ATOM 10983 N N . VAL B 1 233 ? -66.913 47.367 -1.243 1.00 13.86 252 VAL B N 1
ATOM 10984 C CA . VAL B 1 233 ? -66.312 48.011 -0.073 1.00 14.00 252 VAL B CA 1
ATOM 10985 C C . VAL B 1 233 ? -65.784 49.394 -0.429 1.00 14.02 252 VAL B C 1
ATOM 10986 O O . VAL B 1 233 ? -65.985 50.359 0.306 1.00 14.81 252 VAL B O 1
ATOM 10999 N N . TYR B 1 234 ? -65.078 49.487 -1.551 1.00 14.96 253 TYR B N 1
ATOM 11000 C CA . TYR B 1 234 ? -64.467 50.755 -1.924 1.00 14.31 253 TYR B CA 1
ATOM 11001 C C . TYR B 1 234 ? -65.540 51.828 -2.135 1.00 15.27 253 TYR B C 1
ATOM 11002 O O . TYR B 1 234 ? -65.462 52.929 -1.586 1.00 15.82 253 TYR B O 1
ATOM 11020 N N . ARG B 1 235 ? -66.556 51.505 -2.925 1.00 15.00 254 ARG B N 1
ATOM 11021 C CA . ARG B 1 235 ? -67.605 52.470 -3.219 1.00 15.51 254 ARG B CA 1
ATOM 11022 C C . ARG B 1 235 ? -68.400 52.841 -1.963 1.00 18.57 254 ARG B C 1
ATOM 11023 O O . ARG B 1 235 ? -68.781 54.002 -1.782 1.00 20.14 254 ARG B O 1
ATOM 11044 N N . GLU B 1 236 ? -68.665 51.868 -1.096 1.00 16.46 255 GLU B N 1
ATOM 11045 C CA . GLU B 1 236 ? -69.576 52.109 0.026 1.00 17.59 255 GLU B CA 1
ATOM 11046 C C . GLU B 1 236 ? -68.908 52.825 1.188 1.00 17.95 255 GLU B C 1
ATOM 11047 O O . GLU B 1 236 ? -69.560 53.607 1.888 1.00 19.08 255 GLU B O 1
ATOM 11059 N N . LYS B 1 237 ? -67.615 52.576 1.380 1.00 17.14 256 LYS B N 1
ATOM 11060 C CA . LYS B 1 237 ? -66.916 53.059 2.563 1.00 20.34 256 LYS B CA 1
ATOM 11061 C C . LYS B 1 237 ? -65.810 54.087 2.308 1.00 17.45 256 LYS B C 1
ATOM 11062 O O . LYS B 1 237 ? -65.472 54.852 3.217 1.00 18.98 256 LYS B O 1
ATOM 11081 N N . TYR B 1 238 ? -65.235 54.106 1.107 1.00 17.45 257 TYR B N 1
ATOM 11082 C CA . TYR B 1 238 ? -64.015 54.885 0.873 1.00 16.50 257 TYR B CA 1
ATOM 11083 C C . TYR B 1 238 ? -64.066 55.876 -0.287 1.00 17.67 257 TYR B C 1
ATOM 11084 O O . TYR B 1 238 ? -63.420 56.922 -0.223 1.00 17.19 257 TYR B O 1
ATOM 11102 N N . GLN B 1 239 ? -64.826 55.584 -1.333 1.00 18.19 258 GLN B N 1
ATOM 11103 C CA . GLN B 1 239 ? -64.693 56.361 -2.565 1.00 16.54 258 GLN B CA 1
ATOM 11104 C C . GLN B 1 239 ? -65.126 57.829 -2.365 1.00 17.82 258 GLN B C 1
ATOM 11105 O O . GLN B 1 239 ? -64.492 58.734 -2.907 1.00 22.91 258 GLN B O 1
ATOM 11119 N N . GLU B 1 240 ? -66.191 58.064 -1.602 1.00 18.64 259 GLU B N 1
ATOM 11120 C CA . GLU B 1 240 ? -66.642 59.429 -1.322 1.00 20.92 259 GLU B CA 1
ATOM 11121 C C . GLU B 1 240 ? -65.577 60.207 -0.552 1.00 21.58 259 GLU B C 1
ATOM 11122 O O . GLU B 1 240 ? -65.196 61.316 -0.926 1.00 26.83 259 GLU B O 1
ATOM 11134 N N . LYS B 1 241 ? -65.064 59.581 0.496 1.00 21.89 260 LYS B N 1
ATOM 11135 C CA . LYS B 1 241 ? -64.103 60.215 1.389 1.00 28.05 260 LYS B CA 1
ATOM 11136 C C . LYS B 1 241 ? -62.760 60.463 0.689 1.00 29.39 260 LYS B C 1
ATOM 11137 O O . LYS B 1 241 ? -62.141 61.520 0.862 1.00 23.04 260 LYS B O 1
ATOM 11156 N N . GLN B 1 242 ? -62.309 59.464 -0.067 1.00 23.55 261 GLN B N 1
ATOM 11157 C CA . GLN B 1 242 ? -60.961 59.452 -0.632 1.00 18.47 261 GLN B CA 1
ATOM 11158 C C . GLN B 1 242 ? -60.852 59.969 -2.070 1.00 19.20 261 GLN B C 1
ATOM 11159 O O . GLN B 1 242 ? -59.800 60.461 -2.476 1.00 21.53 261 GLN B O 1
ATOM 11173 N N . GLY B 1 243 ? -61.922 59.842 -2.849 1.00 21.08 262 GLY B N 1
ATOM 11174 C CA . GLY B 1 243 ? -61.934 60.377 -4.202 1.00 20.88 262 GLY B CA 1
ATOM 11175 C C . GLY B 1 243 ? -61.012 59.659 -5.182 1.00 21.08 262 GLY B C 1
ATOM 11176 O O . GLY B 1 243 ? -60.466 60.286 -6.088 1.00 23.63 262 GLY B O 1
ATOM 11180 N N . GLY B 1 244 ? -60.828 58.356 -4.993 1.00 17.04 263 GLY B N 1
ATOM 11181 C CA . GLY B 1 244 ? -60.017 57.556 -5.893 1.00 15.87 263 GLY B CA 1
ATOM 11182 C C . GLY B 1 244 ? -60.866 56.750 -6.858 1.00 16.97 263 GLY B C 1
ATOM 11183 O O . GLY B 1 244 ? -62.096 56.864 -6.871 1.00 18.17 263 GLY B O 1
ATOM 11187 N N . LYS B 1 245 ? -60.184 55.934 -7.656 1.00 14.56 264 LYS B N 1
ATOM 11188 C CA . LYS B 1 245 ? -60.803 55.118 -8.696 1.00 15.31 264 LYS B CA 1
ATOM 11189 C C . LYS B 1 245 ? -60.306 53.686 -8.615 1.00 12.88 264 LYS B C 1
ATOM 11190 O O . LYS B 1 245 ? -59.178 53.435 -8.179 1.00 12.64 264 LYS B O 1
ATOM 11209 N N . ILE B 1 246 ? -61.134 52.747 -9.058 1.00 12.49 265 ILE B N 1
ATOM 11210 C CA . ILE B 1 246 ? -60.800 51.335 -8.926 1.00 15.29 265 ILE B CA 1
ATOM 11211 C C . ILE B 1 246 ? -61.212 50.530 -10.154 1.00 13.95 265 ILE B C 1
ATOM 11212 O O . ILE B 1 246 ? -62.184 50.860 -10.826 1.00 13.74 265 ILE B O 1
ATOM 11228 N N . GLY B 1 247 ? -60.440 49.493 -10.460 1.00 10.86 266 GLY B N 1
ATOM 11229 C CA . GLY B 1 247 ? -60.737 48.629 -11.588 1.00 11.71 266 GLY B CA 1
ATOM 11230 C C . GLY B 1 247 ? -59.912 47.367 -11.539 1.00 10.86 266 GLY B C 1
ATOM 11231 O O . GLY B 1 247 ? -59.106 47.189 -10.635 1.00 12.31 266 GLY B O 1
ATOM 11235 N N . ALA B 1 248 ? -60.140 46.473 -12.496 1.00 10.75 267 ALA B N 1
ATOM 11236 C CA . ALA B 1 248 ? -59.364 45.238 -12.603 1.00 10.94 267 ALA B CA 1
ATOM 11237 C C . ALA B 1 248 ? -58.243 45.385 -13.623 1.00 9.89 267 ALA B C 1
ATOM 11238 O O . ALA B 1 248 ? -58.279 46.281 -14.462 1.00 11.62 267 ALA B O 1
ATOM 11245 N N . VAL B 1 249 ? -57.249 44.500 -13.535 1.00 10.46 268 VAL B N 1
ATOM 11246 C CA . VAL B 1 249 ? -56.214 44.390 -14.553 1.00 8.27 268 VAL B CA 1
ATOM 11247 C C . VAL B 1 249 ? -56.396 43.061 -15.275 1.00 11.45 268 VAL B C 1
ATOM 11248 O O . VAL B 1 249 ? -56.053 41.999 -14.767 1.00 11.32 268 VAL B O 1
ATOM 11261 N N . LEU B 1 250 ? -56.962 43.157 -16.467 1.00 10.09 269 LEU B N 1
ATOM 11262 C CA . LEU B 1 250 ? -57.225 41.999 -17.295 1.00 9.69 269 LEU B CA 1
ATOM 11263 C C . LEU B 1 250 ? -56.117 41.899 -18.331 1.00 10.33 269 LEU B C 1
ATOM 11264 O O . LEU B 1 250 ? -55.148 42.671 -18.304 1.00 10.76 269 LEU B O 1
ATOM 11280 N N . SER B 1 251 ? -56.248 40.946 -19.240 1.00 10.52 270 SER B N 1
ATOM 11281 C CA . SER B 1 251 ? -55.154 40.626 -20.130 1.00 9.18 270 SER B CA 1
ATOM 11282 C C . SER B 1 251 ? -55.606 39.812 -21.322 1.00 13.94 270 SER B C 1
ATOM 11283 O O . SER B 1 251 ? -56.525 39.004 -21.218 1.00 16.09 270 SER B O 1
ATOM 11291 N N . THR B 1 252 ? -54.948 40.039 -22.456 1.00 10.19 271 THR B N 1
ATOM 11292 C CA . THR B 1 252 ? -55.075 39.154 -23.611 1.00 10.92 271 THR B CA 1
ATOM 11293 C C . THR B 1 252 ? -54.080 39.555 -24.678 1.00 11.14 271 THR B C 1
ATOM 11294 O O . THR B 1 252 ? -53.682 40.717 -24.761 1.00 9.51 271 THR B O 1
ATOM 11305 N N . GLU B 1 253 ? -53.667 38.575 -25.480 1.00 10.70 272 GLU B N 1
ATOM 11306 C CA . GLU B 1 253 ? -53.042 38.862 -26.764 1.00 11.01 272 GLU B CA 1
ATOM 11307 C C . GLU B 1 253 ? -54.054 39.500 -27.682 1.00 12.54 272 GLU B C 1
ATOM 11308 O O . GLU B 1 253 ? -55.250 39.229 -27.559 1.00 11.79 272 GLU B O 1
ATOM 11320 N N . TRP B 1 254 ? -53.585 40.284 -28.648 1.00 11.52 273 TRP B N 1
ATOM 11321 C CA . TRP B 1 254 ? -54.462 40.618 -29.751 1.00 11.89 273 TRP B CA 1
ATOM 11322 C C . TRP B 1 254 ? -54.687 39.312 -30.498 1.00 14.74 273 TRP B C 1
ATOM 11323 O O . TRP B 1 254 ? -53.785 38.480 -30.585 1.00 13.78 273 TRP B O 1
ATOM 11344 N N . LYS B 1 255 ? -55.900 39.120 -30.998 1.00 12.72 274 LYS B N 1
ATOM 11345 C CA . LYS B 1 255 ? -56.244 37.924 -31.761 1.00 15.01 274 LYS B CA 1
ATOM 11346 C C . LYS B 1 255 ? -56.602 38.354 -33.170 1.00 14.58 274 LYS B C 1
ATOM 11347 O O . LYS B 1 255 ? -57.608 39.036 -33.370 1.00 15.09 274 LYS B O 1
ATOM 11366 N N . GLU B 1 256 ? -55.759 37.971 -34.130 1.00 15.18 275 GLU B N 1
ATOM 11367 C CA . GLU B 1 256 ? -55.878 38.391 -35.527 1.00 16.61 275 GLU B CA 1
ATOM 11368 C C . GLU B 1 256 ? -56.233 37.190 -36.411 1.00 17.22 275 GLU B C 1
ATOM 11369 O O . GLU B 1 256 ? -55.661 36.122 -36.251 1.00 16.87 275 GLU B O 1
ATOM 11381 N N . PRO B 1 257 ? -57.182 37.350 -37.340 1.00 18.28 276 PRO B N 1
ATOM 11382 C CA . PRO B 1 257 ? -57.484 36.210 -38.221 1.00 18.98 276 PRO B CA 1
ATOM 11383 C C . PRO B 1 257 ? -56.282 35.779 -39.067 1.00 20.31 276 PRO B C 1
ATOM 11384 O O . PRO B 1 257 ? -55.614 36.622 -39.679 1.00 20.49 276 PRO B O 1
ATOM 11395 N N . LEU B 1 258 ? -56.027 34.474 -39.108 1.00 19.59 277 LEU B N 1
ATOM 11396 C CA . LEU B 1 258 ? -54.911 33.938 -39.873 1.00 20.44 277 LEU B CA 1
ATOM 11397 C C . LEU B 1 258 ? -55.134 34.201 -41.351 1.00 22.27 277 LEU B C 1
ATOM 11398 O O . LEU B 1 258 ? -54.223 34.652 -42.043 1.00 23.06 277 LEU B O 1
ATOM 11414 N N . CYS B 1 259 ? -56.345 33.907 -41.824 1.00 25.35 278 CYS B N 1
ATOM 11415 C CA . CYS B 1 259 ? -56.731 34.161 -43.204 1.00 24.05 278 CYS B CA 1
ATOM 11416 C C . CYS B 1 259 ? -57.913 35.121 -43.252 1.00 25.83 278 CYS B C 1
ATOM 11417 O O . CYS B 1 259 ? -58.623 35.297 -42.264 1.00 26.48 278 CYS B O 1
ATOM 11424 N N . HIS B 1 260 ? -58.136 35.721 -44.417 1.00 29.70 279 HIS B N 1
ATOM 11425 C CA . HIS B 1 260 ? -59.254 36.637 -44.607 1.00 30.69 279 HIS B CA 1
ATOM 11426 C C . HIS B 1 260 ? -60.513 35.853 -44.968 1.00 31.77 279 HIS B C 1
ATOM 11427 O O . HIS B 1 260 ? -61.020 35.918 -46.093 1.00 34.79 279 HIS B O 1
ATOM 11440 N N . THR B 1 261 ? -60.995 35.095 -43.992 1.00 25.58 280 THR B N 1
ATOM 11441 C CA . THR B 1 261 ? -62.214 34.317 -44.119 1.00 26.66 280 THR B CA 1
ATOM 11442 C C . THR B 1 261 ? -63.107 34.626 -42.933 1.00 25.67 280 THR B C 1
ATOM 11443 O O . THR B 1 261 ? -62.630 35.076 -41.887 1.00 25.68 280 THR B O 1
ATOM 11454 N N . GLN B 1 262 ? -64.405 34.398 -43.097 1.00 28.56 281 GLN B N 1
ATOM 11455 C CA . GLN B 1 262 ? -65.347 34.651 -42.013 1.00 26.32 281 GLN B CA 1
ATOM 11456 C C . GLN B 1 262 ? -65.087 33.698 -40.853 1.00 27.84 281 GLN B C 1
ATOM 11457 O O . GLN B 1 262 ? -65.216 34.077 -39.690 1.00 24.69 281 GLN B O 1
ATOM 11471 N N . GLU B 1 263 ? -64.684 32.473 -41.176 1.00 27.87 282 GLU B N 1
ATOM 11472 C CA . GLU B 1 263 ? -64.380 31.468 -40.162 1.00 30.16 282 GLU B CA 1
ATOM 11473 C C . GLU B 1 263 ? -63.258 31.937 -39.236 1.00 23.06 282 GLU B C 1
ATOM 11474 O O . GLU B 1 263 ? -63.329 31.757 -38.018 1.00 20.87 282 GLU B O 1
ATOM 11486 N N . ASP B 1 264 ? -62.226 32.542 -39.816 1.00 21.72 283 ASP B N 1
ATOM 11487 C CA . ASP B 1 264 ? -61.084 33.025 -39.040 1.00 20.63 283 ASP B CA 1
ATOM 11488 C C . ASP B 1 264 ? -61.407 34.324 -38.309 1.00 20.75 283 ASP B C 1
ATOM 11489 O O . ASP B 1 264 ? -60.927 34.558 -37.199 1.00 18.85 283 ASP B O 1
ATOM 11498 N N . LYS B 1 265 ? -62.217 35.178 -38.926 1.00 21.01 284 LYS B N 1
ATOM 11499 C CA . LYS B 1 265 ? -62.666 36.385 -38.241 1.00 22.09 284 LYS B CA 1
ATOM 11500 C C . LYS B 1 265 ? -63.477 35.996 -37.008 1.00 20.20 284 LYS B C 1
ATOM 11501 O O . LYS B 1 265 ? -63.298 36.567 -35.931 1.00 19.31 284 LYS B O 1
ATOM 11520 N N . ASP B 1 266 ? -64.347 35.004 -37.167 1.00 20.89 285 ASP B N 1
ATOM 11521 C CA . ASP B 1 266 ? -65.163 34.520 -36.058 1.00 21.39 285 ASP B CA 1
ATOM 11522 C C . ASP B 1 266 ? -64.309 33.894 -34.973 1.00 19.13 285 ASP B C 1
ATOM 11523 O O . ASP B 1 266 ? -64.529 34.144 -33.793 1.00 18.50 285 ASP B O 1
ATOM 11532 N N . ALA B 1 267 ? -63.325 33.095 -35.366 1.00 20.38 286 ALA B N 1
ATOM 11533 C CA . ALA B 1 267 ? -62.455 32.436 -34.396 1.00 17.58 286 ALA B CA 1
ATOM 11534 C C . ALA B 1 267 ? -61.621 33.438 -33.606 1.00 16.43 286 ALA B C 1
ATOM 11535 O O . ALA B 1 267 ? -61.403 33.261 -32.407 1.00 17.22 286 ALA B O 1
ATOM 11542 N N . ALA B 1 268 ? -61.131 34.475 -34.278 1.00 16.60 287 ALA B N 1
ATOM 11543 C CA . ALA B 1 268 ? -60.320 35.487 -33.606 1.00 16.09 287 ALA B CA 1
ATOM 11544 C C . ALA B 1 268 ? -61.169 36.245 -32.588 1.00 15.46 287 ALA B C 1
ATOM 11545 O O . ALA B 1 268 ? -60.755 36.442 -31.445 1.00 14.44 287 ALA B O 1
ATOM 11552 N N . GLU B 1 269 ? -62.363 36.658 -33.002 1.00 16.52 288 GLU B N 1
ATOM 11553 C CA . GLU B 1 269 ? -63.287 37.340 -32.092 1.00 17.79 288 GLU B CA 1
ATOM 11554 C C . GLU B 1 269 ? -63.624 36.429 -30.913 1.00 16.93 288 GLU B C 1
ATOM 11555 O O . GLU B 1 269 ? -63.668 36.873 -29.766 1.00 17.27 288 GLU B O 1
ATOM 11567 N N . ARG B 1 270 ? -63.846 35.150 -31.199 1.00 16.34 289 ARG B N 1
ATOM 11568 C CA . ARG B 1 270 ? -64.185 34.191 -30.158 1.00 16.28 289 ARG B CA 1
ATOM 11569 C C . ARG B 1 270 ? -63.092 34.083 -29.096 1.00 15.00 289 ARG B C 1
ATOM 11570 O O . ARG B 1 270 ? -63.388 33.953 -27.903 1.00 16.60 289 ARG B O 1
ATOM 11591 N N . SER B 1 271 ? -61.833 34.142 -29.519 1.00 13.93 290 SER B N 1
ATOM 11592 C CA . SER B 1 271 ? -60.718 34.072 -28.569 1.00 12.69 290 SER B CA 1
ATOM 11593 C C . SER B 1 271 ? -60.633 35.332 -27.710 1.00 16.77 290 SER B C 1
ATOM 11594 O O . SER B 1 271 ? -60.315 35.247 -26.529 1.00 13.63 290 SER B O 1
ATOM 11602 N N . LEU B 1 272 ? -60.920 36.496 -28.288 1.00 15.96 291 LEU B N 1
ATOM 11603 C CA . LEU B 1 272 ? -60.985 37.718 -27.486 1.00 12.23 291 LEU B CA 1
ATOM 11604 C C . LEU B 1 272 ? -62.106 37.610 -26.456 1.00 15.57 291 LEU B C 1
ATOM 11605 O O . LEU B 1 272 ? -61.965 38.059 -25.313 1.00 14.57 291 LEU B O 1
ATOM 11621 N N . ILE B 1 273 ? -63.218 36.996 -26.845 1.00 14.46 292 ILE B N 1
ATOM 11622 C CA . ILE B 1 273 ? -64.314 36.792 -25.907 1.00 14.13 292 ILE B CA 1
ATOM 11623 C C . ILE B 1 273 ? -63.868 35.871 -24.769 1.00 16.04 292 ILE B C 1
ATOM 11624 O O . ILE B 1 273 ? -64.078 36.187 -23.596 1.00 14.32 292 ILE B O 1
ATOM 11640 N N . TRP B 1 274 ? -63.251 34.740 -25.108 1.00 13.58 293 TRP B N 1
ATOM 11641 C CA . TRP B 1 274 ? -62.892 33.754 -24.091 1.00 12.60 293 TRP B CA 1
ATOM 11642 C C . TRP B 1 274 ? -61.797 34.248 -23.159 1.00 14.66 293 TRP B C 1
ATOM 11643 O O . TRP B 1 274 ? -61.780 33.885 -21.984 1.00 12.40 293 TRP B O 1
ATOM 11664 N N . TYR B 1 275 ? -60.893 35.071 -23.677 1.00 11.45 294 TYR B N 1
ATOM 11665 C CA . TYR B 1 275 ? -59.778 35.580 -22.867 1.00 11.43 294 TYR B CA 1
ATOM 11666 C C . TYR B 1 275 ? -60.185 36.783 -22.031 1.00 12.57 294 TYR B C 1
ATOM 11667 O O . TYR B 1 275 ? -59.964 36.801 -20.816 1.00 14.17 294 TYR B O 1
ATOM 11685 N N . LEU B 1 276 ? -60.786 37.779 -22.682 1.00 10.59 295 LEU B N 1
ATOM 11686 C CA . LEU B 1 276 ? -60.990 39.088 -22.068 1.00 12.02 295 LEU B CA 1
ATOM 11687 C C . LEU B 1 276 ? -62.442 39.336 -21.642 1.00 13.27 295 LEU B C 1
ATOM 11688 O O . LEU B 1 276 ? -62.686 39.740 -20.513 1.00 11.80 295 LEU B O 1
ATOM 11704 N N . ALA B 1 277 ? -63.413 39.093 -22.523 1.00 13.03 296 ALA B N 1
ATOM 11705 C CA . ALA B 1 277 ? -64.806 39.350 -22.173 1.00 12.39 296 ALA B CA 1
ATOM 11706 C C . ALA B 1 277 ? -65.294 38.409 -21.068 1.00 12.32 296 ALA B C 1
ATOM 11707 O O . ALA B 1 277 ? -66.224 38.732 -20.341 1.00 13.74 296 ALA B O 1
ATOM 11714 N N . TRP B 1 278 ? -64.652 37.250 -20.956 1.00 14.01 297 TRP B N 1
ATOM 11715 C CA . TRP B 1 278 ? -64.878 36.317 -19.856 1.00 14.75 297 TRP B CA 1
ATOM 11716 C C . TRP B 1 278 ? -64.940 37.059 -18.518 1.00 11.60 297 TRP B C 1
ATOM 11717 O O . TRP B 1 278 ? -65.811 36.789 -17.686 1.00 12.28 297 TRP B O 1
ATOM 11738 N N . PHE B 1 279 ? -64.016 38.003 -18.336 1.00 12.77 298 PHE B N 1
ATOM 11739 C CA . PHE B 1 279 ? -63.966 38.809 -17.122 1.00 11.61 298 PHE B CA 1
ATOM 11740 C C . PHE B 1 279 ? -64.595 40.183 -17.300 1.00 13.35 298 PHE B C 1
ATOM 11741 O O . PHE B 1 279 ? -65.254 40.675 -16.389 1.00 12.93 298 PHE B O 1
ATOM 11758 N N . ALA B 1 280 ? -64.422 40.802 -18.463 1.00 12.69 299 ALA B N 1
ATOM 11759 C CA . ALA B 1 280 ? -64.868 42.181 -18.629 1.00 13.47 299 ALA B CA 1
ATOM 11760 C C . ALA B 1 280 ? -66.387 42.303 -18.833 1.00 12.75 299 ALA B C 1
ATOM 11761 O O . ALA B 1 280 ? -66.989 43.303 -18.445 1.00 16.96 299 ALA B O 1
ATOM 11768 N N . ASP B 1 281 ? -67.027 41.307 -19.439 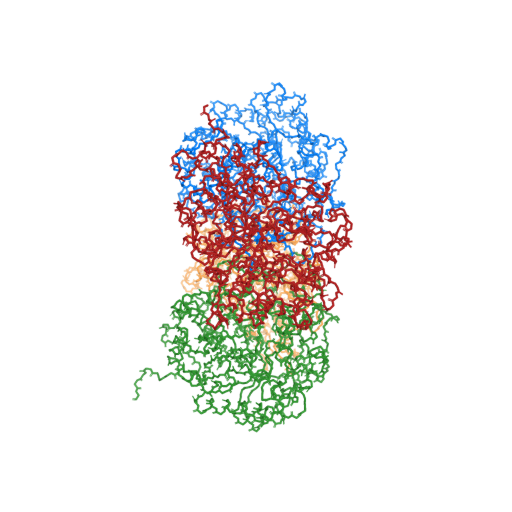1.00 13.29 300 ASP B N 1
ATOM 11769 C CA . ASP B 1 281 ? -68.475 41.394 -19.596 1.00 14.06 300 ASP B CA 1
ATOM 11770 C C . ASP B 1 281 ? -69.135 41.357 -18.210 1.00 15.24 300 ASP B C 1
ATOM 11771 O O . ASP B 1 281 ? -70.032 42.148 -17.934 1.00 15.11 300 ASP B O 1
ATOM 11780 N N . PRO B 1 282 ? -68.687 40.455 -17.318 1.00 13.87 301 PRO B N 1
ATOM 11781 C CA . PRO B 1 282 ? -69.247 40.551 -15.961 1.00 16.15 301 PRO B CA 1
ATOM 11782 C C . PRO B 1 282 ? -69.069 41.932 -15.299 1.00 15.07 301 PRO B C 1
ATOM 11783 O O . PRO B 1 282 ? -70.005 42.468 -14.701 1.00 15.12 301 PRO B O 1
ATOM 11794 N N . ILE B 1 283 ? -67.877 42.499 -15.419 1.00 13.50 302 ILE B N 1
ATOM 11795 C CA . ILE B 1 283 ? -67.550 43.755 -14.757 1.00 13.06 302 ILE B CA 1
ATOM 11796 C C . ILE B 1 283 ? -68.306 44.944 -15.361 1.00 17.22 302 ILE B C 1
ATOM 11797 O O . ILE B 1 283 ? -68.682 45.863 -14.636 1.00 16.52 302 ILE B O 1
ATOM 11813 N N . TYR B 1 284 ? -68.564 44.913 -16.667 1.00 14.16 303 TYR B N 1
ATOM 11814 C CA . TYR B 1 284 ? -69.221 46.032 -17.343 1.00 16.80 303 TYR B CA 1
ATOM 11815 C C . TYR B 1 284 ? -70.711 45.811 -17.588 1.00 21.65 303 TYR B C 1
ATOM 11816 O O . TYR B 1 284 ? -71.487 46.770 -17.574 1.00 23.67 303 TYR B O 1
ATOM 11834 N N . LYS B 1 285 ? -71.108 44.554 -17.785 1.00 20.08 304 LYS B N 1
ATOM 11835 C CA . LYS B 1 285 ? -72.476 44.219 -18.187 1.00 21.91 304 LYS B CA 1
ATOM 11836 C C . LYS B 1 285 ? -73.225 43.394 -17.131 1.00 22.19 304 LYS B C 1
ATOM 11837 O O . LYS B 1 285 ? -74.454 43.308 -17.164 1.00 27.54 304 LYS B O 1
ATOM 11856 N N . GLY B 1 286 ? -72.488 42.783 -16.206 1.00 19.62 305 GLY B N 1
ATOM 11857 C CA . GLY B 1 286 ? -73.088 42.090 -15.077 1.00 17.52 305 GLY B CA 1
ATOM 11858 C C . GLY B 1 286 ? -73.163 40.571 -15.169 1.00 21.84 305 GLY B C 1
ATOM 11859 O O . GLY B 1 286 ? -73.531 39.910 -14.196 1.00 26.97 305 GLY B O 1
ATOM 11863 N N . ASP B 1 287 ? -72.798 40.003 -16.313 1.00 19.80 306 ASP B N 1
ATOM 11864 C CA . ASP B 1 287 ? -72.846 38.552 -16.474 1.00 16.19 306 ASP B CA 1
ATOM 11865 C C . ASP B 1 287 ? -71.820 38.118 -17.513 1.00 16.95 306 ASP B C 1
ATOM 11866 O O . ASP B 1 287 ? -71.277 38.942 -18.249 1.00 17.02 306 ASP B O 1
ATOM 11875 N N . TYR B 1 288 ? -71.525 36.825 -17.535 1.00 15.37 307 TYR B N 1
ATOM 11876 C CA . TYR B 1 288 ? -70.659 36.248 -18.554 1.00 14.97 307 TYR B CA 1
ATOM 11877 C C . TYR B 1 288 ? -71.253 36.427 -19.947 1.00 16.71 307 TYR B C 1
ATOM 11878 O O . TYR B 1 288 ? -72.471 36.551 -20.094 1.00 18.68 307 TYR B O 1
ATOM 11896 N N . PRO B 1 289 ? -70.398 36.393 -20.981 1.00 15.33 308 PRO B N 1
ATOM 11897 C CA . PRO B 1 289 ? -70.932 36.335 -22.345 1.00 16.06 308 PRO B CA 1
ATOM 11898 C C . PRO B 1 289 ? -71.857 35.141 -22.509 1.00 16.76 308 PRO B C 1
ATOM 11899 O O . PRO B 1 289 ? -71.529 34.049 -22.053 1.00 18.04 308 PRO B O 1
ATOM 11910 N N . GLU B 1 290 ? -73.014 35.351 -23.120 1.00 17.91 309 GLU B N 1
ATOM 11911 C CA . GLU B 1 290 ? -73.963 34.270 -23.327 1.00 21.16 309 GLU B CA 1
ATOM 11912 C C . GLU B 1 290 ? -73.329 33.127 -24.119 1.00 19.89 309 GLU B C 1
ATOM 11913 O O . GLU B 1 290 ? -73.650 31.960 -23.889 1.00 18.69 309 GLU B O 1
ATOM 11925 N N . GLU B 1 291 ? -72.430 33.446 -25.050 1.00 19.58 310 GLU B N 1
ATOM 11926 C CA . GLU B 1 291 ? -71.898 32.394 -25.908 1.00 19.06 310 GLU B CA 1
ATOM 11927 C C . GLU B 1 291 ? -70.988 31.479 -25.101 1.00 18.51 310 GLU B C 1
ATOM 11928 O O . GLU B 1 291 ? -70.886 30.289 -25.405 1.00 19.59 310 GLU B O 1
ATOM 11940 N N . MET B 1 292 ? -70.369 32.014 -24.052 1.00 16.46 311 MET B N 1
ATOM 11941 C CA . MET B 1 292 ? -69.581 31.183 -23.148 1.00 15.80 311 MET B CA 1
ATOM 11942 C C . MET B 1 292 ? -70.500 30.305 -22.307 1.00 16.29 311 MET B C 1
ATOM 11943 O O . MET B 1 292 ? -70.275 29.104 -22.190 1.00 18.04 311 MET B O 1
ATOM 11957 N N . LYS B 1 293 ? -71.550 30.893 -21.749 1.00 16.73 312 LYS B N 1
ATOM 11958 C CA . LYS B 1 293 ? -72.502 30.126 -20.959 1.00 19.68 312 LYS B CA 1
ATOM 11959 C C . LYS B 1 293 ? -73.077 28.963 -21.773 1.00 18.13 312 LYS B C 1
ATOM 11960 O O . LYS B 1 293 ? -73.181 27.841 -21.276 1.00 20.91 312 LYS B O 1
ATOM 11979 N N . GLU B 1 294 ? -73.408 29.213 -23.034 1.00 20.47 313 GLU B N 1
ATOM 11980 C CA . GLU B 1 294 ? -73.997 28.169 -23.873 1.00 24.91 313 GLU B CA 1
ATOM 11981 C C . GLU B 1 294 ? -73.004 27.065 -24.215 1.00 22.45 313 GLU B C 1
ATOM 11982 O O . GLU B 1 294 ? -73.343 25.877 -24.192 1.00 19.75 313 GLU B O 1
ATOM 11994 N N . ARG B 1 295 ? -71.778 27.461 -24.527 1.00 19.41 314 ARG B N 1
ATOM 11995 C CA . ARG B 1 295 ? -70.744 26.524 -24.934 1.00 18.09 314 ARG B CA 1
ATOM 11996 C C . ARG B 1 295 ? -70.286 25.637 -23.785 1.00 19.22 314 ARG B C 1
ATOM 11997 O O . ARG B 1 295 ? -70.119 24.426 -23.951 1.00 18.06 314 ARG B O 1
ATOM 12018 N N . VAL B 1 296 ? -70.078 26.260 -22.627 1.00 17.08 315 VAL B N 1
ATOM 12019 C CA . VAL B 1 296 ? -69.414 25.620 -21.502 1.00 16.62 315 VAL B CA 1
ATOM 12020 C C . VAL B 1 296 ? -70.401 24.879 -20.598 1.00 18.73 315 VAL B C 1
ATOM 12021 O O . VAL B 1 296 ? -70.026 23.931 -19.912 1.00 18.87 315 VAL B O 1
ATOM 12034 N N . GLY B 1 297 ? -71.661 25.298 -20.596 1.00 17.89 316 GLY B N 1
ATOM 12035 C CA . GLY B 1 297 ? -72.691 24.551 -19.886 1.00 19.34 316 GLY B CA 1
ATOM 12036 C C . GLY B 1 297 ? -72.452 24.417 -18.391 1.00 18.32 316 GLY B C 1
ATOM 12037 O O . GLY B 1 297 ? -72.146 25.393 -17.707 1.00 17.70 316 GLY B O 1
ATOM 12041 N N . ASP B 1 298 ? -72.570 23.194 -17.881 1.00 18.80 317 ASP B N 1
ATOM 12042 C CA . ASP B 1 298 ? -72.500 22.974 -16.441 1.00 20.40 317 ASP B CA 1
ATOM 12043 C C . ASP B 1 298 ? -71.092 23.171 -15.889 1.00 20.11 317 ASP B C 1
ATOM 12044 O O . ASP B 1 298 ? -70.900 23.234 -14.676 1.00 22.05 317 ASP B O 1
ATOM 12053 N N . ARG B 1 299 ? -70.111 23.355 -16.762 1.00 18.17 318 ARG B N 1
ATOM 12054 C CA . ARG B 1 299 ? -68.749 23.597 -16.295 1.00 16.25 318 ARG B CA 1
ATOM 12055 C C . ARG B 1 299 ? -68.504 25.072 -15.993 1.00 20.08 318 ARG B C 1
ATOM 12056 O O . ARG B 1 299 ? -67.452 25.442 -15.477 1.00 17.19 318 ARG B O 1
ATOM 12077 N N . MET B 1 300 ? -69.479 25.913 -16.311 1.00 15.85 319 MET B N 1
ATOM 12078 C CA . MET B 1 300 ? -69.401 27.331 -15.990 1.00 21.08 319 MET B CA 1
ATOM 12079 C C . MET B 1 300 ? -70.332 27.670 -14.833 1.00 15.64 319 MET B C 1
ATOM 12080 O O . MET B 1 300 ? -71.538 27.481 -14.947 1.00 19.98 319 MET B O 1
ATOM 12094 N N . PRO B 1 301 ? -69.783 28.171 -13.715 1.00 15.44 320 PRO B N 1
ATOM 12095 C CA . PRO B 1 301 ? -70.685 28.551 -12.621 1.00 15.57 320 PRO B CA 1
ATOM 12096 C C . PRO B 1 301 ? -71.595 29.719 -12.997 1.00 17.99 320 PRO B C 1
ATOM 12097 O O . PRO B 1 301 ? -71.268 30.502 -13.894 1.00 17.57 320 PRO B O 1
ATOM 12108 N N . ALA B 1 302 ? -72.733 29.812 -12.319 1.00 16.97 321 ALA B N 1
ATOM 12109 C CA . ALA B 1 302 ? -73.714 30.869 -12.558 1.00 17.74 321 ALA B CA 1
ATOM 12110 C C . ALA B 1 302 ? -73.740 31.885 -11.421 1.00 18.58 321 ALA B C 1
ATOM 12111 O O . ALA B 1 302 ? -73.762 31.518 -10.244 1.00 22.85 321 ALA B O 1
ATOM 12118 N N . PHE B 1 303 ? -73.755 33.160 -11.783 1.00 16.69 322 PHE B N 1
ATOM 12119 C CA . PHE B 1 303 ? -73.928 34.229 -10.806 1.00 18.94 322 PHE B CA 1
ATOM 12120 C C . PHE B 1 303 ? -75.384 34.285 -10.349 1.00 17.79 322 PHE B C 1
ATOM 12121 O O . PHE B 1 303 ? -76.306 34.057 -11.138 1.00 19.13 322 PHE B O 1
ATOM 12138 N N . THR B 1 304 ? -75.577 34.593 -9.073 1.00 17.98 323 THR B N 1
ATOM 12139 C CA . THR B 1 304 ? -76.893 34.931 -8.537 1.00 19.02 323 THR B CA 1
ATOM 12140 C C . THR B 1 304 ? -77.258 36.346 -8.975 1.00 19.22 323 THR B C 1
ATOM 12141 O O . THR B 1 304 ? -76.396 37.111 -9.408 1.00 18.51 323 THR B O 1
ATOM 12152 N N . GLU B 1 305 ? -78.525 36.715 -8.836 1.00 20.28 324 GLU B N 1
ATOM 12153 C CA . GLU B 1 305 ? -78.948 38.044 -9.245 1.00 32.98 324 GLU B CA 1
ATOM 12154 C C . GLU B 1 305 ? -78.214 39.113 -8.448 1.00 21.79 324 GLU B C 1
ATOM 12155 O O . GLU B 1 305 ? -77.830 40.137 -9.003 1.00 21.05 324 GLU B O 1
ATOM 12167 N N . GLN B 1 306 ? -77.999 38.870 -7.157 1.00 20.03 325 GLN B N 1
ATOM 12168 C CA . GLN B 1 306 ? -77.262 39.821 -6.327 1.00 23.32 325 GLN B CA 1
ATOM 12169 C C . GLN B 1 306 ? -75.816 39.967 -6.796 1.00 19.51 325 GLN B C 1
ATOM 12170 O O . GLN B 1 306 ? -75.258 41.063 -6.793 1.00 18.90 325 GLN B O 1
ATOM 12184 N N . GLN B 1 307 ? -75.204 38.857 -7.185 1.00 17.80 326 GLN B N 1
ATOM 12185 C CA . GLN B 1 307 ? -73.823 38.893 -7.655 1.00 17.02 326 GLN B CA 1
ATOM 12186 C C . GLN B 1 307 ? -73.723 39.652 -8.971 1.00 16.58 326 GLN B C 1
ATOM 12187 O O . GLN B 1 307 ? -72.767 40.395 -9.190 1.00 16.27 326 GLN B O 1
ATOM 12201 N N . LYS B 1 308 ? -74.712 39.485 -9.839 1.00 17.27 327 LYS B N 1
ATOM 12202 C CA . LYS B 1 308 ? -74.747 40.231 -11.095 1.00 19.26 327 LYS B CA 1
ATOM 12203 C C . LYS B 1 308 ? -74.847 41.731 -10.818 1.00 17.59 327 LYS B C 1
ATOM 12204 O O . LYS B 1 308 ? -74.211 42.541 -11.490 1.00 18.21 327 LYS B O 1
ATOM 12223 N N . GLN B 1 309 ? -75.644 42.089 -9.820 1.00 19.89 328 GLN B N 1
ATOM 12224 C CA . GLN B 1 309 ? -75.798 43.480 -9.429 1.00 22.22 328 GLN B CA 1
ATOM 12225 C C . GLN B 1 309 ? -74.489 44.036 -8.861 1.00 19.09 328 GLN B C 1
ATOM 12226 O O . GLN B 1 309 ? -74.081 45.151 -9.188 1.00 22.38 328 GLN B O 1
ATOM 12240 N N . ASP B 1 310 ? -73.821 43.244 -8.027 1.00 19.08 329 ASP B N 1
ATOM 12241 C CA . ASP B 1 310 ? -72.535 43.646 -7.458 1.00 19.52 329 ASP B CA 1
ATOM 12242 C C . ASP B 1 310 ? -71.474 43.834 -8.556 1.00 17.61 329 ASP B C 1
ATOM 12243 O O . ASP B 1 310 ? -70.612 44.710 -8.475 1.00 15.08 329 ASP B O 1
ATOM 12252 N N . LEU B 1 311 ? -71.532 42.996 -9.580 1.00 15.36 330 LEU B N 1
ATOM 12253 C CA . LEU B 1 311 ? -70.532 43.028 -10.635 1.00 16.83 330 LEU B CA 1
ATOM 12254 C C . LEU B 1 311 ? -70.756 44.138 -11.672 1.00 18.21 330 LEU B C 1
ATOM 12255 O O . LEU B 1 311 ? -69.799 44.770 -12.123 1.00 16.94 330 LEU B O 1
ATOM 12271 N N . LYS B 1 312 ? -72.003 44.364 -12.076 1.00 17.58 331 LYS B N 1
ATOM 12272 C CA . LYS B 1 312 ? -72.265 45.333 -13.138 1.00 16.41 331 LYS B CA 1
ATOM 12273 C C . LYS B 1 312 ? -71.835 46.735 -12.724 1.00 16.43 331 LYS B C 1
ATOM 12274 O O . LYS B 1 312 ? -72.306 47.273 -11.721 1.00 18.21 331 LYS B O 1
ATOM 12293 N N . GLY B 1 313 ? -70.937 47.321 -13.506 1.00 16.01 332 GLY B N 1
ATOM 12294 C CA . GLY B 1 313 ? -70.459 48.668 -13.251 1.00 18.23 332 GLY B CA 1
ATOM 12295 C C . GLY B 1 313 ? -69.384 48.746 -12.180 1.00 16.95 332 GLY B C 1
ATOM 12296 O O . GLY B 1 313 ? -69.153 49.800 -11.594 1.00 20.21 332 GLY B O 1
ATOM 12300 N N . SER B 1 314 ? -68.691 47.637 -11.951 1.00 14.47 333 SER B N 1
ATOM 12301 C CA . SER B 1 314 ? -67.719 47.565 -10.869 1.00 13.81 333 SER B CA 1
ATOM 12302 C C . SER B 1 314 ? -66.307 47.937 -11.329 1.00 14.17 333 SER B C 1
ATOM 12303 O O . SER B 1 314 ? -65.325 47.384 -10.842 1.00 14.19 333 SER B O 1
ATOM 12311 N N . ALA B 1 315 ? -66.204 48.876 -12.268 1.00 14.76 334 ALA B N 1
ATOM 12312 C CA . ALA B 1 315 ? -64.901 49.417 -12.664 1.00 16.28 334 ALA B CA 1
ATOM 12313 C C . ALA B 1 315 ? -65.010 50.864 -13.103 1.00 17.30 334 ALA B C 1
ATOM 12314 O O . ALA B 1 315 ? -65.942 51.242 -13.810 1.00 22.83 334 ALA B O 1
ATOM 12321 N N . ASP B 1 316 ? -64.044 51.667 -12.675 1.00 15.36 335 ASP B N 1
ATOM 12322 C CA . ASP B 1 316 ? -63.960 53.078 -13.053 1.00 13.60 335 ASP B CA 1
ATOM 12323 C C . ASP B 1 316 ? -63.066 53.279 -14.265 1.00 17.46 335 ASP B C 1
ATOM 12324 O O . ASP B 1 316 ? -63.048 54.352 -14.873 1.00 17.46 335 ASP B O 1
ATOM 12333 N N . PHE B 1 317 ? -62.289 52.253 -14.569 1.00 13.12 336 PHE B N 1
ATOM 12334 C CA . PHE B 1 317 ? -61.388 52.260 -15.706 1.00 14.72 336 PHE B CA 1
ATOM 12335 C C . PHE B 1 317 ? -61.126 50.830 -16.117 1.00 14.02 336 PHE B C 1
ATOM 12336 O O . PHE B 1 317 ? -61.429 49.901 -15.370 1.00 13.50 336 PHE B O 1
ATOM 12353 N N . PHE B 1 318 ? -60.545 50.675 -17.301 1.00 12.76 337 PHE B N 1
ATOM 12354 C CA . PHE B 1 318 ? -60.220 49.383 -17.869 1.00 15.16 337 PHE B CA 1
ATOM 12355 C C . PHE B 1 318 ? -58.709 49.164 -17.826 1.00 12.02 337 PHE B C 1
ATOM 12356 O O . PHE B 1 318 ? -57.968 49.760 -18.608 1.00 13.22 337 PHE B O 1
ATOM 12373 N N . GLY B 1 319 ? -58.250 48.326 -16.905 1.00 9.71 338 GLY B N 1
ATOM 12374 C CA . GLY B 1 319 ? -56.847 47.966 -16.840 1.00 9.10 338 GLY B CA 1
ATOM 12375 C C . GLY B 1 319 ? -56.557 46.823 -17.784 1.00 10.98 338 GLY B C 1
ATOM 12376 O O . GLY B 1 319 ? -57.293 45.838 -17.788 1.00 11.74 338 GLY B O 1
ATOM 12380 N N . ILE B 1 320 ? -55.502 46.951 -18.590 1.00 11.12 339 ILE B N 1
ATOM 12381 C CA . ILE B 1 320 ? -55.148 45.908 -19.546 1.00 9.70 339 ILE B CA 1
ATOM 12382 C C . ILE B 1 320 ? -53.631 45.677 -19.627 1.00 10.39 339 ILE B C 1
ATOM 12383 O O . ILE B 1 320 ? -52.847 46.604 -19.854 1.00 9.20 339 ILE B O 1
ATOM 12399 N N . ASN B 1 321 ? -53.239 44.426 -19.403 1.00 9.78 340 ASN B N 1
ATOM 12400 C CA . ASN B 1 321 ? -51.890 43.944 -19.682 1.00 8.08 340 ASN B CA 1
ATOM 12401 C C . ASN B 1 321 ? -51.851 43.403 -21.102 1.00 9.59 340 ASN B C 1
ATOM 12402 O O . ASN B 1 321 ? -52.736 42.651 -21.507 1.00 10.58 340 ASN B O 1
ATOM 12413 N N . HIS B 1 322 ? -50.831 43.778 -21.862 1.00 8.54 341 HIS B N 1
ATOM 12414 C CA . HIS B 1 322 ? -50.720 43.328 -23.234 1.00 9.95 341 HIS B CA 1
ATOM 12415 C C . HIS B 1 322 ? -49.281 43.240 -23.709 1.00 9.82 341 HIS B C 1
ATOM 12416 O O . HIS B 1 322 ? -48.502 44.181 -23.525 1.00 11.14 341 HIS B O 1
ATOM 12429 N N . TYR B 1 323 ? -48.956 42.119 -24.350 1.00 10.01 342 TYR B N 1
ATOM 12430 C CA . TYR B 1 323 ? -47.592 41.828 -24.795 1.00 9.67 342 TYR B CA 1
ATOM 12431 C C . TYR B 1 323 ? -47.461 41.395 -26.253 1.00 8.94 342 TYR B C 1
ATOM 12432 O O . TYR B 1 323 ? -46.445 41.676 -26.895 1.00 10.92 342 TYR B O 1
ATOM 12450 N N . ALA B 1 324 ? -48.457 40.665 -26.756 1.00 9.80 343 ALA B N 1
ATOM 12451 C CA . ALA B 1 324 ? -48.251 39.823 -27.926 1.00 10.50 343 ALA B CA 1
ATOM 12452 C C . ALA B 1 324 ? -49.511 39.645 -28.748 1.00 11.42 343 ALA B C 1
ATOM 12453 O O . ALA B 1 324 ? -50.593 40.008 -28.306 1.00 10.59 343 ALA B O 1
ATOM 12460 N N . THR B 1 325 ? -49.349 39.040 -29.921 1.00 11.50 344 THR B N 1
ATOM 12461 C CA . THR B 1 325 ? -50.451 38.781 -30.839 1.00 11.68 344 THR B CA 1
ATOM 12462 C C . THR B 1 325 ? -50.453 37.314 -31.237 1.00 15.85 344 THR B C 1
ATOM 12463 O O . THR B 1 325 ? -49.392 36.701 -31.390 1.00 12.30 344 THR B O 1
ATOM 12474 N N . ASN B 1 326 ? -51.650 36.751 -31.360 1.00 11.46 345 ASN B N 1
ATOM 12475 C CA . ASN B 1 326 ? -51.828 35.398 -31.880 1.00 11.53 345 ASN B CA 1
ATOM 12476 C C . ASN B 1 326 ? -52.648 35.425 -33.159 1.00 12.37 345 ASN B C 1
ATOM 12477 O O . ASN B 1 326 ? -53.570 36.228 -33.291 1.00 16.20 345 ASN B O 1
ATOM 12488 N N . LEU B 1 327 ? -52.347 34.526 -34.086 1.00 12.87 346 LEU B N 1
ATOM 12489 C CA . LEU B 1 327 ? -53.207 34.322 -35.241 1.00 15.81 346 LEU B CA 1
ATOM 12490 C C . LEU B 1 327 ? -54.218 33.211 -34.965 1.00 17.10 346 LEU B C 1
ATOM 12491 O O . LEU B 1 327 ? -53.856 32.177 -34.408 1.00 14.56 346 LEU B O 1
ATOM 12507 N N . LEU B 1 328 ? -55.472 33.419 -35.365 1.00 15.68 347 LEU B N 1
ATOM 12508 C CA . LEU B 1 328 ? -56.519 32.439 -35.122 1.00 15.63 347 LEU B CA 1
ATOM 12509 C C . LEU B 1 328 ? -57.102 31.851 -36.405 1.00 17.77 347 LEU B C 1
ATOM 12510 O O . LEU B 1 328 ? -57.419 32.572 -37.351 1.00 17.33 347 LEU B O 1
ATOM 12526 N N . GLN B 1 329 ? -57.262 30.528 -36.397 1.00 17.88 348 GLN B N 1
ATOM 12527 C CA . GLN B 1 329 ? -57.848 29.771 -37.492 1.00 20.76 348 GLN B CA 1
ATOM 12528 C C . GLN B 1 329 ? -59.051 28.969 -36.990 1.00 19.14 348 GLN B C 1
ATOM 12529 O O . GLN B 1 329 ? -59.011 28.391 -35.906 1.00 19.10 348 GLN B O 1
ATOM 12543 N N . GLY B 1 330 ? -60.117 28.951 -37.781 1.00 19.36 349 GLY B N 1
ATOM 12544 C CA . GLY B 1 330 ? -61.264 28.107 -37.509 1.00 22.72 349 GLY B CA 1
ATOM 12545 C C . GLY B 1 330 ? -60.914 26.647 -37.785 1.00 23.22 349 GLY B C 1
ATOM 12546 O O . GLY B 1 330 ? -60.362 26.344 -38.839 1.00 22.71 349 GLY B O 1
ATOM 12550 N N . PRO B 1 331 ? -61.154 25.747 -36.813 1.00 22.11 350 PRO B N 1
ATOM 12551 C CA . PRO B 1 331 ? -60.930 24.299 -36.976 1.00 23.68 350 PRO B CA 1
ATOM 12552 C C . PRO B 1 331 ? -61.743 23.683 -38.118 1.00 22.89 350 PRO B C 1
ATOM 12553 O O . PRO B 1 331 ? -62.797 24.218 -38.458 1.00 23.82 350 PRO B O 1
ATOM 12564 N N . THR B 1 332 ? -61.237 22.600 -38.714 1.00 21.34 351 THR B N 1
ATOM 12565 C CA . THR B 1 332 ? -61.879 21.957 -39.858 1.00 22.76 351 THR B CA 1
ATOM 12566 C C . THR B 1 332 ? -63.373 21.749 -39.623 1.00 29.96 351 THR B C 1
ATOM 12567 O O . THR B 1 332 ? -64.212 22.078 -40.466 1.00 24.80 351 THR B O 1
ATOM 12578 N N . GLU B 1 333 ? -63.675 21.142 -38.484 1.00 22.82 352 GLU B N 1
ATOM 12579 C CA . GLU B 1 333 ? -65.031 20.979 -37.977 1.00 23.19 352 GLU B CA 1
ATOM 12580 C C . GLU B 1 333 ? -65.018 21.430 -36.521 1.00 22.08 352 GLU B C 1
ATOM 12581 O O . GLU B 1 333 ? -63.961 21.479 -35.898 1.00 21.19 352 GLU B O 1
ATOM 12593 N N . LYS B 1 334 ? -66.176 21.814 -35.995 1.00 22.19 353 LYS B N 1
ATOM 12594 C CA . LYS B 1 334 ? -66.268 22.285 -34.611 1.00 26.76 353 LYS B CA 1
ATOM 12595 C C . LYS B 1 334 ? -65.713 21.263 -33.606 1.00 20.83 353 LYS B C 1
ATOM 12596 O O . LYS B 1 334 ? -66.055 20.080 -33.646 1.00 22.74 353 LYS B O 1
ATOM 12615 N N . ILE B 1 335 ? -64.856 21.752 -32.717 1.00 21.31 354 ILE B N 1
ATOM 12616 C CA . ILE B 1 335 ? -64.234 20.958 -31.666 1.00 19.30 354 ILE B CA 1
ATOM 12617 C C . ILE B 1 335 ? -65.239 20.703 -30.547 1.00 19.37 354 ILE B C 1
ATOM 12618 O O . ILE B 1 335 ? -66.083 21.553 -30.254 1.00 22.58 354 ILE B O 1
ATOM 12634 N N . GLY B 1 336 ? -65.197 19.514 -29.955 1.00 20.37 355 GLY B N 1
ATOM 12635 C CA . GLY B 1 336 ? -66.107 19.229 -28.858 1.00 19.85 355 GLY B CA 1
ATOM 12636 C C . GLY B 1 336 ? -65.716 20.052 -27.644 1.00 19.52 355 GLY B C 1
ATOM 12637 O O . GLY B 1 336 ? -64.533 20.196 -27.330 1.00 18.03 355 GLY B O 1
ATOM 12641 N N . ALA B 1 337 ? -66.716 20.623 -26.973 1.00 18.71 356 ALA B N 1
ATOM 12642 C CA . ALA B 1 337 ? -66.469 21.406 -25.768 1.00 19.62 356 ALA B CA 1
ATOM 12643 C C . ALA B 1 337 ? -66.225 20.505 -24.566 1.00 19.14 356 ALA B C 1
ATOM 12644 O O . ALA B 1 337 ? -67.155 19.884 -24.055 1.00 24.67 356 ALA B O 1
ATOM 12651 N N . GLU B 1 338 ? -65.002 20.516 -24.051 1.00 17.08 357 GLU B N 1
ATOM 12652 C CA . GLU B 1 338 ? -64.623 19.632 -22.947 1.00 17.11 357 GLU B CA 1
ATOM 12653 C C . GLU B 1 338 ? -63.725 20.348 -21.940 1.00 16.16 357 GLU B C 1
ATOM 12654 O O . GLU B 1 338 ? -63.597 19.916 -20.802 1.00 17.75 357 GLU B O 1
ATOM 12666 N N . ASN B 1 339 ? -63.072 21.413 -22.373 1.00 15.46 358 ASN B N 1
ATOM 12667 C CA . ASN B 1 339 ? -62.146 22.132 -21.511 1.00 14.61 358 ASN B CA 1
ATOM 12668 C C . ASN B 1 339 ? -61.838 23.513 -22.085 1.00 13.99 358 ASN B C 1
ATOM 12669 O O . ASN B 1 339 ? -62.241 23.810 -23.200 1.00 14.51 358 ASN B O 1
ATOM 12680 N N . TYR B 1 340 ? -61.149 24.361 -21.320 1.00 13.24 359 TYR B N 1
ATOM 12681 C CA . TYR B 1 340 ? -61.020 25.771 -21.688 1.00 15.62 359 TYR B CA 1
ATOM 12682 C C . TYR B 1 340 ? -60.605 26.002 -23.152 1.00 14.16 359 TYR B C 1
ATOM 12683 O O . TYR B 1 340 ? -61.269 26.740 -23.873 1.00 15.72 359 TYR B O 1
ATOM 12701 N N . PHE B 1 341 ? -59.529 25.373 -23.609 1.00 14.38 360 PHE B N 1
ATOM 12702 C CA . PHE B 1 341 ? -59.030 25.676 -24.943 1.00 12.99 360 PHE B CA 1
ATOM 12703 C C . PHE B 1 341 ? -59.831 25.011 -26.059 1.00 13.72 360 PHE B C 1
ATOM 12704 O O . PHE B 1 341 ? -59.871 25.526 -27.176 1.00 16.72 360 PHE B O 1
ATOM 12721 N N . SER B 1 342 ? -60.511 23.908 -25.766 1.00 16.73 361 SER B N 1
ATOM 12722 C CA . SER B 1 342 ? -61.397 23.328 -26.765 1.00 15.52 361 SER B CA 1
ATOM 12723 C C . SER B 1 342 ? -62.682 24.140 -26.813 1.00 15.34 361 SER B C 1
ATOM 12724 O O . SER B 1 342 ? -63.286 24.276 -27.872 1.00 15.92 361 SER B O 1
ATOM 12732 N N . ASP B 1 343 ? -63.079 24.715 -25.676 1.00 16.90 362 ASP B N 1
ATOM 12733 C CA . ASP B 1 343 ? -64.302 25.512 -25.626 1.00 15.14 362 ASP B CA 1
ATOM 12734 C C . ASP B 1 343 ? -64.258 26.702 -26.590 1.00 15.06 362 ASP B C 1
ATOM 12735 O O . ASP B 1 343 ? -65.268 27.016 -27.227 1.00 17.34 362 ASP B O 1
ATOM 12744 N N . LEU B 1 344 ? -63.103 27.358 -26.714 1.00 14.39 363 LEU B N 1
ATOM 12745 C CA . LEU B 1 344 ? -63.030 28.545 -27.564 1.00 14.54 363 LEU B CA 1
ATOM 12746 C C . LEU B 1 344 ? -62.916 28.193 -29.055 1.00 14.99 363 LEU B C 1
ATOM 12747 O O . LEU B 1 344 ? -62.889 29.084 -29.893 1.00 17.16 363 LEU B O 1
ATOM 12763 N N . ASN B 1 345 ? -62.866 26.901 -29.373 1.00 16.65 364 ASN B N 1
ATOM 12764 C CA . ASN B 1 345 ? -62.960 26.404 -30.753 1.00 18.75 364 ASN B CA 1
ATOM 12765 C C . ASN B 1 345 ? -62.089 27.201 -31.731 1.00 18.36 364 ASN B C 1
ATOM 12766 O O . ASN B 1 345 ? -62.587 27.851 -32.654 1.00 17.08 364 ASN B O 1
ATOM 12777 N N . GLY B 1 346 ? -60.783 27.133 -31.532 1.00 18.98 365 GLY B N 1
ATOM 12778 C CA . GLY B 1 346 ? -59.860 27.889 -32.351 1.00 16.68 365 GLY B CA 1
ATOM 12779 C C . GLY B 1 346 ? -58.473 27.292 -32.353 1.00 18.97 365 GLY B C 1
ATOM 12780 O O . GLY B 1 346 ? -58.014 26.733 -31.359 1.00 20.34 365 GLY B O 1
ATOM 12784 N N . TRP B 1 347 ? -57.833 27.386 -33.511 1.00 17.26 366 TRP B N 1
ATOM 12785 C CA . TRP B 1 347 ? -56.456 26.970 -33.710 1.00 21.04 366 TRP B CA 1
ATOM 12786 C C . TRP B 1 347 ? -55.548 28.198 -33.712 1.00 18.06 366 TRP B C 1
ATOM 12787 O O . TRP B 1 347 ? -55.759 29.134 -34.482 1.00 17.65 366 TRP B O 1
ATOM 12808 N N . ILE B 1 348 ? -54.551 28.176 -32.835 1.00 18.01 367 ILE B N 1
ATOM 12809 C CA . ILE B 1 348 ? -53.682 29.323 -32.592 1.00 15.78 367 ILE B CA 1
ATOM 12810 C C . ILE B 1 348 ? -52.339 29.176 -33.298 1.00 18.44 367 ILE B C 1
ATOM 12811 O O . ILE B 1 348 ? -51.724 28.117 -33.240 1.00 19.23 367 ILE B O 1
ATOM 12827 N N . MET B 1 349 ? -51.848 30.265 -33.887 1.00 20.56 368 MET B N 1
ATOM 12828 C CA . MET B 1 349 ? -50.588 30.239 -34.619 1.00 17.22 368 MET B CA 1
ATOM 12829 C C . MET B 1 349 ? -49.816 31.548 -34.445 1.00 17.15 368 MET B C 1
ATOM 12830 O O . MET B 1 349 ? -50.400 32.591 -34.150 1.00 18.47 368 MET B O 1
ATOM 12844 N N . MET B 1 350 ? -48.497 31.469 -34.613 1.00 18.40 369 MET B N 1
ATOM 12845 C CA . MET B 1 350 ? -47.630 32.647 -34.690 1.00 12.84 369 MET B CA 1
ATOM 12846 C C . MET B 1 350 ? -47.113 32.745 -36.121 1.00 16.70 369 MET B C 1
ATOM 12847 O O . MET B 1 350 ? -46.856 31.722 -36.749 1.00 17.59 369 MET B O 1
ATOM 12861 N N . ASP B 1 351 ? -46.926 33.960 -36.621 1.00 15.25 370 ASP B N 1
ATOM 12862 C CA . ASP B 1 351 ? -46.254 34.160 -37.906 1.00 14.41 370 ASP B CA 1
ATOM 12863 C C . ASP B 1 351 ? -44.771 33.895 -37.698 1.00 17.00 370 ASP B C 1
ATOM 12864 O O . ASP B 1 351 ? -44.159 34.485 -36.807 1.00 15.53 370 ASP B O 1
ATOM 12873 N N . PRO B 1 352 ? -44.183 32.999 -38.501 1.00 16.59 371 PRO B N 1
ATOM 12874 C CA . PRO B 1 352 ? -42.765 32.688 -38.289 1.00 17.03 371 PRO B CA 1
ATOM 12875 C C . PRO B 1 352 ? -41.844 33.884 -38.531 1.00 19.42 371 PRO B C 1
ATOM 12876 O O . PRO B 1 352 ? -40.689 33.844 -38.116 1.00 21.62 371 PRO B O 1
ATOM 12887 N N . ARG B 1 353 ? -42.347 34.934 -39.175 1.00 20.58 372 ARG B N 1
ATOM 12888 C CA . ARG B 1 353 ? -41.528 36.105 -39.473 1.00 16.80 372 ARG B CA 1
ATOM 12889 C C . ARG B 1 353 ? -41.438 37.066 -38.282 1.00 18.59 372 ARG B C 1
ATOM 12890 O O . ARG B 1 353 ? -40.572 37.950 -38.247 1.00 18.50 372 ARG B O 1
ATOM 12911 N N . TRP B 1 354 ? -42.322 36.899 -37.305 1.00 15.40 373 TRP B N 1
ATOM 12912 C CA . TRP B 1 354 ? -42.276 37.720 -36.099 1.00 13.72 373 TRP B CA 1
ATOM 12913 C C . TRP B 1 354 ? -41.083 37.371 -35.225 1.00 16.58 373 TRP B C 1
ATOM 12914 O O . TRP B 1 354 ? -40.749 36.199 -35.047 1.00 18.05 373 TRP B O 1
ATOM 12935 N N . ALA B 1 355 ? -40.458 38.399 -34.662 1.00 14.82 374 ALA B N 1
ATOM 12936 C CA . ALA B 1 355 ? -39.486 38.212 -33.596 1.00 12.99 374 ALA B CA 1
ATOM 12937 C C . ALA B 1 355 ? -40.205 37.711 -32.355 1.00 17.25 374 ALA B C 1
ATOM 12938 O O . ALA B 1 355 ? -41.415 37.906 -32.209 1.00 13.58 374 ALA B O 1
ATOM 12945 N N . VAL B 1 356 ? -39.455 37.069 -31.464 1.00 14.62 375 VAL B N 1
ATOM 12946 C CA . VAL B 1 356 ? -40.014 36.527 -30.235 1.00 14.32 375 VAL B CA 1
ATOM 12947 C C . VAL B 1 356 ? -39.125 36.910 -29.056 1.00 16.08 375 VAL B C 1
ATOM 12948 O O . VAL B 1 356 ? -37.909 37.039 -29.201 1.00 18.16 375 VAL B O 1
ATOM 12961 N N . GLY B 1 357 ? -39.746 37.113 -27.900 1.00 11.92 376 GLY B N 1
ATOM 12962 C CA . GLY B 1 357 ? -39.016 37.327 -26.669 1.00 11.29 376 GLY B CA 1
ATOM 12963 C C . GLY B 1 357 ? -38.469 36.019 -26.130 1.00 13.16 376 GLY B C 1
ATOM 12964 O O . GLY B 1 357 ? -38.319 35.037 -26.863 1.00 13.36 376 GLY B O 1
ATOM 12968 N N . ASP B 1 358 ? -38.211 35.987 -24.825 1.00 11.68 377 ASP B N 1
ATOM 12969 C CA . ASP B 1 358 ? -37.529 34.859 -24.198 1.00 13.00 377 ASP B CA 1
ATOM 12970 C C . ASP B 1 358 ? -38.497 33.786 -23.712 1.00 18.59 377 ASP B C 1
ATOM 12971 O O . ASP B 1 358 ? -38.192 33.031 -22.785 1.00 24.80 377 ASP B O 1
ATOM 12980 N N . ALA B 1 359 ? -39.672 33.757 -24.323 1.00 16.03 378 ALA B N 1
ATOM 12981 C CA . ALA B 1 359 ? -40.625 32.669 -24.158 1.00 14.31 378 ALA B CA 1
ATOM 12982 C C . ALA B 1 359 ? -41.449 32.635 -25.431 1.00 18.08 378 ALA B C 1
ATOM 12983 O O . ALA B 1 359 ? -41.641 33.668 -26.070 1.00 17.79 378 ALA B O 1
ATOM 12990 N N . SER B 1 360 ? -41.927 31.458 -25.813 1.00 19.29 379 SER B N 1
ATOM 12991 C CA . SER B 1 360 ? -42.581 31.302 -27.104 1.00 17.29 379 SER B CA 1
ATOM 12992 C C . SER B 1 360 ? -43.867 32.125 -27.213 1.00 13.39 379 SER B C 1
ATOM 12993 O O . SER B 1 360 ? -44.302 32.440 -28.323 1.00 14.52 379 SER B O 1
ATOM 13001 N N . TRP B 1 361 ? -44.466 32.485 -26.080 1.00 13.95 380 TRP B N 1
ATOM 13002 C CA . TRP B 1 361 ? -45.729 33.224 -26.102 1.00 12.83 380 TRP B CA 1
ATOM 13003 C C . TRP B 1 361 ? -45.562 34.697 -26.466 1.00 12.94 380 TRP B C 1
ATOM 13004 O O . TRP B 1 361 ? -46.542 35.352 -26.819 1.00 14.18 380 TRP B O 1
ATOM 13025 N N . LEU B 1 362 ? -44.337 35.211 -26.377 1.00 11.61 381 LEU B N 1
ATOM 13026 C CA . LEU B 1 362 ? -44.113 36.647 -26.519 1.00 9.10 381 LEU B CA 1
ATOM 13027 C C . LEU B 1 362 ? -43.700 36.990 -27.947 1.00 12.94 381 LEU B C 1
ATOM 13028 O O . LEU B 1 362 ? -42.531 37.203 -28.237 1.00 15.35 381 LEU B O 1
ATOM 13044 N N . SER B 1 363 ? -44.686 37.059 -28.834 1.00 9.94 382 SER B N 1
ATOM 13045 C CA . SER B 1 363 ? -44.450 37.552 -30.188 1.00 12.95 382 SER B CA 1
ATOM 13046 C C . SER B 1 363 ? -44.363 39.080 -30.176 1.00 13.89 382 SER B C 1
ATOM 13047 O O . SER B 1 363 ? -45.093 39.751 -29.441 1.00 11.48 382 SER B O 1
ATOM 13055 N N . VAL B 1 364 ? -43.476 39.620 -31.007 1.00 11.22 383 VAL B N 1
ATOM 13056 C CA . VAL B 1 364 ? -43.248 41.065 -31.081 1.00 13.71 383 VAL B CA 1
ATOM 13057 C C . VAL B 1 364 ? -44.062 41.622 -32.244 1.00 10.79 383 VAL B C 1
ATOM 13058 O O . VAL B 1 364 ? -43.661 41.530 -33.410 1.00 13.62 383 VAL B O 1
ATOM 13071 N N . VAL B 1 365 ? -45.231 42.159 -31.907 1.00 11.17 384 VAL B N 1
ATOM 13072 C CA . VAL B 1 365 ? -46.221 42.599 -32.885 1.00 13.51 384 VAL B CA 1
ATOM 13073 C C . VAL B 1 365 ? -46.844 43.898 -32.381 1.00 11.22 384 VAL B C 1
ATOM 13074 O O . VAL B 1 365 ? -47.919 43.895 -31.777 1.00 12.56 384 VAL B O 1
ATOM 13087 N N . PRO B 1 366 ? -46.150 45.026 -32.595 1.00 11.93 385 PRO B N 1
ATOM 13088 C CA . PRO B 1 366 ? -46.598 46.267 -31.953 1.00 12.36 385 PRO B CA 1
ATOM 13089 C C . PRO B 1 366 ? -48.040 46.674 -32.291 1.00 11.81 385 PRO B C 1
ATOM 13090 O O . PRO B 1 366 ? -48.717 47.214 -31.415 1.00 11.80 385 PRO B O 1
ATOM 13101 N N . TRP B 1 367 ? -48.504 46.422 -33.514 1.00 13.12 386 TRP B N 1
ATOM 13102 C CA . TRP B 1 367 ? -49.840 46.865 -33.913 1.00 15.46 386 TRP B CA 1
ATOM 13103 C C . TRP B 1 367 ? -50.953 46.100 -33.183 1.00 13.98 386 TRP B C 1
ATOM 13104 O O . TRP B 1 367 ? -52.103 46.538 -33.162 1.00 15.62 386 TRP B O 1
ATOM 13125 N N . GLY B 1 368 ? -50.609 44.984 -32.555 1.00 13.96 387 GLY B N 1
ATOM 13126 C CA . GLY B 1 368 ? -51.563 44.294 -31.707 1.00 16.24 387 GLY B CA 1
ATOM 13127 C C . GLY B 1 368 ? -52.034 45.187 -30.565 1.00 13.75 387 GLY B C 1
ATOM 13128 O O . GLY B 1 368 ? -53.179 45.089 -30.125 1.00 14.24 387 GLY B O 1
ATOM 13132 N N . MET B 1 369 ? -51.148 46.055 -30.080 1.00 11.44 388 MET B N 1
ATOM 13133 C CA . MET B 1 369 ? -51.495 47.010 -29.019 1.00 11.72 388 MET B CA 1
ATOM 13134 C C . MET B 1 369 ? -52.619 47.934 -29.468 1.00 15.54 388 MET B C 1
ATOM 13135 O O . MET B 1 369 ? -53.590 48.141 -28.745 1.00 12.73 388 MET B O 1
ATOM 13149 N N . ARG B 1 370 ? -52.478 48.506 -30.657 1.00 14.30 389 ARG B N 1
ATOM 13150 C CA . ARG B 1 370 ? -53.499 49.408 -31.185 1.00 13.83 389 ARG B CA 1
ATOM 13151 C C . ARG B 1 370 ? -54.837 48.698 -31.342 1.00 14.48 389 ARG B C 1
ATOM 13152 O O . ARG B 1 370 ? -55.883 49.219 -30.945 1.00 15.98 389 ARG B O 1
ATOM 13173 N N . ARG B 1 371 ? -54.814 47.518 -31.949 1.00 16.30 390 ARG B N 1
ATOM 13174 C CA . ARG B 1 371 ? -56.055 46.857 -32.312 1.00 16.99 390 ARG B CA 1
ATOM 13175 C C . ARG B 1 371 ? -56.814 46.390 -31.071 1.00 13.42 390 ARG B C 1
ATOM 13176 O O . ARG B 1 371 ? -58.047 46.458 -31.034 1.00 16.22 390 ARG B O 1
ATOM 13197 N N . LEU B 1 372 ? -56.085 45.944 -30.052 1.00 12.52 391 LEU B N 1
ATOM 13198 C CA . LEU B 1 372 ? -56.729 45.528 -28.812 1.00 12.07 391 LEU B CA 1
ATOM 13199 C C . LEU B 1 372 ? -57.366 46.724 -28.120 1.00 12.28 391 LEU B C 1
ATOM 13200 O O . LEU B 1 372 ? -58.486 46.629 -27.630 1.00 14.45 391 LEU B O 1
ATOM 13216 N N . LEU B 1 373 ? -56.657 47.850 -28.065 1.00 13.02 392 LEU B N 1
ATOM 13217 C CA . LEU B 1 373 ? -57.209 49.048 -27.432 1.00 13.48 392 LEU B CA 1
ATOM 13218 C C . LEU B 1 373 ? -58.495 49.495 -28.134 1.00 14.90 392 LEU B C 1
ATOM 13219 O O . LEU B 1 373 ? -59.474 49.867 -27.483 1.00 15.49 392 LEU B O 1
ATOM 13235 N N . ARG B 1 374 ? -58.486 49.449 -29.462 1.00 14.21 393 ARG B N 1
ATOM 13236 C CA . ARG B 1 374 ? -59.654 49.808 -30.267 1.00 17.22 393 ARG B CA 1
ATOM 13237 C C . ARG B 1 374 ? -60.842 48.872 -29.991 1.00 17.50 393 ARG B C 1
ATOM 13238 O O . ARG B 1 374 ? -61.992 49.315 -29.883 1.00 16.09 393 ARG B O 1
ATOM 13259 N N . TRP B 1 375 ? -60.550 47.586 -29.851 1.00 14.75 394 TRP B N 1
ATOM 13260 C CA . TRP B 1 375 ? -61.567 46.576 -29.554 1.00 17.90 394 TRP B CA 1
ATOM 13261 C C . TRP B 1 375 ? -62.205 46.826 -28.189 1.00 16.04 394 TRP B C 1
ATOM 13262 O O . TRP B 1 375 ? -63.419 46.689 -28.027 1.00 17.17 394 TRP B O 1
ATOM 13283 N N . ILE B 1 376 ? -61.374 47.185 -27.211 1.00 14.98 395 ILE B N 1
ATOM 13284 C CA . ILE B 1 376 ? -61.851 47.483 -25.864 1.00 15.61 395 ILE B CA 1
ATOM 13285 C C . ILE B 1 376 ? -62.785 48.693 -25.893 1.00 16.44 395 ILE B C 1
ATOM 13286 O O . ILE B 1 376 ? -63.860 48.676 -25.286 1.00 16.83 395 ILE B O 1
ATOM 13302 N N . LYS B 1 377 ? -62.383 49.738 -26.607 1.00 17.25 396 LYS B N 1
ATOM 13303 C CA . LYS B 1 377 ? -63.195 50.941 -26.712 1.00 16.99 396 LYS B CA 1
ATOM 13304 C C . LYS B 1 377 ? -64.571 50.608 -27.266 1.00 17.70 396 LYS B C 1
ATOM 13305 O O . LYS B 1 377 ? -65.589 51.082 -26.761 1.00 20.30 396 LYS B O 1
ATOM 13324 N N . HIS B 1 378 ? -64.598 49.779 -28.299 1.00 18.41 397 HIS B N 1
ATOM 13325 C CA . HIS B 1 378 ? -65.856 49.453 -28.959 1.00 20.92 397 HIS B CA 1
ATOM 13326 C C . HIS B 1 378 ? -66.775 48.639 -28.053 1.00 20.48 397 HIS B C 1
ATOM 13327 O O . HIS B 1 378 ? -67.966 48.937 -27.954 1.00 23.79 397 HIS B O 1
ATOM 13340 N N . ARG B 1 379 ? -66.235 47.617 -27.393 1.00 18.78 398 ARG B N 1
ATOM 13341 C CA . ARG B 1 379 ? -67.086 46.699 -26.648 1.00 17.12 398 ARG B CA 1
ATOM 13342 C C . ARG B 1 379 ? -67.548 47.271 -25.310 1.00 19.61 398 ARG B C 1
ATOM 13343 O O . ARG B 1 379 ? -68.653 46.961 -24.859 1.00 20.76 398 ARG B O 1
ATOM 13364 N N . TYR B 1 380 ? -66.721 48.118 -24.691 1.00 19.40 399 TYR B N 1
ATOM 13365 C CA . TYR B 1 380 ? -66.985 48.575 -23.328 1.00 19.25 399 TYR B CA 1
ATOM 13366 C C . TYR B 1 380 ? -67.255 50.082 -23.255 1.00 21.76 399 TYR B C 1
ATOM 13367 O O . TYR B 1 380 ? -67.001 50.724 -22.241 1.00 20.32 399 TYR B O 1
ATOM 13385 N N . ASP B 1 381 ? -67.822 50.612 -24.337 1.00 24.47 400 ASP B N 1
ATOM 13386 C CA . ASP B 1 381 ? -68.406 51.953 -24.347 1.00 34.19 400 ASP B CA 1
ATOM 13387 C C . ASP B 1 381 ? -67.406 53.042 -23.978 1.00 24.95 400 ASP B C 1
ATOM 13388 O O . ASP B 1 381 ? -67.694 53.901 -23.149 1.00 21.46 400 ASP B O 1
ATOM 13397 N N . ASP B 1 382 ? -66.227 52.991 -24.587 1.00 20.08 401 ASP B N 1
ATOM 13398 C CA . ASP B 1 382 ? -65.274 54.091 -24.500 1.00 21.24 401 ASP B CA 1
ATOM 13399 C C . ASP B 1 382 ? -64.867 54.387 -23.060 1.00 18.76 401 ASP B C 1
ATOM 13400 O O . ASP B 1 382 ? -65.071 55.490 -22.560 1.00 19.58 401 ASP B O 1
ATOM 13409 N N . PRO B 1 383 ? -64.305 53.387 -22.373 1.00 17.54 402 PRO B N 1
ATOM 13410 C CA . PRO B 1 383 ? -63.868 53.585 -20.995 1.00 19.84 402 PRO B CA 1
ATOM 13411 C C . PRO B 1 383 ? -62.512 54.265 -20.927 1.00 16.05 402 PRO B C 1
ATOM 13412 O O . PRO B 1 383 ? -61.785 54.263 -21.921 1.00 17.11 402 PRO B O 1
ATOM 13423 N N . VAL B 1 384 ? -62.177 54.832 -19.776 1.00 15.95 403 VAL B N 1
ATOM 13424 C CA . VAL B 1 384 ? -60.798 55.194 -19.498 1.00 15.05 403 VAL B CA 1
ATOM 13425 C C . VAL B 1 384 ? -59.981 53.897 -19.449 1.00 18.45 403 VAL B C 1
ATOM 13426 O O . VAL B 1 384 ? -60.397 52.921 -18.828 1.00 16.40 403 VAL B O 1
ATOM 13439 N N . VAL B 1 385 ? -58.841 53.887 -20.130 1.00 13.04 404 VAL B N 1
ATOM 13440 C CA . VAL B 1 385 ? -57.974 52.713 -20.198 1.00 14.63 404 VAL B CA 1
ATOM 13441 C C . VAL B 1 385 ? -56.579 52.992 -19.637 1.00 14.26 404 VAL B C 1
ATOM 13442 O O . VAL B 1 385 ? -55.990 54.036 -19.930 1.00 14.58 404 VAL B O 1
ATOM 13455 N N . TYR B 1 386 ? -56.059 52.060 -18.837 1.00 13.18 405 TYR B N 1
ATOM 13456 C CA . TYR B 1 386 ? -54.655 52.076 -18.426 1.00 12.36 405 TYR B CA 1
ATOM 13457 C C . TYR B 1 386 ? -53.979 50.828 -18.955 1.00 11.89 405 TYR B C 1
ATOM 13458 O O . TYR B 1 386 ? -54.471 49.716 -18.737 1.00 12.52 405 TYR B O 1
ATOM 13476 N N . VAL B 1 387 ? -52.893 51.006 -19.700 1.00 10.64 406 VAL B N 1
ATOM 13477 C CA . VAL B 1 387 ? -52.061 49.880 -20.101 1.00 8.71 406 VAL B CA 1
ATOM 13478 C C . VAL B 1 387 ? -51.166 49.591 -18.908 1.00 11.15 406 VAL B C 1
ATOM 13479 O O . VAL B 1 387 ? -50.265 50.357 -18.594 1.00 9.55 406 VAL B O 1
ATOM 13492 N N . THR B 1 388 ? -51.474 48.520 -18.193 1.00 10.10 407 THR B N 1
ATOM 13493 C CA . THR B 1 388 ? -50.899 48.316 -16.876 1.00 7.46 407 THR B CA 1
ATOM 13494 C C . THR B 1 388 ? -49.668 47.409 -16.874 1.00 8.91 407 THR B C 1
ATOM 13495 O O . THR B 1 388 ? -48.979 47.325 -15.857 1.00 9.03 407 THR B O 1
ATOM 13506 N N . GLU B 1 389 ? -49.405 46.751 -18.008 1.00 8.94 408 GLU B N 1
ATOM 13507 C CA . GLU B 1 389 ? -48.152 46.026 -18.268 1.00 7.34 408 GLU B CA 1
ATOM 13508 C C . GLU B 1 389 ? -47.910 45.939 -19.757 1.00 10.49 408 GLU B C 1
ATOM 13509 O O . GLU B 1 389 ? -48.834 45.680 -20.526 1.00 9.70 408 GLU B O 1
ATOM 13521 N N . ASN B 1 390 ? -46.657 46.119 -20.142 1.00 10.22 409 ASN B N 1
ATOM 13522 C CA . ASN B 1 390 ? -46.190 45.925 -21.510 1.00 9.64 409 ASN B CA 1
ATOM 13523 C C . ASN B 1 390 ? -44.670 45.921 -21.454 1.00 8.33 409 ASN B C 1
ATOM 13524 O O . ASN B 1 390 ? -44.069 46.818 -20.871 1.00 8.37 409 ASN B O 1
ATOM 13535 N N . GLY B 1 391 ? -44.045 44.903 -22.026 1.00 8.23 410 GLY B N 1
ATOM 13536 C CA . GLY B 1 391 ? -42.600 44.801 -21.968 1.00 8.29 410 GLY B CA 1
ATOM 13537 C C . GLY B 1 391 ? -42.044 43.570 -22.644 1.00 7.83 410 GLY B C 1
ATOM 13538 O O . GLY B 1 391 ? -42.784 42.761 -23.194 1.00 8.57 410 GLY B O 1
ATOM 13542 N N . LEU B 1 392 ? -40.718 43.445 -22.597 1.00 9.85 411 LEU B N 1
ATOM 13543 C CA . LEU B 1 392 ? -40.007 42.425 -23.351 1.00 9.00 411 LEU B CA 1
ATOM 13544 C C . LEU B 1 392 ? -38.931 41.733 -22.544 1.00 7.84 411 LEU B C 1
ATOM 13545 O O . LEU B 1 392 ? -38.148 42.379 -21.839 1.00 9.49 411 LEU B O 1
ATOM 13561 N N . SER B 1 393 ? -38.906 40.410 -22.662 1.00 9.12 412 SER B N 1
ATOM 13562 C CA . SER B 1 393 ? -37.769 39.615 -22.224 1.00 11.60 412 SER B CA 1
ATOM 13563 C C . SER B 1 393 ? -36.859 39.365 -23.412 1.00 11.57 412 SER B C 1
ATOM 13564 O O . SER B 1 393 ? -37.271 38.774 -24.400 1.00 11.56 412 SER B O 1
ATOM 13572 N N . VAL B 1 394 ? -35.638 39.875 -23.344 1.00 11.67 413 VAL B N 1
ATOM 13573 C CA . VAL B 1 394 ? -34.697 39.717 -24.449 1.00 10.81 413 VAL B CA 1
ATOM 13574 C C . VAL B 1 394 ? -34.088 38.317 -24.427 1.00 10.10 413 VAL B C 1
ATOM 13575 O O . VAL B 1 394 ? -33.537 37.903 -23.407 1.00 12.13 413 VAL B O 1
ATOM 13588 N N . PRO B 1 395 ? -34.175 37.572 -25.551 1.00 13.89 414 PRO B N 1
ATOM 13589 C CA . PRO B 1 395 ? -33.601 36.220 -25.557 1.00 15.77 414 PRO B CA 1
ATOM 13590 C C . PRO B 1 395 ? -32.131 36.197 -25.138 1.00 14.07 414 PRO B C 1
ATOM 13591 O O . PRO B 1 395 ? -31.344 37.039 -25.572 1.00 13.25 414 PRO B O 1
ATOM 13602 N N . ASN B 1 396 ? -31.795 35.266 -24.253 1.00 17.13 415 ASN B N 1
ATOM 13603 C CA . ASN B 1 396 ? -30.420 35.040 -23.816 1.00 17.66 415 ASN B CA 1
ATOM 13604 C C . ASN B 1 396 ? -29.773 36.233 -23.096 1.00 12.82 415 ASN B C 1
ATOM 13605 O O . ASN B 1 396 ? -28.551 36.277 -22.979 1.00 16.00 415 ASN B O 1
ATOM 13616 N N . GLU B 1 397 ? -30.577 37.162 -22.569 1.00 12.30 416 GLU B N 1
ATOM 13617 C CA . GLU B 1 397 ? -30.014 38.340 -21.903 1.00 11.38 416 GLU B CA 1
ATOM 13618 C C . GLU B 1 397 ? -29.136 37.931 -20.708 1.00 15.10 416 GLU B C 1
ATOM 13619 O O . GLU B 1 397 ? -28.102 38.539 -20.455 1.00 16.36 416 GLU B O 1
ATOM 13631 N N . SER B 1 398 ? -29.537 36.886 -19.990 1.00 15.00 417 SER B N 1
ATOM 13632 C CA . SER B 1 398 ? -28.796 36.456 -18.817 1.00 15.84 417 SER B CA 1
ATOM 13633 C C . SER B 1 398 ? -27.443 35.842 -19.170 1.00 13.94 417 SER B C 1
ATOM 13634 O O . SER B 1 398 ? -26.577 35.755 -18.308 1.00 19.00 417 SER B O 1
ATOM 13642 N N . ALA B 1 399 ? -27.266 35.421 -20.428 1.00 16.03 418 ALA B N 1
ATOM 13643 C CA . ALA B 1 399 ? -26.024 34.807 -20.901 1.00 18.74 418 ALA B CA 1
ATOM 13644 C C . ALA B 1 399 ? -25.084 35.828 -21.543 1.00 19.06 418 ALA B C 1
ATOM 13645 O O . ALA B 1 399 ? -23.934 35.528 -21.872 1.00 21.56 418 ALA B O 1
ATOM 13652 N N . MET B 1 400 ? -25.597 37.033 -21.747 1.00 16.45 419 MET B N 1
ATOM 13653 C CA . MET B 1 400 ? -24.791 38.125 -22.245 1.00 21.96 419 MET B CA 1
ATOM 13654 C C . MET B 1 400 ? -23.880 38.587 -21.107 1.00 23.06 419 MET B C 1
ATOM 13655 O O . MET B 1 400 ? -24.174 38.354 -19.924 1.00 23.73 419 MET B O 1
ATOM 13669 N N . THR B 1 401 ? -22.797 39.261 -21.442 1.00 28.38 420 THR B N 1
ATOM 13670 C CA . THR B 1 401 ? -22.062 39.988 -20.422 1.00 44.29 420 THR B CA 1
ATOM 13671 C C . THR B 1 401 ? -23.007 41.060 -19.883 1.00 49.97 420 THR B C 1
ATOM 13672 O O . THR B 1 401 ? -23.895 41.513 -20.608 1.00 37.38 420 THR B O 1
ATOM 13683 N N . PRO B 1 402 ? -22.833 41.467 -18.615 1.00 62.74 421 PRO B N 1
ATOM 13684 C CA . PRO B 1 402 ? -23.694 42.541 -18.109 1.00 63.86 421 PRO B CA 1
ATOM 13685 C C . PRO B 1 402 ? -23.625 43.777 -19.007 1.00 55.62 421 PRO B C 1
ATOM 13686 O O . PRO B 1 402 ? -24.623 44.463 -19.171 1.00 45.67 421 PRO B O 1
ATOM 13697 N N . GLU B 1 403 ? -22.461 44.029 -19.596 1.00 57.35 422 GLU B N 1
ATOM 13698 C CA . GLU B 1 403 ? -22.271 45.173 -20.480 1.00 61.30 422 GLU B CA 1
ATOM 13699 C C . GLU B 1 403 ? -23.145 45.084 -21.736 1.00 46.84 422 GLU B C 1
ATOM 13700 O O . GLU B 1 403 ? -23.820 46.046 -22.104 1.00 37.95 422 GLU B O 1
ATOM 13712 N N . ALA B 1 404 ? -23.132 43.927 -22.393 1.00 34.82 423 ALA B N 1
ATOM 13713 C CA . ALA B 1 404 ? -23.913 43.727 -23.611 1.00 24.12 423 ALA B CA 1
ATOM 13714 C C . ALA B 1 404 ? -25.404 43.721 -23.272 1.00 21.40 423 ALA B C 1
ATOM 13715 O O . ALA B 1 404 ? -26.252 44.144 -24.062 1.00 19.75 423 ALA B O 1
ATOM 13722 N N . ALA B 1 405 ? -25.728 43.218 -22.092 1.00 18.17 424 ALA B N 1
ATOM 13723 C CA . ALA B 1 405 ? -27.114 43.190 -21.650 1.00 13.36 424 ALA B CA 1
ATOM 13724 C C . ALA B 1 405 ? -27.655 44.599 -21.495 1.00 13.08 424 ALA B C 1
ATOM 13725 O O . ALA B 1 405 ? -28.853 44.828 -21.638 1.00 15.58 424 ALA B O 1
ATOM 13732 N N . LEU B 1 406 ? -26.773 45.550 -21.182 1.00 14.03 425 LEU B N 1
ATOM 13733 C CA . LEU B 1 406 ? -27.220 46.926 -20.985 1.00 14.00 425 LEU B CA 1
ATOM 13734 C C . LEU B 1 406 ? -27.626 47.611 -22.279 1.00 14.03 425 LEU B C 1
ATOM 13735 O O . LEU B 1 406 ? -28.490 48.488 -22.269 1.00 13.97 425 LEU B O 1
ATOM 13751 N N A ASN B 1 407 ? -26.989 47.228 -23.382 0.35 16.07 426 ASN B N 1
ATOM 13752 N N B ASN B 1 407 ? -26.991 47.240 -23.389 0.65 16.20 426 ASN B N 1
ATOM 13753 C CA A ASN B 1 407 ? -27.328 47.777 -24.690 0.35 14.92 426 ASN B CA 1
ATOM 13754 C CA B ASN B 1 407 ? -27.355 47.814 -24.682 0.65 14.91 426 ASN B CA 1
ATOM 13755 C C A ASN B 1 407 ? -28.505 47.015 -25.289 0.35 16.09 426 ASN B C 1
ATOM 13756 C C B ASN B 1 407 ? -28.500 47.011 -25.276 0.65 16.05 426 ASN B C 1
ATOM 13757 O O A ASN B 1 407 ? -28.358 46.307 -26.289 0.35 17.42 426 ASN B O 1
ATOM 13758 O O B ASN B 1 407 ? -28.328 46.266 -26.250 0.65 15.05 426 ASN B O 1
ATOM 13779 N N . ASP B 1 408 ? -29.673 47.156 -24.666 1.00 12.80 427 ASP B N 1
ATOM 13780 C CA . ASP B 1 408 ? -30.819 46.314 -24.994 1.00 11.85 427 ASP B CA 1
ATOM 13781 C C . ASP B 1 408 ? -31.681 46.880 -26.118 1.00 11.87 427 ASP B C 1
ATOM 13782 O O . ASP B 1 408 ? -32.860 47.209 -25.941 1.00 13.39 427 ASP B O 1
ATOM 13792 N N . LYS B 1 409 ? -31.074 46.927 -27.302 1.00 12.85 428 LYS B N 1
ATOM 13793 C CA . LYS B 1 409 ? -31.702 47.498 -28.485 1.00 15.34 428 LYS B CA 1
ATOM 13794 C C . LYS B 1 409 ? -33.066 46.880 -28.778 1.00 12.44 428 LYS B C 1
ATOM 13795 O O . LYS B 1 409 ? -33.995 47.580 -29.179 1.00 15.46 428 LYS B O 1
ATOM 13814 N N A MET B 1 410 ? -33.186 45.574 -28.573 0.90 14.64 429 MET B N 1
ATOM 13815 N N B MET B 1 410 ? -33.189 45.571 -28.582 0.10 15.14 429 MET B N 1
ATOM 13816 C CA A MET B 1 410 ? -34.444 44.897 -28.858 0.90 12.69 429 MET B CA 1
ATOM 13817 C CA B MET B 1 410 ? -34.447 44.888 -28.861 0.10 14.93 429 MET B CA 1
ATOM 13818 C C A MET B 1 410 ? -35.554 45.415 -27.956 0.90 11.92 429 MET B C 1
ATOM 13819 C C B MET B 1 410 ? -35.557 45.416 -27.957 0.10 13.61 429 MET B C 1
ATOM 13820 O O A MET B 1 410 ? -36.697 45.557 -28.389 0.90 13.83 429 MET B O 1
ATOM 13821 O O B MET B 1 410 ? -36.701 45.560 -28.388 0.10 13.72 429 MET B O 1
ATOM 13848 N N . ARG B 1 411 ? -35.215 45.705 -26.706 1.00 12.44 430 ARG B N 1
ATOM 13849 C CA . ARG B 1 411 ? -36.191 46.233 -25.753 1.00 11.35 430 ARG B CA 1
ATOM 13850 C C . ARG B 1 411 ? -36.508 47.696 -26.071 1.00 10.66 430 ARG B C 1
ATOM 13851 O O . ARG B 1 411 ? -37.657 48.123 -25.970 1.00 10.03 430 ARG B O 1
ATOM 13873 N N . VAL B 1 412 ? -35.499 48.459 -26.484 1.00 12.89 431 VAL B N 1
ATOM 13874 C CA . VAL B 1 412 ? -35.720 49.824 -26.976 1.00 14.52 431 VAL B CA 1
ATOM 13875 C C . VAL B 1 412 ? -36.747 49.808 -28.113 1.00 14.70 431 VAL B C 1
ATOM 13876 O O . VAL B 1 412 ? -37.717 50.571 -28.112 1.00 12.28 431 VAL B O 1
ATOM 13889 N N . ASP B 1 413 ? -36.537 48.919 -29.076 1.00 11.57 432 ASP B N 1
ATOM 13890 C CA . ASP B 1 413 ? -37.412 48.848 -30.239 1.00 14.48 432 ASP B CA 1
ATOM 13891 C C . ASP B 1 413 ? -38.817 48.382 -29.874 1.00 11.43 432 ASP B C 1
ATOM 13892 O O . ASP B 1 413 ? -39.791 48.809 -30.496 1.00 13.68 432 ASP B O 1
ATOM 13901 N N . TYR B 1 414 ? -38.912 47.491 -28.893 1.00 11.73 433 TYR B N 1
ATOM 13902 C CA . TYR B 1 414 ? -40.204 47.013 -28.400 1.00 11.02 433 TYR B CA 1
ATOM 13903 C C . TYR B 1 414 ? -40.955 48.166 -27.717 1.00 10.47 433 TYR B C 1
ATOM 13904 O O . TYR B 1 414 ? -42.108 48.445 -28.039 1.00 12.51 433 TYR B O 1
ATOM 13922 N N . LEU B 1 415 ? -40.287 48.846 -26.791 1.00 11.21 434 LEU B N 1
ATOM 13923 C CA . LEU B 1 415 ? -40.863 50.000 -26.126 1.00 11.29 434 LEU B CA 1
ATOM 13924 C C . LEU B 1 415 ? -41.378 51.036 -27.134 1.00 12.16 434 LEU B C 1
ATOM 13925 O O . LEU B 1 415 ? -42.524 51.481 -27.062 1.00 12.00 434 LEU B O 1
ATOM 13941 N N . GLN B 1 416 ? -40.522 51.427 -28.067 1.00 13.56 435 GLN B N 1
ATOM 13942 C CA . GLN B 1 416 ? -40.882 52.439 -29.043 1.00 11.76 435 GLN B CA 1
ATOM 13943 C C . GLN B 1 416 ? -42.039 51.976 -29.929 1.00 11.93 435 GLN B C 1
ATOM 13944 O O . GLN B 1 416 ? -42.954 52.739 -30.235 1.00 14.47 435 GLN B O 1
ATOM 13958 N N . GLY B 1 417 ? -41.989 50.717 -30.347 1.00 13.35 436 GLY B N 1
ATOM 13959 C CA . GLY B 1 417 ? -42.976 50.194 -31.267 1.00 13.05 436 GLY B CA 1
ATOM 13960 C C . GLY B 1 417 ? -44.350 50.142 -30.641 1.00 11.49 436 GLY B C 1
ATOM 13961 O O . GLY B 1 417 ? -45.327 50.587 -31.238 1.00 16.25 436 GLY B O 1
ATOM 13965 N N . TYR B 1 418 ? -44.429 49.579 -29.444 1.00 13.16 437 TYR B N 1
ATOM 13966 C CA . TYR B 1 418 ? -45.719 49.414 -28.796 1.00 12.23 437 TYR B CA 1
ATOM 13967 C C . TYR B 1 418 ? -46.277 50.751 -28.317 1.00 15.03 437 TYR B C 1
ATOM 13968 O O . TYR B 1 418 ? -47.487 50.977 -28.402 1.00 13.69 437 TYR B O 1
ATOM 13986 N N . VAL B 1 419 ? -45.412 51.650 -27.844 1.00 11.75 438 VAL B N 1
ATOM 13987 C CA . VAL B 1 419 ? -45.883 52.978 -27.447 1.00 11.80 438 VAL B CA 1
ATOM 13988 C C . VAL B 1 419 ? -46.403 53.757 -28.661 1.00 11.88 438 VAL B C 1
ATOM 13989 O O . VAL B 1 419 ? -47.433 54.435 -28.574 1.00 14.34 438 VAL B O 1
ATOM 14002 N N . ALA B 1 420 ? -45.726 53.646 -29.799 1.00 14.72 439 ALA B N 1
ATOM 14003 C CA . ALA B 1 420 ? -46.181 54.336 -31.008 1.00 15.29 439 ALA B CA 1
ATOM 14004 C C . ALA B 1 420 ? -47.559 53.824 -31.420 1.00 15.34 439 ALA B C 1
ATOM 14005 O O . ALA B 1 420 ? -48.414 54.600 -31.847 1.00 17.06 439 ALA B O 1
ATOM 14012 N N . GLU B 1 421 ? -47.793 52.523 -31.281 1.00 15.24 440 GLU B N 1
ATOM 14013 C CA . GLU B 1 421 ? -49.080 51.965 -31.683 1.00 16.18 440 GLU B CA 1
ATOM 14014 C C . GLU B 1 421 ? -50.180 52.313 -30.667 1.00 14.15 440 GLU B C 1
ATOM 14015 O O . GLU B 1 421 ? -51.340 52.534 -31.036 1.00 17.42 440 GLU B O 1
ATOM 14027 N N . MET B 1 422 ? -49.812 52.393 -29.396 1.00 16.36 441 MET B N 1
ATOM 14028 C CA . MET B 1 422 ? -50.715 52.927 -28.387 1.00 15.27 441 MET B CA 1
ATOM 14029 C C . MET B 1 422 ? -51.112 54.360 -28.766 1.00 15.61 441 MET B C 1
ATOM 14030 O O . MET B 1 422 ? -52.283 54.734 -28.677 1.00 14.02 441 MET B O 1
ATOM 14044 N N . TRP B 1 423 ? -50.150 55.166 -29.202 1.00 14.92 442 TRP B N 1
ATOM 14045 C CA . TRP B 1 423 ? -50.463 56.533 -29.601 1.00 14.82 442 TRP B CA 1
ATOM 14046 C C . TRP B 1 423 ? -51.456 56.550 -30.759 1.00 15.97 442 TRP B C 1
ATOM 14047 O O . TRP B 1 423 ? -52.356 57.393 -30.799 1.00 20.49 442 TRP B O 1
ATOM 14068 N N . LYS B 1 424 ? -51.301 55.625 -31.700 1.00 16.09 443 LYS B N 1
ATOM 14069 C CA . LYS B 1 424 ? -52.237 55.549 -32.825 1.00 18.87 443 LYS B CA 1
ATOM 14070 C C . LYS B 1 424 ? -53.663 55.287 -32.324 1.00 17.80 443 LYS B C 1
ATOM 14071 O O . LYS B 1 424 ? -54.618 55.865 -32.833 1.00 19.55 443 LYS B O 1
ATOM 14090 N N . ALA B 1 425 ? -53.797 54.423 -31.316 1.00 15.97 444 ALA B N 1
ATOM 14091 C CA . ALA B 1 425 ? -55.102 54.131 -30.735 1.00 15.93 444 ALA B CA 1
ATOM 14092 C C . ALA B 1 425 ? -55.705 55.378 -30.096 1.00 18.16 444 ALA B C 1
ATOM 14093 O O . ALA B 1 425 ? -56.905 55.629 -30.214 1.00 19.85 444 ALA B O 1
ATOM 14100 N N . ILE B 1 426 ? -54.872 56.157 -29.410 1.00 16.31 445 ILE B N 1
ATOM 14101 C CA . ILE B 1 426 ? -55.321 57.399 -28.791 1.00 17.85 445 ILE B CA 1
ATOM 14102 C C . ILE B 1 426 ? -55.747 58.414 -29.848 1.00 21.35 445 ILE B C 1
ATOM 14103 O O . ILE B 1 426 ? -56.835 58.992 -29.777 1.00 19.50 445 ILE B O 1
ATOM 14119 N N . ASN B 1 427 ? -54.884 58.613 -30.835 1.00 18.85 446 ASN B N 1
ATOM 14120 C CA . ASN B 1 427 ? -55.056 59.694 -31.797 1.00 20.82 446 ASN B CA 1
ATOM 14121 C C . ASN B 1 427 ? -56.097 59.399 -32.878 1.00 22.89 446 ASN B C 1
ATOM 14122 O O . ASN B 1 427 ? -56.992 60.213 -33.132 1.00 25.47 446 ASN B O 1
ATOM 14133 N N . TYR B 1 428 ? -55.965 58.247 -33.526 1.00 22.07 447 TYR B N 1
ATOM 14134 C CA . TYR B 1 428 ? -56.833 57.893 -34.647 1.00 25.14 447 TYR B CA 1
ATOM 14135 C C . TYR B 1 428 ? -58.102 57.182 -34.199 1.00 27.26 447 TYR B C 1
ATOM 14136 O O . TYR B 1 428 ? -59.178 57.428 -34.739 1.00 26.14 447 TYR B O 1
ATOM 14154 N N . ASP B 1 429 ? -57.966 56.287 -33.226 1.00 23.59 448 ASP B N 1
ATOM 14155 C CA . ASP B 1 429 ? -59.085 55.457 -32.793 1.00 21.84 448 ASP B CA 1
ATOM 14156 C C . ASP B 1 429 ? -59.815 56.048 -31.591 1.00 22.53 448 ASP B C 1
ATOM 14157 O O . ASP B 1 429 ? -60.850 55.531 -31.179 1.00 22.93 448 ASP B O 1
ATOM 14166 N N . LYS B 1 430 ? -59.270 57.134 -31.043 1.00 21.82 449 LYS B N 1
ATOM 14167 C CA . LYS B 1 430 ? -59.896 57.884 -29.953 1.00 22.17 449 LYS B CA 1
ATOM 14168 C C . LYS B 1 430 ? -60.104 57.045 -28.691 1.00 22.28 449 LYS B C 1
ATOM 14169 O O . LYS B 1 430 ? -61.082 57.232 -27.966 1.00 22.84 449 LYS B O 1
ATOM 14188 N N . VAL B 1 431 ? -59.176 56.137 -28.419 1.00 19.60 450 VAL B N 1
ATOM 14189 C CA . VAL B 1 431 ? -59.205 55.384 -27.169 1.00 18.55 450 VAL B CA 1
ATOM 14190 C C . VAL B 1 431 ? -58.667 56.258 -26.042 1.00 18.20 450 VAL B C 1
ATOM 14191 O O . VAL B 1 431 ? -57.635 56.909 -26.192 1.00 20.93 450 VAL B O 1
ATOM 14204 N N . LYS B 1 432 ? -59.377 56.283 -24.920 1.00 18.35 451 LYS B N 1
ATOM 14205 C CA . LYS B 1 432 ? -59.016 57.172 -23.820 1.00 19.73 451 LYS B CA 1
ATOM 14206 C C . LYS B 1 432 ? -57.964 56.550 -22.905 1.00 18.37 451 LYS B C 1
ATOM 14207 O O . LYS B 1 432 ? -58.212 56.295 -21.720 1.00 18.90 451 LYS B O 1
ATOM 14226 N N . VAL B 1 433 ? -56.785 56.311 -23.461 1.00 16.00 452 VAL B N 1
ATOM 14227 C CA . VAL B 1 433 ? -55.684 55.760 -22.681 1.00 16.06 452 VAL B CA 1
ATOM 14228 C C . VAL B 1 433 ? -55.140 56.847 -21.762 1.00 18.50 452 VAL B C 1
ATOM 14229 O O . VAL B 1 433 ? -54.803 57.932 -22.224 1.00 19.72 452 VAL B O 1
ATOM 14242 N N . ALA B 1 434 ? -55.056 56.547 -20.466 1.00 15.65 453 ALA B N 1
ATOM 14243 C CA . ALA B 1 434 ? -54.671 57.539 -19.461 1.00 16.57 453 ALA B CA 1
ATOM 14244 C C . ALA B 1 434 ? -53.303 57.260 -18.840 1.00 13.79 453 ALA B C 1
ATOM 14245 O O . ALA B 1 434 ? -52.798 58.062 -18.051 1.00 14.12 453 ALA B O 1
ATOM 14252 N N . GLY B 1 435 ? -52.710 56.125 -19.179 1.00 12.70 454 GLY B N 1
ATOM 14253 C CA . GLY B 1 435 ? -51.395 55.773 -18.678 1.00 11.81 454 GLY B CA 1
ATOM 14254 C C . GLY B 1 435 ? -50.847 54.504 -19.300 1.00 13.05 454 GLY B C 1
ATOM 14255 O O . GLY B 1 435 ? -51.575 53.726 -19.919 1.00 10.77 454 GLY B O 1
ATOM 14259 N N . TYR B 1 436 ? -49.544 54.321 -19.128 1.00 10.87 455 TYR B N 1
ATOM 14260 C CA . TYR B 1 436 ? -48.800 53.195 -19.672 1.00 10.59 455 TYR B CA 1
ATOM 14261 C C . TYR B 1 436 ? -47.738 52.792 -18.656 1.00 9.97 455 TYR B C 1
ATOM 14262 O O . TYR B 1 436 ? -46.900 53.613 -18.297 1.00 10.50 455 TYR B O 1
ATOM 14280 N N . TYR B 1 437 ? -47.796 51.553 -18.175 1.00 9.07 456 TYR B N 1
ATOM 14281 C CA . TYR B 1 437 ? -46.834 51.044 -17.201 1.00 7.99 456 TYR B CA 1
ATOM 14282 C C . TYR B 1 437 ? -45.996 49.947 -17.849 1.00 8.53 456 TYR B C 1
ATOM 14283 O O . TYR B 1 437 ? -46.507 48.880 -18.216 1.00 10.02 456 TYR B O 1
ATOM 14301 N N . HIS B 1 438 ? -44.711 50.224 -18.038 1.00 8.16 457 HIS B N 1
ATOM 14302 C CA . HIS B 1 438 ? -43.816 49.255 -18.651 1.00 10.50 457 HIS B CA 1
ATOM 14303 C C . HIS B 1 438 ? -43.514 48.125 -17.667 1.00 11.08 457 HIS B C 1
ATOM 14304 O O . HIS B 1 438 ? -43.264 48.375 -16.489 1.00 10.66 457 HIS B O 1
ATOM 14317 N N . TRP B 1 439 ? -43.570 46.889 -18.156 1.00 9.18 458 TRP B N 1
ATOM 14318 C CA . TRP B 1 439 ? -43.133 45.731 -17.381 1.00 6.92 458 TRP B CA 1
ATOM 14319 C C . TRP B 1 439 ? -41.694 45.372 -17.779 1.00 9.61 458 TRP B C 1
ATOM 14320 O O . TRP B 1 439 ? -41.480 44.928 -18.906 1.00 9.58 458 TRP B O 1
ATOM 14341 N N . SER B 1 440 ? -40.695 45.560 -16.917 1.00 8.54 459 SER B N 1
ATOM 14342 C CA . SER B 1 440 ? -40.811 45.958 -15.521 1.00 10.61 459 SER B CA 1
ATOM 14343 C C . SER B 1 440 ? -39.761 47.018 -15.215 1.00 9.89 459 SER B C 1
ATOM 14344 O O . SER B 1 440 ? -38.829 47.231 -15.991 1.00 10.32 459 SER B O 1
ATOM 14352 N N . LEU B 1 441 ? -39.903 47.694 -14.084 1.00 7.97 460 LEU B N 1
ATOM 14353 C CA . LEU B 1 441 ? -38.852 48.580 -13.633 1.00 7.40 460 LEU B CA 1
ATOM 14354 C C . LEU B 1 441 ? -37.540 47.810 -13.529 1.00 9.66 460 LEU B C 1
ATOM 14355 O O . LEU B 1 441 ? -36.511 48.259 -14.033 1.00 10.53 460 LEU B O 1
ATOM 14371 N N . LEU B 1 442 ? -37.613 46.635 -12.907 1.00 9.59 461 LEU B N 1
ATOM 14372 C CA . LEU B 1 442 ? -36.448 45.847 -12.529 1.00 8.02 461 LEU B CA 1
ATOM 14373 C C . LEU B 1 442 ? -36.473 44.464 -13.135 1.00 8.60 461 LEU B C 1
ATOM 14374 O O . LEU B 1 442 ? -37.533 43.865 -13.235 1.00 10.37 461 LEU B O 1
ATOM 14390 N N . ASP B 1 443 ? -35.303 43.945 -13.497 1.00 7.62 462 ASP B N 1
ATOM 14391 C CA . ASP B 1 443 ? -35.147 42.505 -13.649 1.00 6.87 462 ASP B CA 1
ATOM 14392 C C . ASP B 1 443 ? -35.673 41.895 -12.358 1.00 7.59 462 ASP B C 1
ATOM 14393 O O . ASP B 1 443 ? -35.409 42.424 -11.283 1.00 9.31 462 ASP B O 1
ATOM 14402 N N . ASN B 1 444 ? -36.385 40.777 -12.453 1.00 8.40 463 ASN B N 1
ATOM 14403 C CA . ASN B 1 444 ? -36.985 40.199 -11.265 1.00 7.68 463 ASN B CA 1
ATOM 14404 C C . ASN B 1 444 ? -37.302 38.704 -11.422 1.00 8.64 463 ASN B C 1
ATOM 14405 O O . ASN B 1 444 ? -36.893 38.075 -12.408 1.00 9.38 463 ASN B O 1
ATOM 14416 N N . PHE B 1 445 ? -37.971 38.139 -10.418 1.00 7.61 464 PHE B N 1
ATOM 14417 C CA . PHE B 1 445 ? -38.361 36.724 -10.401 1.00 8.04 464 PHE B CA 1
ATOM 14418 C C . PHE B 1 445 ? -39.508 36.500 -11.364 1.00 8.52 464 PHE B C 1
ATOM 14419 O O . PHE B 1 445 ? -40.639 36.835 -11.052 1.00 9.21 464 PHE B O 1
ATOM 14436 N N . GLU B 1 446 ? -39.211 35.946 -12.533 1.00 10.45 465 GLU B N 1
ATOM 14437 C CA . GLU B 1 446 ? -40.223 35.753 -13.565 1.00 10.60 465 GLU B CA 1
ATOM 14438 C C . GLU B 1 446 ? -40.963 34.425 -13.337 1.00 9.07 465 GLU B C 1
ATOM 14439 O O . GLU B 1 446 ? -40.971 33.525 -14.178 1.00 10.53 465 GLU B O 1
ATOM 14451 N N . TRP B 1 447 ? -41.587 34.327 -12.169 1.00 8.49 466 TRP B N 1
ATOM 14452 C CA . TRP B 1 447 ? -42.441 33.198 -11.824 1.00 9.22 466 TRP B CA 1
ATOM 14453 C C . TRP B 1 447 ? -41.767 31.852 -12.139 1.00 9.71 466 TRP B C 1
ATOM 14454 O O . TRP B 1 447 ? -40.665 31.618 -11.651 1.00 9.96 466 TRP B O 1
ATOM 14475 N N . SER B 1 448 ? -42.390 30.965 -12.918 1.00 10.31 467 SER B N 1
ATOM 14476 C CA . SER B 1 448 ? -41.821 29.622 -13.075 1.00 10.60 467 SER B CA 1
ATOM 14477 C C . SER B 1 448 ? -40.552 29.626 -13.925 1.00 10.69 467 SER B C 1
ATOM 14478 O O . SER B 1 448 ? -39.823 28.637 -13.944 1.00 12.14 467 SER B O 1
ATOM 14486 N N . ASP B 1 449 ? -40.278 30.742 -14.588 1.00 12.26 468 ASP B N 1
ATOM 14487 C CA . ASP B 1 449 ? -39.037 30.901 -15.341 1.00 10.99 468 ASP B CA 1
ATOM 14488 C C . ASP B 1 449 ? -37.862 31.337 -14.462 1.00 14.26 468 ASP B C 1
ATOM 14489 O O . ASP B 1 449 ? -36.712 31.328 -14.907 1.00 13.93 468 ASP B O 1
ATOM 14498 N N . GLY B 1 450 ? -38.142 31.745 -13.230 1.00 9.52 469 GLY B N 1
ATOM 14499 C CA . GLY B 1 450 ? -37.095 32.168 -12.326 1.00 9.49 469 GLY B CA 1
ATOM 14500 C C . GLY B 1 450 ? -36.414 33.455 -12.760 1.00 10.23 469 GLY B C 1
ATOM 14501 O O . GLY B 1 450 ? -36.993 34.272 -13.483 1.00 11.07 469 GLY B O 1
ATOM 14505 N N . TYR B 1 451 ? -35.171 33.630 -12.324 1.00 11.04 470 TYR B N 1
ATOM 14506 C CA . TYR B 1 451 ? -34.439 34.871 -12.581 1.00 12.06 470 TYR B CA 1
ATOM 14507 C C . TYR B 1 451 ? -33.784 34.919 -13.953 1.00 9.76 470 TYR B C 1
ATOM 14508 O O . TYR B 1 451 ? -33.334 35.980 -14.380 1.00 11.65 470 TYR B O 1
ATOM 14526 N N . LYS B 1 452 ? -33.746 33.792 -14.646 1.00 11.53 471 LYS B N 1
ATOM 14527 C CA . LYS B 1 452 ? -33.083 33.737 -15.937 1.00 11.14 471 LYS B CA 1
ATOM 14528 C C . LYS B 1 452 ? -33.729 34.675 -16.940 1.00 12.63 471 LYS B C 1
ATOM 14529 O O . LYS B 1 452 ? -33.037 35.235 -17.795 1.00 12.85 471 LYS B O 1
ATOM 14548 N N . VAL B 1 453 ? -35.048 34.828 -16.850 1.00 10.73 472 VAL B N 1
ATOM 14549 C CA . VAL B 1 453 ? -35.789 35.648 -17.810 1.00 9.78 472 VAL B CA 1
ATOM 14550 C C . VAL B 1 453 ? -35.855 37.085 -17.305 1.00 12.90 472 VAL B C 1
ATOM 14551 O O . VAL B 1 453 ? -36.379 37.362 -16.226 1.00 11.24 472 VAL B O 1
ATOM 14564 N N . ARG B 1 454 ? -35.345 37.996 -18.130 1.00 8.04 473 ARG B N 1
ATOM 14565 C CA . ARG B 1 454 ? -35.119 39.395 -17.763 1.00 8.76 473 ARG B CA 1
ATOM 14566 C C . ARG B 1 454 ? -36.062 40.358 -18.491 1.00 9.71 473 ARG B C 1
ATOM 14567 O O . ARG B 1 454 ? -36.005 40.443 -19.715 1.00 9.69 473 ARG B O 1
ATOM 14588 N N . PHE B 1 455 ? -36.876 41.104 -17.738 1.00 9.73 474 PHE B N 1
ATOM 14589 C CA . PHE B 1 455 ? -37.842 42.074 -18.275 1.00 8.35 474 PHE B CA 1
ATOM 14590 C C . PHE B 1 455 ? -37.517 43.528 -17.901 1.00 8.57 474 PHE B C 1
ATOM 14591 O O . PHE B 1 455 ? -38.258 44.441 -18.245 1.00 9.65 474 PHE B O 1
ATOM 14608 N N . GLY B 1 456 ? -36.421 43.758 -17.192 1.00 9.33 475 GLY B N 1
ATOM 14609 C CA . GLY B 1 456 ? -36.192 45.084 -16.641 1.00 8.85 475 GLY B CA 1
ATOM 14610 C C . GLY B 1 456 ? -35.766 46.178 -17.615 1.00 8.49 475 GLY B C 1
ATOM 14611 O O . GLY B 1 456 ? -35.054 45.939 -18.600 1.00 8.02 475 GLY B O 1
ATOM 14615 N N . LEU B 1 457 ? -36.210 47.397 -17.312 1.00 10.10 476 LEU B N 1
ATOM 14616 C CA . LEU B 1 457 ? -35.584 48.610 -17.828 1.00 10.16 476 LEU B CA 1
ATOM 14617 C C . LEU B 1 457 ? -34.267 48.818 -17.081 1.00 8.36 476 LEU B C 1
ATOM 14618 O O . LEU B 1 457 ? -33.342 49.466 -17.584 1.00 10.78 476 LEU B O 1
ATOM 14634 N N . VAL B 1 458 ? -34.217 48.271 -15.868 1.00 9.35 477 VAL B N 1
ATOM 14635 C CA . VAL B 1 458 ? -33.072 48.396 -14.975 1.00 9.71 477 VAL B CA 1
ATOM 14636 C C . VAL B 1 458 ? -32.509 47.016 -14.668 1.00 10.28 477 VAL B C 1
ATOM 14637 O O . VAL B 1 458 ? -33.223 46.125 -14.198 1.00 11.23 477 VAL B O 1
ATOM 14650 N N . GLN B 1 459 ? -31.222 46.860 -14.945 1.00 11.39 478 GLN B N 1
ATOM 14651 C CA . GLN B 1 459 ? -30.502 45.640 -14.664 1.00 13.59 478 GLN B CA 1
ATOM 14652 C C . GLN B 1 459 ? -30.296 45.488 -13.173 1.00 14.04 478 GLN B C 1
ATOM 14653 O O . GLN B 1 459 ? -29.942 46.451 -12.488 1.00 12.58 478 GLN B O 1
ATOM 14667 N N . VAL B 1 460 ? -30.525 44.281 -12.672 1.00 11.60 479 VAL B N 1
ATOM 14668 C CA . VAL B 1 460 ? -30.175 43.949 -11.298 1.00 11.73 479 VAL B CA 1
ATOM 14669 C C . VAL B 1 460 ? -29.123 42.857 -11.300 1.00 15.47 479 VAL B C 1
ATOM 14670 O O . VAL B 1 460 ? -29.319 41.790 -11.885 1.00 15.31 479 VAL B O 1
ATOM 14683 N N . ASP B 1 461 ? -28.003 43.147 -10.646 1.00 12.48 480 ASP B N 1
ATOM 14684 C CA . ASP B 1 461 ? -26.983 42.150 -10.360 1.00 15.35 480 ASP B CA 1
ATOM 14685 C C . ASP B 1 461 ? -27.374 41.484 -9.050 1.00 18.59 480 ASP B C 1
ATOM 14686 O O . ASP B 1 461 ? -27.264 42.099 -7.997 1.00 18.71 480 ASP B O 1
ATOM 14695 N N . TYR B 1 462 ? -27.815 40.228 -9.101 1.00 14.49 481 TYR B N 1
ATOM 14696 C CA . TYR B 1 462 ? -28.371 39.585 -7.913 1.00 16.52 481 TYR B CA 1
ATOM 14697 C C . TYR B 1 462 ? -27.304 39.232 -6.883 1.00 18.84 481 TYR B C 1
ATOM 14698 O O . TYR B 1 462 ? -27.621 38.988 -5.725 1.00 26.22 481 TYR B O 1
ATOM 14716 N N . LYS B 1 463 ? -26.044 39.219 -7.292 1.00 19.73 482 LYS B N 1
ATOM 14717 C CA . LYS B 1 463 ? -24.969 38.965 -6.343 1.00 23.85 482 LYS B CA 1
ATOM 14718 C C . LYS B 1 463 ? -24.751 40.178 -5.422 1.00 20.67 482 LYS B C 1
ATOM 14719 O O . LYS B 1 463 ? -24.479 40.023 -4.233 1.00 27.67 482 LYS B O 1
ATOM 14738 N N . THR B 1 464 ? -24.878 41.382 -5.972 1.00 18.91 483 THR B N 1
ATOM 14739 C CA . THR B 1 464 ? -24.591 42.617 -5.232 1.00 18.11 483 THR B CA 1
ATOM 14740 C C . THR B 1 464 ? -25.826 43.486 -5.008 1.00 16.87 483 THR B C 1
ATOM 14741 O O . THR B 1 464 ? -25.777 44.461 -4.253 1.00 19.36 483 THR B O 1
ATOM 14752 N N . GLN B 1 465 ? -26.898 43.142 -5.717 1.00 15.60 484 GLN B N 1
ATOM 14753 C CA . GLN B 1 465 ? -28.155 43.898 -5.779 1.00 14.44 484 GLN B CA 1
ATOM 14754 C C . GLN B 1 465 ? -27.987 45.281 -6.405 1.00 15.08 484 GLN B C 1
ATOM 14755 O O . GLN B 1 465 ? -28.887 46.122 -6.331 1.00 17.27 484 GLN B O 1
ATOM 14769 N N . LYS B 1 466 ? -26.866 45.506 -7.074 1.00 15.14 485 LYS B N 1
ATOM 14770 C CA . LYS B 1 466 ? -26.671 46.770 -7.767 1.00 15.11 485 LYS B CA 1
ATOM 14771 C C . LYS B 1 466 ? -27.692 46.956 -8.880 1.00 12.62 485 LYS B C 1
ATOM 14772 O O . LYS B 1 466 ? -27.957 46.034 -9.662 1.00 14.76 485 LYS B O 1
ATOM 14791 N N . ARG B 1 467 ? -28.264 48.154 -8.947 1.00 14.12 486 ARG B N 1
ATOM 14792 C CA . ARG B 1 467 ? -29.119 48.545 -10.067 1.00 11.49 486 ARG B CA 1
ATOM 14793 C C . ARG B 1 467 ? -28.329 49.354 -11.091 1.00 11.40 486 ARG B C 1
ATOM 14794 O O . ARG B 1 467 ? -27.559 50.252 -10.726 1.00 12.94 486 ARG B O 1
ATOM 14815 N N . THR B 1 468 ? -28.533 49.040 -12.371 1.00 11.71 487 THR B N 1
ATOM 14816 C CA . THR B 1 468 ? -27.932 49.797 -13.473 1.00 12.85 487 THR B CA 1
ATOM 14817 C C . THR B 1 468 ? -28.956 50.050 -14.580 1.00 12.73 487 THR B C 1
ATOM 14818 O O . THR B 1 468 ? -29.570 49.111 -15.092 1.00 10.11 487 THR B O 1
ATOM 14829 N N . LEU B 1 469 ? -29.151 51.307 -14.955 1.00 12.46 488 LEU B N 1
ATOM 14830 C CA . LEU B 1 469 ? -30.079 51.632 -16.040 1.00 10.02 488 LEU B CA 1
ATOM 14831 C C . LEU B 1 469 ? -29.602 51.017 -17.355 1.00 10.27 488 LEU B C 1
ATOM 14832 O O . LEU B 1 469 ? -28.440 51.181 -17.739 1.00 13.57 488 LEU B O 1
ATOM 14848 N N . LYS B 1 470 ? -30.497 50.316 -18.043 1.00 10.84 489 LYS B N 1
ATOM 14849 C CA . LYS B 1 470 ? -30.226 49.843 -19.392 1.00 12.26 489 LYS B CA 1
ATOM 14850 C C . LYS B 1 470 ? -30.494 50.981 -20.374 1.00 11.82 489 LYS B C 1
ATOM 14851 O O . LYS B 1 470 ? -31.035 52.021 -19.998 1.00 12.31 489 LYS B O 1
ATOM 14870 N N . GLU B 1 471 ? -30.102 50.793 -21.627 1.00 11.67 490 GLU B N 1
ATOM 14871 C CA . GLU B 1 471 ? -30.397 51.766 -22.658 1.00 11.68 490 GLU B CA 1
ATOM 14872 C C . GLU B 1 471 ? -31.903 52.037 -22.715 1.00 11.02 490 GLU B C 1
ATOM 14873 O O . GLU B 1 471 ? -32.316 53.169 -22.903 1.00 12.93 490 GLU B O 1
ATOM 14885 N N . SER B 1 472 ? -32.718 51.002 -22.546 1.00 10.63 491 SER B N 1
ATOM 14886 C CA . SER B 1 472 ? -34.167 51.166 -22.600 1.00 13.04 491 SER B CA 1
ATOM 14887 C C . SER B 1 472 ? -34.665 52.141 -21.531 1.00 12.45 491 SER B C 1
ATOM 14888 O O . SER B 1 472 ? -35.560 52.937 -21.794 1.00 11.64 491 SER B O 1
ATOM 14896 N N . ALA B 1 473 ? -34.069 52.106 -20.339 1.00 12.63 492 ALA B N 1
ATOM 14897 C CA . ALA B 1 473 ? -34.446 53.031 -19.269 1.00 12.22 492 ALA B CA 1
ATOM 14898 C C . ALA B 1 473 ? -34.150 54.472 -19.658 1.00 11.76 492 ALA B C 1
ATOM 14899 O O . ALA B 1 473 ? -34.931 55.380 -19.361 1.00 10.94 492 ALA B O 1
ATOM 14906 N N . LYS B 1 474 ? -33.023 54.666 -20.335 1.00 11.93 493 LYS B N 1
ATOM 14907 C CA . LYS B 1 474 ? -32.593 56.001 -20.743 1.00 11.32 493 LYS B CA 1
ATOM 14908 C C . LYS B 1 474 ? -33.465 56.516 -21.882 1.00 12.29 493 LYS B C 1
ATOM 14909 O O . LYS B 1 474 ? -33.808 57.696 -21.933 1.00 14.38 493 LYS B O 1
ATOM 14928 N N . VAL B 1 475 ? -33.831 55.622 -22.789 1.00 13.26 494 VAL B N 1
ATOM 14929 C CA . VAL B 1 475 ? -34.742 55.975 -23.871 1.00 12.14 494 VAL B CA 1
ATOM 14930 C C . VAL B 1 475 ? -36.118 56.335 -23.304 1.00 11.93 494 VAL B C 1
ATOM 14931 O O . VAL B 1 475 ? -36.742 57.309 -23.734 1.00 14.49 494 VAL B O 1
ATOM 14944 N N . TYR B 1 476 ? -36.583 55.550 -22.337 1.00 11.57 495 TYR B N 1
ATOM 14945 C CA . TYR B 1 476 ? -37.876 55.798 -21.715 1.00 10.82 495 TYR B CA 1
ATOM 14946 C C . TYR B 1 476 ? -37.862 57.142 -20.987 1.00 11.30 495 TYR B C 1
ATOM 14947 O O . TYR B 1 476 ? -38.804 57.931 -21.104 1.00 12.73 495 TYR B O 1
ATOM 14965 N N . LYS B 1 477 ? -36.777 57.412 -20.264 1.00 11.23 496 LYS B N 1
ATOM 14966 C CA . LYS B 1 477 ? -36.594 58.690 -19.578 1.00 11.93 496 LYS B CA 1
ATOM 14967 C C . LYS B 1 477 ? -36.754 59.850 -20.563 1.00 14.22 496 LYS B C 1
ATOM 14968 O O . LYS B 1 477 ? -37.494 60.798 -20.299 1.00 15.52 496 LYS B O 1
ATOM 14987 N N . ASP B 1 478 ? -36.096 59.770 -21.715 1.00 14.57 497 ASP B N 1
ATOM 14988 C CA . ASP B 1 478 ? -36.189 60.861 -22.688 1.00 14.59 497 ASP B CA 1
ATOM 14989 C C . ASP B 1 478 ? -37.586 60.973 -23.319 1.00 14.96 497 ASP B C 1
ATOM 14990 O O . ASP B 1 478 ? -38.064 62.082 -23.598 1.00 17.02 497 ASP B O 1
ATOM 14999 N N . MET B 1 479 ? -38.216 59.826 -23.555 1.00 14.19 498 MET B N 1
ATOM 15000 C CA . MET B 1 479 ? -39.561 59.766 -24.114 1.00 14.77 498 MET B CA 1
ATOM 15001 C C . MET B 1 479 ? -40.553 60.484 -23.205 1.00 15.01 498 MET B C 1
ATOM 15002 O O . MET B 1 479 ? -41.354 61.298 -23.651 1.00 16.16 498 MET B O 1
ATOM 15016 N N . ILE B 1 480 ? -40.494 60.177 -21.917 1.00 15.32 499 ILE B N 1
ATOM 15017 C CA . ILE B 1 480 ? -41.415 60.786 -20.963 1.00 15.11 499 ILE B CA 1
ATOM 15018 C C . ILE B 1 480 ? -41.233 62.301 -20.925 1.00 16.09 499 ILE B C 1
ATOM 15019 O O . ILE B 1 480 ? -42.203 63.066 -20.916 1.00 17.25 499 ILE B O 1
ATOM 15035 N N . ALA B 1 481 ? -39.983 62.735 -20.919 1.00 16.14 500 ALA B N 1
ATOM 15036 C CA . ALA B 1 481 ? -39.685 64.151 -20.876 1.00 17.55 500 ALA B CA 1
ATOM 15037 C C . ALA B 1 481 ? -40.246 64.851 -22.107 1.00 18.83 500 ALA B C 1
ATOM 15038 O O . ALA B 1 481 ? -40.780 65.960 -22.017 1.00 20.28 500 ALA B O 1
ATOM 15045 N N A LYS B 1 482 ? -40.117 64.212 -23.263 0.01 21.03 501 LYS B N 1
ATOM 15046 N N B LYS B 1 482 ? -40.130 64.191 -23.254 0.99 21.24 501 LYS B N 1
ATOM 15047 C CA A LYS B 1 482 ? -40.597 64.801 -24.506 0.01 23.02 501 LYS B CA 1
ATOM 15048 C CA B LYS B 1 482 ? -40.573 64.758 -24.520 0.99 21.31 501 LYS B CA 1
ATOM 15049 C C A LYS B 1 482 ? -42.117 64.935 -24.506 0.01 22.66 501 LYS B C 1
ATOM 15050 C C B LYS B 1 482 ? -42.097 64.880 -24.591 0.99 21.12 501 LYS B C 1
ATOM 15051 O O A LYS B 1 482 ? -42.658 65.960 -24.921 0.01 23.78 501 LYS B O 1
ATOM 15052 O O B LYS B 1 482 ? -42.618 65.861 -25.132 0.99 25.01 501 LYS B O 1
ATOM 15089 N N . TYR B 1 483 ? -42.797 63.892 -24.034 1.00 21.90 502 TYR B N 1
ATOM 15090 C CA . TYR B 1 483 ? -44.263 63.814 -24.122 1.00 22.56 502 TYR B CA 1
ATOM 15091 C C . TYR B 1 483 ? -44.991 63.996 -22.791 1.00 31.94 502 TYR B C 1
ATOM 15092 O O . TYR B 1 483 ? -45.910 63.238 -22.449 1.00 35.20 502 TYR B O 1
ATOM 15111 N N . SER B 1 484 ? -44.554 64.980 -22.025 1.00 20.91 503 SER B N 1
ATOM 15112 C CA . SER B 1 484 ? -45.220 65.316 -20.779 1.00 22.03 503 SER B CA 1
ATOM 15113 C C . SER B 1 484 ? -44.672 66.651 -20.319 1.00 27.55 503 SER B C 1
ATOM 15114 O O . SER B 1 484 ? -43.574 67.030 -20.719 1.00 27.72 503 SER B O 1
ATOM 15122 N N . GLY B 1 485 ? -45.452 67.378 -19.521 1.00 29.61 504 GLY B N 1
ATOM 15123 C CA . GLY B 1 485 ? -44.968 68.599 -18.904 1.00 27.78 504 GLY B CA 1
ATOM 15124 C C . GLY B 1 485 ? -44.313 68.241 -17.581 1.00 43.19 504 GLY B C 1
ATOM 15125 O O . GLY B 1 485 ? -44.324 67.072 -17.184 1.00 34.54 504 GLY B O 1
ATOM 15129 N N . ASP B 1 486 ? -43.744 69.233 -16.900 1.00 49.65 505 ASP B N 1
ATOM 15130 C CA . ASP B 1 486 ? -43.118 69.014 -15.595 1.00 50.67 505 ASP B CA 1
ATOM 15131 C C . ASP B 1 486 ? -44.145 68.527 -14.576 1.00 46.45 505 ASP B C 1
ATOM 15132 O O . ASP B 1 486 ? -45.294 68.971 -14.588 1.00 40.91 505 ASP B O 1
ATOM 15141 N N . THR B 1 487 ? -43.726 67.639 -13.676 1.00 41.80 506 THR B N 1
ATOM 15142 C CA . THR B 1 487 ? -44.603 67.210 -12.594 1.00 40.32 506 THR B CA 1
ATOM 15143 C C . THR B 1 487 ? -44.678 68.315 -11.545 1.00 41.24 506 THR B C 1
ATOM 15144 O O . THR B 1 487 ? -43.692 69.015 -11.309 1.00 31.17 506 THR B O 1
ATOM 15155 N N . ALA B 1 488 ? -45.840 68.446 -10.906 1.00 49.58 507 ALA B N 1
ATOM 15156 C CA . ALA B 1 488 ? -46.072 69.503 -9.922 1.00 62.56 507 ALA B CA 1
ATOM 15157 C C . ALA B 1 488 ? -45.411 69.152 -8.589 1.00 69.69 507 ALA B C 1
ATOM 15158 O O . ALA B 1 488 ? -45.369 67.981 -8.209 1.00 70.23 507 ALA B O 1
ATOM 15165 N N . PRO B 1 489 ? -44.905 70.165 -7.864 1.00 74.70 508 PRO B N 1
ATOM 15166 C CA . PRO B 1 489 ? -44.265 69.887 -6.571 1.00 77.37 508 PRO B CA 1
ATOM 15167 C C . PRO B 1 489 ? -45.225 69.306 -5.529 1.00 77.87 508 PRO B C 1
ATOM 15168 O O . PRO B 1 489 ? -46.405 69.656 -5.537 1.00 75.45 508 PRO B O 1
ATOM 15179 N N . PRO B 1 490 ? -44.727 68.425 -4.642 1.00 82.00 509 PRO B N 1
ATOM 15180 C CA . PRO B 1 490 ? -45.558 67.889 -3.558 1.00 84.50 509 PRO B CA 1
ATOM 15181 C C . PRO B 1 490 ? -45.657 68.844 -2.371 1.00 83.13 509 PRO B C 1
ATOM 15182 O O . PRO B 1 490 ? -46.584 69.652 -2.323 1.00 81.27 509 PRO B O 1
ATOM 15193 N N . ASP C 1 2 ? -25.034 61.639 -24.649 1.00 83.74 21 ASP C N 1
ATOM 15194 C CA . ASP C 1 2 ? -25.123 60.184 -24.600 1.00 81.26 21 ASP C CA 1
ATOM 15195 C C . ASP C 1 2 ? -25.078 59.573 -26.004 1.00 73.33 21 ASP C C 1
ATOM 15196 O O . ASP C 1 2 ? -25.536 58.450 -26.220 1.00 75.22 21 ASP C O 1
ATOM 15204 N N . VAL C 1 3 ? -24.520 60.330 -26.944 1.00 64.27 22 VAL C N 1
ATOM 15205 C CA . VAL C 1 3 ? -24.315 59.887 -28.325 1.00 55.92 22 VAL C CA 1
ATOM 15206 C C . VAL C 1 3 ? -22.910 59.317 -28.564 1.00 48.64 22 VAL C C 1
ATOM 15207 O O . VAL C 1 3 ? -21.914 60.015 -28.370 1.00 51.48 22 VAL C O 1
ATOM 15220 N N . THR C 1 4 ? -22.843 58.039 -28.928 1.00 36.96 23 THR C N 1
ATOM 15221 C CA . THR C 1 4 ? -21.586 57.378 -29.286 1.00 36.84 23 THR C CA 1
ATOM 15222 C C . THR C 1 4 ? -21.216 57.618 -30.760 1.00 31.90 23 THR C C 1
ATOM 15223 O O . THR C 1 4 ? -22.038 57.392 -31.655 1.00 28.91 23 THR C O 1
ATOM 15234 N N . CYS C 1 5 ? -19.974 58.049 -31.001 1.00 28.33 24 CYS C N 1
ATOM 15235 C CA . CYS C 1 5 ? -19.475 58.317 -32.351 1.00 26.61 24 CYS C CA 1
ATOM 15236 C C . CYS C 1 5 ? -18.134 57.643 -32.631 1.00 26.00 24 CYS C C 1
ATOM 15237 O O . CYS C 1 5 ? -17.421 57.244 -31.714 1.00 26.91 24 CYS C O 1
ATOM 15244 N N . TRP C 1 6 ? -17.810 57.522 -33.917 1.00 24.55 25 TRP C N 1
ATOM 15245 C CA . TRP C 1 6 ? -16.527 56.991 -34.369 1.00 25.39 25 TRP C CA 1
ATOM 15246 C C . TRP C 1 6 ? -16.272 55.539 -33.954 1.00 26.54 25 TRP C C 1
ATOM 15247 O O . TRP C 1 6 ? -15.119 55.145 -33.773 1.00 26.01 25 TRP C O 1
ATOM 15268 N N . LYS C 1 7 ? -17.338 54.758 -33.795 1.00 25.54 26 LYS C N 1
ATOM 15269 C CA . LYS C 1 7 ? -17.234 53.347 -33.409 1.00 26.69 26 LYS C CA 1
ATOM 15270 C C . LYS C 1 7 ? -18.059 52.488 -34.357 1.00 25.35 26 LYS C C 1
ATOM 15271 O O . LYS C 1 7 ? -19.288 52.507 -34.325 1.00 26.06 26 LYS C O 1
ATOM 15290 N N . TYR C 1 8 ? -17.364 51.750 -35.212 1.00 24.51 27 TYR C N 1
ATOM 15291 C CA . TYR C 1 8 ? -17.999 51.097 -36.352 1.00 23.76 27 TYR C CA 1
ATOM 15292 C C . TYR C 1 8 ? -18.170 49.597 -36.154 1.00 26.90 27 TYR C C 1
ATOM 15293 O O . TYR C 1 8 ? -18.822 48.940 -36.965 1.00 25.94 27 TYR C O 1
ATOM 15311 N N . ALA C 1 9 ? -17.573 49.051 -35.094 1.00 28.08 28 ALA C N 1
ATOM 15312 C CA . ALA C 1 9 ? -17.695 47.623 -34.822 1.00 31.71 28 ALA C CA 1
ATOM 15313 C C . ALA C 1 9 ? -19.150 47.258 -34.584 1.00 27.76 28 ALA C C 1
ATOM 15314 O O . ALA C 1 9 ? -19.881 47.996 -33.925 1.00 30.18 28 ALA C O 1
ATOM 15321 N N . ILE C 1 10 ? -19.562 46.117 -35.126 1.00 27.44 29 ILE C N 1
ATOM 15322 C CA . ILE C 1 10 ? -20.907 45.603 -34.923 1.00 28.32 29 ILE C CA 1
ATOM 15323 C C . ILE C 1 10 ? -20.821 44.447 -33.921 1.00 32.78 29 ILE C C 1
ATOM 15324 O O . ILE C 1 10 ? -20.285 43.388 -34.238 1.00 31.37 29 ILE C O 1
ATOM 15340 N N . PRO C 1 11 ? -21.319 44.658 -32.694 1.00 38.23 30 PRO C N 1
ATOM 15341 C CA . PRO C 1 11 ? -21.229 43.589 -31.692 1.00 40.77 30 PRO C CA 1
ATOM 15342 C C . PRO C 1 11 ? -21.847 42.273 -32.161 1.00 37.72 30 PRO C C 1
ATOM 15343 O O . PRO C 1 11 ? -22.956 42.258 -32.704 1.00 34.51 30 PRO C O 1
ATOM 15354 N N . GLY C 1 12 ? -21.110 41.183 -31.979 1.00 33.90 31 GLY C N 1
ATOM 15355 C CA . GLY C 1 12 ? -21.611 39.864 -32.317 1.00 37.15 31 GLY C CA 1
ATOM 15356 C C . GLY C 1 12 ? -21.566 39.556 -33.802 1.00 34.26 31 GLY C C 1
ATOM 15357 O O . GLY C 1 12 ? -21.996 38.483 -34.227 1.00 35.55 31 GLY C O 1
ATOM 15361 N N . GLU C 1 13 ? -21.045 40.480 -34.601 1.00 32.18 32 GLU C N 1
ATOM 15362 C CA . GLU C 1 13 ? -20.965 40.244 -36.039 1.00 31.11 32 GLU C CA 1
ATOM 15363 C C . GLU C 1 13 ? -20.034 39.064 -36.317 1.00 30.30 32 GLU C C 1
ATOM 15364 O O . GLU C 1 13 ? -18.870 39.089 -35.913 1.00 30.33 32 GLU C O 1
ATOM 15376 N N . PRO C 1 14 ? -20.541 38.021 -37.005 1.00 32.25 33 PRO C N 1
ATOM 15377 C CA . PRO C 1 14 ? -19.671 36.882 -37.317 1.00 32.18 33 PRO C CA 1
ATOM 15378 C C . PRO C 1 14 ? -18.437 37.300 -38.103 1.00 29.30 33 PRO C C 1
ATOM 15379 O O . PRO C 1 14 ? -18.549 38.030 -39.088 1.00 28.71 33 PRO C O 1
ATOM 15390 N N . GLY C 1 15 ? -17.269 36.867 -37.643 1.00 29.73 34 GLY C N 1
ATOM 15391 C CA . GLY C 1 15 ? -16.018 37.176 -38.313 1.00 29.53 34 GLY C CA 1
ATOM 15392 C C . GLY C 1 15 ? -15.623 38.644 -38.233 1.00 29.15 34 GLY C C 1
ATOM 15393 O O . GLY C 1 15 ? -14.636 39.058 -38.836 1.00 27.05 34 GLY C O 1
ATOM 15397 N N . GLY C 1 16 ? -16.378 39.430 -37.472 1.00 29.58 35 GLY C N 1
ATOM 15398 C CA . GLY C 1 16 ? -16.146 40.864 -37.383 1.00 28.87 35 GLY C CA 1
ATOM 15399 C C . GLY C 1 16 ? -14.744 41.244 -36.932 1.00 35.28 35 GLY C C 1
ATOM 15400 O O . GLY C 1 16 ? -14.160 42.202 -37.445 1.00 36.67 35 GLY C O 1
ATOM 15404 N N . GLU C 1 17 ? -14.205 40.498 -35.972 1.00 37.12 36 GLU C N 1
ATOM 15405 C CA . GLU C 1 17 ? -12.905 40.819 -35.391 1.00 45.12 36 GLU C CA 1
ATOM 15406 C C . GLU C 1 17 ? -11.740 40.138 -36.108 1.00 37.77 36 GLU C C 1
ATOM 15407 O O . GLU C 1 17 ? -10.581 40.433 -35.818 1.00 37.77 36 GLU C O 1
ATOM 15419 N N . LEU C 1 18 ? -12.031 39.249 -37.053 1.00 31.98 37 LEU C N 1
ATOM 15420 C CA . LEU C 1 18 ? -10.966 38.532 -37.746 1.00 28.53 37 LEU C CA 1
ATOM 15421 C C . LEU C 1 18 ? -10.117 39.480 -38.588 1.00 26.71 37 LEU C C 1
ATOM 15422 O O . LEU C 1 18 ? -10.638 40.246 -39.399 1.00 24.87 37 LEU C O 1
ATOM 15438 N N . THR C 1 19 ? -8.803 39.407 -38.402 1.00 28.99 38 THR C N 1
ATOM 15439 C CA . THR C 1 19 ? -7.871 40.179 -39.213 1.00 27.81 38 THR C CA 1
ATOM 15440 C C . THR C 1 19 ? -7.665 39.496 -40.559 1.00 29.48 38 THR C C 1
ATOM 15441 O O . THR C 1 19 ? -7.970 38.310 -40.719 1.00 25.12 38 THR C O 1
ATOM 15452 N N . ALA C 1 20 ? -7.113 40.233 -41.516 1.00 26.28 39 ALA C N 1
ATOM 15453 C CA . ALA C 1 20 ? -6.819 39.658 -42.822 1.00 24.13 39 ALA C CA 1
ATOM 15454 C C . ALA C 1 20 ? -5.890 38.459 -42.679 1.00 25.24 39 ALA C C 1
ATOM 15455 O O . ALA C 1 20 ? -6.075 37.436 -43.337 1.00 27.71 39 ALA C O 1
ATOM 15462 N N . GLU C 1 21 ? -4.906 38.586 -41.794 1.00 28.60 40 GLU C N 1
ATOM 15463 C CA . GLU C 1 21 ? -3.934 37.527 -41.559 1.00 34.24 40 GLU C CA 1
ATOM 15464 C C . GLU C 1 21 ? -4.612 36.251 -41.064 1.00 28.95 40 GLU C C 1
ATOM 15465 O O . GLU C 1 21 ? -4.283 35.150 -41.499 1.00 29.50 40 GLU C O 1
ATOM 15477 N N . GLU C 1 22 ? -5.565 36.412 -40.156 1.00 29.41 41 GLU C N 1
ATOM 15478 C CA . GLU C 1 22 ? -6.291 35.286 -39.595 1.00 30.63 41 GLU C CA 1
ATOM 15479 C C . GLU C 1 22 ? -7.168 34.600 -40.643 1.00 29.29 41 GLU C C 1
ATOM 15480 O O . GLU C 1 22 ? -7.289 33.378 -40.650 1.00 32.40 41 GLU C O 1
ATOM 15492 N N . VAL C 1 23 ? -7.777 35.385 -41.527 1.00 28.15 42 VAL C N 1
ATOM 15493 C CA . VAL C 1 23 ? -8.616 34.829 -42.583 1.00 27.24 42 VAL C CA 1
ATOM 15494 C C . VAL C 1 23 ? -7.792 33.924 -43.483 1.00 27.70 42 VAL C C 1
ATOM 15495 O O . VAL C 1 23 ? -8.186 32.789 -43.773 1.00 29.96 42 VAL C O 1
ATOM 15508 N N . PHE C 1 24 ? -6.630 34.417 -43.896 1.00 25.17 43 PHE C N 1
ATOM 15509 C CA . PHE C 1 24 ? -5.791 33.692 -44.842 1.00 28.50 43 PHE C CA 1
ATOM 15510 C C . PHE C 1 24 ? -5.043 32.548 -44.154 1.00 33.94 43 PHE C C 1
ATOM 15511 O O . PHE C 1 24 ? -4.585 31.620 -44.817 1.00 31.39 43 PHE C O 1
ATOM 15528 N N . ALA C 1 25 ? -4.946 32.599 -42.829 1.00 34.79 44 ALA C N 1
ATOM 15529 C CA . ALA C 1 25 ? -4.307 31.522 -42.069 1.00 37.64 44 ALA C CA 1
ATOM 15530 C C . ALA C 1 25 ? -5.251 30.338 -41.839 1.00 36.92 44 ALA C C 1
ATOM 15531 O O . ALA C 1 25 ? -4.804 29.219 -41.594 1.00 40.18 44 ALA C O 1
ATOM 15538 N N . SER C 1 26 ? -6.553 30.588 -41.901 1.00 32.38 45 SER C N 1
ATOM 15539 C CA . SER C 1 26 ? -7.540 29.548 -41.640 1.00 33.73 45 SER C CA 1
ATOM 15540 C C . SER C 1 26 ? -7.613 28.522 -42.761 1.00 38.76 45 SER C C 1
ATOM 15541 O O . SER C 1 26 ? -7.757 28.879 -43.930 1.00 37.21 45 SER C O 1
ATOM 15549 N N . LYS C 1 27 ? -7.548 27.246 -42.387 1.00 42.95 46 LYS C N 1
ATOM 15550 C CA . LYS C 1 27 ? -7.651 26.148 -43.338 1.00 49.74 46 LYS C CA 1
ATOM 15551 C C . LYS C 1 27 ? -9.045 26.062 -43.937 1.00 34.18 46 LYS C C 1
ATOM 15552 O O . LYS C 1 27 ? -9.244 25.436 -44.975 1.00 46.32 46 LYS C O 1
ATOM 15571 N N . ASP C 1 28 ? -10.011 26.685 -43.274 1.00 34.13 47 ASP C N 1
ATOM 15572 C CA . ASP C 1 28 ? -11.396 26.631 -43.721 1.00 39.52 47 ASP C CA 1
ATOM 15573 C C . ASP C 1 28 ? -11.726 27.753 -44.709 1.00 33.76 47 ASP C C 1
ATOM 15574 O O . ASP C 1 28 ? -12.842 27.822 -45.217 1.00 33.97 47 ASP C O 1
ATOM 15583 N N . THR C 1 29 ? -10.760 28.630 -44.973 1.00 30.02 48 THR C N 1
ATOM 15584 C CA . THR C 1 29 ? -10.954 29.710 -45.938 1.00 31.93 48 THR C CA 1
ATOM 15585 C C . THR C 1 29 ? -10.808 29.186 -47.360 1.00 29.57 48 THR C C 1
ATOM 15586 O O . THR C 1 29 ? -9.765 28.660 -47.740 1.00 27.34 48 THR C O 1
ATOM 15597 N N . ALA C 1 30 ? -11.879 29.319 -48.129 1.00 26.66 49 ALA C N 1
ATOM 15598 C CA . ALA C 1 30 ? -11.886 28.928 -49.527 1.00 29.90 49 ALA C CA 1
ATOM 15599 C C . ALA C 1 30 ? -12.802 29.865 -50.296 1.00 26.02 49 ALA C C 1
ATOM 15600 O O . ALA C 1 30 ? -13.633 30.555 -49.704 1.00 27.07 49 ALA C O 1
ATOM 15607 N N . PHE C 1 31 ? -12.631 29.902 -51.611 1.00 24.30 50 PHE C N 1
ATOM 15608 C CA . PHE C 1 31 ? -13.458 30.738 -52.467 1.00 23.28 50 PHE C CA 1
ATOM 15609 C C . PHE C 1 31 ? -14.312 29.863 -53.375 1.00 23.78 50 PHE C C 1
ATOM 15610 O O . PHE C 1 31 ? -14.010 28.688 -53.565 1.00 26.91 50 PHE C O 1
ATOM 15627 N N . PRO C 1 32 ? -15.394 30.429 -53.929 1.00 23.26 51 PRO C N 1
ATOM 15628 C CA . PRO C 1 32 ? -16.296 29.645 -54.781 1.00 27.26 51 PRO C CA 1
ATOM 15629 C C . PRO C 1 32 ? -15.576 28.971 -55.947 1.00 27.32 51 PRO C C 1
ATOM 15630 O O . PRO C 1 32 ? -14.608 29.511 -56.478 1.00 22.95 51 PRO C O 1
ATOM 15641 N N . GLU C 1 33 ? -16.052 27.800 -56.348 1.00 32.72 52 GLU C N 1
ATOM 15642 C CA . GLU C 1 33 ? -15.491 27.134 -57.515 1.00 37.46 52 GLU C CA 1
ATOM 15643 C C . GLU C 1 33 ? -15.623 28.036 -58.738 1.00 26.05 52 GLU C C 1
ATOM 15644 O O . GLU C 1 33 ? -16.666 28.646 -58.956 1.00 29.32 52 GLU C O 1
ATOM 15656 N N . GLY C 1 34 ? -14.549 28.148 -59.509 1.00 24.81 53 GLY C N 1
ATOM 15657 C CA . GLY C 1 34 ? -14.567 28.927 -60.735 1.00 25.37 53 GLY C CA 1
ATOM 15658 C C . GLY C 1 34 ? -14.494 30.426 -60.523 1.00 23.10 53 GLY C C 1
ATOM 15659 O O . GLY C 1 34 ? -14.748 31.196 -61.449 1.00 22.70 53 GLY C O 1
ATOM 15663 N N . PHE C 1 35 ? -14.145 30.841 -59.307 1.00 23.70 54 PHE C N 1
ATOM 15664 C CA . PHE C 1 35 ? -13.986 32.262 -58.987 1.00 24.26 54 PHE C CA 1
ATOM 15665 C C . PHE C 1 35 ? -13.016 32.930 -59.948 1.00 22.56 54 PHE C C 1
ATOM 15666 O O . PHE C 1 35 ? -11.912 32.435 -60.175 1.00 26.36 54 PHE C O 1
ATOM 15683 N N . LEU C 1 36 ? -13.432 34.048 -60.525 1.00 17.89 55 LEU C N 1
ATOM 15684 C CA . LEU C 1 36 ? -12.611 34.737 -61.515 1.00 17.04 55 LEU C CA 1
ATOM 15685 C C . LEU C 1 36 ? -11.697 35.779 -60.891 1.00 17.47 55 LEU C C 1
ATOM 15686 O O . LEU C 1 36 ? -12.085 36.933 -60.708 1.00 21.51 55 LEU C O 1
ATOM 15702 N N . TRP C 1 37 ? -10.484 35.359 -60.559 1.00 16.47 56 TRP C N 1
ATOM 15703 C CA . TRP C 1 37 ? -9.437 36.283 -60.133 1.00 15.79 56 TRP C CA 1
ATOM 15704 C C . TRP C 1 37 ? -8.880 37.028 -61.333 1.00 16.95 56 TRP C C 1
ATOM 15705 O O . TRP C 1 37 ? -8.357 36.400 -62.248 1.00 15.23 56 TRP C O 1
ATOM 15726 N N . GLY C 1 38 ? -8.967 38.350 -61.335 1.00 14.08 57 GLY C N 1
ATOM 15727 C CA . GLY C 1 38 ? -8.468 39.118 -62.464 1.00 13.36 57 GLY C CA 1
ATOM 15728 C C . GLY C 1 38 ? -7.889 40.468 -62.129 1.00 12.53 57 GLY C C 1
ATOM 15729 O O . GLY C 1 38 ? -7.669 40.819 -60.967 1.00 12.51 57 GLY C O 1
ATOM 15733 N N . ALA C 1 39 ? -7.631 41.219 -63.191 1.00 11.92 58 ALA C N 1
ATOM 15734 C CA . ALA C 1 39 ? -7.226 42.607 -63.102 1.00 11.11 58 ALA C CA 1
ATOM 15735 C C . ALA C 1 39 ? -7.969 43.362 -64.185 1.00 10.63 58 ALA C C 1
ATOM 15736 O O . ALA C 1 39 ? -8.390 42.766 -65.179 1.00 12.08 58 ALA C O 1
ATOM 15743 N N . ALA C 1 40 ? -8.120 44.661 -63.980 1.00 9.98 59 ALA C N 1
ATOM 15744 C CA . ALA C 1 40 ? -8.878 45.527 -64.872 1.00 11.68 59 ALA C CA 1
ATOM 15745 C C . ALA C 1 40 ? -8.039 46.680 -65.408 1.00 12.10 59 ALA C C 1
ATOM 15746 O O . ALA C 1 40 ? -7.119 47.156 -64.747 1.00 10.97 59 ALA C O 1
ATOM 15753 N N . THR C 1 41 ? -8.386 47.112 -66.618 1.00 9.46 60 THR C N 1
ATOM 15754 C CA . THR C 1 41 ? -7.845 48.301 -67.251 1.00 8.73 60 THR C CA 1
ATOM 15755 C C . THR C 1 41 ? -8.962 48.978 -68.039 1.00 8.36 60 THR C C 1
ATOM 15756 O O . THR C 1 41 ? -10.081 48.471 -68.101 1.00 10.07 60 THR C O 1
ATOM 15767 N N . ALA C 1 42 ? -8.638 50.119 -68.644 1.00 7.63 61 ALA C N 1
ATOM 15768 C CA . ALA C 1 42 ? -9.515 50.784 -69.595 1.00 7.97 61 ALA C CA 1
ATOM 15769 C C . ALA C 1 42 ? -8.698 51.255 -70.784 1.00 11.86 61 ALA C C 1
ATOM 15770 O O . ALA C 1 42 ? -7.526 51.603 -70.643 1.00 9.05 61 ALA C O 1
ATOM 15777 N N . ALA C 1 43 ? -9.334 51.305 -71.948 1.00 10.21 62 ALA C N 1
ATOM 15778 C CA . ALA C 1 43 ? -8.628 51.560 -73.207 1.00 8.65 62 ALA C CA 1
ATOM 15779 C C . ALA C 1 43 ? -7.850 52.873 -73.211 1.00 7.94 62 ALA C C 1
ATOM 15780 O O . ALA C 1 43 ? -6.661 52.891 -73.545 1.00 8.41 62 ALA C O 1
ATOM 15787 N N . TYR C 1 44 ? -8.494 53.984 -72.853 1.00 9.40 63 TYR C N 1
ATOM 15788 C CA . TYR C 1 44 ? -7.809 55.271 -72.961 1.00 7.86 63 TYR C CA 1
ATOM 15789 C C . TYR C 1 44 ? -6.640 55.349 -71.975 1.00 7.31 63 TYR C C 1
ATOM 15790 O O . TYR C 1 44 ? -5.625 56.011 -72.229 1.00 8.04 63 TYR C O 1
ATOM 15808 N N . GLN C 1 45 ? -6.747 54.632 -70.866 1.00 9.94 64 GLN C N 1
ATOM 15809 C CA . GLN C 1 45 ? -5.716 54.709 -69.846 1.00 9.20 64 GLN C CA 1
ATOM 15810 C C . GLN C 1 45 ? -4.433 53.937 -70.196 1.00 7.70 64 GLN C C 1
ATOM 15811 O O . GLN C 1 45 ? -3.373 54.262 -69.662 1.00 8.78 64 GLN C O 1
ATOM 15825 N N . ILE C 1 46 ? -4.511 52.941 -71.087 1.00 8.45 65 ILE C N 1
ATOM 15826 C CA . ILE C 1 46 ? -3.337 52.115 -71.393 1.00 9.87 65 ILE C CA 1
ATOM 15827 C C . ILE C 1 46 ? -2.923 51.993 -72.864 1.00 7.38 65 ILE C C 1
ATOM 15828 O O . ILE C 1 46 ? -1.758 51.713 -73.142 1.00 9.66 65 ILE C O 1
ATOM 15844 N N . GLU C 1 47 ? -3.848 52.175 -73.798 1.00 8.64 66 GLU C N 1
ATOM 15845 C CA . GLU C 1 47 ? -3.599 51.756 -75.181 1.00 9.09 66 GLU C CA 1
ATOM 15846 C C . GLU C 1 47 ? -2.588 52.601 -75.946 1.00 14.36 66 GLU C C 1
ATOM 15847 O O . GLU C 1 47 ? -1.719 52.066 -76.642 1.00 11.23 66 GLU C O 1
ATOM 15859 N N . GLY C 1 48 ? -2.691 53.916 -75.820 1.00 11.12 67 GLY C N 1
ATOM 15860 C CA . GLY C 1 48 ? -1.948 54.790 -76.705 1.00 9.91 67 GLY C CA 1
ATOM 15861 C C . GLY C 1 48 ? -2.440 54.618 -78.127 1.00 9.44 67 GLY C C 1
ATOM 15862 O O . GLY C 1 48 ? -3.605 54.294 -78.351 1.00 11.64 67 GLY C O 1
ATOM 15866 N N . ALA C 1 49 ? -1.549 54.842 -79.090 1.00 11.08 68 ALA C N 1
ATOM 15867 C CA . ALA C 1 49 ? -1.917 54.770 -80.496 1.00 13.40 68 ALA C CA 1
ATOM 15868 C C . ALA C 1 49 ? -3.207 55.537 -80.731 1.00 13.04 68 ALA C C 1
ATOM 15869 O O . ALA C 1 49 ? -4.101 55.065 -81.428 1.00 14.06 68 ALA C O 1
ATOM 15876 N N . ALA C 1 50 ? -3.303 56.716 -80.128 1.00 13.55 69 ALA C N 1
ATOM 15877 C CA . ALA C 1 50 ? -4.569 57.440 -80.049 1.00 11.67 69 ALA C CA 1
ATOM 15878 C C . ALA C 1 50 ? -5.059 57.901 -81.422 1.00 13.78 69 ALA C C 1
ATOM 15879 O O . ALA C 1 50 ? -6.260 57.999 -81.661 1.00 14.34 69 ALA C O 1
ATOM 15886 N N . ALA C 1 51 ? -4.125 58.202 -82.310 1.00 13.00 70 ALA C N 1
ATOM 15887 C CA . ALA C 1 51 ? -4.461 58.676 -83.649 1.00 14.19 70 ALA C CA 1
ATOM 15888 C C . ALA C 1 51 ? -3.844 57.779 -84.712 1.00 19.08 70 ALA C C 1
ATOM 15889 O O . ALA C 1 51 ? -3.518 58.233 -85.809 1.00 25.56 70 ALA C O 1
ATOM 15896 N N . GLU C 1 52 ? -3.691 56.503 -84.385 1.00 17.37 71 GLU C N 1
ATOM 15897 C CA . GLU C 1 52 ? -3.125 55.548 -85.327 1.00 17.53 71 GLU C CA 1
ATOM 15898 C C . GLU C 1 52 ? -4.168 54.553 -85.787 1.00 14.79 71 GLU C C 1
ATOM 15899 O O . GLU C 1 52 ? -5.161 54.316 -85.089 1.00 14.35 71 GLU C O 1
ATOM 15911 N N . ASP C 1 53 ? -3.927 53.964 -86.954 1.00 18.90 72 ASP C N 1
ATOM 15912 C CA . ASP C 1 53 ? -4.763 52.877 -87.464 1.00 18.97 72 ASP C CA 1
ATOM 15913 C C . ASP C 1 53 ? -6.254 53.207 -87.422 1.00 18.15 72 ASP C C 1
ATOM 15914 O O . ASP C 1 53 ? -7.078 52.381 -87.045 1.00 16.49 72 ASP C O 1
ATOM 15923 N N . GLY C 1 54 ? -6.582 54.435 -87.796 1.00 18.19 73 GLY C N 1
ATOM 15924 C CA . GLY C 1 54 ? -7.960 54.821 -88.028 1.00 19.13 73 GLY C CA 1
ATOM 15925 C C . GLY C 1 54 ? -8.754 55.262 -86.810 1.00 16.02 73 GLY C C 1
ATOM 15926 O O . GLY C 1 54 ? -9.911 55.656 -86.962 1.00 19.28 73 GLY C O 1
ATOM 15930 N N . ARG C 1 55 ? -8.165 55.231 -85.619 1.00 14.80 74 ARG C N 1
ATOM 15931 C CA . ARG C 1 55 ? -8.918 55.632 -84.418 1.00 14.05 74 ARG C CA 1
ATOM 15932 C C . ARG C 1 55 ? -9.328 57.102 -84.497 1.00 15.14 74 ARG C C 1
ATOM 15933 O O . ARG C 1 55 ? -8.495 57.978 -84.752 1.00 17.34 74 ARG C O 1
ATOM 15954 N N . GLY C 1 56 ? -10.610 57.355 -84.253 1.00 18.30 75 GLY C N 1
ATOM 15955 C CA . GLY C 1 56 ? -11.114 58.707 -84.142 1.00 20.67 75 GLY C CA 1
ATOM 15956 C C . GLY C 1 56 ? -10.962 59.221 -82.720 1.00 14.56 75 GLY C C 1
ATOM 15957 O O . GLY C 1 56 ? -10.853 58.446 -81.771 1.00 13.94 75 GLY C O 1
ATOM 15961 N N . PRO C 1 57 ? -10.958 60.545 -82.556 1.00 15.38 76 PRO C N 1
ATOM 15962 C CA . PRO C 1 57 ? -10.786 61.095 -81.213 1.00 16.63 76 PRO C CA 1
ATOM 15963 C C . PRO C 1 57 ? -11.982 60.842 -80.296 1.00 16.04 76 PRO C C 1
ATOM 15964 O O . PRO C 1 57 ? -13.130 60.835 -80.741 1.00 17.10 76 PRO C O 1
ATOM 15975 N N . SER C 1 58 ? -11.687 60.613 -79.023 1.00 15.44 77 SER C N 1
ATOM 15976 C CA . SER C 1 58 ? -12.706 60.596 -77.979 1.00 13.10 77 SER C CA 1
ATOM 15977 C C . SER C 1 58 ? -12.727 61.961 -77.300 1.00 15.78 77 SER C C 1
ATOM 15978 O O . SER C 1 58 ? -11.835 62.785 -77.519 1.00 13.68 77 SER C O 1
ATOM 15986 N N . MET C 1 59 ? -13.730 62.196 -76.460 1.00 15.02 78 MET C N 1
ATOM 15987 C CA . MET C 1 59 ? -13.810 63.455 -75.747 1.00 15.60 78 MET C CA 1
ATOM 15988 C C . MET C 1 59 ? -12.649 63.597 -74.759 1.00 13.53 78 MET C C 1
ATOM 15989 O O . MET C 1 59 ? -12.349 64.712 -74.336 1.00 15.57 78 MET C O 1
ATOM 16003 N N . TRP C 1 60 ? -11.975 62.496 -74.414 1.00 12.46 79 TRP C N 1
ATOM 16004 C CA . TRP C 1 60 ? -10.792 62.586 -73.550 1.00 11.82 79 TRP C CA 1
ATOM 16005 C C . TRP C 1 60 ? -9.547 63.017 -74.328 1.00 13.08 79 TRP C C 1
ATOM 16006 O O . TRP C 1 60 ? -8.645 63.638 -73.758 1.00 14.56 79 TRP C O 1
ATOM 16027 N N . ASP C 1 61 ? -9.494 62.699 -75.621 1.00 12.49 80 ASP C N 1
ATOM 16028 C CA . ASP C 1 61 ? -8.459 63.245 -76.482 1.00 15.96 80 ASP C CA 1
ATOM 16029 C C . ASP C 1 61 ? -8.621 64.768 -76.523 1.00 15.55 80 ASP C C 1
ATOM 16030 O O . ASP C 1 61 ? -7.654 65.512 -76.378 1.00 14.68 80 ASP C O 1
ATOM 16039 N N . THR C 1 62 ? -9.856 65.221 -76.716 1.00 15.69 81 THR C N 1
ATOM 16040 C CA . THR C 1 62 ? -10.170 66.645 -76.777 1.00 15.66 81 THR C CA 1
ATOM 16041 C C . THR C 1 62 ? -9.834 67.348 -75.465 1.00 17.34 81 THR C C 1
ATOM 16042 O O . THR C 1 62 ? -9.168 68.382 -75.436 1.00 16.58 81 THR C O 1
ATOM 16053 N N . PHE C 1 63 ? -10.323 66.763 -74.378 1.00 16.48 82 PHE C N 1
ATOM 16054 C CA . PHE C 1 63 ? -10.160 67.309 -73.034 1.00 17.47 82 PHE C CA 1
ATOM 16055 C C . PHE C 1 63 ? -8.692 67.469 -72.658 1.00 15.77 82 PHE C C 1
ATOM 16056 O O . PHE C 1 63 ? -8.289 68.501 -72.119 1.00 16.81 82 PHE C O 1
ATOM 16073 N N A SER C 1 64 ? -7.897 66.445 -72.955 0.37 14.80 83 SER C N 1
ATOM 16074 N N B SER C 1 64 ? -7.884 66.457 -72.948 0.63 14.77 83 SER C N 1
ATOM 16075 C CA A SER C 1 64 ? -6.491 66.415 -72.558 0.37 15.80 83 SER C CA 1
ATOM 16076 C CA B SER C 1 64 ? -6.486 66.466 -72.517 0.63 15.74 83 SER C CA 1
ATOM 16077 C C A SER C 1 64 ? -5.654 67.438 -73.325 0.37 17.99 83 SER C C 1
ATOM 16078 C C B SER C 1 64 ? -5.617 67.392 -73.365 0.63 18.02 83 SER C C 1
ATOM 16079 O O A SER C 1 64 ? -4.553 67.790 -72.897 0.37 20.80 83 SER C O 1
ATOM 16080 O O B SER C 1 64 ? -4.452 67.631 -73.035 0.63 21.12 83 SER C O 1
ATOM 16095 N N . LYS C 1 65 ? -6.173 67.913 -74.454 1.00 16.22 84 LYS C N 1
ATOM 16096 C CA . LYS C 1 65 ? -5.483 68.915 -75.262 1.00 17.64 84 LYS C CA 1
ATOM 16097 C C . LYS C 1 65 ? -5.703 70.331 -74.730 1.00 20.07 84 LYS C C 1
ATOM 16098 O O . LYS C 1 65 ? -5.034 71.262 -75.152 1.00 22.42 84 LYS C O 1
ATOM 16117 N N . ILE C 1 66 ? -6.653 70.490 -73.817 1.00 18.87 85 ILE C N 1
ATOM 16118 C CA . ILE C 1 66 ? -6.960 71.794 -73.245 1.00 18.00 85 ILE C CA 1
ATOM 16119 C C . ILE C 1 66 ? -6.026 72.098 -72.072 1.00 17.98 85 ILE C C 1
ATOM 16120 O O . ILE C 1 66 ? -5.935 71.313 -71.141 1.00 17.10 85 ILE C O 1
ATOM 16136 N N . PRO C 1 67 ? -5.312 73.229 -72.125 1.00 19.28 86 PRO C N 1
ATOM 16137 C CA . PRO C 1 67 ? -4.437 73.576 -70.998 1.00 21.69 86 PRO C CA 1
ATOM 16138 C C . PRO C 1 67 ? -5.155 73.616 -69.650 1.00 20.25 86 PRO C C 1
ATOM 16139 O O . PRO C 1 67 ? -6.236 74.203 -69.540 1.00 24.02 86 PRO C O 1
ATOM 16150 N N . GLY C 1 68 ? -4.561 72.996 -68.633 1.00 19.32 87 GLY C N 1
ATOM 16151 C CA . GLY C 1 68 ? -5.077 73.101 -67.280 1.00 23.72 87 GLY C CA 1
ATOM 16152 C C . GLY C 1 68 ? -5.962 71.951 -66.831 1.00 26.86 87 GLY C C 1
ATOM 16153 O O . GLY C 1 68 ? -6.259 71.839 -65.643 1.00 33.26 87 GLY C O 1
ATOM 16157 N N . LYS C 1 69 ? -6.421 71.121 -67.768 1.00 17.02 88 LYS C N 1
ATOM 16158 C CA . LYS C 1 69 ? -7.353 70.045 -67.430 1.00 17.02 88 LYS C CA 1
ATOM 16159 C C . LYS C 1 69 ? -6.685 68.822 -66.807 1.00 16.25 88 LYS C C 1
ATOM 16160 O O . LYS C 1 69 ? -7.270 68.181 -65.935 1.00 18.37 88 LYS C O 1
ATOM 16179 N N . ILE C 1 70 ? -5.494 68.466 -67.289 1.00 14.72 89 ILE C N 1
ATOM 16180 C CA . ILE C 1 70 ? -4.774 67.302 -66.785 1.00 13.65 89 ILE C CA 1
ATOM 16181 C C . ILE C 1 70 ? -3.511 67.741 -66.056 1.00 14.15 89 ILE C C 1
ATOM 16182 O O . ILE C 1 70 ? -2.755 68.567 -66.563 1.00 14.79 89 ILE C O 1
ATOM 16198 N N . ASP C 1 71 ? -3.278 67.174 -64.877 1.00 13.99 90 ASP C N 1
ATOM 16199 C CA . ASP C 1 71 ? -2.059 67.440 -64.130 1.00 14.88 90 ASP C CA 1
ATOM 16200 C C . ASP C 1 71 ? -0.847 67.194 -65.022 1.00 14.29 90 ASP C C 1
ATOM 16201 O O . ASP C 1 71 ? -0.791 66.196 -65.751 1.00 13.38 90 ASP C O 1
ATOM 16210 N N . ASN C 1 72 ? 0.095 68.132 -64.961 1.00 16.00 91 ASN C N 1
ATOM 16211 C CA . ASN C 1 72 ? 1.356 68.068 -65.690 1.00 15.41 91 ASN C CA 1
ATOM 16212 C C . ASN C 1 72 ? 1.209 68.124 -67.209 1.00 19.67 91 ASN C C 1
ATOM 16213 O O . ASN C 1 72 ? 2.182 67.925 -67.933 1.00 18.92 91 ASN C O 1
ATOM 16224 N N . GLY C 1 73 ? 0.007 68.402 -67.699 1.00 15.39 92 GLY C N 1
ATOM 16225 C CA . GLY C 1 73 ? -0.210 68.464 -69.130 1.00 17.05 92 GLY C CA 1
ATOM 16226 C C . GLY C 1 73 ? -0.170 67.087 -69.789 1.00 15.09 92 GLY C C 1
ATOM 16227 O O . GLY C 1 73 ? 0.072 66.984 -70.989 1.00 16.30 92 GLY C O 1
ATOM 16231 N N . ASP C 1 74 ? -0.379 66.023 -69.013 1.00 12.94 93 ASP C N 1
ATOM 16232 C CA . ASP C 1 74 ? -0.332 64.668 -69.548 1.00 12.01 93 ASP C CA 1
ATOM 16233 C C . ASP C 1 74 ? -1.522 64.402 -70.477 1.00 13.65 93 ASP C C 1
ATOM 16234 O O . ASP C 1 74 ? -2.561 65.048 -70.362 1.00 13.49 93 ASP C O 1
ATOM 16243 N N . THR C 1 75 ? -1.349 63.453 -71.397 1.00 11.12 94 THR C N 1
ATOM 16244 C CA . THR C 1 75 ? -2.423 62.977 -72.267 1.00 10.79 94 THR C CA 1
ATOM 16245 C C . THR C 1 75 ? -2.343 61.464 -72.404 1.00 13.50 94 THR C C 1
ATOM 16246 O O . THR C 1 75 ? -1.338 60.860 -72.032 1.00 13.28 94 THR C O 1
ATOM 16257 N N . GLY C 1 76 ? -3.376 60.865 -72.994 1.00 11.31 95 GLY C N 1
ATOM 16258 C CA . GLY C 1 76 ? -3.358 59.453 -73.318 1.00 11.66 95 GLY C CA 1
ATOM 16259 C C . GLY C 1 76 ? -2.826 59.106 -74.709 1.00 10.66 95 GLY C C 1
ATOM 16260 O O . GLY C 1 76 ? -3.082 58.013 -75.207 1.00 12.81 95 GLY C O 1
ATOM 16264 N N . ASP C 1 77 ? -2.080 60.012 -75.339 1.00 13.21 96 ASP C N 1
ATOM 16265 C CA . ASP C 1 77 ? -1.573 59.759 -76.693 1.00 13.90 96 ASP C CA 1
ATOM 16266 C C . ASP C 1 77 ? -0.767 58.455 -76.813 1.00 16.43 96 ASP C C 1
ATOM 16267 O O . ASP C 1 77 ? -0.908 57.720 -77.799 1.00 14.57 96 ASP C O 1
ATOM 16276 N N . VAL C 1 78 ? 0.071 58.181 -75.816 1.00 12.65 97 VAL C N 1
ATOM 16277 C CA . VAL C 1 78 ? 0.945 57.009 -75.816 1.00 10.66 97 VAL C CA 1
ATOM 16278 C C . VAL C 1 78 ? 0.623 56.072 -74.651 1.00 13.45 97 VAL C C 1
ATOM 16279 O O . VAL C 1 78 ? 0.540 54.858 -74.839 1.00 12.15 97 VAL C O 1
ATOM 16292 N N . ALA C 1 79 ? 0.429 56.635 -73.462 1.00 13.34 98 ALA C N 1
ATOM 16293 C CA . ALA C 1 79 ? 0.078 55.846 -72.276 1.00 13.58 98 ALA C CA 1
ATOM 16294 C C . ALA C 1 79 ? 1.043 54.672 -72.104 1.00 12.76 98 ALA C C 1
ATOM 16295 O O . ALA C 1 79 ? 2.248 54.890 -72.090 1.00 11.60 98 ALA C O 1
ATOM 16302 N N . CYS C 1 80 ? 0.527 53.448 -71.975 1.00 10.16 99 CYS C N 1
ATOM 16303 C CA . CYS C 1 80 ? 1.373 52.259 -71.817 1.00 10.03 99 CYS C CA 1
ATOM 16304 C C . CYS C 1 80 ? 1.702 51.593 -73.144 1.00 9.87 99 CYS C C 1
ATOM 16305 O O . CYS C 1 80 ? 2.299 50.525 -73.162 1.00 10.88 99 CYS C O 1
ATOM 16313 N N . ASP C 1 81 ? 1.296 52.216 -74.246 1.00 10.11 100 ASP C N 1
ATOM 16314 C CA . ASP C 1 81 ? 1.524 51.659 -75.581 1.00 11.37 100 ASP C CA 1
ATOM 16315 C C . ASP C 1 81 ? 1.000 50.222 -75.659 1.00 9.32 100 ASP C C 1
ATOM 16316 O O . ASP C 1 81 ? 1.575 49.392 -76.352 1.00 11.55 100 ASP C O 1
ATOM 16325 N N . HIS C 1 82 ? -0.089 49.939 -74.947 1.00 10.65 101 HIS C N 1
ATOM 16326 C CA . HIS C 1 82 ? -0.645 48.581 -74.900 1.00 12.32 101 HIS C CA 1
ATOM 16327 C C . HIS C 1 82 ? -1.189 48.139 -76.258 1.00 11.28 101 HIS C C 1
ATOM 16328 O O . HIS C 1 82 ? -1.209 46.943 -76.565 1.00 12.70 101 HIS C O 1
ATOM 16341 N N . TYR C 1 83 ? -1.615 49.092 -77.084 1.00 10.27 102 TYR C N 1
ATOM 16342 C CA . TYR C 1 83 ? -2.093 48.757 -78.425 1.00 10.38 102 TYR C CA 1
ATOM 16343 C C . TYR C 1 83 ? -1.031 47.968 -79.199 1.00 12.04 102 TYR C C 1
ATOM 16344 O O . TYR C 1 83 ? -1.348 47.016 -79.903 1.00 14.50 102 TYR C O 1
ATOM 16362 N N . HIS C 1 84 ? 0.231 48.349 -79.038 1.00 12.73 103 HIS C N 1
ATOM 16363 C CA . HIS C 1 84 ? 1.320 47.669 -79.721 1.00 13.09 103 HIS C CA 1
ATOM 16364 C C . HIS C 1 84 ? 1.901 46.520 -78.900 1.00 15.48 103 HIS C C 1
ATOM 16365 O O . HIS C 1 84 ? 2.439 45.571 -79.458 1.00 19.28 103 HIS C O 1
ATOM 16378 N N . ARG C 1 85 ? 1.783 46.594 -77.580 1.00 12.55 104 ARG C N 1
ATOM 16379 C CA . ARG C 1 85 ? 2.485 45.656 -76.709 1.00 14.85 104 ARG C CA 1
ATOM 16380 C C . ARG C 1 85 ? 1.550 44.633 -76.063 1.00 12.89 104 ARG C C 1
ATOM 16381 O O . ARG C 1 85 ? 1.922 43.991 -75.079 1.00 15.60 104 ARG C O 1
ATOM 16402 N N . TYR C 1 86 ? 0.354 44.459 -76.624 1.00 12.46 105 TYR C N 1
ATOM 16403 C CA . TYR C 1 86 ? -0.672 43.661 -75.945 1.00 12.92 105 TYR C CA 1
ATOM 16404 C C . TYR C 1 86 ? -0.271 42.193 -75.764 1.00 12.65 105 TYR C C 1
ATOM 16405 O O . TYR C 1 86 ? -0.644 41.583 -74.758 1.00 14.53 105 TYR C O 1
ATOM 16423 N N . LYS C 1 87 ? 0.480 41.621 -76.703 1.00 12.66 106 LYS C N 1
ATOM 16424 C CA . LYS C 1 87 ? 0.883 40.218 -76.565 1.00 11.93 106 LYS C CA 1
ATOM 16425 C C . LYS C 1 87 ? 1.763 40.012 -75.332 1.00 11.93 106 LYS C C 1
ATOM 16426 O O . LYS C 1 87 ? 1.601 39.031 -74.604 1.00 15.71 106 LYS C O 1
ATOM 16445 N N . GLU C 1 88 ? 2.682 40.944 -75.110 1.00 15.39 107 GLU C N 1
ATOM 16446 C CA . GLU C 1 88 ? 3.566 40.905 -73.951 1.00 20.22 107 GLU C CA 1
ATOM 16447 C C . GLU C 1 88 ? 2.770 41.038 -72.661 1.00 14.20 107 GLU C C 1
ATOM 16448 O O . GLU C 1 88 ? 3.017 40.336 -71.677 1.00 15.39 107 GLU C O 1
ATOM 16460 N N . ASP C 1 89 ? 1.801 41.941 -72.672 1.00 13.54 108 ASP C N 1
ATOM 16461 C CA . ASP C 1 89 ? 0.996 42.178 -71.484 1.00 11.08 108 ASP C CA 1
ATOM 16462 C C . ASP C 1 89 ? 0.126 40.948 -71.164 1.00 13.18 108 ASP C C 1
ATOM 16463 O O . ASP C 1 89 ? -0.068 40.605 -69.997 1.00 14.42 108 ASP C O 1
ATOM 16472 N N . VAL C 1 90 ? -0.392 40.275 -72.188 1.00 12.04 109 VAL C N 1
ATOM 16473 C CA . VAL C 1 90 ? -1.180 39.065 -71.953 1.00 11.83 109 VAL C CA 1
ATOM 16474 C C . VAL C 1 90 ? -0.305 37.955 -71.380 1.00 12.59 109 VAL C C 1
ATOM 16475 O O . VAL C 1 90 ? -0.724 37.242 -70.464 1.00 13.02 109 VAL C O 1
ATOM 16488 N N . LYS C 1 91 ? 0.911 37.814 -71.905 1.00 11.95 110 LYS C N 1
ATOM 16489 C CA . LYS C 1 91 ? 1.823 36.803 -71.394 1.00 12.89 110 LYS C CA 1
ATOM 16490 C C . LYS C 1 91 ? 2.175 37.092 -69.940 1.00 14.40 110 LYS C C 1
ATOM 16491 O O . LYS C 1 91 ? 2.249 36.183 -69.119 1.00 15.04 110 LYS C O 1
ATOM 16510 N N . LEU C 1 92 ? 2.354 38.370 -69.626 1.00 15.71 111 LEU C N 1
ATOM 16511 C CA . LEU C 1 92 ? 2.612 38.806 -68.268 1.00 16.98 111 LEU C CA 1
ATOM 16512 C C . LEU C 1 92 ? 1.452 38.397 -67.353 1.00 12.54 111 LEU C C 1
ATOM 16513 O O . LEU C 1 92 ? 1.671 37.853 -66.267 1.00 14.43 111 LEU C O 1
ATOM 16529 N N . MET C 1 93 ? 0.220 38.614 -67.806 1.00 12.59 112 MET C N 1
ATOM 16530 C CA . MET C 1 93 ? -0.950 38.251 -67.010 1.00 12.52 112 MET C CA 1
ATOM 16531 C C . MET C 1 93 ? -1.037 36.760 -66.766 1.00 16.18 112 MET C C 1
ATOM 16532 O O . MET C 1 93 ? -1.394 36.309 -65.668 1.00 14.27 112 MET C O 1
ATOM 16546 N N . LYS C 1 94 ? -0.679 35.988 -67.781 1.00 14.20 113 LYS C N 1
ATOM 16547 C CA . LYS C 1 94 ? -0.660 34.544 -67.640 1.00 13.33 113 LYS C CA 1
ATOM 16548 C C . LYS C 1 94 ? 0.335 34.129 -66.550 1.00 16.19 113 LYS C C 1
ATOM 16549 O O . LYS C 1 94 ? 0.029 33.297 -65.705 1.00 16.56 113 LYS C O 1
ATOM 16568 N N . GLY C 1 95 ? 1.519 34.732 -66.560 1.00 16.80 114 GLY C N 1
ATOM 16569 C CA . GLY C 1 95 ? 2.527 34.455 -65.549 1.00 14.99 114 GLY C CA 1
ATOM 16570 C C . GLY C 1 95 ? 2.077 34.818 -64.140 1.00 14.79 114 GLY C C 1
ATOM 16571 O O . GLY C 1 95 ? 2.467 34.175 -63.171 1.00 15.73 114 GLY C O 1
ATOM 16575 N N . MET C 1 96 ? 1.254 35.853 -64.033 1.00 16.50 115 MET C N 1
ATOM 16576 C CA . MET C 1 96 ? 0.719 36.285 -62.738 1.00 17.27 115 MET C CA 1
ATOM 16577 C C . MET C 1 96 ? -0.376 35.355 -62.239 1.00 17.78 115 MET C C 1
ATOM 16578 O O . MET C 1 96 ? -0.812 35.452 -61.093 1.00 20.08 115 MET C O 1
ATOM 16592 N N . GLY C 1 97 ? -0.806 34.444 -63.108 1.00 15.44 116 GLY C N 1
ATOM 16593 C CA . GLY C 1 97 ? -1.858 33.489 -62.812 1.00 18.85 116 GLY C CA 1
ATOM 16594 C C . GLY C 1 97 ? -3.279 34.040 -62.823 1.00 15.52 116 GLY C C 1
ATOM 16595 O O . GLY C 1 97 ? -4.185 33.420 -62.260 1.00 19.40 116 GLY C O 1
ATOM 16599 N N . LEU C 1 98 ? -3.490 35.166 -63.499 1.00 13.70 117 LEU C N 1
ATOM 16600 C CA . LEU C 1 98 ? -4.837 35.719 -63.648 1.00 13.33 117 LEU C CA 1
ATOM 16601 C C . LEU C 1 98 ? -5.743 34.737 -64.383 1.00 14.13 117 LEU C C 1
ATOM 16602 O O . LEU C 1 98 ? -5.356 34.166 -65.406 1.00 18.40 117 LEU C O 1
ATOM 16618 N N . LYS C 1 99 ? -6.946 34.548 -63.850 1.00 15.83 118 LYS C N 1
ATOM 16619 C CA . LYS C 1 99 ? -7.959 33.718 -64.486 1.00 16.66 118 LYS C CA 1
ATOM 16620 C C . LYS C 1 99 ? -8.757 34.516 -65.507 1.00 13.01 118 LYS C C 1
ATOM 16621 O O . LYS C 1 99 ? -9.366 33.944 -66.409 1.00 13.80 118 LYS C O 1
ATOM 16640 N N . SER C 1 100 ? -8.787 35.834 -65.340 1.00 12.18 119 SER C N 1
ATOM 16641 C CA . SER C 1 100 ? -9.644 36.674 -66.156 1.00 12.18 119 SER C CA 1
ATOM 16642 C C . SER C 1 100 ? -9.037 38.076 -66.263 1.00 11.26 119 SER C C 1
ATOM 16643 O O . SER C 1 100 ? -8.214 38.475 -65.432 1.00 10.91 119 SER C O 1
ATOM 16651 N N . TYR C 1 101 ? -9.433 38.790 -67.309 1.00 10.81 120 TYR C N 1
ATOM 16652 C CA . TYR C 1 101 ? -8.964 40.149 -67.571 1.00 9.42 120 TYR C CA 1
ATOM 16653 C C . TYR C 1 101 ? -10.152 40.977 -67.986 1.00 12.25 120 TYR C C 1
ATOM 16654 O O . TYR C 1 101 ? -10.946 40.538 -68.812 1.00 13.89 120 TYR C O 1
ATOM 16672 N N . ARG C 1 102 ? -10.303 42.143 -67.367 1.00 10.24 121 ARG C N 1
ATOM 16673 C CA . ARG C 1 102 ? -11.359 43.083 -67.701 1.00 10.01 121 ARG C CA 1
ATOM 16674 C C . ARG C 1 102 ? -10.745 44.263 -68.435 1.00 9.63 121 ARG C C 1
ATOM 16675 O O . ARG C 1 102 ? -9.937 45.009 -67.861 1.00 10.38 121 ARG C O 1
ATOM 16696 N N . PHE C 1 103 ? -11.113 44.426 -69.701 1.00 10.41 122 PHE C N 1
ATOM 16697 C CA . PHE C 1 103 ? -10.652 45.550 -70.501 1.00 9.68 122 PHE C CA 1
ATOM 16698 C C . PHE C 1 103 ? -11.837 46.249 -71.130 1.00 13.05 122 PHE C C 1
ATOM 16699 O O . PHE C 1 103 ? -12.940 45.710 -71.164 1.00 11.30 122 PHE C O 1
ATOM 16716 N N . SER C 1 104 ? -11.615 47.465 -71.613 1.00 9.77 123 SER C N 1
ATOM 16717 C CA . SER C 1 104 ? -12.657 48.164 -72.336 1.00 9.31 123 SER C CA 1
ATOM 16718 C C . SER C 1 104 ? -12.283 48.309 -73.802 1.00 11.84 123 SER C C 1
ATOM 16719 O O . SER C 1 104 ? -11.111 48.238 -74.183 1.00 11.01 123 SER C O 1
ATOM 16727 N N . VAL C 1 105 ? -13.322 48.491 -74.605 1.00 12.66 124 VAL C N 1
ATOM 16728 C CA . VAL C 1 105 ? -13.193 48.755 -76.018 1.00 13.47 124 VAL C CA 1
ATOM 16729 C C . VAL C 1 105 ? -13.298 50.258 -76.232 1.00 11.65 124 VAL C C 1
ATOM 16730 O O . VAL C 1 105 ? -14.231 50.894 -75.737 1.00 11.79 124 VAL C O 1
ATOM 16743 N N . SER C 1 106 ? -12.333 50.830 -76.947 1.00 10.80 125 SER C N 1
ATOM 16744 C CA . SER C 1 106 ? -12.426 52.217 -77.368 1.00 10.99 125 SER C CA 1
ATOM 16745 C C . SER C 1 106 ? -13.464 52.335 -78.489 1.00 14.18 125 SER C C 1
ATOM 16746 O O . SER C 1 106 ? -13.229 51.936 -79.628 1.00 12.93 125 SER C O 1
ATOM 16754 N N . TRP C 1 107 ? -14.623 52.870 -78.143 1.00 12.42 126 TRP C N 1
ATOM 16755 C CA . TRP C 1 107 ? -15.710 53.076 -79.088 1.00 13.18 126 TRP C CA 1
ATOM 16756 C C . TRP C 1 107 ? -15.204 53.751 -80.368 1.00 14.48 126 TRP C C 1
ATOM 16757 O O . TRP C 1 107 ? -15.505 53.301 -81.477 1.00 15.61 126 TRP C O 1
ATOM 16778 N N . SER C 1 108 ? -14.394 54.799 -80.224 1.00 15.41 127 SER C N 1
ATOM 16779 C CA . SER C 1 108 ? -13.970 55.555 -81.402 1.00 15.43 127 SER C CA 1
ATOM 16780 C C . SER C 1 108 ? -12.799 54.884 -82.128 1.00 17.63 127 SER C C 1
ATOM 16781 O O . SER C 1 108 ? -12.439 55.302 -83.221 1.00 17.19 127 SER C O 1
ATOM 16789 N N . ARG C 1 109 ? -12.219 53.836 -81.550 1.00 15.24 128 ARG C N 1
ATOM 16790 C CA . ARG C 1 109 ? -11.248 53.045 -82.309 1.00 12.71 128 ARG C CA 1
ATOM 16791 C C . ARG C 1 109 ? -11.995 52.116 -83.269 1.00 15.02 128 ARG C C 1
ATOM 16792 O O . ARG C 1 109 ? -11.487 51.787 -84.341 1.00 14.23 128 ARG C O 1
ATOM 16813 N N . VAL C 1 110 ? -13.196 51.697 -82.888 1.00 16.95 129 VAL C N 1
ATOM 16814 C CA . VAL C 1 110 ? -13.983 50.795 -83.727 1.00 14.82 129 VAL C CA 1
ATOM 16815 C C . VAL C 1 110 ? -14.909 51.570 -84.671 1.00 16.14 129 VAL C C 1
ATOM 16816 O O . VAL C 1 110 ? -15.043 51.223 -85.846 1.00 17.73 129 VAL C O 1
ATOM 16829 N N . LEU C 1 111 ? -15.543 52.612 -84.142 1.00 16.33 130 LEU C N 1
ATOM 16830 C CA . LEU C 1 111 ? -16.434 53.482 -84.913 1.00 19.24 130 LEU C CA 1
ATOM 16831 C C . LEU C 1 111 ? -15.977 54.924 -84.715 1.00 19.12 130 LEU C C 1
ATOM 16832 O O . LEU C 1 111 ? -16.419 55.591 -83.781 1.00 17.31 130 LEU C O 1
ATOM 16848 N N . PRO C 1 112 ? -15.063 55.401 -85.576 1.00 19.73 131 PRO C N 1
ATOM 16849 C CA . PRO C 1 112 ? -14.428 56.705 -85.350 1.00 17.40 131 PRO C CA 1
ATOM 16850 C C . PRO C 1 112 ? -15.406 57.859 -85.121 1.00 20.05 131 PRO C C 1
ATOM 16851 O O . PRO C 1 112 ? -15.122 58.707 -84.277 1.00 26.11 131 PRO C O 1
ATOM 16862 N N . GLU C 1 113 ? -16.533 57.881 -85.831 1.00 21.24 132 GLU C N 1
ATOM 16863 C CA . GLU C 1 113 ? -17.527 58.936 -85.656 1.00 24.62 132 GLU C CA 1
ATOM 16864 C C . GLU C 1 113 ? -18.621 58.567 -84.644 1.00 24.22 132 GLU C C 1
ATOM 16865 O O . GLU C 1 113 ? -19.540 59.348 -84.414 1.00 29.88 132 GLU C O 1
ATOM 16877 N N . GLY C 1 114 ? -18.531 57.368 -84.073 1.00 23.48 133 GLY C N 1
ATOM 16878 C CA . GLY C 1 114 ? -19.494 56.901 -83.088 1.00 20.29 133 GLY C CA 1
ATOM 16879 C C . GLY C 1 114 ? -20.608 56.057 -83.685 1.00 23.22 133 GLY C C 1
ATOM 16880 O O . GLY C 1 114 ? -21.202 55.206 -83.016 1.00 20.21 133 GLY C O 1
ATOM 16884 N N . THR C 1 115 ? -20.896 56.308 -84.954 1.00 23.42 134 THR C N 1
ATOM 16885 C CA . THR C 1 115 ? -21.878 55.544 -85.711 1.00 26.21 134 THR C CA 1
ATOM 16886 C C . THR C 1 115 ? -21.279 55.266 -87.083 1.00 29.16 134 THR C C 1
ATOM 16887 O O . THR C 1 115 ? -20.268 55.861 -87.445 1.00 28.07 134 THR C O 1
ATOM 16898 N N . GLY C 1 116 ? -21.844 54.358 -87.843 1.00 28.76 135 GLY C N 1
ATOM 16899 C CA . GLY C 1 116 ? -21.343 54.127 -89.164 1.00 30.19 135 GLY C CA 1
ATOM 16900 C C . GLY C 1 116 ? -20.454 52.961 -89.411 1.00 28.69 135 GLY C C 1
ATOM 16901 O O . GLY C 1 116 ? -20.648 51.921 -88.888 1.00 33.43 135 GLY C O 1
ATOM 16905 N N . ALA C 1 117 ? -19.496 53.146 -90.282 1.00 29.56 136 ALA C N 1
ATOM 16906 C CA . ALA C 1 117 ? -18.684 52.068 -90.737 1.00 29.24 136 ALA C CA 1
ATOM 16907 C C . ALA C 1 117 ? -17.639 51.666 -89.693 1.00 22.91 136 ALA C C 1
ATOM 16908 O O . ALA C 1 117 ? -17.114 52.470 -89.046 1.00 27.71 136 ALA C O 1
ATOM 16915 N N . ILE C 1 118 ? -17.387 50.391 -89.651 1.00 29.06 137 ILE C N 1
ATOM 16916 C CA . ILE C 1 118 ? -16.407 49.823 -88.776 1.00 24.98 137 ILE C CA 1
ATOM 16917 C C . ILE C 1 118 ? -15.011 50.188 -89.303 1.00 26.31 137 ILE C C 1
ATOM 16918 O O . ILE C 1 118 ? -14.743 50.055 -90.464 1.00 25.70 137 ILE C O 1
ATOM 16934 N N . ASN C 1 119 ? -14.141 50.632 -88.399 1.00 22.45 138 ASN C N 1
ATOM 16935 C CA . ASN C 1 119 ? -12.725 50.814 -88.682 1.00 18.78 138 ASN C CA 1
ATOM 16936 C C . ASN C 1 119 ? -12.038 49.455 -88.557 1.00 20.83 138 ASN C C 1
ATOM 16937 O O . ASN C 1 119 ? -11.872 48.955 -87.439 1.00 19.09 138 ASN C O 1
ATOM 16948 N N . PRO C 1 120 ? -11.646 48.845 -89.688 1.00 21.94 139 PRO C N 1
ATOM 16949 C CA . PRO C 1 120 ? -11.171 47.456 -89.688 1.00 23.82 139 PRO C CA 1
ATOM 16950 C C . PRO C 1 120 ? -10.026 47.177 -88.731 1.00 21.79 139 PRO C C 1
ATOM 16951 O O . PRO C 1 120 ? -10.052 46.164 -88.040 1.00 19.10 139 PRO C O 1
ATOM 16962 N N . LYS C 1 121 ? -9.016 48.040 -88.713 1.00 20.88 140 LYS C N 1
ATOM 16963 C CA . LYS C 1 121 ? -7.843 47.793 -87.880 1.00 19.06 140 LYS C CA 1
ATOM 16964 C C . LYS C 1 121 ? -8.194 47.871 -86.400 1.00 15.21 140 LYS C C 1
ATOM 16965 O O . LYS C 1 121 ? -7.596 47.188 -85.565 1.00 14.45 140 LYS C O 1
ATOM 16984 N N . GLY C 1 122 ? -9.171 48.715 -86.080 1.00 16.95 141 GLY C N 1
ATOM 16985 C CA . GLY C 1 122 ? -9.656 48.858 -84.721 1.00 16.75 141 GLY C CA 1
ATOM 16986 C C . GLY C 1 122 ? -10.361 47.604 -84.243 1.00 13.92 141 GLY C C 1
ATOM 16987 O O . GLY C 1 122 ? -10.047 47.079 -83.185 1.00 14.85 141 GLY C O 1
ATOM 16991 N N . MET C 1 123 ? -11.301 47.107 -85.039 1.00 15.70 142 MET C N 1
ATOM 16992 C CA . MET C 1 123 ? -11.986 45.872 -84.699 1.00 18.34 142 MET C CA 1
ATOM 16993 C C . MET C 1 123 ? -10.991 44.725 -84.605 1.00 18.13 142 MET C C 1
ATOM 16994 O O . MET C 1 123 ? -11.057 43.901 -83.696 1.00 21.99 142 MET C O 1
ATOM 17008 N N . GLU C 1 124 ? -10.053 44.693 -85.542 1.00 16.88 143 GLU C N 1
ATOM 17009 C CA . GLU C 1 124 ? -9.045 43.650 -85.579 1.00 17.52 143 GLU C CA 1
ATOM 17010 C C . GLU C 1 124 ? -8.199 43.588 -84.301 1.00 17.39 143 GLU C C 1
ATOM 17011 O O . GLU C 1 124 ? -7.831 42.506 -83.839 1.00 17.59 143 GLU C O 1
ATOM 17023 N N . PHE C 1 125 ? -7.863 44.747 -83.748 1.00 15.57 144 PHE C N 1
ATOM 17024 C CA . PHE C 1 125 ? -7.108 44.778 -82.504 1.00 12.44 144 PHE C CA 1
ATOM 17025 C C . PHE C 1 125 ? -7.852 44.045 -81.388 1.00 14.10 144 PHE C C 1
ATOM 17026 O O . PHE C 1 125 ? -7.270 43.226 -80.675 1.00 13.60 144 PHE C O 1
ATOM 17043 N N . TYR C 1 126 ? -9.141 44.326 -81.231 1.00 14.67 145 TYR C N 1
ATOM 17044 C CA . TYR C 1 126 ? -9.881 43.716 -80.135 1.00 15.29 145 TYR C CA 1
ATOM 17045 C C . TYR C 1 126 ? -10.117 42.232 -80.398 1.00 13.53 145 TYR C C 1
ATOM 17046 O O . TYR C 1 126 ? -10.150 41.437 -79.464 1.00 16.92 145 TYR C O 1
ATOM 17064 N N . GLN C 1 127 ? -10.233 41.852 -81.660 1.00 16.43 146 GLN C N 1
ATOM 17065 C CA . GLN C 1 127 ? -10.287 40.438 -82.014 1.00 16.13 146 GLN C CA 1
ATOM 17066 C C . GLN C 1 127 ? -8.982 39.734 -81.648 1.00 18.19 146 GLN C C 1
ATOM 17067 O O . GLN C 1 127 ? -9.005 38.658 -81.046 1.00 17.41 146 GLN C O 1
ATOM 17081 N N . ASN C 1 128 ? -7.852 40.354 -81.986 1.00 14.64 147 ASN C N 1
ATOM 17082 C CA . ASN C 1 128 ? -6.542 39.801 -81.653 1.00 13.96 147 ASN C CA 1
ATOM 17083 C C . ASN C 1 128 ? -6.303 39.689 -80.158 1.00 13.80 147 ASN C C 1
ATOM 17084 O O . ASN C 1 128 ? -5.735 38.705 -79.696 1.00 14.15 147 ASN C O 1
ATOM 17095 N N . LEU C 1 129 ? -6.693 40.718 -79.415 1.00 14.84 148 LEU C N 1
ATOM 17096 C CA . LEU C 1 129 ? -6.541 40.738 -77.968 1.00 13.59 148 LEU C CA 1
ATOM 17097 C C . LEU C 1 129 ? -7.381 39.628 -77.336 1.00 13.08 148 LEU C C 1
ATOM 17098 O O . LEU C 1 129 ? -6.892 38.858 -76.498 1.00 13.16 148 LEU C O 1
ATOM 17114 N N . THR C 1 130 ? -8.635 39.521 -77.776 1.00 13.02 149 THR C N 1
ATOM 17115 C CA . THR C 1 130 ? -9.542 38.485 -77.284 1.00 13.63 149 THR C CA 1
ATOM 17116 C C . THR C 1 130 ? -8.952 37.095 -77.568 1.00 13.68 149 THR C C 1
ATOM 17117 O O . THR C 1 130 ? -8.899 36.254 -76.677 1.00 15.01 149 THR C O 1
ATOM 17128 N N . ASN C 1 131 ? -8.464 36.862 -78.780 1.00 16.11 150 ASN C N 1
ATOM 17129 C CA . ASN C 1 131 ? -7.877 35.562 -79.109 1.00 17.31 150 ASN C CA 1
ATOM 17130 C C . ASN C 1 131 ? -6.618 35.279 -78.297 1.00 14.41 150 ASN C C 1
ATOM 17131 O O . ASN C 1 131 ? -6.359 34.140 -77.913 1.00 17.02 150 ASN C O 1
ATOM 17142 N N . GLU C 1 132 ? -5.823 36.315 -78.063 1.00 13.76 151 GLU C N 1
ATOM 17143 C CA . GLU C 1 132 ? -4.569 36.151 -77.336 1.00 14.28 151 GLU C CA 1
ATOM 17144 C C . GLU C 1 132 ? -4.844 35.761 -75.885 1.00 13.01 151 GLU C C 1
ATOM 17145 O O . GLU C 1 132 ? -4.150 34.913 -75.312 1.00 16.27 151 GLU C O 1
ATOM 17157 N N . LEU C 1 133 ? -5.855 36.379 -75.293 1.00 15.09 152 LEU C N 1
ATOM 17158 C CA . LEU C 1 133 ? -6.238 36.045 -73.927 1.00 12.13 152 LEU C CA 1
ATOM 17159 C C . LEU C 1 133 ? -6.668 34.583 -73.835 1.00 14.88 152 LEU C C 1
ATOM 17160 O O . LEU C 1 133 ? -6.196 33.847 -72.970 1.00 15.34 152 LEU C O 1
ATOM 17176 N N . ILE C 1 134 ? -7.548 34.158 -74.735 1.00 15.57 153 ILE C N 1
ATOM 17177 C CA . ILE C 1 134 ? -8.049 32.786 -74.722 1.00 16.87 153 ILE C CA 1
ATOM 17178 C C . ILE C 1 134 ? -6.910 31.789 -74.982 1.00 15.69 153 ILE C C 1
ATOM 17179 O O . ILE C 1 134 ? -6.866 30.715 -74.378 1.00 20.19 153 ILE C O 1
ATOM 17195 N N . ALA C 1 135 ? -5.992 32.153 -75.872 1.00 15.83 154 ALA C N 1
ATOM 17196 C CA . ALA C 1 135 ? -4.845 31.303 -76.197 1.00 18.79 154 ALA C CA 1
ATOM 17197 C C . ALA C 1 135 ? -3.905 31.145 -74.995 1.00 22.98 154 ALA C C 1
ATOM 17198 O O . ALA C 1 135 ? -3.134 30.186 -74.928 1.00 22.62 154 ALA C O 1
ATOM 17205 N N . ASN C 1 136 ? -3.982 32.083 -74.051 1.00 18.39 155 ASN C N 1
ATOM 17206 C CA . ASN C 1 136 ? -3.144 32.052 -72.853 1.00 17.31 155 ASN C CA 1
ATOM 17207 C C . ASN C 1 136 ? -3.934 31.662 -71.590 1.00 18.45 155 ASN C C 1
ATOM 17208 O O . ASN C 1 136 ? -3.460 31.843 -70.468 1.00 19.76 155 ASN C O 1
ATOM 17219 N N . GLY C 1 137 ? -5.136 31.123 -71.785 1.00 15.51 156 GLY C N 1
ATOM 17220 C CA . GLY C 1 137 ? -5.923 30.531 -70.712 1.00 16.60 156 GLY C CA 1
ATOM 17221 C C . GLY C 1 137 ? -6.637 31.513 -69.807 1.00 14.87 156 GLY C C 1
ATOM 17222 O O . GLY C 1 137 ? -7.047 31.162 -68.698 1.00 15.68 156 GLY C O 1
ATOM 17226 N N . ILE C 1 138 ? -6.811 32.733 -70.298 1.00 15.81 157 ILE C N 1
ATOM 17227 C CA . ILE C 1 138 ? -7.432 33.811 -69.539 1.00 13.36 157 ILE C CA 1
ATOM 17228 C C . ILE C 1 138 ? -8.815 34.154 -70.091 1.00 15.83 157 ILE C C 1
ATOM 17229 O O . ILE C 1 138 ? -8.991 34.290 -71.300 1.00 18.22 157 ILE C O 1
ATOM 17245 N N . VAL C 1 139 ? -9.802 34.245 -69.207 1.00 14.18 158 VAL C N 1
ATOM 17246 C CA . VAL C 1 139 ? -11.170 34.585 -69.603 1.00 13.38 158 VAL C CA 1
ATOM 17247 C C . VAL C 1 139 ? -11.313 36.083 -69.904 1.00 13.96 158 VAL C C 1
ATOM 17248 O O . VAL C 1 139 ? -11.176 36.910 -68.994 1.00 14.35 158 VAL C O 1
ATOM 17261 N N . PRO C 1 140 ? -11.610 36.440 -71.170 1.00 16.15 159 PRO C N 1
ATOM 17262 C CA . PRO C 1 140 ? -11.789 37.855 -71.519 1.00 14.67 159 PRO C CA 1
ATOM 17263 C C . PRO C 1 140 ? -13.163 38.382 -71.105 1.00 17.33 159 PRO C C 1
ATOM 17264 O O . PRO C 1 140 ? -14.171 37.713 -71.341 1.00 16.67 159 PRO C O 1
ATOM 17275 N N . THR C 1 141 ? -13.190 39.554 -70.482 1.00 12.41 160 THR C N 1
ATOM 17276 C CA . THR C 1 141 ? -14.435 40.228 -70.123 1.00 13.83 160 THR C CA 1
ATOM 17277 C C . THR C 1 141 ? -14.286 41.678 -70.570 1.00 12.41 160 THR C C 1
ATOM 17278 O O . THR C 1 141 ? -13.199 42.243 -70.494 1.00 13.39 160 THR C O 1
ATOM 17289 N N . VAL C 1 142 ? -15.373 42.248 -71.075 1.00 12.01 161 VAL C N 1
ATOM 17290 C CA . VAL C 1 142 ? -15.305 43.475 -71.850 1.00 12.78 161 VAL C CA 1
ATOM 17291 C C . VAL C 1 142 ? -16.272 44.545 -71.363 1.00 10.98 161 VAL C C 1
ATOM 17292 O O . VAL C 1 142 ? -17.472 44.310 -71.258 1.00 13.68 161 VAL C O 1
ATOM 17305 N N . THR C 1 143 ? -15.719 45.717 -71.079 1.00 10.36 162 THR C N 1
ATOM 17306 C CA . THR C 1 143 ? -16.493 46.914 -70.817 1.00 10.47 162 THR C CA 1
ATOM 17307 C C . THR C 1 143 ? -16.728 47.658 -72.127 1.00 10.82 162 THR C C 1
ATOM 17308 O O . THR C 1 143 ? -15.775 48.070 -72.782 1.00 12.33 162 THR C O 1
ATOM 17319 N N . LEU C 1 144 ? -17.988 47.856 -72.502 1.00 13.39 163 LEU C N 1
ATOM 17320 C CA . LEU C 1 144 ? -18.285 48.562 -73.743 1.00 14.10 163 LEU C CA 1
ATOM 17321 C C . LEU C 1 144 ? -17.964 50.063 -73.628 1.00 17.21 163 LEU C C 1
ATOM 17322 O O . LEU C 1 144 ? -17.344 50.630 -74.531 1.00 16.20 163 LEU C O 1
ATOM 17338 N N . TYR C 1 145 ? -18.365 50.696 -72.524 1.00 13.18 164 TYR C N 1
ATOM 17339 C CA . TYR C 1 145 ? -18.123 52.126 -72.339 1.00 12.48 164 TYR C CA 1
ATOM 17340 C C . TYR C 1 145 ? -17.342 52.427 -71.072 1.00 15.42 164 TYR C C 1
ATOM 17341 O O . TYR C 1 145 ? -17.872 52.301 -69.974 1.00 12.89 164 TYR C O 1
ATOM 17359 N N . HIS C 1 146 ? -16.089 52.849 -71.231 1.00 10.46 165 HIS C N 1
ATOM 17360 C CA . HIS C 1 146 ? -15.271 53.279 -70.106 1.00 12.12 165 HIS C CA 1
ATOM 17361 C C . HIS C 1 146 ? -14.744 54.701 -70.366 1.00 10.95 165 HIS C C 1
ATOM 17362 O O . HIS C 1 146 ? -13.536 54.953 -70.356 1.00 11.33 165 HIS C O 1
ATOM 17375 N N . TRP C 1 147 ? -15.707 55.595 -70.615 1.00 10.95 166 TRP C N 1
ATOM 17376 C CA . TRP C 1 147 ? -15.584 57.057 -70.536 1.00 13.66 166 TRP C CA 1
ATOM 17377 C C . TRP C 1 147 ? -15.065 57.734 -71.803 1.00 14.94 166 TRP C C 1
ATOM 17378 O O . TRP C 1 147 ? -15.093 58.966 -71.893 1.00 13.34 166 TRP C O 1
ATOM 17399 N N . ASP C 1 148 ? -14.612 56.951 -72.782 1.00 12.37 167 ASP C N 1
ATOM 17400 C CA . ASP C 1 148 ? -14.025 57.514 -73.999 1.00 13.23 167 ASP C CA 1
ATOM 17401 C C . ASP C 1 148 ? -15.080 57.684 -75.100 1.00 14.87 167 ASP C C 1
ATOM 17402 O O . ASP C 1 148 ? -14.970 57.118 -76.181 1.00 15.81 167 ASP C O 1
ATOM 17411 N N . LEU C 1 149 ? -16.096 58.485 -74.810 1.00 13.65 168 LEU C N 1
ATOM 17412 C CA . LEU C 1 149 ? -17.140 58.790 -75.787 1.00 13.67 168 LEU C CA 1
ATOM 17413 C C . LEU C 1 149 ? -16.520 59.409 -77.041 1.00 14.10 168 LEU C C 1
ATOM 17414 O O . LEU C 1 149 ? -15.681 60.303 -76.937 1.00 14.52 168 LEU C O 1
ATOM 17430 N N . PRO C 1 150 ? -16.910 58.930 -78.232 1.00 17.32 169 PRO C N 1
ATOM 17431 C CA . PRO C 1 150 ? -16.406 59.569 -79.450 1.00 17.04 169 PRO C CA 1
ATOM 17432 C C . PRO C 1 150 ? -16.665 61.072 -79.459 1.00 16.14 169 PRO C C 1
ATOM 17433 O O . PRO C 1 150 ? -17.745 61.527 -79.066 1.00 16.80 169 PRO C O 1
ATOM 17444 N N . GLU C 1 151 ? -15.661 61.838 -79.867 1.00 17.75 170 GLU C N 1
ATOM 17445 C CA . GLU C 1 151 ? -15.782 63.289 -79.884 1.00 17.01 170 GLU C CA 1
ATOM 17446 C C . GLU C 1 151 ? -16.969 63.733 -80.742 1.00 19.55 170 GLU C C 1
ATOM 17447 O O . GLU C 1 151 ? -17.643 64.708 -80.416 1.00 19.28 170 GLU C O 1
ATOM 17459 N N . ALA C 1 152 ? -17.237 63.011 -81.826 1.00 18.96 171 ALA C N 1
ATOM 17460 C CA . ALA C 1 152 ? -18.338 63.370 -82.715 1.00 23.97 171 ALA C CA 1
ATOM 17461 C C . ALA C 1 152 ? -19.674 63.385 -81.971 1.00 25.90 171 ALA C C 1
ATOM 17462 O O . ALA C 1 152 ? -20.527 64.236 -82.228 1.00 26.35 171 ALA C O 1
ATOM 17469 N N . LEU C 1 153 ? -19.856 62.444 -81.050 1.00 19.89 172 LEU C N 1
ATOM 17470 C CA . LEU C 1 153 ? -21.080 62.388 -80.262 1.00 20.29 172 LEU C CA 1
ATOM 17471 C C . LEU C 1 153 ? -21.075 63.416 -79.136 1.00 20.18 172 LEU C C 1
ATOM 17472 O O . LEU C 1 153 ? -22.113 63.981 -78.802 1.00 22.60 172 LEU C O 1
ATOM 17488 N N . SER C 1 154 ? -19.900 63.651 -78.556 1.00 19.12 173 SER C N 1
ATOM 17489 C CA . SER C 1 154 ? -19.750 64.637 -77.493 1.00 19.04 173 SER C CA 1
ATOM 17490 C C . SER C 1 154 ? -20.114 66.033 -77.998 1.00 20.47 173 SER C C 1
ATOM 17491 O O . SER C 1 154 ? -20.761 66.810 -77.294 1.00 22.28 173 SER C O 1
ATOM 17499 N N . LYS C 1 155 ? -19.720 66.343 -79.232 1.00 21.31 174 LYS C N 1
ATOM 17500 C CA . LYS C 1 155 ? -20.033 67.641 -79.826 1.00 25.90 174 LYS C CA 1
ATOM 17501 C C . LYS C 1 155 ? -21.537 67.855 -79.955 1.00 28.44 174 LYS C C 1
ATOM 17502 O O . LYS C 1 155 ? -22.011 68.989 -79.939 1.00 29.89 174 LYS C O 1
ATOM 17521 N N . ASN C 1 156 ? -22.277 66.757 -80.082 1.00 27.73 175 ASN C N 1
ATOM 17522 C CA . ASN C 1 156 ? -23.728 66.809 -80.219 1.00 34.11 175 ASN C CA 1
ATOM 17523 C C . ASN C 1 156 ? -24.441 66.651 -78.881 1.00 31.65 175 ASN C C 1
ATOM 17524 O O . ASN C 1 156 ? -25.624 66.313 -78.841 1.00 35.70 175 ASN C O 1
ATOM 17535 N N . GLY C 1 157 ? -23.711 66.880 -77.791 1.00 25.85 176 GLY C N 1
ATOM 17536 C CA . GLY C 1 157 ? -24.298 66.920 -76.463 1.00 25.52 176 GLY C CA 1
ATOM 17537 C C . GLY C 1 157 ? -23.907 65.773 -75.553 1.00 22.65 176 GLY C C 1
ATOM 17538 O O . GLY C 1 157 ? -24.142 65.839 -74.345 1.00 23.77 176 GLY C O 1
ATOM 17542 N N . GLY C 1 158 ? -23.292 64.737 -76.120 1.00 22.80 177 GLY C N 1
ATOM 17543 C CA . GLY C 1 158 ? -22.872 63.576 -75.348 1.00 21.24 177 GLY C CA 1
ATOM 17544 C C . GLY C 1 158 ? -24.013 62.987 -74.536 1.00 22.99 177 GLY C C 1
ATOM 17545 O O . GLY C 1 158 ? -25.112 62.791 -75.055 1.00 21.12 177 GLY C O 1
ATOM 17549 N N . TRP C 1 159 ? -23.765 62.718 -73.259 1.00 24.13 178 TRP C N 1
ATOM 17550 C CA . TRP C 1 159 ? -24.765 62.047 -72.431 1.00 19.34 178 TRP C CA 1
ATOM 17551 C C . TRP C 1 159 ? -25.887 62.975 -71.962 1.00 22.20 178 TRP C C 1
ATOM 17552 O O . TRP C 1 159 ? -26.745 62.558 -71.194 1.00 23.55 178 TRP C O 1
ATOM 17573 N N . LEU C 1 160 ? -25.891 64.221 -72.421 1.00 21.55 179 LEU C N 1
ATOM 17574 C CA . LEU C 1 160 ? -27.049 65.090 -72.215 1.00 23.11 179 LEU C CA 1
ATOM 17575 C C . LEU C 1 160 ? -28.035 64.954 -73.377 1.00 25.84 179 LEU C C 1
ATOM 17576 O O . LEU C 1 160 ? -29.121 65.535 -73.348 1.00 26.27 179 LEU C O 1
ATOM 17592 N N . ASN C 1 161 ? -27.642 64.185 -74.392 1.00 26.10 180 ASN C N 1
ATOM 17593 C CA . ASN C 1 161 ? -28.456 63.938 -75.584 1.00 25.31 180 ASN C CA 1
ATOM 17594 C C . ASN C 1 161 ? -28.818 62.461 -75.698 1.00 24.92 180 ASN C C 1
ATOM 17595 O O . ASN C 1 161 ? -27.935 61.606 -75.765 1.00 24.08 180 ASN C O 1
ATOM 17606 N N . GLU C 1 162 ? -30.112 62.161 -75.759 1.00 26.59 181 GLU C N 1
ATOM 17607 C CA . GLU C 1 162 ? -30.567 60.775 -75.833 1.00 27.37 181 GLU C CA 1
ATOM 17608 C C . GLU C 1 162 ? -30.069 60.059 -77.092 1.00 27.35 181 GLU C C 1
ATOM 17609 O O . GLU C 1 162 ? -29.973 58.832 -77.106 1.00 25.30 181 GLU C O 1
ATOM 17621 N N . ASP C 1 163 ? -29.727 60.818 -78.133 1.00 29.03 182 ASP C N 1
ATOM 17622 C CA . ASP C 1 163 ? -29.159 60.227 -79.343 1.00 29.10 182 ASP C CA 1
ATOM 17623 C C . ASP C 1 163 ? -27.922 59.395 -79.012 1.00 24.41 182 ASP C C 1
ATOM 17624 O O . ASP C 1 163 ? -27.610 58.434 -79.709 1.00 24.86 182 ASP C O 1
ATOM 17633 N N . THR C 1 164 ? -27.215 59.776 -77.952 1.00 23.51 183 THR C N 1
ATOM 17634 C CA . THR C 1 164 ? -26.014 59.060 -77.550 1.00 21.51 183 THR C CA 1
ATOM 17635 C C . THR C 1 164 ? -26.359 57.668 -77.026 1.00 21.92 183 THR C C 1
ATOM 17636 O O . THR C 1 164 ? -25.627 56.710 -77.257 1.00 21.36 183 THR C O 1
ATOM 17647 N N . ALA C 1 165 ? -27.484 57.551 -76.332 1.00 21.79 184 ALA C N 1
ATOM 17648 C CA . ALA C 1 165 ? -27.936 56.252 -75.863 1.00 22.75 184 ALA C CA 1
ATOM 17649 C C . ALA C 1 165 ? -28.261 55.345 -77.050 1.00 22.38 184 ALA C C 1
ATOM 17650 O O . ALA C 1 165 ? -27.918 54.167 -77.059 1.00 23.71 184 ALA C O 1
ATOM 17657 N N . VAL C 1 166 ? -28.911 55.901 -78.064 1.00 24.03 185 VAL C N 1
ATOM 17658 C CA . VAL C 1 166 ? -29.259 55.126 -79.249 1.00 28.17 185 VAL C CA 1
ATOM 17659 C C . VAL C 1 166 ? -28.000 54.643 -79.965 1.00 25.29 185 VAL C C 1
ATOM 17660 O O . VAL C 1 166 ? -27.902 53.479 -80.358 1.00 23.63 185 VAL C O 1
ATOM 17673 N N . ALA C 1 167 ? -27.037 55.541 -80.134 1.00 23.92 186 ALA C N 1
ATOM 17674 C CA . ALA C 1 167 ? -25.780 55.191 -80.777 1.00 22.06 186 ALA C CA 1
ATOM 17675 C C . ALA C 1 167 ? -25.049 54.117 -79.978 1.00 21.39 186 ALA C C 1
ATOM 17676 O O . ALA C 1 167 ? -24.434 53.217 -80.550 1.00 21.26 186 ALA C O 1
ATOM 17683 N N . PHE C 1 168 ? -25.118 54.209 -78.654 1.00 19.94 187 PHE C N 1
ATOM 17684 C CA . PHE C 1 168 ? -24.436 53.235 -77.809 1.00 22.53 187 PHE C CA 1
ATOM 17685 C C . PHE C 1 168 ? -24.985 51.820 -78.019 1.00 19.18 187 PHE C C 1
ATOM 17686 O O . PHE C 1 168 ? -24.221 50.852 -78.105 1.00 19.43 187 PHE C O 1
ATOM 17703 N N . GLY C 1 169 ? -26.303 51.704 -78.110 1.00 21.90 188 GLY C N 1
ATOM 17704 C CA . GLY C 1 169 ? -26.936 50.423 -78.368 1.00 21.62 188 GLY C CA 1
ATOM 17705 C C . GLY C 1 169 ? -26.474 49.815 -79.680 1.00 22.91 188 GLY C C 1
ATOM 17706 O O . GLY C 1 169 ? -26.222 48.616 -79.769 1.00 21.38 188 GLY C O 1
ATOM 17710 N N . GLN C 1 170 ? -26.357 50.656 -80.701 1.00 23.87 189 GLN C N 1
ATOM 17711 C CA . GLN C 1 170 ? -25.933 50.206 -82.020 1.00 24.71 189 GLN C CA 1
ATOM 17712 C C . GLN C 1 170 ? -24.468 49.778 -82.015 1.00 24.71 189 GLN C C 1
ATOM 17713 O O . GLN C 1 170 ? -24.086 48.832 -82.701 1.00 23.33 189 GLN C O 1
ATOM 17727 N N . TYR C 1 171 ? -23.658 50.481 -81.233 1.00 19.84 190 TYR C N 1
ATOM 17728 C CA . TYR C 1 171 ? -22.246 50.157 -81.056 1.00 18.73 190 TYR C CA 1
ATOM 17729 C C . TYR C 1 171 ? -22.095 48.823 -80.320 1.00 17.98 190 TYR C C 1
ATOM 17730 O O . TYR C 1 171 ? -21.281 47.980 -80.705 1.00 20.86 190 TYR C O 1
ATOM 17748 N N . ALA C 1 172 ? -22.897 48.623 -79.280 1.00 21.09 191 ALA C N 1
ATOM 17749 C CA . ALA C 1 172 ? -22.902 47.362 -78.539 1.00 18.10 191 ALA C CA 1
ATOM 17750 C C . ALA C 1 172 ? -23.213 46.197 -79.481 1.00 18.86 191 ALA C C 1
ATOM 17751 O O . ALA C 1 172 ? -22.555 45.154 -79.438 1.00 18.99 191 ALA C O 1
ATOM 17758 N N . ASP C 1 173 ? -24.210 46.407 -80.334 1.00 20.47 192 ASP C N 1
ATOM 17759 C CA . ASP C 1 173 ? -24.623 45.442 -81.359 1.00 22.39 192 ASP C CA 1
ATOM 17760 C C . ASP C 1 173 ? -23.433 44.957 -82.186 1.00 23.01 192 ASP C C 1
ATOM 17761 O O . ASP C 1 173 ? -23.203 43.754 -82.324 1.00 21.68 192 ASP C O 1
ATOM 17770 N N . VAL C 1 174 ? -22.655 45.900 -82.699 1.00 20.35 193 VAL C N 1
ATOM 17771 C CA . VAL C 1 174 ? -21.481 45.576 -83.494 1.00 19.99 193 VAL C CA 1
ATOM 17772 C C . VAL C 1 174 ? -20.483 44.730 -82.696 1.00 18.84 193 VAL C C 1
ATOM 17773 O O . VAL C 1 174 ? -19.934 43.768 -83.219 1.00 20.93 193 VAL C O 1
ATOM 17786 N N . MET C 1 175 ? -20.242 45.072 -81.433 1.00 19.20 194 MET C N 1
ATOM 17787 C CA . MET C 1 175 ? -19.238 44.352 -80.650 1.00 16.73 194 MET C CA 1
ATOM 17788 C C . MET C 1 175 ? -19.703 42.933 -80.277 1.00 17.79 194 MET C C 1
ATOM 17789 O O . MET C 1 175 ? -18.903 41.995 -80.289 1.00 20.41 194 MET C O 1
ATOM 17803 N N . PHE C 1 176 ? -20.985 42.777 -79.955 1.00 20.72 195 PHE C N 1
ATOM 17804 C CA . PHE C 1 176 ? -21.562 41.458 -79.677 1.00 19.20 195 PHE C CA 1
ATOM 17805 C C . PHE C 1 176 ? -21.382 40.541 -80.884 1.00 20.73 195 PHE C C 1
ATOM 17806 O O . PHE C 1 176 ? -20.987 39.379 -80.763 1.00 20.27 195 PHE C O 1
ATOM 17823 N N . GLN C 1 177 ? -21.677 41.077 -82.060 1.00 21.30 196 GLN C N 1
ATOM 17824 C CA . GLN C 1 177 ? -21.603 40.282 -83.273 1.00 22.16 196 GLN C CA 1
ATOM 17825 C C . GLN C 1 177 ? -20.175 39.807 -83.540 1.00 21.90 196 GLN C C 1
ATOM 17826 O O . GLN C 1 177 ? -19.963 38.666 -83.954 1.00 23.48 196 GLN C O 1
ATOM 17840 N N . ALA C 1 178 ? -19.209 40.690 -83.300 1.00 19.71 197 ALA C N 1
ATOM 17841 C CA . ALA C 1 178 ? -17.807 40.432 -83.635 1.00 20.79 197 ALA C CA 1
ATOM 17842 C C . ALA C 1 178 ? -17.092 39.520 -82.629 1.00 22.07 197 ALA C C 1
ATOM 17843 O O . ALA C 1 178 ? -16.347 38.628 -83.026 1.00 25.58 197 ALA C O 1
ATOM 17850 N N . LEU C 1 179 ? -17.337 39.739 -81.338 1.00 20.29 198 LEU C N 1
ATOM 17851 C CA . LEU C 1 179 ? -16.559 39.102 -80.266 1.00 16.75 198 LEU C CA 1
ATOM 17852 C C . LEU C 1 179 ? -17.338 38.127 -79.388 1.00 20.62 198 LEU C C 1
ATOM 17853 O O . LEU C 1 179 ? -16.742 37.406 -78.588 1.00 18.70 198 LEU C O 1
ATOM 17869 N N . GLY C 1 180 ? -18.660 38.137 -79.513 1.00 19.23 199 GLY C N 1
ATOM 17870 C CA . GLY C 1 180 ? -19.524 37.446 -78.573 1.00 18.61 199 GLY C CA 1
ATOM 17871 C C . GLY C 1 180 ? -19.449 35.932 -78.646 1.00 21.33 199 GLY C C 1
ATOM 17872 O O . GLY C 1 180 ? -19.942 35.237 -77.752 1.00 20.22 199 GLY C O 1
ATOM 17876 N N . ASP C 1 181 ? -18.840 35.421 -79.710 1.00 20.14 200 ASP C N 1
ATOM 17877 C CA . ASP C 1 181 ? -18.581 33.997 -79.826 1.00 22.93 200 ASP C CA 1
ATOM 17878 C C . ASP C 1 181 ? -17.499 33.581 -78.819 1.00 22.02 200 ASP C C 1
ATOM 17879 O O . ASP C 1 181 ? -17.412 32.412 -78.436 1.00 26.14 200 ASP C O 1
ATOM 17888 N N . ARG C 1 182 ? -16.716 34.560 -78.368 1.00 18.92 201 ARG C N 1
ATOM 17889 C CA . ARG C 1 182 ? -15.596 34.333 -77.457 1.00 17.64 201 ARG C CA 1
ATOM 17890 C C . ARG C 1 182 ? -15.787 35.003 -76.098 1.00 21.84 201 ARG C C 1
ATOM 17891 O O . ARG C 1 182 ? -15.440 34.435 -75.061 1.00 25.52 201 ARG C O 1
ATOM 17912 N N . VAL C 1 183 ? -16.295 36.229 -76.118 1.00 18.05 202 VAL C N 1
ATOM 17913 C CA . VAL C 1 183 ? -16.565 36.989 -74.898 1.00 18.35 202 VAL C CA 1
ATOM 17914 C C . VAL C 1 183 ? -17.935 36.628 -74.348 1.00 17.27 202 VAL C C 1
ATOM 17915 O O . VAL C 1 183 ? -18.931 36.758 -75.051 1.00 19.71 202 VAL C O 1
ATOM 17928 N N . LYS C 1 184 ? -17.985 36.184 -73.093 1.00 16.46 203 LYS C N 1
ATOM 17929 C CA . LYS C 1 184 ? -19.236 35.724 -72.492 1.00 18.22 203 LYS C CA 1
ATOM 17930 C C . LYS C 1 184 ? -19.627 36.535 -71.257 1.00 16.40 203 LYS C C 1
ATOM 17931 O O . LYS C 1 184 ? -20.612 36.210 -70.589 1.00 21.59 203 LYS C O 1
ATOM 17950 N N . LEU C 1 185 ? -18.856 37.573 -70.947 1.00 18.20 204 LEU C N 1
ATOM 17951 C CA . LEU C 1 185 ? -19.198 38.483 -69.857 1.00 18.61 204 LEU C CA 1
ATOM 17952 C C . LEU C 1 185 ? -18.980 39.915 -70.324 1.00 15.81 204 LEU C C 1
ATOM 17953 O O . LEU C 1 185 ? -17.863 40.306 -70.659 1.00 15.02 204 LEU C O 1
ATOM 17969 N N . TRP C 1 186 ? -20.070 40.673 -70.365 1.00 15.28 205 TRP C N 1
ATOM 17970 C CA . TRP C 1 186 ? -20.090 42.034 -70.881 1.00 15.35 205 TRP C CA 1
ATOM 17971 C C . TRP C 1 186 ? -20.482 43.023 -69.793 1.00 13.60 205 TRP C C 1
ATOM 17972 O O . TRP C 1 186 ? -21.440 42.781 -69.058 1.00 14.92 205 TRP C O 1
ATOM 17993 N N . PHE C 1 187 ? -19.734 44.124 -69.700 1.00 15.07 206 PHE C N 1
ATOM 17994 C CA . PHE C 1 187 ? -20.086 45.266 -68.864 1.00 14.92 206 PHE C CA 1
ATOM 17995 C C . PHE C 1 187 ? -20.506 46.417 -69.777 1.00 16.59 206 PHE C C 1
ATOM 17996 O O . PHE C 1 187 ? -19.780 46.766 -70.710 1.00 15.12 206 PHE C O 1
ATOM 18013 N N . THR C 1 188 ? -21.685 46.982 -69.540 1.00 14.45 207 THR C N 1
ATOM 18014 C CA . THR C 1 188 ? -22.205 48.023 -70.421 1.00 14.03 207 THR C CA 1
ATOM 18015 C C . THR C 1 188 ? -21.469 49.336 -70.222 1.00 16.86 207 THR C C 1
ATOM 18016 O O . THR C 1 188 ? -20.694 49.748 -71.080 1.00 15.95 207 THR C O 1
ATOM 18027 N N . LEU C 1 189 ? -21.714 49.989 -69.093 1.00 14.63 208 LEU C N 1
ATOM 18028 C CA . LEU C 1 189 ? -21.040 51.241 -68.769 1.00 17.06 208 LEU C CA 1
ATOM 18029 C C . LEU C 1 189 ? -20.277 51.120 -67.459 1.00 15.95 208 LEU C C 1
ATOM 18030 O O . LEU C 1 189 ? -20.750 50.512 -66.499 1.00 16.55 208 LEU C O 1
ATOM 18046 N N . ASN C 1 190 ? -19.097 51.723 -67.431 1.00 14.20 209 ASN C N 1
ATOM 18047 C CA . ASN C 1 190 ? -18.282 51.808 -66.225 1.00 10.92 209 ASN C CA 1
ATOM 18048 C C . ASN C 1 190 ? -18.606 53.076 -65.444 1.00 11.45 209 ASN C C 1
ATOM 18049 O O . ASN C 1 190 ? -18.529 54.167 -65.992 1.00 12.77 209 ASN C O 1
ATOM 18060 N N . GLU C 1 191 ? -18.988 52.924 -64.179 1.00 13.02 210 GLU C N 1
ATOM 18061 C CA . GLU C 1 191 ? -19.196 54.064 -63.274 1.00 11.06 210 GLU C CA 1
ATOM 18062 C C . GLU C 1 191 ? -19.959 55.234 -63.876 1.00 13.25 210 GLU C C 1
ATOM 18063 O O . GLU C 1 191 ? -19.426 56.331 -64.001 1.00 13.62 210 GLU C O 1
ATOM 18075 N N . PRO C 1 192 ? -21.224 55.016 -64.228 1.00 13.84 211 PRO C N 1
ATOM 18076 C CA . PRO C 1 192 ? -22.023 56.143 -64.707 1.00 15.08 211 PRO C CA 1
ATOM 18077 C C . PRO C 1 192 ? -22.124 57.285 -63.682 1.00 15.44 211 PRO C C 1
ATOM 18078 O O . PRO C 1 192 ? -22.343 58.421 -64.077 1.00 14.93 211 PRO C O 1
ATOM 18089 N N . TRP C 1 193 ? -21.953 56.997 -62.395 1.00 14.35 212 TRP C N 1
ATOM 18090 C CA . TRP C 1 193 ? -21.918 58.052 -61.379 1.00 14.00 212 TRP C CA 1
ATOM 18091 C C . TRP C 1 193 ? -20.826 59.081 -61.701 1.00 13.29 212 TRP C C 1
ATOM 18092 O O . TRP C 1 193 ? -21.058 60.296 -61.691 1.00 13.91 212 TRP C O 1
ATOM 18113 N N . THR C 1 194 ? -19.635 58.581 -62.005 1.00 12.84 213 THR C N 1
ATOM 18114 C CA . THR C 1 194 ? -18.472 59.437 -62.204 1.00 15.36 213 THR C CA 1
ATOM 18115 C C . THR C 1 194 ? -18.588 60.228 -63.497 1.00 14.46 213 THR C C 1
ATOM 18116 O O . THR C 1 194 ? -18.321 61.434 -63.530 1.00 12.83 213 THR C O 1
ATOM 18127 N N . THR C 1 195 ? -19.017 59.565 -64.561 1.00 13.47 214 THR C N 1
ATOM 18128 C CA . THR C 1 195 ? -19.281 60.282 -65.798 1.00 13.93 214 THR C CA 1
ATOM 18129 C C . THR C 1 195 ? -20.240 61.450 -65.542 1.00 16.06 214 THR C C 1
ATOM 18130 O O . THR C 1 195 ? -19.977 62.579 -65.953 1.00 15.01 214 THR C O 1
ATOM 18141 N N . ALA C 1 196 ? -21.332 61.182 -64.833 1.00 15.13 215 ALA C N 1
ATOM 18142 C CA . ALA C 1 196 ? -22.358 62.193 -64.584 1.00 15.73 215 ALA C CA 1
ATOM 18143 C C . ALA C 1 196 ? -21.860 63.342 -63.709 1.00 16.27 215 ALA C C 1
ATOM 18144 O O . ALA C 1 196 ? -22.045 64.510 -64.045 1.00 19.60 215 ALA C O 1
ATOM 18151 N N . ILE C 1 197 ? -21.247 63.001 -62.581 1.00 15.87 216 ILE C N 1
ATOM 18152 C CA . ILE C 1 197 ? -20.824 64.000 -61.610 1.00 19.06 216 ILE C CA 1
ATOM 18153 C C . ILE C 1 197 ? -19.538 64.694 -62.056 1.00 15.20 216 ILE C C 1
ATOM 18154 O O . ILE C 1 197 ? -19.491 65.916 -62.125 1.00 18.01 216 ILE C O 1
ATOM 18170 N N . ALA C 1 198 ? -18.498 63.921 -62.359 1.00 17.51 217 ALA C N 1
ATOM 18171 C CA . ALA C 1 198 ? -17.201 64.513 -62.684 1.00 13.75 217 ALA C CA 1
ATOM 18172 C C . ALA C 1 198 ? -17.167 65.107 -64.094 1.00 18.40 217 ALA C C 1
ATOM 18173 O O . ALA C 1 198 ? -16.566 66.159 -64.323 1.00 19.61 217 ALA C O 1
ATOM 18180 N N . GLY C 1 199 ? -17.810 64.434 -65.041 1.00 14.09 218 GLY C N 1
ATOM 18181 C CA . GLY C 1 199 ? -17.781 64.858 -66.430 1.00 15.79 218 GLY C CA 1
ATOM 18182 C C . GLY C 1 199 ? -18.750 65.977 -66.766 1.00 18.48 218 GLY C C 1
ATOM 18183 O O . GLY C 1 199 ? -18.391 66.920 -67.467 1.00 19.22 218 GLY C O 1
ATOM 18187 N N . TYR C 1 200 ? -19.981 65.872 -66.275 1.00 20.64 219 TYR C N 1
ATOM 18188 C CA . TYR C 1 200 ? -21.036 66.818 -66.645 1.00 21.56 219 TYR C CA 1
ATOM 18189 C C . TYR C 1 200 ? -21.429 67.764 -65.525 1.00 19.45 219 TYR C C 1
ATOM 18190 O O . TYR C 1 200 ? -22.074 68.773 -65.781 1.00 20.63 219 TYR C O 1
ATOM 18208 N N . GLY C 1 201 ? -21.018 67.458 -64.298 1.00 20.41 220 GLY C N 1
ATOM 18209 C CA . GLY C 1 201 ? -21.412 68.259 -63.151 1.00 18.79 220 GLY C CA 1
ATOM 18210 C C . GLY C 1 201 ? -20.336 69.197 -62.629 1.00 18.80 220 GLY C C 1
ATOM 18211 O O . GLY C 1 201 ? -20.560 70.402 -62.505 1.00 19.94 220 GLY C O 1
ATOM 18215 N N . GLN C 1 202 ? -19.173 68.633 -62.316 1.00 17.65 221 GLN C N 1
ATOM 18216 C CA . GLN C 1 202 ? -18.054 69.373 -61.737 1.00 18.59 221 GLN C CA 1
ATOM 18217 C C . GLN C 1 202 ? -17.045 69.815 -62.787 1.00 18.67 221 GLN C C 1
ATOM 18218 O O . GLN C 1 202 ? -16.322 70.789 -62.590 1.00 23.17 221 GLN C O 1
ATOM 18232 N N . GLY C 1 203 ? -16.966 69.060 -63.878 1.00 19.76 222 GLY C N 1
ATOM 18233 C CA . GLY C 1 203 ? -16.085 69.409 -64.979 1.00 20.03 222 GLY C CA 1
ATOM 18234 C C . GLY C 1 203 ? -14.639 68.971 -64.812 1.00 19.25 222 GLY C C 1
ATOM 18235 O O . GLY C 1 203 ? -13.770 69.432 -65.555 1.00 19.19 222 GLY C O 1
ATOM 18239 N N . GLY C 1 204 ? -14.367 68.106 -63.839 1.00 14.88 223 GLY C N 1
ATOM 18240 C CA . GLY C 1 204 ? -13.015 67.613 -63.636 1.00 16.23 223 GLY C CA 1
ATOM 18241 C C . GLY C 1 204 ? -12.617 66.582 -64.678 1.00 15.91 223 GLY C C 1
ATOM 18242 O O . GLY C 1 204 ? -11.431 66.390 -64.970 1.00 16.43 223 GLY C O 1
ATOM 18246 N N . HIS C 1 205 ? -13.628 65.924 -65.234 1.00 14.62 224 HIS C N 1
ATOM 18247 C CA . HIS C 1 205 ? -13.466 64.921 -66.280 1.00 13.33 224 HIS C CA 1
ATOM 18248 C C . HIS C 1 205 ? -14.085 65.425 -67.567 1.00 13.16 224 HIS C C 1
ATOM 18249 O O . HIS C 1 205 ? -14.906 66.339 -67.543 1.00 14.69 224 HIS C O 1
ATOM 18262 N N . ALA C 1 206 ? -13.702 64.818 -68.689 1.00 13.94 225 ALA C N 1
ATOM 18263 C CA . ALA C 1 206 ? -14.338 65.120 -69.964 1.00 13.61 225 ALA C CA 1
ATOM 18264 C C . ALA C 1 206 ? -15.831 64.831 -69.861 1.00 13.99 225 ALA C C 1
ATOM 18265 O O . ALA C 1 206 ? -16.216 63.831 -69.240 1.00 14.96 225 ALA C O 1
ATOM 18272 N N . PRO C 1 207 ? -16.677 65.682 -70.472 1.00 15.11 226 PRO C N 1
ATOM 18273 C CA . PRO C 1 207 ? -16.367 66.833 -71.332 1.00 17.38 226 PRO C CA 1
ATOM 18274 C C . PRO C 1 207 ? -16.074 68.155 -70.610 1.00 17.67 226 PRO C C 1
ATOM 18275 O O . PRO C 1 207 ? -15.916 69.178 -71.277 1.00 22.53 226 PRO C O 1
ATOM 18286 N N . GLY C 1 208 ? -16.040 68.151 -69.281 1.00 17.54 227 GLY C N 1
ATOM 18287 C CA . GLY C 1 208 ? -15.643 69.329 -68.528 1.00 18.86 227 GLY C CA 1
ATOM 18288 C C . GLY C 1 208 ? -16.740 70.355 -68.294 1.00 22.28 227 GLY C C 1
ATOM 18289 O O . GLY C 1 208 ? -16.459 71.538 -68.068 1.00 19.77 227 GLY C O 1
ATOM 18293 N N . LEU C 1 209 ? -17.987 69.903 -68.322 1.00 21.37 228 LEU C N 1
ATOM 18294 C CA . LEU C 1 209 ? -19.120 70.801 -68.143 1.00 21.20 228 LEU C CA 1
ATOM 18295 C C . LEU C 1 209 ? -19.405 71.013 -66.666 1.00 21.97 228 LEU C C 1
ATOM 18296 O O . LEU C 1 209 ? -19.066 70.172 -65.831 1.00 19.81 228 LEU C O 1
ATOM 18312 N N . LYS C 1 210 ? -20.029 72.148 -66.353 1.00 23.83 229 LYS C N 1
ATOM 18313 C CA . LYS C 1 210 ? -20.219 72.555 -64.970 1.00 22.14 229 LYS C CA 1
ATOM 18314 C C . LYS C 1 210 ? -21.661 72.956 -64.702 1.00 25.34 229 LYS C C 1
ATOM 18315 O O . LYS C 1 210 ? -22.116 74.036 -65.086 1.00 25.55 229 LYS C O 1
ATOM 18334 N N . ASN C 1 211 ? -22.353 72.071 -64.001 1.00 22.71 230 ASN C N 1
ATOM 18335 C CA . ASN C 1 211 ? -23.718 72.294 -63.557 1.00 23.92 230 ASN C CA 1
ATOM 18336 C C . ASN C 1 211 ? -24.100 71.142 -62.648 1.00 23.13 230 ASN C C 1
ATOM 18337 O O . ASN C 1 211 ? -24.169 70.010 -63.095 1.00 22.62 230 ASN C O 1
ATOM 18348 N N . MET C 1 212 ? -24.320 71.420 -61.368 1.00 23.53 231 MET C N 1
ATOM 18349 C CA . MET C 1 212 ? -24.593 70.357 -60.404 1.00 22.84 231 MET C CA 1
ATOM 18350 C C . MET C 1 212 ? -26.077 70.208 -60.095 1.00 24.75 231 MET C C 1
ATOM 18351 O O . MET C 1 212 ? -26.478 69.233 -59.463 1.00 23.53 231 MET C O 1
ATOM 18365 N N . ALA C 1 213 ? -26.887 71.156 -60.556 1.00 26.69 232 ALA C N 1
ATOM 18366 C CA . ALA C 1 213 ? -28.323 71.121 -60.303 1.00 28.34 232 ALA C CA 1
ATOM 18367 C C . ALA C 1 213 ? -29.034 70.073 -61.157 1.00 31.47 232 ALA C C 1
ATOM 18368 O O . ALA C 1 213 ? -29.878 69.330 -60.653 1.00 28.17 232 ALA C O 1
ATOM 18375 N N . GLU C 1 214 ? -28.689 70.015 -62.442 1.00 26.20 233 GLU C N 1
ATOM 18376 C CA . GLU C 1 214 ? -29.444 69.222 -63.413 1.00 26.38 233 GLU C CA 1
ATOM 18377 C C . GLU C 1 214 ? -28.601 68.239 -64.226 1.00 24.85 233 GLU C C 1
ATOM 18378 O O . GLU C 1 214 ? -29.056 67.135 -64.506 1.00 24.52 233 GLU C O 1
ATOM 18390 N N . ASN C 1 215 ? -27.402 68.641 -64.636 1.00 24.25 234 ASN C N 1
ATOM 18391 C CA . ASN C 1 215 ? -26.593 67.796 -65.522 1.00 22.79 234 ASN C CA 1
ATOM 18392 C C . ASN C 1 215 ? -26.312 66.387 -64.985 1.00 21.45 234 ASN C C 1
ATOM 18393 O O . ASN C 1 215 ? -26.349 65.421 -65.746 1.00 20.95 234 ASN C O 1
ATOM 18404 N N . PRO C 1 216 ? -26.009 66.254 -63.680 1.00 20.96 235 PRO C N 1
ATOM 18405 C CA . PRO C 1 216 ? -25.683 64.891 -63.234 1.00 19.77 235 PRO C CA 1
ATOM 18406 C C . PRO C 1 216 ? -26.854 63.933 -63.426 1.00 20.51 235 PRO C C 1
ATOM 18407 O O . PRO C 1 216 ? -26.660 62.794 -63.862 1.00 20.40 235 PRO C O 1
ATOM 18418 N N . TYR C 1 217 ? -28.062 64.407 -63.133 1.00 24.75 236 TYR C N 1
ATOM 18419 C CA . TYR C 1 217 ? -29.247 63.579 -63.277 1.00 23.88 236 TYR C CA 1
ATOM 18420 C C . TYR C 1 217 ? -29.564 63.297 -64.746 1.00 25.03 236 TYR C C 1
ATOM 18421 O O . TYR C 1 217 ? -29.991 62.195 -65.091 1.00 22.55 236 TYR C O 1
ATOM 18439 N N . MET C 1 218 ? -29.352 64.282 -65.613 1.00 23.90 237 MET C N 1
ATOM 18440 C CA . MET C 1 218 ? -29.625 64.088 -67.035 1.00 26.55 237 MET C CA 1
ATOM 18441 C C . MET C 1 218 ? -28.606 63.125 -67.645 1.00 22.10 237 MET C C 1
ATOM 18442 O O . MET C 1 218 ? -28.963 62.237 -68.417 1.00 22.18 237 MET C O 1
ATOM 18456 N N . ALA C 1 219 ? -27.339 63.288 -67.284 1.00 20.87 238 ALA C N 1
ATOM 18457 C CA . ALA C 1 219 ? -26.294 62.403 -67.804 1.00 21.80 238 ALA C CA 1
ATOM 18458 C C . ALA C 1 219 ? -26.481 60.977 -67.284 1.00 21.46 238 ALA C C 1
ATOM 18459 O O . ALA C 1 219 ? -26.270 60.004 -68.010 1.00 19.99 238 ALA C O 1
ATOM 18466 N N . GLY C 1 220 ? -26.892 60.852 -66.027 1.00 19.01 239 GLY C N 1
ATOM 18467 C CA . GLY C 1 220 ? -27.201 59.550 -65.463 1.00 22.08 239 GLY C CA 1
ATOM 18468 C C . GLY C 1 220 ? -28.356 58.885 -66.198 1.00 19.64 239 GLY C C 1
ATOM 18469 O O . GLY C 1 220 ? -28.338 57.682 -66.468 1.00 19.96 239 GLY C O 1
ATOM 18473 N N . HIS C 1 221 ? -29.370 59.684 -66.510 1.00 21.02 240 HIS C N 1
ATOM 18474 C CA . HIS C 1 221 ? -30.570 59.215 -67.201 1.00 22.91 240 HIS C CA 1
ATOM 18475 C C . HIS C 1 221 ? -30.249 58.590 -68.562 1.00 23.62 240 HIS C C 1
ATOM 18476 O O . HIS C 1 221 ? -30.644 57.463 -68.854 1.00 22.14 240 HIS C O 1
ATOM 18489 N N . ASN C 1 222 ? -29.507 59.315 -69.386 1.00 21.71 241 ASN C N 1
ATOM 18490 C CA . ASN C 1 222 ? -29.216 58.848 -70.732 1.00 24.26 241 ASN C CA 1
ATOM 18491 C C . ASN C 1 222 ? -28.234 57.682 -70.735 1.00 20.24 241 ASN C C 1
ATOM 18492 O O . ASN C 1 222 ? -28.281 56.826 -71.621 1.00 21.15 241 ASN C O 1
ATOM 18503 N N . GLN C 1 223 ? -27.364 57.623 -69.735 1.00 19.06 242 GLN C N 1
ATOM 18504 C CA . GLN C 1 223 ? -26.519 56.451 -69.565 1.00 17.88 242 GLN C CA 1
ATOM 18505 C C . GLN C 1 223 ? -27.371 55.217 -69.259 1.00 21.21 242 GLN C C 1
ATOM 18506 O O . GLN C 1 223 ? -27.103 54.129 -69.775 1.00 20.00 242 GLN C O 1
ATOM 18520 N N . LEU C 1 224 ? -28.399 55.381 -68.426 1.00 19.51 243 LEU C N 1
ATOM 18521 C CA . LEU C 1 224 ? -29.298 54.272 -68.126 1.00 20.25 243 LEU C CA 1
ATOM 18522 C C . LEU C 1 224 ? -30.049 53.821 -69.378 1.00 20.83 243 LEU C C 1
ATOM 18523 O O . LEU C 1 224 ? -30.211 52.627 -69.604 1.00 21.47 243 LEU C O 1
ATOM 18539 N N . LEU C 1 225 ? -30.497 54.768 -70.199 1.00 24.63 244 LEU C N 1
ATOM 18540 C CA . LEU C 1 225 ? -31.151 54.416 -71.459 1.00 23.67 244 LEU C CA 1
ATOM 18541 C C . LEU C 1 225 ? -30.157 53.692 -72.371 1.00 24.59 244 LEU C C 1
ATOM 18542 O O . LEU C 1 225 ? -30.519 52.743 -73.064 1.00 25.65 244 LEU C O 1
ATOM 18558 N N . GLY C 1 226 ? -28.898 54.126 -72.347 1.00 23.93 245 GLY C N 1
ATOM 18559 C CA . GLY C 1 226 ? -27.852 53.468 -73.110 1.00 21.19 245 GLY C CA 1
ATOM 18560 C C . GLY C 1 226 ? -27.664 52.036 -72.644 1.00 20.06 245 GLY C C 1
ATOM 18561 O O . GLY C 1 226 ? -27.639 51.114 -73.454 1.00 21.51 245 GLY C O 1
ATOM 18565 N N . HIS C 1 227 ? -27.545 51.853 -71.330 1.00 21.85 246 HIS C N 1
ATOM 18566 C CA . HIS C 1 227 ? -27.466 50.520 -70.744 1.00 18.36 246 HIS C CA 1
ATOM 18567 C C . HIS C 1 227 ? -28.628 49.641 -71.215 1.00 19.68 246 HIS C C 1
ATOM 18568 O O . HIS C 1 227 ? -28.424 48.527 -71.691 1.00 22.87 246 HIS C O 1
ATOM 18581 N N . ALA C 1 228 ? -29.849 50.157 -71.095 1.00 20.91 247 ALA C N 1
ATOM 18582 C CA . ALA C 1 228 ? -31.038 49.393 -71.457 1.00 23.22 247 ALA C CA 1
ATOM 18583 C C . ALA C 1 228 ? -31.035 48.998 -72.931 1.00 23.54 247 ALA C C 1
ATOM 18584 O O . ALA C 1 228 ? -31.466 47.901 -73.293 1.00 24.84 247 ALA C O 1
ATOM 18591 N N . ALA C 1 229 ? -30.581 49.908 -73.784 1.00 23.68 248 ALA C N 1
ATOM 18592 C CA . ALA C 1 229 ? -30.533 49.649 -75.217 1.00 27.41 248 ALA C CA 1
ATOM 18593 C C . ALA C 1 229 ? -29.563 48.517 -75.539 1.00 25.98 248 ALA C C 1
ATOM 18594 O O . ALA C 1 229 ? -29.872 47.631 -76.346 1.00 25.56 248 ALA C O 1
ATOM 18601 N N . ALA C 1 230 ? -28.391 48.544 -74.908 1.00 21.37 249 ALA C N 1
ATOM 18602 C CA . ALA C 1 230 ? -27.369 47.533 -75.153 1.00 20.86 249 ALA C CA 1
ATOM 18603 C C . ALA C 1 230 ? -27.832 46.162 -74.675 1.00 21.11 249 ALA C C 1
ATOM 18604 O O . ALA C 1 230 ? -27.640 45.162 -75.362 1.00 21.01 249 ALA C O 1
ATOM 18611 N N . VAL C 1 231 ? -28.450 46.112 -73.500 1.00 23.71 250 VAL C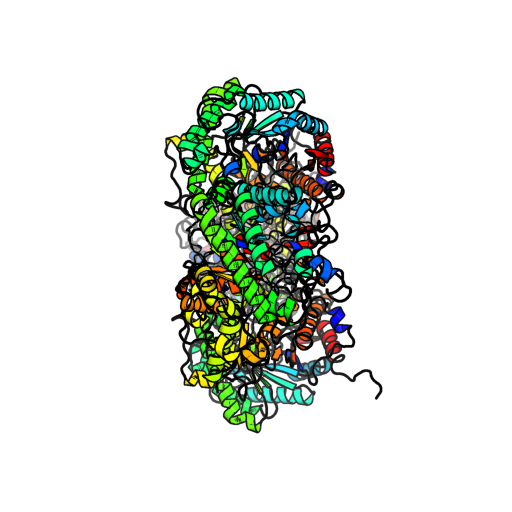 N 1
ATOM 18612 C CA . VAL C 1 231 ? -28.907 44.842 -72.963 1.00 21.71 250 VAL C CA 1
ATOM 18613 C C . VAL C 1 231 ? -30.061 44.299 -73.818 1.00 24.29 250 VAL C C 1
ATOM 18614 O O . VAL C 1 231 ? -30.146 43.097 -74.058 1.00 24.96 250 VAL C O 1
ATOM 18627 N N . LYS C 1 232 ? -30.932 45.183 -74.299 1.00 25.13 251 LYS C N 1
ATOM 18628 C CA . LYS C 1 232 ? -32.051 44.770 -75.148 1.00 25.74 251 LYS C CA 1
ATOM 18629 C C . LYS C 1 232 ? -31.530 44.099 -76.418 1.00 27.86 251 LYS C C 1
ATOM 18630 O O . LYS C 1 232 ? -32.010 43.030 -76.810 1.00 27.02 251 LYS C O 1
ATOM 18649 N N . VAL C 1 233 ? -30.547 44.738 -77.053 1.00 26.04 252 VAL C N 1
ATOM 18650 C CA . VAL C 1 233 ? -29.876 44.171 -78.223 1.00 30.52 252 VAL C CA 1
ATOM 18651 C C . VAL C 1 233 ? -29.259 42.819 -77.891 1.00 25.30 252 VAL C C 1
ATOM 18652 O O . VAL C 1 233 ? -29.430 41.853 -78.635 1.00 25.49 252 VAL C O 1
ATOM 18665 N N . TYR C 1 234 ? -28.546 42.745 -76.768 1.00 23.20 253 TYR C N 1
ATOM 18666 C CA . TYR C 1 234 ? -27.869 41.507 -76.413 1.00 23.56 253 TYR C CA 1
ATOM 18667 C C . TYR C 1 234 ? -28.880 40.377 -76.231 1.00 27.50 253 TYR C C 1
ATOM 18668 O O . TYR C 1 234 ? -28.733 39.307 -76.820 1.00 24.80 253 TYR C O 1
ATOM 18686 N N . ARG C 1 235 ? -29.921 40.626 -75.446 1.00 29.03 254 ARG C N 1
ATOM 18687 C CA . ARG C 1 235 ? -30.903 39.591 -75.156 1.00 26.51 254 ARG C CA 1
ATOM 18688 C C . ARG C 1 235 ? -31.641 39.135 -76.413 1.00 29.16 254 ARG C C 1
ATOM 18689 O O . ARG C 1 235 ? -31.891 37.944 -76.596 1.00 29.02 254 ARG C O 1
ATOM 18710 N N . GLU C 1 236 ? -31.972 40.079 -77.286 1.00 28.35 255 GLU C N 1
ATOM 18711 C CA . GLU C 1 236 ? -32.830 39.788 -78.432 1.00 30.40 255 GLU C CA 1
ATOM 18712 C C . GLU C 1 236 ? -32.086 39.131 -79.597 1.00 31.78 255 GLU C C 1
ATOM 18713 O O . GLU C 1 236 ? -32.669 38.318 -80.316 1.00 31.87 255 GLU C O 1
ATOM 18725 N N . LYS C 1 237 ? -30.804 39.451 -79.764 1.00 29.01 256 LYS C N 1
ATOM 18726 C CA . LYS C 1 237 ? -30.064 39.023 -80.953 1.00 29.05 256 LYS C CA 1
ATOM 18727 C C . LYS C 1 237 ? -28.924 38.038 -80.681 1.00 27.89 256 LYS C C 1
ATOM 18728 O O . LYS C 1 237 ? -28.558 37.277 -81.575 1.00 31.10 256 LYS C O 1
ATOM 18747 N N . TYR C 1 238 ? -28.369 38.034 -79.469 1.00 26.53 257 TYR C N 1
ATOM 18748 C CA . TYR C 1 238 ? -27.118 37.307 -79.223 1.00 25.49 257 TYR C CA 1
ATOM 18749 C C . TYR C 1 238 ? -27.120 36.329 -78.048 1.00 26.41 257 TYR C C 1
ATOM 18750 O O . TYR C 1 238 ? -26.395 35.333 -78.075 1.00 29.10 257 TYR C O 1
ATOM 18768 N N . GLN C 1 239 ? -27.903 36.607 -77.011 1.00 26.59 258 GLN C N 1
ATOM 18769 C CA . GLN C 1 239 ? -27.750 35.873 -75.758 1.00 26.63 258 GLN C CA 1
ATOM 18770 C C . GLN C 1 239 ? -28.099 34.392 -75.907 1.00 30.77 258 GLN C C 1
ATOM 18771 O O . GLN C 1 239 ? -27.410 33.528 -75.358 1.00 26.88 258 GLN C O 1
ATOM 18785 N N . GLU C 1 240 ? -29.153 34.093 -76.657 1.00 33.22 259 GLU C N 1
ATOM 18786 C CA . GLU C 1 240 ? -29.552 32.708 -76.847 1.00 39.31 259 GLU C CA 1
ATOM 18787 C C . GLU C 1 240 ? -28.434 31.958 -77.569 1.00 33.37 259 GLU C C 1
ATOM 18788 O O . GLU C 1 240 ? -28.034 30.868 -77.163 1.00 32.88 259 GLU C O 1
ATOM 18800 N N . LYS C 1 241 ? -27.916 32.566 -78.625 1.00 29.11 260 LYS C N 1
ATOM 18801 C CA . LYS C 1 241 ? -26.885 31.935 -79.432 1.00 48.82 260 LYS C CA 1
ATOM 18802 C C . LYS C 1 241 ? -25.547 31.834 -78.691 1.00 41.57 260 LYS C C 1
ATOM 18803 O O . LYS C 1 241 ? -24.916 30.779 -78.668 1.00 28.68 260 LYS C O 1
ATOM 18822 N N . GLN C 1 242 ? -25.141 32.921 -78.045 1.00 31.21 261 GLN C N 1
ATOM 18823 C CA . GLN C 1 242 ? -23.786 33.021 -77.513 1.00 27.35 261 GLN C CA 1
ATOM 18824 C C . GLN C 1 242 ? -23.656 32.531 -76.070 1.00 25.35 261 GLN C C 1
ATOM 18825 O O . GLN C 1 242 ? -22.587 32.091 -75.653 1.00 24.10 261 GLN C O 1
ATOM 18839 N N . GLY C 1 243 ? -24.737 32.609 -75.307 1.00 24.40 262 GLY C N 1
ATOM 18840 C CA . GLY C 1 243 ? -24.742 32.067 -73.958 1.00 27.09 262 GLY C CA 1
ATOM 18841 C C . GLY C 1 243 ? -23.876 32.816 -72.955 1.00 28.55 262 GLY C C 1
ATOM 18842 O O . GLY C 1 243 ? -23.310 32.213 -72.040 1.00 27.98 262 GLY C O 1
ATOM 18846 N N . GLY C 1 244 ? -23.758 34.127 -73.138 1.00 23.05 263 GLY C N 1
ATOM 18847 C CA . GLY C 1 244 ? -23.026 34.972 -72.212 1.00 20.55 263 GLY C CA 1
ATOM 18848 C C . GLY C 1 244 ? -23.964 35.735 -71.297 1.00 21.63 263 GLY C C 1
ATOM 18849 O O . GLY C 1 244 ? -25.185 35.558 -71.345 1.00 24.98 263 GLY C O 1
ATOM 18853 N N . LYS C 1 245 ? -23.383 36.600 -70.473 1.00 18.97 264 LYS C N 1
ATOM 18854 C CA . LYS C 1 245 ? -24.122 37.370 -69.479 1.00 20.58 264 LYS C CA 1
ATOM 18855 C C . LYS C 1 245 ? -23.718 38.836 -69.566 1.00 19.97 264 LYS C C 1
ATOM 18856 O O . LYS C 1 245 ? -22.600 39.154 -69.974 1.00 18.89 264 LYS C O 1
ATOM 18875 N N . ILE C 1 246 ? -24.621 39.727 -69.173 1.00 20.12 265 ILE C N 1
ATOM 18876 C CA . ILE C 1 246 ? -24.373 41.158 -69.304 1.00 17.89 265 ILE C CA 1
ATOM 18877 C C . ILE C 1 246 ? -24.880 41.921 -68.082 1.00 17.47 265 ILE C C 1
ATOM 18878 O O . ILE C 1 246 ? -25.860 41.538 -67.457 1.00 21.66 265 ILE C O 1
ATOM 18894 N N . GLY C 1 247 ? -24.194 43.003 -67.740 1.00 18.15 266 GLY C N 1
ATOM 18895 C CA . GLY C 1 247 ? -24.586 43.812 -66.603 1.00 17.57 266 GLY C CA 1
ATOM 18896 C C . GLY C 1 247 ? -23.868 45.139 -66.624 1.00 15.77 266 GLY C C 1
ATOM 18897 O O . GLY C 1 247 ? -23.062 45.394 -67.517 1.00 17.03 266 GLY C O 1
ATOM 18901 N N . ALA C 1 248 ? -24.180 45.995 -65.654 1.00 15.09 267 ALA C N 1
ATOM 18902 C CA . ALA C 1 248 ? -23.524 47.289 -65.514 1.00 14.68 267 ALA C CA 1
ATOM 18903 C C . ALA C 1 248 ? -22.414 47.229 -64.473 1.00 13.20 267 ALA C C 1
ATOM 18904 O O . ALA C 1 248 ? -22.394 46.337 -63.622 1.00 15.44 267 ALA C O 1
ATOM 18911 N N . VAL C 1 249 ? -21.504 48.197 -64.538 1.00 14.31 268 VAL C N 1
ATOM 18912 C CA . VAL C 1 249 ? -20.497 48.373 -63.501 1.00 13.98 268 VAL C CA 1
ATOM 18913 C C . VAL C 1 249 ? -20.802 49.670 -62.758 1.00 14.42 268 VAL C C 1
ATOM 18914 O O . VAL C 1 249 ? -20.543 50.768 -63.252 1.00 15.40 268 VAL C O 1
ATOM 18927 N N . LEU C 1 250 ? -21.380 49.520 -61.571 1.00 12.37 269 LEU C N 1
ATOM 18928 C CA . LEU C 1 250 ? -21.755 50.659 -60.747 1.00 12.48 269 LEU C CA 1
ATOM 18929 C C . LEU C 1 250 ? -20.688 50.853 -59.684 1.00 16.24 269 LEU C C 1
ATOM 18930 O O . LEU C 1 250 ? -19.652 50.188 -59.708 1.00 13.35 269 LEU C O 1
ATOM 18946 N N . SER C 1 251 ? -20.914 51.789 -58.770 1.00 15.22 270 SER C N 1
ATOM 18947 C CA . SER C 1 251 ? -19.862 52.184 -57.855 1.00 12.50 270 SER C CA 1
ATOM 18948 C C . SER C 1 251 ? -20.391 52.974 -56.674 1.00 16.51 270 SER C C 1
ATOM 18949 O O . SER C 1 251 ? -21.342 53.744 -56.801 1.00 19.10 270 SER C O 1
ATOM 18957 N N . THR C 1 252 ? -19.756 52.779 -55.526 1.00 14.77 271 THR C N 1
ATOM 18958 C CA . THR C 1 252 ? -19.956 53.655 -54.380 1.00 13.46 271 THR C CA 1
ATOM 18959 C C . THR C 1 252 ? -18.966 53.306 -53.283 1.00 11.15 271 THR C C 1
ATOM 18960 O O . THR C 1 252 ? -18.532 52.164 -53.179 1.00 14.33 271 THR C O 1
ATOM 18971 N N . GLU C 1 253 ? -18.620 54.302 -52.474 1.00 11.95 272 GLU C N 1
ATOM 18972 C CA . GLU C 1 253 ? -18.014 54.049 -51.175 1.00 11.82 272 GLU C CA 1
ATOM 18973 C C . GLU C 1 253 ? -19.027 53.342 -50.285 1.00 15.86 272 GLU C C 1
ATOM 18974 O O . GLU C 1 253 ? -20.242 53.493 -50.463 1.00 15.95 272 GLU C O 1
ATOM 18986 N N . TRP C 1 254 ? -18.543 52.587 -49.310 1.00 13.23 273 TRP C N 1
ATOM 18987 C CA . TRP C 1 254 ? -19.421 52.208 -48.218 1.00 12.99 273 TRP C CA 1
ATOM 18988 C C . TRP C 1 254 ? -19.724 53.496 -47.445 1.00 14.26 273 TRP C C 1
ATOM 18989 O O . TRP C 1 254 ? -18.868 54.383 -47.310 1.00 15.27 273 TRP C O 1
ATOM 19010 N N . LYS C 1 255 ? -20.962 53.605 -46.972 1.00 15.11 274 LYS C N 1
ATOM 19011 C CA . LYS C 1 255 ? -21.418 54.766 -46.222 1.00 15.00 274 LYS C CA 1
ATOM 19012 C C . LYS C 1 255 ? -21.781 54.316 -44.815 1.00 19.11 274 LYS C C 1
ATOM 19013 O O . LYS C 1 255 ? -22.730 53.551 -44.618 1.00 19.15 274 LYS C O 1
ATOM 19032 N N . GLU C 1 256 ? -20.994 54.775 -43.846 1.00 17.61 275 GLU C N 1
ATOM 19033 C CA . GLU C 1 256 ? -21.127 54.349 -42.458 1.00 19.44 275 GLU C CA 1
ATOM 19034 C C . GLU C 1 256 ? -21.596 55.525 -41.598 1.00 17.91 275 GLU C C 1
ATOM 19035 O O . GLU C 1 256 ? -21.109 56.643 -41.765 1.00 17.69 275 GLU C O 1
ATOM 19047 N N . PRO C 1 257 ? -22.568 55.299 -40.696 1.00 18.63 276 PRO C N 1
ATOM 19048 C CA . PRO C 1 257 ? -22.970 56.412 -39.826 1.00 19.62 276 PRO C CA 1
ATOM 19049 C C . PRO C 1 257 ? -21.836 56.895 -38.937 1.00 19.64 276 PRO C C 1
ATOM 19050 O O . PRO C 1 257 ? -21.127 56.077 -38.348 1.00 19.63 276 PRO C O 1
ATOM 19061 N N . LEU C 1 258 ? -21.664 58.206 -38.840 1.00 19.76 277 LEU C N 1
ATOM 19062 C CA . LEU C 1 258 ? -20.637 58.769 -37.978 1.00 22.22 277 LEU C CA 1
ATOM 19063 C C . LEU C 1 258 ? -20.933 58.446 -36.519 1.00 24.70 277 LEU C C 1
ATOM 19064 O O . LEU C 1 258 ? -20.058 57.980 -35.792 1.00 23.69 277 LEU C O 1
ATOM 19080 N N . CYS C 1 259 ? -22.180 58.674 -36.111 1.00 24.90 278 CYS C N 1
ATOM 19081 C CA . CYS C 1 259 ? -22.617 58.414 -34.744 1.00 27.50 278 CYS C CA 1
ATOM 19082 C C . CYS C 1 259 ? -23.734 57.382 -34.714 1.00 28.47 278 CYS C C 1
ATOM 19083 O O . CYS C 1 259 ? -24.366 57.106 -35.734 1.00 27.05 278 CYS C O 1
ATOM 19090 N N . HIS C 1 260 ? -23.970 56.817 -33.534 1.00 26.23 279 HIS C N 1
ATOM 19091 C CA . HIS C 1 260 ? -25.028 55.832 -33.342 1.00 31.21 279 HIS C CA 1
ATOM 19092 C C . HIS C 1 260 ? -26.356 56.537 -33.063 1.00 30.53 279 HIS C C 1
ATOM 19093 O O . HIS C 1 260 ? -26.895 56.478 -31.955 1.00 34.78 279 HIS C O 1
ATOM 19106 N N . THR C 1 261 ? -26.855 57.230 -34.077 1.00 27.86 280 THR C N 1
ATOM 19107 C CA . THR C 1 261 ? -28.138 57.907 -34.023 1.00 31.87 280 THR C CA 1
ATOM 19108 C C . THR C 1 261 ? -28.932 57.523 -35.248 1.00 28.43 280 THR C C 1
ATOM 19109 O O . THR C 1 261 ? -28.352 57.170 -36.281 1.00 26.87 280 THR C O 1
ATOM 19120 N N . GLN C 1 262 ? -30.252 57.616 -35.152 1.00 29.86 281 GLN C N 1
ATOM 19121 C CA . GLN C 1 262 ? -31.101 57.297 -36.288 1.00 29.55 281 GLN C CA 1
ATOM 19122 C C . GLN C 1 262 ? -30.866 58.313 -37.404 1.00 28.25 281 GLN C C 1
ATOM 19123 O O . GLN C 1 262 ? -30.975 57.983 -38.586 1.00 27.29 281 GLN C O 1
ATOM 19137 N N . GLU C 1 263 ? -30.553 59.550 -37.023 1.00 29.76 282 GLU C N 1
ATOM 19138 C CA . GLU C 1 263 ? -30.277 60.603 -37.997 1.00 28.04 282 GLU C CA 1
ATOM 19139 C C . GLU C 1 263 ? -29.083 60.259 -38.889 1.00 27.60 282 GLU C C 1
ATOM 19140 O O . GLU C 1 263 ? -29.119 60.495 -40.097 1.00 25.41 282 GLU C O 1
ATOM 19152 N N . ASP C 1 264 ? -28.021 59.719 -38.296 1.00 25.19 283 ASP C N 1
ATOM 19153 C CA . ASP C 1 264 ? -26.829 59.369 -39.062 1.00 24.38 283 ASP C CA 1
ATOM 19154 C C . ASP C 1 264 ? -27.033 58.068 -39.837 1.00 22.81 283 ASP C C 1
ATOM 19155 O O . ASP C 1 264 ? -26.541 57.925 -40.953 1.00 21.56 283 ASP C O 1
ATOM 19164 N N . LYS C 1 265 ? -27.775 57.131 -39.257 1.00 25.95 284 LYS C N 1
ATOM 19165 C CA . LYS C 1 265 ? -28.100 55.899 -39.959 1.00 23.47 284 LYS C CA 1
ATOM 19166 C C . LYS C 1 265 ? -28.899 56.207 -41.224 1.00 23.16 284 LYS C C 1
ATOM 19167 O O . LYS C 1 265 ? -28.624 55.657 -42.299 1.00 23.19 284 LYS C O 1
ATOM 19186 N N . ASP C 1 266 ? -29.864 57.111 -41.099 1.00 24.20 285 ASP C N 1
ATOM 19187 C CA . ASP C 1 266 ? -30.677 57.526 -42.233 1.00 24.35 285 ASP C CA 1
ATOM 19188 C C . ASP C 1 266 ? -29.813 58.253 -43.279 1.00 24.58 285 ASP C C 1
ATOM 19189 O O . ASP C 1 266 ? -29.972 58.043 -44.481 1.00 25.19 285 ASP C O 1
ATOM 19198 N N . ALA C 1 267 ? -28.895 59.102 -42.823 1.00 22.49 286 ALA C N 1
ATOM 19199 C CA . ALA C 1 267 ? -28.035 59.848 -43.741 1.00 21.74 286 ALA C CA 1
ATOM 19200 C C . ALA C 1 267 ? -27.121 58.905 -44.526 1.00 21.85 286 ALA C C 1
ATOM 19201 O O . ALA C 1 267 ? -26.892 59.095 -45.728 1.00 21.96 286 ALA C O 1
ATOM 19208 N N . ALA C 1 268 ? -26.601 57.886 -43.849 1.00 22.04 287 ALA C N 1
ATOM 19209 C CA . ALA C 1 268 ? -25.723 56.911 -44.492 1.00 20.09 287 ALA C CA 1
ATOM 19210 C C . ALA C 1 268 ? -26.486 56.095 -45.538 1.00 18.55 287 ALA C C 1
ATOM 19211 O O . ALA C 1 268 ? -26.017 55.916 -46.661 1.00 17.64 287 ALA C O 1
ATOM 19218 N N . GLU C 1 269 ? -27.663 55.603 -45.163 1.00 21.81 288 GLU C N 1
ATOM 19219 C CA . GLU C 1 269 ? -28.515 54.861 -46.090 1.00 20.77 288 GLU C CA 1
ATOM 19220 C C . GLU C 1 269 ? -28.884 55.734 -47.281 1.00 22.33 288 GLU C C 1
ATOM 19221 O O . GLU C 1 269 ? -28.886 55.278 -48.425 1.00 20.49 288 GLU C O 1
ATOM 19233 N N . ARG C 1 270 ? -29.195 56.997 -47.007 1.00 22.48 289 ARG C N 1
ATOM 19234 C CA . ARG C 1 270 ? -29.576 57.935 -48.056 1.00 21.99 289 ARG C CA 1
ATOM 19235 C C . ARG C 1 270 ? -28.469 58.120 -49.093 1.00 21.72 289 ARG C C 1
ATOM 19236 O O . ARG C 1 270 ? -28.740 58.223 -50.289 1.00 19.92 289 ARG C O 1
ATOM 19257 N N . SER C 1 271 ? -27.221 58.149 -48.641 1.00 18.13 290 SER C N 1
ATOM 19258 C CA . SER C 1 271 ? -26.094 58.285 -49.562 1.00 16.97 290 SER C CA 1
ATOM 19259 C C . SER C 1 271 ? -25.912 57.034 -50.423 1.00 19.72 290 SER C C 1
ATOM 19260 O O . SER C 1 271 ? -25.555 57.134 -51.591 1.00 17.89 290 SER C O 1
ATOM 19268 N N . LEU C 1 272 ? -26.144 55.856 -49.854 1.00 16.61 291 LEU C N 1
ATOM 19269 C CA . LEU C 1 272 ? -26.096 54.635 -50.650 1.00 16.90 291 LEU C CA 1
ATOM 19270 C C . LEU C 1 272 ? -27.186 54.663 -51.711 1.00 17.67 291 LEU C C 1
ATOM 19271 O O . LEU C 1 272 ? -26.974 54.210 -52.842 1.00 18.18 291 LEU C O 1
ATOM 19287 N N . ILE C 1 273 ? -28.349 55.195 -51.353 1.00 20.79 292 ILE C N 1
ATOM 19288 C CA . ILE C 1 273 ? -29.438 55.331 -52.311 1.00 18.83 292 ILE C CA 1
ATOM 19289 C C . ILE C 1 273 ? -29.030 56.287 -53.435 1.00 20.00 292 ILE C C 1
ATOM 19290 O O . ILE C 1 273 ? -29.185 55.963 -54.616 1.00 19.36 292 ILE C O 1
ATOM 19306 N N . TRP C 1 274 ? -28.494 57.455 -53.081 1.00 18.45 293 TRP C N 1
ATOM 19307 C CA . TRP C 1 274 ? -28.159 58.466 -54.090 1.00 17.95 293 TRP C CA 1
ATOM 19308 C C . TRP C 1 274 ? -26.987 58.068 -54.994 1.00 16.96 293 TRP C C 1
ATOM 19309 O O . TRP C 1 274 ? -26.944 58.449 -56.167 1.00 19.00 293 TRP C O 1
ATOM 19330 N N . TYR C 1 275 ? -26.035 57.311 -54.451 1.00 17.68 294 TYR C N 1
ATOM 19331 C CA . TYR C 1 275 ? -24.861 56.900 -55.221 1.00 15.75 294 TYR C CA 1
ATOM 19332 C C . TYR C 1 275 ? -25.162 55.669 -56.073 1.00 15.57 294 TYR C C 1
ATOM 19333 O O . TYR C 1 275 ? -24.881 55.655 -57.275 1.00 16.05 294 TYR C O 1
ATOM 19351 N N . LEU C 1 276 ? -25.740 54.646 -55.446 1.00 17.08 295 LEU C N 1
ATOM 19352 C CA . LEU C 1 276 ? -25.851 53.329 -56.069 1.00 15.54 295 LEU C CA 1
ATOM 19353 C C . LEU C 1 276 ? -27.262 52.995 -56.539 1.00 19.48 295 LEU C C 1
ATOM 19354 O O . LEU C 1 276 ? -27.452 52.596 -57.688 1.00 18.49 295 LEU C O 1
ATOM 19370 N N . ALA C 1 277 ? -28.257 53.171 -55.672 1.00 17.50 296 ALA C N 1
ATOM 19371 C CA . ALA C 1 277 ? -29.631 52.828 -56.039 1.00 18.73 296 ALA C CA 1
ATOM 19372 C C . ALA C 1 277 ? -30.140 53.735 -57.163 1.00 19.27 296 ALA C C 1
ATOM 19373 O O . ALA C 1 277 ? -31.030 53.354 -57.927 1.00 20.47 296 ALA C O 1
ATOM 19380 N N . TRP C 1 278 ? -29.562 54.927 -57.255 1.00 18.80 297 TRP C N 1
ATOM 19381 C CA . TRP C 1 278 ? -29.809 55.850 -58.359 1.00 19.24 297 TRP C CA 1
ATOM 19382 C C . TRP C 1 278 ? -29.787 55.119 -59.707 1.00 20.85 297 TRP C C 1
ATOM 19383 O O . TRP C 1 278 ? -30.662 55.325 -60.546 1.00 22.97 297 TRP C O 1
ATOM 19404 N N . PHE C 1 279 ? -28.806 54.237 -59.886 1.00 18.58 298 PHE C N 1
ATOM 19405 C CA . PHE C 1 279 ? -28.689 53.441 -61.107 1.00 18.70 298 PHE C CA 1
ATOM 19406 C C . PHE C 1 279 ? -29.239 52.021 -60.953 1.00 24.15 298 PHE C C 1
ATOM 19407 O O . PHE C 1 279 ? -29.839 51.477 -61.879 1.00 20.71 298 PHE C O 1
ATOM 19424 N N . ALA C 1 280 ? -29.049 51.416 -59.786 1.00 19.91 299 ALA C N 1
ATOM 19425 C CA . ALA C 1 280 ? -29.381 50.002 -59.633 1.00 21.05 299 ALA C CA 1
ATOM 19426 C C . ALA C 1 280 ? -30.887 49.754 -59.469 1.00 22.52 299 ALA C C 1
ATOM 19427 O O . ALA C 1 280 ? -31.385 48.708 -59.889 1.00 21.37 299 ALA C O 1
ATOM 19434 N N . ASP C 1 281 ? -31.621 50.696 -58.879 1.00 22.93 300 ASP C N 1
ATOM 19435 C CA . ASP C 1 281 ? -33.068 50.524 -58.763 1.00 22.90 300 ASP C CA 1
ATOM 19436 C C . ASP C 1 281 ? -33.706 50.530 -60.163 1.00 23.43 300 ASP C C 1
ATOM 19437 O O . ASP C 1 281 ? -34.539 49.681 -60.461 1.00 24.49 300 ASP C O 1
ATOM 19446 N N . PRO C 1 282 ? -33.305 51.469 -61.037 1.00 23.16 301 PRO C N 1
ATOM 19447 C CA . PRO C 1 282 ? -33.805 51.354 -62.410 1.00 25.62 301 PRO C CA 1
ATOM 19448 C C . PRO C 1 282 ? -33.502 50.004 -63.067 1.00 24.17 301 PRO C C 1
ATOM 19449 O O . PRO C 1 282 ? -34.399 49.403 -63.662 1.00 25.43 301 PRO C O 1
ATOM 19460 N N . ILE C 1 283 ? -32.271 49.522 -62.933 1.00 22.92 302 ILE C N 1
ATOM 19461 C CA . ILE C 1 283 ? -31.852 48.295 -63.595 1.00 24.11 302 ILE C CA 1
ATOM 19462 C C . ILE C 1 283 ? -32.534 47.052 -63.006 1.00 23.67 302 ILE C C 1
ATOM 19463 O O . ILE C 1 283 ? -32.841 46.111 -63.741 1.00 25.33 302 ILE C O 1
ATOM 19479 N N . TYR C 1 284 ? -32.806 47.057 -61.702 1.00 25.24 303 TYR C N 1
ATOM 19480 C CA . TYR C 1 284 ? -33.393 45.888 -61.040 1.00 24.23 303 TYR C CA 1
ATOM 19481 C C . TYR C 1 284 ? -34.894 46.014 -60.816 1.00 29.77 303 TYR C C 1
ATOM 19482 O O . TYR C 1 284 ? -35.614 45.016 -60.896 1.00 32.20 303 TYR C O 1
ATOM 19500 N N . LYS C 1 285 ? -35.377 47.235 -60.603 1.00 30.21 304 LYS C N 1
ATOM 19501 C CA . LYS C 1 285 ? -36.775 47.444 -60.218 1.00 34.18 304 LYS C CA 1
ATOM 19502 C C . LYS C 1 285 ? -37.569 48.213 -61.276 1.00 33.47 304 LYS C C 1
ATOM 19503 O O . LYS C 1 285 ? -38.797 48.183 -61.270 1.00 34.11 304 LYS C O 1
ATOM 19522 N N . GLY C 1 286 ? -36.867 48.891 -62.180 1.00 30.55 305 GLY C N 1
ATOM 19523 C CA . GLY C 1 286 ? -37.498 49.542 -63.318 1.00 30.23 305 GLY C CA 1
ATOM 19524 C C . GLY C 1 286 ? -37.681 51.051 -63.227 1.00 34.51 305 GLY C C 1
ATOM 19525 O O . GLY C 1 286 ? -38.104 51.671 -64.201 1.00 38.30 305 GLY C O 1
ATOM 19529 N N . ASP C 1 287 ? -37.356 51.653 -62.085 1.00 29.97 306 ASP C N 1
ATOM 19530 C CA . ASP C 1 287 ? -37.517 53.095 -61.923 1.00 28.09 306 ASP C CA 1
ATOM 19531 C C . ASP C 1 287 ? -36.556 53.635 -60.870 1.00 26.65 306 ASP C C 1
ATOM 19532 O O . ASP C 1 287 ? -35.973 52.877 -60.102 1.00 26.56 306 ASP C O 1
ATOM 19541 N N . TYR C 1 288 ? -36.389 54.951 -60.848 1.00 26.52 307 TYR C N 1
ATOM 19542 C CA . TYR C 1 288 ? -35.591 55.600 -59.817 1.00 25.41 307 TYR C CA 1
ATOM 19543 C C . TYR C 1 288 ? -36.189 55.362 -58.429 1.00 25.79 307 TYR C C 1
ATOM 19544 O O . TYR C 1 288 ? -37.383 55.085 -58.306 1.00 29.34 307 TYR C O 1
ATOM 19562 N N . PRO C 1 289 ? -35.361 55.467 -57.375 1.00 24.72 308 PRO C N 1
ATOM 19563 C CA . PRO C 1 289 ? -35.925 55.453 -56.019 1.00 27.47 308 PRO C CA 1
ATOM 19564 C C . PRO C 1 289 ? -36.954 56.560 -55.853 1.00 29.35 308 PRO C C 1
ATOM 19565 O O . PRO C 1 289 ? -36.701 57.686 -56.274 1.00 30.73 308 PRO C O 1
ATOM 19576 N N . GLU C 1 290 ? -38.100 56.244 -55.258 1.00 33.66 309 GLU C N 1
ATOM 19577 C CA . GLU C 1 290 ? -39.152 57.234 -55.075 1.00 33.18 309 GLU C CA 1
ATOM 19578 C C . GLU C 1 290 ? -38.643 58.436 -54.293 1.00 28.91 309 GLU C C 1
ATOM 19579 O O . GLU C 1 290 ? -39.030 59.568 -54.574 1.00 31.50 309 GLU C O 1
ATOM 19591 N N . GLU C 1 291 ? -37.754 58.207 -53.332 1.00 28.75 310 GLU C N 1
ATOM 19592 C CA . GLU C 1 291 ? -37.303 59.306 -52.491 1.00 30.48 310 GLU C CA 1
ATOM 19593 C C . GLU C 1 291 ? -36.421 60.281 -53.282 1.00 26.77 310 GLU C C 1
ATOM 19594 O O . GLU C 1 291 ? -36.388 61.472 -52.980 1.00 28.71 310 GLU C O 1
ATOM 19606 N N . MET C 1 292 ? -35.741 59.799 -54.320 1.00 25.80 311 MET C N 1
ATOM 19607 C CA . MET C 1 292 ? -34.990 60.703 -55.186 1.00 25.21 311 MET C CA 1
ATOM 19608 C C . MET C 1 292 ? -35.954 61.559 -56.008 1.00 29.86 311 MET C C 1
ATOM 19609 O O . MET C 1 292 ? -35.794 62.776 -56.107 1.00 28.74 311 MET C O 1
ATOM 19623 N N . LYS C 1 293 ? -36.969 60.921 -56.578 1.00 27.60 312 LYS C N 1
ATOM 19624 C CA . LYS C 1 293 ? -37.968 61.620 -57.378 1.00 34.99 312 LYS C CA 1
ATOM 19625 C C . LYS C 1 293 ? -38.660 62.735 -56.583 1.00 37.48 312 LYS C C 1
ATOM 19626 O O . LYS C 1 293 ? -38.858 63.842 -57.089 1.00 37.90 312 LYS C O 1
ATOM 19645 N N . GLU C 1 294 ? -39.003 62.453 -55.330 1.00 37.86 313 GLU C N 1
ATOM 19646 C CA . GLU C 1 294 ? -39.671 63.446 -54.496 1.00 41.03 313 GLU C CA 1
ATOM 19647 C C . GLU C 1 294 ? -38.720 64.576 -54.101 1.00 35.70 313 GLU C C 1
ATOM 19648 O O . GLU C 1 294 ? -39.095 65.746 -54.100 1.00 37.52 313 GLU C O 1
ATOM 19660 N N . ARG C 1 295 ? -37.484 64.222 -53.771 1.00 30.99 314 ARG C N 1
ATOM 19661 C CA . ARG C 1 295 ? -36.493 65.199 -53.340 1.00 29.84 314 ARG C CA 1
ATOM 19662 C C . ARG C 1 295 ? -36.043 66.111 -54.488 1.00 28.62 314 ARG C C 1
ATOM 19663 O O . ARG C 1 295 ? -35.951 67.329 -54.326 1.00 31.36 314 ARG C O 1
ATOM 19684 N N . VAL C 1 296 ? -35.773 65.514 -55.643 1.00 28.38 315 VAL C N 1
ATOM 19685 C CA . VAL C 1 296 ? -35.132 66.220 -56.746 1.00 31.68 315 VAL C CA 1
ATOM 19686 C C . VAL C 1 296 ? -36.165 66.928 -57.623 1.00 30.59 315 VAL C C 1
ATOM 19687 O O . VAL C 1 296 ? -35.848 67.917 -58.281 1.00 30.50 315 VAL C O 1
ATOM 19700 N N . GLY C 1 297 ? -37.396 66.431 -57.625 1.00 32.96 316 GLY C N 1
ATOM 19701 C CA . GLY C 1 297 ? -38.486 67.123 -58.297 1.00 39.35 316 GLY C CA 1
ATOM 19702 C C . GLY C 1 297 ? -38.281 67.298 -59.792 1.00 41.54 316 GLY C C 1
ATOM 19703 O O . GLY C 1 297 ? -37.951 66.345 -60.493 1.00 47.13 316 GLY C O 1
ATOM 19707 N N . ASP C 1 298 ? -38.477 68.522 -60.278 1.00 43.09 317 ASP C N 1
ATOM 19708 C CA . ASP C 1 298 ? -38.435 68.794 -61.713 1.00 47.20 317 ASP C CA 1
ATOM 19709 C C . ASP C 1 298 ? -37.019 68.714 -62.277 1.00 38.18 317 ASP C C 1
ATOM 19710 O O . ASP C 1 298 ? -36.826 68.793 -63.488 1.00 38.84 317 ASP C O 1
ATOM 19719 N N . ARG C 1 299 ? -36.032 68.549 -61.403 1.00 34.84 318 ARG C N 1
ATOM 19720 C CA . ARG C 1 299 ? -34.650 68.375 -61.840 1.00 33.39 318 ARG C CA 1
ATOM 19721 C C . ARG C 1 299 ? -34.339 66.908 -62.122 1.00 34.79 318 ARG C C 1
ATOM 19722 O O . ARG C 1 299 ? -33.249 66.580 -62.595 1.00 33.85 318 ARG C O 1
ATOM 19743 N N . MET C 1 300 ? -35.307 66.036 -61.848 1.00 38.06 319 MET C N 1
ATOM 19744 C CA . MET C 1 300 ? -35.153 64.604 -62.077 1.00 35.72 319 MET C CA 1
ATOM 19745 C C . MET C 1 300 ? -35.903 64.165 -63.331 1.00 34.43 319 MET C C 1
ATOM 19746 O O . MET C 1 300 ? -37.125 64.274 -63.390 1.00 34.25 319 MET C O 1
ATOM 19760 N N . PRO C 1 301 ? -35.179 63.659 -64.342 1.00 33.48 320 PRO C N 1
ATOM 19761 C CA . PRO C 1 301 ? -35.902 63.199 -65.533 1.00 30.75 320 PRO C CA 1
ATOM 19762 C C . PRO C 1 301 ? -36.772 61.982 -65.236 1.00 30.58 320 PRO C C 1
ATOM 19763 O O . PRO C 1 301 ? -36.457 61.229 -64.316 1.00 30.55 320 PRO C O 1
ATOM 19774 N N . ALA C 1 302 ? -37.853 61.809 -65.996 1.00 34.07 321 ALA C N 1
ATOM 19775 C CA . ALA C 1 302 ? -38.784 60.694 -65.811 1.00 37.25 321 ALA C CA 1
ATOM 19776 C C . ALA C 1 302 ? -38.718 59.680 -66.950 1.00 34.10 321 ALA C C 1
ATOM 19777 O O . ALA C 1 302 ? -38.702 60.059 -68.121 1.00 38.70 321 ALA C O 1
ATOM 19784 N N . PHE C 1 303 ? -38.683 58.393 -66.608 1.00 34.39 322 PHE C N 1
ATOM 19785 C CA . PHE C 1 303 ? -38.759 57.331 -67.611 1.00 31.90 322 PHE C CA 1
ATOM 19786 C C . PHE C 1 303 ? -40.177 57.168 -68.138 1.00 35.33 322 PHE C C 1
ATOM 19787 O O . PHE C 1 303 ? -41.144 57.316 -67.392 1.00 34.48 322 PHE C O 1
ATOM 19804 N N . THR C 1 304 ? -40.293 56.867 -69.427 1.00 41.29 323 THR C N 1
ATOM 19805 C CA . THR C 1 304 ? -41.563 56.459 -70.008 1.00 36.11 323 THR C CA 1
ATOM 19806 C C . THR C 1 304 ? -41.836 55.017 -69.605 1.00 39.43 323 THR C C 1
ATOM 19807 O O . THR C 1 304 ? -40.937 54.332 -69.128 1.00 35.01 323 THR C O 1
ATOM 19818 N N . GLU C 1 305 ? -43.067 54.550 -69.795 1.00 41.77 324 GLU C N 1
ATOM 19819 C CA . GLU C 1 305 ? -43.411 53.178 -69.426 1.00 45.95 324 GLU C CA 1
ATOM 19820 C C . GLU C 1 305 ? -42.598 52.151 -70.208 1.00 42.52 324 GLU C C 1
ATOM 19821 O O . GLU C 1 305 ? -42.191 51.132 -69.649 1.00 40.86 324 GLU C O 1
ATOM 19833 N N . GLN C 1 306 ? -42.359 52.412 -71.491 1.00 38.53 325 GLN C N 1
ATOM 19834 C CA . GLN C 1 306 ? -41.549 51.509 -72.301 1.00 38.23 325 GLN C CA 1
ATOM 19835 C C . GLN C 1 306 ? -40.122 51.454 -71.775 1.00 34.67 325 GLN C C 1
ATOM 19836 O O . GLN C 1 306 ? -39.511 50.390 -71.735 1.00 37.70 325 GLN C O 1
ATOM 19850 N N . GLN C 1 307 ? -39.601 52.605 -71.370 1.00 33.93 326 GLN C N 1
ATOM 19851 C CA . GLN C 1 307 ? -38.240 52.684 -70.848 1.00 32.17 326 GLN C CA 1
ATOM 19852 C C . GLN C 1 307 ? -38.119 51.938 -69.519 1.00 31.30 326 GLN C C 1
ATOM 19853 O O . GLN C 1 307 ? -37.100 51.305 -69.256 1.00 30.07 326 GLN C O 1
ATOM 19867 N N . LYS C 1 308 ? -39.153 52.014 -68.683 1.00 32.31 327 LYS C N 1
ATOM 19868 C CA . LYS C 1 308 ? -39.176 51.252 -67.437 1.00 31.52 327 LYS C CA 1
ATOM 19869 C C . LYS C 1 308 ? -39.150 49.753 -67.719 1.00 35.40 327 LYS C C 1
ATOM 19870 O O . LYS C 1 308 ? -38.483 48.996 -67.015 1.00 33.52 327 LYS C O 1
ATOM 19889 N N . GLN C 1 309 ? -39.880 49.333 -68.751 1.00 33.55 328 GLN C N 1
ATOM 19890 C CA . GLN C 1 309 ? -39.913 47.931 -69.156 1.00 47.64 328 GLN C CA 1
ATOM 19891 C C . GLN C 1 309 ? -38.550 47.487 -69.672 1.00 33.78 328 GLN C C 1
ATOM 19892 O O . GLN C 1 309 ? -38.079 46.395 -69.349 1.00 33.26 328 GLN C O 1
ATOM 19906 N N . ASP C 1 310 ? -37.921 48.341 -70.472 1.00 33.19 329 ASP C N 1
ATOM 19907 C CA . ASP C 1 310 ? -36.589 48.061 -71.000 1.00 31.74 329 ASP C CA 1
ATOM 19908 C C . ASP C 1 310 ? -35.559 47.958 -69.873 1.00 28.82 329 ASP C C 1
ATOM 19909 O O . ASP C 1 310 ? -34.623 47.161 -69.951 1.00 31.34 329 ASP C O 1
ATOM 19918 N N . LEU C 1 311 ? -35.726 48.769 -68.832 1.00 28.45 330 LEU C N 1
ATOM 19919 C CA . LEU C 1 311 ? -34.743 48.816 -67.751 1.00 27.00 330 LEU C CA 1
ATOM 19920 C C . LEU C 1 311 ? -34.906 47.686 -66.733 1.00 26.85 330 LEU C C 1
ATOM 19921 O O . LEU C 1 311 ? -33.919 47.081 -66.321 1.00 26.39 330 LEU C O 1
ATOM 19937 N N . LYS C 1 312 ? -36.140 47.377 -66.345 1.00 28.00 331 LYS C N 1
ATOM 19938 C CA . LYS C 1 312 ? -36.357 46.379 -65.304 1.00 30.18 331 LYS C CA 1
ATOM 19939 C C . LYS C 1 312 ? -35.819 45.008 -65.699 1.00 28.36 331 LYS C C 1
ATOM 19940 O O . LYS C 1 312 ? -36.234 44.426 -66.704 1.00 30.01 331 LYS C O 1
ATOM 19959 N N . GLY C 1 313 ? -34.893 44.499 -64.891 1.00 27.47 332 GLY C N 1
ATOM 19960 C CA . GLY C 1 313 ? -34.321 43.183 -65.105 1.00 27.52 332 GLY C CA 1
ATOM 19961 C C . GLY C 1 313 ? -33.237 43.188 -66.161 1.00 27.08 332 GLY C C 1
ATOM 19962 O O . GLY C 1 313 ? -32.956 42.159 -66.780 1.00 29.90 332 GLY C O 1
ATOM 19966 N N . SER C 1 314 ? -32.624 44.346 -66.377 1.00 24.92 333 SER C N 1
ATOM 19967 C CA . SER C 1 314 ? -31.638 44.483 -67.447 1.00 24.36 333 SER C CA 1
ATOM 19968 C C . SER C 1 314 ? -30.207 44.216 -66.968 1.00 25.62 333 SER C C 1
ATOM 19969 O O . SER C 1 314 ? -29.259 44.836 -67.450 1.00 24.96 333 SER C O 1
ATOM 19977 N N . ALA C 1 315 ? -30.049 43.288 -66.027 1.00 22.76 334 ALA C N 1
ATOM 19978 C CA . ALA C 1 315 ? -28.718 42.842 -65.613 1.00 21.46 334 ALA C CA 1
ATOM 19979 C C . ALA C 1 315 ? -28.740 41.381 -65.174 1.00 22.13 334 ALA C C 1
ATOM 19980 O O . ALA C 1 315 ? -29.640 40.951 -64.457 1.00 26.51 334 ALA C O 1
ATOM 19987 N N . ASP C 1 316 ? -27.730 40.627 -65.599 1.00 21.19 335 ASP C N 1
ATOM 19988 C CA . ASP C 1 316 ? -27.593 39.222 -65.228 1.00 23.16 335 ASP C CA 1
ATOM 19989 C C . ASP C 1 316 ? -26.727 39.078 -63.990 1.00 21.94 335 ASP C C 1
ATOM 19990 O O . ASP C 1 316 ? -26.712 38.033 -63.340 1.00 23.44 335 ASP C O 1
ATOM 19999 N N . PHE C 1 317 ? -26.002 40.141 -63.670 1.00 19.43 336 PHE C N 1
ATOM 20000 C CA . PHE C 1 317 ? -25.126 40.164 -62.511 1.00 18.72 336 PHE C CA 1
ATOM 20001 C C . PHE C 1 317 ? -24.961 41.609 -62.085 1.00 22.46 336 PHE C C 1
ATOM 20002 O O . PHE C 1 317 ? -25.283 42.521 -62.849 1.00 20.74 336 PHE C O 1
ATOM 20019 N N . PHE C 1 318 ? -24.438 41.800 -60.879 1.00 19.77 337 PHE C N 1
ATOM 20020 C CA . PHE C 1 318 ? -24.227 43.122 -60.304 1.00 18.23 337 PHE C CA 1
ATOM 20021 C C . PHE C 1 318 ? -22.741 43.450 -60.315 1.00 16.41 337 PHE C C 1
ATOM 20022 O O . PHE C 1 318 ? -21.973 42.908 -59.524 1.00 15.72 337 PHE C O 1
ATOM 20039 N N . GLY C 1 319 ? -22.323 44.319 -61.235 1.00 18.12 338 GLY C N 1
ATOM 20040 C CA . GLY C 1 319 ? -20.950 44.780 -61.263 1.00 16.70 338 GLY C CA 1
ATOM 20041 C C . GLY C 1 319 ? -20.778 45.949 -60.311 1.00 16.36 338 GLY C C 1
ATOM 20042 O O . GLY C 1 319 ? -21.593 46.866 -60.320 1.00 17.18 338 GLY C O 1
ATOM 20046 N N . ILE C 1 320 ? -19.749 45.903 -59.468 1.00 15.92 339 ILE C N 1
ATOM 20047 C CA . ILE C 1 320 ? -19.505 46.968 -58.496 1.00 13.61 339 ILE C CA 1
ATOM 20048 C C . ILE C 1 320 ? -18.009 47.298 -58.373 1.00 18.44 339 ILE C C 1
ATOM 20049 O O . ILE C 1 320 ? -17.179 46.421 -58.121 1.00 14.85 339 ILE C O 1
ATOM 20065 N N . ASN C 1 321 ? -17.681 48.575 -58.581 1.00 13.42 340 ASN C N 1
ATOM 20066 C CA . ASN C 1 321 ? -16.369 49.121 -58.254 1.00 11.33 340 ASN C CA 1
ATOM 20067 C C . ASN C 1 321 ? -16.397 49.657 -56.827 1.00 12.26 340 ASN C C 1
ATOM 20068 O O . ASN C 1 321 ? -17.344 50.334 -56.444 1.00 13.45 340 ASN C O 1
ATOM 20079 N N . HIS C 1 322 ? -15.371 49.354 -56.043 1.00 11.03 341 HIS C N 1
ATOM 20080 C CA . HIS C 1 322 ? -15.317 49.806 -54.657 1.00 13.93 341 HIS C CA 1
ATOM 20081 C C . HIS C 1 322 ? -13.895 50.006 -54.156 1.00 11.93 341 HIS C C 1
ATOM 20082 O O . HIS C 1 322 ? -13.040 49.132 -54.320 1.00 11.78 341 HIS C O 1
ATOM 20095 N N . TYR C 1 323 ? -13.674 51.140 -53.490 1.00 11.90 342 TYR C N 1
ATOM 20096 C CA . TYR C 1 323 ? -12.352 51.525 -53.029 1.00 12.85 342 TYR C CA 1
ATOM 20097 C C . TYR C 1 323 ? -12.283 51.946 -51.571 1.00 13.01 342 TYR C C 1
ATOM 20098 O O . TYR C 1 323 ? -11.270 51.727 -50.915 1.00 12.12 342 TYR C O 1
ATOM 20116 N N . ALA C 1 324 ? -13.334 52.606 -51.093 1.00 13.03 343 ALA C N 1
ATOM 20117 C CA . ALA C 1 324 ? -13.223 53.426 -49.888 1.00 13.88 343 ALA C CA 1
ATOM 20118 C C . ALA C 1 324 ? -14.523 53.537 -49.101 1.00 13.62 343 ALA C C 1
ATOM 20119 O O . ALA C 1 324 ? -15.577 53.109 -49.558 1.00 13.52 343 ALA C O 1
ATOM 20126 N N . THR C 1 325 ? -14.422 54.140 -47.914 1.00 13.53 344 THR C N 1
ATOM 20127 C CA . THR C 1 325 ? -15.556 54.336 -47.023 1.00 14.35 344 THR C CA 1
ATOM 20128 C C . THR C 1 325 ? -15.645 55.794 -46.582 1.00 16.50 344 THR C C 1
ATOM 20129 O O . THR C 1 325 ? -14.630 56.445 -46.334 1.00 15.40 344 THR C O 1
ATOM 20140 N N . ASN C 1 326 ? -16.877 56.292 -46.502 1.00 16.55 345 ASN C N 1
ATOM 20141 C CA . ASN C 1 326 ? -17.164 57.620 -45.963 1.00 15.65 345 ASN C CA 1
ATOM 20142 C C . ASN C 1 326 ? -18.016 57.499 -44.721 1.00 16.58 345 ASN C C 1
ATOM 20143 O O . ASN C 1 326 ? -18.855 56.603 -44.634 1.00 17.60 345 ASN C O 1
ATOM 20154 N N . LEU C 1 327 ? -17.816 58.411 -43.772 1.00 17.25 346 LEU C N 1
ATOM 20155 C CA . LEU C 1 327 ? -18.718 58.551 -42.636 1.00 18.71 346 LEU C CA 1
ATOM 20156 C C . LEU C 1 327 ? -19.790 59.570 -42.982 1.00 20.71 346 LEU C C 1
ATOM 20157 O O . LEU C 1 327 ? -19.486 60.605 -43.571 1.00 22.71 346 LEU C O 1
ATOM 20173 N N . LEU C 1 328 ? -21.039 59.273 -42.632 1.00 20.53 347 LEU C N 1
ATOM 20174 C CA . LEU C 1 328 ? -22.167 60.154 -42.928 1.00 21.37 347 LEU C CA 1
ATOM 20175 C C . LEU C 1 328 ? -22.838 60.668 -41.658 1.00 23.44 347 LEU C C 1
ATOM 20176 O O . LEU C 1 328 ? -23.058 59.920 -40.701 1.00 23.81 347 LEU C O 1
ATOM 20192 N N . GLN C 1 329 ? -23.154 61.960 -41.681 1.00 23.62 348 GLN C N 1
ATOM 20193 C CA . GLN C 1 329 ? -23.835 62.655 -40.593 1.00 26.37 348 GLN C CA 1
ATOM 20194 C C . GLN C 1 329 ? -25.135 63.275 -41.089 1.00 27.39 348 GLN C C 1
ATOM 20195 O O . GLN C 1 329 ? -25.188 63.847 -42.179 1.00 27.35 348 GLN C O 1
ATOM 20209 N N . GLY C 1 330 ? -26.183 63.157 -40.285 1.00 23.35 349 GLY C N 1
ATOM 20210 C CA . GLY C 1 330 ? -27.434 63.828 -40.572 1.00 24.14 349 GLY C CA 1
ATOM 20211 C C . GLY C 1 330 ? -27.276 65.311 -40.286 1.00 27.07 349 GLY C C 1
ATOM 20212 O O . GLY C 1 330 ? -26.896 65.677 -39.176 1.00 31.37 349 GLY C O 1
ATOM 20216 N N . PRO C 1 331 ? -27.565 66.175 -41.277 1.00 31.15 350 PRO C N 1
ATOM 20217 C CA . PRO C 1 331 ? -27.418 67.617 -41.031 1.00 31.74 350 PRO C CA 1
ATOM 20218 C C . PRO C 1 331 ? -28.265 68.128 -39.880 1.00 33.17 350 PRO C C 1
ATOM 20219 O O . PRO C 1 331 ? -29.397 67.686 -39.688 1.00 34.40 350 PRO C O 1
ATOM 20230 N N . THR C 1 332 ? -27.704 69.077 -39.137 1.00 39.00 351 THR C N 1
ATOM 20231 C CA . THR C 1 332 ? -28.355 69.641 -37.961 1.00 42.64 351 THR C CA 1
ATOM 20232 C C . THR C 1 332 ? -29.508 70.547 -38.367 1.00 49.89 351 THR C C 1
ATOM 20233 O O . THR C 1 332 ? -30.498 70.667 -37.649 1.00 56.37 351 THR C O 1
ATOM 20244 N N . GLU C 1 333 ? -29.386 71.147 -39.545 1.00 52.24 352 GLU C N 1
ATOM 20245 C CA . GLU C 1 333 ? -30.427 72.010 -40.094 1.00 60.86 352 GLU C CA 1
ATOM 20246 C C . GLU C 1 333 ? -30.859 71.559 -41.473 1.00 51.37 352 GLU C C 1
ATOM 20247 O O . GLU C 1 333 ? -30.092 70.960 -42.221 1.00 42.70 352 GLU C O 1
ATOM 20259 N N . LYS C 1 334 ? -32.118 71.836 -41.777 1.00 51.44 353 LYS C N 1
ATOM 20260 C CA . LYS C 1 334 ? -32.720 71.436 -43.033 1.00 58.37 353 LYS C CA 1
ATOM 20261 C C . LYS C 1 334 ? -31.940 71.976 -44.240 1.00 53.22 353 LYS C C 1
ATOM 20262 O O . LYS C 1 334 ? -31.782 73.190 -44.394 1.00 50.17 353 LYS C O 1
ATOM 20281 N N . ILE C 1 335 ? -31.433 71.068 -45.074 1.00 49.92 354 ILE C N 1
ATOM 20282 C CA . ILE C 1 335 ? -30.748 71.447 -46.309 1.00 46.23 354 ILE C CA 1
ATOM 20283 C C . ILE C 1 335 ? -31.738 71.544 -47.464 1.00 35.75 354 ILE C C 1
ATOM 20284 O O . ILE C 1 335 ? -32.496 70.608 -47.719 1.00 32.64 354 ILE C O 1
ATOM 20300 N N . GLY C 1 336 ? -31.690 72.646 -48.203 1.00 34.80 355 GLY C N 1
ATOM 20301 C CA . GLY C 1 336 ? -32.555 72.820 -49.355 1.00 36.59 355 GLY C CA 1
ATOM 20302 C C . GLY C 1 336 ? -32.072 71.972 -50.519 1.00 36.47 355 GLY C C 1
ATOM 20303 O O . GLY C 1 336 ? -30.866 71.854 -50.731 1.00 32.57 355 GLY C O 1
ATOM 20307 N N . ALA C 1 337 ? -33.001 71.354 -51.244 1.00 37.88 356 ALA C N 1
ATOM 20308 C CA . ALA C 1 337 ? -32.662 70.598 -52.447 1.00 36.03 356 ALA C CA 1
ATOM 20309 C C . ALA C 1 337 ? -32.390 71.552 -53.615 1.00 32.86 356 ALA C C 1
ATOM 20310 O O . ALA C 1 337 ? -33.296 72.231 -54.085 1.00 38.58 356 ALA C O 1
ATOM 20317 N N . GLU C 1 338 ? -31.156 71.562 -54.111 1.00 28.25 357 GLU C N 1
ATOM 20318 C CA . GLU C 1 338 ? -30.748 72.504 -55.155 1.00 29.23 357 GLU C CA 1
ATOM 20319 C C . GLU C 1 338 ? -29.811 71.848 -56.165 1.00 31.84 357 GLU C C 1
ATOM 20320 O O . GLU C 1 338 ? -29.692 72.298 -57.304 1.00 26.87 357 GLU C O 1
ATOM 20332 N N . ASN C 1 339 ? -29.116 70.813 -55.716 1.00 25.07 358 ASN C N 1
ATOM 20333 C CA . ASN C 1 339 ? -28.118 70.146 -56.530 1.00 23.96 358 ASN C CA 1
ATOM 20334 C C . ASN C 1 339 ? -27.738 68.794 -55.929 1.00 22.58 358 ASN C C 1
ATOM 20335 O O . ASN C 1 339 ? -28.121 68.487 -54.805 1.00 22.54 358 ASN C O 1
ATOM 20346 N N . TYR C 1 340 ? -26.981 67.994 -56.674 1.00 21.57 359 TYR C N 1
ATOM 20347 C CA . TYR C 1 340 ? -26.757 66.595 -56.305 1.00 20.39 359 TYR C CA 1
ATOM 20348 C C . TYR C 1 340 ? -26.364 66.409 -54.829 1.00 22.32 359 TYR C C 1
ATOM 20349 O O . TYR C 1 340 ? -26.991 65.634 -54.107 1.00 21.06 359 TYR C O 1
ATOM 20367 N N . PHE C 1 341 ? -25.351 67.129 -54.364 1.00 20.22 360 PHE C N 1
ATOM 20368 C CA . PHE C 1 341 ? -24.842 66.875 -53.021 1.00 19.95 360 PHE C CA 1
ATOM 20369 C C . PHE C 1 341 ? -25.708 67.497 -51.920 1.00 20.96 360 PHE C C 1
ATOM 20370 O O . PHE C 1 341 ? -25.688 67.017 -50.786 1.00 23.56 360 PHE C O 1
ATOM 20387 N N . SER C 1 342 ? -26.476 68.536 -52.235 1.00 22.08 361 SER C N 1
ATOM 20388 C CA . SER C 1 342 ? -27.432 69.050 -51.256 1.00 23.13 361 SER C CA 1
ATOM 20389 C C . SER C 1 342 ? -28.675 68.148 -51.234 1.00 23.87 361 SER C C 1
ATOM 20390 O O . SER C 1 342 ? -29.287 67.955 -50.182 1.00 24.64 361 SER C O 1
ATOM 20398 N N . ASP C 1 343 ? -29.015 67.564 -52.381 1.00 24.65 362 ASP C N 1
ATOM 20399 C CA . ASP C 1 343 ? -30.175 66.682 -52.491 1.00 22.52 362 ASP C CA 1
ATOM 20400 C C . ASP C 1 343 ? -30.063 65.470 -51.566 1.00 21.81 362 ASP C C 1
ATOM 20401 O O . ASP C 1 343 ? -31.038 65.061 -50.947 1.00 22.28 362 ASP C O 1
ATOM 20410 N N . LEU C 1 344 ? -28.875 64.890 -51.453 1.00 20.80 363 LEU C N 1
ATOM 20411 C CA . LEU C 1 344 ? -28.752 63.670 -50.664 1.00 21.58 363 LEU C CA 1
ATOM 20412 C C . LEU C 1 344 ? -28.742 63.950 -49.155 1.00 20.76 363 LEU C C 1
ATOM 20413 O O . LEU C 1 344 ? -28.744 63.018 -48.349 1.00 24.47 363 LEU C O 1
ATOM 20429 N N . ASN C 1 345 ? -28.781 65.228 -48.787 1.00 23.48 364 ASN C N 1
ATOM 20430 C CA . ASN C 1 345 ? -28.959 65.659 -47.396 1.00 22.50 364 ASN C CA 1
ATOM 20431 C C . ASN C 1 345 ? -28.090 64.885 -46.408 1.00 26.64 364 ASN C C 1
ATOM 20432 O O . ASN C 1 345 ? -28.594 64.162 -45.546 1.00 26.63 364 ASN C O 1
ATOM 20443 N N . GLY C 1 346 ? -26.780 65.034 -46.547 1.00 23.50 365 GLY C N 1
ATOM 20444 C CA . GLY C 1 346 ? -25.839 64.327 -45.700 1.00 21.15 365 GLY C CA 1
ATOM 20445 C C . GLY C 1 346 ? -24.495 65.019 -45.689 1.00 25.55 365 GLY C C 1
ATOM 20446 O O . GLY C 1 346 ? -24.049 65.539 -46.717 1.00 26.72 365 GLY C O 1
ATOM 20450 N N . TRP C 1 347 ? -23.855 65.015 -44.523 1.00 24.28 366 TRP C N 1
ATOM 20451 C CA . TRP C 1 347 ? -22.518 65.571 -44.345 1.00 29.42 366 TRP C CA 1
ATOM 20452 C C . TRP C 1 347 ? -21.498 64.443 -44.284 1.00 25.15 366 TRP C C 1
ATOM 20453 O O . TRP C 1 347 ? -21.626 63.520 -43.478 1.00 23.34 366 TRP C O 1
ATOM 20474 N N . ILE C 1 348 ? -20.483 64.526 -45.133 1.00 21.01 367 ILE C N 1
ATOM 20475 C CA . ILE C 1 348 ? -19.510 63.461 -45.295 1.00 21.19 367 ILE C CA 1
ATOM 20476 C C . ILE C 1 348 ? -18.262 63.769 -44.472 1.00 27.47 367 ILE C C 1
ATOM 20477 O O . ILE C 1 348 ? -17.877 64.931 -44.318 1.00 31.16 367 ILE C O 1
ATOM 20493 N N . MET C 1 349 ? -17.669 62.725 -43.899 1.00 25.07 368 MET C N 1
ATOM 20494 C CA . MET C 1 349 ? -16.474 62.867 -43.076 1.00 23.08 368 MET C CA 1
ATOM 20495 C C . MET C 1 349 ? -15.583 61.629 -43.228 1.00 22.60 368 MET C C 1
ATOM 20496 O O . MET C 1 349 ? -16.063 60.544 -43.564 1.00 20.31 368 MET C O 1
ATOM 20510 N N . MET C 1 350 ? -14.286 61.805 -42.988 1.00 21.71 369 MET C N 1
ATOM 20511 C CA . MET C 1 350 ? -13.338 60.701 -42.880 1.00 19.00 369 MET C CA 1
ATOM 20512 C C . MET C 1 350 ? -12.854 60.600 -41.437 1.00 17.40 369 MET C C 1
ATOM 20513 O O . MET C 1 350 ? -12.757 61.606 -40.736 1.00 25.14 369 MET C O 1
ATOM 20527 N N . ASP C 1 351 ? -12.568 59.381 -40.999 1.00 17.75 370 ASP C N 1
ATOM 20528 C CA . ASP C 1 351 ? -11.888 59.144 -39.732 1.00 19.42 370 ASP C CA 1
ATOM 20529 C C . ASP C 1 351 ? -10.392 59.453 -39.896 1.00 17.73 370 ASP C C 1
ATOM 20530 O O . ASP C 1 351 ? -9.756 58.906 -40.799 1.00 17.34 370 ASP C O 1
ATOM 20539 N N . PRO C 1 352 ? -9.823 60.321 -39.045 1.00 18.69 371 PRO C N 1
ATOM 20540 C CA . PRO C 1 352 ? -8.406 60.673 -39.200 1.00 21.23 371 PRO C CA 1
ATOM 20541 C C . PRO C 1 352 ? -7.453 59.507 -38.980 1.00 21.26 371 PRO C C 1
ATOM 20542 O O . PRO C 1 352 ? -6.267 59.612 -39.304 1.00 22.88 371 PRO C O 1
ATOM 20553 N N . ARG C 1 353 ? -7.960 58.425 -38.404 1.00 19.72 372 ARG C N 1
ATOM 20554 C CA . ARG C 1 353 ? -7.132 57.264 -38.116 1.00 22.37 372 ARG C CA 1
ATOM 20555 C C . ARG C 1 353 ? -6.967 56.360 -39.342 1.00 20.90 372 ARG C C 1
ATOM 20556 O O . ARG C 1 353 ? -6.094 55.492 -39.365 1.00 20.83 372 ARG C O 1
ATOM 20577 N N . TRP C 1 354 ? -7.811 56.548 -40.352 1.00 17.96 373 TRP C N 1
ATOM 20578 C CA . TRP C 1 354 ? -7.686 55.790 -41.596 1.00 16.25 373 TRP C CA 1
ATOM 20579 C C . TRP C 1 354 ? -6.496 56.251 -42.435 1.00 16.38 373 TRP C C 1
ATOM 20580 O O . TRP C 1 354 ? -6.262 57.450 -42.594 1.00 17.74 373 TRP C O 1
ATOM 20601 N N . ALA C 1 355 ? -5.767 55.295 -42.997 1.00 16.61 374 ALA C N 1
ATOM 20602 C CA . ALA C 1 355 ? -4.770 55.607 -44.011 1.00 16.60 374 ALA C CA 1
ATOM 20603 C C . ALA C 1 355 ? -5.489 56.076 -45.255 1.00 16.56 374 ALA C C 1
ATOM 20604 O O . ALA C 1 355 ? -6.661 55.750 -45.446 1.00 15.04 374 ALA C O 1
ATOM 20611 N N . VAL C 1 356 ? -4.788 56.815 -46.111 1.00 14.57 375 VAL C N 1
ATOM 20612 C CA . VAL C 1 356 ? -5.383 57.324 -47.337 1.00 14.45 375 VAL C CA 1
ATOM 20613 C C . VAL C 1 356 ? -4.446 57.057 -48.512 1.00 18.43 375 VAL C C 1
ATOM 20614 O O . VAL C 1 356 ? -3.224 57.121 -48.370 1.00 17.54 375 VAL C O 1
ATOM 20627 N N . GLY C 1 357 ? -5.025 56.759 -49.669 1.00 14.29 376 GLY C N 1
ATOM 20628 C CA . GLY C 1 357 ? -4.251 56.619 -50.887 1.00 15.21 376 GLY C CA 1
ATOM 20629 C C . GLY C 1 357 ? -3.846 57.970 -51.456 1.00 13.13 376 GLY C C 1
ATOM 20630 O O . GLY C 1 357 ? -3.819 58.985 -50.753 1.00 16.87 376 GLY C O 1
ATOM 20634 N N . ASP C 1 358 ? -3.556 57.988 -52.752 1.00 13.77 377 ASP C N 1
ATOM 20635 C CA . ASP C 1 358 ? -3.003 59.174 -53.414 1.00 15.42 377 ASP C CA 1
ATOM 20636 C C . ASP C 1 358 ? -4.084 60.087 -53.966 1.00 23.74 377 ASP C C 1
ATOM 20637 O O . ASP C 1 358 ? -3.890 60.776 -54.968 1.00 34.24 377 ASP C O 1
ATOM 20646 N N . ALA C 1 359 ? -5.245 60.039 -53.334 1.00 19.30 378 ALA C N 1
ATOM 20647 C CA . ALA C 1 359 ? -6.310 60.997 -53.576 1.00 21.42 378 ALA C CA 1
ATOM 20648 C C . ALA C 1 359 ? -7.102 61.047 -52.289 1.00 17.98 378 ALA C C 1
ATOM 20649 O O . ALA C 1 359 ? -7.197 60.034 -51.589 1.00 18.66 378 ALA C O 1
ATOM 20656 N N . SER C 1 360 ? -7.675 62.206 -51.973 1.00 19.55 379 SER C N 1
ATOM 20657 C CA . SER C 1 360 ? -8.292 62.388 -50.669 1.00 19.27 379 SER C CA 1
ATOM 20658 C C . SER C 1 360 ? -9.493 61.469 -50.489 1.00 20.37 379 SER C C 1
ATOM 20659 O O . SER C 1 360 ? -9.865 61.157 -49.362 1.00 20.46 379 SER C O 1
ATOM 20667 N N . TRP C 1 361 ? -10.082 61.024 -51.596 1.00 19.17 380 TRP C N 1
ATOM 20668 C CA . TRP C 1 361 ? -11.261 60.160 -51.551 1.00 17.24 380 TRP C CA 1
ATOM 20669 C C . TRP C 1 361 ? -10.961 58.713 -51.194 1.00 16.83 380 TRP C C 1
ATOM 20670 O O . TRP C 1 361 ? -11.877 57.965 -50.847 1.00 16.93 380 TRP C O 1
ATOM 20691 N N . LEU C 1 362 ? -9.695 58.311 -51.283 1.00 15.25 381 LEU C N 1
ATOM 20692 C CA . LEU C 1 362 ? -9.349 56.904 -51.140 1.00 12.74 381 LEU C CA 1
ATOM 20693 C C . LEU C 1 362 ? -8.926 56.573 -49.710 1.00 16.14 381 LEU C C 1
ATOM 20694 O O . LEU C 1 362 ? -7.746 56.409 -49.407 1.00 16.81 381 LEU C O 1
ATOM 20710 N N . SER C 1 363 ? -9.914 56.430 -48.839 1.00 12.71 382 SER C N 1
ATOM 20711 C CA . SER C 1 363 ? -9.669 55.948 -47.493 1.00 14.29 382 SER C CA 1
ATOM 20712 C C . SER C 1 363 ? -9.479 54.436 -47.520 1.00 16.24 382 SER C C 1
ATOM 20713 O O . SER C 1 363 ? -10.136 53.721 -48.283 1.00 14.54 382 SER C O 1
ATOM 20721 N N . VAL C 1 364 ? -8.572 53.952 -46.680 1.00 15.86 383 VAL C N 1
ATOM 20722 C CA . VAL C 1 364 ? -8.255 52.531 -46.622 1.00 17.03 383 VAL C CA 1
ATOM 20723 C C . VAL C 1 364 ? -9.057 51.906 -45.497 1.00 16.29 383 VAL C C 1
ATOM 20724 O O . VAL C 1 364 ? -8.681 51.975 -44.327 1.00 14.83 383 VAL C O 1
ATOM 20737 N N . VAL C 1 365 ? -10.178 51.304 -45.875 1.00 12.84 384 VAL C N 1
ATOM 20738 C CA . VAL C 1 365 ? -11.158 50.796 -44.919 1.00 13.38 384 VAL C CA 1
ATOM 20739 C C . VAL C 1 365 ? -11.685 49.462 -45.425 1.00 15.01 384 VAL C C 1
ATOM 20740 O O . VAL C 1 365 ? -12.740 49.389 -46.056 1.00 14.85 384 VAL C O 1
ATOM 20753 N N . PRO C 1 366 ? -10.925 48.393 -45.187 1.00 16.25 385 PRO C N 1
ATOM 20754 C CA . PRO C 1 366 ? -11.273 47.122 -45.836 1.00 16.31 385 PRO C CA 1
ATOM 20755 C C . PRO C 1 366 ? -12.688 46.621 -45.548 1.00 14.14 385 PRO C C 1
ATOM 20756 O O . PRO C 1 366 ? -13.298 46.062 -46.457 1.00 15.21 385 PRO C O 1
ATOM 20767 N N . TRP C 1 367 ? -13.204 46.815 -44.336 1.00 16.46 386 TRP C N 1
ATOM 20768 C CA . TRP C 1 367 ? -14.513 46.269 -43.996 1.00 15.79 386 TRP C CA 1
ATOM 20769 C C . TRP C 1 367 ? -15.665 46.951 -44.742 1.00 15.33 386 TRP C C 1
ATOM 20770 O O . TRP C 1 367 ? -16.777 46.415 -44.790 1.00 18.33 386 TRP C O 1
ATOM 20791 N N . GLY C 1 368 ? -15.408 48.105 -45.344 1.00 14.94 387 GLY C N 1
ATOM 20792 C CA . GLY C 1 368 ? -16.396 48.728 -46.206 1.00 19.04 387 GLY C CA 1
ATOM 20793 C C . GLY C 1 368 ? -16.764 47.815 -47.366 1.00 16.75 387 GLY C C 1
ATOM 20794 O O . GLY C 1 368 ? -17.903 47.825 -47.831 1.00 16.79 387 GLY C O 1
ATOM 20798 N N . MET C 1 369 ? -15.796 47.023 -47.824 1.00 17.20 388 MET C N 1
ATOM 20799 C CA . MET C 1 369 ? -16.024 46.066 -48.906 1.00 14.74 388 MET C CA 1
ATOM 20800 C C . MET C 1 369 ? -17.087 45.061 -48.497 1.00 18.33 388 MET C C 1
ATOM 20801 O O . MET C 1 369 ? -18.001 44.765 -49.265 1.00 14.79 388 MET C O 1
ATOM 20815 N N . ARG C 1 370 ? -16.946 44.511 -47.297 1.00 15.24 389 ARG C N 1
ATOM 20816 C CA . ARG C 1 370 ? -17.901 43.526 -46.806 1.00 18.46 389 ARG C CA 1
ATOM 20817 C C . ARG C 1 370 ? -19.292 44.132 -46.687 1.00 17.03 389 ARG C C 1
ATOM 20818 O O . ARG C 1 370 ? -20.288 43.555 -47.134 1.00 18.01 389 ARG C O 1
ATOM 20839 N N . ARG C 1 371 ? -19.356 45.302 -46.062 1.00 18.12 390 ARG C N 1
ATOM 20840 C CA . ARG C 1 371 ? -20.644 45.891 -45.728 1.00 17.99 390 ARG C CA 1
ATOM 20841 C C . ARG C 1 371 ? -21.394 46.319 -46.988 1.00 16.34 390 ARG C C 1
ATOM 20842 O O . ARG C 1 371 ? -22.612 46.164 -47.058 1.00 17.45 390 ARG C O 1
ATOM 20863 N N . LEU C 1 372 ? -20.677 46.806 -47.998 1.00 17.94 391 LEU C N 1
ATOM 20864 C CA . LEU C 1 372 ? -21.325 47.171 -49.252 1.00 15.18 391 LEU C CA 1
ATOM 20865 C C . LEU C 1 372 ? -21.878 45.939 -49.968 1.00 15.67 391 LEU C C 1
ATOM 20866 O O . LEU C 1 372 ? -23.007 45.948 -50.460 1.00 16.08 391 LEU C O 1
ATOM 20882 N N . LEU C 1 373 ? -21.088 44.873 -50.016 1.00 15.92 392 LEU C N 1
ATOM 20883 C CA . LEU C 1 373 ? -21.523 43.646 -50.670 1.00 17.94 392 LEU C CA 1
ATOM 20884 C C . LEU C 1 373 ? -22.789 43.103 -50.009 1.00 19.68 392 LEU C C 1
ATOM 20885 O O . LEU C 1 373 ? -23.732 42.704 -50.691 1.00 18.04 392 LEU C O 1
ATOM 20901 N N . ARG C 1 374 ? -22.815 43.122 -48.678 1.00 17.93 393 ARG C N 1
ATOM 20902 C CA . ARG C 1 374 ? -23.974 42.676 -47.908 1.00 19.10 393 ARG C CA 1
ATOM 20903 C C . ARG C 1 374 ? -25.208 43.542 -48.196 1.00 21.75 393 ARG C C 1
ATOM 20904 O O . ARG C 1 374 ? -26.323 43.034 -48.322 1.00 20.86 393 ARG C O 1
ATOM 20925 N N . TRP C 1 375 ? -24.993 44.850 -48.314 1.00 18.33 394 TRP C N 1
ATOM 20926 C CA . TRP C 1 375 ? -26.065 45.796 -48.615 1.00 18.41 394 TRP C CA 1
ATOM 20927 C C . TRP C 1 375 ? -26.670 45.517 -49.998 1.00 18.46 394 TRP C C 1
ATOM 20928 O O . TRP C 1 375 ? -27.890 45.564 -50.179 1.00 21.81 394 TRP C O 1
ATOM 20949 N N . ILE C 1 376 ? -25.805 45.218 -50.961 1.00 18.93 395 ILE C N 1
ATOM 20950 C CA . ILE C 1 376 ? -26.235 44.886 -52.315 1.00 17.99 395 ILE C CA 1
ATOM 20951 C C . ILE C 1 376 ? -27.077 43.606 -52.331 1.00 19.44 395 ILE C C 1
ATOM 20952 O O . ILE C 1 376 ? -28.121 43.545 -52.986 1.00 19.74 395 ILE C O 1
ATOM 20968 N N . LYS C 1 377 ? -26.616 42.582 -51.619 1.00 21.91 396 LYS C N 1
ATOM 20969 C CA . LYS C 1 377 ? -27.330 41.310 -51.547 1.00 20.93 396 LYS C CA 1
ATOM 20970 C C . LYS C 1 377 ? -28.744 41.518 -51.021 1.00 22.36 396 LYS C C 1
ATOM 20971 O O . LYS C 1 377 ? -29.709 40.943 -51.538 1.00 24.44 396 LYS C O 1
ATOM 20990 N N . HIS C 1 378 ? -28.862 42.340 -49.983 1.00 21.72 397 HIS C N 1
ATOM 20991 C CA . HIS C 1 378 ? -30.154 42.579 -49.358 1.00 26.49 397 HIS C CA 1
ATOM 20992 C C . HIS C 1 378 ? -31.113 43.322 -50.283 1.00 23.52 397 HIS C C 1
ATOM 20993 O O . HIS C 1 378 ? -32.283 42.950 -50.394 1.00 26.93 397 HIS C O 1
ATOM 21006 N N . ARG C 1 379 ? -30.634 44.376 -50.934 1.00 21.80 398 ARG C N 1
ATOM 21007 C CA . ARG C 1 379 ? -31.526 45.234 -51.708 1.00 21.68 398 ARG C CA 1
ATOM 21008 C C . ARG C 1 379 ? -31.902 44.642 -53.069 1.00 22.52 398 ARG C C 1
ATOM 21009 O O . ARG C 1 379 ? -33.007 44.872 -53.553 1.00 24.81 398 ARG C O 1
ATOM 21030 N N . TYR C 1 380 ? -31.002 43.869 -53.670 1.00 23.52 399 TYR C N 1
ATOM 21031 C CA . TYR C 1 380 ? -31.191 43.413 -55.052 1.00 24.40 399 TYR C CA 1
ATOM 21032 C C . TYR C 1 380 ? -31.352 41.895 -55.147 1.00 27.32 399 TYR C C 1
ATOM 21033 O O . TYR C 1 380 ? -30.981 41.266 -56.138 1.00 25.44 399 TYR C O 1
ATOM 21051 N N . ASP C 1 381 ? -31.942 41.329 -54.097 1.00 31.86 400 ASP C N 1
ATOM 21052 C CA . ASP C 1 381 ? -32.431 39.958 -54.119 1.00 41.33 400 ASP C CA 1
ATOM 21053 C C . ASP C 1 381 ? -31.335 38.952 -54.436 1.00 30.59 400 ASP C C 1
ATOM 21054 O O . ASP C 1 381 ? -31.524 38.060 -55.266 1.00 28.64 400 ASP C O 1
ATOM 21063 N N . ASP C 1 382 ? -30.192 39.103 -53.779 1.00 24.64 401 ASP C N 1
ATOM 21064 C CA . ASP C 1 382 ? -29.153 38.083 -53.822 1.00 26.01 401 ASP C CA 1
ATOM 21065 C C . ASP C 1 382 ? -28.656 37.822 -55.249 1.00 22.95 401 ASP C C 1
ATOM 21066 O O . ASP C 1 382 ? -28.770 36.709 -55.757 1.00 22.10 401 ASP C O 1
ATOM 21075 N N . PRO C 1 383 ? -28.129 38.862 -55.913 1.00 20.25 402 PRO C N 1
ATOM 21076 C CA . PRO C 1 383 ? -27.624 38.707 -57.277 1.00 20.82 402 PRO C CA 1
ATOM 21077 C C . PRO C 1 383 ? -26.226 38.113 -57.299 1.00 20.06 402 PRO C C 1
ATOM 21078 O O . PRO C 1 383 ? -25.520 38.148 -56.290 1.00 20.79 402 PRO C O 1
ATOM 21089 N N . VAL C 1 384 ? -25.830 37.569 -58.441 1.00 20.34 403 VAL C N 1
ATOM 21090 C CA . VAL C 1 384 ? -24.423 37.291 -58.690 1.00 18.74 403 VAL C CA 1
ATOM 21091 C C . VAL C 1 384 ? -23.698 38.637 -58.723 1.00 17.99 403 VAL C C 1
ATOM 21092 O O . VAL C 1 384 ? -24.168 39.579 -59.356 1.00 18.04 403 VAL C O 1
ATOM 21105 N N . VAL C 1 385 ? -22.575 38.730 -58.020 1.00 15.98 404 VAL C N 1
ATOM 21106 C CA . VAL C 1 385 ? -21.803 39.972 -57.928 1.00 17.62 404 VAL C CA 1
ATOM 21107 C C . VAL C 1 385 ? -20.384 39.786 -58.458 1.00 16.66 404 VAL C C 1
ATOM 21108 O O . VAL C 1 385 ? -19.735 38.782 -58.175 1.00 19.91 404 VAL C O 1
ATOM 21121 N N . TYR C 1 386 ? -19.918 40.755 -59.238 1.00 17.01 405 TYR C N 1
ATOM 21122 C CA . TYR C 1 386 ? -18.503 40.847 -59.605 1.00 13.46 405 TYR C CA 1
ATOM 21123 C C . TYR C 1 386 ? -17.922 42.136 -59.043 1.00 13.04 405 TYR C C 1
ATOM 21124 O O . TYR C 1 386 ? -18.471 43.212 -59.278 1.00 15.87 405 TYR C O 1
ATOM 21142 N N . VAL C 1 387 ? -16.843 42.023 -58.272 1.00 12.39 406 VAL C N 1
ATOM 21143 C CA . VAL C 1 387 ? -16.083 43.199 -57.859 1.00 10.79 406 VAL C CA 1
ATOM 21144 C C . VAL C 1 387 ? -15.186 43.534 -59.040 1.00 10.53 406 VAL C C 1
ATOM 21145 O O . VAL C 1 387 ? -14.201 42.839 -59.323 1.00 13.77 406 VAL C O 1
ATOM 21158 N N . THR C 1 388 ? -15.563 44.580 -59.765 1.00 10.89 407 THR C N 1
ATOM 21159 C CA . THR C 1 388 ? -14.985 44.827 -61.076 1.00 10.30 407 THR C CA 1
ATOM 21160 C C . THR C 1 388 ? -13.826 45.824 -61.027 1.00 11.79 407 THR C C 1
ATOM 21161 O O . THR C 1 388 ? -13.088 45.957 -62.005 1.00 11.80 407 THR C O 1
ATOM 21172 N N . GLU C 1 389 ? -13.673 46.499 -59.887 1.00 11.73 408 GLU C N 1
ATOM 21173 C CA . GLU C 1 389 ? -12.487 47.307 -59.571 1.00 9.89 408 GLU C CA 1
ATOM 21174 C C . GLU C 1 389 ? -12.296 47.403 -58.074 1.00 11.80 408 GLU C C 1
ATOM 21175 O O . GLU C 1 389 ? -13.256 47.594 -57.326 1.00 12.72 408 GLU C O 1
ATOM 21187 N N . ASN C 1 390 ? -11.042 47.309 -57.660 1.00 9.45 409 ASN C N 1
ATOM 21188 C CA . ASN C 1 390 ? -10.624 47.536 -56.280 1.00 10.96 409 ASN C CA 1
ATOM 21189 C C . ASN C 1 390 ? -9.110 47.650 -56.292 1.00 8.25 409 ASN C C 1
ATOM 21190 O O . ASN C 1 390 ? -8.441 46.770 -56.824 1.00 11.32 409 ASN C O 1
ATOM 21201 N N . GLY C 1 391 ? -8.560 48.717 -55.723 1.00 12.81 410 GLY C N 1
ATOM 21202 C CA . GLY C 1 391 ? -7.123 48.895 -55.747 1.00 14.25 410 GLY C CA 1
ATOM 21203 C C . GLY C 1 391 ? -6.672 50.162 -55.066 1.00 12.02 410 GLY C C 1
ATOM 21204 O O . GLY C 1 391 ? -7.493 50.928 -54.554 1.00 10.65 410 GLY C O 1
ATOM 21208 N N . LEU C 1 392 ? -5.358 50.376 -55.067 1.00 8.97 411 LEU C N 1
ATOM 21209 C CA . LEU C 1 392 ? -4.754 51.452 -54.297 1.00 11.03 411 LEU C CA 1
ATOM 21210 C C . LEU C 1 392 ? -3.716 52.230 -55.074 1.00 11.01 411 LEU C C 1
ATOM 21211 O O . LEU C 1 392 ? -2.843 51.645 -55.722 1.00 11.13 411 LEU C O 1
ATOM 21227 N N . SER C 1 393 ? -3.797 53.551 -54.960 1.00 12.56 412 SER C N 1
ATOM 21228 C CA . SER C 1 393 ? -2.713 54.422 -55.385 1.00 13.23 412 SER C CA 1
ATOM 21229 C C . SER C 1 393 ? -1.836 54.728 -54.195 1.00 12.94 412 SER C C 1
ATOM 21230 O O . SER C 1 393 ? -2.290 55.308 -53.215 1.00 13.85 412 SER C O 1
ATOM 21238 N N . VAL C 1 394 ? -0.593 54.274 -54.252 1.00 14.25 413 VAL C N 1
ATOM 21239 C CA . VAL C 1 394 ? 0.326 54.483 -53.147 1.00 11.36 413 VAL C CA 1
ATOM 21240 C C . VAL C 1 394 ? 0.887 55.912 -53.200 1.00 11.59 413 VAL C C 1
ATOM 21241 O O . VAL C 1 394 ? 1.520 56.298 -54.186 1.00 12.98 413 VAL C O 1
ATOM 21254 N N . PRO C 1 395 ? 0.679 56.698 -52.130 1.00 14.58 414 PRO C N 1
ATOM 21255 C CA . PRO C 1 395 ? 1.205 58.067 -52.103 1.00 17.47 414 PRO C CA 1
ATOM 21256 C C . PRO C 1 395 ? 2.702 58.100 -52.357 1.00 14.17 414 PRO C C 1
ATOM 21257 O O . PRO C 1 395 ? 3.439 57.283 -51.802 1.00 14.64 414 PRO C O 1
ATOM 21268 N N . ASN C 1 396 ? 3.113 59.021 -53.217 1.00 15.13 415 ASN C N 1
ATOM 21269 C CA . ASN C 1 396 ? 4.516 59.280 -53.541 1.00 15.67 415 ASN C CA 1
ATOM 21270 C C . ASN C 1 396 ? 5.258 58.140 -54.227 1.00 12.37 415 ASN C C 1
ATOM 21271 O O . ASN C 1 396 ? 6.482 58.198 -54.342 1.00 13.92 415 ASN C O 1
ATOM 21282 N N . GLU C 1 397 ? 4.536 57.162 -54.770 1.00 13.42 416 GLU C N 1
ATOM 21283 C CA . GLU C 1 397 ? 5.197 56.026 -55.401 1.00 12.54 416 GLU C CA 1
ATOM 21284 C C . GLU C 1 397 ? 6.092 56.463 -56.563 1.00 11.51 416 GLU C C 1
ATOM 21285 O O . GLU C 1 397 ? 7.187 55.944 -56.725 1.00 13.14 416 GLU C O 1
ATOM 21297 N N . SER C 1 398 ? 5.669 57.468 -57.329 1.00 11.06 417 SER C N 1
ATOM 21298 C CA . SER C 1 398 ? 6.459 57.875 -58.482 1.00 13.05 417 SER C CA 1
ATOM 21299 C C . SER C 1 398 ? 7.803 58.482 -58.080 1.00 15.03 417 SER C C 1
ATOM 21300 O O . SER C 1 398 ? 8.748 58.473 -58.873 1.00 15.35 417 SER C O 1
ATOM 21308 N N . ALA C 1 399 ? 7.882 58.984 -56.848 1.00 15.00 418 ALA C N 1
ATOM 21309 C CA . ALA C 1 399 ? 9.081 59.642 -56.318 1.00 15.08 418 ALA C CA 1
ATOM 21310 C C . ALA C 1 399 ? 9.977 58.730 -55.477 1.00 17.25 418 ALA C C 1
ATOM 21311 O O . ALA C 1 399 ? 11.039 59.143 -55.021 1.00 18.47 418 ALA C O 1
ATOM 21318 N N . MET C 1 400 ? 9.534 57.505 -55.235 1.00 15.84 419 MET C N 1
ATOM 21319 C CA . MET C 1 400 ? 10.317 56.560 -54.439 1.00 16.61 419 MET C CA 1
ATOM 21320 C C . MET C 1 400 ? 11.572 56.032 -55.123 1.00 18.89 419 MET C C 1
ATOM 21321 O O . MET C 1 400 ? 11.705 56.064 -56.350 1.00 19.76 419 MET C O 1
ATOM 21335 N N . THR C 1 401 ? 12.472 55.503 -54.301 1.00 25.59 420 THR C N 1
ATOM 21336 C CA . THR C 1 401 ? 13.616 54.758 -54.793 1.00 29.62 420 THR C CA 1
ATOM 21337 C C . THR C 1 401 ? 13.095 53.574 -55.586 1.00 26.71 420 THR C C 1
ATOM 21338 O O . THR C 1 401 ? 11.965 53.129 -55.365 1.00 23.20 420 THR C O 1
ATOM 21349 N N . PRO C 1 402 ? 13.897 53.078 -56.541 1.00 31.70 421 PRO C N 1
ATOM 21350 C CA . PRO C 1 402 ? 13.416 51.937 -57.328 1.00 32.81 421 PRO C CA 1
ATOM 21351 C C . PRO C 1 402 ? 13.005 50.750 -56.462 1.00 31.14 421 PRO C C 1
ATOM 21352 O O . PRO C 1 402 ? 11.993 50.106 -56.737 1.00 26.27 421 PRO C O 1
ATOM 21363 N N . GLU C 1 403 ? 13.761 50.506 -55.397 1.00 32.15 422 GLU C N 1
ATOM 21364 C CA . GLU C 1 403 ? 13.472 49.410 -54.482 1.00 38.10 422 GLU C CA 1
ATOM 21365 C C . GLU C 1 403 ? 12.150 49.623 -53.758 1.00 27.18 422 GLU C C 1
ATOM 21366 O O . GLU C 1 403 ? 11.326 48.714 -53.654 1.00 22.66 422 GLU C O 1
ATOM 21378 N N . ALA C 1 404 ? 11.946 50.831 -53.250 1.00 22.55 423 ALA C N 1
ATOM 21379 C CA . ALA C 1 404 ? 10.754 51.109 -52.469 1.00 22.74 423 ALA C CA 1
ATOM 21380 C C . ALA C 1 404 ? 9.493 51.095 -53.314 1.00 19.66 423 ALA C C 1
ATOM 21381 O O . ALA C 1 404 ? 8.444 50.648 -52.860 1.00 19.76 423 ALA C O 1
ATOM 21388 N N . ALA C 1 405 ? 9.586 51.568 -54.551 1.00 20.05 424 ALA C N 1
ATOM 21389 C CA . ALA C 1 405 ? 8.402 51.587 -55.401 1.00 15.51 424 ALA C CA 1
ATOM 21390 C C . ALA C 1 405 ? 7.919 50.178 -55.750 1.00 14.20 424 ALA C C 1
ATOM 21391 O O . ALA C 1 405 ? 6.712 49.931 -55.815 1.00 19.01 424 ALA C O 1
ATOM 21398 N N . LEU C 1 406 ? 8.855 49.257 -55.965 1.00 17.39 425 LEU C N 1
ATOM 21399 C CA . LEU C 1 406 ? 8.502 47.877 -56.288 1.00 17.20 425 LEU C CA 1
ATOM 21400 C C . LEU C 1 406 ? 8.039 47.102 -55.051 1.00 18.48 425 LEU C C 1
ATOM 21401 O O . LEU C 1 406 ? 7.196 46.209 -55.149 1.00 16.35 425 LEU C O 1
ATOM 21417 N N . ASN C 1 407 ? 8.606 47.438 -53.895 1.00 19.51 426 ASN C N 1
ATOM 21418 C CA . ASN C 1 407 ? 8.202 46.825 -52.629 1.00 17.96 426 ASN C CA 1
ATOM 21419 C C . ASN C 1 407 ? 6.985 47.553 -52.065 1.00 18.76 426 ASN C C 1
ATOM 21420 O O . ASN C 1 407 ? 7.076 48.244 -51.045 1.00 19.09 426 ASN C O 1
ATOM 21431 N N . ASP C 1 408 ? 5.849 47.394 -52.742 1.00 16.36 427 ASP C N 1
ATOM 21432 C CA . ASP C 1 408 ? 4.657 48.196 -52.469 1.00 16.93 427 ASP C CA 1
ATOM 21433 C C . ASP C 1 408 ? 3.802 47.592 -51.348 1.00 14.54 427 ASP C C 1
ATOM 21434 O O . ASP C 1 408 ? 2.661 47.161 -51.552 1.00 15.98 427 ASP C O 1
ATOM 21443 N N . LYS C 1 409 ? 4.382 47.597 -50.151 1.00 17.53 428 LYS C N 1
ATOM 21444 C CA . LYS C 1 409 ? 3.755 47.006 -48.978 1.00 20.68 428 LYS C CA 1
ATOM 21445 C C . LYS C 1 409 ? 2.356 47.545 -48.733 1.00 16.13 428 LYS C C 1
ATOM 21446 O O . LYS C 1 409 ? 1.474 46.804 -48.305 1.00 16.76 428 LYS C O 1
ATOM 21465 N N . MET C 1 410 ? 2.156 48.839 -48.976 1.00 18.00 429 MET C N 1
ATOM 21466 C CA . MET C 1 410 ? 0.852 49.433 -48.710 1.00 14.87 429 MET C CA 1
ATOM 21467 C C . MET C 1 410 ? -0.216 48.827 -49.611 1.00 14.20 429 MET C C 1
ATOM 21468 O O . MET C 1 410 ? -1.339 48.577 -49.174 1.00 14.23 429 MET C O 1
ATOM 21482 N N . ARG C 1 411 ? 0.143 48.567 -50.863 1.00 15.25 430 ARG C N 1
ATOM 21483 C CA . ARG C 1 411 ? -0.778 47.950 -51.802 1.00 13.25 430 ARG C CA 1
ATOM 21484 C C . ARG C 1 411 ? -0.987 46.463 -51.464 1.00 13.54 430 ARG C C 1
ATOM 21485 O O . ARG C 1 411 ? -2.090 45.932 -51.587 1.00 12.22 430 ARG C O 1
ATOM 21506 N N . VAL C 1 412 ? 0.074 45.792 -51.038 1.00 14.62 431 VAL C N 1
ATOM 21507 C CA . VAL C 1 412 ? -0.043 44.419 -50.568 1.00 14.40 431 VAL C CA 1
ATOM 21508 C C . VAL C 1 412 ? -1.078 44.345 -49.451 1.00 17.13 431 VAL C C 1
ATOM 21509 O O . VAL C 1 412 ? -1.960 43.492 -49.467 1.00 16.09 431 VAL C O 1
ATOM 21522 N N . ASP C 1 413 ? -0.970 45.258 -48.491 1.00 14.90 432 ASP C N 1
ATOM 21523 C CA . ASP C 1 413 ? -1.870 45.260 -47.339 1.00 16.24 432 ASP C CA 1
ATOM 21524 C C . ASP C 1 413 ? -3.300 45.604 -47.736 1.00 18.31 432 ASP C C 1
ATOM 21525 O O . ASP C 1 413 ? -4.258 45.082 -47.159 1.00 17.60 432 ASP C O 1
ATOM 21534 N N . TYR C 1 414 ? -3.436 46.481 -48.721 1.00 15.37 433 TYR C N 1
ATOM 21535 C CA . TYR C 1 414 ? -4.742 46.864 -49.238 1.00 13.91 433 TYR C CA 1
ATOM 21536 C C . TYR C 1 414 ? -5.391 45.673 -49.931 1.00 14.59 433 TYR C C 1
ATOM 21537 O O . TYR C 1 414 ? -6.535 45.341 -49.643 1.00 14.31 433 TYR C O 1
ATOM 21555 N N . LEU C 1 415 ? -4.656 45.044 -50.847 1.00 11.85 434 LEU C N 1
ATOM 21556 C CA . LEU C 1 415 ? -5.138 43.847 -51.539 1.00 11.83 434 LEU C CA 1
ATOM 21557 C C . LEU C 1 415 ? -5.595 42.776 -50.546 1.00 15.49 434 LEU C C 1
ATOM 21558 O O . LEU C 1 415 ? -6.722 42.281 -50.614 1.00 15.46 434 LEU C O 1
ATOM 21574 N N . GLN C 1 416 ? -4.722 42.430 -49.611 1.00 14.48 435 GLN C N 1
ATOM 21575 C CA . GLN C 1 416 ? -5.035 41.384 -48.659 1.00 15.13 435 GLN C CA 1
ATOM 21576 C C . GLN C 1 416 ? -6.239 41.763 -47.807 1.00 15.31 435 GLN C C 1
ATOM 21577 O O . GLN C 1 416 ? -7.113 40.933 -47.550 1.00 16.13 435 GLN C O 1
ATOM 21591 N N . GLY C 1 417 ? -6.291 43.018 -47.380 1.00 18.35 436 GLY C N 1
ATOM 21592 C CA . GLY C 1 417 ? -7.347 43.462 -46.486 1.00 16.41 436 GLY C CA 1
ATOM 21593 C C . GLY C 1 417 ? -8.719 43.422 -47.127 1.00 16.63 436 GLY C C 1
ATOM 21594 O O . GLY C 1 417 ? -9.672 42.897 -46.550 1.00 17.98 436 GLY C O 1
ATOM 21598 N N . TYR C 1 418 ? -8.826 43.987 -48.323 1.00 13.90 437 TYR C N 1
ATOM 21599 C CA . TYR C 1 418 ? -10.114 44.062 -48.998 1.00 12.93 437 TYR C CA 1
ATOM 21600 C C . TYR C 1 418 ? -10.561 42.681 -49.494 1.00 14.34 437 TYR C C 1
ATOM 21601 O O . TYR C 1 418 ? -11.743 42.360 -49.447 1.00 16.69 437 TYR C O 1
ATOM 21619 N N . VAL C 1 419 ? -9.627 41.853 -49.945 1.00 15.41 438 VAL C N 1
ATOM 21620 C CA . VAL C 1 419 ? -9.990 40.497 -50.360 1.00 15.09 438 VAL C CA 1
ATOM 21621 C C . VAL C 1 419 ? -10.486 39.675 -49.164 1.00 18.24 438 VAL C C 1
ATOM 21622 O O . VAL C 1 419 ? -11.423 38.892 -49.300 1.00 15.01 438 VAL C O 1
ATOM 21635 N N . ALA C 1 420 ? -9.862 39.841 -48.001 1.00 18.26 439 ALA C N 1
ATOM 21636 C CA . ALA C 1 420 ? -10.293 39.119 -46.805 1.00 18.63 439 ALA C CA 1
ATOM 21637 C C . ALA C 1 420 ? -11.710 39.523 -46.425 1.00 18.72 439 ALA C C 1
ATOM 21638 O O . ALA C 1 420 ? -12.509 38.686 -46.000 1.00 17.54 439 ALA C O 1
ATOM 21645 N N . GLU C 1 421 ? -12.028 40.809 -46.566 1.00 18.43 440 GLU C N 1
ATOM 21646 C CA . GLU C 1 421 ? -13.362 41.275 -46.199 1.00 20.89 440 GLU C CA 1
ATOM 21647 C C . GLU C 1 421 ? -14.381 40.851 -47.258 1.00 20.54 440 GLU C C 1
ATOM 21648 O O . GLU C 1 421 ? -15.536 40.566 -46.933 1.00 17.71 440 GLU C O 1
ATOM 21660 N N . MET C 1 422 ? -13.953 40.793 -48.516 1.00 17.59 441 MET C N 1
ATOM 21661 C CA . MET C 1 422 ? -14.783 40.215 -49.565 1.00 14.88 441 MET C CA 1
ATOM 21662 C C . MET C 1 422 ? -15.107 38.754 -49.229 1.00 19.82 441 MET C C 1
ATOM 21663 O O . MET C 1 422 ? -16.243 38.313 -49.361 1.00 16.82 441 MET C O 1
ATOM 21677 N N . TRP C 1 423 ? -14.106 38.003 -48.792 1.00 16.11 442 TRP C N 1
ATOM 21678 C CA . TRP C 1 423 ? -14.334 36.624 -48.405 1.00 17.18 442 TRP C CA 1
ATOM 21679 C C . TRP C 1 423 ? -15.352 36.530 -47.259 1.00 18.93 442 TRP C C 1
ATOM 21680 O O . TRP C 1 423 ? -16.171 35.614 -47.233 1.00 20.70 442 TRP C O 1
ATOM 21701 N N . LYS C 1 424 ? -15.291 37.462 -46.310 1.00 20.39 443 LYS C N 1
ATOM 21702 C CA . LYS C 1 424 ? -16.246 37.454 -45.199 1.00 19.57 443 LYS C CA 1
ATOM 21703 C C . LYS C 1 424 ? -17.672 37.605 -45.719 1.00 18.99 443 LYS C C 1
ATOM 21704 O O . LYS C 1 424 ? -18.593 36.974 -45.214 1.00 22.15 443 LYS C O 1
ATOM 21723 N N . ALA C 1 425 ? -17.844 38.446 -46.734 1.00 19.49 444 ALA C N 1
ATOM 21724 C CA . ALA C 1 425 ? -19.154 38.643 -47.338 1.00 20.47 444 ALA C CA 1
ATOM 21725 C C . ALA C 1 425 ? -19.651 37.358 -47.991 1.00 18.70 444 ALA C C 1
ATOM 21726 O O . ALA C 1 425 ? -20.823 37.006 -47.870 1.00 19.72 444 ALA C O 1
ATOM 21733 N N . ILE C 1 426 ? -18.752 36.662 -48.680 1.00 20.78 445 ILE C N 1
ATOM 21734 C CA . ILE C 1 426 ? -19.088 35.390 -49.302 1.00 20.78 445 ILE C CA 1
ATOM 21735 C C . ILE C 1 426 ? -19.430 34.356 -48.233 1.00 25.59 445 ILE C C 1
ATOM 21736 O O . ILE C 1 426 ? -20.454 33.670 -48.314 1.00 23.94 445 ILE C O 1
ATOM 21752 N N . ASN C 1 427 ? -18.567 34.233 -47.231 1.00 26.67 446 ASN C N 1
ATOM 21753 C CA . ASN C 1 427 ? -18.694 33.138 -46.277 1.00 24.15 446 ASN C CA 1
ATOM 21754 C C . ASN C 1 427 ? -19.766 33.359 -45.225 1.00 23.81 446 ASN C C 1
ATOM 21755 O O . ASN C 1 427 ? -20.622 32.494 -45.011 1.00 28.10 446 ASN C O 1
ATOM 21766 N N . TYR C 1 428 ? -19.719 34.509 -44.560 1.00 22.20 447 TYR C N 1
ATOM 21767 C CA . TYR C 1 428 ? -20.633 34.777 -43.457 1.00 21.96 447 TYR C CA 1
ATOM 21768 C C . TYR C 1 428 ? -21.942 35.386 -43.936 1.00 21.83 447 TYR C C 1
ATOM 21769 O O . TYR C 1 428 ? -23.009 35.013 -43.458 1.00 26.93 447 TYR C O 1
ATOM 21787 N N . ASP C 1 429 ? -21.861 36.310 -44.891 1.00 24.58 448 ASP C N 1
ATOM 21788 C CA . ASP C 1 429 ? -23.042 37.035 -45.338 1.00 20.67 448 ASP C CA 1
ATOM 21789 C C . ASP C 1 429 ? -23.688 36.380 -46.567 1.00 22.58 448 ASP C C 1
ATOM 21790 O O . ASP C 1 429 ? -24.756 36.802 -46.997 1.00 27.34 448 ASP C O 1
ATOM 21799 N N . LYS C 1 430 ? -23.041 35.352 -47.117 1.00 22.92 449 LYS C N 1
ATOM 21800 C CA . LYS C 1 430 ? -23.585 34.593 -48.249 1.00 23.54 449 LYS C CA 1
ATOM 21801 C C . LYS C 1 430 ? -23.819 35.431 -49.503 1.00 20.29 449 LYS C C 1
ATOM 21802 O O . LYS C 1 430 ? -24.773 35.190 -50.245 1.00 22.95 449 LYS C O 1
ATOM 21821 N N . VAL C 1 431 ? -22.947 36.403 -49.757 1.00 18.94 450 VAL C N 1
ATOM 21822 C CA . VAL C 1 431 ? -23.014 37.157 -51.000 1.00 18.23 450 VAL C CA 1
ATOM 21823 C C . VAL C 1 431 ? -22.390 36.321 -52.117 1.00 21.42 450 VAL C C 1
ATOM 21824 O O . VAL C 1 431 ? -21.310 35.753 -51.949 1.00 19.45 450 VAL C O 1
ATOM 21837 N N . LYS C 1 432 ? -23.077 36.246 -53.252 1.00 22.60 451 LYS C N 1
ATOM 21838 C CA . LYS C 1 432 ? -22.635 35.404 -54.360 1.00 19.90 451 LYS C CA 1
ATOM 21839 C C . LYS C 1 432 ? -21.607 36.125 -55.232 1.00 19.41 451 LYS C C 1
ATOM 21840 O O . LYS C 1 432 ? -21.854 36.410 -56.402 1.00 20.58 451 LYS C O 1
ATOM 21859 N N . VAL C 1 433 ? -20.456 36.435 -54.646 1.00 20.36 452 VAL C N 1
ATOM 21860 C CA . VAL C 1 433 ? -19.374 37.055 -55.395 1.00 17.76 452 VAL C CA 1
ATOM 21861 C C . VAL C 1 433 ? -18.745 36.000 -56.308 1.00 19.25 452 VAL C C 1
ATOM 21862 O O . VAL C 1 433 ? -18.364 34.927 -55.846 1.00 21.06 452 VAL C O 1
ATOM 21875 N N . ALA C 1 434 ? -18.642 36.314 -57.601 1.00 17.13 453 ALA C N 1
ATOM 21876 C CA . ALA C 1 434 ? -18.183 35.354 -58.610 1.00 18.44 453 ALA C CA 1
ATOM 21877 C C . ALA C 1 434 ? -16.825 35.728 -59.215 1.00 15.81 453 ALA C C 1
ATOM 21878 O O . ALA C 1 434 ? -16.244 34.956 -59.992 1.00 18.79 453 ALA C O 1
ATOM 21885 N N . GLY C 1 435 ? -16.321 36.909 -58.869 1.00 15.37 454 GLY C N 1
ATOM 21886 C CA . GLY C 1 435 ? -15.024 37.347 -59.349 1.00 14.19 454 GLY C CA 1
ATOM 21887 C C . GLY C 1 435 ? -14.568 38.647 -58.716 1.00 16.02 454 GLY C C 1
ATOM 21888 O O . GLY C 1 435 ? -15.362 39.392 -58.146 1.00 16.87 454 GLY C O 1
ATOM 21892 N N . TYR C 1 436 ? -13.272 38.905 -58.831 1.00 14.19 455 TYR C N 1
ATOM 21893 C CA . TYR C 1 436 ? -12.631 40.091 -58.257 1.00 10.77 455 TYR C CA 1
ATOM 21894 C C . TYR C 1 436 ? -11.566 40.576 -59.239 1.00 12.85 455 TYR C C 1
ATOM 21895 O O . TYR C 1 436 ? -10.652 39.826 -59.580 1.00 13.40 455 TYR C O 1
ATOM 21913 N N . TYR C 1 437 ? -11.711 41.812 -59.707 1.00 11.11 456 TYR C N 1
ATOM 21914 C CA . TYR C 1 437 ? -10.755 42.413 -60.643 1.00 11.36 456 TYR C CA 1
ATOM 21915 C C . TYR C 1 437 ? -10.034 43.566 -59.959 1.00 10.47 456 TYR C C 1
ATOM 21916 O O . TYR C 1 437 ? -10.645 44.576 -59.605 1.00 10.75 456 TYR C O 1
ATOM 21934 N N . HIS C 1 438 ? -8.735 43.391 -59.737 1.00 9.71 457 HIS C N 1
ATOM 21935 C CA . HIS C 1 438 ? -7.922 44.420 -59.100 1.00 10.00 457 HIS C CA 1
ATOM 21936 C C . HIS C 1 438 ? -7.666 45.568 -60.061 1.00 8.95 457 HIS C C 1
ATOM 21937 O O . HIS C 1 438 ? -7.332 45.340 -61.233 1.00 10.31 457 HIS C O 1
ATOM 21950 N N . TRP C 1 439 ? -7.812 46.794 -59.564 1.00 9.18 458 TRP C N 1
ATOM 21951 C CA . TRP C 1 439 ? -7.435 47.982 -60.325 1.00 6.87 458 TRP C CA 1
ATOM 21952 C C . TRP C 1 439 ? -6.033 48.431 -59.901 1.00 8.62 458 TRP C C 1
ATOM 21953 O O . TRP C 1 439 ? -5.868 48.917 -58.790 1.00 10.28 458 TRP C O 1
ATOM 21974 N N . SER C 1 440 ? -5.010 48.306 -60.756 1.00 8.22 459 SER C N 1
ATOM 21975 C CA . SER C 1 440 ? -5.077 47.921 -62.168 1.00 9.52 459 SER C CA 1
ATOM 21976 C C . SER C 1 440 ? -3.952 46.940 -62.471 1.00 8.52 459 SER C C 1
ATOM 21977 O O . SER C 1 440 ? -3.024 46.798 -61.678 1.00 11.09 459 SER C O 1
ATOM 21985 N N . LEU C 1 441 ? -4.025 46.267 -63.615 1.00 9.19 460 LEU C N 1
ATOM 21986 C CA . LEU C 1 441 ? -2.897 45.475 -64.070 1.00 10.43 460 LEU C CA 1
ATOM 21987 C C . LEU C 1 441 ? -1.638 46.326 -64.130 1.00 13.01 460 LEU C C 1
ATOM 21988 O O . LEU C 1 441 ? -0.596 45.915 -63.627 1.00 11.38 460 LEU C O 1
ATOM 22004 N N . LEU C 1 442 ? -1.759 47.505 -64.741 1.00 13.03 461 LEU C N 1
ATOM 22005 C CA . LEU C 1 442 ? -0.626 48.372 -65.068 1.00 10.96 461 LEU C CA 1
ATOM 22006 C C . LEU C 1 442 ? -0.769 49.747 -64.458 1.00 9.07 461 LEU C C 1
ATOM 22007 O O . LEU C 1 442 ? -1.878 50.259 -64.381 1.00 10.90 461 LEU C O 1
ATOM 22023 N N . ASP C 1 443 ? 0.349 50.355 -64.061 1.00 10.22 462 ASP C N 1
ATOM 22024 C CA . ASP C 1 443 ? 0.382 51.807 -63.906 1.00 8.31 462 ASP C CA 1
ATOM 22025 C C . ASP C 1 443 ? -0.141 52.407 -65.207 1.00 9.35 462 ASP C C 1
ATOM 22026 O O . ASP C 1 443 ? 0.166 51.908 -66.293 1.00 10.80 462 ASP C O 1
ATOM 22035 N N . ASN C 1 444 ? -0.921 53.475 -65.121 1.00 9.18 463 ASN C N 1
ATOM 22036 C CA . ASN C 1 444 ? -1.520 54.011 -66.321 1.00 8.03 463 ASN C CA 1
ATOM 22037 C C . ASN C 1 444 ? -1.957 55.476 -66.185 1.00 11.63 463 ASN C C 1
ATOM 22038 O O . ASN C 1 444 ? -1.667 56.131 -65.181 1.00 11.26 463 ASN C O 1
ATOM 22049 N N . PHE C 1 445 ? -2.615 55.986 -67.221 1.00 10.92 464 PHE C N 1
ATOM 22050 C CA . PHE C 1 445 ? -3.102 57.366 -67.248 1.00 9.44 464 PHE C CA 1
ATOM 22051 C C . PHE C 1 445 ? -4.300 57.495 -66.317 1.00 8.52 464 PHE C C 1
ATOM 22052 O O . PHE C 1 445 ? -5.406 57.114 -66.668 1.00 10.74 464 PHE C O 1
ATOM 22069 N N . GLU C 1 446 ? -4.075 58.057 -65.133 1.00 9.40 465 GLU C N 1
ATOM 22070 C CA . GLU C 1 446 ? -5.126 58.175 -64.129 1.00 10.06 465 GLU C CA 1
ATOM 22071 C C . GLU C 1 446 ? -5.951 59.442 -64.358 1.00 10.20 465 GLU C C 1
ATOM 22072 O O . GLU C 1 446 ? -6.049 60.334 -63.501 1.00 11.45 465 GLU C O 1
ATOM 22084 N N . TRP C 1 447 ? -6.557 59.494 -65.538 1.00 9.64 466 TRP C N 1
ATOM 22085 C CA . TRP C 1 447 ? -7.479 60.555 -65.924 1.00 10.26 466 TRP C CA 1
ATOM 22086 C C . TRP C 1 447 ? -6.897 61.950 -65.611 1.00 11.62 466 TRP C C 1
ATOM 22087 O O . TRP C 1 447 ? -5.793 62.255 -66.062 1.00 11.96 466 TRP C O 1
ATOM 22108 N N . SER C 1 448 ? -7.606 62.802 -64.874 1.00 12.10 467 SER C N 1
ATOM 22109 C CA . SER C 1 448 ? -7.144 64.183 -64.695 1.00 13.65 467 SER C CA 1
ATOM 22110 C C . SER C 1 448 ? -5.907 64.288 -63.792 1.00 12.64 467 SER C C 1
ATOM 22111 O O . SER C 1 448 ? -5.279 65.341 -63.733 1.00 13.59 467 SER C O 1
ATOM 22119 N N . ASP C 1 449 ? -5.564 63.196 -63.107 1.00 11.96 468 ASP C N 1
ATOM 22120 C CA . ASP C 1 449 ? -4.325 63.138 -62.320 1.00 12.28 468 ASP C CA 1
ATOM 22121 C C . ASP C 1 449 ? -3.113 62.792 -63.182 1.00 12.70 468 ASP C C 1
ATOM 22122 O O . ASP C 1 449 ? -1.981 62.928 -62.725 1.00 14.03 468 ASP C O 1
ATOM 22131 N N . GLY C 1 450 ? -3.336 62.340 -64.419 1.00 11.15 469 GLY C N 1
ATOM 22132 C CA . GLY C 1 450 ? -2.232 61.985 -65.298 1.00 11.96 469 GLY C CA 1
ATOM 22133 C C . GLY C 1 450 ? -1.438 60.766 -64.834 1.00 10.90 469 GLY C C 1
ATOM 22134 O O . GLY C 1 450 ? -1.956 59.914 -64.118 1.00 12.09 469 GLY C O 1
ATOM 22138 N N . TYR C 1 451 ? -0.173 60.678 -65.242 1.00 11.03 470 TYR C N 1
ATOM 22139 C CA . TYR C 1 451 ? 0.633 59.483 -64.965 1.00 11.54 470 TYR C CA 1
ATOM 22140 C C . TYR C 1 451 ? 1.267 59.453 -63.567 1.00 10.88 470 TYR C C 1
ATOM 22141 O O . TYR C 1 451 ? 1.749 58.400 -63.154 1.00 11.35 470 TYR C O 1
ATOM 22159 N N . LYS C 1 452 ? 1.257 60.570 -62.839 1.00 12.33 471 LYS C N 1
ATOM 22160 C CA . LYS C 1 452 ? 1.898 60.597 -61.521 1.00 11.81 471 LYS C CA 1
ATOM 22161 C C . LYS C 1 452 ? 1.279 59.596 -60.546 1.00 16.96 471 LYS C C 1
ATOM 22162 O O . LYS C 1 452 ? 1.987 59.011 -59.733 1.00 16.69 471 LYS C O 1
ATOM 22181 N N . VAL C 1 453 ? -0.032 59.392 -60.643 1.00 10.94 472 VAL C N 1
ATOM 22182 C CA . VAL C 1 453 ? -0.752 58.538 -59.700 1.00 10.17 472 VAL C CA 1
ATOM 22183 C C . VAL C 1 453 ? -0.710 57.082 -60.160 1.00 9.49 472 VAL C C 1
ATOM 22184 O O . VAL C 1 453 ? -1.089 56.763 -61.289 1.00 11.35 472 VAL C O 1
ATOM 22197 N N . ARG C 1 454 ? -0.207 56.219 -59.276 1.00 10.48 473 ARG C N 1
ATOM 22198 C CA . ARG C 1 454 ? 0.119 54.842 -59.656 1.00 12.12 473 ARG C CA 1
ATOM 22199 C C . ARG C 1 454 ? -0.783 53.810 -58.986 1.00 10.23 473 ARG C C 1
ATOM 22200 O O . ARG C 1 454 ? -0.773 53.693 -57.765 1.00 11.32 473 ARG C O 1
ATOM 22221 N N . PHE C 1 455 ? -1.514 53.037 -59.793 1.00 9.05 474 PHE C N 1
ATOM 22222 C CA . PHE C 1 455 ? -2.436 51.999 -59.301 1.00 8.86 474 PHE C CA 1
ATOM 22223 C C . PHE C 1 455 ? -2.018 50.573 -59.674 1.00 12.02 474 PHE C C 1
ATOM 22224 O O . PHE C 1 455 ? -2.703 49.608 -59.333 1.00 11.42 474 PHE C O 1
ATOM 22241 N N . GLY C 1 456 ? -0.900 50.422 -60.367 1.00 10.87 475 GLY C N 1
ATOM 22242 C CA . GLY C 1 456 ? -0.584 49.131 -60.953 1.00 11.77 475 GLY C CA 1
ATOM 22243 C C . GLY C 1 456 ? -0.108 48.053 -60.001 1.00 12.41 475 GLY C C 1
ATOM 22244 O O . GLY C 1 456 ? 0.540 48.325 -58.990 1.00 10.07 475 GLY C O 1
ATOM 22248 N N . LEU C 1 457 ? -0.454 46.813 -60.334 1.00 10.45 476 LEU C N 1
ATOM 22249 C CA . LEU C 1 457 ? 0.244 45.646 -59.819 1.00 11.02 476 LEU C CA 1
ATOM 22250 C C . LEU C 1 457 ? 1.606 45.545 -60.493 1.00 11.22 476 LEU C C 1
ATOM 22251 O O . LEU C 1 457 ? 2.527 44.913 -59.972 1.00 12.42 476 LEU C O 1
ATOM 22267 N N . VAL C 1 458 ? 1.673 46.129 -61.687 1.00 11.38 477 VAL C N 1
ATOM 22268 C CA . VAL C 1 458 ? 2.849 46.118 -62.544 1.00 13.57 477 VAL C CA 1
ATOM 22269 C C . VAL C 1 458 ? 3.305 47.539 -62.829 1.00 12.19 477 VAL C C 1
ATOM 22270 O O . VAL C 1 458 ? 2.525 48.380 -63.314 1.00 12.00 477 VAL C O 1
ATOM 22283 N N . GLN C 1 459 ? 4.567 47.790 -62.517 1.00 12.37 478 GLN C N 1
ATOM 22284 C CA . GLN C 1 459 ? 5.193 49.071 -62.772 1.00 13.60 478 GLN C CA 1
ATOM 22285 C C . GLN C 1 459 ? 5.429 49.250 -64.259 1.00 13.76 478 GLN C C 1
ATOM 22286 O O . GLN C 1 459 ? 5.884 48.324 -64.930 1.00 11.82 478 GLN C O 1
ATOM 22300 N N . VAL C 1 460 ? 5.123 50.437 -64.771 1.00 11.86 479 VAL C N 1
ATOM 22301 C CA . VAL C 1 460 ? 5.462 50.786 -66.149 1.00 11.42 479 VAL C CA 1
ATOM 22302 C C . VAL C 1 460 ? 6.442 51.953 -66.106 1.00 15.89 479 VAL C C 1
ATOM 22303 O O . VAL C 1 460 ? 6.163 52.987 -65.500 1.00 17.70 479 VAL C O 1
ATOM 22316 N N . ASP C 1 461 ? 7.611 51.756 -66.705 1.00 17.56 480 ASP C N 1
ATOM 22317 C CA . ASP C 1 461 ? 8.556 52.847 -66.895 1.00 15.64 480 ASP C CA 1
ATOM 22318 C C . ASP C 1 461 ? 8.206 53.490 -68.215 1.00 17.29 480 ASP C C 1
ATOM 22319 O O . ASP C 1 461 ? 8.386 52.876 -69.267 1.00 19.23 480 ASP C O 1
ATOM 22328 N N . TYR C 1 462 ? 7.689 54.713 -68.171 1.00 14.91 481 TYR C N 1
ATOM 22329 C CA . TYR C 1 462 ? 7.147 55.332 -69.378 1.00 14.95 481 TYR C CA 1
ATOM 22330 C C . TYR C 1 462 ? 8.241 55.754 -70.358 1.00 20.41 481 TYR C C 1
ATOM 22331 O O . TYR C 1 462 ? 7.965 55.952 -71.535 1.00 23.21 481 TYR C O 1
ATOM 22349 N N . LYS C 1 463 ? 9.484 55.844 -69.905 1.00 17.21 482 LYS C N 1
ATOM 22350 C CA . LYS C 1 463 ? 10.568 56.163 -70.834 1.00 21.91 482 LYS C CA 1
ATOM 22351 C C . LYS C 1 463 ? 10.884 54.991 -71.761 1.00 22.35 482 LYS C C 1
ATOM 22352 O O . LYS C 1 463 ? 11.161 55.189 -72.945 1.00 27.56 482 LYS C O 1
ATOM 22371 N N . THR C 1 464 ? 10.829 53.780 -71.216 1.00 21.40 483 THR C N 1
ATOM 22372 C CA . THR C 1 464 ? 11.216 52.567 -71.934 1.00 18.38 483 THR C CA 1
ATOM 22373 C C . THR C 1 464 ? 10.039 51.636 -72.214 1.00 18.08 483 THR C C 1
ATOM 22374 O O . THR C 1 464 ? 10.171 50.689 -72.993 1.00 20.18 483 THR C O 1
ATOM 22385 N N . GLN C 1 465 ? 8.917 51.912 -71.550 1.00 15.27 484 GLN C N 1
ATOM 22386 C CA . GLN C 1 465 ? 7.712 51.067 -71.538 1.00 14.26 484 GLN C CA 1
ATOM 22387 C C . GLN C 1 465 ? 7.966 49.691 -70.908 1.00 16.75 484 GLN C C 1
ATOM 22388 O O . GLN C 1 465 ? 7.156 48.779 -71.054 1.00 15.80 484 GLN C O 1
ATOM 22402 N N . LYS C 1 466 ? 9.071 49.534 -70.186 1.00 15.04 485 LYS C N 1
ATOM 22403 C CA . LYS C 1 466 ? 9.322 48.271 -69.511 1.00 15.83 485 LYS C CA 1
ATOM 22404 C C . LYS C 1 466 ? 8.283 48.019 -68.417 1.00 14.32 485 LYS C C 1
ATOM 22405 O O . LYS C 1 466 ? 7.928 48.919 -67.651 1.00 16.87 485 LYS C O 1
ATOM 22424 N N . ARG C 1 467 ? 7.791 46.786 -68.369 1.00 13.44 486 ARG C N 1
ATOM 22425 C CA . ARG C 1 467 ? 6.922 46.328 -67.289 1.00 12.58 486 ARG C CA 1
ATOM 22426 C C . ARG C 1 467 ? 7.737 45.588 -66.234 1.00 13.69 486 ARG C C 1
ATOM 22427 O O . ARG C 1 467 ? 8.570 44.738 -66.569 1.00 15.81 486 ARG C O 1
ATOM 22448 N N . THR C 1 468 ? 7.471 45.884 -64.965 1.00 14.28 487 THR C N 1
ATOM 22449 C CA . THR C 1 468 ? 8.110 45.160 -63.864 1.00 15.97 487 THR C CA 1
ATOM 22450 C C . THR C 1 468 ? 7.072 44.807 -62.801 1.00 16.15 487 THR C C 1
ATOM 22451 O O . THR C 1 468 ? 6.364 45.677 -62.305 1.00 16.43 487 THR C O 1
ATOM 22462 N N . LEU C 1 469 ? 6.990 43.524 -62.459 1.00 16.87 488 LEU C N 1
ATOM 22463 C CA . LEU C 1 469 ? 6.078 43.076 -61.414 1.00 15.58 488 LEU C CA 1
ATOM 22464 C C . LEU C 1 469 ? 6.442 43.726 -60.086 1.00 16.45 488 LEU C C 1
ATOM 22465 O O . LEU C 1 469 ? 7.599 43.699 -59.678 1.00 17.79 488 LEU C O 1
ATOM 22481 N N . LYS C 1 470 ? 5.454 44.312 -59.417 1.00 13.55 489 LYS C N 1
ATOM 22482 C CA . LYS C 1 470 ? 5.632 44.782 -58.047 1.00 14.19 489 LYS C CA 1
ATOM 22483 C C . LYS C 1 470 ? 5.416 43.624 -57.080 1.00 14.62 489 LYS C C 1
ATOM 22484 O O . LYS C 1 470 ? 4.930 42.565 -57.476 1.00 14.08 489 LYS C O 1
ATOM 22503 N N . GLU C 1 471 ? 5.769 43.829 -55.815 1.00 15.74 490 GLU C N 1
ATOM 22504 C CA . GLU C 1 471 ? 5.515 42.822 -54.787 1.00 16.33 490 GLU C CA 1
ATOM 22505 C C . GLU C 1 471 ? 4.029 42.444 -54.758 1.00 18.33 490 GLU C C 1
ATOM 22506 O O . GLU C 1 471 ? 3.688 41.272 -54.581 1.00 17.01 490 GLU C O 1
ATOM 22518 N N . SER C 1 472 ? 3.143 43.420 -54.946 1.00 15.69 491 SER C N 1
ATOM 22519 C CA . SER C 1 472 ? 1.705 43.138 -54.941 1.00 16.58 491 SER C CA 1
ATOM 22520 C C . SER C 1 472 ? 1.318 42.133 -56.034 1.00 15.05 491 SER C C 1
ATOM 22521 O O . SER C 1 472 ? 0.473 41.279 -55.807 1.00 13.91 491 SER C O 1
ATOM 22529 N N . ALA C 1 473 ? 1.955 42.210 -57.197 1.00 13.11 492 ALA C N 1
ATOM 22530 C CA . ALA C 1 473 ? 1.694 41.243 -58.264 1.00 14.32 492 ALA C CA 1
ATOM 22531 C C . ALA C 1 473 ? 2.075 39.827 -57.846 1.00 14.69 492 ALA C C 1
ATOM 22532 O O . ALA C 1 473 ? 1.389 38.863 -58.181 1.00 12.83 492 ALA C O 1
ATOM 22539 N N . LYS C 1 474 ? 3.176 39.711 -57.117 1.00 14.43 493 LYS C N 1
ATOM 22540 C CA . LYS C 1 474 ? 3.679 38.416 -56.686 1.00 15.86 493 LYS C CA 1
ATOM 22541 C C . LYS C 1 474 ? 2.816 37.842 -55.563 1.00 15.95 493 LYS C C 1
ATOM 22542 O O . LYS C 1 474 ? 2.518 36.647 -55.546 1.00 17.52 493 LYS C O 1
ATOM 22561 N N . VAL C 1 475 ? 2.386 38.705 -54.650 1.00 15.32 494 VAL C N 1
ATOM 22562 C CA . VAL C 1 475 ? 1.477 38.304 -53.585 1.00 16.09 494 VAL C CA 1
ATOM 22563 C C . VAL C 1 475 ? 0.134 37.861 -54.159 1.00 16.66 494 VAL C C 1
ATOM 22564 O O . VAL C 1 475 ? -0.431 36.849 -53.732 1.00 17.57 494 VAL C O 1
ATOM 22577 N N . TYR C 1 476 ? -0.365 38.609 -55.141 1.00 16.66 495 TYR C N 1
ATOM 22578 C CA . TYR C 1 476 ? -1.627 38.272 -55.792 1.00 14.44 495 TYR C CA 1
ATOM 22579 C C . TYR C 1 476 ? -1.497 36.927 -56.506 1.00 14.25 495 TYR C C 1
ATOM 22580 O O . TYR C 1 476 ? -2.391 36.093 -56.434 1.00 16.53 495 TYR C O 1
ATOM 22598 N N . LYS C 1 477 ? -0.375 36.730 -57.192 1.00 13.90 496 LYS C N 1
ATOM 22599 C CA . LYS C 1 477 ? -0.097 35.475 -57.887 1.00 13.72 496 LYS C CA 1
ATOM 22600 C C . LYS C 1 477 ? -0.192 34.297 -56.925 1.00 17.85 496 LYS C C 1
ATOM 22601 O O . LYS C 1 477 ? -0.841 33.300 -57.213 1.00 17.00 496 LYS C O 1
ATOM 22620 N N . ASP C 1 478 ? 0.445 34.431 -55.772 1.00 17.28 497 ASP C N 1
ATOM 22621 C CA . ASP C 1 478 ? 0.435 33.359 -54.782 1.00 20.24 497 ASP C CA 1
ATOM 22622 C C . ASP C 1 478 ? -0.950 33.156 -54.180 1.00 20.18 497 ASP C C 1
ATOM 22623 O O . ASP C 1 478 ? -1.342 32.023 -53.889 1.00 22.51 497 ASP C O 1
ATOM 22632 N N . MET C 1 479 ? -1.680 34.251 -53.983 1.00 18.38 498 MET C N 1
ATOM 22633 C CA . MET C 1 479 ? -3.037 34.201 -53.445 1.00 18.67 498 MET C CA 1
ATOM 22634 C C . MET C 1 479 ? -3.929 33.389 -54.371 1.00 21.81 498 MET C C 1
ATOM 22635 O O . MET C 1 479 ? -4.643 32.482 -53.937 1.00 21.62 498 MET C O 1
ATOM 22649 N N . ILE C 1 480 ? -3.855 33.698 -55.662 1.00 18.05 499 ILE C N 1
ATOM 22650 C CA . ILE C 1 480 ? -4.655 32.999 -56.649 1.00 18.79 499 ILE C CA 1
ATOM 22651 C C . ILE C 1 480 ? -4.285 31.508 -56.670 1.00 20.79 499 ILE C C 1
ATOM 22652 O O . ILE C 1 480 ? -5.162 30.644 -56.721 1.00 22.24 499 ILE C O 1
ATOM 22668 N N . ALA C 1 481 ? -2.990 31.210 -56.628 1.00 24.40 500 ALA C N 1
ATOM 22669 C CA . ALA C 1 481 ? -2.520 29.824 -56.664 1.00 20.68 500 ALA C CA 1
ATOM 22670 C C . ALA C 1 481 ? -3.023 29.045 -55.452 1.00 28.55 500 ALA C C 1
ATOM 22671 O O . ALA C 1 481 ? -3.410 27.881 -55.568 1.00 28.34 500 ALA C O 1
ATOM 22678 N N A LYS C 1 482 ? -3.027 29.701 -54.296 0.03 30.91 501 LYS C N 1
ATOM 22679 N N B LYS C 1 482 ? -3.021 29.694 -54.292 0.97 26.79 501 LYS C N 1
ATOM 22680 C CA A LYS C 1 482 ? -3.443 29.070 -53.048 0.03 34.44 501 LYS C CA 1
ATOM 22681 C CA B LYS C 1 482 ? -3.445 29.048 -53.056 0.97 33.18 501 LYS C CA 1
ATOM 22682 C C A LYS C 1 482 ? -4.909 28.650 -53.103 0.03 37.38 501 LYS C C 1
ATOM 22683 C C B LYS C 1 482 ? -4.914 28.641 -53.115 0.97 37.38 501 LYS C C 1
ATOM 22684 O O A LYS C 1 482 ? -5.270 27.572 -52.630 0.03 40.31 501 LYS C O 1
ATOM 22685 O O B LYS C 1 482 ? -5.282 27.558 -52.665 0.97 40.45 501 LYS C O 1
ATOM 22722 N N . TYR C 1 483 ? -5.746 29.505 -53.687 1.00 34.60 502 TYR C N 1
ATOM 22723 C CA . TYR C 1 483 ? -7.189 29.292 -53.681 1.00 36.82 502 TYR C CA 1
ATOM 22724 C C . TYR C 1 483 ? -7.760 28.805 -55.016 1.00 44.45 502 TYR C C 1
ATOM 22725 O O . TYR C 1 483 ? -8.975 28.788 -55.198 1.00 50.76 502 TYR C O 1
ATOM 22744 N N . SER C 1 484 ? -6.896 28.370 -55.928 1.00 45.42 503 SER C N 1
ATOM 22745 C CA . SER C 1 484 ? -7.352 27.861 -57.224 1.00 49.64 503 SER C CA 1
ATOM 22746 C C . SER C 1 484 ? -6.618 26.579 -57.619 1.00 48.75 503 SER C C 1
ATOM 22747 O O . SER C 1 484 ? -6.958 25.943 -58.617 1.00 49.30 503 SER C O 1
ATOM 22755 N N . GLY C 1 485 ? -5.613 26.212 -56.831 1.00 44.92 504 GLY C N 1
ATOM 22756 C CA . GLY C 1 485 ? -4.859 24.990 -57.043 1.00 45.83 504 GLY C CA 1
ATOM 22757 C C . GLY C 1 485 ? -5.474 23.769 -56.388 1.00 45.73 504 GLY C C 1
ATOM 22758 O O . GLY C 1 485 ? -6.529 23.846 -55.757 1.00 42.25 504 GLY C O 1
ATOM 22762 N N . ASP C 1 486 ? -4.803 22.632 -56.553 1.00 42.65 505 ASP C N 1
ATOM 22763 C CA . ASP C 1 486 ? -5.249 21.373 -55.973 1.00 47.17 505 ASP C CA 1
ATOM 22764 C C . ASP C 1 486 ? -5.352 21.480 -54.454 1.00 46.60 505 ASP C C 1
ATOM 22765 O O . ASP C 1 486 ? -4.597 22.215 -53.819 1.00 45.62 505 ASP C O 1
ATOM 22774 N N . THR C 1 487 ? -6.327 20.775 -53.893 1.00 40.85 506 THR C N 1
ATOM 22775 C CA . THR C 1 487 ? -6.512 20.689 -52.448 1.00 39.16 506 THR C CA 1
ATOM 22776 C C . THR C 1 487 ? -5.502 19.716 -51.832 1.00 39.04 506 THR C C 1
ATOM 22777 O O . THR C 1 487 ? -4.971 18.847 -52.519 1.00 30.78 506 THR C O 1
ATOM 22788 N N . ALA C 1 488 ? -5.231 19.879 -50.540 1.00 37.64 507 ALA C N 1
ATOM 22789 C CA . ALA C 1 488 ? -4.182 19.119 -49.858 1.00 43.85 507 ALA C CA 1
ATOM 22790 C C . ALA C 1 488 ? -4.465 17.632 -49.582 1.00 40.87 507 ALA C C 1
ATOM 22791 O O . ALA C 1 488 ? -3.529 16.892 -49.289 1.00 33.12 507 ALA C O 1
ATOM 22798 N N . PRO C 1 489 ? -5.732 17.179 -49.660 1.00 45.36 508 PRO C N 1
ATOM 22799 C CA . PRO C 1 489 ? -5.897 15.738 -49.406 1.00 43.98 508 PRO C CA 1
ATOM 22800 C C . PRO C 1 489 ? -5.173 14.846 -50.430 1.00 41.08 508 PRO C C 1
ATOM 22801 O O . PRO C 1 489 ? -4.823 15.334 -51.511 1.00 31.48 508 PRO C O 1
ATOM 22812 N N . PRO C 1 490 ? -4.938 13.563 -50.088 1.00 46.25 509 PRO C N 1
ATOM 22813 C CA . PRO C 1 490 ? -4.287 12.611 -51.003 1.00 46.58 509 PRO C CA 1
ATOM 22814 C C . PRO C 1 490 ? -5.042 12.467 -52.323 1.00 45.89 509 PRO C C 1
ATOM 22815 O O . PRO C 1 490 ? -6.234 12.779 -52.372 1.00 48.39 509 PRO C O 1
ATOM 22826 N N . ASP C 1 491 ? -4.364 11.998 -53.370 1.00 35.84 510 ASP C N 1
ATOM 22827 C CA . ASP C 1 491 ? -4.971 11.920 -54.695 1.00 35.94 510 ASP C CA 1
ATOM 22828 C C . ASP C 1 491 ? -4.814 10.520 -55.284 1.00 33.38 510 ASP C C 1
ATOM 22829 O O . ASP C 1 491 ? -4.487 9.568 -54.570 1.00 36.31 510 ASP C O 1
ATOM 22838 N N . ASP D 1 2 ? 30.915 99.934 -26.395 1.00 72.00 21 ASP D N 1
ATOM 22839 C CA . ASP D 1 2 ? 32.116 99.439 -27.056 1.00 68.79 21 ASP D CA 1
ATOM 22840 C C . ASP D 1 2 ? 31.751 98.473 -28.189 1.00 57.91 21 ASP D C 1
ATOM 22841 O O . ASP D 1 2 ? 32.544 97.609 -28.566 1.00 55.10 21 ASP D O 1
ATOM 22849 N N . VAL D 1 3 ? 30.546 98.641 -28.727 1.00 50.11 22 VAL D N 1
ATOM 22850 C CA . VAL D 1 3 ? 30.072 97.869 -29.877 1.00 42.98 22 VAL D CA 1
ATOM 22851 C C . VAL D 1 3 ? 30.450 98.606 -31.154 1.00 38.73 22 VAL D C 1
ATOM 22852 O O . VAL D 1 3 ? 30.096 99.769 -31.337 1.00 39.97 22 VAL D O 1
ATOM 22865 N N . THR D 1 4 ? 31.220 97.938 -32.006 1.00 34.38 23 THR D N 1
ATOM 22866 C CA . THR D 1 4 ? 31.654 98.515 -33.271 1.00 32.32 23 THR D CA 1
ATOM 22867 C C . THR D 1 4 ? 30.608 98.353 -34.368 1.00 27.37 23 THR D C 1
ATOM 22868 O O . THR D 1 4 ? 30.105 97.258 -34.616 1.00 27.69 23 THR D O 1
ATOM 22879 N N . CYS D 1 5 ? 30.287 99.468 -35.013 1.00 27.08 24 CYS D N 1
ATOM 22880 C CA . CYS D 1 5 ? 29.345 99.485 -36.118 1.00 25.24 24 CYS D CA 1
ATOM 22881 C C . CYS D 1 5 ? 29.939 100.258 -37.291 1.00 23.22 24 CYS D C 1
ATOM 22882 O O . CYS D 1 5 ? 30.902 101.010 -37.128 1.00 24.99 24 CYS D O 1
ATOM 22889 N N . TRP D 1 6 ? 29.358 100.055 -38.465 1.00 23.22 25 TRP D N 1
ATOM 22890 C CA . TRP D 1 6 ? 29.746 100.774 -39.674 1.00 21.40 25 TRP D CA 1
ATOM 22891 C C . TRP D 1 6 ? 31.191 100.492 -40.089 1.00 23.10 25 TRP D C 1
ATOM 22892 O O . TRP D 1 6 ? 31.846 101.354 -40.680 1.00 23.19 25 TRP D O 1
ATOM 22913 N N . LYS D 1 7 ? 31.689 99.300 -39.772 1.00 21.79 26 LYS D N 1
ATOM 22914 C CA . LYS D 1 7 ? 33.056 98.912 -40.132 1.00 21.78 26 LYS D CA 1
ATOM 22915 C C . LYS D 1 7 ? 33.022 97.585 -40.866 1.00 21.89 26 LYS D C 1
ATOM 22916 O O . LYS D 1 7 ? 32.919 96.535 -40.237 1.00 21.41 26 LYS D O 1
ATOM 22935 N N . TYR D 1 8 ? 33.169 97.623 -42.192 1.00 20.39 27 TYR D N 1
ATOM 22936 C CA . TYR D 1 8 ? 32.878 96.451 -43.017 1.00 19.62 27 TYR D CA 1
ATOM 22937 C C . TYR D 1 8 ? 34.144 95.735 -43.452 1.00 20.05 27 TYR D C 1
ATOM 22938 O O . TYR D 1 8 ? 34.083 94.611 -43.946 1.00 19.61 27 TYR D O 1
ATOM 22956 N N . ALA D 1 9 ? 35.290 96.373 -43.247 1.00 21.07 28 ALA D N 1
ATOM 22957 C CA . ALA D 1 9 ? 36.554 95.758 -43.616 1.00 24.30 28 ALA D CA 1
ATOM 22958 C C . ALA D 1 9 ? 36.728 94.483 -42.814 1.00 23.33 28 ALA D C 1
ATOM 22959 O O . ALA D 1 9 ? 36.372 94.434 -41.636 1.00 23.48 28 ALA D O 1
ATOM 22966 N N . ILE D 1 10 ? 37.247 93.450 -43.463 1.00 22.12 29 ILE D N 1
ATOM 22967 C CA . ILE D 1 10 ? 37.537 92.195 -42.786 1.00 22.65 29 ILE D CA 1
ATOM 22968 C C . ILE D 1 10 ? 39.048 92.152 -42.565 1.00 26.61 29 ILE D C 1
ATOM 22969 O O . ILE D 1 10 ? 39.813 91.984 -43.513 1.00 24.18 29 ILE D O 1
ATOM 22985 N N . PRO D 1 11 ? 39.490 92.331 -41.309 1.00 25.13 30 PRO D N 1
ATOM 22986 C CA . PRO D 1 11 ? 40.931 92.318 -41.055 1.00 26.58 30 PRO D CA 1
ATOM 22987 C C . PRO D 1 11 ? 41.590 91.033 -41.545 1.00 42.83 30 PRO D C 1
ATOM 22988 O O . PRO D 1 11 ? 41.084 89.940 -41.290 1.00 26.59 30 PRO D O 1
ATOM 22999 N N . GLY D 1 12 ? 42.695 91.176 -42.265 1.00 27.54 31 GLY D N 1
ATOM 23000 C CA . GLY D 1 12 ? 43.464 90.039 -42.730 1.00 28.06 31 GLY D CA 1
ATOM 23001 C C . GLY D 1 12 ? 42.901 89.352 -43.958 1.00 28.08 31 GLY D C 1
ATOM 23002 O O . GLY D 1 12 ? 43.441 88.344 -44.404 1.00 28.95 31 GLY D O 1
ATOM 23006 N N . GLU D 1 13 ? 41.814 89.882 -44.501 1.00 25.51 32 GLU D N 1
ATOM 23007 C CA . GLU D 1 13 ? 41.221 89.313 -45.705 1.00 24.46 32 GLU D CA 1
ATOM 23008 C C . GLU D 1 13 ? 42.153 89.463 -46.915 1.00 27.00 32 GLU D C 1
ATOM 23009 O O . GLU D 1 13 ? 42.549 90.585 -47.244 1.00 24.89 32 GLU D O 1
ATOM 23021 N N . PRO D 1 14 ? 42.492 88.343 -47.590 1.00 27.07 33 PRO D N 1
ATOM 23022 C CA . PRO D 1 14 ? 43.353 88.440 -48.780 1.00 25.13 33 PRO D CA 1
ATOM 23023 C C . PRO D 1 14 ? 42.774 89.352 -49.857 1.00 24.07 33 PRO D C 1
ATOM 23024 O O . PRO D 1 14 ? 41.605 89.224 -50.223 1.00 27.74 33 PRO D O 1
ATOM 23035 N N . GLY D 1 15 ? 43.594 90.280 -50.339 1.00 24.67 34 GLY D N 1
ATOM 23036 C CA . GLY D 1 15 ? 43.177 91.213 -51.369 1.00 23.88 34 GLY D CA 1
ATOM 23037 C C . GLY D 1 15 ? 42.146 92.221 -50.882 1.00 26.99 34 GLY D C 1
ATOM 23038 O O . GLY D 1 15 ? 41.632 93.011 -51.672 1.00 25.50 34 GLY D O 1
ATOM 23042 N N . GLY D 1 16 ? 41.857 92.213 -49.583 1.00 26.76 35 GLY D N 1
ATOM 23043 C CA . GLY D 1 16 ? 40.825 93.073 -49.029 1.00 25.32 35 GLY D CA 1
ATOM 23044 C C . GLY D 1 16 ? 41.029 94.557 -49.282 1.00 32.78 35 GLY D C 1
ATOM 23045 O O . GLY D 1 16 ? 40.083 95.261 -49.631 1.00 37.21 35 GLY D O 1
ATOM 23049 N N . GLU D 1 17 ? 42.264 95.032 -49.150 1.00 33.03 36 GLU D N 1
ATOM 23050 C CA . GLU D 1 17 ? 42.533 96.464 -49.257 1.00 40.88 36 GLU D CA 1
ATOM 23051 C C . GLU D 1 17 ? 42.870 96.912 -50.685 1.00 37.65 36 GLU D C 1
ATOM 23052 O O . GLU D 1 17 ? 43.029 98.105 -50.934 1.00 36.90 36 GLU D O 1
ATOM 23064 N N . LEU D 1 18 ? 42.973 95.968 -51.620 1.00 27.85 37 LEU D N 1
ATOM 23065 C CA . LEU D 1 18 ? 43.314 96.316 -52.998 1.00 28.86 37 LEU D CA 1
ATOM 23066 C C . LEU D 1 18 ? 42.214 97.134 -53.674 1.00 26.80 37 LEU D C 1
ATOM 23067 O O . LEU D 1 18 ? 41.040 96.759 -53.654 1.00 25.40 37 LEU D O 1
ATOM 23083 N N . THR D 1 19 ? 42.608 98.252 -54.280 1.00 25.43 38 THR D N 1
ATOM 23084 C CA . THR D 1 19 ? 41.683 99.072 -55.049 1.00 24.39 38 THR D CA 1
ATOM 23085 C C . THR D 1 19 ? 41.481 98.473 -56.427 1.00 23.20 38 THR D C 1
ATOM 23086 O O . THR D 1 19 ? 42.273 97.635 -56.867 1.00 23.91 38 THR D O 1
ATOM 23097 N N . ALA D 1 20 ? 40.434 98.925 -57.110 1.00 25.80 39 ALA D N 1
ATOM 23098 C CA . ALA D 1 20 ? 40.167 98.482 -58.467 1.00 22.42 39 ALA D CA 1
ATOM 23099 C C . ALA D 1 20 ? 41.373 98.795 -59.332 1.00 21.80 39 ALA D C 1
ATOM 23100 O O . ALA D 1 20 ? 41.799 97.971 -60.139 1.00 26.86 39 ALA D O 1
ATOM 23107 N N . GLU D 1 21 ? 41.950 99.974 -59.123 1.00 22.10 40 GLU D N 1
ATOM 23108 C CA . GLU D 1 21 ? 43.109 100.397 -59.898 1.00 34.36 40 GLU D CA 1
ATOM 23109 C C . GLU D 1 21 ? 44.275 99.430 -59.714 1.00 31.27 40 GLU D C 1
ATOM 23110 O O . GLU D 1 21 ? 44.926 99.055 -60.687 1.00 28.38 40 GLU D O 1
ATOM 23122 N N . GLU D 1 22 ? 44.516 99.006 -58.477 1.00 27.93 41 GLU D N 1
ATOM 23123 C CA . GLU D 1 22 ? 45.615 98.089 -58.181 1.00 29.30 41 GLU D CA 1
ATOM 23124 C C . GLU D 1 22 ? 45.391 96.700 -58.788 1.00 27.96 41 GLU D C 1
ATOM 23125 O O . GLU D 1 22 ? 46.326 96.080 -59.295 1.00 27.91 41 GLU D O 1
ATOM 23137 N N . VAL D 1 23 ? 44.151 96.224 -58.765 1.00 25.65 42 VAL D N 1
ATOM 23138 C CA . VAL D 1 23 ? 43.836 94.920 -59.335 1.00 28.19 42 VAL D CA 1
ATOM 23139 C C . VAL D 1 23 ? 44.170 94.908 -60.826 1.00 28.05 42 VAL D C 1
ATOM 23140 O O . VAL D 1 23 ? 44.829 93.989 -61.320 1.00 29.30 42 VAL D O 1
ATOM 23153 N N . PHE D 1 24 ? 43.746 95.945 -61.536 1.00 23.25 43 PHE D N 1
ATOM 23154 C CA . PHE D 1 24 ? 43.930 95.986 -62.981 1.00 26.66 43 PHE D CA 1
ATOM 23155 C C . PHE D 1 24 ? 45.359 96.372 -63.368 1.00 32.23 43 PHE D C 1
ATOM 23156 O O . PHE D 1 24 ? 45.797 96.104 -64.487 1.00 37.10 43 PHE D O 1
ATOM 23173 N N . ALA D 1 25 ? 46.097 96.981 -62.445 1.00 31.43 44 ALA D N 1
ATOM 23174 C CA . ALA D 1 25 ? 47.495 97.326 -62.715 1.00 31.52 44 ALA D CA 1
ATOM 23175 C C . ALA D 1 25 ? 48.421 96.127 -62.521 1.00 33.04 44 ALA D C 1
ATOM 23176 O O . ALA D 1 25 ? 49.523 96.090 -63.070 1.00 36.70 44 ALA D O 1
ATOM 23183 N N . SER D 1 26 ? 47.981 95.154 -61.730 1.00 28.64 45 SER D N 1
ATOM 23184 C CA . SER D 1 26 ? 48.802 93.991 -61.419 1.00 32.75 45 SER D CA 1
ATOM 23185 C C . SER D 1 26 ? 48.948 93.075 -62.630 1.00 35.30 45 SER D C 1
ATOM 23186 O O . SER D 1 26 ? 47.963 92.735 -63.285 1.00 33.51 45 SER D O 1
ATOM 23194 N N . LYS D 1 27 ? 50.185 92.694 -62.933 1.00 40.37 46 LYS D N 1
ATOM 23195 C CA . LYS D 1 27 ? 50.461 91.795 -64.048 1.00 45.69 46 LYS D CA 1
ATOM 23196 C C . LYS D 1 27 ? 49.976 90.370 -63.777 1.00 42.16 46 LYS D C 1
ATOM 23197 O O . LYS D 1 27 ? 49.831 89.580 -64.708 1.00 41.85 46 LYS D O 1
ATOM 23216 N N . ASP D 1 28 ? 49.724 90.047 -62.510 1.00 39.96 47 ASP D N 1
ATOM 23217 C CA . ASP D 1 28 ? 49.281 88.705 -62.132 1.00 38.25 47 ASP D CA 1
ATOM 23218 C C . ASP D 1 28 ? 47.755 88.555 -62.164 1.00 38.71 47 ASP D C 1
ATOM 23219 O O . ASP D 1 28 ? 47.230 87.469 -61.912 1.00 36.33 47 ASP D O 1
ATOM 23228 N N . THR D 1 29 ? 47.048 89.638 -62.475 1.00 30.36 48 THR D N 1
ATOM 23229 C CA . THR D 1 29 ? 45.590 89.587 -62.577 1.00 27.55 48 THR D CA 1
ATOM 23230 C C . THR D 1 29 ? 45.193 88.941 -63.901 1.00 28.91 48 THR D C 1
ATOM 23231 O O . THR D 1 29 ? 45.539 89.437 -64.970 1.00 28.38 48 THR D O 1
ATOM 23242 N N . ALA D 1 30 ? 44.472 87.828 -63.814 1.00 23.81 49 ALA D N 1
ATOM 23243 C CA . ALA D 1 30 ? 43.986 87.123 -64.994 1.00 27.12 49 ALA D CA 1
ATOM 23244 C C . ALA D 1 30 ? 42.620 86.502 -64.715 1.00 22.96 49 ALA D C 1
ATOM 23245 O O . ALA D 1 30 ? 42.240 86.311 -63.557 1.00 25.29 49 ALA D O 1
ATOM 23252 N N . PHE D 1 31 ? 41.886 86.208 -65.784 1.00 20.51 50 PHE D N 1
ATOM 23253 C CA . PHE D 1 31 ? 40.560 85.612 -65.686 1.00 20.39 50 PHE D CA 1
ATOM 23254 C C . PHE D 1 31 ? 40.559 84.208 -66.276 1.00 22.25 50 PHE D C 1
ATOM 23255 O O . PHE D 1 31 ? 41.455 83.863 -67.051 1.00 21.64 50 PHE D O 1
ATOM 23272 N N . PRO D 1 32 ? 39.565 83.390 -65.895 1.00 22.66 51 PRO D N 1
ATOM 23273 C CA . PRO D 1 32 ? 39.497 82.016 -66.402 1.00 23.37 51 PRO D CA 1
ATOM 23274 C C . PRO D 1 32 ? 39.475 81.953 -67.925 1.00 23.53 51 PRO D C 1
ATOM 23275 O O . PRO D 1 32 ? 38.923 82.846 -68.582 1.00 20.67 51 PRO D O 1
ATOM 23286 N N . GLU D 1 33 ? 40.078 80.908 -68.480 1.00 26.94 52 GLU D N 1
ATOM 23287 C CA . GLU D 1 33 ? 40.029 80.676 -69.915 1.00 31.53 52 GLU D CA 1
ATOM 23288 C C . GLU D 1 33 ? 38.582 80.521 -70.368 1.00 24.61 52 GLU D C 1
ATOM 23289 O O . GLU D 1 33 ? 37.790 79.833 -69.728 1.00 29.04 52 GLU D O 1
ATOM 23301 N N . GLY D 1 34 ? 38.236 81.190 -71.461 1.00 23.87 53 GLY D N 1
ATOM 23302 C CA . GLY D 1 34 ? 36.903 81.086 -72.026 1.00 21.83 53 GLY D CA 1
ATOM 23303 C C . GLY D 1 34 ? 35.851 81.869 -71.266 1.00 18.90 53 GLY D C 1
ATOM 23304 O O . GLY D 1 34 ? 34.660 81.677 -71.491 1.00 18.35 53 GLY D O 1
ATOM 23308 N N . PHE D 1 35 ? 36.289 82.755 -70.374 1.00 20.16 54 PHE D N 1
ATOM 23309 C CA . PHE D 1 35 ? 35.378 83.591 -69.599 1.00 16.13 54 PHE D CA 1
ATOM 23310 C C . PHE D 1 35 ? 34.431 84.348 -70.518 1.00 16.36 54 PHE D C 1
ATOM 23311 O O . PHE D 1 35 ? 34.873 84.982 -71.472 1.00 20.00 54 PHE D O 1
ATOM 23328 N N . LEU D 1 36 ? 33.132 84.269 -70.237 1.00 14.18 55 LEU D N 1
ATOM 23329 C CA . LEU D 1 36 ? 32.129 84.910 -71.087 1.00 13.56 55 LEU D CA 1
ATOM 23330 C C . LEU D 1 36 ? 31.839 86.337 -70.638 1.00 13.14 55 LEU D C 1
ATOM 23331 O O . LEU D 1 36 ? 30.952 86.576 -69.817 1.00 15.69 55 LEU D O 1
ATOM 23347 N N . TRP D 1 37 ? 32.603 87.278 -71.186 1.00 16.16 56 TRP D N 1
ATOM 23348 C CA . TRP D 1 37 ? 32.322 88.693 -71.020 1.00 15.41 56 TRP D CA 1
ATOM 23349 C C . TRP D 1 37 ? 31.148 89.079 -71.907 1.00 16.00 56 TRP D C 1
ATOM 23350 O O . TRP D 1 37 ? 31.223 88.950 -73.124 1.00 15.59 56 TRP D O 1
ATOM 23371 N N . GLY D 1 38 ? 30.072 89.576 -71.322 1.00 12.53 57 GLY D N 1
ATOM 23372 C CA . GLY D 1 38 ? 28.923 89.929 -72.122 1.00 12.17 57 GLY D CA 1
ATOM 23373 C C . GLY D 1 38 ? 28.142 91.123 -71.631 1.00 11.67 57 GLY D C 1
ATOM 23374 O O . GLY D 1 38 ? 28.571 91.856 -70.740 1.00 12.00 57 GLY D O 1
ATOM 23378 N N . ALA D 1 39 ? 26.981 91.308 -72.248 1.00 11.74 58 ALA D N 1
ATOM 23379 C CA . ALA D 1 39 ? 26.009 92.301 -71.828 1.00 14.81 58 ALA D CA 1
ATOM 23380 C C . ALA D 1 39 ? 24.660 91.643 -71.877 1.00 10.54 58 ALA D C 1
ATOM 23381 O O . ALA D 1 39 ? 24.464 90.690 -72.640 1.00 10.81 58 ALA D O 1
ATOM 23388 N N . ALA D 1 40 ? 23.732 92.150 -71.070 1.00 9.33 59 ALA D N 1
ATOM 23389 C CA . ALA D 1 40 ? 22.411 91.563 -70.947 1.00 9.08 59 ALA D CA 1
ATOM 23390 C C . ALA D 1 40 ? 21.313 92.565 -71.264 1.00 8.69 59 ALA D C 1
ATOM 23391 O O . ALA D 1 40 ? 21.464 93.769 -71.020 1.00 11.77 59 ALA D O 1
ATOM 23398 N N . THR D 1 41 ? 20.217 92.037 -71.806 1.00 9.58 60 THR D N 1
ATOM 23399 C CA . THR D 1 41 ? 18.975 92.778 -72.048 1.00 9.72 60 THR D CA 1
ATOM 23400 C C . THR D 1 41 ? 17.784 91.858 -71.756 1.00 8.75 60 THR D C 1
ATOM 23401 O O . THR D 1 41 ? 17.983 90.685 -71.444 1.00 10.33 60 THR D O 1
ATOM 23412 N N . ALA D 1 42 ? 16.563 92.390 -71.873 1.00 9.33 61 ALA D N 1
ATOM 23413 C CA . ALA D 1 42 ? 15.327 91.601 -71.835 1.00 9.86 61 ALA D CA 1
ATOM 23414 C C . ALA D 1 42 ? 14.398 92.082 -72.937 1.00 11.27 61 ALA D C 1
ATOM 23415 O O . ALA D 1 42 ? 14.421 93.248 -73.314 1.00 10.12 61 ALA D O 1
ATOM 23422 N N . ALA D 1 43 ? 13.572 91.173 -73.443 1.00 9.46 62 ALA D N 1
ATOM 23423 C CA . ALA D 1 43 ? 12.778 91.442 -74.635 1.00 9.60 62 ALA D CA 1
ATOM 23424 C C . ALA D 1 43 ? 11.866 92.657 -74.496 1.00 9.70 62 ALA D C 1
ATOM 23425 O O . ALA D 1 43 ? 11.876 93.522 -75.370 1.00 10.52 62 ALA D O 1
ATOM 23432 N N . TYR D 1 44 ? 11.060 92.727 -73.435 1.00 12.98 63 TYR D N 1
ATOM 23433 C CA . TYR D 1 44 ? 10.108 93.830 -73.330 1.00 8.47 63 TYR D CA 1
ATOM 23434 C C . TYR D 1 44 ? 10.834 95.167 -73.163 1.00 10.93 63 TYR D C 1
ATOM 23435 O O . TYR D 1 44 ? 10.318 96.218 -73.547 1.00 11.95 63 TYR D O 1
ATOM 23453 N N . GLN D 1 45 ? 12.037 95.126 -72.601 1.00 10.53 64 GLN D N 1
ATOM 23454 C CA . GLN D 1 45 ? 12.750 96.356 -72.327 1.00 9.50 64 GLN D CA 1
ATOM 23455 C C . GLN D 1 45 ? 13.391 96.984 -73.567 1.00 11.79 64 GLN D C 1
ATOM 23456 O O . GLN D 1 45 ? 13.618 98.183 -73.567 1.00 11.37 64 GLN D O 1
ATOM 23470 N N . ILE D 1 46 ? 13.666 96.205 -74.617 1.00 11.56 65 ILE D N 1
ATOM 23471 C CA . ILE D 1 46 ? 14.350 96.754 -75.803 1.00 10.58 65 ILE D CA 1
ATOM 23472 C C . ILE D 1 46 ? 13.649 96.517 -77.142 1.00 11.98 65 ILE D C 1
ATOM 23473 O O . ILE D 1 46 ? 13.874 97.282 -78.071 1.00 10.91 65 ILE D O 1
ATOM 23489 N N . GLU D 1 47 ? 12.810 95.492 -77.261 1.00 11.14 66 GLU D N 1
ATOM 23490 C CA . GLU D 1 47 ? 12.378 95.056 -78.588 1.00 11.18 66 GLU D CA 1
ATOM 23491 C C . GLU D 1 47 ? 11.430 96.014 -79.316 1.00 12.90 66 GLU D C 1
ATOM 23492 O O . GLU D 1 47 ? 11.606 96.255 -80.505 1.00 12.65 66 GLU D O 1
ATOM 23504 N N . GLY D 1 48 ? 10.435 96.553 -78.622 1.00 11.48 67 GLY D N 1
ATOM 23505 C CA . GLY D 1 48 ? 9.368 97.270 -79.296 1.00 11.72 67 GLY D CA 1
ATOM 23506 C C . GLY D 1 48 ? 8.579 96.307 -80.157 1.00 12.20 67 GLY D C 1
ATOM 23507 O O . GLY D 1 48 ? 8.527 95.115 -79.853 1.00 13.44 67 GLY D O 1
ATOM 23511 N N . ALA D 1 49 ? 7.991 96.806 -81.244 1.00 14.88 68 ALA D N 1
ATOM 23512 C CA . ALA D 1 49 ? 7.174 95.965 -82.117 1.00 14.30 68 ALA D CA 1
ATOM 23513 C C . ALA D 1 49 ? 6.202 95.122 -81.299 1.00 13.63 68 ALA D C 1
ATOM 23514 O O . ALA D 1 49 ? 6.022 93.932 -81.568 1.00 15.06 68 ALA D O 1
ATOM 23521 N N . ALA D 1 50 ? 5.589 95.748 -80.299 1.00 14.51 69 ALA D N 1
ATOM 23522 C CA . ALA D 1 50 ? 4.845 95.035 -79.264 1.00 14.31 69 ALA D CA 1
ATOM 23523 C C . ALA D 1 50 ? 3.579 94.375 -79.789 1.00 15.47 69 ALA D C 1
ATOM 23524 O O . ALA D 1 50 ? 3.177 93.327 -79.289 1.00 15.12 69 ALA D O 1
ATOM 23531 N N . ALA D 1 51 ? 2.956 94.996 -80.786 1.00 18.36 70 ALA D N 1
ATOM 23532 C CA . ALA D 1 51 ? 1.723 94.471 -81.358 1.00 21.07 70 ALA D CA 1
ATOM 23533 C C . ALA D 1 51 ? 1.833 94.256 -82.864 1.00 27.67 70 ALA D C 1
ATOM 23534 O O . ALA D 1 51 ? 0.839 94.360 -83.577 1.00 35.96 70 ALA D O 1
ATOM 23541 N N . GLU D 1 52 ? 3.042 94.006 -83.356 1.00 20.41 71 GLU D N 1
ATOM 23542 C CA . GLU D 1 52 ? 3.214 93.692 -84.767 1.00 23.49 71 GLU D CA 1
ATOM 23543 C C . GLU D 1 52 ? 3.791 92.297 -84.969 1.00 20.12 71 GLU D C 1
ATOM 23544 O O . GLU D 1 52 ? 4.262 91.644 -84.030 1.00 17.02 71 GLU D O 1
ATOM 23556 N N . ASP D 1 53 ? 3.648 91.821 -86.198 1.00 18.46 72 ASP D N 1
ATOM 23557 C CA . ASP D 1 53 ? 4.145 90.514 -86.607 1.00 17.00 72 ASP D CA 1
ATOM 23558 C C . ASP D 1 53 ? 3.674 89.418 -85.651 1.00 20.78 72 ASP D C 1
ATOM 23559 O O . ASP D 1 53 ? 4.421 88.507 -85.299 1.00 16.08 72 ASP D O 1
ATOM 23568 N N . GLY D 1 54 ? 2.416 89.527 -85.239 1.00 17.49 73 GLY D N 1
ATOM 23569 C CA . GLY D 1 54 ? 1.742 88.455 -84.531 1.00 15.52 73 GLY D CA 1
ATOM 23570 C C . GLY D 1 54 ? 1.962 88.377 -83.031 1.00 15.27 73 GLY D C 1
ATOM 23571 O O . GLY D 1 54 ? 1.416 87.481 -82.385 1.00 16.76 73 GLY D O 1
ATOM 23575 N N . ARG D 1 55 ? 2.760 89.271 -82.463 1.00 16.48 74 ARG D N 1
ATOM 23576 C CA . ARG D 1 55 ? 3.005 89.205 -81.028 1.00 14.31 74 ARG D CA 1
ATOM 23577 C C . ARG D 1 55 ? 1.717 89.438 -80.243 1.00 13.26 74 ARG D C 1
ATOM 23578 O O . ARG D 1 55 ? 0.973 90.386 -80.510 1.00 17.97 74 ARG D O 1
ATOM 23599 N N . GLY D 1 56 ? 1.463 88.553 -79.288 1.00 14.07 75 GLY D N 1
ATOM 23600 C CA . GLY D 1 56 ? 0.366 88.721 -78.356 1.00 14.08 75 GLY D CA 1
ATOM 23601 C C . GLY D 1 56 ? 0.781 89.565 -77.167 1.00 12.42 75 GLY D C 1
ATOM 23602 O O . GLY D 1 56 ? 1.968 89.687 -76.860 1.00 14.13 75 GLY D O 1
ATOM 23606 N N . PRO D 1 57 ? -0.201 90.163 -76.479 1.00 13.02 76 PRO D N 1
ATOM 23607 C CA . PRO D 1 57 ? 0.149 91.017 -75.346 1.00 14.89 76 PRO D CA 1
ATOM 23608 C C . PRO D 1 57 ? 0.696 90.227 -74.166 1.00 13.79 76 PRO D C 1
ATOM 23609 O O . PRO D 1 57 ? 0.249 89.107 -73.903 1.00 12.87 76 PRO D O 1
ATOM 23620 N N . SER D 1 58 ? 1.673 90.814 -73.489 1.00 13.30 77 SER D N 1
ATOM 23621 C CA . SER D 1 58 ? 2.145 90.305 -72.211 1.00 11.95 77 SER D CA 1
ATOM 23622 C C . SER D 1 58 ? 1.443 91.100 -71.131 1.00 13.04 77 SER D C 1
ATOM 23623 O O . SER D 1 58 ? 0.815 92.124 -71.412 1.00 12.78 77 SER D O 1
ATOM 23631 N N . MET D 1 59 ? 1.562 90.654 -69.890 1.00 10.87 78 MET D N 1
ATOM 23632 C CA . MET D 1 59 ? 0.939 91.378 -68.795 1.00 11.68 78 MET D CA 1
ATOM 23633 C C . MET D 1 59 ? 1.586 92.749 -68.580 1.00 13.17 78 MET D C 1
ATOM 23634 O O . MET D 1 59 ? 0.983 93.628 -67.969 1.00 12.01 78 MET D O 1
ATOM 23648 N N . TRP D 1 60 ? 2.787 92.958 -69.113 1.00 10.99 79 TRP D N 1
ATOM 23649 C CA . TRP D 1 60 ? 3.407 94.286 -69.039 1.00 12.22 79 TRP D CA 1
ATOM 23650 C C . TRP D 1 60 ? 2.844 95.245 -70.098 1.00 12.28 79 TRP D C 1
ATOM 23651 O O . TRP D 1 60 ? 2.790 96.454 -69.875 1.00 12.24 79 TRP D O 1
ATOM 23672 N N . ASP D 1 61 ? 2.397 94.720 -71.237 1.00 12.35 80 ASP D N 1
ATOM 23673 C CA . ASP D 1 61 ? 1.637 95.538 -72.187 1.00 12.53 80 ASP D CA 1
ATOM 23674 C C . ASP D 1 61 ? 0.361 96.052 -71.516 1.00 15.86 80 ASP D C 1
ATOM 23675 O O . ASP D 1 61 ? 0.012 97.226 -71.621 1.00 15.34 80 ASP D O 1
ATOM 23684 N N . THR D 1 62 ? -0.337 95.147 -70.842 1.00 13.90 81 THR D N 1
ATOM 23685 C CA . THR D 1 62 ? -1.573 95.467 -70.149 1.00 15.14 81 THR D CA 1
ATOM 23686 C C . THR D 1 62 ? -1.341 96.495 -69.056 1.00 14.82 81 THR D C 1
ATOM 23687 O O . THR D 1 62 ? -2.026 97.508 -68.972 1.00 16.47 81 THR D O 1
ATOM 23698 N N . PHE D 1 63 ? -0.349 96.213 -68.227 1.00 14.01 82 PHE D N 1
ATOM 23699 C CA . PHE D 1 63 ? 0.017 97.049 -67.089 1.00 14.25 82 PHE D CA 1
ATOM 23700 C C . PHE D 1 63 ? 0.367 98.469 -67.527 1.00 11.10 82 PHE D C 1
ATOM 23701 O O . PHE D 1 63 ? -0.090 99.445 -66.938 1.00 14.05 82 PHE D O 1
ATOM 23718 N N A SER D 1 64 ? 1.172 98.570 -68.577 0.61 13.97 83 SER D N 1
ATOM 23719 N N B SER D 1 64 ? 1.170 98.574 -68.584 0.39 14.20 83 SER D N 1
ATOM 23720 C CA A SER D 1 64 ? 1.694 99.856 -69.027 0.61 14.03 83 SER D CA 1
ATOM 23721 C CA B SER D 1 64 ? 1.693 99.865 -69.033 0.39 14.53 83 SER D CA 1
ATOM 23722 C C A SER D 1 64 ? 0.628 100.760 -69.652 0.61 15.12 83 SER D C 1
ATOM 23723 C C B SER D 1 64 ? 0.625 100.766 -69.651 0.39 15.30 83 SER D C 1
ATOM 23724 O O A SER D 1 64 ? 0.856 101.957 -69.820 0.61 15.96 83 SER D O 1
ATOM 23725 O O B SER D 1 64 ? 0.844 101.966 -69.808 0.39 16.30 83 SER D O 1
ATOM 23740 N N . LYS D 1 65 ? -0.521 100.194 -70.010 1.00 12.86 84 LYS D N 1
ATOM 23741 C CA . LYS D 1 65 ? -1.629 100.986 -70.558 1.00 18.64 84 LYS D CA 1
ATOM 23742 C C . LYS D 1 65 ? -2.453 101.701 -69.482 1.00 15.28 84 LYS D C 1
ATOM 23743 O O . LYS D 1 65 ? -3.236 102.597 -69.783 1.00 18.90 84 LYS D O 1
ATOM 23762 N N . ILE D 1 66 ? -2.281 101.298 -68.234 1.00 14.54 85 ILE D N 1
ATOM 23763 C CA . ILE D 1 66 ? -3.030 101.881 -67.127 1.00 13.85 85 ILE D CA 1
ATOM 23764 C C . ILE D 1 66 ? -2.335 103.110 -66.546 1.00 14.46 85 ILE D C 1
ATOM 23765 O O . ILE D 1 66 ? -1.179 103.021 -66.133 1.00 14.35 85 ILE D O 1
ATOM 23781 N N . PRO D 1 67 ? -3.030 104.258 -66.509 1.00 15.15 86 PRO D N 1
ATOM 23782 C CA . PRO D 1 67 ? -2.380 105.421 -65.891 1.00 14.96 86 PRO D CA 1
ATOM 23783 C C . PRO D 1 67 ? -1.848 105.150 -64.478 1.00 15.43 86 PRO D C 1
ATOM 23784 O O . PRO D 1 67 ? -2.532 104.532 -63.659 1.00 16.13 86 PRO D O 1
ATOM 23795 N N . GLY D 1 68 ? -0.620 105.592 -64.218 1.00 16.68 87 GLY D N 1
ATOM 23796 C CA . GLY D 1 68 ? -0.059 105.539 -62.883 1.00 19.36 87 GLY D CA 1
ATOM 23797 C C . GLY D 1 68 ? 0.865 104.369 -62.618 1.00 16.71 87 GLY D C 1
ATOM 23798 O O . GLY D 1 68 ? 1.551 104.350 -61.595 1.00 21.86 87 GLY D O 1
ATOM 23802 N N . LYS D 1 69 ? 0.855 103.370 -63.495 1.00 12.52 88 LYS D N 1
ATOM 23803 C CA . LYS D 1 69 ? 1.654 102.180 -63.272 1.00 13.38 88 LYS D CA 1
ATOM 23804 C C . LYS D 1 69 ? 3.120 102.403 -63.623 1.00 14.58 88 LYS D C 1
ATOM 23805 O O . LYS D 1 69 ? 4.014 101.901 -62.942 1.00 17.13 88 LYS D O 1
ATOM 23824 N N . ILE D 1 70 ? 3.358 103.135 -64.707 1.00 15.14 89 ILE D N 1
ATOM 23825 C CA . ILE D 1 70 ? 4.708 103.425 -65.161 1.00 13.10 89 ILE D CA 1
ATOM 23826 C C . ILE D 1 70 ? 4.997 104.909 -65.021 1.00 13.76 89 ILE D C 1
ATOM 23827 O O . ILE D 1 70 ? 4.204 105.750 -65.462 1.00 12.37 89 ILE D O 1
ATOM 23843 N N . ASP D 1 71 ? 6.152 105.224 -64.450 1.00 14.49 90 ASP D N 1
ATOM 23844 C CA . ASP D 1 71 ? 6.584 106.615 -64.339 1.00 14.12 90 ASP D CA 1
ATOM 23845 C C . ASP D 1 71 ? 6.550 107.301 -65.701 1.00 14.51 90 ASP D C 1
ATOM 23846 O O . ASP D 1 71 ? 6.959 106.716 -66.712 1.00 13.13 90 ASP D O 1
ATOM 23855 N N . ASN D 1 72 ? 6.011 108.518 -65.712 1.00 16.14 91 ASN D N 1
ATOM 23856 C CA . ASN D 1 72 ? 5.973 109.376 -66.897 1.00 15.49 91 ASN D CA 1
ATOM 23857 C C . ASN D 1 72 ? 5.120 108.835 -68.047 1.00 15.08 91 ASN D C 1
ATOM 23858 O O . ASN D 1 72 ? 5.166 109.366 -69.153 1.00 19.18 91 ASN D O 1
ATOM 23869 N N . GLY D 1 73 ? 4.334 107.795 -67.777 1.00 14.56 92 GLY D N 1
ATOM 23870 C CA . GLY D 1 73 ? 3.409 107.243 -68.755 1.00 15.89 92 GLY D CA 1
ATOM 23871 C C . GLY D 1 73 ? 4.069 106.435 -69.860 1.00 14.24 92 GLY D C 1
ATOM 23872 O O . GLY D 1 73 ? 3.469 106.202 -70.906 1.00 15.70 92 GLY D O 1
ATOM 23876 N N . ASP D 1 74 ? 5.294 105.991 -69.619 1.00 13.57 93 ASP D N 1
ATOM 23877 C CA . ASP D 1 74 ? 6.034 105.193 -70.598 1.00 12.83 93 ASP D CA 1
ATOM 23878 C C . ASP D 1 74 ? 5.470 103.786 -70.816 1.00 13.40 93 ASP D C 1
ATOM 23879 O O . ASP D 1 74 ? 4.829 103.208 -69.937 1.00 13.30 93 ASP D O 1
ATOM 23888 N N . THR D 1 75 ? 5.736 103.242 -72.000 1.00 14.14 94 THR D N 1
ATOM 23889 C CA . THR D 1 75 ? 5.410 101.855 -72.316 1.00 13.08 94 THR D CA 1
ATOM 23890 C C . THR D 1 75 ? 6.547 101.220 -73.106 1.00 12.93 94 THR D C 1
ATOM 23891 O O . THR D 1 75 ? 7.449 101.914 -73.564 1.00 13.06 94 THR D O 1
ATOM 23902 N N . GLY D 1 76 ? 6.480 99.897 -73.266 1.00 11.90 95 GLY D N 1
ATOM 23903 C CA . GLY D 1 76 ? 7.414 99.183 -74.122 1.00 11.54 95 GLY D CA 1
ATOM 23904 C C . GLY D 1 76 ? 6.941 99.025 -75.560 1.00 13.21 95 GLY D C 1
ATOM 23905 O O . GLY D 1 76 ? 7.437 98.164 -76.275 1.00 13.42 95 GLY D O 1
ATOM 23909 N N . ASP D 1 77 ? 5.998 99.844 -76.006 1.00 14.74 96 ASP D N 1
ATOM 23910 C CA . ASP D 1 77 ? 5.464 99.703 -77.363 1.00 13.11 96 ASP D CA 1
ATOM 23911 C C . ASP D 1 77 ? 6.562 99.754 -78.428 1.00 15.97 96 ASP D C 1
ATOM 23912 O O . ASP D 1 77 ? 6.545 98.973 -79.389 1.00 17.30 96 ASP D O 1
ATOM 23921 N N . VAL D 1 78 ? 7.509 100.672 -78.238 1.00 14.96 97 VAL D N 1
ATOM 23922 C CA . VAL D 1 78 ? 8.593 100.900 -79.186 1.00 14.01 97 VAL D CA 1
ATOM 23923 C C . VAL D 1 78 ? 9.967 100.628 -78.556 1.00 15.46 97 VAL D C 1
ATOM 23924 O O . VAL D 1 78 ? 10.811 99.972 -79.170 1.00 13.43 97 VAL D O 1
ATOM 23937 N N . ALA D 1 79 ? 10.185 101.108 -77.336 1.00 17.26 98 ALA D N 1
ATOM 23938 C CA . ALA D 1 79 ? 11.449 100.872 -76.635 1.00 13.88 98 ALA D CA 1
ATOM 23939 C C . ALA D 1 79 ? 12.639 101.248 -77.521 1.00 14.70 98 ALA D C 1
ATOM 23940 O O . ALA D 1 79 ? 12.680 102.355 -78.040 1.00 13.89 98 ALA D O 1
ATOM 23947 N N . CYS D 1 80 ? 13.602 100.342 -77.684 1.00 11.90 99 CYS D N 1
ATOM 23948 C CA . CYS D 1 80 ? 14.772 100.619 -78.517 1.00 11.48 99 CYS D CA 1
ATOM 23949 C C . CYS D 1 80 ? 14.584 100.134 -79.947 1.00 15.90 99 CYS D C 1
ATOM 23950 O O . CYS D 1 80 ? 15.524 100.163 -80.738 1.00 14.06 99 CYS D O 1
ATOM 23958 N N . ASP D 1 81 ? 13.383 99.658 -80.263 1.00 13.36 100 ASP D N 1
ATOM 23959 C CA . ASP D 1 81 ? 13.083 99.146 -81.600 1.00 12.24 100 ASP D CA 1
ATOM 23960 C C . ASP D 1 81 ? 14.087 98.069 -82.018 1.00 15.16 100 ASP D C 1
ATOM 23961 O O . ASP D 1 81 ? 14.427 97.949 -83.199 1.00 16.78 100 ASP D O 1
ATOM 23970 N N . HIS D 1 82 ? 14.550 97.279 -81.051 1.00 13.62 101 HIS D N 1
ATOM 23971 C CA . HIS D 1 82 ? 15.570 96.256 -81.310 1.00 14.92 101 HIS D CA 1
ATOM 23972 C C . HIS D 1 82 ? 15.054 95.157 -82.241 1.00 13.68 101 HIS D C 1
ATOM 23973 O O . HIS D 1 82 ? 15.824 94.532 -82.980 1.00 13.16 101 HIS D O 1
ATOM 23986 N N . TYR D 1 83 ? 13.747 94.936 -82.221 1.00 13.23 102 TYR D N 1
ATOM 23987 C CA . TYR D 1 83 ? 13.132 93.949 -83.092 1.00 14.07 102 TYR D CA 1
ATOM 23988 C C . TYR D 1 83 ? 13.487 94.234 -84.547 1.00 12.46 102 TYR D C 1
ATOM 23989 O O . TYR D 1 83 ? 13.755 93.313 -85.313 1.00 15.71 102 TYR D O 1
ATOM 24007 N N . HIS D 1 84 ? 13.499 95.510 -84.910 1.00 13.90 103 HIS D N 1
ATOM 24008 C CA . HIS D 1 84 ? 13.833 95.918 -86.269 1.00 15.67 103 HIS D CA 1
ATOM 24009 C C . HIS D 1 84 ? 15.318 96.196 -86.446 1.00 17.63 103 HIS D C 1
ATOM 24010 O O . HIS D 1 84 ? 15.843 96.032 -87.540 1.00 20.09 103 HIS D O 1
ATOM 24023 N N . ARG D 1 85 ? 15.998 96.581 -85.366 1.00 13.98 104 ARG D N 1
ATOM 24024 C CA . ARG D 1 85 ? 17.366 97.078 -85.461 1.00 13.69 104 ARG D CA 1
ATOM 24025 C C . ARG D 1 85 ? 18.409 96.100 -84.917 1.00 13.64 104 ARG D C 1
ATOM 24026 O O . ARG D 1 85 ? 19.550 96.482 -84.665 1.00 19.76 104 ARG D O 1
ATOM 24047 N N . TYR D 1 86 ? 18.044 94.828 -84.784 1.00 14.49 105 TYR D N 1
ATOM 24048 C CA . TYR D 1 86 ? 18.929 93.880 -84.111 1.00 16.05 105 TYR D CA 1
ATOM 24049 C C . TYR D 1 86 ? 20.273 93.676 -84.825 1.00 13.67 105 TYR D C 1
ATOM 24050 O O . TYR D 1 86 ? 21.289 93.468 -84.164 1.00 17.10 105 TYR D O 1
ATOM 24068 N N . LYS D 1 87 ? 20.295 93.749 -86.157 1.00 15.87 106 LYS D N 1
ATOM 24069 C CA . LYS D 1 87 ? 21.548 93.561 -86.897 1.00 16.49 106 LYS D CA 1
ATOM 24070 C C . LYS D 1 87 ? 22.563 94.643 -86.535 1.00 17.18 106 LYS D C 1
ATOM 24071 O O . LYS D 1 87 ? 23.743 94.358 -86.350 1.00 20.25 106 LYS D O 1
ATOM 24090 N N . GLU D 1 88 ? 22.091 95.878 -86.416 1.00 16.44 107 GLU D N 1
ATOM 24091 C CA . GLU D 1 88 ? 22.941 96.996 -86.014 1.00 23.19 107 GLU D CA 1
ATOM 24092 C C . GLU D 1 88 ? 23.462 96.796 -84.591 1.00 18.73 107 GLU D C 1
ATOM 24093 O O . GLU D 1 88 ? 24.621 97.087 -84.292 1.00 19.78 107 GLU D O 1
ATOM 24105 N N . ASP D 1 89 ? 22.594 96.308 -83.713 1.00 17.19 108 ASP D N 1
ATOM 24106 C CA . ASP D 1 89 ? 22.962 96.095 -82.324 1.00 13.05 108 ASP D CA 1
ATOM 24107 C C . ASP D 1 89 ? 23.996 94.970 -82.173 1.00 15.94 108 ASP D C 1
ATOM 24108 O O . ASP D 1 89 ? 24.910 95.066 -81.354 1.00 15.72 108 ASP D O 1
ATOM 24117 N N . VAL D 1 90 ? 23.862 93.917 -82.970 1.00 19.12 109 VAL D N 1
ATOM 24118 C CA . VAL D 1 90 ? 24.839 92.834 -82.944 1.00 14.57 109 VAL D CA 1
ATOM 24119 C C . VAL D 1 90 ? 26.185 93.349 -83.451 1.00 17.64 109 VAL D C 1
ATOM 24120 O O . VAL D 1 90 ? 27.235 92.989 -82.918 1.00 17.78 109 VAL D O 1
ATOM 24133 N N . LYS D 1 91 ? 26.158 94.210 -84.465 1.00 16.38 110 LYS D N 1
ATOM 24134 C CA . LYS D 1 91 ? 27.397 94.779 -84.991 1.00 19.47 110 LYS D CA 1
ATOM 24135 C C . LYS D 1 91 ? 28.097 95.613 -83.913 1.00 17.85 110 LYS D C 1
ATOM 24136 O O . LYS D 1 91 ? 29.323 95.578 -83.794 1.00 18.95 110 LYS D O 1
ATOM 24155 N N . LEU D 1 92 ? 27.311 96.331 -83.114 1.00 17.56 111 LEU D N 1
ATOM 24156 C CA . LEU D 1 92 ? 27.851 97.101 -81.997 1.00 21.62 111 LEU D CA 1
ATOM 24157 C C . LEU D 1 92 ? 28.575 96.184 -81.018 1.00 18.72 111 LEU D C 1
ATOM 24158 O O . LEU D 1 92 ? 29.663 96.498 -80.538 1.00 21.35 111 LEU D O 1
ATOM 24174 N N . MET D 1 93 ? 27.953 95.051 -80.714 1.00 17.06 112 MET D N 1
ATOM 24175 C CA . MET D 1 93 ? 28.535 94.101 -79.776 1.00 13.84 112 MET D CA 1
ATOM 24176 C C . MET D 1 93 ? 29.819 93.483 -80.313 1.00 16.70 112 MET D C 1
ATOM 24177 O O . MET D 1 93 ? 30.771 93.271 -79.563 1.00 19.18 112 MET D O 1
ATOM 24191 N N . LYS D 1 94 ? 29.858 93.194 -81.611 1.00 16.26 113 LYS D N 1
ATOM 24192 C CA . LYS D 1 94 ? 31.082 92.691 -82.220 1.00 18.68 113 LYS D CA 1
ATOM 24193 C C . LYS D 1 94 ? 32.179 93.739 -82.101 1.00 22.44 113 LYS D C 1
ATOM 24194 O O . LYS D 1 94 ? 33.333 93.410 -81.823 1.00 20.98 113 LYS D O 1
ATOM 24213 N N . GLY D 1 95 ? 31.811 95.002 -82.323 1.00 19.88 114 GLY D N 1
ATOM 24214 C CA . GLY D 1 95 ? 32.754 96.106 -82.236 1.00 19.90 114 GLY D CA 1
ATOM 24215 C C . GLY D 1 95 ? 33.347 96.233 -80.849 1.00 21.39 114 GLY D C 1
ATOM 24216 O O . GLY D 1 95 ? 34.507 96.626 -80.691 1.00 26.86 114 GLY D O 1
ATOM 24220 N N . MET D 1 96 ? 32.544 95.915 -79.838 1.00 19.57 115 MET D N 1
ATOM 24221 C CA . MET D 1 96 ? 33.005 95.929 -78.456 1.00 19.35 115 MET D CA 1
ATOM 24222 C C . MET D 1 96 ? 33.797 94.672 -78.101 1.00 21.89 115 MET D C 1
ATOM 24223 O O . MET D 1 96 ? 34.446 94.612 -77.062 1.00 24.37 115 MET D O 1
ATOM 24237 N N . GLY D 1 97 ? 33.741 93.666 -78.963 1.00 23.22 116 GLY D N 1
ATOM 24238 C CA . GLY D 1 97 ? 34.447 92.428 -78.700 1.00 23.02 116 GLY D CA 1
ATOM 24239 C C . GLY D 1 97 ? 33.771 91.591 -77.619 1.00 20.57 116 GLY D C 1
ATOM 24240 O O . GLY D 1 97 ? 34.434 90.805 -76.943 1.00 21.36 116 GLY D O 1
ATOM 24244 N N . LEU D 1 98 ? 32.466 91.764 -77.434 1.00 17.34 117 LEU D N 1
ATOM 24245 C CA . LEU D 1 98 ? 31.738 90.935 -76.469 1.00 15.77 117 LEU D CA 1
ATOM 24246 C C . LEU D 1 98 ? 31.887 89.467 -76.823 1.00 18.85 117 LEU D C 1
ATOM 24247 O O . LEU D 1 98 ? 31.821 89.089 -77.994 1.00 20.48 117 LEU D O 1
ATOM 24263 N N . LYS D 1 99 ? 32.115 88.641 -75.810 1.00 15.94 118 LYS D N 1
ATOM 24264 C CA . LYS D 1 99 ? 32.228 87.206 -76.021 1.00 19.04 118 LYS D CA 1
ATOM 24265 C C . LYS D 1 99 ? 30.847 86.575 -76.091 1.00 16.53 118 LYS D C 1
ATOM 24266 O O . LYS D 1 99 ? 30.660 85.528 -76.718 1.00 17.56 118 LYS D O 1
ATOM 24285 N N . SER D 1 100 ? 29.881 87.217 -75.442 1.00 14.43 119 SER D N 1
ATOM 24286 C CA . SER D 1 100 ? 28.565 86.628 -75.252 1.00 13.13 119 SER D CA 1
ATOM 24287 C C . SER D 1 100 ? 27.502 87.701 -75.058 1.00 13.61 119 SER D C 1
ATOM 24288 O O . SER D 1 100 ? 27.806 88.829 -74.685 1.00 13.20 119 SER D O 1
ATOM 24296 N N . TYR D 1 101 ? 26.254 87.326 -75.323 1.00 11.78 120 TYR D N 1
ATOM 24297 C CA . TYR D 1 101 ? 25.100 88.205 -75.174 1.00 12.58 120 TYR D CA 1
ATOM 24298 C C . TYR D 1 101 ? 23.989 87.416 -74.501 1.00 11.42 120 TYR D C 1
ATOM 24299 O O . TYR D 1 101 ? 23.696 86.284 -74.902 1.00 13.28 120 TYR D O 1
ATOM 24317 N N . ARG D 1 102 ? 23.405 87.997 -73.450 1.00 10.11 121 ARG D N 1
ATOM 24318 C CA . ARG D 1 102 ? 22.274 87.420 -72.738 1.00 11.98 121 ARG D CA 1
ATOM 24319 C C . ARG D 1 102 ? 21.026 88.194 -73.125 1.00 12.22 121 ARG D C 1
ATOM 24320 O O . ARG D 1 102 ? 20.935 89.394 -72.853 1.00 10.33 121 ARG D O 1
ATOM 24341 N N . PHE D 1 103 ? 20.090 87.519 -73.790 1.00 9.56 122 PHE D N 1
ATOM 24342 C CA . PHE D 1 103 ? 18.809 88.127 -74.162 1.00 10.19 122 PHE D CA 1
ATOM 24343 C C . PHE D 1 103 ? 17.652 87.249 -73.703 1.00 9.93 122 PHE D C 1
ATOM 24344 O O . PHE D 1 103 ? 17.856 86.094 -73.344 1.00 13.21 122 PHE D O 1
ATOM 24361 N N . SER D 1 104 ? 16.442 87.806 -73.679 1.00 10.44 123 SER D N 1
ATOM 24362 C CA . SER D 1 104 ? 15.280 86.987 -73.374 1.00 11.33 123 SER D CA 1
ATOM 24363 C C . SER D 1 104 ? 14.378 86.844 -74.586 1.00 9.50 123 SER D C 1
ATOM 24364 O O . SER D 1 104 ? 14.416 87.638 -75.543 1.00 9.92 123 SER D O 1
ATOM 24372 N N . VAL D 1 105 ? 13.598 85.777 -74.551 1.00 9.39 124 VAL D N 1
ATOM 24373 C CA . VAL D 1 105 ? 12.597 85.501 -75.558 1.00 9.47 124 VAL D CA 1
ATOM 24374 C C . VAL D 1 105 ? 11.241 85.953 -75.014 1.00 10.79 124 VAL D C 1
ATOM 24375 O O . VAL D 1 105 ? 10.858 85.591 -73.887 1.00 10.27 124 VAL D O 1
ATOM 24388 N N . SER D 1 106 ? 10.537 86.770 -75.789 1.00 12.00 125 SER D N 1
ATOM 24389 C CA . SER D 1 106 ? 9.171 87.151 -75.457 1.00 9.30 125 SER D CA 1
ATOM 24390 C C . SER D 1 106 ? 8.271 85.960 -75.710 1.00 8.58 125 SER D C 1
ATOM 24391 O O . SER D 1 106 ? 8.019 85.596 -76.855 1.00 11.21 125 SER D O 1
ATOM 24399 N N . TRP D 1 107 ? 7.834 85.339 -74.624 1.00 10.84 126 TRP D N 1
ATOM 24400 C CA . TRP D 1 107 ? 6.934 84.201 -74.672 1.00 10.29 126 TRP D CA 1
ATOM 24401 C C . TRP D 1 107 ? 5.742 84.466 -75.587 1.00 11.40 126 TRP D C 1
ATOM 24402 O O . TRP D 1 107 ? 5.389 83.628 -76.416 1.00 11.62 126 TRP D O 1
ATOM 24423 N N . SER D 1 108 ? 5.123 85.634 -75.461 1.00 12.25 127 SER D N 1
ATOM 24424 C CA . SER D 1 108 ? 3.919 85.920 -76.237 1.00 12.19 127 SER D CA 1
ATOM 24425 C C . SER D 1 108 ? 4.235 86.358 -77.672 1.00 11.52 127 SER D C 1
ATOM 24426 O O . SER D 1 108 ? 3.332 86.441 -78.508 1.00 12.28 127 SER D O 1
ATOM 24434 N N . ARG D 1 109 ? 5.509 86.590 -77.991 1.00 10.32 128 ARG D N 1
ATOM 24435 C CA . ARG D 1 109 ? 5.879 86.808 -79.391 1.00 11.05 128 ARG D CA 1
ATOM 24436 C C . ARG D 1 109 ? 5.925 85.471 -80.117 1.00 11.31 128 ARG D C 1
ATOM 24437 O O . ARG D 1 109 ? 5.650 85.410 -81.311 1.00 14.41 128 ARG D O 1
ATOM 24458 N N . VAL D 1 110 ? 6.264 84.406 -79.395 1.00 10.88 129 VAL D N 1
ATOM 24459 C CA . VAL D 1 110 ? 6.355 83.070 -79.975 1.00 14.90 129 VAL D CA 1
ATOM 24460 C C . VAL D 1 110 ? 5.039 82.305 -79.858 1.00 13.32 129 VAL D C 1
ATOM 24461 O O . VAL D 1 110 ? 4.630 81.643 -80.802 1.00 14.41 129 VAL D O 1
ATOM 24474 N N . LEU D 1 111 ? 4.395 82.404 -78.698 1.00 14.22 130 LEU D N 1
ATOM 24475 C CA . LEU D 1 111 ? 3.109 81.771 -78.435 1.00 14.52 130 LEU D CA 1
ATOM 24476 C C . LEU D 1 111 ? 2.155 82.845 -77.917 1.00 14.50 130 LEU D C 1
ATOM 24477 O O . LEU D 1 111 ? 2.099 83.081 -76.712 1.00 13.81 130 LEU D O 1
ATOM 24493 N N . PRO D 1 112 ? 1.421 83.517 -78.822 1.00 15.91 131 PRO D N 1
ATOM 24494 C CA . PRO D 1 112 ? 0.624 84.687 -78.421 1.00 12.87 131 PRO D CA 1
ATOM 24495 C C . PRO D 1 112 ? -0.301 84.474 -77.227 1.00 16.51 131 PRO D C 1
ATOM 24496 O O . PRO D 1 112 ? -0.386 85.381 -76.393 1.00 17.03 131 PRO D O 1
ATOM 24507 N N . GLU D 1 113 ? -0.932 83.305 -77.127 1.00 17.38 132 GLU D N 1
ATOM 24508 C CA . GLU D 1 113 ? -1.804 82.982 -76.000 1.00 19.23 132 GLU D CA 1
ATOM 24509 C C . GLU D 1 113 ? -1.074 82.265 -74.860 1.00 20.28 132 GLU D C 1
ATOM 24510 O O . GLU D 1 113 ? -1.670 81.996 -73.815 1.00 23.41 132 GLU D O 1
ATOM 24522 N N . GLY D 1 114 ? 0.213 81.985 -75.050 1.00 14.35 133 GLY D N 1
ATOM 24523 C CA . GLY D 1 114 ? 1.021 81.329 -74.036 1.00 11.68 133 GLY D CA 1
ATOM 24524 C C . GLY D 1 114 ? 1.120 79.833 -74.247 1.00 13.01 133 GLY D C 1
ATOM 24525 O O . GLY D 1 114 ? 2.069 79.192 -73.782 1.00 14.52 133 GLY D O 1
ATOM 24529 N N . THR D 1 115 ? 0.109 79.289 -74.917 1.00 17.61 134 THR D N 1
ATOM 24530 C CA . THR D 1 115 ? 0.050 77.886 -75.293 1.00 17.90 134 THR D CA 1
ATOM 24531 C C . THR D 1 115 ? -0.416 77.814 -76.746 1.00 17.26 134 THR D C 1
ATOM 24532 O O . THR D 1 115 ? -0.864 78.811 -77.309 1.00 19.25 134 THR D O 1
ATOM 24543 N N . GLY D 1 116 ? -0.288 76.647 -77.362 1.00 19.60 135 GLY D N 1
ATOM 24544 C CA . GLY D 1 116 ? -0.802 76.433 -78.698 1.00 23.08 135 GLY D CA 1
ATOM 24545 C C . GLY D 1 116 ? 0.157 76.728 -79.842 1.00 21.46 135 GLY D C 1
ATOM 24546 O O . GLY D 1 116 ? 1.345 76.417 -79.775 1.00 20.76 135 GLY D O 1
ATOM 24550 N N . ALA D 1 117 ? -0.368 77.339 -80.901 1.00 23.54 136 ALA D N 1
ATOM 24551 C CA . ALA D 1 117 ? 0.366 77.477 -82.156 1.00 22.87 136 ALA D CA 1
ATOM 24552 C C . ALA D 1 117 ? 1.499 78.499 -82.096 1.00 16.68 136 ALA D C 1
ATOM 24553 O O . ALA D 1 117 ? 1.345 79.588 -81.548 1.00 21.37 136 ALA D O 1
ATOM 24560 N N . ILE D 1 118 ? 2.627 78.135 -82.695 1.00 21.80 137 ILE D N 1
ATOM 24561 C CA . ILE D 1 118 ? 3.766 79.031 -82.814 1.00 18.58 137 ILE D CA 1
ATOM 24562 C C . ILE D 1 118 ? 3.466 80.128 -83.823 1.00 20.19 137 ILE D C 1
ATOM 24563 O O . ILE D 1 118 ? 2.971 79.866 -84.923 1.00 24.44 137 ILE D O 1
ATOM 24579 N N . ASN D 1 119 ? 3.785 81.355 -83.428 1.00 17.36 138 ASN D N 1
ATOM 24580 C CA . ASN D 1 119 ? 3.689 82.521 -84.288 1.00 16.31 138 ASN D CA 1
ATOM 24581 C C . ASN D 1 119 ? 4.902 82.606 -85.202 1.00 15.54 138 ASN D C 1
ATOM 24582 O O . ASN D 1 119 ? 5.988 82.948 -84.739 1.00 16.33 138 ASN D O 1
ATOM 24593 N N . PRO D 1 120 ? 4.733 82.315 -86.502 1.00 16.20 139 PRO D N 1
ATOM 24594 C CA . PRO D 1 120 ? 5.921 82.152 -87.357 1.00 19.24 139 PRO D CA 1
ATOM 24595 C C . PRO D 1 120 ? 6.911 83.324 -87.364 1.00 19.12 139 PRO D C 1
ATOM 24596 O O . PRO D 1 120 ? 8.117 83.090 -87.230 1.00 18.10 139 PRO D O 1
ATOM 24607 N N . LYS D 1 121 ? 6.428 84.553 -87.514 1.00 19.22 140 LYS D N 1
ATOM 24608 C CA . LYS D 1 121 ? 7.334 85.691 -87.586 1.00 19.99 140 LYS D CA 1
ATOM 24609 C C . LYS D 1 121 ? 8.052 85.926 -86.262 1.00 19.92 140 LYS D C 1
ATOM 24610 O O . LYS D 1 121 ? 9.180 86.412 -86.248 1.00 17.59 140 LYS D O 1
ATOM 24629 N N . GLY D 1 122 ? 7.404 85.580 -85.155 1.00 14.06 141 GLY D N 1
ATOM 24630 C CA . GLY D 1 122 ? 8.017 85.703 -83.848 1.00 12.79 141 GLY D CA 1
ATOM 24631 C C . GLY D 1 122 ? 9.182 84.741 -83.693 1.00 16.05 141 GLY D C 1
ATOM 24632 O O . GLY D 1 122 ? 10.271 85.121 -83.271 1.00 14.46 141 GLY D O 1
ATOM 24636 N N . MET D 1 123 ? 8.956 83.480 -84.032 1.00 14.71 142 MET D N 1
ATOM 24637 C CA . MET D 1 123 ? 10.021 82.488 -83.978 1.00 13.83 142 MET D CA 1
ATOM 24638 C C . MET D 1 123 ? 11.130 82.866 -84.963 1.00 14.42 142 MET D C 1
ATOM 24639 O O . MET D 1 123 ? 12.316 82.718 -84.662 1.00 14.98 142 MET D O 1
ATOM 24653 N N . GLU D 1 124 ? 10.737 83.359 -86.133 1.00 16.21 143 GLU D N 1
ATOM 24654 C CA . GLU D 1 124 ? 11.695 83.737 -87.161 1.00 20.64 143 GLU D CA 1
ATOM 24655 C C . GLU D 1 124 ? 12.669 84.777 -86.627 1.00 17.32 143 GLU D C 1
ATOM 24656 O O . GLU D 1 124 ? 13.872 84.718 -86.893 1.00 16.30 143 GLU D O 1
ATOM 24668 N N . PHE D 1 125 ? 12.148 85.730 -85.861 1.00 15.33 144 PHE D N 1
ATOM 24669 C CA . PHE D 1 125 ? 12.992 86.764 -85.279 1.00 14.30 144 PHE D CA 1
ATOM 24670 C C . PHE D 1 125 ? 14.078 86.168 -84.383 1.00 14.04 144 PHE D C 1
ATOM 24671 O O . PHE D 1 125 ? 15.254 86.516 -84.515 1.00 14.97 144 PHE D O 1
ATOM 24688 N N . TYR D 1 126 ? 13.705 85.258 -83.488 1.00 13.20 145 TYR D N 1
ATOM 24689 C CA . TYR D 1 126 ? 14.698 84.702 -82.570 1.00 11.91 145 TYR D CA 1
ATOM 24690 C C . TYR D 1 126 ? 15.670 83.774 -83.314 1.00 11.93 145 TYR D C 1
ATOM 24691 O O . TYR D 1 126 ? 16.851 83.723 -82.976 1.00 13.50 145 TYR D O 1
ATOM 24709 N N . GLN D 1 127 ? 15.210 83.111 -84.370 1.00 13.80 146 GLN D N 1
ATOM 24710 C CA . GLN D 1 127 ? 16.126 82.349 -85.216 1.00 16.25 146 GLN D CA 1
ATOM 24711 C C . GLN D 1 127 ? 17.152 83.281 -85.864 1.00 14.14 146 GLN D C 1
ATOM 24712 O O . GLN D 1 127 ? 18.360 83.018 -85.821 1.00 14.82 146 GLN D O 1
ATOM 24726 N N . ASN D 1 128 ? 16.668 84.386 -86.426 1.00 17.36 147 ASN D N 1
ATOM 24727 C CA . ASN D 1 128 ? 17.527 85.371 -87.080 1.00 18.10 147 ASN D CA 1
ATOM 24728 C C . ASN D 1 128 ? 18.513 86.024 -86.113 1.00 13.75 147 ASN D C 1
ATOM 24729 O O . ASN D 1 128 ? 19.689 86.197 -86.431 1.00 16.15 147 ASN D O 1
ATOM 24740 N N . LEU D 1 129 ? 18.031 86.380 -84.929 1.00 14.60 148 LEU D N 1
ATOM 24741 C CA . LEU D 1 129 ? 18.890 86.988 -83.925 1.00 14.12 148 LEU D CA 1
ATOM 24742 C C . LEU D 1 129 ? 19.998 86.027 -83.500 1.00 13.67 148 LEU D C 1
ATOM 24743 O O . LEU D 1 129 ? 21.160 86.401 -83.421 1.00 13.88 148 LEU D O 1
ATOM 24759 N N . THR D 1 130 ? 19.627 84.781 -83.237 1.00 14.79 149 THR D N 1
ATOM 24760 C CA . THR D 1 130 ? 20.582 83.766 -82.814 1.00 12.55 149 THR D CA 1
ATOM 24761 C C . THR D 1 130 ? 21.645 83.541 -83.890 1.00 13.81 149 THR D C 1
ATOM 24762 O O . THR D 1 130 ? 22.839 83.466 -83.602 1.00 15.32 149 THR D O 1
ATOM 24773 N N . ASN D 1 131 ? 21.199 83.433 -85.131 1.00 14.13 150 ASN D N 1
ATOM 24774 C CA . ASN D 1 131 ? 22.108 83.249 -86.252 1.00 15.16 150 ASN D CA 1
ATOM 24775 C C . ASN D 1 131 ? 23.018 84.453 -86.441 1.00 18.09 150 ASN D C 1
ATOM 24776 O O . ASN D 1 131 ? 24.183 84.299 -86.804 1.00 17.24 150 ASN D O 1
ATOM 24787 N N . GLU D 1 132 ? 22.490 85.651 -86.203 1.00 15.64 151 GLU D N 1
ATOM 24788 C CA . GLU D 1 132 ? 23.281 86.867 -86.378 1.00 16.93 151 GLU D CA 1
ATOM 24789 C C . GLU D 1 132 ? 24.410 86.899 -85.346 1.00 15.02 151 GLU D C 1
ATOM 24790 O O . GLU D 1 132 ? 25.548 87.255 -85.664 1.00 18.91 151 GLU D O 1
ATOM 24802 N N . LEU D 1 133 ? 24.088 86.510 -84.115 1.00 14.87 152 LEU D N 1
ATOM 24803 C CA . LEU D 1 133 ? 25.073 86.457 -83.039 1.00 16.81 152 LEU D CA 1
ATOM 24804 C C . LEU D 1 133 ? 26.176 85.452 -83.381 1.00 18.58 152 LEU D C 1
ATOM 24805 O O . LEU D 1 133 ? 27.368 85.750 -83.278 1.00 18.93 152 LEU D O 1
ATOM 24821 N N . ILE D 1 134 ? 25.777 84.259 -83.802 1.00 17.33 153 ILE D N 1
ATOM 24822 C CA . ILE D 1 134 ? 26.744 83.226 -84.132 1.00 16.43 153 ILE D CA 1
ATOM 24823 C C . ILE D 1 134 ? 27.631 83.662 -85.298 1.00 17.30 153 ILE D C 1
ATOM 24824 O O . ILE D 1 134 ? 28.839 83.428 -85.284 1.00 20.17 153 ILE D O 1
ATOM 24840 N N . ALA D 1 135 ? 27.042 84.316 -86.296 1.00 17.20 154 ALA D N 1
ATOM 24841 C CA . ALA D 1 135 ? 27.804 84.735 -87.470 1.00 18.31 154 ALA D CA 1
ATOM 24842 C C . ALA D 1 135 ? 28.853 85.769 -87.108 1.00 20.31 154 ALA D C 1
ATOM 24843 O O . ALA D 1 135 ? 29.849 85.923 -87.818 1.00 20.76 154 ALA D O 1
ATOM 24850 N N . ASN D 1 136 ? 28.642 86.459 -85.990 1.00 19.58 155 ASN D N 1
ATOM 24851 C CA . ASN D 1 136 ? 29.553 87.515 -85.560 1.00 21.39 155 ASN D CA 1
ATOM 24852 C C . ASN D 1 136 ? 30.407 87.119 -84.357 1.00 21.60 155 ASN D C 1
ATOM 24853 O O . ASN D 1 136 ? 31.040 87.965 -83.716 1.00 25.43 155 ASN D O 1
ATOM 24864 N N . GLY D 1 137 ? 30.442 85.824 -84.068 1.00 19.58 156 GLY D N 1
ATOM 24865 C CA . GLY D 1 137 ? 31.347 85.289 -83.064 1.00 22.13 156 GLY D CA 1
ATOM 24866 C C . GLY D 1 137 ? 30.925 85.538 -81.626 1.00 23.65 156 GLY D C 1
ATOM 24867 O O . GLY D 1 137 ? 31.758 85.489 -80.720 1.00 22.32 156 GLY D O 1
ATOM 24871 N N . ILE D 1 138 ? 29.637 85.799 -81.414 1.00 16.75 157 ILE D N 1
ATOM 24872 C CA . ILE D 1 138 ? 29.108 86.092 -80.092 1.00 16.95 157 ILE D CA 1
ATOM 24873 C C . ILE D 1 138 ? 28.286 84.899 -79.606 1.00 18.00 157 ILE D C 1
ATOM 24874 O O . ILE D 1 138 ? 27.396 84.433 -80.308 1.00 20.28 157 ILE D O 1
ATOM 24890 N N . VAL D 1 139 ? 28.590 84.410 -78.404 1.00 15.38 158 VAL D N 1
ATOM 24891 C CA . VAL D 1 139 ? 27.892 83.255 -77.844 1.00 15.86 158 VAL D CA 1
ATOM 24892 C C . VAL D 1 139 ? 26.498 83.659 -77.357 1.00 14.33 158 VAL D C 1
ATOM 24893 O O . VAL D 1 139 ? 26.376 84.448 -76.417 1.00 14.75 158 VAL D O 1
ATOM 24906 N N . PRO D 1 140 ? 25.433 83.124 -77.983 1.00 14.25 159 PRO D N 1
ATOM 24907 C CA . PRO D 1 140 ? 24.079 83.479 -77.544 1.00 14.36 159 PRO D CA 1
ATOM 24908 C C . PRO D 1 140 ? 23.652 82.703 -76.302 1.00 13.67 159 PRO D C 1
ATOM 24909 O O . PRO D 1 140 ? 23.807 81.479 -76.254 1.00 14.61 159 PRO D O 1
ATOM 24920 N N . THR D 1 141 ? 23.108 83.411 -75.320 1.00 13.06 160 THR D N 1
ATOM 24921 C CA . THR D 1 141 ? 22.574 82.782 -74.122 1.00 13.33 160 THR D CA 1
ATOM 24922 C C . THR D 1 141 ? 21.195 83.382 -73.878 1.00 12.73 160 THR D C 1
ATOM 24923 O O . THR D 1 141 ? 20.979 84.582 -74.091 1.00 13.52 160 THR D O 1
ATOM 24934 N N . VAL D 1 142 ? 20.259 82.543 -73.461 1.00 10.33 161 VAL D N 1
ATOM 24935 C CA . VAL D 1 142 ? 18.853 82.891 -73.542 1.00 8.70 161 VAL D CA 1
ATOM 24936 C C . VAL D 1 142 ? 18.091 82.712 -72.246 1.00 11.32 161 VAL D C 1
ATOM 24937 O O . VAL D 1 142 ? 18.105 81.641 -71.648 1.00 12.00 161 VAL D O 1
ATOM 24950 N N . THR D 1 143 ? 17.420 83.785 -71.843 1.00 10.49 162 THR D N 1
ATOM 24951 C CA . THR D 1 143 ? 16.457 83.752 -70.757 1.00 8.50 162 THR D CA 1
ATOM 24952 C C . THR D 1 143 ? 15.064 83.438 -71.297 1.00 8.16 162 THR D C 1
ATOM 24953 O O . THR D 1 143 ? 14.522 84.170 -72.128 1.00 10.12 162 THR D O 1
ATOM 24964 N N . LEU D 1 144 ? 14.473 82.348 -70.820 1.00 9.04 163 LEU D N 1
ATOM 24965 C CA . LEU D 1 144 ? 13.158 81.956 -71.281 1.00 9.82 163 LEU D CA 1
ATOM 24966 C C . LEU D 1 144 ? 12.082 82.883 -70.730 1.00 9.88 163 LEU D C 1
ATOM 24967 O O . LEU D 1 144 ? 11.207 83.329 -71.476 1.00 10.17 163 LEU D O 1
ATOM 24983 N N . TYR D 1 145 ? 12.161 83.183 -69.432 1.00 11.35 164 TYR D N 1
ATOM 24984 C CA . TYR D 1 145 ? 11.163 84.046 -68.789 1.00 6.93 164 TYR D CA 1
ATOM 24985 C C . TYR D 1 145 ? 11.790 85.274 -68.146 1.00 8.26 164 TYR D C 1
ATOM 24986 O O . TYR D 1 145 ? 12.443 85.170 -67.112 1.00 9.59 164 TYR D O 1
ATOM 25004 N N . HIS D 1 146 ? 11.558 86.435 -68.746 1.00 9.79 165 HIS D N 1
ATOM 25005 C CA . HIS D 1 146 ? 12.019 87.695 -68.162 1.00 10.50 165 HIS D CA 1
ATOM 25006 C C . HIS D 1 146 ? 10.832 88.655 -68.018 1.00 9.34 165 HIS D C 1
ATOM 25007 O O . HIS D 1 146 ? 10.836 89.780 -68.532 1.00 8.79 165 HIS D O 1
ATOM 25020 N N . TRP D 1 147 ? 9.812 88.140 -67.326 1.00 10.30 166 TRP D N 1
ATOM 25021 C CA . TRP D 1 147 ? 8.713 88.893 -66.692 1.00 9.32 166 TRP D CA 1
ATOM 25022 C C . TRP D 1 147 ? 7.548 89.201 -67.621 1.00 8.73 166 TRP D C 1
ATOM 25023 O O . TRP D 1 147 ? 6.507 89.669 -67.162 1.00 10.52 166 TRP D O 1
ATOM 25044 N N . ASP D 1 148 ? 7.698 88.919 -68.907 1.00 10.11 167 ASP D N 1
ATOM 25045 C CA . ASP D 1 148 ? 6.653 89.244 -69.876 1.00 9.69 167 ASP D CA 1
ATOM 25046 C C . ASP D 1 148 ? 5.705 88.054 -70.068 1.00 10.62 167 ASP D C 1
ATOM 25047 O O . ASP D 1 148 ? 5.567 87.508 -71.162 1.00 10.77 167 ASP D O 1
ATOM 25056 N N . LEU D 1 149 ? 5.050 87.661 -68.980 1.00 11.47 168 LEU D N 1
ATOM 25057 C CA . LEU D 1 149 ? 4.061 86.592 -69.024 1.00 8.92 168 LEU D CA 1
ATOM 25058 C C . LEU D 1 149 ? 2.959 86.932 -70.023 1.00 11.03 168 LEU D C 1
ATOM 25059 O O . LEU D 1 149 ? 2.443 88.042 -70.017 1.00 12.42 168 LEU D O 1
ATOM 25075 N N . PRO D 1 150 ? 2.596 85.977 -70.893 1.00 11.43 169 PRO D N 1
ATOM 25076 C CA . PRO D 1 150 ? 1.467 86.255 -71.787 1.00 10.50 169 PRO D CA 1
ATOM 25077 C C . PRO D 1 150 ? 0.220 86.690 -71.017 1.00 12.53 169 PRO D C 1
ATOM 25078 O O . PRO D 1 150 ? -0.116 86.106 -69.992 1.00 12.17 169 PRO D O 1
ATOM 25089 N N . GLU D 1 151 ? -0.455 87.719 -71.505 1.00 14.27 170 GLU D N 1
ATOM 25090 C CA . GLU D 1 151 ? -1.639 88.234 -70.828 1.00 12.92 170 GLU D CA 1
ATOM 25091 C C . GLU D 1 151 ? -2.711 87.160 -70.660 1.00 13.24 170 GLU D C 1
ATOM 25092 O O . GLU D 1 151 ? -3.413 87.137 -69.649 1.00 16.31 170 GLU D O 1
ATOM 25104 N N . ALA D 1 152 ? -2.839 86.270 -71.642 1.00 13.99 171 ALA D N 1
ATOM 25105 C CA . ALA D 1 152 ? -3.841 85.218 -71.556 1.00 17.35 171 ALA D CA 1
ATOM 25106 C C . ALA D 1 152 ? -3.609 84.349 -70.320 1.00 17.69 171 ALA D C 1
ATOM 25107 O O . ALA D 1 152 ? -4.561 83.936 -69.650 1.00 19.35 171 ALA D O 1
ATOM 25114 N N . LEU D 1 153 ? -2.347 84.091 -69.998 1.00 13.22 172 LEU D N 1
ATOM 25115 C CA . LEU D 1 153 ? -2.022 83.313 -68.801 1.00 11.71 172 LEU D CA 1
ATOM 25116 C C . LEU D 1 153 ? -2.175 84.151 -67.526 1.00 13.35 172 LEU D C 1
ATOM 25117 O O . LEU D 1 153 ? -2.577 83.640 -66.479 1.00 13.57 172 LEU D O 1
ATOM 25133 N N . SER D 1 154 ? -1.849 85.439 -67.606 1.00 13.92 173 SER D N 1
ATOM 25134 C CA . SER D 1 154 ? -2.033 86.336 -66.465 1.00 15.06 173 SER D CA 1
ATOM 25135 C C . SER D 1 154 ? -3.518 86.426 -66.062 1.00 14.73 173 SER D C 1
ATOM 25136 O O . SER D 1 154 ? -3.860 86.416 -64.872 1.00 15.80 173 SER D O 1
ATOM 25144 N N . LYS D 1 155 ? -4.402 86.475 -67.053 1.00 13.79 174 LYS D N 1
ATOM 25145 C CA . LYS D 1 155 ? -5.841 86.533 -66.793 1.00 18.14 174 LYS D CA 1
ATOM 25146 C C . LYS D 1 155 ? -6.355 85.291 -66.060 1.00 21.87 174 LYS D C 1
ATOM 25147 O O . LYS D 1 155 ? -7.392 85.341 -65.391 1.00 26.79 174 LYS D O 1
ATOM 25166 N N . ASN D 1 156 ? -5.654 84.172 -66.226 1.00 20.27 175 ASN D N 1
ATOM 25167 C CA . ASN D 1 156 ? -6.019 82.919 -65.566 1.00 23.15 175 ASN D CA 1
ATOM 25168 C C . ASN D 1 156 ? -5.262 82.725 -64.248 1.00 19.27 175 ASN D C 1
ATOM 25169 O O . ASN D 1 156 ? -5.217 81.622 -63.709 1.00 24.14 175 ASN D O 1
ATOM 25180 N N . GLY D 1 157 ? -4.682 83.800 -63.723 1.00 17.27 176 GLY D N 1
ATOM 25181 C CA . GLY D 1 157 ? -4.050 83.757 -62.414 1.00 15.10 176 GLY D CA 1
ATOM 25182 C C . GLY D 1 157 ? -2.538 83.871 -62.421 1.00 17.62 176 GLY D C 1
ATOM 25183 O O . GLY D 1 157 ? -1.926 84.028 -61.359 1.00 17.62 176 GLY D O 1
ATOM 25187 N N . GLY D 1 158 ? -1.929 83.767 -63.603 1.00 14.11 177 GLY D N 1
ATOM 25188 C CA . GLY D 1 158 ? -0.491 83.893 -63.722 1.00 13.69 177 GLY D CA 1
ATOM 25189 C C . GLY D 1 158 ? 0.246 82.987 -62.761 1.00 13.45 177 GLY D C 1
ATOM 25190 O O . GLY D 1 158 ? -0.071 81.805 -62.625 1.00 10.86 177 GLY D O 1
ATOM 25194 N N . TRP D 1 159 ? 1.227 83.542 -62.059 1.00 12.29 178 TRP D N 1
ATOM 25195 C CA . TRP D 1 159 ? 2.053 82.717 -61.194 1.00 11.10 178 TRP D CA 1
ATOM 25196 C C . TRP D 1 159 ? 1.372 82.337 -59.873 1.00 9.36 178 TRP D C 1
ATOM 25197 O O . TRP D 1 159 ? 1.979 81.683 -59.033 1.00 12.47 178 TRP D O 1
ATOM 25218 N N . LEU D 1 160 ? 0.104 82.696 -59.704 1.00 13.27 179 LEU D N 1
ATOM 25219 C CA . LEU D 1 160 ? -0.695 82.150 -58.603 1.00 12.79 179 LEU D CA 1
ATOM 25220 C C . LEU D 1 160 ? -1.413 80.863 -59.023 1.00 14.66 179 LEU D C 1
ATOM 25221 O O . LEU D 1 160 ? -2.082 80.222 -58.208 1.00 15.81 179 LEU D O 1
ATOM 25237 N N . ASN D 1 161 ? -1.275 80.498 -60.299 1.00 13.86 180 ASN D N 1
ATOM 25238 C CA . ASN D 1 161 ? -1.900 79.301 -60.863 1.00 14.76 180 ASN D CA 1
ATOM 25239 C C . ASN D 1 161 ? -0.833 78.306 -61.311 1.00 14.64 180 ASN D C 1
ATOM 25240 O O . ASN D 1 161 ? 0.024 78.643 -62.128 1.00 13.54 180 ASN D O 1
ATOM 25251 N N . GLU D 1 162 ? -0.875 77.088 -60.777 1.00 15.79 181 GLU D N 1
ATOM 25252 C CA . GLU D 1 162 ? 0.119 76.078 -61.138 1.00 16.34 181 GLU D CA 1
ATOM 25253 C C . GLU D 1 162 ? 0.037 75.727 -62.638 1.00 13.42 181 GLU D C 1
ATOM 25254 O O . GLU D 1 162 ? 0.998 75.210 -63.211 1.00 16.88 181 GLU D O 1
ATOM 25266 N N . ASP D 1 163 ? -1.100 75.998 -63.280 1.00 14.63 182 ASP D N 1
ATOM 25267 C CA . ASP D 1 163 ? -1.216 75.771 -64.722 1.00 13.76 182 ASP D CA 1
ATOM 25268 C C . ASP D 1 163 ? -0.156 76.540 -65.495 1.00 12.96 182 ASP D C 1
ATOM 25269 O O . ASP D 1 163 ? 0.267 76.117 -66.573 1.00 13.63 182 ASP D O 1
ATOM 25278 N N . THR D 1 164 ? 0.261 77.686 -64.957 1.00 12.61 183 THR D N 1
ATOM 25279 C CA . THR D 1 164 ? 1.246 78.522 -65.621 1.00 10.35 183 THR D CA 1
ATOM 25280 C C . THR D 1 164 ? 2.615 77.843 -65.646 1.00 10.07 183 THR D C 1
ATOM 25281 O O . THR D 1 164 ? 3.373 77.993 -66.610 1.00 12.75 183 THR D O 1
ATOM 25292 N N . ALA D 1 165 ? 2.933 77.086 -64.603 1.00 10.76 184 ALA D N 1
ATOM 25293 C CA . ALA D 1 165 ? 4.181 76.319 -64.592 1.00 14.14 184 ALA D CA 1
ATOM 25294 C C . ALA D 1 165 ? 4.190 75.259 -65.702 1.00 11.23 184 ALA D C 1
ATOM 25295 O O . ALA D 1 165 ? 5.207 75.051 -66.376 1.00 13.01 184 ALA D O 1
ATOM 25302 N N . VAL D 1 166 ? 3.063 74.588 -65.889 1.00 12.54 185 VAL D N 1
ATOM 25303 C CA . VAL D 1 166 ? 2.952 73.574 -66.929 1.00 12.22 185 VAL D CA 1
ATOM 25304 C C . VAL D 1 166 ? 3.129 74.247 -68.294 1.00 13.74 185 VAL D C 1
ATOM 25305 O O . VAL D 1 166 ? 3.867 73.764 -69.150 1.00 13.97 185 VAL D O 1
ATOM 25318 N N . ALA D 1 167 ? 2.456 75.370 -68.494 1.00 11.57 186 ALA D N 1
ATOM 25319 C CA . ALA D 1 167 ? 2.575 76.092 -69.758 1.00 13.11 186 ALA D CA 1
ATOM 25320 C C . ALA D 1 167 ? 4.020 76.537 -70.003 1.00 13.74 186 ALA D C 1
ATOM 25321 O O . ALA D 1 167 ? 4.507 76.507 -71.149 1.00 13.05 186 ALA D O 1
ATOM 25328 N N . PHE D 1 168 ? 4.708 76.942 -68.938 1.00 12.65 187 PHE D N 1
ATOM 25329 C CA . PHE D 1 168 ? 6.089 77.380 -69.068 1.00 11.66 187 PHE D CA 1
ATOM 25330 C C . PHE D 1 168 ? 6.987 76.227 -69.529 1.00 11.02 187 PHE D C 1
ATOM 25331 O O . PHE D 1 168 ? 7.840 76.413 -70.395 1.00 11.44 187 PHE D O 1
ATOM 25348 N N . GLY D 1 169 ? 6.786 75.034 -68.970 1.00 11.56 188 GLY D N 1
ATOM 25349 C CA . GLY D 1 169 ? 7.553 73.875 -69.386 1.00 13.12 188 GLY D CA 1
ATOM 25350 C C . GLY D 1 169 ? 7.373 73.565 -70.860 1.00 13.54 188 GLY D C 1
ATOM 25351 O O . GLY D 1 169 ? 8.326 73.216 -71.561 1.00 13.31 188 GLY D O 1
ATOM 25355 N N . GLN D 1 170 ? 6.136 73.685 -71.329 1.00 13.43 189 GLN D N 1
ATOM 25356 C CA . GLN D 1 170 ? 5.814 73.393 -72.718 1.00 13.86 189 GLN D CA 1
ATOM 25357 C C . GLN D 1 170 ? 6.413 74.445 -73.659 1.00 13.54 189 GLN D C 1
ATOM 25358 O O . GLN D 1 170 ? 6.857 74.122 -74.763 1.00 15.67 189 GLN D O 1
ATOM 25372 N N . TYR D 1 171 ? 6.448 75.692 -73.200 1.00 12.22 190 TYR D N 1
ATOM 25373 C CA . TYR D 1 171 ? 7.059 76.794 -73.936 1.00 12.57 190 TYR D CA 1
ATOM 25374 C C . TYR D 1 171 ? 8.572 76.587 -74.022 1.00 12.07 190 TYR D C 1
ATOM 25375 O O . TYR D 1 171 ? 9.171 76.747 -75.086 1.00 12.20 190 TYR D O 1
ATOM 25393 N N . ALA D 1 172 ? 9.178 76.178 -72.912 1.00 13.06 191 ALA D N 1
ATOM 25394 C CA . ALA D 1 172 ? 10.596 75.853 -72.898 1.00 14.12 191 ALA D CA 1
ATOM 25395 C C . ALA D 1 172 ? 10.913 74.781 -73.939 1.00 12.52 191 ALA D C 1
ATOM 25396 O O . ALA D 1 172 ? 11.895 74.892 -74.676 1.00 13.95 191 ALA D O 1
ATOM 25403 N N . ASP D 1 173 ? 10.069 73.747 -73.979 1.00 12.81 192 ASP D N 1
ATOM 25404 C CA . ASP D 1 173 ? 10.176 72.641 -74.932 1.00 14.69 192 ASP D CA 1
ATOM 25405 C C . ASP D 1 173 ? 10.287 73.177 -76.362 1.00 15.17 192 ASP D C 1
ATOM 25406 O O . ASP D 1 173 ? 11.180 72.795 -77.130 1.00 13.87 192 ASP D O 1
ATOM 25415 N N . VAL D 1 174 ? 9.385 74.086 -76.705 1.00 15.91 193 VAL D N 1
ATOM 25416 C CA . VAL D 1 174 ? 9.387 74.709 -78.023 1.00 17.43 193 VAL D CA 1
ATOM 25417 C C . VAL D 1 174 ? 10.702 75.438 -78.317 1.00 13.56 193 VAL D C 1
ATOM 25418 O O . VAL D 1 174 ? 11.256 75.301 -79.414 1.00 14.85 193 VAL D O 1
ATOM 25431 N N . MET D 1 175 ? 11.211 76.203 -77.352 1.00 13.41 194 MET D N 1
ATOM 25432 C CA . MET D 1 175 ? 12.405 77.003 -77.595 1.00 14.85 194 MET D CA 1
ATOM 25433 C C . MET D 1 175 ? 13.666 76.149 -77.677 1.00 14.22 194 MET D C 1
ATOM 25434 O O . MET D 1 175 ? 14.540 76.449 -78.476 1.00 13.79 194 MET D O 1
ATOM 25448 N N . PHE D 1 176 ? 13.769 75.105 -76.854 1.00 11.92 195 PHE D N 1
ATOM 25449 C CA . PHE D 1 176 ? 14.912 74.188 -76.917 1.00 14.42 195 PHE D CA 1
ATOM 25450 C C . PHE D 1 176 ? 15.006 73.568 -78.308 1.00 17.31 195 PHE D C 1
ATOM 25451 O O . PHE D 1 176 ? 16.084 73.458 -78.886 1.00 14.29 195 PHE D O 1
ATOM 25468 N N . GLN D 1 177 ? 13.868 73.133 -78.832 1.00 13.88 196 GLN D N 1
ATOM 25469 C CA . GLN D 1 177 ? 13.842 72.505 -80.145 1.00 15.05 196 GLN D CA 1
ATOM 25470 C C . GLN D 1 177 ? 14.277 73.485 -81.220 1.00 15.24 196 GLN D C 1
ATOM 25471 O O . GLN D 1 177 ? 15.010 73.127 -82.138 1.00 18.22 196 GLN D O 1
ATOM 25485 N N . ALA D 1 178 ? 13.845 74.732 -81.083 1.00 16.30 197 ALA D N 1
ATOM 25486 C CA . ALA D 1 178 ? 14.072 75.718 -82.129 1.00 14.99 197 ALA D CA 1
ATOM 25487 C C . ALA D 1 178 ? 15.513 76.224 -82.160 1.00 17.43 197 ALA D C 1
ATOM 25488 O O . ALA D 1 178 ? 16.102 76.335 -83.246 1.00 18.34 197 ALA D O 1
ATOM 25495 N N . LEU D 1 179 ? 16.081 76.501 -80.984 1.00 16.53 198 LEU D N 1
ATOM 25496 C CA . LEU D 1 179 ? 17.358 77.220 -80.881 1.00 14.90 198 LEU D CA 1
ATOM 25497 C C . LEU D 1 179 ? 18.517 76.418 -80.281 1.00 17.88 198 LEU D C 1
ATOM 25498 O O . LEU D 1 179 ? 19.664 76.836 -80.382 1.00 15.28 198 LEU D O 1
ATOM 25514 N N . GLY D 1 180 ? 18.229 75.272 -79.670 1.00 13.59 199 GLY D N 1
ATOM 25515 C CA . GLY D 1 180 ? 19.217 74.553 -78.876 1.00 14.22 199 GLY D CA 1
ATOM 25516 C C . GLY D 1 180 ? 20.382 73.933 -79.631 1.00 18.32 199 GLY D C 1
ATOM 25517 O O . GLY D 1 180 ? 21.355 73.485 -79.014 1.00 16.93 199 GLY D O 1
ATOM 25521 N N . ASP D 1 181 ? 20.280 73.867 -80.955 1.00 16.45 200 ASP D N 1
ATOM 25522 C CA . ASP D 1 181 ? 21.402 73.426 -81.774 1.00 18.67 200 ASP D CA 1
ATOM 25523 C C . ASP D 1 181 ? 22.510 74.483 -81.755 1.00 19.57 200 ASP D C 1
ATOM 25524 O O . ASP D 1 181 ? 23.661 74.178 -82.059 1.00 22.83 200 ASP D O 1
ATOM 25533 N N . ARG D 1 182 ? 22.155 75.719 -81.394 1.00 16.14 201 ARG D N 1
ATOM 25534 C CA . ARG D 1 182 ? 23.110 76.832 -81.326 1.00 18.81 201 ARG D CA 1
ATOM 25535 C C . ARG D 1 182 ? 23.263 77.405 -79.916 1.00 19.10 201 ARG D C 1
ATOM 25536 O O . ARG D 1 182 ? 24.372 77.718 -79.481 1.00 19.54 201 ARG D O 1
ATOM 25557 N N . VAL D 1 183 ? 22.145 77.556 -79.210 1.00 14.77 202 VAL D N 1
ATOM 25558 C CA . VAL D 1 183 ? 22.161 78.079 -77.851 1.00 15.45 202 VAL D CA 1
ATOM 25559 C C . VAL D 1 183 ? 22.461 76.948 -76.886 1.00 13.86 202 VAL D C 1
ATOM 25560 O O . VAL D 1 183 ? 21.737 75.959 -76.849 1.00 14.51 202 VAL D O 1
ATOM 25573 N N . LYS D 1 184 ? 23.531 77.110 -76.110 1.00 13.68 203 LYS D N 1
ATOM 25574 C CA . LYS D 1 184 ? 24.024 76.063 -75.215 1.00 13.83 203 LYS D CA 1
ATOM 25575 C C . LYS D 1 184 ? 24.008 76.512 -73.748 1.00 14.19 203 LYS D C 1
ATOM 25576 O O . LYS D 1 184 ? 24.483 75.793 -72.868 1.00 15.87 203 LYS D O 1
ATOM 25595 N N . LEU D 1 185 ? 23.490 77.706 -73.497 1.00 13.95 204 LEU D N 1
ATOM 25596 C CA . LEU D 1 185 ? 23.322 78.200 -72.126 1.00 15.94 204 LEU D CA 1
ATOM 25597 C C . LEU D 1 185 ? 21.951 78.820 -71.983 1.00 11.87 204 LEU D C 1
ATOM 25598 O O . LEU D 1 185 ? 21.626 79.805 -72.653 1.00 12.96 204 LEU D O 1
ATOM 25614 N N . TRP D 1 186 ? 21.147 78.220 -71.107 1.00 12.80 205 TRP D N 1
ATOM 25615 C CA . TRP D 1 186 ? 19.756 78.593 -70.913 1.00 10.93 205 TRP D CA 1
ATOM 25616 C C . TRP D 1 186 ? 19.497 79.064 -69.491 1.00 11.30 205 TRP D C 1
ATOM 25617 O O . TRP D 1 186 ? 19.902 78.404 -68.539 1.00 11.96 205 TRP D O 1
ATOM 25638 N N . PHE D 1 187 ? 18.793 80.186 -69.362 1.00 9.69 206 PHE D N 1
ATOM 25639 C CA . PHE D 1 187 ? 18.300 80.672 -68.068 1.00 14.38 206 PHE D CA 1
ATOM 25640 C C . PHE D 1 187 ? 16.792 80.485 -68.040 1.00 9.78 206 PHE D C 1
ATOM 25641 O O . PHE D 1 187 ? 16.102 80.906 -68.962 1.00 13.07 206 PHE D O 1
ATOM 25658 N N . THR D 1 188 ? 16.275 79.824 -67.013 1.00 10.62 207 THR D N 1
ATOM 25659 C CA . THR D 1 188 ? 14.844 79.537 -66.964 1.00 11.47 207 THR D CA 1
ATOM 25660 C C . THR D 1 188 ? 14.042 80.798 -66.637 1.00 11.39 207 THR D C 1
ATOM 25661 O O . THR D 1 188 ? 13.346 81.340 -67.496 1.00 13.00 207 THR D O 1
ATOM 25672 N N . LEU D 1 189 ? 14.138 81.265 -65.392 1.00 12.50 208 LEU D N 1
ATOM 25673 C CA . LEU D 1 189 ? 13.438 82.474 -64.975 1.00 13.03 208 LEU D CA 1
ATOM 25674 C C . LEU D 1 189 ? 14.428 83.495 -64.459 1.00 9.97 208 LEU D C 1
ATOM 25675 O O . LEU D 1 189 ? 15.411 83.146 -63.809 1.00 14.18 208 LEU D O 1
ATOM 25691 N N . ASN D 1 190 ? 14.169 84.750 -64.797 1.00 8.66 209 ASN D N 1
ATOM 25692 C CA . ASN D 1 190 ? 14.922 85.873 -64.288 1.00 9.75 209 ASN D CA 1
ATOM 25693 C C . ASN D 1 190 ? 14.286 86.428 -63.023 1.00 8.29 209 ASN D C 1
ATOM 25694 O O . ASN D 1 190 ? 13.122 86.821 -63.036 1.00 9.25 209 ASN D O 1
ATOM 25705 N N . GLU D 1 191 ? 15.058 86.468 -61.944 1.00 9.36 210 GLU D N 1
ATOM 25706 C CA . GLU D 1 191 ? 14.637 87.105 -60.689 1.00 9.02 210 GLU D CA 1
ATOM 25707 C C . GLU D 1 191 ? 13.224 86.745 -60.244 1.00 7.73 210 GLU D C 1
ATOM 25708 O O . GLU D 1 191 ? 12.343 87.615 -60.167 1.00 10.41 210 GLU D O 1
ATOM 25720 N N . PRO D 1 192 ? 13.000 85.464 -59.932 1.00 8.69 211 PRO D N 1
ATOM 25721 C CA . PRO D 1 192 ? 11.684 85.119 -59.382 1.00 8.36 211 PRO D CA 1
ATOM 25722 C C . PRO D 1 192 ? 11.363 85.889 -58.090 1.00 9.25 211 PRO D C 1
ATOM 25723 O O . PRO D 1 192 ? 10.187 86.077 -57.807 1.00 9.29 211 PRO D O 1
ATOM 25734 N N . TRP D 1 193 ? 12.367 86.355 -57.345 1.00 8.58 212 TRP D N 1
ATOM 25735 C CA . TRP D 1 193 ? 12.118 87.206 -56.169 1.00 12.50 212 TRP D CA 1
ATOM 25736 C C . TRP D 1 193 ? 11.307 88.449 -56.535 1.00 7.81 212 TRP D C 1
ATOM 25737 O O . TRP D 1 193 ? 10.309 88.780 -55.888 1.00 9.57 212 TRP D O 1
ATOM 25758 N N . THR D 1 194 ? 11.723 89.122 -57.600 1.00 8.47 213 THR D N 1
ATOM 25759 C CA . THR D 1 194 ? 11.117 90.383 -57.996 1.00 9.57 213 THR D CA 1
ATOM 25760 C C . THR D 1 194 ? 9.708 90.174 -58.548 1.00 7.22 213 THR D C 1
ATOM 25761 O O . THR D 1 194 ? 8.781 90.890 -58.176 1.00 9.44 213 THR D O 1
ATOM 25772 N N . THR D 1 195 ? 9.529 89.167 -59.394 1.00 8.31 214 THR D N 1
ATOM 25773 C CA . THR D 1 195 ? 8.200 88.813 -59.866 1.00 9.68 214 THR D CA 1
ATOM 25774 C C . THR D 1 195 ? 7.255 88.587 -58.688 1.00 7.27 214 THR D C 1
ATOM 25775 O O . THR D 1 195 ? 6.148 89.123 -58.652 1.00 9.61 214 THR D O 1
ATOM 25786 N N . ALA D 1 196 ? 7.700 87.803 -57.717 1.00 10.20 215 ALA D N 1
ATOM 25787 C CA . ALA D 1 196 ? 6.856 87.472 -56.572 1.00 9.04 215 ALA D CA 1
ATOM 25788 C C . ALA D 1 196 ? 6.553 88.697 -55.699 1.00 10.51 215 ALA D C 1
ATOM 25789 O O . ALA D 1 196 ? 5.396 88.967 -55.374 1.00 11.80 215 ALA D O 1
ATOM 25796 N N . ILE D 1 197 ? 7.590 89.446 -55.338 1.00 10.19 216 ILE D N 1
ATOM 25797 C CA . ILE D 1 197 ? 7.428 90.561 -54.413 1.00 10.31 216 ILE D CA 1
ATOM 25798 C C . ILE D 1 197 ? 6.809 91.788 -55.099 1.00 10.50 216 ILE D C 1
ATOM 25799 O O . ILE D 1 197 ? 5.791 92.307 -54.644 1.00 12.69 216 ILE D O 1
ATOM 25815 N N . ALA D 1 198 ? 7.413 92.240 -56.195 1.00 11.45 217 ALA D N 1
ATOM 25816 C CA . ALA D 1 198 ? 6.952 93.456 -56.868 1.00 12.45 217 ALA D CA 1
ATOM 25817 C C . ALA D 1 198 ? 5.672 93.211 -57.666 1.00 12.38 217 ALA D C 1
ATOM 25818 O O . ALA D 1 198 ? 4.782 94.060 -57.695 1.00 12.28 217 ALA D O 1
ATOM 25825 N N . GLY D 1 199 ? 5.579 92.050 -58.306 1.00 11.01 218 GLY D N 1
ATOM 25826 C CA . GLY D 1 199 ? 4.452 91.748 -59.168 1.00 11.21 218 GLY D CA 1
ATOM 25827 C C . GLY D 1 199 ? 3.178 91.313 -58.460 1.00 11.58 218 GLY D C 1
ATOM 25828 O O . GLY D 1 199 ? 2.083 91.779 -58.805 1.00 11.15 218 GLY D O 1
ATOM 25832 N N . TYR D 1 200 ? 3.313 90.430 -57.470 1.00 11.16 219 TYR D N 1
ATOM 25833 C CA . TYR D 1 200 ? 2.159 89.828 -56.806 1.00 13.78 219 TYR D CA 1
ATOM 25834 C C . TYR D 1 200 ? 1.993 90.298 -55.364 1.00 13.14 219 TYR D C 1
ATOM 25835 O O . TYR D 1 200 ? 0.929 90.127 -54.780 1.00 13.50 219 TYR D O 1
ATOM 25853 N N . GLY D 1 201 ? 3.022 90.928 -54.808 1.00 12.13 220 GLY D N 1
ATOM 25854 C CA . GLY D 1 201 ? 2.983 91.326 -53.411 1.00 12.43 220 GLY D CA 1
ATOM 25855 C C . GLY D 1 201 ? 2.724 92.802 -53.188 1.00 13.12 220 GLY D C 1
ATOM 25856 O O . GLY D 1 201 ? 1.790 93.177 -52.474 1.00 13.16 220 GLY D O 1
ATOM 25860 N N . GLN D 1 202 ? 3.565 93.630 -53.805 1.00 13.41 221 GLN D N 1
ATOM 25861 C CA . GLN D 1 202 ? 3.527 95.083 -53.658 1.00 13.17 221 GLN D CA 1
ATOM 25862 C C . GLN D 1 202 ? 2.744 95.766 -54.769 1.00 13.46 221 GLN D C 1
ATOM 25863 O O . GLN D 1 202 ? 2.263 96.893 -54.592 1.00 15.66 221 GLN D O 1
ATOM 25877 N N . GLY D 1 203 ? 2.692 95.121 -55.928 1.00 14.72 222 GLY D N 1
ATOM 25878 C CA . GLY D 1 203 ? 1.914 95.609 -57.056 1.00 16.38 222 GLY D CA 1
ATOM 25879 C C . GLY D 1 203 ? 2.599 96.683 -57.885 1.00 12.13 222 GLY D C 1
ATOM 25880 O O . GLY D 1 203 ? 1.960 97.320 -58.721 1.00 16.17 222 GLY D O 1
ATOM 25884 N N . GLY D 1 204 ? 3.890 96.897 -57.650 1.00 13.26 223 GLY D N 1
ATOM 25885 C CA . GLY D 1 204 ? 4.649 97.875 -58.409 1.00 14.61 223 GLY D CA 1
ATOM 25886 C C . GLY D 1 204 ? 4.978 97.416 -59.818 1.00 12.83 223 GLY D C 1
ATOM 25887 O O . GLY D 1 204 ? 5.231 98.243 -60.704 1.00 13.36 223 GLY D O 1
ATOM 25891 N N . HIS D 1 205 ? 4.997 96.095 -60.000 1.00 12.19 224 HIS D N 1
ATOM 25892 C CA . HIS D 1 205 ? 5.230 95.452 -61.290 1.00 11.40 224 HIS D CA 1
ATOM 25893 C C . HIS D 1 205 ? 3.976 94.716 -61.713 1.00 14.35 224 HIS D C 1
ATOM 25894 O O . HIS D 1 205 ? 3.129 94.408 -60.874 1.00 11.75 224 HIS D O 1
ATOM 25907 N N . ALA D 1 206 ? 3.871 94.406 -63.001 1.00 12.02 225 ALA D N 1
ATOM 25908 C CA . ALA D 1 206 ? 2.783 93.583 -63.503 1.00 9.58 225 ALA D CA 1
ATOM 25909 C C . ALA D 1 206 ? 2.814 92.233 -62.793 1.00 9.83 225 ALA D C 1
ATOM 25910 O O . ALA D 1 206 ? 3.888 91.695 -62.561 1.00 11.65 225 ALA D O 1
ATOM 25917 N N . PRO D 1 207 ? 1.635 91.663 -62.467 1.00 9.86 226 PRO D N 1
ATOM 25918 C CA . PRO D 1 207 ? 0.278 92.102 -62.808 1.00 10.82 226 PRO D CA 1
ATOM 25919 C C . PRO D 1 207 ? -0.333 93.156 -61.878 1.00 14.32 226 PRO D C 1
ATOM 25920 O O . PRO D 1 207 ? -1.495 93.515 -62.065 1.00 15.03 226 PRO D O 1
ATOM 25931 N N . GLY D 1 208 ? 0.427 93.642 -60.899 1.00 12.66 227 GLY D N 1
ATOM 25932 C CA . GLY D 1 208 ? -0.042 94.717 -60.040 1.00 11.04 227 GLY D CA 1
ATOM 25933 C C . GLY D 1 208 ? -0.900 94.269 -58.872 1.00 15.65 227 GLY D C 1
ATOM 25934 O O . GLY D 1 208 ? -1.710 95.049 -58.341 1.00 14.87 227 GLY D O 1
ATOM 25938 N N . LEU D 1 209 ? -0.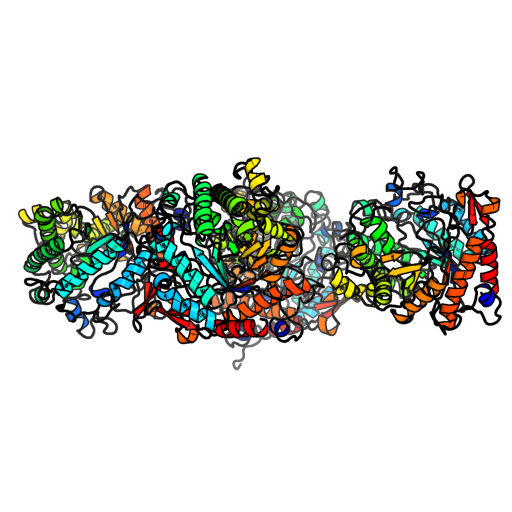731 93.018 -58.460 1.00 16.61 228 LEU D N 1
ATOM 25939 C CA . LEU D 1 209 ? -1.518 92.486 -57.359 1.00 13.79 228 LEU D CA 1
ATOM 25940 C C . LEU D 1 209 ? -0.866 92.826 -56.030 1.00 14.80 228 LEU D C 1
ATOM 25941 O O . LEU D 1 209 ? 0.330 93.087 -55.957 1.00 14.95 228 LEU D O 1
ATOM 25957 N N . LYS D 1 210 ? -1.695 92.863 -54.988 1.00 13.67 229 LYS D N 1
ATOM 25958 C CA . LYS D 1 210 ? -1.286 93.331 -53.665 1.00 13.99 229 LYS D CA 1
ATOM 25959 C C . LYS D 1 210 ? -1.716 92.399 -52.527 1.00 18.71 229 LYS D C 1
ATOM 25960 O O . LYS D 1 210 ? -2.903 92.169 -52.306 1.00 25.71 229 LYS D O 1
ATOM 25979 N N . ASN D 1 211 ? -0.722 91.783 -51.903 1.00 12.66 230 ASN D N 1
ATOM 25980 C CA . ASN D 1 211 ? -0.870 90.964 -50.709 1.00 15.09 230 ASN D CA 1
ATOM 25981 C C . ASN D 1 211 ? 0.522 90.501 -50.313 1.00 13.87 230 ASN D C 1
ATOM 25982 O O . ASN D 1 211 ? 1.170 89.830 -51.095 1.00 13.33 230 ASN D O 1
ATOM 25993 N N . MET D 1 212 ? 1.015 90.889 -49.140 1.00 16.06 231 MET D N 1
ATOM 25994 C CA . MET D 1 212 ? 2.380 90.527 -48.753 1.00 13.17 231 MET D CA 1
ATOM 25995 C C . MET D 1 212 ? 2.463 89.314 -47.829 1.00 17.07 231 MET D C 1
ATOM 25996 O O . MET D 1 212 ? 3.551 88.788 -47.585 1.00 14.67 231 MET D O 1
ATOM 26010 N N . ALA D 1 213 ? 1.321 88.864 -47.331 1.00 15.48 232 ALA D N 1
ATOM 26011 C CA . ALA D 1 213 ? 1.262 87.710 -46.438 1.00 16.83 232 ALA D CA 1
ATOM 26012 C C . ALA D 1 213 ? 1.440 86.374 -47.164 1.00 17.34 232 ALA D C 1
ATOM 26013 O O . ALA D 1 213 ? 2.147 85.485 -46.681 1.00 17.73 232 ALA D O 1
ATOM 26020 N N . GLU D 1 214 ? 0.778 86.224 -48.309 1.00 15.75 233 GLU D N 1
ATOM 26021 C CA . GLU D 1 214 ? 0.688 84.931 -48.983 1.00 14.36 233 GLU D CA 1
ATOM 26022 C C . GLU D 1 214 ? 1.143 84.964 -50.447 1.00 12.96 233 GLU D C 1
ATOM 26023 O O . GLU D 1 214 ? 1.815 84.038 -50.917 1.00 13.53 233 GLU D O 1
ATOM 26035 N N . ASN D 1 215 ? 0.779 86.017 -51.170 1.00 14.27 234 ASN D N 1
ATOM 26036 C CA . ASN D 1 215 ? 1.043 86.049 -52.616 1.00 12.53 234 ASN D CA 1
ATOM 26037 C C . ASN D 1 215 ? 2.512 85.849 -52.988 1.00 12.25 234 ASN D C 1
ATOM 26038 O O . ASN D 1 215 ? 2.801 85.134 -53.938 1.00 12.15 234 ASN D O 1
ATOM 26049 N N . PRO D 1 216 ? 3.449 86.481 -52.259 1.00 11.14 235 PRO D N 1
ATOM 26050 C CA . PRO D 1 216 ? 4.842 86.318 -52.701 1.00 10.76 235 PRO D CA 1
ATOM 26051 C C . PRO D 1 216 ? 5.298 84.860 -52.619 1.00 13.03 235 PRO D C 1
ATOM 26052 O O . PRO D 1 216 ? 5.996 84.346 -53.492 1.00 11.17 235 PRO D O 1
ATOM 26063 N N . TYR D 1 217 ? 4.886 84.187 -51.560 1.00 11.52 236 TYR D N 1
ATOM 26064 C CA . TYR D 1 217 ? 5.271 82.800 -51.381 1.00 12.80 236 TYR D CA 1
ATOM 26065 C C . TYR D 1 217 ? 4.590 81.905 -52.428 1.00 13.52 236 TYR D C 1
ATOM 26066 O O . TYR D 1 217 ? 5.204 80.970 -52.935 1.00 12.81 236 TYR D O 1
ATOM 26084 N N . MET D 1 218 ? 3.344 82.207 -52.780 1.00 12.75 237 MET D N 1
ATOM 26085 C CA . MET D 1 218 ? 2.651 81.411 -53.790 1.00 11.66 237 MET D CA 1
ATOM 26086 C C . MET D 1 218 ? 3.252 81.640 -55.170 1.00 11.97 237 MET D C 1
ATOM 26087 O O . MET D 1 218 ? 3.438 80.689 -55.929 1.00 13.48 237 MET D O 1
ATOM 26101 N N . ALA D 1 219 ? 3.551 82.894 -55.500 1.00 12.21 238 ALA D N 1
ATOM 26102 C CA . ALA D 1 219 ? 4.147 83.194 -56.802 1.00 13.67 238 ALA D CA 1
ATOM 26103 C C . ALA D 1 219 ? 5.546 82.593 -56.915 1.00 13.24 238 ALA D C 1
ATOM 26104 O O . ALA D 1 219 ? 5.951 82.118 -57.980 1.00 10.02 238 ALA D O 1
ATOM 26111 N N . GLY D 1 220 ? 6.291 82.616 -55.821 1.00 10.85 239 GLY D N 1
ATOM 26112 C CA . GLY D 1 220 ? 7.605 82.000 -55.793 1.00 11.08 239 GLY D CA 1
ATOM 26113 C C . GLY D 1 220 ? 7.492 80.509 -56.033 1.00 11.13 239 GLY D C 1
ATOM 26114 O O . GLY D 1 220 ? 8.256 79.926 -56.811 1.00 10.92 239 GLY D O 1
ATOM 26118 N N . HIS D 1 221 ? 6.505 79.911 -55.381 1.00 12.55 240 HIS D N 1
ATOM 26119 C CA . HIS D 1 221 ? 6.270 78.478 -55.452 1.00 12.72 240 HIS D CA 1
ATOM 26120 C C . HIS D 1 221 ? 6.027 78.031 -56.900 1.00 14.72 240 HIS D C 1
ATOM 26121 O O . HIS D 1 221 ? 6.665 77.096 -57.388 1.00 11.88 240 HIS D O 1
ATOM 26134 N N . ASN D 1 222 ? 5.113 78.699 -57.595 1.00 13.08 241 ASN D N 1
ATOM 26135 C CA . ASN D 1 222 ? 4.782 78.262 -58.942 1.00 12.35 241 ASN D CA 1
ATOM 26136 C C . ASN D 1 222 ? 5.877 78.574 -59.948 1.00 11.12 241 ASN D C 1
ATOM 26137 O O . ASN D 1 222 ? 6.051 77.830 -60.911 1.00 11.16 241 ASN D O 1
ATOM 26148 N N . GLN D 1 223 ? 6.649 79.628 -59.704 1.00 11.27 242 GLN D N 1
ATOM 26149 C CA . GLN D 1 223 ? 7.822 79.881 -60.532 1.00 10.30 242 GLN D CA 1
ATOM 26150 C C . GLN D 1 223 ? 8.838 78.744 -60.390 1.00 10.65 242 GLN D C 1
ATOM 26151 O O . GLN D 1 223 ? 9.397 78.290 -61.394 1.00 12.06 242 GLN D O 1
ATOM 26165 N N . LEU D 1 224 ? 9.049 78.271 -59.165 1.00 9.75 243 LEU D N 1
ATOM 26166 C CA . LEU D 1 224 ? 9.954 77.144 -58.929 1.00 10.60 243 LEU D CA 1
ATOM 26167 C C . LEU D 1 224 ? 9.440 75.885 -59.641 1.00 10.71 243 LEU D C 1
ATOM 26168 O O . LEU D 1 224 ? 10.225 75.147 -60.240 1.00 10.96 243 LEU D O 1
ATOM 26184 N N . LEU D 1 225 ? 8.135 75.646 -59.605 1.00 10.86 244 LEU D N 1
ATOM 26185 C CA . LEU D 1 225 ? 7.574 74.496 -60.316 1.00 10.53 244 LEU D CA 1
ATOM 26186 C C . LEU D 1 225 ? 7.794 74.646 -61.825 1.00 10.03 244 LEU D C 1
ATOM 26187 O O . LEU D 1 225 ? 8.059 73.660 -62.520 1.00 12.98 244 LEU D O 1
ATOM 26203 N N . GLY D 1 226 ? 7.682 75.872 -62.328 1.00 9.77 245 GLY D N 1
ATOM 26204 C CA . GLY D 1 226 ? 7.958 76.146 -63.732 1.00 12.14 245 GLY D CA 1
ATOM 26205 C C . GLY D 1 226 ? 9.405 75.853 -64.071 1.00 10.83 245 GLY D C 1
ATOM 26206 O O . GLY D 1 226 ? 9.695 75.190 -65.066 1.00 9.96 245 GLY D O 1
ATOM 26210 N N . HIS D 1 227 ? 10.314 76.356 -63.246 1.00 10.65 246 HIS D N 1
ATOM 26211 C CA . HIS D 1 227 ? 11.735 76.059 -63.402 1.00 9.19 246 HIS D CA 1
ATOM 26212 C C . HIS D 1 227 ? 11.968 74.550 -63.492 1.00 12.21 246 HIS D C 1
ATOM 26213 O O . HIS D 1 227 ? 12.649 74.077 -64.402 1.00 12.69 246 HIS D O 1
ATOM 26226 N N . ALA D 1 228 ? 11.398 73.794 -62.556 1.00 10.52 247 ALA D N 1
ATOM 26227 C CA . ALA D 1 228 ? 11.614 72.350 -62.522 1.00 11.32 247 ALA D CA 1
ATOM 26228 C C . ALA D 1 228 ? 11.103 71.667 -63.790 1.00 14.07 247 ALA D C 1
ATOM 26229 O O . ALA D 1 228 ? 11.751 70.764 -64.313 1.00 15.03 247 ALA D O 1
ATOM 26236 N N . ALA D 1 229 ? 9.951 72.111 -64.283 1.00 13.45 248 ALA D N 1
ATOM 26237 C CA . ALA D 1 229 ? 9.346 71.529 -65.472 1.00 15.84 248 ALA D CA 1
ATOM 26238 C C . ALA D 1 229 ? 10.215 71.774 -66.700 1.00 12.70 248 ALA D C 1
ATOM 26239 O O . ALA D 1 229 ? 10.411 70.879 -67.514 1.00 12.68 248 ALA D O 1
ATOM 26246 N N . ALA D 1 230 ? 10.731 72.989 -66.831 1.00 12.93 249 ALA D N 1
ATOM 26247 C CA . ALA D 1 230 ? 11.567 73.333 -67.974 1.00 14.31 249 ALA D CA 1
ATOM 26248 C C . ALA D 1 230 ? 12.873 72.540 -67.953 1.00 13.96 249 ALA D C 1
ATOM 26249 O O . ALA D 1 230 ? 13.332 72.048 -68.990 1.00 12.88 249 ALA D O 1
ATOM 26256 N N . VAL D 1 231 ? 13.472 72.418 -66.775 1.00 11.48 250 VAL D N 1
ATOM 26257 C CA . VAL D 1 231 ? 14.729 71.688 -66.659 1.00 12.71 250 VAL D CA 1
ATOM 26258 C C . VAL D 1 231 ? 14.497 70.209 -66.921 1.00 13.78 250 VAL D C 1
ATOM 26259 O O . VAL D 1 231 ? 15.327 69.546 -67.541 1.00 15.32 250 VAL D O 1
ATOM 26272 N N . LYS D 1 232 ? 13.364 69.685 -66.469 1.00 14.08 251 LYS D N 1
ATOM 26273 C CA . LYS D 1 232 ? 13.061 68.276 -66.700 1.00 13.73 251 LYS D CA 1
ATOM 26274 C C . LYS D 1 232 ? 12.983 67.993 -68.205 1.00 15.43 251 LYS D C 1
ATOM 26275 O O . LYS D 1 232 ? 13.574 67.037 -68.699 1.00 17.05 251 LYS D O 1
ATOM 26294 N N . VAL D 1 233 ? 12.264 68.839 -68.931 1.00 16.16 252 VAL D N 1
ATOM 26295 C CA . VAL D 1 233 ? 12.196 68.737 -70.384 1.00 15.13 252 VAL D CA 1
ATOM 26296 C C . VAL D 1 233 ? 13.589 68.808 -70.993 1.00 14.51 252 VAL D C 1
ATOM 26297 O O . VAL D 1 233 ? 13.931 68.020 -71.869 1.00 15.62 252 VAL D O 1
ATOM 26310 N N . TYR D 1 234 ? 14.393 69.765 -70.542 1.00 14.30 253 TYR D N 1
ATOM 26311 C CA . TYR D 1 234 ? 15.712 69.938 -71.129 1.00 13.29 253 TYR D CA 1
ATOM 26312 C C . TYR D 1 234 ? 16.564 68.686 -70.929 1.00 14.17 253 TYR D C 1
ATOM 26313 O O . TYR D 1 234 ? 17.137 68.162 -71.884 1.00 15.08 253 TYR D O 1
ATOM 26331 N N . ARG D 1 235 ? 16.625 68.183 -69.702 1.00 15.38 254 ARG D N 1
ATOM 26332 C CA . ARG D 1 235 ? 17.464 67.030 -69.413 1.00 15.25 254 ARG D CA 1
ATOM 26333 C C . ARG D 1 235 ? 17.004 65.774 -70.145 1.00 16.78 254 ARG D C 1
ATOM 26334 O O . ARG D 1 235 ? 17.823 65.001 -70.637 1.00 17.87 254 ARG D O 1
ATOM 26355 N N . GLU D 1 236 ? 15.692 65.575 -70.214 1.00 17.11 255 GLU D N 1
ATOM 26356 C CA . GLU D 1 236 ? 15.146 64.329 -70.728 1.00 20.30 255 GLU D CA 1
ATOM 26357 C C . GLU D 1 236 ? 15.118 64.288 -72.256 1.00 21.10 255 GLU D C 1
ATOM 26358 O O . GLU D 1 236 ? 15.284 63.220 -72.842 1.00 21.15 255 GLU D O 1
ATOM 26370 N N . LYS D 1 237 ? 14.949 65.440 -72.900 1.00 20.28 256 LYS D N 1
ATOM 26371 C CA . LYS D 1 237 ? 14.755 65.467 -74.351 1.00 19.63 256 LYS D CA 1
ATOM 26372 C C . LYS D 1 237 ? 15.874 66.109 -75.161 1.00 19.15 256 LYS D C 1
ATOM 26373 O O . LYS D 1 237 ? 16.007 65.811 -76.343 1.00 21.66 256 LYS D O 1
ATOM 26392 N N . TYR D 1 238 ? 16.649 67.005 -74.556 1.00 17.74 257 TYR D N 1
ATOM 26393 C CA . TYR D 1 238 ? 17.567 67.840 -75.330 1.00 17.53 257 TYR D CA 1
ATOM 26394 C C . TYR D 1 238 ? 19.029 67.838 -74.885 1.00 18.86 257 TYR D C 1
ATOM 26395 O O . TYR D 1 238 ? 19.910 68.011 -75.722 1.00 19.58 257 TYR D O 1
ATOM 26413 N N . GLN D 1 239 ? 19.305 67.652 -73.598 1.00 18.75 258 GLN D N 1
ATOM 26414 C CA . GLN D 1 239 ? 20.651 67.933 -73.095 1.00 18.52 258 GLN D CA 1
ATOM 26415 C C . GLN D 1 239 ? 21.738 67.018 -73.654 1.00 20.22 258 GLN D C 1
ATOM 26416 O O . GLN D 1 239 ? 22.828 67.488 -73.987 1.00 20.05 258 GLN D O 1
ATOM 26430 N N . GLU D 1 240 ? 21.451 65.724 -73.763 1.00 19.56 259 GLU D N 1
ATOM 26431 C CA . GLU D 1 240 ? 22.425 64.777 -74.302 1.00 22.84 259 GLU D CA 1
ATOM 26432 C C . GLU D 1 240 ? 22.748 65.125 -75.756 1.00 21.80 259 GLU D C 1
ATOM 26433 O O . GLU D 1 240 ? 23.912 65.149 -76.160 1.00 23.81 259 GLU D O 1
ATOM 26445 N N . LYS D 1 241 ? 21.708 65.399 -76.534 1.00 20.96 260 LYS D N 1
ATOM 26446 C CA . LYS D 1 241 ? 21.853 65.684 -77.959 1.00 26.06 260 LYS D CA 1
ATOM 26447 C C . LYS D 1 241 ? 22.555 67.022 -78.192 1.00 21.21 260 LYS D C 1
ATOM 26448 O O . LYS D 1 241 ? 23.472 67.123 -79.011 1.00 23.05 260 LYS D O 1
ATOM 26467 N N . GLN D 1 242 ? 22.137 68.037 -77.443 1.00 19.74 261 GLN D N 1
ATOM 26468 C CA . GLN D 1 242 ? 22.565 69.411 -77.698 1.00 19.30 261 GLN D CA 1
ATOM 26469 C C . GLN D 1 242 ? 23.815 69.805 -76.920 1.00 18.98 261 GLN D C 1
ATOM 26470 O O . GLN D 1 242 ? 24.567 70.677 -77.347 1.00 21.85 261 GLN D O 1
ATOM 26484 N N . GLY D 1 243 ? 24.035 69.167 -75.778 1.00 18.57 262 GLY D N 1
ATOM 26485 C CA . GLY D 1 243 ? 25.233 69.401 -74.993 1.00 21.45 262 GLY D CA 1
ATOM 26486 C C . GLY D 1 243 ? 25.305 70.778 -74.349 1.00 19.65 262 GLY D C 1
ATOM 26487 O O . GLY D 1 243 ? 26.399 71.310 -74.151 1.00 21.51 262 GLY D O 1
ATOM 26491 N N . GLY D 1 244 ? 24.151 71.350 -74.013 1.00 16.40 263 GLY D N 1
ATOM 26492 C CA . GLY D 1 244 ? 24.103 72.629 -73.322 1.00 15.48 263 GLY D CA 1
ATOM 26493 C C . GLY D 1 244 ? 23.848 72.483 -71.832 1.00 14.82 263 GLY D C 1
ATOM 26494 O O . GLY D 1 244 ? 23.783 71.368 -71.297 1.00 16.87 263 GLY D O 1
ATOM 26498 N N . LYS D 1 245 ? 23.716 73.628 -71.171 1.00 14.42 264 LYS D N 1
ATOM 26499 C CA . LYS D 1 245 ? 23.541 73.715 -69.727 1.00 13.37 264 LYS D CA 1
ATOM 26500 C C . LYS D 1 245 ? 22.385 74.650 -69.399 1.00 14.40 264 LYS D C 1
ATOM 26501 O O . LYS D 1 245 ? 22.091 75.578 -70.158 1.00 15.33 264 LYS D O 1
ATOM 26520 N N . ILE D 1 246 ? 21.754 74.425 -68.253 1.00 12.29 265 ILE D N 1
ATOM 26521 C CA . ILE D 1 246 ? 20.580 75.183 -67.873 1.00 11.54 265 ILE D CA 1
ATOM 26522 C C . ILE D 1 246 ? 20.606 75.509 -66.383 1.00 12.08 265 ILE D C 1
ATOM 26523 O O . ILE D 1 246 ? 21.136 74.747 -65.573 1.00 13.82 265 ILE D O 1
ATOM 26539 N N . GLY D 1 247 ? 20.043 76.660 -66.039 1.00 11.80 266 GLY D N 1
ATOM 26540 C CA . GLY D 1 247 ? 19.971 77.094 -64.659 1.00 11.62 266 GLY D CA 1
ATOM 26541 C C . GLY D 1 247 ? 19.033 78.269 -64.505 1.00 11.59 266 GLY D C 1
ATOM 26542 O O . GLY D 1 247 ? 18.482 78.773 -65.487 1.00 13.08 266 GLY D O 1
ATOM 26546 N N . ALA D 1 248 ? 18.857 78.712 -63.267 1.00 10.78 267 ALA D N 1
ATOM 26547 C CA . ALA D 1 248 ? 18.027 79.869 -62.965 1.00 10.38 267 ALA D CA 1
ATOM 26548 C C . ALA D 1 248 ? 18.872 81.128 -62.811 1.00 10.91 267 ALA D C 1
ATOM 26549 O O . ALA D 1 248 ? 20.080 81.060 -62.571 1.00 12.52 267 ALA D O 1
ATOM 26556 N N . VAL D 1 249 ? 18.226 82.281 -62.941 1.00 9.86 268 VAL D N 1
ATOM 26557 C CA . VAL D 1 249 ? 18.853 83.557 -62.629 1.00 8.37 268 VAL D CA 1
ATOM 26558 C C . VAL D 1 249 ? 18.192 84.123 -61.381 1.00 12.46 268 VAL D C 1
ATOM 26559 O O . VAL D 1 249 ? 17.066 84.622 -61.416 1.00 10.51 268 VAL D O 1
ATOM 26572 N N . LEU D 1 250 ? 18.908 84.013 -60.271 1.00 10.80 269 LEU D N 1
ATOM 26573 C CA . LEU D 1 250 ? 18.409 84.491 -58.992 1.00 11.14 269 LEU D CA 1
ATOM 26574 C C . LEU D 1 250 ? 19.047 85.832 -58.677 1.00 11.81 269 LEU D C 1
ATOM 26575 O O . LEU D 1 250 ? 19.756 86.401 -59.506 1.00 10.67 269 LEU D O 1
ATOM 26591 N N . SER D 1 251 ? 18.787 86.354 -57.486 1.00 12.72 270 SER D N 1
ATOM 26592 C CA . SER D 1 251 ? 19.179 87.722 -57.180 1.00 10.47 270 SER D CA 1
ATOM 26593 C C . SER D 1 251 ? 19.168 88.019 -55.690 1.00 13.16 270 SER D C 1
ATOM 26594 O O . SER D 1 251 ? 18.341 87.495 -54.955 1.00 15.32 270 SER D O 1
ATOM 26602 N N . THR D 1 252 ? 20.079 88.885 -55.262 1.00 10.16 271 THR D N 1
ATOM 26603 C CA . THR D 1 252 ? 20.002 89.487 -53.936 1.00 12.91 271 THR D CA 1
ATOM 26604 C C . THR D 1 252 ? 21.072 90.551 -53.818 1.00 10.69 271 THR D C 1
ATOM 26605 O O . THR D 1 252 ? 22.110 90.473 -54.468 1.00 11.85 271 THR D O 1
ATOM 26616 N N . GLU D 1 253 ? 20.812 91.548 -52.989 1.00 10.34 272 GLU D N 1
ATOM 26617 C CA . GLU D 1 253 ? 21.877 92.381 -52.470 1.00 12.24 272 GLU D CA 1
ATOM 26618 C C . GLU D 1 253 ? 22.792 91.556 -51.591 1.00 13.57 272 GLU D C 1
ATOM 26619 O O . GLU D 1 253 ? 22.366 90.567 -51.002 1.00 11.95 272 GLU D O 1
ATOM 26631 N N . TRP D 1 254 ? 24.040 91.977 -51.454 1.00 11.96 273 TRP D N 1
ATOM 26632 C CA . TRP D 1 254 ? 24.819 91.459 -50.346 1.00 11.68 273 TRP D CA 1
ATOM 26633 C C . TRP D 1 254 ? 24.174 92.010 -49.070 1.00 12.89 273 TRP D C 1
ATOM 26634 O O . TRP D 1 254 ? 23.704 93.147 -49.038 1.00 12.51 273 TRP D O 1
ATOM 26655 N N . LYS D 1 255 ? 24.142 91.195 -48.025 1.00 11.50 274 LYS D N 1
ATOM 26656 C CA . LYS D 1 255 ? 23.582 91.609 -46.743 1.00 12.06 274 LYS D CA 1
ATOM 26657 C C . LYS D 1 255 ? 24.709 91.616 -45.727 1.00 15.49 274 LYS D C 1
ATOM 26658 O O . LYS D 1 255 ? 25.276 90.567 -45.407 1.00 14.84 274 LYS D O 1
ATOM 26677 N N . GLU D 1 256 ? 25.050 92.809 -45.250 1.00 12.80 275 GLU D N 1
ATOM 26678 C CA . GLU D 1 256 ? 26.182 93.001 -44.360 1.00 12.88 275 GLU D CA 1
ATOM 26679 C C . GLU D 1 256 ? 25.669 93.378 -42.978 1.00 14.39 275 GLU D C 1
ATOM 26680 O O . GLU D 1 256 ? 24.802 94.227 -42.863 1.00 15.40 275 GLU D O 1
ATOM 26692 N N . PRO D 1 257 ? 26.201 92.749 -41.921 1.00 16.22 276 PRO D N 1
ATOM 26693 C CA . PRO D 1 257 ? 25.774 93.148 -40.572 1.00 14.40 276 PRO D CA 1
ATOM 26694 C C . PRO D 1 257 ? 26.120 94.600 -40.262 1.00 14.81 276 PRO D C 1
ATOM 26695 O O . PRO D 1 257 ? 27.237 95.026 -40.557 1.00 18.48 276 PRO D O 1
ATOM 26706 N N . LEU D 1 258 ? 25.192 95.350 -39.678 1.00 15.58 277 LEU D N 1
ATOM 26707 C CA . LEU D 1 258 ? 25.471 96.742 -39.315 1.00 15.90 277 LEU D CA 1
ATOM 26708 C C . LEU D 1 258 ? 26.569 96.827 -38.262 1.00 18.99 277 LEU D C 1
ATOM 26709 O O . LEU D 1 258 ? 27.519 97.598 -38.401 1.00 21.08 277 LEU D O 1
ATOM 26725 N N . CYS D 1 259 ? 26.433 96.013 -37.224 1.00 19.05 278 CYS D N 1
ATOM 26726 C CA . CYS D 1 259 ? 27.381 95.990 -36.122 1.00 19.67 278 CYS D CA 1
ATOM 26727 C C . CYS D 1 259 ? 28.016 94.621 -36.008 1.00 19.00 278 CYS D C 1
ATOM 26728 O O . CYS D 1 259 ? 27.516 93.636 -36.566 1.00 20.90 278 CYS D O 1
ATOM 26735 N N . HIS D 1 260 ? 29.134 94.578 -35.300 1.00 22.68 279 HIS D N 1
ATOM 26736 C CA . HIS D 1 260 ? 29.834 93.340 -35.031 1.00 21.64 279 HIS D CA 1
ATOM 26737 C C . HIS D 1 260 ? 29.232 92.692 -33.795 1.00 23.86 279 HIS D C 1
ATOM 26738 O O . HIS D 1 260 ? 29.834 92.673 -32.724 1.00 27.00 279 HIS D O 1
ATOM 26751 N N . THR D 1 261 ? 27.996 92.231 -33.962 1.00 21.91 280 THR D N 1
ATOM 26752 C CA . THR D 1 261 ? 27.269 91.498 -32.938 1.00 22.84 280 THR D CA 1
ATOM 26753 C C . THR D 1 261 ? 26.688 90.251 -33.577 1.00 20.14 280 THR D C 1
ATOM 26754 O O . THR D 1 261 ? 26.485 90.204 -34.794 1.00 21.28 280 THR D O 1
ATOM 26765 N N . GLN D 1 262 ? 26.412 89.236 -32.769 1.00 24.43 281 GLN D N 1
ATOM 26766 C CA . GLN D 1 262 ? 25.839 88.008 -33.299 1.00 23.42 281 GLN D CA 1
ATOM 26767 C C . GLN D 1 262 ? 24.425 88.255 -33.815 1.00 20.22 281 GLN D C 1
ATOM 26768 O O . GLN D 1 262 ? 23.996 87.668 -34.808 1.00 20.11 281 GLN D O 1
ATOM 26782 N N . GLU D 1 263 ? 23.710 89.150 -33.144 1.00 21.99 282 GLU D N 1
ATOM 26783 C CA . GLU D 1 263 ? 22.352 89.480 -33.557 1.00 21.16 282 GLU D CA 1
ATOM 26784 C C . GLU D 1 263 ? 22.309 90.038 -34.987 1.00 17.59 282 GLU D C 1
ATOM 26785 O O . GLU D 1 263 ? 21.437 89.667 -35.783 1.00 17.89 282 GLU D O 1
ATOM 26797 N N . ASP D 1 264 ? 23.258 90.908 -35.322 1.00 20.40 283 ASP D N 1
ATOM 26798 C CA . ASP D 1 264 ? 23.305 91.510 -36.649 1.00 16.78 283 ASP D CA 1
ATOM 26799 C C . ASP D 1 264 ? 23.855 90.529 -37.692 1.00 17.29 283 ASP D C 1
ATOM 26800 O O . ASP D 1 264 ? 23.432 90.539 -38.852 1.00 17.35 283 ASP D O 1
ATOM 26809 N N . LYS D 1 265 ? 24.801 89.687 -37.288 1.00 20.21 284 LYS D N 1
ATOM 26810 C CA . LYS D 1 265 ? 25.285 88.641 -38.179 1.00 16.85 284 LYS D CA 1
ATOM 26811 C C . LYS D 1 265 ? 24.142 87.682 -38.536 1.00 15.23 284 LYS D C 1
ATOM 26812 O O . LYS D 1 265 ? 23.979 87.299 -39.694 1.00 17.81 284 LYS D O 1
ATOM 26831 N N . ASP D 1 266 ? 23.338 87.319 -37.542 1.00 17.37 285 ASP D N 1
ATOM 26832 C CA . ASP D 1 266 ? 22.201 86.433 -37.763 1.00 18.25 285 ASP D CA 1
ATOM 26833 C C . ASP D 1 266 ? 21.158 87.083 -38.672 1.00 14.40 285 ASP D C 1
ATOM 26834 O O . ASP D 1 266 ? 20.598 86.427 -39.546 1.00 14.37 285 ASP D O 1
ATOM 26843 N N . ALA D 1 267 ? 20.902 88.369 -38.464 1.00 16.60 286 ALA D N 1
ATOM 26844 C CA . ALA D 1 267 ? 19.919 89.089 -39.271 1.00 14.79 286 ALA D CA 1
ATOM 26845 C C . ALA D 1 267 ? 20.344 89.176 -40.738 1.00 13.76 286 ALA D C 1
ATOM 26846 O O . ALA D 1 267 ? 19.521 89.007 -41.650 1.00 14.06 286 ALA D O 1
ATOM 26853 N N . ALA D 1 268 ? 21.632 89.421 -40.968 1.00 14.28 287 ALA D N 1
ATOM 26854 C CA . ALA D 1 268 ? 22.151 89.509 -42.331 1.00 13.29 287 ALA D CA 1
ATOM 26855 C C . ALA D 1 268 ? 22.038 88.160 -43.029 1.00 13.91 287 ALA D C 1
ATOM 26856 O O . ALA D 1 268 ? 21.573 88.081 -44.160 1.00 13.54 287 ALA D O 1
ATOM 26863 N N . GLU D 1 269 ? 22.457 87.100 -42.345 1.00 15.93 288 GLU D N 1
ATOM 26864 C CA . GLU D 1 269 ? 22.356 85.750 -42.897 1.00 13.90 288 GLU D CA 1
ATOM 26865 C C . GLU D 1 269 ? 20.901 85.416 -43.193 1.00 14.86 288 GLU D C 1
ATOM 26866 O O . GLU D 1 269 ? 20.582 84.853 -44.247 1.00 14.05 288 GLU D O 1
ATOM 26878 N N . ARG D 1 270 ? 20.018 85.793 -42.275 1.00 15.00 289 ARG D N 1
ATOM 26879 C CA . ARG D 1 270 ? 18.588 85.534 -42.421 1.00 14.79 289 ARG D CA 1
ATOM 26880 C C . ARG D 1 270 ? 18.015 86.196 -43.681 1.00 11.11 289 ARG D C 1
ATOM 26881 O O . ARG D 1 270 ? 17.175 85.620 -44.373 1.00 13.29 289 ARG D O 1
ATOM 26902 N N . SER D 1 271 ? 18.482 87.398 -43.995 1.00 13.86 290 SER D N 1
ATOM 26903 C CA . SER D 1 271 ? 18.040 88.065 -45.214 1.00 11.17 290 SER D CA 1
ATOM 26904 C C . SER D 1 271 ? 18.565 87.366 -46.470 1.00 13.17 290 SER D C 1
ATOM 26905 O O . SER D 1 271 ? 17.846 87.262 -47.479 1.00 11.88 290 SER D O 1
ATOM 26913 N N . LEU D 1 272 ? 19.800 86.873 -46.425 1.00 12.65 291 LEU D N 1
ATOM 26914 C CA . LEU D 1 272 ? 20.328 86.107 -47.550 1.00 12.91 291 LEU D CA 1
ATOM 26915 C C . LEU D 1 272 ? 19.510 84.844 -47.752 1.00 11.87 291 LEU D C 1
ATOM 26916 O O . LEU D 1 272 ? 19.231 84.440 -48.886 1.00 11.52 291 LEU D O 1
ATOM 26932 N N . ILE D 1 273 ? 19.101 84.226 -46.654 1.00 12.86 292 ILE D N 1
ATOM 26933 C CA . ILE D 1 273 ? 18.246 83.047 -46.742 1.00 12.50 292 ILE D CA 1
ATOM 26934 C C . ILE D 1 273 ? 16.892 83.393 -47.380 1.00 12.45 292 ILE D C 1
ATOM 26935 O O . ILE D 1 273 ? 16.449 82.724 -48.316 1.00 13.92 292 ILE D O 1
ATOM 26951 N N . TRP D 1 274 ? 16.239 84.442 -46.886 1.00 11.57 293 TRP D N 1
ATOM 26952 C CA . TRP D 1 274 ? 14.906 84.791 -47.371 1.00 10.42 293 TRP D CA 1
ATOM 26953 C C . TRP D 1 274 ? 14.914 85.279 -48.814 1.00 10.99 293 TRP D C 1
ATOM 26954 O O . TRP D 1 274 ? 13.939 85.076 -49.533 1.00 12.29 293 TRP D O 1
ATOM 26975 N N . TYR D 1 275 ? 15.998 85.927 -49.233 1.00 11.88 294 TYR D N 1
ATOM 26976 C CA . TYR D 1 275 ? 16.074 86.456 -50.593 1.00 11.49 294 TYR D CA 1
ATOM 26977 C C . TYR D 1 275 ? 16.495 85.390 -51.586 1.00 10.21 294 TYR D C 1
ATOM 26978 O O . TYR D 1 275 ? 15.831 85.191 -52.604 1.00 12.97 294 TYR D O 1
ATOM 26996 N N . LEU D 1 276 ? 17.589 84.701 -51.275 1.00 10.85 295 LEU D N 1
ATOM 26997 C CA . LEU D 1 276 ? 18.274 83.848 -52.239 1.00 11.98 295 LEU D CA 1
ATOM 26998 C C . LEU D 1 276 ? 18.044 82.360 -51.977 1.00 11.43 295 LEU D C 1
ATOM 26999 O O . LEU D 1 276 ? 17.680 81.620 -52.897 1.00 11.45 295 LEU D O 1
ATOM 27015 N N . ALA D 1 277 ? 18.230 81.914 -50.735 1.00 12.51 296 ALA D N 1
ATOM 27016 C CA . ALA D 1 277 ? 18.054 80.487 -50.440 1.00 12.20 296 ALA D CA 1
ATOM 27017 C C . ALA D 1 277 ? 16.597 80.051 -50.619 1.00 14.79 296 ALA D C 1
ATOM 27018 O O . ALA D 1 277 ? 16.323 78.881 -50.873 1.00 13.61 296 ALA D O 1
ATOM 27025 N N . TRP D 1 278 ? 15.676 80.996 -50.485 1.00 11.22 297 TRP D N 1
ATOM 27026 C CA . TRP D 1 278 ? 14.265 80.781 -50.784 1.00 13.60 297 TRP D CA 1
ATOM 27027 C C . TRP D 1 278 ? 14.087 80.021 -52.109 1.00 13.13 297 TRP D C 1
ATOM 27028 O O . TRP D 1 278 ? 13.288 79.087 -52.197 1.00 11.80 297 TRP D O 1
ATOM 27049 N N . PHE D 1 279 ? 14.858 80.405 -53.121 1.00 11.03 298 PHE D N 1
ATOM 27050 C CA . PHE D 1 279 ? 14.820 79.742 -54.426 1.00 9.86 298 PHE D CA 1
ATOM 27051 C C . PHE D 1 279 ? 15.950 78.742 -54.647 1.00 12.60 298 PHE D C 1
ATOM 27052 O O . PHE D 1 279 ? 15.744 77.711 -55.284 1.00 11.80 298 PHE D O 1
ATOM 27069 N N . ALA D 1 280 ? 17.140 79.042 -54.137 1.00 11.48 299 ALA D N 1
ATOM 27070 C CA . ALA D 1 280 ? 18.310 78.208 -54.424 1.00 13.01 299 ALA D CA 1
ATOM 27071 C C . ALA D 1 280 ? 18.335 76.908 -53.600 1.00 11.94 299 ALA D C 1
ATOM 27072 O O . ALA D 1 280 ? 18.839 75.882 -54.072 1.00 12.79 299 ALA D O 1
ATOM 27079 N N . ASP D 1 281 ? 17.798 76.916 -52.380 1.00 12.74 300 ASP D N 1
ATOM 27080 C CA . ASP D 1 281 ? 17.767 75.675 -51.615 1.00 14.28 300 ASP D CA 1
ATOM 27081 C C . ASP D 1 281 ? 16.849 74.668 -52.327 1.00 15.16 300 ASP D C 1
ATOM 27082 O O . ASP D 1 281 ? 17.203 73.499 -52.454 1.00 16.06 300 ASP D O 1
ATOM 27091 N N . PRO D 1 282 ? 15.671 75.109 -52.793 1.00 11.05 301 PRO D N 1
ATOM 27092 C CA . PRO D 1 282 ? 14.877 74.164 -53.589 1.00 12.20 301 PRO D CA 1
ATOM 27093 C C . PRO D 1 282 ? 15.622 73.605 -54.803 1.00 13.32 301 PRO D C 1
ATOM 27094 O O . PRO D 1 282 ? 15.597 72.397 -55.050 1.00 12.66 301 PRO D O 1
ATOM 27105 N N . ILE D 1 283 ? 16.301 74.473 -55.541 1.00 11.77 302 ILE D N 1
ATOM 27106 C CA . ILE D 1 283 ? 16.985 74.060 -56.760 1.00 11.92 302 ILE D CA 1
ATOM 27107 C C . ILE D 1 283 ? 18.195 73.161 -56.485 1.00 15.93 302 ILE D C 1
ATOM 27108 O O . ILE D 1 283 ? 18.492 72.264 -57.279 1.00 15.55 302 ILE D O 1
ATOM 27124 N N . TYR D 1 284 ? 18.886 73.379 -55.369 1.00 14.70 303 TYR D N 1
ATOM 27125 C CA . TYR D 1 284 ? 20.087 72.601 -55.064 1.00 15.88 303 TYR D CA 1
ATOM 27126 C C . TYR D 1 284 ? 19.848 71.467 -54.071 1.00 21.23 303 TYR D C 1
ATOM 27127 O O . TYR D 1 284 ? 20.528 70.442 -54.137 1.00 23.33 303 TYR D O 1
ATOM 27145 N N . LYS D 1 285 ? 18.885 71.640 -53.168 1.00 14.70 304 LYS D N 1
ATOM 27146 C CA . LYS D 1 285 ? 18.679 70.694 -52.069 1.00 18.20 304 LYS D CA 1
ATOM 27147 C C . LYS D 1 285 ? 17.315 69.998 -52.120 1.00 19.47 304 LYS D C 1
ATOM 27148 O O . LYS D 1 285 ? 17.123 68.958 -51.488 1.00 20.93 304 LYS D O 1
ATOM 27167 N N . GLY D 1 286 ? 16.380 70.571 -52.873 1.00 16.64 305 GLY D N 1
ATOM 27168 C CA . GLY D 1 286 ? 15.088 69.949 -53.126 1.00 16.58 305 GLY D CA 1
ATOM 27169 C C . GLY D 1 286 ? 13.917 70.501 -52.335 1.00 22.37 305 GLY D C 1
ATOM 27170 O O . GLY D 1 286 ? 12.772 70.119 -52.567 1.00 23.66 305 GLY D O 1
ATOM 27174 N N . ASP D 1 287 ? 14.180 71.409 -51.404 1.00 15.93 306 ASP D N 1
ATOM 27175 C CA . ASP D 1 287 ? 13.106 71.960 -50.588 1.00 15.64 306 ASP D CA 1
ATOM 27176 C C . ASP D 1 287 ? 13.491 73.337 -50.078 1.00 15.91 306 ASP D C 1
ATOM 27177 O O . ASP D 1 287 ? 14.657 73.727 -50.130 1.00 12.85 306 ASP D O 1
ATOM 27186 N N . TYR D 1 288 ? 12.503 74.068 -49.581 1.00 15.48 307 TYR D N 1
ATOM 27187 C CA . TYR D 1 288 ? 12.758 75.355 -48.962 1.00 16.93 307 TYR D CA 1
ATOM 27188 C C . TYR D 1 288 ? 13.648 75.218 -47.733 1.00 14.24 307 TYR D C 1
ATOM 27189 O O . TYR D 1 288 ? 13.678 74.156 -47.088 1.00 14.15 307 TYR D O 1
ATOM 27207 N N . PRO D 1 289 ? 14.343 76.309 -47.371 1.00 13.68 308 PRO D N 1
ATOM 27208 C CA . PRO D 1 289 ? 15.034 76.283 -46.080 1.00 12.46 308 PRO D CA 1
ATOM 27209 C C . PRO D 1 289 ? 14.067 75.969 -44.945 1.00 13.04 308 PRO D C 1
ATOM 27210 O O . PRO D 1 289 ? 12.975 76.528 -44.879 1.00 14.98 308 PRO D O 1
ATOM 27221 N N . GLU D 1 290 ? 14.472 75.077 -44.049 1.00 16.18 309 GLU D N 1
ATOM 27222 C CA . GLU D 1 290 ? 13.623 74.716 -42.924 1.00 19.80 309 GLU D CA 1
ATOM 27223 C C . GLU D 1 290 ? 13.236 75.942 -42.103 1.00 19.57 309 GLU D C 1
ATOM 27224 O O . GLU D 1 290 ? 12.118 76.015 -41.593 1.00 18.99 309 GLU D O 1
ATOM 27236 N N . GLU D 1 291 ? 14.132 76.919 -41.977 1.00 18.74 310 GLU D N 1
ATOM 27237 C CA . GLU D 1 291 ? 13.807 78.039 -41.111 1.00 21.56 310 GLU D CA 1
ATOM 27238 C C . GLU D 1 291 ? 12.709 78.885 -41.733 1.00 14.25 310 GLU D C 1
ATOM 27239 O O . GLU D 1 291 ? 11.931 79.496 -41.009 1.00 17.84 310 GLU D O 1
ATOM 27251 N N . MET D 1 292 ? 12.614 78.893 -43.062 1.00 13.92 311 MET D N 1
ATOM 27252 C CA . MET D 1 292 ? 11.503 79.575 -43.719 1.00 13.31 311 MET D CA 1
ATOM 27253 C C . MET D 1 292 ? 10.200 78.801 -43.504 1.00 15.41 311 MET D C 1
ATOM 27254 O O . MET D 1 292 ? 9.166 79.387 -43.173 1.00 16.08 311 MET D O 1
ATOM 27268 N N . LYS D 1 293 ? 10.245 77.484 -43.690 1.00 15.45 312 LYS D N 1
ATOM 27269 C CA . LYS D 1 293 ? 9.055 76.666 -43.485 1.00 13.63 312 LYS D CA 1
ATOM 27270 C C . LYS D 1 293 ? 8.507 76.814 -42.062 1.00 18.10 312 LYS D C 1
ATOM 27271 O O . LYS D 1 293 ? 7.298 76.919 -41.873 1.00 19.87 312 LYS D O 1
ATOM 27290 N N . GLU D 1 294 ? 9.386 76.831 -41.064 1.00 14.91 313 GLU D N 1
ATOM 27291 C CA . GLU D 1 294 ? 8.931 76.978 -39.678 1.00 23.15 313 GLU D CA 1
ATOM 27292 C C . GLU D 1 294 ? 8.398 78.388 -39.395 1.00 18.85 313 GLU D C 1
ATOM 27293 O O . GLU D 1 294 ? 7.423 78.543 -38.664 1.00 19.38 313 GLU D O 1
ATOM 27305 N N . ARG D 1 295 ? 9.047 79.410 -39.952 1.00 14.86 314 ARG D N 1
ATOM 27306 C CA . ARG D 1 295 ? 8.648 80.799 -39.721 1.00 14.73 314 ARG D CA 1
ATOM 27307 C C . ARG D 1 295 ? 7.320 81.141 -40.388 1.00 19.58 314 ARG D C 1
ATOM 27308 O O . ARG D 1 295 ? 6.454 81.772 -39.780 1.00 18.53 314 ARG D O 1
ATOM 27329 N N . VAL D 1 296 ? 7.181 80.739 -41.645 1.00 19.41 315 VAL D N 1
ATOM 27330 C CA . VAL D 1 296 ? 6.065 81.172 -42.485 1.00 17.08 315 VAL D CA 1
ATOM 27331 C C . VAL D 1 296 ? 4.860 80.230 -42.359 1.00 17.39 315 VAL D C 1
ATOM 27332 O O . VAL D 1 296 ? 3.714 80.642 -42.545 1.00 19.68 315 VAL D O 1
ATOM 27345 N N . GLY D 1 297 ? 5.116 78.974 -42.013 1.00 20.52 316 GLY D N 1
ATOM 27346 C CA . GLY D 1 297 ? 4.043 78.033 -41.744 1.00 17.90 316 GLY D CA 1
ATOM 27347 C C . GLY D 1 297 ? 3.132 77.810 -42.934 1.00 17.37 316 GLY D C 1
ATOM 27348 O O . GLY D 1 297 ? 3.611 77.650 -44.055 1.00 17.44 316 GLY D O 1
ATOM 27352 N N . ASP D 1 298 ? 1.817 77.827 -42.707 1.00 20.56 317 ASP D N 1
ATOM 27353 C CA . ASP D 1 298 ? 0.875 77.467 -43.765 1.00 21.08 317 ASP D CA 1
ATOM 27354 C C . ASP D 1 298 ? 0.732 78.557 -44.836 1.00 22.27 317 ASP D C 1
ATOM 27355 O O . ASP D 1 298 ? -0.035 78.393 -45.786 1.00 22.24 317 ASP D O 1
ATOM 27364 N N . ARG D 1 299 ? 1.461 79.665 -44.691 1.00 18.11 318 ARG D N 1
ATOM 27365 C CA . ARG D 1 299 ? 1.494 80.673 -45.747 1.00 17.10 318 ARG D CA 1
ATOM 27366 C C . ARG D 1 299 ? 2.539 80.308 -46.807 1.00 17.38 318 ARG D C 1
ATOM 27367 O O . ARG D 1 299 ? 2.612 80.947 -47.853 1.00 19.68 318 ARG D O 1
ATOM 27388 N N . MET D 1 300 ? 3.325 79.271 -46.527 1.00 17.40 319 MET D N 1
ATOM 27389 C CA . MET D 1 300 ? 4.307 78.738 -47.465 1.00 24.32 319 MET D CA 1
ATOM 27390 C C . MET D 1 300 ? 3.788 77.418 -48.018 1.00 16.93 319 MET D C 1
ATOM 27391 O O . MET D 1 300 ? 3.606 76.461 -47.267 1.00 22.03 319 MET D O 1
ATOM 27405 N N . PRO D 1 301 ? 3.555 77.352 -49.334 1.00 16.15 320 PRO D N 1
ATOM 27406 C CA . PRO D 1 301 ? 3.055 76.077 -49.849 1.00 14.81 320 PRO D CA 1
ATOM 27407 C C . PRO D 1 301 ? 4.077 74.964 -49.699 1.00 17.02 320 PRO D C 1
ATOM 27408 O O . PRO D 1 301 ? 5.276 75.232 -49.641 1.00 17.33 320 PRO D O 1
ATOM 27419 N N . ALA D 1 302 ? 3.607 73.722 -49.641 1.00 16.78 321 ALA D N 1
ATOM 27420 C CA . ALA D 1 302 ? 4.507 72.594 -49.467 1.00 18.96 321 ALA D CA 1
ATOM 27421 C C . ALA D 1 302 ? 4.687 71.842 -50.780 1.00 15.88 321 ALA D C 1
ATOM 27422 O O . ALA D 1 302 ? 3.715 71.547 -51.483 1.00 17.07 321 ALA D O 1
ATOM 27429 N N . PHE D 1 303 ? 5.940 71.531 -51.094 1.00 15.11 322 PHE D N 1
ATOM 27430 C CA . PHE D 1 303 ? 6.251 70.701 -52.245 1.00 14.11 322 PHE D CA 1
ATOM 27431 C C . PHE D 1 303 ? 5.865 69.258 -51.935 1.00 13.97 322 PHE D C 1
ATOM 27432 O O . PHE D 1 303 ? 6.010 68.791 -50.801 1.00 16.28 322 PHE D O 1
ATOM 27449 N N . THR D 1 304 ? 5.358 68.567 -52.949 1.00 16.75 323 THR D N 1
ATOM 27450 C CA . THR D 1 304 ? 5.139 67.133 -52.869 1.00 17.74 323 THR D CA 1
ATOM 27451 C C . THR D 1 304 ? 6.478 66.432 -53.005 1.00 15.51 323 THR D C 1
ATOM 27452 O O . THR D 1 304 ? 7.451 67.043 -53.437 1.00 14.40 323 THR D O 1
ATOM 27463 N N . GLU D 1 305 ? 6.531 65.152 -52.664 1.00 15.97 324 GLU D N 1
ATOM 27464 C CA . GLU D 1 305 ? 7.783 64.420 -52.760 1.00 16.18 324 GLU D CA 1
ATOM 27465 C C . GLU D 1 305 ? 8.278 64.392 -54.220 1.00 15.72 324 GLU D C 1
ATOM 27466 O O . GLU D 1 305 ? 9.469 64.526 -54.478 1.00 15.41 324 GLU D O 1
ATOM 27478 N N . GLN D 1 306 ? 7.372 64.242 -55.182 1.00 16.85 325 GLN D N 1
ATOM 27479 C CA . GLN D 1 306 ? 7.783 64.264 -56.590 1.00 15.41 325 GLN D CA 1
ATOM 27480 C C . GLN D 1 306 ? 8.346 65.634 -57.003 1.00 14.33 325 GLN D C 1
ATOM 27481 O O . GLN D 1 306 ? 9.311 65.715 -57.767 1.00 14.38 325 GLN D O 1
ATOM 27495 N N . GLN D 1 307 ? 7.743 66.710 -56.499 1.00 14.15 326 GLN D N 1
ATOM 27496 C CA . GLN D 1 307 ? 8.197 68.056 -56.815 1.00 15.18 326 GLN D CA 1
ATOM 27497 C C . GLN D 1 307 ? 9.588 68.300 -56.226 1.00 13.39 326 GLN D C 1
ATOM 27498 O O . GLN D 1 307 ? 10.426 68.917 -56.874 1.00 14.09 326 GLN D O 1
ATOM 27512 N N . LYS D 1 308 ? 9.834 67.780 -55.025 1.00 13.23 327 LYS D N 1
ATOM 27513 C CA . LYS D 1 308 ? 11.158 67.873 -54.419 1.00 13.20 327 LYS D CA 1
ATOM 27514 C C . LYS D 1 308 ? 12.184 67.157 -55.290 1.00 14.60 327 LYS D C 1
ATOM 27515 O O . LYS D 1 308 ? 13.295 67.644 -55.479 1.00 14.94 327 LYS D O 1
ATOM 27534 N N . GLN D 1 309 ? 11.796 66.012 -55.846 1.00 15.78 328 GLN D N 1
ATOM 27535 C CA . GLN D 1 309 ? 12.686 65.255 -56.713 1.00 14.29 328 GLN D CA 1
ATOM 27536 C C . GLN D 1 309 ? 12.983 66.021 -58.002 1.00 15.53 328 GLN D C 1
ATOM 27537 O O . GLN D 1 309 ? 14.122 66.059 -58.471 1.00 18.50 328 GLN D O 1
ATOM 27551 N N . ASP D 1 310 ? 11.955 66.630 -58.573 1.00 14.16 329 ASP D N 1
ATOM 27552 C CA . ASP D 1 310 ? 12.120 67.401 -59.796 1.00 13.19 329 ASP D CA 1
ATOM 27553 C C . ASP D 1 310 ? 13.038 68.599 -59.561 1.00 14.72 329 ASP D C 1
ATOM 27554 O O . ASP D 1 310 ? 13.811 68.975 -60.434 1.00 14.58 329 ASP D O 1
ATOM 27563 N N . LEU D 1 311 ? 12.944 69.190 -58.375 1.00 12.64 330 LEU D N 1
ATOM 27564 C CA . LEU D 1 311 ? 13.685 70.404 -58.064 1.00 15.21 330 LEU D CA 1
ATOM 27565 C C . LEU D 1 311 ? 15.139 70.146 -57.687 1.00 14.88 330 LEU D C 1
ATOM 27566 O O . LEU D 1 311 ? 16.030 70.885 -58.114 1.00 14.08 330 LEU D O 1
ATOM 27582 N N . LYS D 1 312 ? 15.384 69.119 -56.879 1.00 12.67 331 LYS D N 1
ATOM 27583 C CA . LYS D 1 312 ? 16.739 68.870 -56.400 1.00 12.76 331 LYS D CA 1
ATOM 27584 C C . LYS D 1 312 ? 17.678 68.565 -57.563 1.00 13.82 331 LYS D C 1
ATOM 27585 O O . LYS D 1 312 ? 17.487 67.591 -58.294 1.00 16.52 331 LYS D O 1
ATOM 27604 N N . GLY D 1 313 ? 18.705 69.399 -57.713 1.00 14.07 332 GLY D N 1
ATOM 27605 C CA . GLY D 1 313 ? 19.695 69.227 -58.761 1.00 16.79 332 GLY D CA 1
ATOM 27606 C C . GLY D 1 313 ? 19.271 69.766 -60.115 1.00 18.24 332 GLY D C 1
ATOM 27607 O O . GLY D 1 313 ? 19.788 69.338 -61.146 1.00 17.10 332 GLY D O 1
ATOM 27611 N N . SER D 1 314 ? 18.339 70.714 -60.120 1.00 13.94 333 SER D N 1
ATOM 27612 C CA . SER D 1 314 ? 17.796 71.226 -61.368 1.00 14.35 333 SER D CA 1
ATOM 27613 C C . SER D 1 314 ? 18.539 72.460 -61.883 1.00 12.92 333 SER D C 1
ATOM 27614 O O . SER D 1 314 ? 17.936 73.319 -62.511 1.00 15.05 333 SER D O 1
ATOM 27622 N N . ALA D 1 315 ? 19.851 72.520 -61.655 1.00 13.33 334 ALA D N 1
ATOM 27623 C CA . ALA D 1 315 ? 20.689 73.582 -62.230 1.00 13.41 334 ALA D CA 1
ATOM 27624 C C . ALA D 1 315 ? 22.098 73.074 -62.505 1.00 17.77 334 ALA D C 1
ATOM 27625 O O . ALA D 1 315 ? 22.679 72.357 -61.695 1.00 19.19 334 ALA D O 1
ATOM 27632 N N . ASP D 1 316 ? 22.638 73.462 -63.655 1.00 12.62 335 ASP D N 1
ATOM 27633 C CA . ASP D 1 316 ? 24.000 73.127 -64.042 1.00 16.32 335 ASP D CA 1
ATOM 27634 C C . ASP D 1 316 ? 24.971 74.239 -63.647 1.00 14.82 335 ASP D C 1
ATOM 27635 O O . ASP D 1 316 ? 26.189 74.053 -63.706 1.00 16.14 335 ASP D O 1
ATOM 27644 N N . PHE D 1 317 ? 24.416 75.405 -63.322 1.00 14.91 336 PHE D N 1
ATOM 27645 C CA . PHE D 1 317 ? 25.186 76.578 -62.920 1.00 12.77 336 PHE D CA 1
ATOM 27646 C C . PHE D 1 317 ? 24.300 77.474 -62.081 1.00 15.06 336 PHE D C 1
ATOM 27647 O O . PHE D 1 317 ? 23.076 77.321 -62.074 1.00 12.16 336 PHE D O 1
ATOM 27664 N N . PHE D 1 318 ? 24.932 78.424 -61.407 1.00 13.81 337 PHE D N 1
ATOM 27665 C CA . PHE D 1 318 ? 24.247 79.366 -60.535 1.00 11.80 337 PHE D CA 1
ATOM 27666 C C . PHE D 1 318 ? 24.241 80.730 -61.211 1.00 11.23 337 PHE D C 1
ATOM 27667 O O . PHE D 1 318 ? 25.274 81.382 -61.285 1.00 13.41 337 PHE D O 1
ATOM 27684 N N . GLY D 1 319 ? 23.091 81.134 -61.735 1.00 10.66 338 GLY D N 1
ATOM 27685 C CA . GLY D 1 319 ? 22.945 82.460 -62.310 1.00 13.88 338 GLY D CA 1
ATOM 27686 C C . GLY D 1 319 ? 22.623 83.437 -61.189 1.00 12.66 338 GLY D C 1
ATOM 27687 O O . GLY D 1 319 ? 21.756 83.168 -60.350 1.00 11.02 338 GLY D O 1
ATOM 27691 N N . ILE D 1 320 ? 23.339 84.556 -61.142 1.00 9.80 339 ILE D N 1
ATOM 27692 C CA . ILE D 1 320 ? 23.093 85.555 -60.105 1.00 11.22 339 ILE D CA 1
ATOM 27693 C C . ILE D 1 320 ? 23.148 86.983 -60.660 1.00 9.40 339 ILE D C 1
ATOM 27694 O O . ILE D 1 320 ? 24.129 87.383 -61.282 1.00 11.00 339 ILE D O 1
ATOM 27710 N N . ASN D 1 321 ? 22.064 87.728 -60.432 1.00 9.80 340 ASN D N 1
ATOM 27711 C CA . ASN D 1 321 ? 22.037 89.168 -60.646 1.00 11.82 340 ASN D CA 1
ATOM 27712 C C . ASN D 1 321 ? 22.433 89.868 -59.364 1.00 11.00 340 ASN D C 1
ATOM 27713 O O . ASN D 1 321 ? 21.932 89.528 -58.292 1.00 10.58 340 ASN D O 1
ATOM 27724 N N . HIS D 1 322 ? 23.311 90.851 -59.465 1.00 10.25 341 HIS D N 1
ATOM 27725 C CA . HIS D 1 322 ? 23.744 91.569 -58.282 1.00 9.88 341 HIS D CA 1
ATOM 27726 C C . HIS D 1 322 ? 24.131 92.995 -58.593 1.00 9.67 341 HIS D C 1
ATOM 27727 O O . HIS D 1 322 ? 24.863 93.251 -59.544 1.00 11.49 341 HIS D O 1
ATOM 27740 N N . TYR D 1 323 ? 23.651 93.909 -57.752 1.00 11.96 342 TYR D N 1
ATOM 27741 C CA . TYR D 1 323 ? 23.857 95.340 -57.933 1.00 12.58 342 TYR D CA 1
ATOM 27742 C C . TYR D 1 323 ? 24.376 96.071 -56.693 1.00 11.49 342 TYR D C 1
ATOM 27743 O O . TYR D 1 323 ? 25.143 97.029 -56.806 1.00 11.76 342 TYR D O 1
ATOM 27761 N N . ALA D 1 324 ? 23.923 95.646 -55.513 1.00 10.70 343 ALA D N 1
ATOM 27762 C CA . ALA D 1 324 ? 23.966 96.509 -54.340 1.00 10.66 343 ALA D CA 1
ATOM 27763 C C . ALA D 1 324 ? 24.119 95.765 -53.024 1.00 11.68 343 ALA D C 1
ATOM 27764 O O . ALA D 1 324 ? 23.995 94.543 -52.967 1.00 13.37 343 ALA D O 1
ATOM 27771 N N . THR D 1 325 ? 24.333 96.539 -51.958 1.00 11.23 344 THR D N 1
ATOM 27772 C CA . THR D 1 325 ? 24.506 95.998 -50.615 1.00 11.54 344 THR D CA 1
ATOM 27773 C C . THR D 1 325 ? 23.568 96.707 -49.647 1.00 12.97 344 THR D C 1
ATOM 27774 O O . THR D 1 325 ? 23.339 97.911 -49.779 1.00 13.73 344 THR D O 1
ATOM 27785 N N . ASN D 1 326 ? 23.002 95.939 -48.714 1.00 12.38 345 ASN D N 1
ATOM 27786 C CA . ASN D 1 326 ? 22.199 96.465 -47.610 1.00 13.14 345 ASN D CA 1
ATOM 27787 C C . ASN D 1 326 ? 22.855 96.132 -46.279 1.00 17.57 345 ASN D C 1
ATOM 27788 O O . ASN D 1 326 ? 23.468 95.063 -46.128 1.00 14.22 345 ASN D O 1
ATOM 27799 N N . LEU D 1 327 ? 22.700 97.023 -45.309 1.00 15.10 346 LEU D N 1
ATOM 27800 C CA . LEU D 1 327 ? 23.073 96.726 -43.938 1.00 15.21 346 LEU D CA 1
ATOM 27801 C C . LEU D 1 327 ? 21.879 96.141 -43.186 1.00 13.82 346 LEU D C 1
ATOM 27802 O O . LEU D 1 327 ? 20.756 96.650 -43.306 1.00 13.95 346 LEU D O 1
ATOM 27818 N N . LEU D 1 328 ? 22.123 95.081 -42.410 1.00 13.00 347 LEU D N 1
ATOM 27819 C CA . LEU D 1 328 ? 21.076 94.422 -41.626 1.00 12.86 347 LEU D CA 1
ATOM 27820 C C . LEU D 1 328 ? 21.345 94.521 -40.145 1.00 16.55 347 LEU D C 1
ATOM 27821 O O . LEU D 1 328 ? 22.478 94.341 -39.696 1.00 15.73 347 LEU D O 1
ATOM 27837 N N . GLN D 1 329 ? 20.298 94.833 -39.391 1.00 18.46 348 GLN D N 1
ATOM 27838 C CA . GLN D 1 329 ? 20.381 94.859 -37.941 1.00 19.21 348 GLN D CA 1
ATOM 27839 C C . GLN D 1 329 ? 19.283 93.941 -37.373 1.00 17.75 348 GLN D C 1
ATOM 27840 O O . GLN D 1 329 ? 18.170 93.888 -37.900 1.00 18.70 348 GLN D O 1
ATOM 27854 N N . GLY D 1 330 ? 19.622 93.169 -36.345 1.00 17.31 349 GLY D N 1
ATOM 27855 C CA . GLY D 1 330 ? 18.638 92.354 -35.648 1.00 16.92 349 GLY D CA 1
ATOM 27856 C C . GLY D 1 330 ? 17.741 93.214 -34.770 1.00 17.83 349 GLY D C 1
ATOM 27857 O O . GLY D 1 330 ? 18.236 93.922 -33.898 1.00 20.94 349 GLY D O 1
ATOM 27861 N N . PRO D 1 331 ? 16.416 93.144 -34.975 1.00 17.02 350 PRO D N 1
ATOM 27862 C CA . PRO D 1 331 ? 15.525 93.948 -34.131 1.00 19.29 350 PRO D CA 1
ATOM 27863 C C . PRO D 1 331 ? 15.691 93.602 -32.661 1.00 21.04 350 PRO D C 1
ATOM 27864 O O . PRO D 1 331 ? 15.860 92.433 -32.317 1.00 20.71 350 PRO D O 1
ATOM 27875 N N . THR D 1 332 ? 15.585 94.603 -31.794 1.00 23.53 351 THR D N 1
ATOM 27876 C CA . THR D 1 332 ? 15.793 94.372 -30.377 1.00 28.00 351 THR D CA 1
ATOM 27877 C C . THR D 1 332 ? 14.657 93.525 -29.839 1.00 27.20 351 THR D C 1
ATOM 27878 O O . THR D 1 332 ? 14.851 92.735 -28.923 1.00 32.63 351 THR D O 1
ATOM 27889 N N . GLU D 1 333 ? 13.488 93.643 -30.462 1.00 27.71 352 GLU D N 1
ATOM 27890 C CA . GLU D 1 333 ? 12.371 92.786 -30.119 1.00 28.64 352 GLU D CA 1
ATOM 27891 C C . GLU D 1 333 ? 11.964 92.093 -31.407 1.00 23.81 352 GLU D C 1
ATOM 27892 O O . GLU D 1 333 ? 11.765 92.746 -32.429 1.00 24.84 352 GLU D O 1
ATOM 27904 N N . LYS D 1 334 ? 11.832 90.772 -31.348 1.00 24.25 353 LYS D N 1
ATOM 27905 C CA . LYS D 1 334 ? 11.477 89.979 -32.519 1.00 23.13 353 LYS D CA 1
ATOM 27906 C C . LYS D 1 334 ? 10.136 90.416 -33.084 1.00 25.40 353 LYS D C 1
ATOM 27907 O O . LYS D 1 334 ? 9.136 90.508 -32.368 1.00 25.55 353 LYS D O 1
ATOM 27926 N N . ILE D 1 335 ? 10.130 90.670 -34.380 1.00 22.18 354 ILE D N 1
ATOM 27927 C CA . ILE D 1 335 ? 8.928 91.050 -35.090 1.00 19.71 354 ILE D CA 1
ATOM 27928 C C . ILE D 1 335 ? 8.104 89.794 -35.316 1.00 17.03 354 ILE D C 1
ATOM 27929 O O . ILE D 1 335 ? 8.652 88.722 -35.514 1.00 22.13 354 ILE D O 1
ATOM 27945 N N . GLY D 1 336 ? 6.788 89.919 -35.210 1.00 17.87 355 GLY D N 1
ATOM 27946 C CA . GLY D 1 336 ? 5.902 88.794 -35.442 1.00 19.63 355 GLY D CA 1
ATOM 27947 C C . GLY D 1 336 ? 5.837 88.390 -36.909 1.00 22.03 355 GLY D C 1
ATOM 27948 O O . GLY D 1 336 ? 5.867 89.226 -37.814 1.00 20.33 355 GLY D O 1
ATOM 27952 N N . ALA D 1 337 ? 5.750 87.085 -37.143 1.00 17.77 356 ALA D N 1
ATOM 27953 C CA . ALA D 1 337 ? 5.594 86.551 -38.486 1.00 18.05 356 ALA D CA 1
ATOM 27954 C C . ALA D 1 337 ? 4.198 86.883 -38.990 1.00 23.12 356 ALA D C 1
ATOM 27955 O O . ALA D 1 337 ? 3.210 86.626 -38.305 1.00 32.58 356 ALA D O 1
ATOM 27962 N N . GLU D 1 338 ? 4.129 87.602 -40.104 1.00 15.81 357 GLU D N 1
ATOM 27963 C CA . GLU D 1 338 ? 2.842 88.014 -40.662 1.00 15.84 357 GLU D CA 1
ATOM 27964 C C . GLU D 1 338 ? 2.864 88.132 -42.186 1.00 17.20 357 GLU D C 1
ATOM 27965 O O . GLU D 1 338 ? 1.876 87.842 -42.868 1.00 16.58 357 GLU D O 1
ATOM 27977 N N . ASN D 1 339 ? 4.017 88.525 -42.709 1.00 17.14 358 ASN D N 1
ATOM 27978 C CA . ASN D 1 339 ? 4.176 88.784 -44.134 1.00 15.12 358 ASN D CA 1
ATOM 27979 C C . ASN D 1 339 ? 5.659 88.785 -44.486 1.00 13.94 358 ASN D C 1
ATOM 27980 O O . ASN D 1 339 ? 6.513 88.772 -43.597 1.00 14.10 358 ASN D O 1
ATOM 27991 N N . TYR D 1 340 ? 5.968 88.816 -45.778 1.00 13.28 359 TYR D N 1
ATOM 27992 C CA . TYR D 1 340 ? 7.336 88.567 -46.230 1.00 11.88 359 TYR D CA 1
ATOM 27993 C C . TYR D 1 340 ? 8.405 89.349 -45.439 1.00 11.03 359 TYR D C 1
ATOM 27994 O O . TYR D 1 340 ? 9.347 88.756 -44.907 1.00 12.70 359 TYR D O 1
ATOM 28012 N N . PHE D 1 341 ? 8.263 90.663 -45.322 1.00 11.29 360 PHE D N 1
ATOM 28013 C CA . PHE D 1 341 ? 9.326 91.441 -44.692 1.00 13.01 360 PHE D CA 1
ATOM 28014 C C . PHE D 1 341 ? 9.306 91.350 -43.174 1.00 15.01 360 PHE D C 1
ATOM 28015 O O . PHE D 1 341 ? 10.346 91.541 -42.552 1.00 18.33 360 PHE D O 1
ATOM 28032 N N . SER D 1 342 ? 8.167 91.038 -42.558 1.00 13.01 361 SER D N 1
ATOM 28033 C CA . SER D 1 342 ? 8.188 90.808 -41.117 1.00 13.30 361 SER D CA 1
ATOM 28034 C C . SER D 1 342 ? 8.737 89.400 -40.844 1.00 13.77 361 SER D C 1
ATOM 28035 O O . SER D 1 342 ? 9.391 89.162 -39.826 1.00 15.82 361 SER D O 1
ATOM 28043 N N . ASP D 1 343 ? 8.491 88.470 -41.764 1.00 14.63 362 ASP D N 1
ATOM 28044 C CA . ASP D 1 343 ? 8.954 87.102 -41.597 1.00 13.07 362 ASP D CA 1
ATOM 28045 C C . ASP D 1 343 ? 10.478 87.030 -41.456 1.00 15.01 362 ASP D C 1
ATOM 28046 O O . ASP D 1 343 ? 10.988 86.246 -40.646 1.00 15.99 362 ASP D O 1
ATOM 28055 N N . LEU D 1 344 ? 11.207 87.840 -42.226 1.00 13.70 363 LEU D N 1
ATOM 28056 C CA . LEU D 1 344 ? 12.664 87.742 -42.215 1.00 13.58 363 LEU D CA 1
ATOM 28057 C C . LEU D 1 344 ? 13.297 88.483 -41.026 1.00 16.40 363 LEU D C 1
ATOM 28058 O O . LEU D 1 344 ? 14.509 88.415 -40.842 1.00 14.06 363 LEU D O 1
ATOM 28074 N N . ASN D 1 345 ? 12.469 89.151 -40.217 1.00 15.42 364 ASN D N 1
ATOM 28075 C CA . ASN D 1 345 ? 12.883 89.748 -38.934 1.00 16.69 364 ASN D CA 1
ATOM 28076 C C . ASN D 1 345 ? 14.198 90.519 -39.000 1.00 14.63 364 ASN D C 1
ATOM 28077 O O . ASN D 1 345 ? 15.202 90.128 -38.395 1.00 16.38 364 ASN D O 1
ATOM 28088 N N . GLY D 1 346 ? 14.179 91.630 -39.722 1.00 19.43 365 GLY D N 1
ATOM 28089 C CA . GLY D 1 346 ? 15.379 92.412 -39.941 1.00 17.74 365 GLY D CA 1
ATOM 28090 C C . GLY D 1 346 ? 15.099 93.864 -40.255 1.00 18.01 365 GLY D C 1
ATOM 28091 O O . GLY D 1 346 ? 14.099 94.204 -40.895 1.00 19.46 365 GLY D O 1
ATOM 28095 N N . TRP D 1 347 ? 15.993 94.715 -39.768 1.00 17.17 366 TRP D N 1
ATOM 28096 C CA . TRP D 1 347 ? 15.963 96.139 -40.037 1.00 15.49 366 TRP D CA 1
ATOM 28097 C C . TRP D 1 347 ? 16.992 96.389 -41.128 1.00 15.61 366 TRP D C 1
ATOM 28098 O O . TRP D 1 347 ? 18.187 96.147 -40.931 1.00 16.48 366 TRP D O 1
ATOM 28119 N N . ILE D 1 348 ? 16.518 96.872 -42.270 1.00 13.06 367 ILE D N 1
ATOM 28120 C CA . ILE D 1 348 ? 17.346 97.028 -43.470 1.00 15.22 367 ILE D CA 1
ATOM 28121 C C . ILE D 1 348 ? 17.685 98.499 -43.658 1.00 19.64 367 ILE D C 1
ATOM 28122 O O . ILE D 1 348 ? 16.804 99.351 -43.566 1.00 21.82 367 ILE D O 1
ATOM 28138 N N . MET D 1 349 ? 18.945 98.801 -43.946 1.00 15.88 368 MET D N 1
ATOM 28139 C CA . MET D 1 349 ? 19.339 100.183 -44.164 1.00 13.21 368 MET D CA 1
ATOM 28140 C C . MET D 1 349 ? 20.557 100.291 -45.072 1.00 15.42 368 MET D C 1
ATOM 28141 O O . MET D 1 349 ? 21.194 99.291 -45.395 1.00 15.54 368 MET D O 1
ATOM 28155 N N . MET D 1 350 ? 20.821 101.513 -45.523 1.00 16.48 369 MET D N 1
ATOM 28156 C CA . MET D 1 350 ? 22.030 101.854 -46.259 1.00 12.63 369 MET D CA 1
ATOM 28157 C C . MET D 1 350 ? 22.940 102.682 -45.362 1.00 15.71 369 MET D C 1
ATOM 28158 O O . MET D 1 350 ? 22.453 103.378 -44.473 1.00 18.03 369 MET D O 1
ATOM 28172 N N . ASP D 1 351 ? 24.246 102.585 -45.589 1.00 16.21 370 ASP D N 1
ATOM 28173 C CA . ASP D 1 351 ? 25.198 103.534 -45.045 1.00 14.88 370 ASP D CA 1
ATOM 28174 C C . ASP D 1 351 ? 24.986 104.843 -45.817 1.00 18.48 370 ASP D C 1
ATOM 28175 O O . ASP D 1 351 ? 25.063 104.852 -47.045 1.00 17.63 370 ASP D O 1
ATOM 28184 N N . PRO D 1 352 ? 24.722 105.951 -45.109 1.00 17.12 371 PRO D N 1
ATOM 28185 C CA . PRO D 1 352 ? 24.447 107.210 -45.816 1.00 16.69 371 PRO D CA 1
ATOM 28186 C C . PRO D 1 352 ? 25.623 107.737 -46.631 1.00 17.10 371 PRO D C 1
ATOM 28187 O O . PRO D 1 352 ? 25.443 108.631 -47.464 1.00 20.49 371 PRO D O 1
ATOM 28198 N N . ARG D 1 353 ? 26.810 107.200 -46.379 1.00 18.46 372 ARG D N 1
ATOM 28199 C CA . ARG D 1 353 ? 28.016 107.653 -47.058 1.00 18.49 372 ARG D CA 1
ATOM 28200 C C . ARG D 1 353 ? 28.212 106.979 -48.413 1.00 19.10 372 ARG D C 1
ATOM 28201 O O . ARG D 1 353 ? 29.015 107.437 -49.224 1.00 22.28 372 ARG D O 1
ATOM 28222 N N . TRP D 1 354 ? 27.476 105.903 -48.662 1.00 16.95 373 TRP D N 1
ATOM 28223 C CA . TRP D 1 354 ? 27.535 105.223 -49.953 1.00 16.73 373 TRP D CA 1
ATOM 28224 C C . TRP D 1 354 ? 26.921 106.052 -51.067 1.00 17.89 373 TRP D C 1
ATOM 28225 O O . TRP D 1 354 ? 25.893 106.707 -50.882 1.00 18.05 373 TRP D O 1
ATOM 28246 N N . ALA D 1 355 ? 27.561 106.016 -52.230 1.00 18.37 374 ALA D N 1
ATOM 28247 C CA . ALA D 1 355 ? 26.961 106.556 -53.430 1.00 17.48 374 ALA D CA 1
ATOM 28248 C C . ALA D 1 355 ? 25.762 105.702 -53.809 1.00 15.28 374 ALA D C 1
ATOM 28249 O O . ALA D 1 355 ? 25.646 104.538 -53.407 1.00 16.18 374 ALA D O 1
ATOM 28256 N N . VAL D 1 356 ? 24.875 106.300 -54.589 1.00 15.04 375 VAL D N 1
ATOM 28257 C CA . VAL D 1 356 ? 23.655 105.635 -55.019 1.00 16.49 375 VAL D CA 1
ATOM 28258 C C . VAL D 1 356 ? 23.454 105.854 -56.513 1.00 17.91 375 VAL D C 1
ATOM 28259 O O . VAL D 1 356 ? 23.907 106.853 -57.067 1.00 19.77 375 VAL D O 1
ATOM 28272 N N . GLY D 1 357 ? 22.823 104.883 -57.169 1.00 15.87 376 GLY D N 1
ATOM 28273 C CA . GLY D 1 357 ? 22.403 105.033 -58.549 1.00 16.72 376 GLY D CA 1
ATOM 28274 C C . GLY D 1 357 ? 21.154 105.897 -58.635 1.00 13.61 376 GLY D C 1
ATOM 28275 O O . GLY D 1 357 ? 20.889 106.712 -57.748 1.00 18.63 376 GLY D O 1
ATOM 28279 N N . ASP D 1 358 ? 20.378 105.716 -59.699 1.00 13.11 377 ASP D N 1
ATOM 28280 C CA . ASP D 1 358 ? 19.246 106.602 -59.972 1.00 16.32 377 ASP D CA 1
ATOM 28281 C C . ASP D 1 358 ? 17.943 106.092 -59.351 1.00 18.80 377 ASP D C 1
ATOM 28282 O O . ASP D 1 358 ? 16.850 106.507 -59.748 1.00 22.13 377 ASP D O 1
ATOM 28291 N N . ALA D 1 359 ? 18.073 105.213 -58.362 1.00 17.72 378 ALA D N 1
ATOM 28292 C CA . ALA D 1 359 ? 16.959 104.754 -57.531 1.00 14.50 378 ALA D CA 1
ATOM 28293 C C . ALA D 1 359 ? 17.549 104.349 -56.197 1.00 15.41 378 ALA D C 1
ATOM 28294 O O . ALA D 1 359 ? 18.696 103.909 -56.144 1.00 18.18 378 ALA D O 1
ATOM 28301 N N . SER D 1 360 ? 16.770 104.482 -55.123 1.00 17.62 379 SER D N 1
ATOM 28302 C CA . SER D 1 360 ? 17.308 104.335 -53.777 1.00 16.61 379 SER D CA 1
ATOM 28303 C C . SER D 1 360 ? 17.843 102.942 -53.472 1.00 15.65 379 SER D C 1
ATOM 28304 O O . SER D 1 360 ? 18.667 102.792 -52.574 1.00 16.61 379 SER D O 1
ATOM 28312 N N . TRP D 1 361 ? 17.393 101.927 -54.207 1.00 15.57 380 TRP D N 1
ATOM 28313 C CA . TRP D 1 361 ? 17.824 100.564 -53.925 1.00 12.99 380 TRP D CA 1
ATOM 28314 C C . TRP D 1 361 ? 19.246 100.286 -54.383 1.00 12.75 380 TRP D C 1
ATOM 28315 O O . TRP D 1 361 ? 19.869 99.340 -53.910 1.00 12.57 380 TRP D O 1
ATOM 28336 N N . LEU D 1 362 ? 19.770 101.111 -55.284 1.00 13.24 381 LEU D N 1
ATOM 28337 C CA . LEU D 1 362 ? 21.062 100.831 -55.906 1.00 13.29 381 LEU D CA 1
ATOM 28338 C C . LEU D 1 362 ? 22.211 101.547 -55.195 1.00 15.03 381 LEU D C 1
ATOM 28339 O O . LEU D 1 362 ? 22.637 102.631 -55.591 1.00 15.67 381 LEU D O 1
ATOM 28355 N N . SER D 1 363 ? 22.684 100.950 -54.110 1.00 13.45 382 SER D N 1
ATOM 28356 C CA . SER D 1 363 ? 23.881 101.436 -53.442 1.00 15.06 382 SER D CA 1
ATOM 28357 C C . SER D 1 363 ? 25.118 100.931 -54.172 1.00 14.62 382 SER D C 1
ATOM 28358 O O . SER D 1 363 ? 25.131 99.820 -54.710 1.00 12.91 382 SER D O 1
ATOM 28366 N N . VAL D 1 364 ? 26.148 101.770 -54.195 1.00 11.68 383 VAL D N 1
ATOM 28367 C CA . VAL D 1 364 ? 27.396 101.459 -54.885 1.00 13.32 383 VAL D CA 1
ATOM 28368 C C . VAL D 1 364 ? 28.399 100.912 -53.874 1.00 14.59 383 VAL D C 1
ATOM 28369 O O . VAL D 1 364 ? 29.047 101.665 -53.149 1.00 16.68 383 VAL D O 1
ATOM 28382 N N . VAL D 1 365 ? 28.491 99.587 -53.823 1.00 13.39 384 VAL D N 1
ATOM 28383 C CA . VAL D 1 365 ? 29.294 98.881 -52.824 1.00 13.07 384 VAL D CA 1
ATOM 28384 C C . VAL D 1 365 ? 29.991 97.701 -53.498 1.00 12.56 384 VAL D C 1
ATOM 28385 O O . VAL D 1 365 ? 29.521 96.562 -53.421 1.00 13.86 384 VAL D O 1
ATOM 28398 N N . PRO D 1 366 ? 31.117 97.971 -54.171 1.00 12.56 385 PRO D N 1
ATOM 28399 C CA . PRO D 1 366 ? 31.709 96.924 -55.016 1.00 15.68 385 PRO D CA 1
ATOM 28400 C C . PRO D 1 366 ? 32.032 95.625 -54.275 1.00 13.53 385 PRO D C 1
ATOM 28401 O O . PRO D 1 366 ? 31.850 94.564 -54.871 1.00 14.96 385 PRO D O 1
ATOM 28412 N N . TRP D 1 367 ? 32.470 95.693 -53.019 1.00 16.05 386 TRP D N 1
ATOM 28413 C CA . TRP D 1 367 ? 32.863 94.480 -52.305 1.00 14.75 386 TRP D CA 1
ATOM 28414 C C . TRP D 1 367 ? 31.689 93.559 -51.985 1.00 14.53 386 TRP D C 1
ATOM 28415 O O . TRP D 1 367 ? 31.898 92.401 -51.639 1.00 15.40 386 TRP D O 1
ATOM 28436 N N . GLY D 1 368 ? 30.462 94.052 -52.108 1.00 12.91 387 GLY D N 1
ATOM 28437 C CA . GLY D 1 368 ? 29.295 93.195 -51.971 1.00 12.79 387 GLY D CA 1
ATOM 28438 C C . GLY D 1 368 ? 29.293 92.083 -53.009 1.00 13.33 387 GLY D C 1
ATOM 28439 O O . GLY D 1 368 ? 28.808 90.986 -52.758 1.00 14.07 387 GLY D O 1
ATOM 28443 N N . MET D 1 369 ? 29.829 92.378 -54.188 1.00 14.08 388 MET D N 1
ATOM 28444 C CA . MET D 1 369 ? 29.941 91.397 -55.262 1.00 14.10 388 MET D CA 1
ATOM 28445 C C . MET D 1 369 ? 30.794 90.222 -54.803 1.00 15.39 388 MET D C 1
ATOM 28446 O O . MET D 1 369 ? 30.409 89.070 -54.952 1.00 14.32 388 MET D O 1
ATOM 28460 N N . ARG D 1 370 ? 31.948 90.523 -54.228 1.00 14.98 389 ARG D N 1
ATOM 28461 C CA . ARG D 1 370 ? 32.841 89.475 -53.759 1.00 12.97 389 ARG D CA 1
ATOM 28462 C C . ARG D 1 370 ? 32.177 88.632 -52.674 1.00 14.96 389 ARG D C 1
ATOM 28463 O O . ARG D 1 370 ? 32.216 87.399 -52.703 1.00 14.62 389 ARG D O 1
ATOM 28484 N N . ARG D 1 371 ? 31.573 89.304 -51.705 1.00 15.23 390 ARG D N 1
ATOM 28485 C CA . ARG D 1 371 ? 31.078 88.599 -50.537 1.00 13.07 390 ARG D CA 1
ATOM 28486 C C . ARG D 1 371 ? 29.899 87.703 -50.903 1.00 13.52 390 ARG D C 1
ATOM 28487 O O . ARG D 1 371 ? 29.774 86.604 -50.369 1.00 13.10 390 ARG D O 1
ATOM 28508 N N . LEU D 1 372 ? 29.053 88.150 -51.827 1.00 12.59 391 LEU D N 1
ATOM 28509 C CA . LEU D 1 372 ? 27.919 87.336 -52.249 1.00 10.85 391 LEU D CA 1
ATOM 28510 C C . LEU D 1 372 ? 28.411 86.104 -53.002 1.00 14.55 391 LEU D C 1
ATOM 28511 O O . LEU D 1 372 ? 27.920 84.997 -52.794 1.00 13.57 391 LEU D O 1
ATOM 28527 N N . LEU D 1 373 ? 29.377 86.296 -53.891 1.00 14.92 392 LEU D N 1
ATOM 28528 C CA . LEU D 1 373 ? 29.898 85.169 -54.660 1.00 14.39 392 LEU D CA 1
ATOM 28529 C C . LEU D 1 373 ? 30.487 84.101 -53.728 1.00 13.73 392 LEU D C 1
ATOM 28530 O O . LEU D 1 373 ? 30.246 82.910 -53.897 1.00 13.90 392 LEU D O 1
ATOM 28546 N N . ARG D 1 374 ? 31.229 84.543 -52.723 1.00 16.62 393 ARG D N 1
ATOM 28547 C CA . ARG D 1 374 ? 31.825 83.637 -51.748 1.00 17.09 393 ARG D CA 1
ATOM 28548 C C . ARG D 1 374 ? 30.742 82.878 -50.959 1.00 17.42 393 ARG D C 1
ATOM 28549 O O . ARG D 1 374 ? 30.858 81.681 -50.690 1.00 15.59 393 ARG D O 1
ATOM 28570 N N . TRP D 1 375 ? 29.678 83.583 -50.613 1.00 15.70 394 TRP D N 1
ATOM 28571 C CA . TRP D 1 375 ? 28.565 82.995 -49.872 1.00 13.92 394 TRP D CA 1
ATOM 28572 C C . TRP D 1 375 ? 27.895 81.901 -50.688 1.00 16.73 394 TRP D C 1
ATOM 28573 O O . TRP D 1 375 ? 27.537 80.846 -50.158 1.00 16.35 394 TRP D O 1
ATOM 28594 N N . ILE D 1 376 ? 27.725 82.174 -51.980 1.00 14.20 395 ILE D N 1
ATOM 28595 C CA . ILE D 1 376 ? 27.117 81.225 -52.910 1.00 13.62 395 ILE D CA 1
ATOM 28596 C C . ILE D 1 376 ? 27.984 79.973 -53.019 1.00 13.41 395 ILE D C 1
ATOM 28597 O O . ILE D 1 376 ? 27.475 78.857 -52.973 1.00 16.64 395 ILE D O 1
ATOM 28613 N N . LYS D 1 377 ? 29.290 80.164 -53.157 1.00 14.78 396 LYS D N 1
ATOM 28614 C CA . LYS D 1 377 ? 30.221 79.041 -53.245 1.00 14.65 396 LYS D CA 1
ATOM 28615 C C . LYS D 1 377 ? 30.106 78.138 -52.022 1.00 18.20 396 LYS D C 1
ATOM 28616 O O . LYS D 1 377 ? 30.082 76.909 -52.140 1.00 18.96 396 LYS D O 1
ATOM 28635 N N . HIS D 1 378 ? 30.021 78.750 -50.844 1.00 16.52 397 HIS D N 1
ATOM 28636 C CA . HIS D 1 378 ? 29.973 77.990 -49.603 1.00 20.78 397 HIS D CA 1
ATOM 28637 C C . HIS D 1 378 ? 28.683 77.175 -49.460 1.00 17.62 397 HIS D C 1
ATOM 28638 O O . HIS D 1 378 ? 28.725 75.996 -49.104 1.00 18.58 397 HIS D O 1
ATOM 28651 N N . ARG D 1 379 ? 27.540 77.793 -49.730 1.00 17.86 398 ARG D N 1
ATOM 28652 C CA . ARG D 1 379 ? 26.263 77.145 -49.468 1.00 18.18 398 ARG D CA 1
ATOM 28653 C C . ARG D 1 379 ? 25.887 76.098 -50.527 1.00 17.83 398 ARG D C 1
ATOM 28654 O O . ARG D 1 379 ? 25.198 75.122 -50.217 1.00 16.20 398 ARG D O 1
ATOM 28675 N N . TYR D 1 380 ? 26.329 76.300 -51.766 1.00 17.61 399 TYR D N 1
ATOM 28676 C CA . TYR D 1 380 ? 25.879 75.475 -52.891 1.00 15.80 399 TYR D CA 1
ATOM 28677 C C . TYR D 1 380 ? 26.994 74.662 -53.544 1.00 20.18 399 TYR D C 1
ATOM 28678 O O . TYR D 1 380 ? 26.968 74.398 -54.748 1.00 20.67 399 TYR D O 1
ATOM 28696 N N . ASP D 1 381 ? 27.965 74.266 -52.731 1.00 17.60 400 ASP D N 1
ATOM 28697 C CA . ASP D 1 381 ? 28.955 73.267 -53.123 1.00 23.03 400 ASP D CA 1
ATOM 28698 C C . ASP D 1 381 ? 29.737 73.653 -54.378 1.00 18.59 400 ASP D C 1
ATOM 28699 O O . ASP D 1 381 ? 29.941 72.834 -55.276 1.00 18.10 400 ASP D O 1
ATOM 28708 N N . ASP D 1 382 ? 30.185 74.902 -54.417 1.00 18.87 401 ASP D N 1
ATOM 28709 C CA . ASP D 1 382 ? 31.152 75.349 -55.416 1.00 16.46 401 ASP D CA 1
ATOM 28710 C C . ASP D 1 382 ? 30.642 75.178 -56.845 1.00 16.04 401 ASP D C 1
ATOM 28711 O O . ASP D 1 382 ? 31.277 74.519 -57.669 1.00 19.38 401 ASP D O 1
ATOM 28720 N N . PRO D 1 383 ? 29.509 75.809 -57.156 1.00 15.18 402 PRO D N 1
ATOM 28721 C CA . PRO D 1 383 ? 28.939 75.677 -58.491 1.00 14.85 402 PRO D CA 1
ATOM 28722 C C . PRO D 1 383 ? 29.638 76.567 -59.502 1.00 17.70 402 PRO D C 1
ATOM 28723 O O . PRO D 1 383 ? 30.319 77.519 -59.123 1.00 14.74 402 PRO D O 1
ATOM 28734 N N . VAL D 1 384 ? 29.460 76.261 -60.778 1.00 17.80 403 VAL D N 1
ATOM 28735 C CA . VAL D 1 384 ? 29.765 77.225 -61.818 1.00 15.93 403 VAL D CA 1
ATOM 28736 C C . VAL D 1 384 ? 28.832 78.411 -61.613 1.00 13.68 403 VAL D C 1
ATOM 28737 O O . VAL D 1 384 ? 27.633 78.219 -61.420 1.00 17.22 403 VAL D O 1
ATOM 28750 N N . VAL D 1 385 ? 29.382 79.623 -61.640 1.00 12.59 404 VAL D N 1
ATOM 28751 C CA . VAL D 1 385 ? 28.589 80.837 -61.438 1.00 13.85 404 VAL D CA 1
ATOM 28752 C C . VAL D 1 385 ? 28.661 81.753 -62.664 1.00 12.25 404 VAL D C 1
ATOM 28753 O O . VAL D 1 385 ? 29.734 81.961 -63.235 1.00 13.43 404 VAL D O 1
ATOM 28766 N N . TYR D 1 386 ? 27.514 82.287 -63.074 1.00 13.08 405 TYR D N 1
ATOM 28767 C CA . TYR D 1 386 ? 27.464 83.376 -64.050 1.00 13.34 405 TYR D CA 1
ATOM 28768 C C . TYR D 1 386 ? 26.844 84.592 -63.375 1.00 11.13 405 TYR D C 1
ATOM 28769 O O . TYR D 1 386 ? 25.743 84.513 -62.825 1.00 10.07 405 TYR D O 1
ATOM 28787 N N . VAL D 1 387 ? 27.565 85.707 -63.388 1.00 13.80 406 VAL D N 1
ATOM 28788 C CA . VAL D 1 387 ? 26.993 86.978 -62.975 1.00 11.80 406 VAL D CA 1
ATOM 28789 C C . VAL D 1 387 ? 26.206 87.464 -64.178 1.00 10.61 406 VAL D C 1
ATOM 28790 O O . VAL D 1 387 ? 26.782 87.881 -65.184 1.00 11.67 406 VAL D O 1
ATOM 28803 N N . THR D 1 388 ? 24.889 87.356 -64.090 1.00 11.84 407 THR D N 1
ATOM 28804 C CA . THR D 1 388 ? 24.029 87.500 -65.256 1.00 9.55 407 THR D CA 1
ATOM 28805 C C . THR D 1 388 ? 23.465 88.914 -65.417 1.00 8.18 407 THR D C 1
ATOM 28806 O O . THR D 1 388 ? 22.890 89.238 -66.461 1.00 9.26 407 THR D O 1
ATOM 28817 N N . GLU D 1 389 ? 23.628 89.738 -64.380 1.00 9.81 408 GLU D N 1
ATOM 28818 C CA . GLU D 1 389 ? 23.379 91.179 -64.438 1.00 10.57 408 GLU D CA 1
ATOM 28819 C C . GLU D 1 389 ? 24.216 91.898 -63.408 1.00 10.77 408 GLU D C 1
ATOM 28820 O O . GLU D 1 389 ? 24.330 91.458 -62.261 1.00 11.99 408 GLU D O 1
ATOM 28832 N N . ASN D 1 390 ? 24.753 93.039 -63.825 1.00 10.93 409 ASN D N 1
ATOM 28833 C CA . ASN D 1 390 ? 25.446 93.963 -62.941 1.00 9.80 409 ASN D CA 1
ATOM 28834 C C . ASN D 1 390 ? 25.613 95.268 -63.689 1.00 10.64 409 ASN D C 1
ATOM 28835 O O . ASN D 1 390 ? 26.094 95.263 -64.819 1.00 10.99 409 ASN D O 1
ATOM 28846 N N . GLY D 1 391 ? 25.193 96.378 -63.084 1.00 11.80 410 GLY D N 1
ATOM 28847 C CA . GLY D 1 391 ? 25.309 97.661 -63.753 1.00 13.05 410 GLY D CA 1
ATOM 28848 C C . GLY D 1 391 ? 24.780 98.822 -62.949 1.00 12.15 410 GLY D C 1
ATOM 28849 O O . GLY D 1 391 ? 24.310 98.653 -61.824 1.00 11.83 410 GLY D O 1
ATOM 28853 N N . LEU D 1 392 ? 24.853 100.007 -63.546 1.00 12.88 411 LEU D N 1
ATOM 28854 C CA . LEU D 1 392 ? 24.547 101.242 -62.839 1.00 10.47 411 LEU D CA 1
ATOM 28855 C C . LEU D 1 392 ? 23.641 102.170 -63.637 1.00 12.04 411 LEU D C 1
ATOM 28856 O O . LEU D 1 392 ? 23.830 102.364 -64.845 1.00 12.50 411 LEU D O 1
ATOM 28872 N N . SER D 1 393 ? 22.645 102.722 -62.947 1.00 13.00 412 SER D N 1
ATOM 28873 C CA . SER D 1 393 ? 21.918 103.883 -63.438 1.00 13.70 412 SER D CA 1
ATOM 28874 C C . SER D 1 393 ? 22.550 105.134 -62.831 1.00 12.97 412 SER D C 1
ATOM 28875 O O . SER D 1 393 ? 22.558 105.314 -61.617 1.00 15.68 412 SER D O 1
ATOM 28883 N N . VAL D 1 394 ? 23.096 105.995 -63.683 1.00 14.89 413 VAL D N 1
ATOM 28884 C CA . VAL D 1 394 ? 23.742 107.212 -63.218 1.00 14.57 413 VAL D CA 1
ATOM 28885 C C . VAL D 1 394 ? 22.658 108.202 -62.781 1.00 14.70 413 VAL D C 1
ATOM 28886 O O . VAL D 1 394 ? 21.695 108.424 -63.517 1.00 18.22 413 VAL D O 1
ATOM 28899 N N . PRO D 1 395 ? 22.783 108.773 -61.565 1.00 15.22 414 PRO D N 1
ATOM 28900 C CA . PRO D 1 395 ? 21.734 109.692 -61.109 1.00 15.25 414 PRO D CA 1
ATOM 28901 C C . PRO D 1 395 ? 21.442 110.820 -62.099 1.00 18.02 414 PRO D C 1
ATOM 28902 O O . PRO D 1 395 ? 22.359 111.483 -62.591 1.00 19.57 414 PRO D O 1
ATOM 28913 N N . ASN D 1 396 ? 20.163 111.005 -62.404 1.00 18.04 415 ASN D N 1
ATOM 28914 C CA . ASN D 1 396 ? 19.726 112.111 -63.239 1.00 21.25 415 ASN D CA 1
ATOM 28915 C C . ASN D 1 396 ? 20.341 112.095 -64.642 1.00 20.13 415 ASN D C 1
ATOM 28916 O O . ASN D 1 396 ? 20.451 113.142 -65.276 1.00 21.93 415 ASN D O 1
ATOM 28927 N N . GLU D 1 397 ? 20.724 110.909 -65.129 1.00 18.60 416 GLU D N 1
ATOM 28928 C CA . GLU D 1 397 ? 21.362 110.813 -66.449 1.00 18.38 416 GLU D CA 1
ATOM 28929 C C . GLU D 1 397 ? 20.464 111.385 -67.553 1.00 19.29 416 GLU D C 1
ATOM 28930 O O . GLU D 1 397 ? 20.954 111.994 -68.502 1.00 20.90 416 GLU D O 1
ATOM 28942 N N . SER D 1 398 ? 19.156 111.196 -67.435 1.00 17.82 417 SER D N 1
ATOM 28943 C CA . SER D 1 398 ? 18.236 111.683 -68.458 1.00 21.22 417 SER D CA 1
ATOM 28944 C C . SER D 1 398 ? 18.132 113.217 -68.482 1.00 21.33 417 SER D C 1
ATOM 28945 O O . SER D 1 398 ? 17.711 113.788 -69.488 1.00 24.86 417 SER D O 1
ATOM 28953 N N . ALA D 1 399 ? 18.538 113.881 -67.399 1.00 20.97 418 ALA D N 1
ATOM 28954 C CA . ALA D 1 399 ? 18.478 115.342 -67.326 1.00 21.16 418 ALA D CA 1
ATOM 28955 C C . ALA D 1 399 ? 19.796 115.962 -67.801 1.00 21.20 418 ALA D C 1
ATOM 28956 O O . ALA D 1 399 ? 19.891 117.177 -67.987 1.00 24.79 418 ALA D O 1
ATOM 28963 N N . MET D 1 400 ? 20.806 115.121 -68.002 1.00 23.08 419 MET D N 1
ATOM 28964 C CA . MET D 1 400 ? 22.087 115.576 -68.540 1.00 24.98 419 MET D CA 1
ATOM 28965 C C . MET D 1 400 ? 21.988 115.904 -70.020 1.00 20.77 419 MET D C 1
ATOM 28966 O O . MET D 1 400 ? 21.106 115.402 -70.725 1.00 23.44 419 MET D O 1
ATOM 28980 N N . THR D 1 401 ? 22.923 116.712 -70.504 1.00 29.80 420 THR D N 1
ATOM 28981 C CA . THR D 1 401 ? 23.109 116.842 -71.938 1.00 32.22 420 THR D CA 1
ATOM 28982 C C . THR D 1 401 ? 23.523 115.471 -72.468 1.00 32.03 420 THR D C 1
ATOM 28983 O O . THR D 1 401 ? 24.109 114.680 -71.729 1.00 26.15 420 THR D O 1
ATOM 28994 N N . PRO D 1 402 ? 23.204 115.170 -73.737 1.00 43.59 421 PRO D N 1
ATOM 28995 C CA . PRO D 1 402 ? 23.629 113.879 -74.291 1.00 43.97 421 PRO D CA 1
ATOM 28996 C C . PRO D 1 402 ? 25.140 113.673 -74.199 1.00 37.40 421 PRO D C 1
ATOM 28997 O O . PRO D 1 402 ? 25.580 112.561 -73.939 1.00 28.53 421 PRO D O 1
ATOM 29008 N N . GLU D 1 403 ? 25.915 114.738 -74.390 1.00 33.94 422 GLU D N 1
ATOM 29009 C CA . GLU D 1 403 ? 27.374 114.659 -74.320 1.00 43.79 422 GLU D CA 1
ATOM 29010 C C . GLU D 1 403 ? 27.850 114.287 -72.924 1.00 37.62 422 GLU D C 1
ATOM 29011 O O . GLU D 1 403 ? 28.725 113.437 -72.763 1.00 34.57 422 GLU D O 1
ATOM 29023 N N . ALA D 1 404 ? 27.281 114.929 -71.910 1.00 28.94 423 ALA D N 1
ATOM 29024 C CA . ALA D 1 404 ? 27.685 114.660 -70.539 1.00 30.11 423 ALA D CA 1
ATOM 29025 C C . ALA D 1 404 ? 27.300 113.238 -70.170 1.00 27.14 423 ALA D C 1
ATOM 29026 O O . ALA D 1 404 ? 28.009 112.573 -69.416 1.00 31.90 423 ALA D O 1
ATOM 29033 N N . ALA D 1 405 ? 26.174 112.769 -70.705 1.00 28.69 424 ALA D N 1
ATOM 29034 C CA . ALA D 1 405 ? 25.718 111.411 -70.438 1.00 21.06 424 ALA D CA 1
ATOM 29035 C C . ALA D 1 405 ? 26.687 110.391 -71.028 1.00 17.83 424 ALA D C 1
ATOM 29036 O O . ALA D 1 405 ? 26.832 109.299 -70.495 1.00 17.22 424 ALA D O 1
ATOM 29043 N N . LEU D 1 406 ? 27.345 110.748 -72.127 1.00 19.85 425 LEU D N 1
ATOM 29044 C CA . LEU D 1 406 ? 28.302 109.843 -72.746 1.00 18.78 425 LEU D CA 1
ATOM 29045 C C . LEU D 1 406 ? 29.554 109.721 -71.894 1.00 19.18 425 LEU D C 1
ATOM 29046 O O . LEU D 1 406 ? 30.195 108.672 -71.877 1.00 20.80 425 LEU D O 1
ATOM 29062 N N . ASN D 1 407 ? 29.914 110.790 -71.191 1.00 20.12 426 ASN D N 1
ATOM 29063 C CA . ASN D 1 407 ? 31.086 110.742 -70.322 1.00 22.86 426 ASN D CA 1
ATOM 29064 C C . ASN D 1 407 ? 30.700 110.173 -68.962 1.00 22.96 426 ASN D C 1
ATOM 29065 O O . ASN D 1 407 ? 30.759 110.870 -67.947 1.00 24.62 426 ASN D O 1
ATOM 29076 N N . ASP D 1 408 ? 30.327 108.896 -68.952 1.00 20.07 427 ASP D N 1
ATOM 29077 C CA . ASP D 1 408 ? 29.707 108.285 -67.774 1.00 17.27 427 ASP D CA 1
ATOM 29078 C C . ASP D 1 408 ? 30.749 107.719 -66.807 1.00 17.40 427 ASP D C 1
ATOM 29079 O O . ASP D 1 408 ? 30.808 106.516 -66.557 1.00 18.13 427 ASP D O 1
ATOM 29088 N N . LYS D 1 409 ? 31.547 108.623 -66.240 1.00 18.60 428 LYS D N 1
ATOM 29089 C CA . LYS D 1 409 ? 32.642 108.252 -65.352 1.00 23.16 428 LYS D CA 1
ATOM 29090 C C . LYS D 1 409 ? 32.164 107.395 -64.186 1.00 18.03 428 LYS D C 1
ATOM 29091 O O . LYS D 1 409 ? 32.865 106.485 -63.750 1.00 19.82 428 LYS D O 1
ATOM 29110 N N . MET D 1 410 ? 30.979 107.694 -63.670 1.00 17.48 429 MET D N 1
ATOM 29111 C CA . MET D 1 410 ? 30.444 106.937 -62.540 1.00 16.70 429 MET D CA 1
ATOM 29112 C C . MET D 1 410 ? 30.167 105.479 -62.918 1.00 17.84 429 MET D C 1
ATOM 29113 O O . MET D 1 410 ? 30.378 104.569 -62.114 1.00 16.80 429 MET D O 1
ATOM 29127 N N . ARG D 1 411 ? 29.698 105.255 -64.137 1.00 14.93 430 ARG D N 1
ATOM 29128 C CA . ARG D 1 411 ? 29.440 103.895 -64.610 1.00 13.93 430 ARG D CA 1
ATOM 29129 C C . ARG D 1 411 ? 30.759 103.174 -64.894 1.00 14.29 430 ARG D C 1
ATOM 29130 O O . ARG D 1 411 ? 30.885 101.978 -64.635 1.00 14.98 430 ARG D O 1
ATOM 29151 N N . VAL D 1 412 ? 31.735 103.901 -65.432 1.00 15.36 431 VAL D N 1
ATOM 29152 C CA . VAL D 1 412 ? 33.077 103.359 -65.592 1.00 16.80 431 VAL D CA 1
ATOM 29153 C C . VAL D 1 412 ? 33.596 102.852 -64.246 1.00 17.88 431 VAL D C 1
ATOM 29154 O O . VAL D 1 412 ? 34.072 101.724 -64.140 1.00 16.16 431 VAL D O 1
ATOM 29167 N N . ASP D 1 413 ? 33.465 103.676 -63.214 1.00 17.15 432 ASP D N 1
ATOM 29168 C CA . ASP D 1 413 ? 33.968 103.326 -61.890 1.00 17.42 432 ASP D CA 1
ATOM 29169 C C . ASP D 1 413 ? 33.192 102.161 -61.285 1.00 16.72 432 ASP D C 1
ATOM 29170 O O . ASP D 1 413 ? 33.749 101.358 -60.549 1.00 19.90 432 ASP D O 1
ATOM 29179 N N . TYR D 1 414 ? 31.899 102.090 -61.575 1.00 15.37 433 TYR D N 1
ATOM 29180 C CA . TYR D 1 414 ? 31.077 100.988 -61.100 1.00 15.44 433 TYR D CA 1
ATOM 29181 C C . TYR D 1 414 ? 31.516 99.679 -61.764 1.00 16.71 433 TYR D C 1
ATOM 29182 O O . TYR D 1 414 ? 31.773 98.680 -61.086 1.00 14.63 433 TYR D O 1
ATOM 29200 N N . LEU D 1 415 ? 31.605 99.698 -63.089 1.00 14.77 434 LEU D N 1
ATOM 29201 C CA . LEU D 1 415 ? 32.076 98.549 -63.856 1.00 14.98 434 LEU D CA 1
ATOM 29202 C C . LEU D 1 415 ? 33.427 98.053 -63.348 1.00 14.81 434 LEU D C 1
ATOM 29203 O O . LEU D 1 415 ? 33.596 96.869 -63.054 1.00 15.64 434 LEU D O 1
ATOM 29219 N N . GLN D 1 416 ? 34.399 98.954 -63.253 1.00 15.66 435 GLN D N 1
ATOM 29220 C CA . GLN D 1 416 ? 35.736 98.562 -62.826 1.00 16.87 435 GLN D CA 1
ATOM 29221 C C . GLN D 1 416 ? 35.731 98.044 -61.399 1.00 15.67 435 GLN D C 1
ATOM 29222 O O . GLN D 1 416 ? 36.404 97.062 -61.093 1.00 17.19 435 GLN D O 1
ATOM 29236 N N . GLY D 1 417 ? 34.977 98.710 -60.529 1.00 15.30 436 GLY D N 1
ATOM 29237 C CA . GLY D 1 417 ? 34.947 98.351 -59.122 1.00 15.61 436 GLY D CA 1
ATOM 29238 C C . GLY D 1 417 ? 34.362 96.974 -58.878 1.00 18.60 436 GLY D C 1
ATOM 29239 O O . GLY D 1 417 ? 34.938 96.161 -58.151 1.00 17.34 436 GLY D O 1
ATOM 29243 N N . TYR D 1 418 ? 33.211 96.703 -59.480 1.00 15.68 437 TYR D N 1
ATOM 29244 C CA . TYR D 1 418 ? 32.538 95.430 -59.260 1.00 12.72 437 TYR D CA 1
ATOM 29245 C C . TYR D 1 418 ? 33.256 94.289 -59.975 1.00 16.49 437 TYR D C 1
ATOM 29246 O O . TYR D 1 418 ? 33.318 93.183 -59.448 1.00 15.04 437 TYR D O 1
ATOM 29264 N N . VAL D 1 419 ? 33.810 94.551 -61.160 1.00 15.79 438 VAL D N 1
ATOM 29265 C CA . VAL D 1 419 ? 34.573 93.519 -61.856 1.00 13.38 438 VAL D CA 1
ATOM 29266 C C . VAL D 1 419 ? 35.829 93.165 -61.057 1.00 15.17 438 VAL D C 1
ATOM 29267 O O . VAL D 1 419 ? 36.197 91.998 -60.967 1.00 17.18 438 VAL D O 1
ATOM 29280 N N . ALA D 1 420 ? 36.484 94.161 -60.465 1.00 16.22 439 ALA D N 1
ATOM 29281 C CA . ALA D 1 420 ? 37.679 93.903 -59.666 1.00 16.13 439 ALA D CA 1
ATOM 29282 C C . ALA D 1 420 ? 37.350 93.018 -58.459 1.00 15.89 439 ALA D C 1
ATOM 29283 O O . ALA D 1 420 ? 38.126 92.140 -58.083 1.00 16.16 439 ALA D O 1
ATOM 29290 N N . GLU D 1 421 ? 36.196 93.253 -57.848 1.00 16.68 440 GLU D N 1
ATOM 29291 C CA . GLU D 1 421 ? 35.805 92.474 -56.674 1.00 16.69 440 GLU D CA 1
ATOM 29292 C C . GLU D 1 421 ? 35.345 91.076 -57.090 1.00 16.46 440 GLU D C 1
ATOM 29293 O O . GLU D 1 421 ? 35.555 90.105 -56.366 1.00 17.06 440 GLU D O 1
ATOM 29305 N N . MET D 1 422 ? 34.736 90.972 -58.264 1.00 15.59 441 MET D N 1
ATOM 29306 C CA . MET D 1 422 ? 34.444 89.665 -58.842 1.00 16.02 441 MET D CA 1
ATOM 29307 C C . MET D 1 422 ? 35.742 88.901 -59.034 1.00 17.80 441 MET D C 1
ATOM 29308 O O . MET D 1 422 ? 35.828 87.721 -58.699 1.00 17.09 441 MET D O 1
ATOM 29322 N N . TRP D 1 423 ? 36.764 89.580 -59.555 1.00 17.26 442 TRP D N 1
ATOM 29323 C CA . TRP D 1 423 ? 38.053 88.940 -59.758 1.00 18.93 442 TRP D CA 1
ATOM 29324 C C . TRP D 1 423 ? 38.621 88.442 -58.431 1.00 18.36 442 TRP D C 1
ATOM 29325 O O . TRP D 1 423 ? 39.191 87.356 -58.370 1.00 19.05 442 TRP D O 1
ATOM 29346 N N . LYS D 1 424 ? 38.463 89.225 -57.367 1.00 17.15 443 LYS D N 1
ATOM 29347 C CA . LYS D 1 424 ? 38.951 88.795 -56.062 1.00 16.99 443 LYS D CA 1
ATOM 29348 C C . LYS D 1 424 ? 38.280 87.488 -55.631 1.00 16.58 443 LYS D C 1
ATOM 29349 O O . LYS D 1 424 ? 38.923 86.609 -55.063 1.00 18.68 443 LYS D O 1
ATOM 29368 N N . ALA D 1 425 ? 36.987 87.371 -55.901 1.00 19.01 444 ALA D N 1
ATOM 29369 C CA . ALA D 1 425 ? 36.229 86.161 -55.573 1.00 15.18 444 ALA D CA 1
ATOM 29370 C C . ALA D 1 425 ? 36.744 84.962 -56.365 1.00 17.46 444 ALA D C 1
ATOM 29371 O O . ALA D 1 425 ? 36.811 83.844 -55.853 1.00 16.36 444 ALA D O 1
ATOM 29378 N N . ILE D 1 426 ? 37.072 85.191 -57.629 1.00 16.35 445 ILE D N 1
ATOM 29379 C CA . ILE D 1 426 ? 37.646 84.135 -58.458 1.00 19.93 445 ILE D CA 1
ATOM 29380 C C . ILE D 1 426 ? 39.027 83.735 -57.937 1.00 19.86 445 ILE D C 1
ATOM 29381 O O . ILE D 1 426 ? 39.322 82.556 -57.754 1.00 19.73 445 ILE D O 1
ATOM 29397 N N . ASN D 1 427 ? 39.875 84.730 -57.708 1.00 19.25 446 ASN D N 1
ATOM 29398 C CA . ASN D 1 427 ? 41.284 84.483 -57.418 1.00 21.05 446 ASN D CA 1
ATOM 29399 C C . ASN D 1 427 ? 41.556 84.062 -55.977 1.00 19.60 446 ASN D C 1
ATOM 29400 O O . ASN D 1 427 ? 42.249 83.069 -55.735 1.00 24.43 446 ASN D O 1
ATOM 29411 N N . TYR D 1 428 ? 41.034 84.826 -55.024 1.00 20.43 447 TYR D N 1
ATOM 29412 C CA . TYR D 1 428 ? 41.306 84.564 -53.618 1.00 23.24 447 TYR D CA 1
ATOM 29413 C C . TYR D 1 428 ? 40.314 83.576 -53.021 1.00 19.50 447 TYR D C 1
ATOM 29414 O O . TYR D 1 428 ? 40.709 82.695 -52.265 1.00 23.65 447 TYR D O 1
ATOM 29432 N N . ASP D 1 429 ? 39.037 83.715 -53.367 1.00 19.11 448 ASP D N 1
ATOM 29433 C CA . ASP D 1 429 ? 37.995 82.895 -52.753 1.00 17.93 448 ASP D CA 1
ATOM 29434 C C . ASP D 1 429 ? 37.670 81.650 -53.576 1.00 17.92 448 ASP D C 1
ATOM 29435 O O . ASP D 1 429 ? 36.895 80.803 -53.139 1.00 20.16 448 ASP D O 1
ATOM 29444 N N . LYS D 1 430 ? 38.266 81.558 -54.764 1.00 19.53 449 LYS D N 1
ATOM 29445 C CA . LYS D 1 430 ? 38.135 80.389 -55.638 1.00 18.85 449 LYS D CA 1
ATOM 29446 C C . LYS D 1 430 ? 36.682 80.127 -56.042 1.00 19.62 449 LYS D C 1
ATOM 29447 O O . LYS D 1 430 ? 36.255 78.977 -56.136 1.00 19.51 449 LYS D O 1
ATOM 29466 N N . VAL D 1 431 ? 35.919 81.192 -56.273 1.00 17.74 450 VAL D N 1
ATOM 29467 C CA . VAL D 1 431 ? 34.574 81.042 -56.815 1.00 18.46 450 VAL D CA 1
ATOM 29468 C C . VAL D 1 431 ? 34.694 80.786 -58.321 1.00 18.00 450 VAL D C 1
ATOM 29469 O O . VAL D 1 431 ? 35.414 81.493 -59.032 1.00 18.77 450 VAL D O 1
ATOM 29482 N N . LYS D 1 432 ? 33.980 79.774 -58.804 1.00 16.49 451 LYS D N 1
ATOM 29483 C CA . LYS D 1 432 ? 34.115 79.341 -60.195 1.00 16.05 451 LYS D CA 1
ATOM 29484 C C . LYS D 1 432 ? 33.222 80.170 -61.119 1.00 15.79 451 LYS D C 1
ATOM 29485 O O . LYS D 1 432 ? 32.324 79.644 -61.790 1.00 15.59 451 LYS D O 1
ATOM 29504 N N . VAL D 1 433 ? 33.482 81.475 -61.158 1.00 13.70 452 VAL D N 1
ATOM 29505 C CA . VAL D 1 433 ? 32.742 82.377 -62.040 1.00 14.10 452 VAL D CA 1
ATOM 29506 C C . VAL D 1 433 ? 33.169 82.165 -63.493 1.00 16.26 452 VAL D C 1
ATOM 29507 O O . VAL D 1 433 ? 34.362 82.196 -63.803 1.00 17.49 452 VAL D O 1
ATOM 29520 N N . ALA D 1 434 ? 32.196 81.947 -64.382 1.00 14.58 453 ALA D N 1
ATOM 29521 C CA . ALA D 1 434 ? 32.496 81.609 -65.779 1.00 13.45 453 ALA D CA 1
ATOM 29522 C C . ALA D 1 434 ? 32.085 82.697 -66.777 1.00 15.31 453 ALA D C 1
ATOM 29523 O O . ALA D 1 434 ? 32.351 82.578 -67.976 1.00 15.58 453 ALA D O 1
ATOM 29530 N N . GLY D 1 435 ? 31.426 83.739 -66.290 1.00 12.94 454 GLY D N 1
ATOM 29531 C CA . GLY D 1 435 ? 31.014 84.839 -67.140 1.00 13.99 454 GLY D CA 1
ATOM 29532 C C . GLY D 1 435 ? 30.424 85.988 -66.346 1.00 13.51 454 GLY D C 1
ATOM 29533 O O . GLY D 1 435 ? 30.031 85.837 -65.186 1.00 14.13 454 GLY D O 1
ATOM 29537 N N . TYR D 1 436 ? 30.368 87.143 -67.004 1.00 12.94 455 TYR D N 1
ATOM 29538 C CA . TYR D 1 436 ? 29.886 88.388 -66.421 1.00 13.80 455 TYR D CA 1
ATOM 29539 C C . TYR D 1 436 ? 29.120 89.151 -67.496 1.00 13.23 455 TYR D C 1
ATOM 29540 O O . TYR D 1 436 ? 29.682 89.478 -68.546 1.00 13.78 455 TYR D O 1
ATOM 29558 N N . TYR D 1 437 ? 27.840 89.408 -67.240 1.00 13.26 456 TYR D N 1
ATOM 29559 C CA . TYR D 1 437 ? 26.984 90.128 -68.180 1.00 11.79 456 TYR D CA 1
ATOM 29560 C C . TYR D 1 437 ? 26.581 91.470 -67.590 1.00 9.83 456 TYR D C 1
ATOM 29561 O O . TYR D 1 437 ? 25.824 91.537 -66.629 1.00 12.28 456 TYR D O 1
ATOM 29579 N N . HIS D 1 438 ? 27.084 92.547 -68.183 1.00 10.08 457 HIS D N 1
ATOM 29580 C CA . HIS D 1 438 ? 26.780 93.884 -67.700 1.00 10.70 457 HIS D CA 1
ATOM 29581 C C . HIS D 1 438 ? 25.347 94.257 -68.071 1.00 12.00 457 HIS D C 1
ATOM 29582 O O . HIS D 1 438 ? 24.912 94.016 -69.209 1.00 12.58 457 HIS D O 1
ATOM 29595 N N . TRP D 1 439 ? 24.622 94.821 -67.110 1.00 11.84 458 TRP D N 1
ATOM 29596 C CA . TRP D 1 439 ? 23.300 95.383 -67.370 1.00 9.37 458 TRP D CA 1
ATOM 29597 C C . TRP D 1 439 ? 23.452 96.892 -67.604 1.00 11.89 458 TRP D C 1
ATOM 29598 O O . TRP D 1 439 ? 23.758 97.620 -66.666 1.00 12.22 458 TRP D O 1
ATOM 29619 N N . SER D 1 440 ? 23.244 97.403 -68.816 1.00 11.43 459 SER D N 1
ATOM 29620 C CA . SER D 1 440 ? 22.727 96.705 -69.990 1.00 12.98 459 SER D CA 1
ATOM 29621 C C . SER D 1 440 ? 23.523 97.139 -71.220 1.00 13.06 459 SER D C 1
ATOM 29622 O O . SER D 1 440 ? 24.285 98.103 -71.168 1.00 13.87 459 SER D O 1
ATOM 29630 N N . LEU D 1 441 ? 23.369 96.410 -72.321 1.00 13.07 460 LEU D N 1
ATOM 29631 C CA . LEU D 1 441 ? 23.924 96.850 -73.587 1.00 12.37 460 LEU D CA 1
ATOM 29632 C C . LEU D 1 441 ? 23.414 98.249 -73.907 1.00 13.51 460 LEU D C 1
ATOM 29633 O O . LEU D 1 441 ? 24.190 99.125 -74.267 1.00 15.28 460 LEU D O 1
ATOM 29649 N N . LEU D 1 442 ? 22.101 98.431 -73.762 1.00 14.17 461 LEU D N 1
ATOM 29650 C CA . LEU D 1 442 ? 21.393 99.638 -74.185 1.00 15.17 461 LEU D CA 1
ATOM 29651 C C . LEU D 1 442 ? 20.642 100.311 -73.046 1.00 11.79 461 LEU D C 1
ATOM 29652 O O . LEU D 1 442 ? 20.093 99.630 -72.185 1.00 13.59 461 LEU D O 1
ATOM 29668 N N . ASP D 1 443 ? 20.572 101.643 -73.076 1.00 11.87 462 ASP D N 1
ATOM 29669 C CA . ASP D 1 443 ? 19.522 102.348 -72.340 1.00 11.68 462 ASP D CA 1
ATOM 29670 C C . ASP D 1 443 ? 18.216 101.700 -72.760 1.00 10.79 462 ASP D C 1
ATOM 29671 O O . ASP D 1 443 ? 18.038 101.396 -73.936 1.00 12.23 462 ASP D O 1
ATOM 29680 N N . ASN D 1 444 ? 17.286 101.505 -71.829 1.00 11.18 463 ASN D N 1
ATOM 29681 C CA . ASN D 1 444 ? 16.057 100.815 -72.171 1.00 11.02 463 ASN D CA 1
ATOM 29682 C C . ASN D 1 444 ? 14.915 101.126 -71.205 1.00 9.93 463 ASN D C 1
ATOM 29683 O O . ASN D 1 444 ? 15.029 102.022 -70.366 1.00 11.59 463 ASN D O 1
ATOM 29694 N N . PHE D 1 445 ? 13.797 100.424 -71.382 1.00 11.01 464 PHE D N 1
ATOM 29695 C CA . PHE D 1 445 ? 12.603 100.567 -70.548 1.00 9.75 464 PHE D CA 1
ATOM 29696 C C . PHE D 1 445 ? 12.847 99.924 -69.196 1.00 9.38 464 PHE D C 1
ATOM 29697 O O . PHE D 1 445 ? 12.808 98.699 -69.084 1.00 11.85 464 PHE D O 1
ATOM 29714 N N . GLU D 1 446 ? 13.108 100.744 -68.177 1.00 12.48 465 GLU D N 1
ATOM 29715 C CA . GLU D 1 446 ? 13.426 100.254 -66.835 1.00 12.12 465 GLU D CA 1
ATOM 29716 C C . GLU D 1 446 ? 12.127 100.006 -66.055 1.00 11.38 465 GLU D C 1
ATOM 29717 O O . GLU D 1 446 ? 11.878 100.603 -65.022 1.00 11.80 465 GLU D O 1
ATOM 29729 N N . TRP D 1 447 ? 11.299 99.113 -66.600 1.00 11.84 466 TRP D N 1
ATOM 29730 C CA . TRP D 1 447 ? 10.071 98.655 -65.962 1.00 10.78 466 TRP D CA 1
ATOM 29731 C C . TRP D 1 447 ? 9.240 99.829 -65.425 1.00 10.97 466 TRP D C 1
ATOM 29732 O O . TRP D 1 447 ? 8.919 100.735 -66.196 1.00 12.36 466 TRP D O 1
ATOM 29753 N N . SER D 1 448 ? 8.868 99.836 -64.146 1.00 13.66 467 SER D N 1
ATOM 29754 C CA . SER D 1 448 ? 7.957 100.876 -63.659 1.00 12.40 467 SER D CA 1
ATOM 29755 C C . SER D 1 448 ? 8.622 102.256 -63.578 1.00 12.04 467 SER D C 1
ATOM 29756 O O . SER D 1 448 ? 7.938 103.259 -63.374 1.00 12.29 467 SER D O 1
ATOM 29764 N N . ASP D 1 449 ? 9.941 102.306 -63.728 1.00 11.83 468 ASP D N 1
ATOM 29765 C CA . ASP D 1 449 ? 10.656 103.580 -63.783 1.00 13.01 468 ASP D CA 1
ATOM 29766 C C . ASP D 1 449 ? 10.660 104.196 -65.181 1.00 14.71 468 ASP D C 1
ATOM 29767 O O . ASP D 1 449 ? 11.019 105.365 -65.344 1.00 13.31 468 ASP D O 1
ATOM 29776 N N . GLY D 1 450 ? 10.275 103.414 -66.185 1.00 14.11 469 GLY D N 1
ATOM 29777 C CA . GLY D 1 450 ? 10.233 103.885 -67.561 1.00 11.40 469 GLY D CA 1
ATOM 29778 C C . GLY D 1 450 ? 11.613 104.168 -68.131 1.00 10.88 469 GLY D C 1
ATOM 29779 O O . GLY D 1 450 ? 12.616 103.638 -67.642 1.00 12.69 469 GLY D O 1
ATOM 29783 N N . TYR D 1 451 ? 11.666 105.037 -69.138 1.00 14.05 470 TYR D N 1
ATOM 29784 C CA . TYR D 1 451 ? 12.913 105.318 -69.855 1.00 12.97 470 TYR D CA 1
ATOM 29785 C C . TYR D 1 451 ? 13.822 106.319 -69.143 1.00 11.79 470 TYR D C 1
ATOM 29786 O O . TYR D 1 451 ? 14.977 106.475 -69.536 1.00 13.91 470 TYR D O 1
ATOM 29804 N N . LYS D 1 452 ? 13.314 106.989 -68.111 1.00 12.39 471 LYS D N 1
ATOM 29805 C CA . LYS D 1 452 ? 14.098 108.011 -67.415 1.00 12.68 471 LYS D CA 1
ATOM 29806 C C . LYS D 1 452 ? 15.372 107.431 -66.799 1.00 13.22 471 LYS D C 1
ATOM 29807 O O . LYS D 1 452 ? 16.409 108.106 -66.725 1.00 15.79 471 LYS D O 1
ATOM 29826 N N . VAL D 1 453 ? 15.279 106.192 -66.329 1.00 12.92 472 VAL D N 1
ATOM 29827 C CA . VAL D 1 453 ? 16.406 105.529 -65.685 1.00 11.11 472 VAL D CA 1
ATOM 29828 C C . VAL D 1 453 ? 17.214 104.771 -66.733 1.00 11.60 472 VAL D C 1
ATOM 29829 O O . VAL D 1 453 ? 16.697 103.868 -67.404 1.00 13.15 472 VAL D O 1
ATOM 29842 N N . ARG D 1 454 ? 18.487 105.151 -66.850 1.00 13.69 473 ARG D N 1
ATOM 29843 C CA . ARG D 1 454 ? 19.370 104.677 -67.916 1.00 10.96 473 ARG D CA 1
ATOM 29844 C C . ARG D 1 454 ? 20.522 103.808 -67.402 1.00 10.65 473 ARG D C 1
ATOM 29845 O O . ARG D 1 454 ? 21.328 104.266 -66.598 1.00 14.03 473 ARG D O 1
ATOM 29866 N N . PHE D 1 455 ? 20.585 102.566 -67.906 1.00 13.92 474 PHE D N 1
ATOM 29867 C CA . PHE D 1 455 ? 21.588 101.570 -67.504 1.00 15.04 474 PHE D CA 1
ATOM 29868 C C . PHE D 1 455 ? 22.566 101.215 -68.617 1.00 14.75 474 PHE D C 1
ATOM 29869 O O . PHE D 1 455 ? 23.411 100.342 -68.443 1.00 13.06 474 PHE D O 1
ATOM 29886 N N . GLY D 1 456 ? 22.451 101.856 -69.771 1.00 11.76 475 GLY D N 1
ATOM 29887 C CA . GLY D 1 456 ? 23.194 101.399 -70.930 1.00 12.95 475 GLY D CA 1
ATOM 29888 C C . GLY D 1 456 ? 24.682 101.688 -70.948 1.00 12.98 475 GLY D C 1
ATOM 29889 O O . GLY D 1 456 ? 25.151 102.714 -70.450 1.00 14.81 475 GLY D O 1
ATOM 29893 N N . LEU D 1 457 ? 25.428 100.756 -71.537 1.00 13.97 476 LEU D N 1
ATOM 29894 C CA . LEU D 1 457 ? 26.780 101.015 -72.017 1.00 15.06 476 LEU D CA 1
ATOM 29895 C C . LEU D 1 457 ? 26.694 101.852 -73.279 1.00 14.46 476 LEU D C 1
ATOM 29896 O O . LEU D 1 457 ? 27.623 102.570 -73.641 1.00 15.92 476 LEU D O 1
ATOM 29912 N N . VAL D 1 458 ? 25.550 101.726 -73.947 1.00 15.24 477 VAL D N 1
ATOM 29913 C CA . VAL D 1 458 ? 25.280 102.407 -75.201 1.00 14.68 477 VAL D CA 1
ATOM 29914 C C . VAL D 1 458 ? 24.075 103.311 -75.015 1.00 16.09 477 VAL D C 1
ATOM 29915 O O . VAL D 1 458 ? 23.015 102.878 -74.564 1.00 15.01 477 VAL D O 1
ATOM 29928 N N . GLN D 1 459 ? 24.269 104.580 -75.332 1.00 16.33 478 GLN D N 1
ATOM 29929 C CA . GLN D 1 459 ? 23.214 105.568 -75.273 1.00 16.59 478 GLN D CA 1
ATOM 29930 C C . GLN D 1 459 ? 22.207 105.369 -76.395 1.00 15.21 478 GLN D C 1
ATOM 29931 O O . GLN D 1 459 ? 22.593 105.144 -77.533 1.00 17.18 478 GLN D O 1
ATOM 29945 N N . VAL D 1 460 ? 20.922 105.468 -76.068 1.00 17.60 479 VAL D N 1
ATOM 29946 C CA . VAL D 1 460 ? 19.875 105.453 -77.085 1.00 16.52 479 VAL D CA 1
ATOM 29947 C C . VAL D 1 460 ? 19.120 106.775 -77.082 1.00 22.07 479 VAL D C 1
ATOM 29948 O O . VAL D 1 460 ? 18.624 107.219 -76.048 1.00 22.95 479 VAL D O 1
ATOM 29961 N N . ASP D 1 461 ? 19.073 107.409 -78.245 1.00 18.04 480 ASP D N 1
ATOM 29962 C CA . ASP D 1 461 ? 18.219 108.571 -78.467 1.00 21.14 480 ASP D CA 1
ATOM 29963 C C . ASP D 1 461 ? 16.880 108.032 -78.935 1.00 23.70 480 ASP D C 1
ATOM 29964 O O . ASP D 1 461 ? 16.768 107.502 -80.034 1.00 23.04 480 ASP D O 1
ATOM 29973 N N . TYR D 1 462 ? 15.866 108.138 -78.089 1.00 19.35 481 TYR D N 1
ATOM 29974 C CA . TYR D 1 462 ? 14.593 107.508 -78.387 1.00 21.24 481 TYR D CA 1
ATOM 29975 C C . TYR D 1 462 ? 13.816 108.229 -79.487 1.00 19.93 481 TYR D C 1
ATOM 29976 O O . TYR D 1 462 ? 12.890 107.662 -80.063 1.00 24.74 481 TYR D O 1
ATOM 29994 N N . LYS D 1 463 ? 14.181 109.468 -79.787 1.00 25.27 482 LYS D N 1
ATOM 29995 C CA . LYS D 1 463 ? 13.521 110.173 -80.874 1.00 32.17 482 LYS D CA 1
ATOM 29996 C C . LYS D 1 463 ? 13.997 109.635 -82.233 1.00 28.95 482 LYS D C 1
ATOM 29997 O O . LYS D 1 463 ? 13.202 109.502 -83.161 1.00 34.13 482 LYS D O 1
ATOM 30016 N N . THR D 1 464 ? 15.286 109.307 -82.332 1.00 25.86 483 THR D N 1
ATOM 30017 C CA . THR D 1 464 ? 15.905 108.887 -83.600 1.00 24.74 483 THR D CA 1
ATOM 30018 C C . THR D 1 464 ? 16.343 107.421 -83.609 1.00 22.47 483 THR D C 1
ATOM 30019 O O . THR D 1 464 ? 16.675 106.879 -84.669 1.00 22.53 483 THR D O 1
ATOM 30030 N N . GLN D 1 465 ? 16.360 106.813 -82.424 1.00 19.58 484 GLN D N 1
ATOM 30031 C CA . GLN D 1 465 ? 16.866 105.452 -82.179 1.00 20.04 484 GLN D CA 1
ATOM 30032 C C . GLN D 1 465 ? 18.367 105.312 -82.443 1.00 20.41 484 GLN D C 1
ATOM 30033 O O . GLN D 1 465 ? 18.887 104.202 -82.545 1.00 20.04 484 GLN D O 1
ATOM 30047 N N . LYS D 1 466 ? 19.071 106.432 -82.527 1.00 19.03 485 LYS D N 1
ATOM 30048 C CA . LYS D 1 466 ? 20.515 106.381 -82.718 1.00 21.00 485 LYS D CA 1
ATOM 30049 C C . LYS D 1 466 ? 21.191 105.760 -81.504 1.00 21.05 485 LYS D C 1
ATOM 30050 O O . LYS D 1 466 ? 20.847 106.075 -80.362 1.00 18.99 485 LYS D O 1
ATOM 30069 N N . ARG D 1 467 ? 22.138 104.861 -81.764 1.00 20.37 486 ARG D N 1
ATOM 30070 C CA . ARG D 1 467 ? 22.996 104.302 -80.721 1.00 17.29 486 ARG D CA 1
ATOM 30071 C C . ARG D 1 467 ? 24.334 105.035 -80.705 1.00 16.71 486 ARG D C 1
ATOM 30072 O O . ARG D 1 467 ? 24.929 105.286 -81.760 1.00 19.25 486 ARG D O 1
ATOM 30093 N N . THR D 1 468 ? 24.809 105.366 -79.509 1.00 18.11 487 THR D N 1
ATOM 30094 C CA . THR D 1 468 ? 26.120 105.983 -79.348 1.00 18.51 487 THR D CA 1
ATOM 30095 C C . THR D 1 468 ? 26.838 105.353 -78.157 1.00 17.33 487 THR D C 1
ATOM 30096 O O . THR D 1 468 ? 26.308 105.325 -77.046 1.00 16.91 487 THR D O 1
ATOM 30107 N N . LEU D 1 469 ? 28.046 104.851 -78.392 1.00 19.66 488 LEU D N 1
ATOM 30108 C CA . LEU D 1 469 ? 28.853 104.255 -77.328 1.00 17.35 488 LEU D CA 1
ATOM 30109 C C . LEU D 1 469 ? 29.184 105.286 -76.241 1.00 16.41 488 LEU D C 1
ATOM 30110 O O . LEU D 1 469 ? 29.675 106.367 -76.541 1.00 21.09 488 LEU D O 1
ATOM 30126 N N . LYS D 1 470 ? 28.932 104.941 -74.980 1.00 15.72 489 LYS D N 1
ATOM 30127 C CA . LYS D 1 470 ? 29.387 105.767 -73.858 1.00 17.56 489 LYS D CA 1
ATOM 30128 C C . LYS D 1 470 ? 30.834 105.417 -73.524 1.00 17.92 489 LYS D C 1
ATOM 30129 O O . LYS D 1 470 ? 31.360 104.420 -74.013 1.00 20.47 489 LYS D O 1
ATOM 30148 N N . GLU D 1 471 ? 31.472 106.221 -72.680 1.00 18.27 490 GLU D N 1
ATOM 30149 C CA . GLU D 1 471 ? 32.830 105.918 -72.232 1.00 18.98 490 GLU D CA 1
ATOM 30150 C C . GLU D 1 471 ? 32.906 104.511 -71.627 1.00 18.22 490 GLU D C 1
ATOM 30151 O O . GLU D 1 471 ? 33.883 103.798 -71.844 1.00 22.99 490 GLU D O 1
ATOM 30163 N N . SER D 1 472 ? 31.881 104.115 -70.877 1.00 19.17 491 SER D N 1
ATOM 30164 C CA . SER D 1 472 ? 31.869 102.799 -70.229 1.00 17.61 491 SER D CA 1
ATOM 30165 C C . SER D 1 472 ? 31.968 101.664 -71.255 1.00 19.10 491 SER D C 1
ATOM 30166 O O . SER D 1 472 ? 32.607 100.646 -70.996 1.00 17.53 491 SER D O 1
ATOM 30174 N N . ALA D 1 473 ? 31.347 101.836 -72.418 1.00 18.59 492 ALA D N 1
ATOM 30175 C CA . ALA D 1 473 ? 31.438 100.836 -73.479 1.00 17.48 492 ALA D CA 1
ATOM 30176 C C . ALA D 1 473 ? 32.871 100.679 -73.983 1.00 17.06 492 ALA D C 1
ATOM 30177 O O . ALA D 1 473 ? 33.316 99.573 -74.283 1.00 18.20 492 ALA D O 1
ATOM 30184 N N . LYS D 1 474 ? 33.587 101.793 -74.075 1.00 17.55 493 LYS D N 1
ATOM 30185 C CA . LYS D 1 474 ? 34.949 101.787 -74.582 1.00 18.45 493 LYS D CA 1
ATOM 30186 C C . LYS D 1 474 ? 35.891 101.187 -73.541 1.00 20.19 493 LYS D C 1
ATOM 30187 O O . LYS D 1 474 ? 36.802 100.430 -73.875 1.00 22.77 493 LYS D O 1
ATOM 30206 N N . VAL D 1 475 ? 35.644 101.505 -72.273 1.00 20.60 494 VAL D N 1
ATOM 30207 C CA . VAL D 1 475 ? 36.422 100.932 -71.182 1.00 20.17 494 VAL D CA 1
ATOM 30208 C C . VAL D 1 475 ? 36.204 99.417 -71.119 1.00 18.70 494 VAL D C 1
ATOM 30209 O O . VAL D 1 475 ? 37.158 98.657 -70.949 1.00 18.71 494 VAL D O 1
ATOM 30222 N N . TYR D 1 476 ? 34.956 98.982 -71.278 1.00 17.21 495 TYR D N 1
ATOM 30223 C CA . TYR D 1 476 ? 34.631 97.558 -71.243 1.00 16.74 495 TYR D CA 1
ATOM 30224 C C . TYR D 1 476 ? 35.312 96.824 -72.394 1.00 17.37 495 TYR D C 1
ATOM 30225 O O . TYR D 1 476 ? 35.850 95.731 -72.213 1.00 18.96 495 TYR D O 1
ATOM 30243 N N . LYS D 1 477 ? 35.283 97.426 -73.581 1.00 16.76 496 LYS D N 1
ATOM 30244 C CA . LYS D 1 477 ? 35.944 96.857 -74.747 1.00 17.58 496 LYS D CA 1
ATOM 30245 C C . LYS D 1 477 ? 37.406 96.574 -74.439 1.00 19.41 496 LYS D C 1
ATOM 30246 O O . LYS D 1 477 ? 37.923 95.489 -74.715 1.00 19.75 496 LYS D O 1
ATOM 30265 N N . ASP D 1 478 ? 38.078 97.554 -73.847 1.00 19.95 497 ASP D N 1
ATOM 30266 C CA . ASP D 1 478 ? 39.498 97.409 -73.560 1.00 24.71 497 ASP D CA 1
ATOM 30267 C C . ASP D 1 478 ? 39.755 96.364 -72.482 1.00 22.63 497 ASP D C 1
ATOM 30268 O O . ASP D 1 478 ? 40.726 95.604 -72.559 1.00 25.35 497 ASP D O 1
ATOM 30277 N N . MET D 1 479 ? 38.875 96.318 -71.492 1.00 22.39 498 MET D N 1
ATOM 30278 C CA . MET D 1 479 ? 38.967 95.344 -70.419 1.00 21.85 498 MET D CA 1
ATOM 30279 C C . MET D 1 479 ? 38.898 93.922 -70.968 1.00 23.55 498 MET D C 1
ATOM 30280 O O . MET D 1 479 ? 39.711 93.066 -70.616 1.00 22.07 498 MET D O 1
ATOM 30294 N N . ILE D 1 480 ? 37.917 93.681 -71.833 1.00 19.79 499 ILE D N 1
ATOM 30295 C CA . ILE D 1 480 ? 37.720 92.362 -72.423 1.00 23.11 499 ILE D CA 1
ATOM 30296 C C . ILE D 1 480 ? 38.933 91.960 -73.264 1.00 25.09 499 ILE D C 1
ATOM 30297 O O . ILE D 1 480 ? 39.420 90.828 -73.177 1.00 22.94 499 ILE D O 1
ATOM 30313 N N . ALA D 1 481 ? 39.424 92.893 -74.071 1.00 22.09 500 ALA D N 1
ATOM 30314 C CA . ALA D 1 481 ? 40.578 92.634 -74.919 1.00 23.43 500 ALA D CA 1
ATOM 30315 C C . ALA D 1 481 ? 41.814 92.327 -74.084 1.00 24.94 500 ALA D C 1
ATOM 30316 O O . ALA D 1 481 ? 42.602 91.438 -74.416 1.00 28.78 500 ALA D O 1
ATOM 30323 N N . LYS D 1 482 ? 41.976 93.063 -72.992 1.00 24.63 501 LYS D N 1
ATOM 30324 C CA . LYS D 1 482 ? 43.146 92.922 -72.136 1.00 28.37 501 LYS D CA 1
ATOM 30325 C C . LYS D 1 482 ? 43.236 91.550 -71.480 1.00 27.20 501 LYS D C 1
ATOM 30326 O O . LYS D 1 482 ? 44.317 90.972 -71.405 1.00 29.65 501 LYS D O 1
ATOM 30345 N N . TYR D 1 483 ? 42.106 91.026 -71.013 1.00 29.94 502 TYR D N 1
ATOM 30346 C CA . TYR D 1 483 ? 42.109 89.799 -70.219 1.00 35.07 502 TYR D CA 1
ATOM 30347 C C . TYR D 1 483 ? 41.630 88.555 -70.953 1.00 37.77 502 TYR D C 1
ATOM 30348 O O . TYR D 1 483 ? 41.863 87.437 -70.490 1.00 39.56 502 TYR D O 1
ATOM 30366 N N . SER D 1 484 ? 41.009 88.737 -72.112 1.00 32.68 503 SER D N 1
ATOM 30367 C CA . SER D 1 484 ? 40.450 87.606 -72.833 1.00 39.54 503 SER D CA 1
ATOM 30368 C C . SER D 1 484 ? 40.465 87.835 -74.344 1.00 41.67 503 SER D C 1
ATOM 30369 O O . SER D 1 484 ? 41.502 88.161 -74.921 1.00 46.93 503 SER D O 1
#